Protein AF-0000000081128745 (afdb_homodimer)

Nearest PDB structures (foldseek):
  7wbb-assembly1_C  TM=7.421E-01  e=2.540E-08  Saccharomyces cerevisiae
  5e7p-assembly1_A  TM=6.533E-01  e=3.268E-09  Mycolicibacterium smegmatis MC2 155
  8xks-assembly1_F  TM=6.589E-01  e=1.405E-08  Chlamydomonas reinhardtii
  7z34-assembly1_m  TM=6.225E-01  e=3.746E-09  Saccharomyces cerevisiae S288C
  8xqx-assembly1_C  TM=5.985E-01  e=6.774E-09  Chlamydomonas reinhardtii

Foldseek 3Di:
DDDDDDDCCPPCPDDCPPPPPPPPPPPPPVPPVPPPPLPPPPVPPPPPVLPQDDLVNLVVLLVLLVVVLLCQLVQLVQQADVVLLAGAQHPPPPDAHDLLLRLLLLVLDVLVPCVRNVLAADLPLADPPPPPDDDDDDDPVCSDHHSYPNVSLLSSLLHPDDLPPLQSLLSNLLSSLSSCLVCSAQAPPHDPSSLASLLSSLVSLLVQFFDLPDPVPTQFALQSLLSSLSNLLSQLVLADPPPVPDDDDPPPDPDPPQALHDGSSGGPSSHDPPSVVSSLVSLLSLLNNLVVQLVVLLVCVVVSNPVPHFLVSNLSSLSSNQSSLVSCAPVQACDPDPPPGRPDSRHRHHDDPVSSLSSVVVNLVQADQQLFHDQGDARGDDPPPVDCSPSHGDARLLSLLSVLVRDALVSCSSVVVSVVSNSVNQVVFWDKDFDFPDQDPVVRRGDGDINIFGDGPVVDDDDDDHHTSSRRSSNSSSSSSVSVSSLVVLQVVLCVVQVWFALPQAADCVLVVLDFKDWQFDPPDPPIDIPNRVCCVADQVQLPDPDPHRPPRHFQEEEEEAAPQLCPVSNLVNSLNNRSAIEGEDEPCQQQVVHDVCSLVSLVVSLVSVLSHARYEYEYEANLQQFFAPPPPPDDPVSVVSNVSNLVSLQVSRVSSRHHYYYYDHDPPRGHPVCLDPPSGSWYTYRAAGDLVSLLVLLCVLQVVAPDDVVLSVQLSVQSSVLCVVCVVPQVVRAHPVLSNVLSNLSNVCVSVVHRDDSVNSVVSSVVSSVVGPCDDPNVVVRNVCSNVIDD/DDDDDDDDDDPPDDPDPDDPPPPPPPPPPPPPVPPPPLPPPPVPPPPPVLPQDDLVNLVVLLVLLVVVLLCQLVQLVQQQDVVLLAGAQHPPPPDAHDLLLRLLLLVLDVLVPCVRNVLAADLPLADPPPPPDDDDDDDPPPPHHHSYPNVSLQSSLLHPDDLPPLQSLLSNLLSSLSSCLVCSAQAPPHDPSSLASLLSSLVSLLVQFFDLPAPVPTQFALQSLLSSLSNLLSQLVLADPPPVPDDDDPPPDPDPPQALHDGSSGGPSSHDPPSVVSSLVSLLSLLNRLVVQLVVLLVCVVVVNPVPHFLVSNLSSLSSNQSSLVSQAPVQACDPDPPPGRPDSSHRHHDDPVSSLSSVVVNLVQADQQLFHDQGDFRGDPPPDPPPPPSHGDARLLSLLSVLVRDALVSCSSVVVSVVSNSNNQVVFWDKDFDFPDQDPVVRRGDHDINIFGDGPVPPPDDDPHHTSSRRSSNSSSSSSVSVSSLVVLQVVLCVVQVWFALPLAADQVLVVLDFKDWQFDPPDPPIDIPNRVCCVADQVQLPDPDPHRPPRHFQEEEEEAAPQLCPVSNLVNSLNNNSFMEGEDEPCQQQVVHDVCSLVSLVVSLVSVLSHARYEYEYEANLQQFFAPPPPPDDPVSVVSNVSNLVSLQVSRVSSRHHYYYYDHCPPRGHPVCLDPPSGSWYTYRAAGDLVSLLVLLCVLQVVAPDDVVLVVQLSVQSSVLCVVCVVPQPVRAHPVLSNVLSNLSNVCVSVVHRDDSVNSVVSSVVSSVVGPCDDPNVVVRNVCSNVIDD

Structure (mmCIF, N/CA/C/O backbone):
data_AF-0000000081128745-model_v1
#
loop_
_entity.id
_entity.type
_entity.pdbx_description
1 polymer 'AAA ATPase'
#
loop_
_atom_site.group_PDB
_atom_site.id
_atom_site.type_symbol
_atom_site.label_atom_id
_atom_site.label_alt_id
_atom_site.label_comp_id
_atom_site.label_asym_id
_atom_site.label_entity_id
_atom_site.label_seq_id
_atom_site.pdbx_PDB_ins_code
_atom_site.Cartn_x
_atom_site.Cartn_y
_atom_site.Cartn_z
_atom_site.occupancy
_atom_site.B_iso_or_equiv
_atom_site.auth_seq_id
_atom_site.auth_comp_id
_atom_site.auth_asym_id
_atom_site.auth_atom_id
_atom_site.pdbx_PDB_model_num
ATOM 1 N N . MET A 1 1 ? -105.562 -8.672 17.219 1 15.96 1 MET A N 1
ATOM 2 C CA . MET A 1 1 ? -106.188 -8.805 15.914 1 15.96 1 MET A CA 1
ATOM 3 C C . MET A 1 1 ? -105.5 -9.883 15.078 1 15.96 1 MET A C 1
ATOM 5 O O . MET A 1 1 ? -104.375 -10.242 15.328 1 15.96 1 MET A O 1
ATOM 9 N N . MET A 1 2 ? -105.812 -10.078 13.742 1 17.06 2 MET A N 1
ATOM 10 C CA . MET A 1 2 ? -106.312 -11.141 12.852 1 17.06 2 MET A CA 1
ATOM 11 C C . MET A 1 2 ? -105.125 -11.898 12.242 1 17.06 2 MET A C 1
ATOM 13 O O . MET A 1 2 ? -105.062 -13.125 12.352 1 17.06 2 MET A O 1
ATOM 17 N N . LEU A 1 3 ? -104.812 -11.586 10.992 1 16.3 3 LEU A N 1
ATOM 18 C CA . LEU A 1 3 ? -105 -12.367 9.773 1 16.3 3 LEU A CA 1
ATOM 19 C C . LEU A 1 3 ? -103.688 -13.156 9.461 1 16.3 3 LEU A C 1
ATOM 21 O O . LEU A 1 3 ? -102.625 -12.836 9.984 1 16.3 3 LEU A O 1
ATOM 25 N N . HIS A 1 4 ? -103.188 -13.305 8.172 1 16.73 4 HIS A N 1
ATOM 26 C CA . HIS A 1 4 ? -103.312 -14.422 7.242 1 16.73 4 HIS A CA 1
ATOM 27 C C . HIS A 1 4 ? -101.938 -15.109 7.031 1 16.73 4 HIS A C 1
ATOM 29 O O . HIS A 1 4 ? -101.875 -16.328 7.18 1 16.73 4 HIS A O 1
ATOM 35 N N . HIS A 1 5 ? -101.125 -14.555 6.008 1 18.38 5 HIS A N 1
ATOM 36 C CA . HIS A 1 5 ? -100.812 -15.164 4.723 1 18.38 5 HIS A CA 1
ATOM 37 C C . HIS A 1 5 ? -99.5 -15.969 4.812 1 18.38 5 HIS A C 1
ATOM 39 O O . HIS A 1 5 ? -98.562 -15.609 5.566 1 18.38 5 HIS A O 1
ATOM 45 N N . LEU A 1 6 ? -99.188 -17.062 4.086 1 18.55 6 LEU A N 1
ATOM 46 C CA . LEU A 1 6 ? -98.75 -18.453 4.23 1 18.55 6 LEU A CA 1
ATOM 47 C C . LEU A 1 6 ? -97.25 -18.578 3.984 1 18.55 6 LEU A C 1
ATOM 49 O O . LEU A 1 6 ? -96.562 -19.188 4.789 1 18.55 6 LEU A O 1
ATOM 53 N N . PRO A 1 7 ? -96.625 -18.203 2.721 1 19.12 7 PRO A N 1
ATOM 54 C CA . PRO A 1 7 ? -96.062 -19.266 1.858 1 19.12 7 PRO A CA 1
ATOM 55 C C . PRO A 1 7 ? -94.562 -19.484 2.037 1 19.12 7 PRO A C 1
ATOM 57 O O . PRO A 1 7 ? -93.812 -18.516 2.191 1 19.12 7 PRO A O 1
ATOM 60 N N . LEU A 1 8 ? -93.75 -20.672 2.479 1 18.34 8 LEU A N 1
ATOM 61 C CA . LEU A 1 8 ? -92.562 -21.109 3.205 1 18.34 8 LEU A CA 1
ATOM 62 C C . LEU A 1 8 ? -91.375 -21.25 2.266 1 18.34 8 LEU A C 1
ATOM 64 O O . LEU A 1 8 ? -90.25 -21.609 2.697 1 18.34 8 LEU A O 1
ATOM 68 N N . THR A 1 9 ? -91.438 -20.891 0.908 1 19.16 9 THR A N 1
ATOM 69 C CA . THR A 1 9 ? -90.812 -21.719 -0.101 1 19.16 9 THR A CA 1
ATOM 70 C C . THR A 1 9 ? -89.312 -21.578 -0.03 1 19.16 9 THR A C 1
ATOM 72 O O . THR A 1 9 ? -88.75 -20.484 -0.209 1 19.16 9 THR A O 1
ATOM 75 N N . LEU A 1 10 ? -88.312 -22.438 0.676 1 18.38 10 LEU A N 1
ATOM 76 C CA . LEU A 1 10 ? -87 -22.375 1.365 1 18.38 10 LEU A CA 1
ATOM 77 C C . LEU A 1 10 ? -85.812 -22.453 0.372 1 18.38 10 LEU A C 1
ATOM 79 O O . LEU A 1 10 ? -85.062 -23.375 0.418 1 18.38 10 LEU A O 1
ATOM 83 N N . LEU A 1 11 ? -86.062 -22.031 -0.942 1 18.12 11 LEU A N 1
ATOM 84 C CA . LEU A 1 11 ? -85.375 -22.656 -2.07 1 18.12 11 LEU A CA 1
ATOM 85 C C . LEU A 1 11 ? -83.875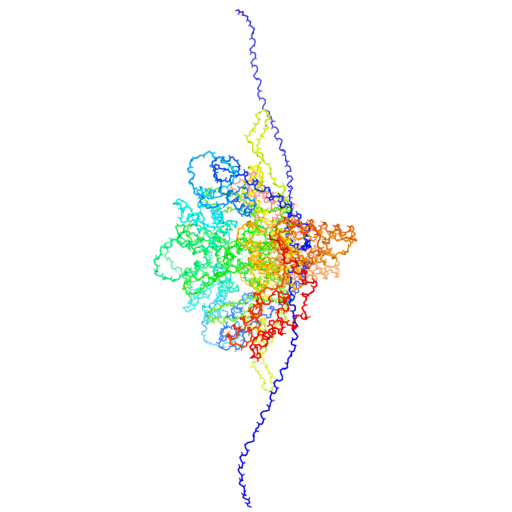 -22.422 -1.988 1 18.12 11 LEU A C 1
ATOM 87 O O . LEU A 1 11 ? -83.438 -21.281 -1.846 1 18.12 11 LEU A O 1
ATOM 91 N N . LEU A 1 12 ? -82.875 -23.484 -1.766 1 18.42 12 LEU A N 1
ATOM 92 C CA . LEU A 1 12 ? -81.562 -23.797 -1.173 1 18.42 12 LEU A CA 1
ATOM 93 C C . LEU A 1 12 ? -80.438 -23.406 -2.104 1 18.42 12 LEU A C 1
ATOM 95 O O . LEU A 1 12 ? -80.188 -24.094 -3.082 1 18.42 12 LEU A O 1
ATOM 99 N N . SER A 1 13 ? -80.5 -22.312 -2.945 1 16.88 13 SER A N 1
ATOM 100 C CA . SER A 1 13 ? -79.812 -22.141 -4.23 1 16.88 13 SER A CA 1
ATOM 101 C C . SER A 1 13 ? -78.312 -22.016 -4.055 1 16.88 13 SER A C 1
ATOM 103 O O . SER A 1 13 ? -77.812 -21.094 -3.398 1 16.88 13 SER A O 1
ATOM 105 N N . ALA A 1 14 ? -77.438 -23.078 -4.07 1 18.58 14 ALA A N 1
ATOM 106 C CA . ALA A 1 14 ? -76.125 -23.469 -3.594 1 18.58 14 ALA A CA 1
ATOM 107 C C . ALA A 1 14 ? -75.062 -22.625 -4.25 1 18.58 14 ALA A C 1
ATOM 109 O O . ALA A 1 14 ? -75.25 -22.094 -5.336 1 18.58 14 ALA A O 1
ATOM 110 N N . ALA A 1 15 ? -73.75 -22.391 -3.527 1 18.48 15 ALA A N 1
ATOM 111 C CA . ALA A 1 15 ? -72.688 -21.406 -3.203 1 18.48 15 ALA A CA 1
ATOM 112 C C . ALA A 1 15 ? -71.625 -21.391 -4.266 1 18.48 15 ALA A C 1
ATOM 114 O O . ALA A 1 15 ? -70.938 -22.406 -4.5 1 18.48 15 ALA A O 1
ATOM 115 N N . ALA A 1 16 ? -71.812 -20.734 -5.426 1 18.06 16 ALA A N 1
ATOM 116 C CA . ALA A 1 16 ? -71.188 -20.781 -6.758 1 18.06 16 ALA A CA 1
ATOM 117 C C . ALA A 1 16 ? -69.688 -20.516 -6.691 1 18.06 16 ALA A C 1
ATOM 119 O O . ALA A 1 16 ? -69.25 -19.5 -6.168 1 18.06 16 ALA A O 1
ATOM 120 N N . LEU A 1 17 ? -68.812 -21.562 -6.547 1 18.92 17 LEU A N 1
ATOM 121 C CA . LEU A 1 17 ? -67.438 -21.844 -6.215 1 18.92 17 LEU A CA 1
ATOM 122 C C . LEU A 1 17 ? -66.5 -21.203 -7.223 1 18.92 17 LEU A C 1
ATOM 124 O O . LEU A 1 17 ? -66.438 -21.578 -8.391 1 18.92 17 LEU A O 1
ATOM 128 N N . PRO A 1 18 ? -66.438 -19.828 -7.309 1 18.03 18 PRO A N 1
ATOM 129 C CA . PRO A 1 18 ? -65.938 -19.141 -8.508 1 18.03 18 PRO A CA 1
ATOM 130 C C . PRO A 1 18 ? -64.5 -19.484 -8.859 1 18.03 18 PRO A C 1
ATOM 132 O O . PRO A 1 18 ? -63.719 -19.828 -7.973 1 18.03 18 PRO A O 1
ATOM 135 N N . SER A 1 19 ? -64.25 -20.172 -10 1 18.64 19 SER A N 1
ATOM 136 C CA . SER A 1 19 ? -63.25 -20.859 -10.742 1 18.64 19 SER A CA 1
ATOM 137 C C . SER A 1 19 ? -62.062 -19.953 -11.023 1 18.64 19 SER A C 1
ATOM 139 O O . SER A 1 19 ? -62.125 -19.078 -11.898 1 18.64 19 SER A O 1
ATOM 141 N N . SER A 1 20 ? -61.438 -19.312 -9.961 1 17.62 20 SER A N 1
ATOM 142 C CA . SER A 1 20 ? -60.594 -18.125 -9.891 1 17.62 20 SER A CA 1
ATOM 143 C C . SER A 1 20 ? -59.312 -18.312 -10.719 1 17.62 20 SER A C 1
ATOM 145 O O . SER A 1 20 ? -58.531 -19.203 -10.445 1 17.62 20 SER A O 1
ATOM 147 N N . SER A 1 21 ? -59.375 -18.062 -12.031 1 18.28 21 SER A N 1
ATOM 148 C CA . SER A 1 21 ? -58.594 -18.234 -13.25 1 18.28 21 SER A CA 1
ATOM 149 C C . SER A 1 21 ? -57.219 -17.562 -13.102 1 18.28 21 SER A C 1
ATOM 151 O O . SER A 1 21 ? -57.125 -16.344 -13.078 1 18.28 21 SER A O 1
ATOM 153 N N . ALA A 1 22 ? -56.344 -18.078 -12.242 1 18.36 22 ALA A N 1
ATOM 154 C CA . ALA A 1 22 ? -55.094 -17.562 -11.633 1 18.36 22 ALA A CA 1
ATOM 155 C C . ALA A 1 22 ? -54.062 -17.25 -12.703 1 18.36 22 ALA A C 1
ATOM 157 O O . ALA A 1 22 ? -53.531 -18.141 -13.359 1 18.36 22 ALA A O 1
ATOM 158 N N . PHE A 1 23 ? -54.375 -16.203 -13.508 1 18.19 23 PHE A N 1
ATOM 159 C CA . PHE A 1 23 ? -53.625 -15.766 -14.695 1 18.19 23 PHE A CA 1
ATOM 160 C C . PHE A 1 23 ? -52.156 -15.594 -14.391 1 18.19 23 PHE A C 1
ATOM 162 O O . PHE A 1 23 ? -51.781 -14.875 -13.461 1 18.19 23 PHE A O 1
ATOM 169 N N . LEU A 1 24 ? -51.375 -16.656 -14.578 1 18.62 24 LEU A N 1
ATOM 170 C CA . LEU A 1 24 ? -49.969 -16.953 -14.352 1 18.62 24 LEU A CA 1
ATOM 171 C C . LEU A 1 24 ? -49.062 -15.922 -15.016 1 18.62 24 LEU A C 1
ATOM 173 O O . LEU A 1 24 ? -48.906 -15.938 -16.234 1 18.62 24 LEU A O 1
ATOM 177 N N . ALA A 1 25 ? -49.406 -14.641 -14.875 1 17.55 25 ALA A N 1
ATOM 178 C CA . ALA A 1 25 ? -48.781 -13.586 -15.68 1 17.55 25 ALA A CA 1
ATOM 179 C C . ALA A 1 25 ? -47.25 -13.656 -15.594 1 17.55 25 ALA A C 1
ATOM 181 O O . ALA A 1 25 ? -46.688 -13.672 -14.5 1 17.55 25 ALA A O 1
ATOM 182 N N . SER A 1 26 ? -46.625 -14.297 -16.547 1 19.09 26 SER A N 1
ATOM 183 C CA . SER A 1 26 ? -45.25 -14.641 -16.891 1 19.09 26 SER A CA 1
ATOM 184 C C . SER A 1 26 ? -44.344 -13.406 -16.891 1 19.09 26 SER A C 1
ATOM 186 O O . SER A 1 26 ? -44.406 -12.594 -17.812 1 19.09 26 SER A O 1
ATOM 188 N N . SER A 1 27 ? -44.438 -12.57 -15.891 1 18.08 27 SER A N 1
ATOM 189 C CA . SER A 1 27 ? -43.812 -11.258 -15.953 1 18.08 27 SER A CA 1
ATOM 190 C C . SER A 1 27 ? -42.312 -11.391 -16.281 1 18.08 27 SER A C 1
ATOM 192 O O . SER A 1 27 ? -41.594 -12.141 -15.617 1 18.08 27 SER A O 1
ATOM 194 N N . SER A 1 28 ? -42 -11.273 -17.578 1 19.77 28 SER A N 1
ATOM 195 C CA . SER A 1 28 ? -40.719 -11.297 -18.25 1 19.77 28 SER A CA 1
ATOM 196 C C . SER A 1 28 ? -39.719 -10.328 -17.609 1 19.77 28 SER A C 1
ATOM 198 O O . SER A 1 28 ? -39.938 -9.117 -17.656 1 19.77 28 SER A O 1
ATOM 200 N N . ILE A 1 29 ? -39.438 -10.586 -16.406 1 19.66 29 ILE A N 1
ATOM 201 C CA . ILE A 1 29 ? -38.562 -9.711 -15.609 1 19.66 29 ILE A CA 1
ATOM 202 C C . ILE A 1 29 ? -37.281 -9.43 -16.375 1 19.66 29 ILE A C 1
ATOM 204 O O . ILE A 1 29 ? -36.5 -10.344 -16.641 1 19.66 29 ILE A O 1
ATOM 208 N N . SER A 1 30 ? -37.469 -8.594 -17.359 1 19.05 30 SER A N 1
ATOM 209 C CA . SER A 1 30 ? -36.312 -8.133 -18.156 1 19.05 30 SER A CA 1
ATOM 210 C C . SER A 1 30 ? -35.156 -7.691 -17.266 1 19.05 30 SER A C 1
ATOM 212 O O . SER A 1 30 ? -35.344 -6.82 -16.406 1 19.05 30 SER A O 1
ATOM 214 N N . ARG A 1 31 ? -34.438 -8.68 -16.766 1 20.55 31 ARG A N 1
ATOM 215 C CA . ARG A 1 31 ? -33.219 -8.562 -15.977 1 20.55 31 ARG A CA 1
ATOM 216 C C . ARG A 1 31 ? -32.281 -7.504 -16.562 1 20.55 31 ARG A C 1
ATOM 218 O O . ARG A 1 31 ? -31.688 -7.711 -17.609 1 20.55 31 ARG A O 1
ATOM 225 N N . ALA A 1 32 ? -32.844 -6.281 -16.578 1 20.05 32 ALA A N 1
ATOM 226 C CA . ALA A 1 32 ? -31.938 -5.242 -17.047 1 20.05 32 ALA A CA 1
ATOM 227 C C . ALA A 1 32 ? -30.578 -5.367 -16.375 1 20.05 32 ALA A C 1
ATOM 229 O O . ALA A 1 32 ? -30.453 -5.254 -15.156 1 20.05 32 ALA A O 1
ATOM 230 N N . ALA A 1 33 ? -29.797 -6.359 -16.844 1 23.66 33 ALA A N 1
ATOM 231 C CA . ALA A 1 33 ? -28.391 -6.578 -16.5 1 23.66 33 ALA A CA 1
ATOM 232 C C . ALA A 1 33 ? -27.641 -5.254 -16.422 1 23.66 33 ALA A C 1
ATOM 234 O O . ALA A 1 33 ? -27.469 -4.566 -17.422 1 23.66 33 ALA A O 1
ATOM 235 N N . THR A 1 34 ? -28.062 -4.488 -15.43 1 21.88 34 THR A N 1
ATOM 236 C CA . THR A 1 34 ? -27.312 -3.25 -15.266 1 21.88 34 THR A CA 1
ATOM 237 C C . THR A 1 34 ? -25.812 -3.516 -15.344 1 21.88 34 THR A C 1
ATOM 239 O O . THR A 1 34 ? -25.297 -4.352 -14.609 1 21.88 34 THR A O 1
ATOM 242 N N . SER A 1 35 ? -25.297 -3.504 -16.5 1 20.58 35 SER A N 1
ATOM 243 C CA . SER A 1 35 ? -23.875 -3.523 -16.797 1 20.58 35 SER A CA 1
ATOM 244 C C . SER A 1 35 ? -23.094 -2.648 -15.82 1 20.58 35 SER A C 1
ATOM 246 O O . SER A 1 35 ? -23.312 -1.438 -15.742 1 20.58 35 SER A O 1
ATOM 248 N N . LYS A 1 36 ? -23.016 -3.221 -14.641 1 25.64 36 LYS A N 1
ATOM 249 C CA . LYS A 1 36 ? -22.078 -2.529 -13.758 1 25.64 36 LYS A CA 1
ATOM 250 C C . LYS A 1 36 ? -20.797 -2.18 -14.492 1 25.64 36 LYS A C 1
ATOM 252 O O . LYS A 1 36 ? -20.109 -3.066 -15.008 1 25.64 36 LYS A O 1
ATOM 257 N N . SER A 1 37 ? -20.797 -0.97 -15.094 1 23.5 37 SER A N 1
ATOM 258 C CA . SER A 1 37 ? -19.594 -0.384 -15.656 1 23.5 37 SER A CA 1
ATOM 259 C C . SER A 1 37 ? -18.375 -0.689 -14.789 1 23.5 37 SER A C 1
ATOM 261 O O . SER A 1 37 ? -18.391 -0.464 -13.578 1 23.5 37 SER A O 1
ATOM 263 N N . THR A 1 38 ? -17.906 -1.775 -14.93 1 25.14 38 THR A N 1
ATOM 264 C CA . THR A 1 38 ? -16.594 -2.055 -14.359 1 25.14 38 THR A CA 1
ATOM 265 C C . THR A 1 38 ? -15.695 -0.826 -14.445 1 25.14 38 THR A C 1
ATOM 267 O O . THR A 1 38 ? -15.297 -0.421 -15.547 1 25.14 38 THR A O 1
ATOM 270 N N . LYS A 1 39 ? -16.016 0.057 -13.5 1 28.7 39 LYS A N 1
ATOM 271 C CA . LYS A 1 39 ? -15.094 1.191 -13.43 1 28.7 39 LYS A CA 1
ATOM 272 C C . LYS A 1 39 ? -13.641 0.731 -13.523 1 28.7 39 LYS A C 1
ATOM 274 O O . LYS A 1 39 ? -13.141 0.052 -12.625 1 28.7 39 LYS A O 1
ATOM 279 N N . SER A 1 40 ? -13.227 0.335 -14.641 1 26.52 40 SER A N 1
ATOM 280 C CA . SER A 1 40 ? -11.789 0.213 -14.883 1 26.52 40 SER A CA 1
ATOM 281 C C . SER A 1 40 ? -11.023 1.385 -14.281 1 26.52 40 SER A C 1
ATOM 283 O O . SER A 1 40 ? -11.32 2.545 -14.578 1 26.52 40 SER A O 1
ATOM 285 N N . TYR A 1 41 ? -10.773 1.256 -13.117 1 25.88 41 TYR A N 1
ATOM 286 C CA . TYR A 1 41 ? -9.938 2.287 -12.523 1 25.88 41 TYR A CA 1
ATOM 287 C C . TYR A 1 41 ? -8.727 2.58 -13.398 1 25.88 41 TYR A C 1
ATOM 289 O O . TYR A 1 41 ? -7.715 1.877 -13.328 1 25.88 41 TYR A O 1
ATOM 297 N N . ALA A 1 42 ? -8.984 2.689 -14.695 1 28.06 42 ALA A N 1
ATOM 298 C CA . ALA A 1 42 ? -7.906 3.367 -15.414 1 28.06 42 ALA A CA 1
ATOM 299 C C . ALA A 1 42 ? -7.48 4.641 -14.688 1 28.06 42 ALA A C 1
ATOM 301 O O . ALA A 1 42 ? -8.305 5.52 -14.438 1 28.06 42 ALA A O 1
ATOM 302 N N . ILE A 1 43 ? -6.543 4.516 -13.906 1 28.16 43 ILE A N 1
ATOM 303 C CA . ILE A 1 43 ? -5.953 5.738 -13.367 1 28.16 43 ILE A CA 1
ATOM 304 C C . ILE A 1 43 ? -5.77 6.758 -14.492 1 28.16 43 ILE A C 1
ATOM 306 O O . ILE A 1 43 ? -4.898 6.594 -15.352 1 28.16 43 ILE A O 1
ATOM 310 N N . THR A 1 44 ? -6.75 7.059 -15.18 1 27.44 44 THR A N 1
ATOM 311 C CA . THR A 1 44 ? -6.652 8.273 -15.984 1 27.44 44 THR A CA 1
ATOM 312 C C . THR A 1 44 ? -5.961 9.383 -15.211 1 27.44 44 THR A C 1
ATOM 314 O O . THR A 1 44 ? -6.473 9.844 -14.188 1 27.44 44 THR A O 1
ATOM 317 N N . THR A 1 45 ? -4.699 9.25 -15.172 1 29.91 45 THR A N 1
ATOM 318 C CA . THR A 1 45 ? -4.047 10.516 -14.836 1 29.91 45 THR A CA 1
ATOM 319 C C . THR A 1 45 ? -4.582 11.648 -15.711 1 29.91 45 THR A C 1
ATOM 321 O O . THR A 1 45 ? -4.148 11.812 -16.859 1 29.91 45 THR A O 1
ATOM 324 N N . GLN A 1 46 ? -5.766 11.734 -16.031 1 28.44 46 GLN A N 1
ATOM 325 C CA . GLN A 1 46 ? -6.137 13.07 -16.5 1 28.44 46 GLN A CA 1
ATOM 326 C C . GLN A 1 46 ? -5.395 14.148 -15.719 1 28.44 46 GLN A C 1
ATOM 328 O O . GLN A 1 46 ? -5.527 14.242 -14.492 1 28.44 46 GLN A O 1
ATOM 333 N N . GLN A 1 47 ? -4.172 14.375 -16.094 1 31.39 47 GLN A N 1
ATOM 334 C CA . GLN A 1 47 ? -3.717 15.727 -15.773 1 31.39 47 GLN A CA 1
ATOM 335 C C . GLN A 1 47 ? -4.863 16.734 -15.867 1 31.39 47 GLN A C 1
ATOM 337 O O . GLN A 1 47 ? -5.219 17.172 -16.953 1 31.39 47 GLN A O 1
ATOM 342 N N . ASN A 1 48 ? -5.945 16.406 -15.398 1 33.78 48 ASN A N 1
ATOM 343 C CA . ASN A 1 48 ? -6.836 17.562 -15.273 1 33.78 48 ASN A CA 1
ATOM 344 C C . ASN A 1 48 ? -6.059 18.844 -14.977 1 33.78 48 ASN A C 1
ATOM 346 O O . ASN A 1 48 ? -5.277 18.891 -14.023 1 33.78 48 ASN A O 1
ATOM 350 N N . GLN A 1 49 ? -5.621 19.453 -15.945 1 35.69 49 GLN A N 1
ATOM 351 C CA . GLN A 1 49 ? -5.285 20.859 -15.781 1 35.69 49 GLN A CA 1
ATOM 352 C C . GLN A 1 49 ? -6.012 21.469 -14.586 1 35.69 49 GLN A C 1
ATOM 354 O O . GLN A 1 49 ? -7.215 21.734 -14.656 1 35.69 49 GLN A O 1
ATOM 359 N N . GLN A 1 50 ? -5.844 20.906 -13.469 1 42.66 50 GLN A N 1
ATOM 360 C CA . GLN A 1 50 ? -6.371 21.516 -12.258 1 42.66 50 GLN A CA 1
ATOM 361 C C . GLN A 1 50 ? -6.469 23.031 -12.391 1 42.66 50 GLN A C 1
ATOM 363 O O . GLN A 1 50 ? -5.445 23.719 -12.492 1 42.66 50 GLN A O 1
ATOM 368 N N . GLN A 1 51 ? -7.324 23.375 -13.086 1 48.53 51 GLN A N 1
ATOM 369 C CA . GLN A 1 51 ? -7.633 24.812 -13.094 1 48.53 51 GLN A CA 1
ATOM 370 C C . GLN A 1 51 ? -7.531 25.406 -11.695 1 48.53 51 GLN A C 1
ATOM 372 O O . GLN A 1 51 ? -8.211 24.953 -10.773 1 48.53 51 GLN A O 1
ATOM 377 N N . SER A 1 52 ? -6.422 25.875 -11.328 1 63.75 52 SER A N 1
ATOM 378 C CA . SER A 1 52 ? -6.164 26.609 -10.086 1 63.75 52 SER A CA 1
ATOM 379 C C . SER A 1 52 ? -7.297 27.578 -9.773 1 63.75 52 SER A C 1
ATOM 381 O O . SER A 1 52 ? -7.73 28.328 -10.641 1 63.75 52 SER A O 1
ATOM 383 N N . ILE A 1 53 ? -8.133 27.219 -8.758 1 73.06 53 ILE A N 1
ATOM 384 C CA . ILE A 1 53 ? -9.188 28.109 -8.281 1 73.06 53 ILE A CA 1
ATOM 385 C C . ILE A 1 53 ? -8.617 29.516 -8.062 1 73.06 53 ILE A C 1
ATOM 387 O O . ILE A 1 53 ? -7.551 29.672 -7.461 1 73.06 53 ILE A O 1
ATOM 391 N N . THR A 1 54 ? -9.281 30.344 -8.734 1 83.06 54 THR A N 1
ATOM 392 C CA . THR A 1 54 ? -8.891 31.75 -8.703 1 83.06 54 THR A CA 1
ATOM 393 C C . THR A 1 54 ? -9.258 32.375 -7.359 1 83.06 54 THR A C 1
ATOM 395 O O . THR A 1 54 ? -9.969 31.766 -6.555 1 83.06 54 THR A O 1
ATOM 398 N N . PHE A 1 55 ? -8.75 33.5 -7.098 1 88 55 PHE A N 1
ATOM 399 C CA . PHE A 1 55 ? -9.047 34.281 -5.895 1 88 55 PHE A CA 1
ATOM 400 C C . PHE A 1 55 ? -10.547 34.5 -5.77 1 88 55 PHE A C 1
ATOM 402 O O . PHE A 1 55 ? -11.117 34.344 -4.688 1 88 55 PHE A O 1
ATOM 409 N N . ASP A 1 56 ? -11.195 34.781 -6.836 1 88.19 56 ASP A N 1
ATOM 410 C CA . ASP A 1 56 ? -12.617 35.094 -6.816 1 88.19 56 ASP A CA 1
ATOM 411 C C . ASP A 1 56 ? -13.453 33.844 -6.488 1 88.19 56 ASP A C 1
ATOM 413 O O . ASP A 1 56 ? -14.469 33.938 -5.797 1 88.19 56 ASP A O 1
ATOM 417 N N . GLU A 1 57 ? -13.031 32.812 -7 1 91.19 57 GLU A N 1
ATOM 418 C CA . GLU A 1 57 ? -13.734 31.578 -6.699 1 91.19 57 GLU A CA 1
ATOM 419 C C . GLU A 1 57 ? -13.594 31.219 -5.223 1 91.19 57 GLU A C 1
ATOM 421 O O . GLU A 1 57 ? -14.562 30.781 -4.59 1 91.19 57 GLU A O 1
ATOM 426 N N . MET A 1 58 ? -12.477 31.406 -4.719 1 94 58 MET A N 1
ATOM 427 C CA . MET A 1 58 ? -12.25 31.125 -3.303 1 94 58 MET A CA 1
ATOM 428 C C . MET A 1 58 ? -13.047 32.094 -2.426 1 94 58 MET A C 1
ATOM 430 O O . MET A 1 58 ? -13.562 31.688 -1.378 1 94 58 MET A O 1
ATOM 434 N N . LYS A 1 59 ? -13.117 33.281 -2.865 1 92.69 59 LYS A N 1
ATOM 435 C CA . LYS A 1 59 ? -13.906 34.25 -2.129 1 92.69 59 LYS A CA 1
ATOM 436 C C . LYS A 1 59 ? -15.391 33.875 -2.141 1 92.69 59 LYS A C 1
ATOM 438 O O . LYS A 1 59 ? -16.094 34.125 -1.156 1 92.69 59 LYS A O 1
ATOM 443 N N . SER A 1 60 ? -15.766 33.344 -3.279 1 94.25 60 SER A N 1
ATOM 444 C CA . SER A 1 60 ? -17.141 32.875 -3.359 1 94.25 60 SER A CA 1
ATOM 445 C C . SER A 1 60 ? -17.406 31.75 -2.375 1 94.25 60 SER A C 1
ATOM 447 O O . SER A 1 60 ? -18.438 31.734 -1.697 1 94.25 60 SER A O 1
ATOM 449 N N . ILE A 1 61 ? -16.5 30.844 -2.305 1 96.31 61 ILE A N 1
ATOM 450 C CA . ILE A 1 61 ? -16.594 29.734 -1.363 1 96.31 61 ILE A CA 1
ATOM 451 C C . ILE A 1 61 ? -16.625 30.281 0.066 1 96.31 61 ILE A C 1
ATOM 453 O O . ILE A 1 61 ? -17.438 29.859 0.884 1 96.31 61 ILE A O 1
ATOM 457 N N . GLU A 1 62 ? -15.742 31.188 0.357 1 95.38 62 GLU A N 1
ATOM 458 C CA . GLU A 1 62 ? -15.672 31.781 1.689 1 95.38 62 GLU A CA 1
ATOM 459 C C . GLU A 1 62 ? -17 32.438 2.074 1 95.38 62 GLU A C 1
ATOM 461 O O . GLU A 1 62 ? -17.484 32.25 3.191 1 95.38 62 GLU A O 1
ATOM 466 N N . SER A 1 63 ? -17.578 33.188 1.14 1 95 63 SER A N 1
ATOM 467 C CA . SER A 1 63 ? -18.828 33.875 1.398 1 95 63 SER A CA 1
ATOM 468 C C . SER A 1 63 ? -19.953 32.875 1.711 1 95 63 SER A C 1
ATOM 470 O O . SER A 1 63 ? -20.75 33.094 2.615 1 95 63 SER A O 1
ATOM 472 N N . ARG A 1 64 ? -20 31.844 0.963 1 96.62 64 ARG A N 1
ATOM 473 C CA . ARG A 1 64 ? -21 30.812 1.196 1 96.62 64 ARG A CA 1
ATOM 474 C C . ARG A 1 64 ? -20.797 30.156 2.561 1 96.62 64 ARG A C 1
ATOM 476 O O . ARG A 1 64 ? -21.781 29.891 3.273 1 96.62 64 ARG A O 1
ATOM 483 N N . LEU A 1 65 ? -19.594 29.922 2.912 1 97.12 65 LEU A N 1
ATOM 484 C CA . LEU A 1 65 ? -19.281 29.312 4.203 1 97.12 65 LEU A CA 1
ATOM 485 C C . LEU A 1 65 ? -19.641 30.266 5.348 1 97.12 65 LEU A C 1
ATOM 487 O O . LEU A 1 65 ? -20.172 29.828 6.371 1 97.12 65 LEU A O 1
ATOM 491 N N . ILE A 1 66 ? -19.359 31.562 5.195 1 94.25 66 ILE A N 1
ATOM 492 C CA . ILE A 1 66 ? -19.672 32.562 6.211 1 94.25 66 ILE A CA 1
ATOM 493 C C . ILE A 1 66 ? -21.172 32.625 6.434 1 94.25 66 ILE A C 1
ATOM 495 O O . ILE A 1 66 ? -21.641 32.719 7.574 1 94.25 66 ILE A O 1
ATOM 499 N N . THR A 1 67 ? -21.922 32.469 5.375 1 94.75 67 THR A N 1
ATOM 500 C CA . THR A 1 67 ? -23.375 32.5 5.461 1 94.75 67 THR A CA 1
ATOM 501 C C . THR A 1 67 ? -23.891 31.328 6.277 1 94.75 67 THR A C 1
ATOM 503 O O . THR A 1 67 ? -24.766 31.484 7.129 1 94.75 67 THR A O 1
ATOM 506 N N . LEU A 1 68 ? -23.359 30.203 6.035 1 95.19 68 LEU A N 1
ATOM 507 C CA . LEU A 1 68 ? -23.781 29.016 6.77 1 95.19 68 LEU A CA 1
ATOM 508 C C . LEU A 1 68 ? -23.312 29.078 8.219 1 95.19 68 LEU A C 1
ATOM 510 O O . LEU A 1 68 ? -24.047 28.672 9.125 1 95.19 68 LEU A O 1
ATOM 514 N N . GLU A 1 69 ? -22.141 29.547 8.469 1 94.31 69 GLU A N 1
ATOM 515 C CA . GLU A 1 69 ? -21.578 29.656 9.82 1 94.31 69 GLU A CA 1
ATOM 516 C C . GLU A 1 69 ? -22.391 30.594 10.688 1 94.31 69 GLU A C 1
ATOM 518 O O . GLU A 1 69 ? -22.578 30.344 11.883 1 94.31 69 GLU A O 1
ATOM 523 N N . LYS A 1 70 ? -22.875 31.656 10.148 1 91.19 70 LYS A N 1
ATOM 524 C CA . LYS A 1 70 ? -23.641 32.656 10.883 1 91.19 70 LYS A CA 1
ATOM 525 C C . LYS A 1 70 ? -24.922 32.062 11.453 1 91.19 70 LYS A C 1
ATOM 527 O O . LYS A 1 70 ? -25.406 32.469 12.5 1 91.19 70 LYS A O 1
ATOM 532 N N . GLN A 1 71 ? -25.406 31.062 10.852 1 91.62 71 GLN A N 1
ATOM 533 C CA . GLN A 1 71 ? -26.656 30.438 11.281 1 91.62 71 GLN A CA 1
ATOM 534 C C . GLN A 1 71 ? -26.391 29.312 12.273 1 91.62 71 GLN A C 1
ATOM 536 O O . GLN A 1 71 ? -27.328 28.812 12.906 1 91.62 71 GLN A O 1
ATOM 541 N N . SER A 1 72 ? -25.172 28.953 12.406 1 91.38 72 SER A N 1
ATOM 542 C CA . SER A 1 72 ? -24.797 27.719 13.102 1 91.38 72 SER A CA 1
ATOM 543 C C . SER A 1 72 ? -25.188 27.781 14.57 1 91.38 72 SER A C 1
ATOM 545 O O . SER A 1 72 ? -25.672 26.797 15.133 1 91.38 72 SER A O 1
ATOM 547 N N . PRO A 1 73 ? -24.969 28.938 15.289 1 89.69 73 PRO A N 1
ATOM 548 C CA . PRO A 1 73 ? -25.344 28.969 16.703 1 89.69 73 PRO A CA 1
ATOM 549 C C . PRO A 1 73 ? -26.844 28.75 16.922 1 89.69 73 PRO A C 1
ATOM 551 O O . PRO A 1 73 ? -27.234 28.016 17.828 1 89.69 73 PRO A O 1
ATOM 554 N N . GLU A 1 74 ? -27.625 29.312 16.078 1 88.56 74 GLU A N 1
ATOM 555 C CA . GLU A 1 74 ? -29.078 29.141 16.188 1 88.56 74 GLU A CA 1
ATOM 556 C C . GLU A 1 74 ? -29.484 27.703 15.852 1 88.56 74 GLU A C 1
ATOM 558 O O . GLU A 1 74 ? -30.359 27.141 16.516 1 88.56 74 GLU A O 1
ATOM 563 N N . ILE A 1 75 ? -28.875 27.203 14.883 1 92.19 75 ILE A N 1
ATOM 564 C CA . ILE A 1 75 ? -29.203 25.844 14.453 1 92.19 75 ILE A CA 1
ATOM 565 C C . ILE A 1 75 ? -28.859 24.859 15.555 1 92.19 75 ILE A C 1
ATOM 567 O O . ILE A 1 75 ? -29.672 23.984 15.898 1 92.19 75 ILE A O 1
ATOM 571 N N . LEU A 1 76 ? -27.703 24.953 16.109 1 91.69 76 LEU A N 1
ATOM 572 C CA . LEU A 1 76 ? -27.234 24 17.109 1 91.69 76 LEU A CA 1
ATOM 573 C C . LEU A 1 76 ? -28.016 24.156 18.406 1 91.69 76 LEU A C 1
ATOM 575 O O . LEU A 1 76 ? -28.344 23.156 19.062 1 91.69 76 LEU A O 1
ATOM 579 N N . SER A 1 77 ? -28.344 25.359 18.812 1 88.81 77 SER A N 1
ATOM 580 C CA . SER A 1 77 ? -29.031 25.625 20.078 1 88.81 77 SER A CA 1
ATOM 581 C C . SER A 1 77 ? -30.453 25.047 20.062 1 88.81 77 SER A C 1
ATOM 583 O O . SER A 1 77 ? -31.016 24.766 21.125 1 88.81 77 SER A O 1
ATOM 585 N N . ALA A 1 78 ? -30.953 24.844 18.875 1 88.31 78 ALA A N 1
ATOM 586 C CA . ALA A 1 78 ? -32.312 24.312 18.766 1 88.31 78 ALA A CA 1
ATOM 587 C C . ALA A 1 78 ? -32.375 22.875 19.266 1 88.31 78 ALA A C 1
ATOM 589 O O . ALA A 1 78 ? -33.438 22.375 19.609 1 88.31 78 ALA A O 1
ATOM 590 N N . PHE A 1 79 ? -31.281 22.219 19.328 1 90.88 79 PHE A N 1
ATOM 591 C CA . PHE A 1 79 ? -31.234 20.828 19.75 1 90.88 79 PHE A CA 1
ATOM 592 C C . PHE A 1 79 ? -30.984 20.734 21.25 1 90.88 79 PHE A C 1
ATOM 594 O O . PHE A 1 79 ? -31.016 19.641 21.812 1 90.88 79 PHE A O 1
ATOM 601 N N . TYR A 1 80 ? -30.672 21.812 21.922 1 90.56 80 TYR A N 1
ATOM 602 C CA . TYR A 1 80 ? -30.344 21.797 23.344 1 90.56 80 TYR A CA 1
ATOM 603 C C . TYR A 1 80 ? -31.594 21.703 24.203 1 90.56 80 TYR A C 1
ATOM 605 O O . TYR A 1 80 ? -32.562 22.422 23.953 1 90.56 80 TYR A O 1
ATOM 613 N N . GLU A 1 81 ? -31.578 20.812 25.109 1 88.31 81 GLU A N 1
ATOM 614 C CA . GLU A 1 81 ? -32.656 20.641 26.078 1 88.31 81 GLU A CA 1
ATOM 615 C C . GLU A 1 81 ? -32.188 21.016 27.484 1 88.31 81 GLU A C 1
ATOM 617 O O . GLU A 1 81 ? -31.5 20.234 28.141 1 88.31 81 GLU A O 1
ATOM 622 N N . PRO A 1 82 ? -32.688 22 28.016 1 84.88 82 PRO A N 1
ATOM 623 C CA . PRO A 1 82 ? -32.219 22.484 29.312 1 84.88 82 PRO A CA 1
ATOM 624 C C . PRO A 1 82 ? -32.5 21.516 30.453 1 84.88 82 PRO A C 1
ATOM 626 O O . PRO A 1 82 ? -31.688 21.391 31.375 1 84.88 82 PRO A O 1
ATOM 629 N N . HIS A 1 83 ? -33.656 20.844 30.406 1 84.62 83 HIS A N 1
ATOM 630 C CA . HIS A 1 83 ? -34 19.953 31.5 1 84.62 83 HIS A CA 1
ATOM 631 C C . HIS A 1 83 ? -33.062 18.766 31.562 1 84.62 83 HIS A C 1
ATOM 633 O O . HIS A 1 83 ? -32.875 18.172 32.625 1 84.62 83 HIS A O 1
ATOM 639 N N . LEU A 1 84 ? -32.5 18.453 30.484 1 87.94 84 LEU A N 1
ATOM 640 C CA . LEU A 1 84 ? -31.562 17.344 30.422 1 87.94 84 LEU A CA 1
ATOM 641 C C . LEU A 1 84 ? -30.125 17.859 30.453 1 87.94 84 LEU A C 1
ATOM 643 O O . LEU A 1 84 ? -29.188 17.062 30.594 1 87.94 84 LEU A O 1
ATOM 647 N N . LYS A 1 85 ? -29.922 19.141 30.375 1 88.31 85 LYS A N 1
ATOM 648 C CA . LYS A 1 85 ? -28.594 19.75 30.266 1 88.31 85 LYS A CA 1
ATOM 649 C C . LYS A 1 85 ? -27.766 19.062 29.203 1 88.31 85 LYS A C 1
ATOM 651 O O . LYS A 1 85 ? -26.609 18.672 29.453 1 88.31 85 LYS A O 1
ATOM 656 N N . SER A 1 86 ? -28.406 18.766 28.156 1 91.38 86 SER A N 1
ATOM 657 C CA . SER A 1 86 ? -27.75 18.031 27.078 1 91.38 86 SER A CA 1
ATOM 658 C C . SER A 1 86 ? -28.406 18.312 25.734 1 91.38 86 SER A C 1
ATOM 660 O O . SER A 1 86 ? -29.469 18.969 25.672 1 91.38 86 SER A O 1
ATOM 662 N N . PHE A 1 87 ? -27.734 17.969 24.688 1 92.25 87 PHE A N 1
ATOM 663 C CA . PHE A 1 87 ? -28.281 18.016 23.344 1 92.25 87 PHE A CA 1
ATOM 664 C C . PHE A 1 87 ? -28.953 16.688 22.984 1 92.25 87 PHE A C 1
ATOM 666 O O . PHE A 1 87 ? -28.328 15.625 23.094 1 92.25 87 PHE A O 1
ATOM 673 N N . SER A 1 88 ? -30.188 16.734 22.625 1 88.94 88 SER A N 1
ATOM 674 C CA . SER A 1 88 ? -30.922 15.531 22.234 1 88.94 88 SER A CA 1
ATOM 675 C C . SER A 1 88 ? -30.797 15.289 20.734 1 88.94 88 SER A C 1
ATOM 677 O O . SER A 1 88 ? -30.547 16.219 19.953 1 88.94 88 SER A O 1
ATOM 679 N N . VAL A 1 89 ? -30.953 14.008 20.344 1 87.44 89 VAL A N 1
ATOM 680 C CA . VAL A 1 89 ? -30.906 13.688 18.922 1 87.44 89 VAL A CA 1
ATOM 681 C C . VAL A 1 89 ? -31.984 14.477 18.172 1 87.44 89 VAL A C 1
ATOM 683 O O . VAL A 1 89 ? -31.703 15.062 17.125 1 87.44 89 VAL A O 1
ATOM 686 N N . ARG A 1 90 ? -33.094 14.438 18.75 1 84.5 90 ARG A N 1
ATOM 687 C CA . ARG A 1 90 ? -34.219 15.258 18.344 1 84.5 90 ARG A CA 1
ATOM 688 C C . ARG A 1 90 ? -34.875 15.945 19.531 1 84.5 90 ARG A C 1
ATOM 690 O O . ARG A 1 90 ? -35 15.352 20.609 1 84.5 90 ARG A O 1
ATOM 697 N N . PRO A 1 91 ? -35.188 17.188 19.234 1 82.31 91 PRO A N 1
ATOM 698 C CA . PRO A 1 91 ? -35.781 17.875 20.375 1 82.31 91 PRO A CA 1
ATOM 699 C C . PRO A 1 91 ? -37.062 17.219 20.844 1 82.31 91 PRO A C 1
ATOM 701 O O . PRO A 1 91 ? -37.812 16.656 20.031 1 82.31 91 PRO A O 1
ATOM 704 N N . GLY A 1 92 ? -37.375 17.281 22.047 1 72.56 92 GLY A N 1
ATOM 705 C CA . GLY A 1 92 ? -38.562 16.75 22.641 1 72.56 92 GLY A CA 1
ATOM 706 C C . GLY A 1 92 ? -38.344 15.398 23.297 1 72.56 92 GLY A C 1
ATOM 707 O O . GLY A 1 92 ? -39.312 14.719 23.672 1 72.56 92 GLY A O 1
ATOM 708 N N . SER A 1 93 ? -37.031 14.938 23.203 1 63.88 93 SER A N 1
ATOM 709 C CA . SER A 1 93 ? -36.75 13.68 23.891 1 63.88 93 SER A CA 1
ATOM 710 C C . SER A 1 93 ? -36.875 13.836 25.406 1 63.88 93 SER A C 1
ATOM 712 O O . SER A 1 93 ? -36.406 14.82 25.969 1 63.88 93 SER A O 1
ATOM 714 N N . THR A 1 94 ? -37.844 13.344 26.141 1 60.69 94 THR A N 1
ATOM 715 C CA . THR A 1 94 ? -38.125 13.578 27.562 1 60.69 94 THR A CA 1
ATOM 716 C C . THR A 1 94 ? -37.219 12.758 28.453 1 60.69 94 THR A C 1
ATOM 718 O O . THR A 1 94 ? -37.031 13.078 29.625 1 60.69 94 THR A O 1
ATOM 721 N N . SER A 1 95 ? -36.594 11.719 28.062 1 64.88 95 SER A N 1
ATOM 722 C CA . SER A 1 95 ? -36.156 10.914 29.203 1 64.88 95 SER A CA 1
ATOM 723 C C . SER A 1 95 ? -34.625 10.688 29.172 1 64.88 95 SER A C 1
ATOM 725 O O . SER A 1 95 ? -34 10.594 30.219 1 64.88 95 SER A O 1
ATOM 727 N N . SER A 1 96 ? -33.906 10.68 27.953 1 80.25 96 SER A N 1
ATOM 728 C CA . SER A 1 96 ? -32.562 10.188 28.078 1 80.25 96 SER A CA 1
ATOM 729 C C . SER A 1 96 ? -31.562 11.125 27.422 1 80.25 96 SER A C 1
ATOM 731 O O . SER A 1 96 ? -31.875 11.758 26.406 1 80.25 96 SER A O 1
ATOM 733 N N . LEU A 1 97 ? -30.484 11.43 28.203 1 87.25 97 LEU A N 1
ATOM 734 C CA . LEU A 1 97 ? -29.344 12.219 27.719 1 87.25 97 LEU A CA 1
ATOM 735 C C . LEU A 1 97 ? -28.594 11.469 26.641 1 87.25 97 LEU A C 1
ATOM 737 O O . LEU A 1 97 ? -28.281 10.281 26.781 1 87.25 97 LEU A O 1
ATOM 741 N N . SER A 1 98 ? -28.484 12.125 25.531 1 89.38 98 SER A N 1
ATOM 742 C CA . SER A 1 98 ? -27.688 11.539 24.453 1 89.38 98 SER A CA 1
ATOM 743 C C . SER A 1 98 ? -26.234 11.953 24.562 1 89.38 98 SER A C 1
ATOM 745 O O . SER A 1 98 ? -25.875 13.094 24.266 1 89.38 98 SER A O 1
ATOM 747 N N . VAL A 1 99 ? -25.344 11.062 24.875 1 91.44 99 VAL A N 1
ATOM 748 C CA . VAL A 1 99 ? -23.922 11.344 25.062 1 91.44 99 VAL A CA 1
ATOM 749 C C . VAL A 1 99 ? -23.281 11.711 23.734 1 91.44 99 VAL A C 1
ATOM 751 O O . VAL A 1 99 ? -22.531 12.688 23.641 1 91.44 99 VAL A O 1
ATOM 754 N N . THR A 1 100 ? -23.609 11.008 22.641 1 90.69 100 THR A N 1
ATOM 755 C CA . THR A 1 100 ? -23 11.188 21.328 1 90.69 100 THR A CA 1
ATOM 756 C C . THR A 1 100 ? -23.328 12.562 20.766 1 90.69 100 THR A C 1
ATOM 758 O O . THR A 1 100 ? -22.438 13.312 20.359 1 90.69 100 THR A O 1
ATOM 761 N N . SER A 1 101 ? -24.609 12.922 20.797 1 92.75 101 SER A N 1
ATOM 762 C CA . SER A 1 101 ? -25.031 14.211 20.266 1 92.75 101 SER A CA 1
ATOM 763 C C . SER A 1 101 ? -24.453 15.367 21.062 1 92.75 101 SER A C 1
ATOM 765 O O . SER A 1 101 ? -24.078 16.391 20.5 1 92.75 101 SER A O 1
ATOM 767 N N . THR A 1 102 ? -24.391 15.195 22.328 1 94.62 102 THR A N 1
ATOM 768 C CA . THR A 1 102 ? -23.875 16.25 23.188 1 94.62 102 THR A CA 1
ATOM 769 C C . THR A 1 102 ? -22.375 16.438 22.953 1 94.62 102 THR A C 1
ATOM 771 O O . THR A 1 102 ? -21.906 17.578 22.875 1 94.62 102 THR A O 1
ATOM 774 N N . CYS A 1 103 ? -21.641 15.367 22.844 1 95.12 103 CYS A N 1
ATOM 775 C CA . CYS A 1 103 ? -20.203 15.469 22.609 1 95.12 103 CYS A CA 1
ATOM 776 C C . CYS A 1 103 ? -19.906 16.156 21.281 1 95.12 103 CYS A C 1
ATOM 778 O O . CYS A 1 103 ? -19.062 17.062 21.219 1 95.12 103 CYS A O 1
ATOM 780 N N . PHE A 1 104 ? -20.578 15.781 20.234 1 95.31 104 PHE A N 1
ATOM 781 C CA . PHE A 1 104 ? -20.344 16.391 18.922 1 95.31 104 PHE A CA 1
ATOM 782 C C . PHE A 1 104 ? -20.734 17.859 18.938 1 95.31 104 PHE A C 1
ATOM 784 O O . PHE A 1 104 ? -20.062 18.703 18.328 1 95.31 104 PHE A O 1
ATOM 791 N N . ALA A 1 105 ? -21.812 18.172 19.625 1 94.62 105 ALA A N 1
ATOM 792 C CA . ALA A 1 105 ? -22.234 19.562 19.75 1 94.62 105 ALA A CA 1
ATOM 793 C C . ALA A 1 105 ? -21.188 20.391 20.484 1 94.62 105 ALA A C 1
ATOM 795 O O . ALA A 1 105 ? -20.844 21.5 20.078 1 94.62 105 ALA A O 1
ATOM 796 N N . LEU A 1 106 ? -20.719 19.812 21.547 1 93.81 106 LEU A N 1
ATOM 797 C CA . LEU A 1 106 ? -19.703 20.5 22.328 1 93.81 106 LEU A CA 1
ATOM 798 C C . LEU A 1 106 ? -18.422 20.703 21.516 1 93.81 106 LEU A C 1
ATOM 800 O O . LEU A 1 106 ? -17.766 21.75 21.625 1 93.81 106 LEU A O 1
ATOM 804 N N . GLN A 1 107 ? -18.047 19.734 20.75 1 94.06 107 GLN A N 1
ATOM 805 C CA . GLN A 1 107 ? -16.875 19.859 19.891 1 94.06 107 GLN A CA 1
ATOM 806 C C . GLN A 1 107 ? -17.062 20.969 18.844 1 94.06 107 GLN A C 1
ATOM 808 O O . GLN A 1 107 ? -16.125 21.688 18.516 1 94.06 107 GLN A O 1
ATOM 813 N N . SER A 1 108 ? -18.25 21.031 18.328 1 94.12 108 SER A N 1
ATOM 814 C CA . SER A 1 108 ? -18.562 22.094 17.375 1 94.12 108 SER A CA 1
ATOM 815 C C . SER A 1 108 ? -18.438 23.469 18.031 1 94.12 108 SER A C 1
ATOM 817 O O . SER A 1 108 ? -17.891 24.391 17.438 1 94.12 108 SER A O 1
ATOM 819 N N . ILE A 1 109 ? -18.938 23.562 19.219 1 91.38 109 ILE A N 1
ATOM 820 C CA . ILE A 1 109 ? -18.875 24.812 19.953 1 91.38 109 ILE A CA 1
ATOM 821 C C . ILE A 1 109 ? -17.422 25.188 20.25 1 91.38 109 ILE A C 1
ATOM 823 O O . ILE A 1 109 ? -17.031 26.344 20.125 1 91.38 109 ILE A O 1
ATOM 827 N N . ALA A 1 110 ? -16.688 24.172 20.594 1 89.06 110 ALA A N 1
ATOM 828 C CA . ALA A 1 110 ? -15.266 24.406 20.875 1 89.06 110 ALA A CA 1
ATOM 829 C C . ALA A 1 110 ? -14.531 24.891 19.625 1 89.06 110 ALA A C 1
ATOM 831 O O . ALA A 1 110 ? -13.602 25.688 19.719 1 89.06 110 ALA A O 1
ATOM 832 N N . THR A 1 111 ? -14.875 24.406 18.484 1 90.19 111 THR A N 1
ATOM 833 C CA . THR A 1 111 ? -14.242 24.781 17.234 1 90.19 111 THR A CA 1
ATOM 834 C C . THR A 1 111 ? -14.531 26.25 16.891 1 90.19 111 THR A C 1
ATOM 836 O O . THR A 1 111 ? -13.656 26.953 16.391 1 90.19 111 THR A O 1
ATOM 839 N N . GLY A 1 112 ? -15.703 26.672 17.125 1 84.62 112 GLY A N 1
ATOM 840 C CA . GLY A 1 112 ? -16.078 28.047 16.828 1 84.62 112 GLY A CA 1
ATOM 841 C C . GLY A 1 112 ? -15.555 29.031 17.859 1 84.62 112 GLY A C 1
ATOM 842 O O . GLY A 1 112 ? -15.32 30.203 17.531 1 84.62 112 GLY A O 1
ATOM 843 N N . GLY A 1 113 ? -15.398 28.609 19.047 1 73.5 113 GLY A N 1
ATOM 844 C CA . GLY A 1 113 ? -14.867 29.453 20.109 1 73.5 113 GLY A CA 1
ATOM 845 C C . GLY A 1 113 ? -15.859 30.484 20.594 1 73.5 113 GLY A C 1
ATOM 846 O O . GLY A 1 113 ? -17.062 30.375 20.359 1 73.5 113 GLY A O 1
ATOM 847 N N . GLY A 1 114 ? -15.344 31.406 21.391 1 63.06 114 GLY A N 1
ATOM 848 C CA . GLY A 1 114 ? -16.125 32.469 22.031 1 63.06 114 GLY A CA 1
ATOM 849 C C . GLY A 1 114 ? -16.656 33.5 21.062 1 63.06 114 GLY A C 1
ATOM 850 O O . GLY A 1 114 ? -17.719 34.062 21.297 1 63.06 114 GLY A O 1
ATOM 851 N N . ASP A 1 115 ? -16.062 33.562 19.953 1 62.09 115 ASP A N 1
ATOM 852 C CA . ASP A 1 115 ? -16.469 34.594 19.016 1 62.09 115 ASP A CA 1
ATOM 853 C C . ASP A 1 115 ? -17.797 34.25 18.344 1 62.09 115 ASP A C 1
ATOM 855 O O . ASP A 1 115 ? -18.625 35.156 18.125 1 62.09 115 ASP A O 1
ATOM 859 N N . LYS A 1 116 ? -18.031 32.938 18.219 1 71.94 116 LYS A N 1
ATOM 860 C CA . LYS A 1 116 ? -19.203 32.594 17.438 1 71.94 116 LYS A CA 1
ATOM 861 C C . LYS A 1 116 ? -20.391 32.219 18.359 1 71.94 116 LYS A C 1
ATOM 863 O O . LYS A 1 116 ? -21.531 32.562 18.047 1 71.94 116 LYS A O 1
ATOM 868 N N . PHE A 1 117 ? -20.047 31.656 19.453 1 74.06 117 PHE A N 1
ATOM 869 C CA . PHE A 1 117 ? -21.109 31.109 20.281 1 74.06 117 PHE A CA 1
ATOM 870 C C . PHE A 1 117 ? -21.25 31.891 21.578 1 74.06 117 PHE A C 1
ATOM 872 O O . PHE A 1 117 ? -21.984 31.484 22.484 1 74.06 117 PHE A O 1
ATOM 879 N N . ASP A 1 118 ? -20.641 33 21.719 1 72.12 118 ASP A N 1
ATOM 880 C CA . ASP A 1 118 ? -20.594 33.781 22.953 1 72.12 118 ASP A CA 1
ATOM 881 C C . ASP A 1 118 ? -22 34.188 23.391 1 72.12 118 ASP A C 1
ATOM 883 O O . ASP A 1 118 ? -22.281 34.281 24.594 1 72.12 118 ASP A O 1
ATOM 887 N N . ASP A 1 119 ? -22.781 34.406 22.406 1 70.81 119 ASP A N 1
ATOM 888 C CA . ASP A 1 119 ? -24.141 34.844 22.734 1 70.81 119 ASP A CA 1
ATOM 889 C C . ASP A 1 119 ? -24.984 33.688 23.25 1 70.81 119 ASP A C 1
ATOM 891 O O . ASP A 1 119 ? -26.031 33.906 23.859 1 70.81 119 ASP A O 1
ATOM 895 N N . PHE A 1 120 ? -24.406 32.5 23.016 1 76.38 120 PHE A N 1
ATOM 896 C CA . PHE A 1 120 ? -25.234 31.344 23.312 1 76.38 120 PHE A CA 1
ATOM 897 C C . PHE A 1 120 ? -24.625 30.5 24.422 1 76.38 120 PHE A C 1
ATOM 899 O O . PHE A 1 120 ? -25.344 29.797 25.141 1 76.38 120 PHE A O 1
ATOM 906 N N . VAL A 1 121 ? -23.391 30.562 24.516 1 77.75 121 VAL A N 1
ATOM 907 C CA . VAL A 1 121 ? -22.719 29.656 25.438 1 77.75 121 VAL A CA 1
ATOM 908 C C . VAL A 1 121 ? -21.938 30.469 26.484 1 77.75 121 VAL A C 1
ATOM 910 O O . VAL A 1 121 ? -21.312 31.469 26.141 1 77.75 121 VAL A O 1
ATOM 913 N N . ASP A 1 122 ? -22.141 30.094 27.672 1 71.94 122 ASP A N 1
ATOM 914 C CA . ASP A 1 122 ? -21.281 30.609 28.75 1 71.94 122 ASP A CA 1
ATOM 915 C C . ASP A 1 122 ? -20.016 29.766 28.891 1 71.94 122 ASP A C 1
ATOM 917 O O . ASP A 1 122 ? -20.047 28.656 29.422 1 71.94 122 ASP A O 1
ATOM 921 N N . PHE A 1 123 ? -18.938 30.312 28.453 1 63.91 123 PHE A N 1
ATOM 922 C CA . PHE A 1 123 ? -17.672 29.578 28.438 1 63.91 123 PHE A CA 1
ATOM 923 C C . PHE A 1 123 ? -16.953 29.719 29.766 1 63.91 123 PHE A C 1
ATOM 925 O O . PHE A 1 123 ? -15.891 29.109 29.969 1 63.91 123 PHE A O 1
ATOM 932 N N . ASN A 1 124 ? -17.438 30.516 30.766 1 58.84 124 ASN A N 1
ATOM 933 C CA . ASN A 1 124 ? -16.797 30.672 32.062 1 58.84 124 ASN A CA 1
ATOM 934 C C . ASN A 1 124 ? -16.859 29.406 32.875 1 58.84 124 ASN A C 1
ATOM 936 O O . ASN A 1 124 ? -17.938 29.031 33.375 1 58.84 124 ASN A O 1
ATOM 940 N N . MET A 1 125 ? -15.828 28.609 32.938 1 63.75 125 MET A N 1
ATOM 941 C CA . MET A 1 125 ? -15.773 27.312 33.594 1 63.75 125 MET A CA 1
ATOM 942 C C . MET A 1 125 ? -15.492 27.484 35.094 1 63.75 125 MET A C 1
ATOM 944 O O . MET A 1 125 ? -15.492 26.516 35.844 1 63.75 125 MET A O 1
ATOM 948 N N . LYS A 1 126 ? -15.016 28.812 35.75 1 55.81 126 LYS A N 1
ATOM 949 C CA . LYS A 1 126 ? -14.727 29.031 37.156 1 55.81 126 LYS A CA 1
ATOM 950 C C . LYS A 1 126 ? -16 29.109 38 1 55.81 126 LYS A C 1
ATOM 952 O O . LYS A 1 126 ? -17.062 29.516 37.469 1 55.81 126 LYS A O 1
ATOM 957 N N . LYS A 1 127 ? -15.961 28.453 39.281 1 53 127 LYS A N 1
ATOM 958 C CA . LYS A 1 127 ? -17.031 28.344 40.281 1 53 127 LYS A CA 1
ATOM 959 C C . LYS A 1 127 ? -17.719 29.688 40.5 1 53 127 LYS A C 1
ATOM 961 O O . LYS A 1 127 ? -17.094 30.672 40.875 1 53 127 LYS A O 1
ATOM 966 N N . SER A 1 128 ? -18.625 30.234 39.781 1 40.53 128 SER A N 1
ATOM 967 C CA . SER A 1 128 ? -19.344 31.281 40.5 1 40.53 128 SER A CA 1
ATOM 968 C C . SER A 1 128 ? -19.766 30.797 41.875 1 40.53 128 SER A C 1
ATOM 970 O O . SER A 1 128 ? -20.094 29.625 42.062 1 40.53 128 SER A O 1
ATOM 972 N N . ALA A 1 129 ? -19.328 31.469 43.062 1 33.19 129 ALA A N 1
ATOM 973 C CA . ALA A 1 129 ? -19.875 31.328 44.375 1 33.19 129 ALA A CA 1
ATOM 974 C C . ALA A 1 129 ? -21.406 31.234 44.344 1 33.19 129 ALA A C 1
ATOM 976 O O . ALA A 1 129 ? -22.062 32.094 43.781 1 33.19 129 ALA A O 1
ATOM 977 N N . GLU A 1 130 ? -21.953 30.219 44.438 1 35.5 130 GLU A N 1
ATOM 978 C CA . GLU A 1 130 ? -23.375 30 44.688 1 35.5 130 GLU A CA 1
ATOM 979 C C . GLU A 1 130 ? -23.875 30.875 45.844 1 35.5 130 GLU A C 1
ATOM 981 O O . GLU A 1 130 ? -24.906 30.594 46.469 1 35.5 130 GLU A O 1
ATOM 986 N N . ASN A 1 131 ? -23.141 31.938 46.5 1 31.42 131 ASN A N 1
ATOM 987 C CA . ASN A 1 131 ? -23.844 32.594 47.594 1 31.42 131 ASN A CA 1
ATOM 988 C C . ASN A 1 131 ? -25.094 33.312 47.094 1 31.42 131 ASN A C 1
ATOM 990 O O . ASN A 1 131 ? -25.078 34.531 46.844 1 31.42 131 ASN A O 1
ATOM 994 N N . SER A 1 132 ? -25.797 33.094 46.125 1 30.77 132 SER A N 1
ATOM 995 C CA . SER A 1 132 ? -27.078 33.781 46.031 1 30.77 132 SER A CA 1
ATOM 996 C C . SER A 1 132 ? -27.938 33.531 47.281 1 30.77 132 SER A C 1
ATOM 998 O O . SER A 1 132 ? -28.469 32.438 47.469 1 30.77 132 SER A O 1
ATOM 1000 N N . SER A 1 133 ? -27.531 34.094 48.594 1 28.08 133 SER A N 1
ATOM 1001 C CA . SER A 1 133 ? -28.656 34.469 49.438 1 28.08 133 SER A CA 1
ATOM 1002 C C . SER A 1 133 ? -29.719 35.25 48.656 1 28.08 133 SER A C 1
ATOM 1004 O O . SER A 1 133 ? -29.391 35.906 47.688 1 28.08 133 SER A O 1
ATOM 1006 N N . ASP A 1 134 ? -31.094 35.125 49.031 1 27.86 134 ASP A N 1
ATOM 1007 C CA . ASP A 1 134 ? -32.438 35.594 48.719 1 27.86 134 ASP A CA 1
ATOM 1008 C C . ASP A 1 134 ? -32.531 37.125 48.875 1 27.86 134 ASP A C 1
ATOM 1010 O O . ASP A 1 134 ? -33.656 37.656 48.969 1 27.86 134 ASP A O 1
ATOM 1014 N N . SER A 1 135 ? -31.703 37.938 49.5 1 26.41 135 SER A N 1
ATOM 1015 C CA . SER A 1 135 ? -32.406 39.188 49.844 1 26.41 135 SER A CA 1
ATOM 1016 C C . SER A 1 135 ? -33 39.812 48.594 1 26.41 135 SER A C 1
ATOM 1018 O O . SER A 1 135 ? -33.312 39.125 47.625 1 26.41 135 SER A O 1
ATOM 1020 N N . SER A 1 136 ? -32.938 41.344 48.562 1 26.66 136 SER A N 1
ATOM 1021 C CA . SER A 1 136 ? -33.844 42.406 48.094 1 26.66 136 SER A CA 1
ATOM 1022 C C . SER A 1 136 ? -34 42.344 46.594 1 26.66 136 SER A C 1
ATOM 1024 O O . SER A 1 136 ? -33.25 41.688 45.906 1 26.66 136 SER A O 1
ATOM 1026 N N . GLY A 1 137 ? -34.938 43.438 45.969 1 27.91 137 GLY A N 1
ATOM 1027 C CA . GLY A 1 137 ? -35.812 43.844 44.875 1 27.91 137 GLY A CA 1
ATOM 1028 C C . GLY A 1 137 ? -35.062 44 43.562 1 27.91 137 GLY A C 1
ATOM 1029 O O . GLY A 1 137 ? -35.656 44.438 42.562 1 27.91 137 GLY A O 1
ATOM 1030 N N . ALA A 1 138 ? -33.906 44.656 43.656 1 29.11 138 ALA A N 1
ATOM 1031 C CA . ALA A 1 138 ? -33.625 45.312 42.375 1 29.11 138 ALA A CA 1
ATOM 1032 C C . ALA A 1 138 ? -33.656 44.312 41.219 1 29.11 138 ALA A C 1
ATOM 1034 O O . ALA A 1 138 ? -33.438 43.125 41.406 1 29.11 138 ALA A O 1
ATOM 1035 N N . SER A 1 139 ? -34.125 44.906 40.031 1 29.16 139 SER A N 1
ATOM 1036 C CA . SER A 1 139 ? -34.5 44.344 38.719 1 29.16 139 SER A CA 1
ATOM 1037 C C . SER A 1 139 ? -33.406 43.406 38.188 1 29.16 139 SER A C 1
ATOM 1039 O O . SER A 1 139 ? -32.25 43.812 38.062 1 29.16 139 SER A O 1
ATOM 1041 N N . THR A 1 140 ? -33.312 42.219 38.75 1 30.92 140 THR A N 1
ATOM 1042 C CA . THR A 1 140 ? -32.594 41.094 38.188 1 30.92 140 THR A CA 1
ATOM 1043 C C . THR A 1 140 ? -32.688 41.094 36.656 1 30.92 140 THR A C 1
ATOM 1045 O O . THR A 1 140 ? -33.688 40.688 36.094 1 30.92 140 THR A O 1
ATOM 1048 N N . THR A 1 141 ? -32.375 42.312 36.062 1 30.84 141 THR A N 1
ATOM 1049 C CA . THR A 1 141 ? -32.344 42.125 34.625 1 30.84 141 THR A CA 1
ATOM 1050 C C . THR A 1 141 ? -31.781 40.719 34.281 1 30.84 141 THR A C 1
ATOM 1052 O O . THR A 1 141 ? -30.672 40.375 34.656 1 30.84 141 THR A O 1
ATOM 1055 N N . THR A 1 142 ? -32.656 39.688 34.312 1 32.34 142 THR A N 1
ATOM 1056 C CA . THR A 1 142 ? -32.594 38.375 33.688 1 32.34 142 THR A CA 1
ATOM 1057 C C . THR A 1 142 ? -31.656 38.375 32.469 1 32.34 142 THR A C 1
ATOM 1059 O O . THR A 1 142 ? -32.062 38.781 31.391 1 32.34 142 THR A O 1
ATOM 1062 N N . THR A 1 143 ? -30.688 39.094 32.438 1 36 143 THR A N 1
ATOM 1063 C CA . THR A 1 143 ? -29.734 38.844 31.375 1 36 143 THR A CA 1
ATOM 1064 C C . THR A 1 143 ? -29.797 37.406 30.922 1 36 143 THR A C 1
ATOM 1066 O O . THR A 1 143 ? -29.641 36.469 31.719 1 36 143 THR A O 1
ATOM 1069 N N . ASN A 1 144 ? -30.453 36.969 29.844 1 40.5 144 ASN A N 1
ATOM 1070 C CA . ASN A 1 144 ? -30.875 35.906 28.953 1 40.5 144 ASN A CA 1
ATOM 1071 C C . ASN A 1 144 ? -29.875 34.75 28.984 1 40.5 144 ASN A C 1
ATOM 1073 O O . ASN A 1 144 ? -28.734 34.906 29.438 1 40.5 144 ASN A O 1
ATOM 1077 N N . LYS A 1 145 ? -30.234 33.344 28.141 1 51.12 145 LYS A N 1
ATOM 1078 C CA . LYS A 1 145 ? -30.172 31.891 28.016 1 51.12 145 LYS A CA 1
ATOM 1079 C C . LYS A 1 145 ? -28.781 31.438 27.594 1 51.12 145 LYS A C 1
ATOM 1081 O O . LYS A 1 145 ? -28.516 31.266 26.406 1 51.12 145 LYS A O 1
ATOM 1086 N N . LEU A 1 146 ? -27.75 31.672 28.125 1 62.16 146 LEU A N 1
ATOM 1087 C CA . LEU A 1 146 ? -26.422 31.141 27.875 1 62.16 146 LEU A CA 1
ATOM 1088 C C . LEU A 1 146 ? -26.359 29.656 28.25 1 62.16 146 LEU A C 1
ATOM 1090 O O . LEU A 1 146 ? -26.969 29.234 29.234 1 62.16 146 LEU A O 1
ATOM 1094 N N . LEU A 1 147 ? -26.094 28.672 27.234 1 80.31 147 LEU A N 1
ATOM 1095 C CA . LEU A 1 147 ? -25.766 27.266 27.453 1 80.31 147 LEU A CA 1
ATOM 1096 C C . LEU A 1 147 ? -24.625 27.125 28.453 1 80.31 147 LEU A C 1
ATOM 1098 O O . LEU A 1 147 ? -23.516 27.578 28.203 1 80.31 147 LEU A O 1
ATOM 1102 N N . PRO A 1 148 ? -24.906 26.641 29.734 1 84.69 148 PRO A N 1
ATOM 1103 C CA . PRO A 1 148 ? -23.844 26.469 30.719 1 84.69 148 PRO A CA 1
ATOM 1104 C C . PRO A 1 148 ? -22.906 25.312 30.359 1 84.69 148 PRO A C 1
ATOM 1106 O O . PRO A 1 148 ? -23.234 24.141 30.609 1 84.69 148 PRO A O 1
ATOM 1109 N N . LEU A 1 149 ? -21.812 25.625 29.891 1 87.56 149 LEU A N 1
ATOM 1110 C CA . LEU A 1 149 ? -20.875 24.609 29.422 1 87.56 149 LEU A CA 1
ATOM 1111 C C . LEU A 1 149 ? -20.422 23.719 30.562 1 87.56 149 LEU A C 1
ATOM 1113 O O . LEU A 1 149 ? -20.344 22.5 30.422 1 87.56 149 LEU A O 1
ATOM 1117 N N . ARG A 1 150 ? -20.125 24.281 31.734 1 87.69 150 ARG A N 1
ATOM 1118 C CA . ARG A 1 150 ? -19.672 23.547 32.906 1 87.69 150 ARG A CA 1
ATOM 1119 C C . ARG A 1 150 ? -20.719 22.516 33.344 1 87.69 150 ARG A C 1
ATOM 1121 O O . ARG A 1 150 ? -20.391 21.359 33.594 1 87.69 150 ARG A O 1
ATOM 1128 N N . GLY A 1 151 ? -21.938 22.969 33.406 1 88.12 151 GLY A N 1
ATOM 1129 C CA . GLY A 1 151 ? -23.016 22.078 33.781 1 88.12 151 GLY A CA 1
ATOM 1130 C C . GLY A 1 151 ? -23.234 20.938 32.812 1 88.12 151 GLY A C 1
ATOM 1131 O O . GLY A 1 151 ? -23.531 19.812 33.188 1 88.12 151 GLY A O 1
ATOM 1132 N N . ILE A 1 152 ? -23.094 21.234 31.594 1 92 152 ILE A N 1
ATOM 1133 C CA . ILE A 1 152 ? -23.297 20.234 30.547 1 92 152 ILE A CA 1
ATOM 1134 C C . ILE A 1 152 ? -22.203 19.172 30.625 1 92 152 ILE A C 1
ATOM 1136 O O . ILE A 1 152 ? -22.484 17.984 30.547 1 92 152 ILE A O 1
ATOM 1140 N N . LEU A 1 153 ? -20.953 19.578 30.797 1 92.44 153 LEU A N 1
ATOM 1141 C CA . LEU A 1 153 ? -19.828 18.641 30.859 1 92.44 153 LEU A CA 1
ATOM 1142 C C . LEU A 1 153 ? -19.969 17.703 32.062 1 92.44 153 LEU A C 1
ATOM 1144 O O . LEU A 1 153 ? -19.719 16.5 31.953 1 92.44 153 LEU A O 1
ATOM 1148 N N . LYS A 1 154 ? -20.391 18.219 33.156 1 90.81 154 LYS A N 1
ATOM 1149 C CA . LYS A 1 154 ? -20.594 17.391 34.344 1 90.81 154 LYS A CA 1
ATOM 1150 C C . LYS A 1 154 ? -21.75 16.406 34.125 1 90.81 154 LYS A C 1
ATOM 1152 O O . LYS A 1 154 ? -21.672 15.25 34.562 1 90.81 154 LYS A O 1
ATOM 1157 N N . ALA A 1 155 ? -22.766 16.906 33.438 1 91.5 155 ALA A N 1
ATOM 1158 C CA . ALA A 1 155 ? -23.922 16.062 33.188 1 91.5 155 ALA A CA 1
ATOM 1159 C C . ALA A 1 155 ? -23.562 14.891 32.281 1 91.5 155 ALA A C 1
ATOM 1161 O O . ALA A 1 155 ? -24.016 13.766 32.5 1 91.5 155 ALA A O 1
ATOM 1162 N N . VAL A 1 156 ? -22.781 15.172 31.297 1 93.44 156 VAL A N 1
ATOM 1163 C CA . VAL A 1 156 ? -22.422 14.133 30.328 1 93.44 156 VAL A CA 1
ATOM 1164 C C . VAL A 1 156 ? -21.516 13.102 31 1 93.44 156 VAL A C 1
ATOM 1166 O O . VAL A 1 156 ? -21.625 11.906 30.734 1 93.44 156 VAL A O 1
ATOM 1169 N N . LEU A 1 157 ? -20.609 13.508 31.859 1 92.75 157 LEU A N 1
ATOM 1170 C CA . LEU A 1 157 ? -19.719 12.609 32.594 1 92.75 157 LEU A CA 1
ATOM 1171 C C . LEU A 1 157 ? -20.5 11.703 33.531 1 92.75 157 LEU A C 1
ATOM 1173 O O . LEU A 1 157 ? -20.125 10.555 33.75 1 92.75 157 LEU A O 1
ATOM 1177 N N . ARG A 1 158 ? -21.609 12.234 34.031 1 90.94 158 ARG A N 1
ATOM 1178 C CA . ARG A 1 158 ? -22.422 11.492 35 1 90.94 158 ARG A CA 1
ATOM 1179 C C . ARG A 1 158 ? -23.469 10.648 34.281 1 90.94 158 ARG A C 1
ATOM 1181 O O . ARG A 1 158 ? -24.156 9.844 34.906 1 90.94 158 ARG A O 1
ATOM 1188 N N . ALA A 1 159 ? -23.578 10.789 33.031 1 90.25 159 ALA A N 1
ATOM 1189 C CA . ALA A 1 159 ? -24.594 10.078 32.25 1 90.25 159 ALA A CA 1
ATOM 1190 C C . ALA A 1 159 ? -24.344 8.57 32.281 1 90.25 159 ALA A C 1
ATOM 1192 O O . ALA A 1 159 ? -23.312 8.117 32.781 1 90.25 159 ALA A O 1
ATOM 1193 N N . ASN A 1 160 ? -25.297 7.816 31.688 1 85.56 160 ASN A N 1
ATOM 1194 C CA . ASN A 1 160 ? -25.234 6.359 31.75 1 85.56 160 ASN A CA 1
ATOM 1195 C C . ASN A 1 160 ? -24.547 5.773 30.531 1 85.56 160 ASN A C 1
ATOM 1197 O O . ASN A 1 160 ? -25.125 4.977 29.797 1 85.56 160 ASN A O 1
ATOM 1201 N N . TRP A 1 161 ? -23.281 6.176 30.359 1 85.94 161 TRP A N 1
ATOM 1202 C CA . TRP A 1 161 ? -22.5 5.535 29.312 1 85.94 161 TRP A CA 1
ATOM 1203 C C . TRP A 1 161 ? -21.859 4.246 29.828 1 85.94 161 TRP A C 1
ATOM 1205 O O . TRP A 1 161 ? -21.609 4.105 31.031 1 85.94 161 TRP A O 1
ATOM 1215 N N . ARG A 1 162 ? -21.609 3.264 28.953 1 84.62 162 ARG A N 1
ATOM 1216 C CA . ARG A 1 162 ? -21.047 1.957 29.297 1 84.62 162 ARG A CA 1
ATOM 1217 C C . ARG A 1 162 ? -19.578 1.879 28.953 1 84.62 162 ARG A C 1
ATOM 1219 O O . ARG A 1 162 ? -19.156 2.379 27.906 1 84.62 162 ARG A O 1
ATOM 1226 N N . ASP A 1 163 ? -18.844 1.206 29.719 1 82.25 163 ASP A N 1
ATOM 1227 C CA . ASP A 1 163 ? -17.406 1.066 29.5 1 82.25 163 ASP A CA 1
ATOM 1228 C C . ASP A 1 163 ? -17.109 0.21 28.281 1 82.25 163 ASP A C 1
ATOM 1230 O O . ASP A 1 163 ? -16.016 0.282 27.719 1 82.25 163 ASP A O 1
ATOM 1234 N N . GLU A 1 164 ? -18.078 -0.465 27.844 1 79.38 164 GLU A N 1
ATOM 1235 C CA . GLU A 1 164 ? -17.875 -1.362 26.703 1 79.38 164 GLU A CA 1
ATOM 1236 C C . GLU A 1 164 ? -18.188 -0.66 25.391 1 79.38 164 GLU A C 1
ATOM 1238 O O . GLU A 1 164 ? -17.859 -1.181 24.312 1 79.38 164 GLU A O 1
ATOM 1243 N N . ASP A 1 165 ? -18.781 0.499 25.5 1 82 165 ASP A N 1
ATOM 1244 C CA . ASP A 1 165 ? -19.078 1.245 24.281 1 82 165 ASP A CA 1
ATOM 1245 C C . ASP A 1 165 ? -17.828 1.955 23.75 1 82 165 ASP A C 1
ATOM 1247 O O . ASP A 1 165 ? -17.531 3.078 24.172 1 82 165 ASP A O 1
ATOM 1251 N N . MET A 1 166 ? -17.219 1.396 22.766 1 83 166 MET A N 1
ATOM 1252 C CA . MET A 1 166 ? -15.93 1.893 22.297 1 83 166 MET A CA 1
ATOM 1253 C C . MET A 1 166 ? -16.109 3.1 21.375 1 83 166 MET A C 1
ATOM 1255 O O . MET A 1 166 ? -15.133 3.717 20.953 1 83 166 MET A O 1
ATOM 1259 N N . PHE A 1 167 ? -17.328 3.434 21.141 1 86.31 167 PHE A N 1
ATOM 1260 C CA . PHE A 1 167 ? -17.594 4.652 20.391 1 86.31 167 PHE A CA 1
ATOM 1261 C C . PHE A 1 167 ? -17.75 5.844 21.328 1 86.31 167 PHE A C 1
ATOM 1263 O O . PHE A 1 167 ? -17.047 6.852 21.172 1 86.31 167 PHE A O 1
ATOM 1270 N N . GLN A 1 168 ? -18.5 5.73 22.344 1 89.25 168 GLN A N 1
ATOM 1271 C CA . GLN A 1 168 ? -18.828 6.836 23.234 1 89.25 168 GLN A CA 1
ATOM 1272 C C . GLN A 1 168 ? -17.672 7.109 24.203 1 89.25 168 GLN A C 1
ATOM 1274 O O . GLN A 1 168 ? -17.391 8.266 24.516 1 89.25 168 GLN A O 1
ATOM 1279 N N . VAL A 1 169 ? -17 6.07 24.578 1 90.69 169 VAL A N 1
ATOM 1280 C CA . VAL A 1 169 ? -15.992 6.199 25.625 1 90.69 169 VAL A CA 1
ATOM 1281 C C . VAL A 1 169 ? -14.859 7.102 25.141 1 90.69 169 VAL A C 1
ATOM 1283 O O . VAL A 1 169 ? -14.57 8.133 25.75 1 90.69 169 VAL A O 1
ATOM 1286 N N . PRO A 1 170 ? -14.242 6.766 24.047 1 92.44 170 PRO A N 1
ATOM 1287 C CA . PRO A 1 170 ? -13.164 7.645 23.609 1 92.44 170 PRO A CA 1
ATOM 1288 C C . PRO A 1 170 ? -13.664 9.023 23.172 1 92.44 170 PRO A C 1
ATOM 1290 O O . PRO A 1 170 ? -12.961 10.023 23.344 1 92.44 170 PRO A O 1
ATOM 1293 N N . LEU A 1 171 ? -14.82 9.102 22.594 1 93.31 171 LEU A N 1
ATOM 1294 C CA . LEU A 1 171 ? -15.406 10.375 22.188 1 93.31 171 LEU A CA 1
ATOM 1295 C C . LEU A 1 171 ? -15.602 11.297 23.375 1 93.31 171 LEU A C 1
ATOM 1297 O O . LEU A 1 171 ? -15.266 12.477 23.312 1 93.31 171 LEU A O 1
ATOM 1301 N N . LEU A 1 172 ? -16.125 10.719 24.438 1 95.19 172 LEU A N 1
ATOM 1302 C CA . LEU A 1 172 ? -16.391 11.477 25.656 1 95.19 172 LEU A CA 1
ATOM 1303 C C . LEU A 1 172 ? -15.078 11.945 26.297 1 95.19 172 LEU A C 1
ATOM 1305 O O . LEU A 1 172 ? -14.961 13.102 26.688 1 95.19 172 LEU A O 1
ATOM 1309 N N . LEU A 1 173 ? -14.156 11.094 26.375 1 94.12 173 LEU A N 1
ATOM 1310 C CA . LEU A 1 173 ? -12.883 11.438 27 1 94.12 173 LEU A CA 1
ATOM 1311 C C . LEU A 1 173 ? -12.188 12.555 26.234 1 94.12 173 LEU A C 1
ATOM 1313 O O . LEU A 1 173 ? -11.711 13.523 26.844 1 94.12 173 LEU A O 1
ATOM 1317 N N . SER A 1 174 ? -12.078 12.469 24.953 1 94.25 174 SER A N 1
ATOM 1318 C CA . SER A 1 174 ? -11.43 13.492 24.141 1 94.25 174 SER A CA 1
ATOM 1319 C C . SER A 1 174 ? -12.148 14.828 24.266 1 94.25 174 SER A C 1
ATOM 1321 O O . SER A 1 174 ? -11.508 15.883 24.328 1 94.25 174 SER A O 1
ATOM 1323 N N . THR A 1 175 ? -13.453 14.781 24.266 1 95.06 175 THR A N 1
ATOM 1324 C CA . THR A 1 175 ? -14.25 16 24.344 1 95.06 175 THR A CA 1
ATOM 1325 C C . THR A 1 175 ? -14.016 16.719 25.672 1 95.06 175 THR A C 1
ATOM 1327 O O . THR A 1 175 ? -13.773 17.938 25.688 1 95.06 175 THR A O 1
ATOM 1330 N N . VAL A 1 176 ? -14.023 15.984 26.734 1 93.62 176 VAL A N 1
ATOM 1331 C CA . VAL A 1 176 ? -13.883 16.594 28.047 1 93.62 176 VAL A CA 1
ATOM 1332 C C . VAL A 1 176 ? -12.469 17.141 28.219 1 93.62 176 VAL A C 1
ATOM 1334 O O . VAL A 1 176 ? -12.281 18.234 28.75 1 93.62 176 VAL A O 1
ATOM 1337 N N . LEU A 1 177 ? -11.5 16.422 27.719 1 91.81 177 LEU A N 1
ATOM 1338 C CA . LEU A 1 177 ? -10.117 16.859 27.844 1 91.81 177 LEU A CA 1
ATOM 1339 C C . LEU A 1 177 ? -9.867 18.125 27.031 1 91.81 177 LEU A C 1
ATOM 1341 O O . LEU A 1 177 ? -9.133 19.016 27.469 1 91.81 177 LEU A O 1
ATOM 1345 N N . LYS A 1 178 ? -10.492 18.266 25.922 1 88.75 178 LYS A N 1
ATOM 1346 C CA . LYS A 1 178 ? -10.281 19.406 25.047 1 88.75 178 LYS A CA 1
ATOM 1347 C C . LYS A 1 178 ? -11 20.641 25.578 1 88.75 178 LYS A C 1
ATOM 1349 O O . LYS A 1 178 ? -10.484 21.75 25.469 1 88.75 178 LYS A O 1
ATOM 1354 N N . LEU A 1 179 ? -12.133 20.438 26.094 1 89.75 179 LEU A N 1
ATOM 1355 C CA . LEU A 1 179 ? -12.938 21.562 26.531 1 89.75 179 LEU A CA 1
ATOM 1356 C C . LEU A 1 179 ? -12.508 22.031 27.922 1 89.75 179 LEU A C 1
ATOM 1358 O O . LEU A 1 179 ? -12.562 23.219 28.219 1 89.75 179 LEU A O 1
ATOM 1362 N N . ASP A 1 180 ? -12.086 21.078 28.781 1 88.81 180 ASP A N 1
ATOM 1363 C CA . ASP A 1 180 ? -11.586 21.438 30.094 1 88.81 180 ASP A CA 1
ATOM 1364 C C . ASP A 1 180 ? -10.07 21.594 30.094 1 88.81 180 ASP A C 1
ATOM 1366 O O . ASP A 1 180 ? -9.367 20.953 30.875 1 88.81 180 ASP A O 1
ATOM 1370 N N . SER A 1 181 ? -9.633 22.5 29.312 1 82 181 SER A N 1
ATOM 1371 C CA . SER A 1 181 ? -8.195 22.672 29.125 1 82 181 SER A CA 1
ATOM 1372 C C . SER A 1 181 ? -7.539 23.219 30.391 1 82 181 SER A C 1
ATOM 1374 O O . SER A 1 181 ? -6.383 22.906 30.672 1 82 181 SER A O 1
ATOM 1376 N N . ASP A 1 182 ? -8.266 23.984 31.141 1 79.31 182 ASP A N 1
ATOM 1377 C CA . ASP A 1 182 ? -7.723 24.578 32.344 1 79.31 182 ASP A CA 1
ATOM 1378 C C . ASP A 1 182 ? -7.961 23.688 33.562 1 79.31 182 ASP A C 1
ATOM 1380 O O . ASP A 1 182 ? -7.531 24.016 34.688 1 79.31 182 ASP A O 1
ATOM 1384 N N . ARG A 1 183 ? -8.609 22.578 33.375 1 87.06 183 ARG A N 1
ATOM 1385 C CA . ARG A 1 183 ? -8.883 21.594 34.406 1 87.06 183 ARG A CA 1
ATOM 1386 C C . ARG A 1 183 ? -9.68 22.219 35.531 1 87.06 183 ARG A C 1
ATOM 1388 O O . ARG A 1 183 ? -9.328 22.047 36.719 1 87.06 183 ARG A O 1
ATOM 1395 N N . SER A 1 184 ? -10.648 22.891 35.094 1 86.5 184 SER A N 1
ATOM 1396 C CA . SER A 1 184 ? -11.547 23.516 36.094 1 86.5 184 SER A CA 1
ATOM 1397 C C . SER A 1 184 ? -12.539 22.484 36.625 1 86.5 184 SER A C 1
ATOM 1399 O O . SER A 1 184 ? -13.039 22.656 37.75 1 86.5 184 SER A O 1
ATOM 1401 N N . ILE A 1 185 ? -12.75 21.516 35.875 1 88.31 185 ILE A N 1
ATOM 1402 C CA . ILE A 1 185 ? -13.68 20.469 36.281 1 88.31 185 ILE A CA 1
ATOM 1403 C C . ILE A 1 185 ? -12.898 19.234 36.75 1 88.31 185 ILE A C 1
ATOM 1405 O O . ILE A 1 185 ? -13.102 18.75 37.844 1 88.31 185 ILE A O 1
ATOM 1409 N N . LEU A 1 186 ? -11.984 18.875 35.875 1 89.81 186 LEU A N 1
ATOM 1410 C CA . LEU A 1 186 ? -11.195 17.688 36.188 1 89.81 186 LEU A CA 1
ATOM 1411 C C . LEU A 1 186 ? -10.031 18.016 37.094 1 89.81 186 LEU A C 1
ATOM 1413 O O . LEU A 1 186 ? -8.867 17.938 36.688 1 89.81 186 LEU A O 1
ATOM 1417 N N . ASN A 1 187 ? -10.352 18.266 38.25 1 87.69 187 ASN A N 1
ATOM 1418 C CA . ASN A 1 187 ? -9.328 18.609 39.219 1 87.69 187 ASN A CA 1
ATOM 1419 C C . ASN A 1 187 ? -9.555 17.875 40.531 1 87.69 187 ASN A C 1
ATOM 1421 O O . ASN A 1 187 ? -10.344 16.938 40.594 1 87.69 187 ASN A O 1
ATOM 1425 N N . SER A 1 188 ? -8.773 18.172 41.531 1 82.62 188 SER A N 1
ATOM 1426 C CA . SER A 1 188 ? -8.758 17.453 42.812 1 82.62 188 SER A CA 1
ATOM 1427 C C . SER A 1 188 ? -10.039 17.688 43.594 1 82.62 188 SER A C 1
ATOM 1429 O O . SER A 1 188 ? -10.359 16.938 44.5 1 82.62 188 SER A O 1
ATOM 1431 N N . SER A 1 189 ? -10.789 18.656 43.156 1 81.94 189 SER A N 1
ATOM 1432 C CA . SER A 1 189 ? -12.008 19 43.906 1 81.94 189 SER A CA 1
ATOM 1433 C C . SER A 1 189 ? -13.203 18.188 43.375 1 81.94 189 SER A C 1
ATOM 1435 O O . SER A 1 189 ? -14.328 18.406 43.844 1 81.94 189 SER A O 1
ATOM 1437 N N . MET A 1 190 ? -12.984 17.312 42.531 1 87.94 190 MET A N 1
ATOM 1438 C CA . MET A 1 190 ? -14.047 16.484 42 1 87.94 190 MET A CA 1
ATOM 1439 C C . MET A 1 190 ? -14.672 15.625 43.094 1 87.94 190 MET A C 1
ATOM 1441 O O . MET A 1 190 ? -13.977 15.133 43.969 1 87.94 190 MET A O 1
ATOM 1445 N N . ASP A 1 191 ? -15.977 15.469 43.062 1 87.38 191 ASP A N 1
ATOM 1446 C CA . ASP A 1 191 ? -16.641 14.555 44 1 87.38 191 ASP A CA 1
ATOM 1447 C C . ASP A 1 191 ? -16.25 13.109 43.688 1 87.38 191 ASP A C 1
ATOM 1449 O O . ASP A 1 191 ? -15.664 12.812 42.656 1 87.38 191 ASP A O 1
ATOM 1453 N N . GLU A 1 192 ? -16.578 12.266 44.594 1 89.81 192 GLU A N 1
ATOM 1454 C CA . GLU A 1 192 ? -16.172 10.867 44.531 1 89.81 192 GLU A CA 1
ATOM 1455 C C . GLU A 1 192 ? -16.797 10.172 43.312 1 89.81 192 GLU A C 1
ATOM 1457 O O . GLU A 1 192 ? -16.156 9.344 42.656 1 89.81 192 GLU A O 1
ATOM 1462 N N . GLU A 1 193 ? -17.969 10.539 43.062 1 90.69 193 GLU A N 1
ATOM 1463 C CA . GLU A 1 193 ? -18.656 9.906 41.938 1 90.69 193 GLU A CA 1
ATOM 1464 C C . GLU A 1 193 ? -18.016 10.297 40.625 1 90.69 193 GLU A C 1
ATOM 1466 O O . GLU A 1 193 ? -17.766 9.438 39.75 1 90.69 193 GLU A O 1
ATOM 1471 N N . LEU A 1 194 ? -17.812 11.547 40.469 1 91.19 194 LEU A N 1
ATOM 1472 C CA . LEU A 1 194 ? -17.203 12.047 39.25 1 91.19 194 LEU A CA 1
ATOM 1473 C C . LEU A 1 194 ? -15.789 11.492 39.062 1 91.19 194 LEU A C 1
ATOM 1475 O O . LEU A 1 194 ? -15.391 11.148 37.938 1 91.19 194 LEU A O 1
ATOM 1479 N N . SER A 1 195 ? -15.062 11.398 40.125 1 91.25 195 SER A N 1
ATOM 1480 C CA . SER A 1 195 ? -13.711 10.852 40.062 1 91.25 195 SER A CA 1
ATOM 1481 C C . SER A 1 195 ? -13.719 9.398 39.625 1 91.25 195 SER A C 1
ATOM 1483 O O . SER A 1 195 ? -12.859 8.977 38.844 1 91.25 195 SER A O 1
ATOM 1485 N N . HIS A 1 196 ? -14.656 8.742 40.125 1 91.94 196 HIS A N 1
ATOM 1486 C CA . HIS A 1 196 ? -14.758 7.332 39.75 1 91.94 196 HIS A CA 1
ATOM 1487 C C . HIS A 1 196 ? -15.133 7.176 38.281 1 91.94 196 HIS A C 1
ATOM 1489 O O . HIS A 1 196 ? -14.617 6.285 37.594 1 91.94 196 HIS A O 1
ATOM 1495 N N . ARG A 1 197 ? -15.977 7.988 37.812 1 92.19 197 ARG A N 1
ATOM 1496 C CA . ARG A 1 197 ? -16.422 7.914 36.438 1 92.19 197 ARG A CA 1
ATOM 1497 C C . ARG A 1 197 ? -15.273 8.258 35.469 1 92.19 197 ARG A C 1
ATOM 1499 O O . ARG A 1 197 ? -15.133 7.629 34.438 1 92.19 197 ARG A O 1
ATOM 1506 N N . VAL A 1 198 ? -14.539 9.211 35.812 1 93.12 198 VAL A N 1
ATOM 1507 C CA . VAL A 1 198 ? -13.406 9.609 34.969 1 93.12 198 VAL A CA 1
ATOM 1508 C C . VAL A 1 198 ? -12.359 8.492 34.969 1 93.12 198 VAL A C 1
ATOM 1510 O O . VAL A 1 198 ? -11.781 8.188 33.906 1 93.12 198 VAL A O 1
ATOM 1513 N N . LYS A 1 199 ? -12.148 7.902 36.062 1 92.69 199 LYS A N 1
ATOM 1514 C CA . LYS A 1 199 ? -11.219 6.781 36.156 1 92.69 199 LYS A CA 1
ATOM 1515 C C . LYS A 1 199 ? -11.68 5.621 35.281 1 92.69 199 LYS A C 1
ATOM 1517 O O . LYS A 1 199 ? -10.867 4.988 34.594 1 92.69 199 LYS A O 1
ATOM 1522 N N . GLN A 1 200 ? -12.891 5.387 35.312 1 91.88 200 GLN A N 1
ATOM 1523 C CA . GLN A 1 200 ? -13.461 4.332 34.5 1 91.88 200 GLN A CA 1
ATOM 1524 C C . GLN A 1 200 ? -13.297 4.645 33 1 91.88 200 GLN A C 1
ATOM 1526 O O . GLN A 1 200 ? -13.047 3.746 32.188 1 91.88 200 GLN A O 1
ATOM 1531 N N . LEU A 1 201 ? -13.492 5.852 32.688 1 92.69 201 LEU A N 1
ATOM 1532 C CA . LEU A 1 201 ? -13.359 6.297 31.312 1 92.69 201 LEU A CA 1
ATOM 1533 C C . LEU A 1 201 ? -11.938 6.07 30.812 1 92.69 201 LEU A C 1
ATOM 1535 O O . LEU A 1 201 ? -11.742 5.555 29.703 1 92.69 201 LEU A O 1
ATOM 1539 N N . ILE A 1 202 ? -10.977 6.395 31.594 1 93.62 202 ILE A N 1
ATOM 1540 C CA . ILE A 1 202 ? -9.57 6.262 31.219 1 93.62 202 ILE A CA 1
ATOM 1541 C C . ILE A 1 202 ? -9.188 4.785 31.156 1 93.62 202 ILE A C 1
ATOM 1543 O O . ILE A 1 202 ? -8.516 4.344 30.219 1 93.62 202 ILE A O 1
ATOM 1547 N N . ASP A 1 203 ? -9.641 4.059 32.062 1 92.25 203 ASP A N 1
ATOM 1548 C CA . ASP A 1 203 ? -9.352 2.629 32.125 1 92.25 203 ASP A CA 1
ATOM 1549 C C . ASP A 1 203 ? -9.938 1.913 30.906 1 92.25 203 ASP A C 1
ATOM 1551 O O . ASP A 1 203 ? -9.273 1.065 30.297 1 92.25 203 ASP A O 1
ATOM 1555 N N . ALA A 1 204 ? -11.148 2.215 30.625 1 89.56 204 ALA A N 1
ATOM 1556 C CA . ALA A 1 204 ? -11.797 1.612 29.469 1 89.56 204 ALA A CA 1
ATOM 1557 C C . ALA A 1 204 ? -11.055 1.959 28.188 1 89.56 204 ALA A C 1
ATOM 1559 O O . ALA A 1 204 ? -10.938 1.124 27.281 1 89.56 204 ALA A O 1
ATOM 1560 N N . THR A 1 205 ? -10.586 3.168 28.031 1 91.44 205 THR A N 1
ATOM 1561 C CA . THR A 1 205 ? -9.844 3.611 26.859 1 91.44 205 THR A CA 1
ATOM 1562 C C . THR A 1 205 ? -8.516 2.861 26.734 1 91.44 205 THR A C 1
ATOM 1564 O O . THR A 1 205 ? -8.141 2.42 25.641 1 91.44 205 THR A O 1
ATOM 1567 N N . LEU A 1 206 ? -7.859 2.623 27.812 1 88.94 206 LEU A N 1
ATOM 1568 C CA . LEU A 1 206 ? -6.562 1.956 27.812 1 88.94 206 LEU A CA 1
ATOM 1569 C C . LEU A 1 206 ? -6.715 0.467 27.531 1 88.94 206 LEU A C 1
ATOM 1571 O O . LEU A 1 206 ? -5.844 -0.143 26.906 1 88.94 206 LEU A O 1
ATOM 1575 N N . ASN A 1 207 ? -7.762 -0.067 27.891 1 84.94 207 ASN A N 1
ATOM 1576 C CA . ASN A 1 207 ? -8 -1.49 27.672 1 84.94 207 ASN A CA 1
ATOM 1577 C C . ASN A 1 207 ? -8.398 -1.779 26.234 1 84.94 207 ASN A C 1
ATOM 1579 O O . ASN A 1 207 ? -8.375 -2.932 25.797 1 84.94 207 ASN A O 1
ATOM 1583 N N . SER A 1 208 ? -8.688 -0.798 25.484 1 82.19 208 SER A N 1
ATOM 1584 C CA . SER A 1 208 ? -9.094 -0.974 24.094 1 82.19 208 SER A CA 1
ATOM 1585 C C . SER A 1 208 ? -7.926 -0.752 23.141 1 82.19 208 SER A C 1
ATOM 1587 O O . SER A 1 208 ? -8.125 -0.46 21.969 1 82.19 208 SER A O 1
ATOM 1589 N N . ARG A 1 209 ? -6.727 -0.97 23.578 1 81.38 209 ARG A N 1
ATOM 1590 C CA . ARG A 1 209 ? -5.543 -0.776 22.75 1 81.38 209 ARG A CA 1
ATOM 1591 C C . ARG A 1 209 ? -5.527 -1.756 21.578 1 81.38 209 ARG A C 1
ATOM 1593 O O . ARG A 1 209 ? -5.918 -2.916 21.734 1 81.38 209 ARG A O 1
ATOM 1600 N N . PRO A 1 210 ? -5.109 -1.253 20.422 1 80 210 PRO A N 1
ATOM 1601 C CA . PRO A 1 210 ? -5.074 -2.129 19.25 1 80 210 PRO A CA 1
ATOM 1602 C C . PRO A 1 210 ? -4.047 -3.252 19.375 1 80 210 PRO A C 1
ATOM 1604 O O . PRO A 1 210 ? -3.07 -3.117 20.125 1 80 210 PRO A O 1
ATOM 1607 N N . LYS A 1 211 ? -4.336 -4.359 18.688 1 71.5 211 LYS A N 1
ATOM 1608 C CA . LYS A 1 211 ? -3.416 -5.492 18.625 1 71.5 211 LYS A CA 1
ATOM 1609 C C . LYS A 1 211 ? -2.553 -5.441 17.375 1 71.5 211 LYS A C 1
ATOM 1611 O O . LYS A 1 211 ? -2.979 -4.914 16.344 1 71.5 211 LYS A O 1
ATOM 1616 N N . ARG A 1 212 ? -1.32 -5.91 17.469 1 63 212 ARG A N 1
ATOM 1617 C CA . ARG A 1 212 ? -0.391 -5.871 16.344 1 63 212 ARG A CA 1
ATOM 1618 C C . ARG A 1 212 ? -0.798 -6.859 15.266 1 63 212 ARG A C 1
ATOM 1620 O O . ARG A 1 212 ? -0.367 -6.742 14.117 1 63 212 ARG A O 1
ATOM 1627 N N . ARG A 1 213 ? -1.615 -7.793 15.562 1 56.75 213 ARG A N 1
ATOM 1628 C CA . ARG A 1 213 ? -1.985 -8.805 14.578 1 56.75 213 ARG A CA 1
ATOM 1629 C C . ARG A 1 213 ? -2.701 -8.172 13.383 1 56.75 213 ARG A C 1
ATOM 1631 O O . ARG A 1 213 ? -3.125 -7.016 13.453 1 56.75 213 ARG A O 1
ATOM 1638 N N . ASN A 1 214 ? -2.711 -8.875 12.203 1 53.56 214 ASN A N 1
ATOM 1639 C CA . ASN A 1 214 ? -3.275 -8.391 10.945 1 53.56 214 ASN A CA 1
ATOM 1640 C C . ASN A 1 214 ? -4.633 -7.727 11.164 1 53.56 214 ASN A C 1
ATOM 1642 O O . ASN A 1 214 ? -5.324 -8.016 12.141 1 53.56 214 ASN A O 1
ATOM 1646 N N . GLY A 1 215 ? -4.828 -6.48 10.484 1 48.59 215 GLY A N 1
ATOM 1647 C CA . GLY A 1 215 ? -5.945 -5.555 10.391 1 48.59 215 GLY A CA 1
ATOM 1648 C C . GLY A 1 215 ? -7.297 -6.23 10.539 1 48.59 215 GLY A C 1
ATOM 1649 O O . GLY A 1 215 ? -8.203 -5.688 11.172 1 48.59 215 GLY A O 1
ATOM 1650 N N . ILE A 1 216 ? -7.387 -7.445 10.008 1 49.09 216 ILE A N 1
ATOM 1651 C CA . ILE A 1 216 ? -8.734 -7.988 9.922 1 49.09 216 ILE A CA 1
ATOM 1652 C C . ILE A 1 216 ? -9.211 -8.43 11.305 1 49.09 216 ILE A C 1
ATOM 1654 O O . ILE A 1 216 ? -10.406 -8.406 11.594 1 49.09 216 ILE A O 1
ATOM 1658 N N . THR A 1 217 ? -8.148 -8.516 12.07 1 54.75 217 THR A N 1
ATOM 1659 C CA . THR A 1 217 ? -8.57 -9.062 13.359 1 54.75 217 THR A CA 1
ATOM 1660 C C . THR A 1 217 ? -8.727 -7.945 14.391 1 54.75 217 THR A C 1
ATOM 1662 O O . THR A 1 217 ? -8.859 -8.211 15.586 1 54.75 217 THR A O 1
ATOM 1665 N N . GLN A 1 218 ? -8.711 -6.738 13.805 1 61.88 218 GLN A N 1
ATOM 1666 C CA . GLN A 1 218 ? -8.898 -5.648 14.758 1 61.88 218 GLN A CA 1
ATOM 1667 C C . GLN A 1 218 ? -10.328 -5.641 15.305 1 61.88 218 GLN A C 1
ATOM 1669 O O . GLN A 1 218 ? -11.289 -5.766 14.547 1 61.88 218 GLN A O 1
ATOM 1674 N N . PRO A 1 219 ? -10.406 -5.641 16.5 1 64.31 219 PRO A N 1
ATOM 1675 C CA . PRO A 1 219 ? -11.742 -5.664 17.109 1 64.31 219 PRO A CA 1
ATOM 1676 C C . PRO A 1 219 ? -12.539 -4.398 16.812 1 64.31 219 PRO A C 1
ATOM 1678 O O . PRO A 1 219 ? -13.766 -4.391 16.969 1 64.31 219 PRO A O 1
ATOM 1681 N N . VAL A 1 220 ? -11.812 -3.342 16.438 1 76.56 220 VAL A N 1
ATOM 1682 C CA . VAL A 1 220 ? -12.523 -2.078 16.266 1 76.56 220 VAL A CA 1
ATOM 1683 C C . VAL A 1 220 ? -12.328 -1.56 14.852 1 76.56 220 VAL A C 1
ATOM 1685 O O . VAL A 1 220 ? -11.352 -1.914 14.18 1 76.56 220 VAL A O 1
ATOM 1688 N N . SER A 1 221 ? -13.32 -0.768 14.375 1 84.25 221 SER A N 1
ATOM 1689 C CA . SER A 1 221 ? -13.203 -0.139 13.062 1 84.25 221 SER A CA 1
ATOM 1690 C C . SER A 1 221 ? -12.117 0.931 13.055 1 84.25 221 SER A C 1
ATOM 1692 O O . SER A 1 221 ? -11.656 1.357 14.109 1 84.25 221 SER A O 1
ATOM 1694 N N . ASP A 1 222 ? -11.695 1.407 11.898 1 89.31 222 ASP A N 1
ATOM 1695 C CA . ASP A 1 222 ? -10.664 2.43 11.797 1 89.31 222 ASP A CA 1
ATOM 1696 C C . ASP A 1 222 ? -11.156 3.768 12.336 1 89.31 222 ASP A C 1
ATOM 1698 O O . ASP A 1 222 ? -10.367 4.566 12.852 1 89.31 222 ASP A O 1
ATOM 1702 N N . TYR A 1 223 ? -12.5 4.023 12.258 1 92.19 223 TYR A N 1
ATOM 1703 C CA . TYR A 1 223 ? -13.078 5.227 12.844 1 92.19 223 TYR A CA 1
ATOM 1704 C C . TYR A 1 223 ? -12.906 5.234 14.359 1 92.19 223 TYR A C 1
ATOM 1706 O O . TYR A 1 223 ? -12.492 6.242 14.938 1 92.19 223 TYR A O 1
ATOM 1714 N N . ILE A 1 224 ? -13.211 4.074 14.945 1 90.19 224 ILE A N 1
ATOM 1715 C CA . ILE A 1 224 ? -13.086 3.955 16.391 1 90.19 224 ILE A CA 1
ATOM 1716 C C . ILE A 1 224 ? -11.609 4.012 16.781 1 90.19 224 ILE A C 1
ATOM 1718 O O . ILE A 1 224 ? -11.266 4.574 17.828 1 90.19 224 ILE A O 1
ATOM 1722 N N . LEU A 1 225 ? -10.797 3.434 15.969 1 91.12 225 LEU A N 1
ATOM 1723 C CA . LEU A 1 225 ? -9.367 3.516 16.234 1 91.12 225 LEU A CA 1
ATOM 1724 C C . LEU A 1 225 ? -8.898 4.969 16.25 1 91.12 225 LEU A C 1
ATOM 1726 O O . LEU A 1 225 ? -8.047 5.34 17.062 1 91.12 225 LEU A O 1
ATOM 1730 N N . TYR A 1 226 ? -9.391 5.75 15.352 1 95.62 226 TYR A N 1
ATOM 1731 C CA . TYR A 1 226 ? -9.031 7.164 15.344 1 95.62 226 TYR A CA 1
ATOM 1732 C C . TYR A 1 226 ? -9.508 7.848 16.625 1 95.62 226 TYR A C 1
ATOM 1734 O O . TYR A 1 226 ? -8.766 8.633 17.219 1 95.62 226 TYR A O 1
ATOM 1742 N N . LEU A 1 227 ? -10.727 7.566 16.984 1 94 227 LEU A N 1
ATOM 1743 C CA . LEU A 1 227 ? -11.25 8.18 18.203 1 94 227 LEU A CA 1
ATOM 1744 C C . LEU A 1 227 ? -10.406 7.797 19.406 1 94 227 LEU A C 1
ATOM 1746 O O . LEU A 1 227 ? -10.141 8.633 20.281 1 94 227 LEU A O 1
ATOM 1750 N N . LEU A 1 228 ? -10.062 6.562 19.438 1 93 228 LEU A N 1
ATOM 1751 C CA . LEU A 1 228 ? -9.188 6.09 20.5 1 93 228 LEU A CA 1
ATOM 1752 C C . LEU A 1 228 ? -7.855 6.828 20.469 1 93 228 LEU A C 1
ATOM 1754 O O . LEU A 1 228 ? -7.363 7.266 21.516 1 93 228 LEU A O 1
ATOM 1758 N N . THR A 1 229 ? -7.297 6.941 19.312 1 96.12 229 THR A N 1
ATOM 1759 C CA . THR A 1 229 ? -6.02 7.621 19.156 1 96.12 229 THR A CA 1
ATOM 1760 C C . THR A 1 229 ? -6.117 9.078 19.594 1 96.12 229 THR A C 1
ATOM 1762 O O . THR A 1 229 ? -5.219 9.586 20.266 1 96.12 229 THR A O 1
ATOM 1765 N N . ASP A 1 230 ? -7.184 9.711 19.188 1 96.44 230 ASP A N 1
ATOM 1766 C CA . ASP A 1 230 ? -7.379 11.117 19.531 1 96.44 230 ASP A CA 1
ATOM 1767 C C . ASP A 1 230 ? -7.461 11.305 21.047 1 96.44 230 ASP A C 1
ATOM 1769 O O . ASP A 1 230 ? -6.93 12.273 21.578 1 96.44 230 ASP A O 1
ATOM 1773 N N . SER A 1 231 ? -8.148 10.406 21.719 1 95.56 231 SER A N 1
ATOM 1774 C CA . SER A 1 231 ? -8.273 10.477 23.172 1 95.56 231 SER A CA 1
ATOM 1775 C C . SER A 1 231 ? -6.922 10.266 23.859 1 95.56 231 SER A C 1
ATOM 1777 O O . SER A 1 231 ? -6.566 10.992 24.781 1 95.56 231 SER A O 1
ATOM 1779 N N . LEU A 1 232 ? -6.211 9.305 23.406 1 94.44 232 LEU A N 1
ATOM 1780 C CA . LEU A 1 232 ? -4.898 9.023 23.984 1 94.44 232 LEU A CA 1
ATOM 1781 C C . LEU A 1 232 ? -3.93 10.172 23.719 1 94.44 232 LEU A C 1
ATOM 1783 O O . LEU A 1 232 ? -3.154 10.547 24.594 1 94.44 232 LEU A O 1
ATOM 1787 N N . ALA A 1 233 ? -3.973 10.664 22.531 1 94.25 233 ALA A N 1
ATOM 1788 C CA . ALA A 1 233 ? -3.115 11.797 22.172 1 94.25 233 ALA A CA 1
ATOM 1789 C C . ALA A 1 233 ? -3.424 13.016 23.031 1 94.25 233 ALA A C 1
ATOM 1791 O O . ALA A 1 233 ? -2.512 13.719 23.469 1 94.25 233 ALA A O 1
ATOM 1792 N N . SER A 1 234 ? -4.723 13.266 23.25 1 93.25 234 SER A N 1
ATOM 1793 C CA . SER A 1 234 ? -5.137 14.391 24.078 1 93.25 234 SER A CA 1
ATOM 1794 C C . SER A 1 234 ? -4.605 14.25 25.5 1 93.25 234 SER A C 1
ATOM 1796 O O . SER A 1 234 ? -4.234 15.242 26.125 1 93.25 234 SER A O 1
ATOM 1798 N N . LEU A 1 235 ? -4.566 13.039 25.969 1 91.38 235 LEU A N 1
ATOM 1799 C CA . LEU A 1 235 ? -4.016 12.781 27.297 1 91.38 235 LEU A CA 1
ATOM 1800 C C . LEU A 1 235 ? -2.537 13.156 27.359 1 91.38 235 LEU A C 1
ATOM 1802 O O . LEU A 1 235 ? -2.096 13.82 28.297 1 91.38 235 LEU A O 1
ATOM 1806 N N . VAL A 1 236 ? -1.824 12.82 26.359 1 88.19 236 VAL A N 1
ATOM 1807 C CA . VAL A 1 236 ? -0.382 13.031 26.328 1 88.19 236 VAL A CA 1
ATOM 1808 C C . VAL A 1 236 ? -0.087 14.523 26.141 1 88.19 236 VAL A C 1
ATOM 1810 O O . VAL A 1 236 ? 0.804 15.07 26.781 1 88.19 236 VAL A O 1
ATOM 1813 N N . GLU A 1 237 ? -0.843 15.211 25.328 1 86 237 GLU A N 1
ATOM 1814 C CA . GLU A 1 237 ? -0.618 16.625 25.031 1 86 237 GLU A CA 1
ATOM 1815 C C . GLU A 1 237 ? -0.941 17.5 26.219 1 86 237 GLU A C 1
ATOM 1817 O O . GLU A 1 237 ? -0.36 18.578 26.391 1 86 237 GLU A O 1
ATOM 1822 N N . SER A 1 238 ? -1.859 17.031 27 1 85.38 238 SER A N 1
ATOM 1823 C CA . SER A 1 238 ? -2.248 17.797 28.188 1 85.38 238 SER A CA 1
ATOM 1824 C C . SER A 1 238 ? -1.3 17.531 29.344 1 85.38 238 SER A C 1
ATOM 1826 O O . SER A 1 238 ? -1.446 18.125 30.422 1 85.38 238 SER A O 1
ATOM 1828 N N . THR A 1 239 ? -0.359 16.641 29.078 1 82.25 239 THR A N 1
ATOM 1829 C CA . THR A 1 239 ? 0.602 16.328 30.125 1 82.25 239 THR A CA 1
ATOM 1830 C C . THR A 1 239 ? 1.735 17.344 30.156 1 82.25 239 THR A C 1
ATOM 1832 O O . THR A 1 239 ? 2.34 17.641 29.109 1 82.25 239 THR A O 1
ATOM 1835 N N . PRO A 1 240 ? 1.953 17.969 31.281 1 72.56 240 PRO A N 1
ATOM 1836 C CA . PRO A 1 240 ? 3.043 18.953 31.375 1 72.56 240 PRO A CA 1
ATOM 1837 C C . PRO A 1 240 ? 4.414 18.328 31.094 1 72.56 240 PRO A C 1
ATOM 1839 O O . PRO A 1 240 ? 4.629 17.156 31.375 1 72.56 240 PRO A O 1
ATOM 1842 N N . PRO A 1 241 ? 5.379 19.016 30.359 1 61.91 241 PRO A N 1
ATOM 1843 C CA . PRO A 1 241 ? 6.68 18.5 29.922 1 61.91 241 PRO A CA 1
ATOM 1844 C C . PRO A 1 241 ? 7.512 17.938 31.078 1 61.91 241 PRO A C 1
ATOM 1846 O O . PRO A 1 241 ? 8.352 17.062 30.859 1 61.91 241 PRO A O 1
ATOM 1849 N N . ARG A 1 242 ? 7.645 18.266 32.344 1 52.59 242 ARG A N 1
ATOM 1850 C CA . ARG A 1 242 ? 8.547 17.797 33.406 1 52.59 242 ARG A CA 1
ATOM 1851 C C . ARG A 1 242 ? 8.445 16.297 33.594 1 52.59 242 ARG A C 1
ATOM 1853 O O . ARG A 1 242 ? 9.43 15.633 33.906 1 52.59 242 ARG A O 1
ATOM 1860 N N . MET A 1 243 ? 7.363 15.664 33.562 1 46.78 243 MET A N 1
ATOM 1861 C CA . MET A 1 243 ? 7.148 14.281 33.969 1 46.78 243 MET A CA 1
ATOM 1862 C C . MET A 1 243 ? 7.609 13.312 32.875 1 46.78 243 MET A C 1
ATOM 1864 O O . MET A 1 243 ? 7.797 12.125 33.125 1 46.78 243 MET A O 1
ATOM 1868 N N . MET A 1 244 ? 7.586 13.773 31.688 1 45.88 244 MET A N 1
ATOM 1869 C CA . MET A 1 244 ? 7.93 12.695 30.766 1 45.88 244 MET A CA 1
ATOM 1870 C C . MET A 1 244 ? 9.367 12.227 31 1 45.88 244 MET A C 1
ATOM 1872 O O . MET A 1 244 ? 9.766 11.172 30.5 1 45.88 244 MET A O 1
ATOM 1876 N N . ASP A 1 245 ? 10.312 13.109 31.609 1 37.34 245 ASP A N 1
ATOM 1877 C CA . ASP A 1 245 ? 11.703 12.758 31.859 1 37.34 245 ASP A CA 1
ATOM 1878 C C . ASP A 1 245 ? 11.844 11.992 33.156 1 37.34 245 ASP A C 1
ATOM 1880 O O . ASP A 1 245 ? 12.953 11.641 33.594 1 37.34 245 ASP A O 1
ATOM 1884 N N . SER A 1 246 ? 10.953 12.133 34.125 1 35.72 246 SER A N 1
ATOM 1885 C CA . SER A 1 246 ? 11.297 11.703 35.469 1 35.72 246 SER A CA 1
ATOM 1886 C C . SER A 1 246 ? 11.352 10.188 35.594 1 35.72 246 SER A C 1
ATOM 1888 O O . SER A 1 246 ? 10.32 9.523 35.719 1 35.72 246 SER A O 1
ATOM 1890 N N . GLY A 1 247 ? 12.219 9.438 34.906 1 31.61 247 GLY A N 1
ATOM 1891 C CA . GLY A 1 247 ? 12.516 8.172 35.562 1 31.61 247 GLY A CA 1
ATOM 1892 C C . GLY A 1 247 ? 12.867 8.328 37.031 1 31.61 247 GLY A C 1
ATOM 1893 O O . GLY A 1 247 ? 12.07 7.965 37.906 1 31.61 247 GLY A O 1
ATOM 1894 N N . ASN A 1 248 ? 14.242 8.062 37.469 1 30.78 248 ASN A N 1
ATOM 1895 C CA . ASN A 1 248 ? 14.789 7.516 38.719 1 30.78 248 ASN A CA 1
ATOM 1896 C C . ASN A 1 248 ? 14.781 8.547 39.844 1 30.78 248 ASN A C 1
ATOM 1898 O O . ASN A 1 248 ? 15.305 8.297 40.938 1 30.78 248 ASN A O 1
ATOM 1902 N N . ASN A 1 249 ? 15.078 9.883 39.719 1 28.98 249 ASN A N 1
ATOM 1903 C CA . ASN A 1 249 ? 15.727 10.367 40.938 1 28.98 249 ASN A CA 1
ATOM 1904 C C . ASN A 1 249 ? 14.734 10.531 42.062 1 28.98 249 ASN A C 1
ATOM 1906 O O . ASN A 1 249 ? 13.773 11.297 41.969 1 28.98 249 ASN A O 1
ATOM 1910 N N . LYS A 1 250 ? 14.672 9.398 43 1 31.41 250 LYS A N 1
ATOM 1911 C CA . LYS A 1 250 ? 14.141 9.297 44.344 1 31.41 250 LYS A CA 1
ATOM 1912 C C . LYS A 1 250 ? 14.617 10.469 45.188 1 31.41 250 LYS A C 1
ATOM 1914 O O . LYS A 1 250 ? 15.492 10.312 46.062 1 31.41 250 LYS A O 1
ATOM 1919 N N . SER A 1 251 ? 14.883 11.656 44.812 1 27.75 251 SER A N 1
ATOM 1920 C CA . SER A 1 251 ? 15.125 12.375 46.062 1 27.75 251 SER A CA 1
ATOM 1921 C C . SER A 1 251 ? 13.906 12.32 46.969 1 27.75 251 SER A C 1
ATOM 1923 O O . SER A 1 251 ? 12.773 12.25 46.5 1 27.75 251 SER A O 1
ATOM 1925 N N . ASP A 1 252 ? 14.008 11.977 48.469 1 28.19 252 ASP A N 1
ATOM 1926 C CA . ASP A 1 252 ? 13.344 11.781 49.75 1 28.19 252 ASP A CA 1
ATOM 1927 C C . ASP A 1 252 ? 12.297 12.875 50 1 28.19 252 ASP A C 1
ATOM 1929 O O . ASP A 1 252 ? 11.602 12.852 51 1 28.19 252 ASP A O 1
ATOM 1933 N N . GLU A 1 253 ? 12.547 14.203 49.688 1 29.14 253 GLU A N 1
ATOM 1934 C CA . GLU A 1 253 ? 11.797 15.133 50.5 1 29.14 253 GLU A CA 1
ATOM 1935 C C . GLU A 1 253 ? 10.297 15 50.281 1 29.14 253 GLU A C 1
ATOM 1937 O O . GLU A 1 253 ? 9.852 14.867 49.125 1 29.14 253 GLU A O 1
ATOM 1942 N N . GLU A 1 254 ? 9.359 14.664 51.344 1 30.14 254 GLU A N 1
ATOM 1943 C CA . GLU A 1 254 ? 7.992 14.484 51.844 1 30.14 254 GLU A CA 1
ATOM 1944 C C . GLU A 1 254 ? 7.066 15.57 51.312 1 30.14 254 GLU A C 1
ATOM 1946 O O . GLU A 1 254 ? 5.883 15.609 51.625 1 30.14 254 GLU A O 1
ATOM 1951 N N . GLU A 1 255 ? 7.52 16.828 51.031 1 29.77 255 GLU A N 1
ATOM 1952 C CA . GLU A 1 255 ? 6.449 17.828 51.125 1 29.77 255 GLU A CA 1
ATOM 1953 C C . GLU A 1 255 ? 5.273 17.438 50.219 1 29.77 255 GLU A C 1
ATOM 1955 O O . GLU A 1 255 ? 5.461 16.844 49.156 1 29.77 255 GLU A O 1
ATOM 1960 N N . GLU A 1 256 ? 3.953 17.484 50.781 1 31.84 256 GLU A N 1
ATOM 1961 C CA . GLU A 1 256 ? 2.52 17.312 50.562 1 31.84 256 GLU A CA 1
ATOM 1962 C C . GLU A 1 256 ? 2.088 17.938 49.219 1 31.84 256 GLU A C 1
ATOM 1964 O O . GLU A 1 256 ? 0.892 18.078 48.969 1 31.84 256 GLU A O 1
ATOM 1969 N N . HIS A 1 257 ? 2.834 18.859 48.594 1 32.75 257 HIS A N 1
ATOM 1970 C CA . HIS A 1 257 ? 2.104 19.625 47.594 1 32.75 257 HIS A CA 1
ATOM 1971 C C . HIS A 1 257 ? 1.328 18.703 46.656 1 32.75 257 HIS A C 1
ATOM 1973 O O . HIS A 1 257 ? 1.852 17.672 46.219 1 32.75 257 HIS A O 1
ATOM 1979 N N . ASP A 1 258 ? -0.065 18.531 46.719 1 36.41 258 ASP A N 1
ATOM 1980 C CA . ASP A 1 258 ? -1.248 18.125 45.969 1 36.41 258 ASP A CA 1
ATOM 1981 C C . ASP A 1 258 ? -1.017 18.234 44.469 1 36.41 258 ASP A C 1
ATOM 1983 O O . ASP A 1 258 ? -1.967 18.391 43.719 1 36.41 258 ASP A O 1
ATOM 1987 N N . GLU A 1 259 ? 0.072 18.531 43.875 1 38.34 259 GLU A N 1
ATOM 1988 C CA . GLU A 1 259 ? 0.477 18.953 42.531 1 38.34 259 GLU A CA 1
ATOM 1989 C C . GLU A 1 259 ? -0.07 18 41.469 1 38.34 259 GLU A C 1
ATOM 1991 O O . GLU A 1 259 ? -0.124 16.797 41.688 1 38.34 259 GLU A O 1
ATOM 1996 N N . LEU A 1 260 ? -1.031 18.453 40.406 1 47.22 260 LEU A N 1
ATOM 1997 C CA . LEU A 1 260 ? -1.577 18.172 39.062 1 47.22 260 LEU A CA 1
ATOM 1998 C C . LEU A 1 260 ? -0.618 17.297 38.281 1 47.22 260 LEU A C 1
ATOM 2000 O O . LEU A 1 260 ? -0.734 17.203 37.031 1 47.22 260 LEU A O 1
ATOM 2004 N N . GLN A 1 261 ? 0.431 16.578 38.625 1 54.94 261 GLN A N 1
ATOM 2005 C CA . GLN A 1 261 ? 1.659 16.219 37.938 1 54.94 261 GLN A CA 1
ATOM 2006 C C . GLN A 1 261 ? 1.457 14.977 37.062 1 54.94 261 GLN A C 1
ATOM 2008 O O . GLN A 1 261 ? 2.424 14.391 36.562 1 54.94 261 GLN A O 1
ATOM 2013 N N . GLY A 1 262 ? 0.116 14.414 36.938 1 68.62 262 GLY A N 1
ATOM 2014 C CA . GLY A 1 262 ? 0.225 13.148 36.219 1 68.62 262 GLY A CA 1
ATOM 2015 C C . GLY A 1 262 ? -0.173 13.234 34.75 1 68.62 262 GLY A C 1
ATOM 2016 O O . GLY A 1 262 ? -0.113 14.312 34.156 1 68.62 262 GLY A O 1
ATOM 2017 N N . LEU A 1 263 ? -0.506 12.141 34.125 1 83.75 263 LEU A N 1
ATOM 2018 C CA . LEU A 1 263 ? -0.975 11.977 32.75 1 83.75 263 LEU A CA 1
ATOM 2019 C C . LEU A 1 263 ? -2.209 12.828 32.5 1 83.75 263 LEU A C 1
ATOM 2021 O O . LEU A 1 263 ? -3.16 12.812 33.281 1 83.75 263 LEU A O 1
ATOM 2025 N N . GLY A 1 264 ? -2.164 13.805 31.516 1 86.31 264 GLY A N 1
ATOM 2026 C CA . GLY A 1 264 ? -3.297 14.641 31.156 1 86.31 264 GLY A CA 1
ATOM 2027 C C . GLY A 1 264 ? -3.486 15.828 32.094 1 86.31 264 GLY A C 1
ATOM 2028 O O . GLY A 1 264 ? -4.488 16.531 32 1 86.31 264 GLY A O 1
ATOM 2029 N N . ASN A 1 265 ? -2.582 16.031 32.969 1 87.5 265 ASN A N 1
ATOM 2030 C CA . ASN A 1 265 ? -2.73 17.047 34 1 87.5 265 ASN A CA 1
ATOM 2031 C C . ASN A 1 265 ? -3.908 16.734 34.938 1 87.5 265 ASN A C 1
ATOM 2033 O O . ASN A 1 265 ? -4.684 17.625 35.281 1 87.5 265 ASN A O 1
ATOM 2037 N N . LEU A 1 266 ? -4.074 15.422 35.125 1 90.06 266 LEU A N 1
ATOM 2038 C CA . LEU A 1 266 ? -5.184 14.938 35.938 1 90.06 266 LEU A CA 1
ATOM 2039 C C . LEU A 1 266 ? -4.699 14.516 37.312 1 90.06 266 LEU A C 1
ATOM 2041 O O . LEU A 1 266 ? -3.531 14.156 37.469 1 90.06 266 LEU A O 1
ATOM 2045 N N . PRO A 1 267 ? -5.57 14.594 38.25 1 88.56 267 PRO A N 1
ATOM 2046 C CA . PRO A 1 267 ? -5.188 14.125 39.594 1 88.56 267 PRO A CA 1
ATOM 2047 C C . PRO A 1 267 ? -4.922 12.617 39.656 1 88.56 267 PRO A C 1
ATOM 2049 O O . PRO A 1 267 ? -5.488 11.867 38.844 1 88.56 267 PRO A O 1
ATOM 2052 N N . ALA A 1 268 ? -4.113 12.18 40.531 1 84.06 268 ALA A N 1
ATOM 2053 C CA . ALA A 1 268 ? -3.697 10.781 40.656 1 84.06 268 ALA A CA 1
ATOM 2054 C C . ALA A 1 268 ? -4.887 9.883 41 1 84.06 268 ALA A C 1
ATOM 2056 O O . ALA A 1 268 ? -4.887 8.695 40.688 1 84.06 268 ALA A O 1
ATOM 2057 N N . SER A 1 269 ? -5.855 10.422 41.625 1 85.12 269 SER A N 1
ATOM 2058 C CA . SER A 1 269 ? -7.004 9.648 42.062 1 85.12 269 SER A CA 1
ATOM 2059 C C . SER A 1 269 ? -7.809 9.109 40.875 1 85.12 269 SER A C 1
ATOM 2061 O O . SER A 1 269 ? -8.523 8.117 41 1 85.12 269 SER A O 1
ATOM 2063 N N . VAL A 1 270 ? -7.648 9.758 39.719 1 90.38 270 VAL A N 1
ATOM 2064 C CA . VAL A 1 270 ? -8.477 9.359 38.594 1 90.38 270 VAL A CA 1
ATOM 2065 C C . VAL A 1 270 ? -7.641 8.531 37.594 1 90.38 270 VAL A C 1
ATOM 2067 O O . VAL A 1 270 ? -8.156 8.047 36.594 1 90.38 270 VAL A O 1
ATOM 2070 N N . LEU A 1 271 ? -6.426 8.312 37.906 1 90.19 271 LEU A N 1
ATOM 2071 C CA . LEU A 1 271 ? -5.559 7.59 36.969 1 90.19 271 LEU A CA 1
ATOM 2072 C C . LEU A 1 271 ? -5.352 6.148 37.438 1 90.19 271 LEU A C 1
ATOM 2074 O O . LEU A 1 271 ? -5.008 5.906 38.594 1 90.19 271 LEU A O 1
ATOM 2078 N N . PRO A 1 272 ? -5.664 5.223 36.531 1 89.31 272 PRO A N 1
ATOM 2079 C CA . PRO A 1 272 ? -5.34 3.832 36.844 1 89.31 272 PRO A CA 1
ATOM 2080 C C . PRO A 1 272 ? -3.842 3.598 37.031 1 89.31 272 PRO A C 1
ATOM 2082 O O . PRO A 1 272 ? -3.031 4.406 36.562 1 89.31 272 PRO A O 1
ATOM 2085 N N . GLU A 1 273 ? -3.48 2.418 37.594 1 85.12 273 GLU A N 1
ATOM 2086 C CA . GLU A 1 273 ? -2.074 2.074 37.781 1 85.12 273 GLU A CA 1
ATOM 2087 C C . GLU A 1 273 ? -1.37 1.849 36.469 1 85.12 273 GLU A C 1
ATOM 2089 O O . GLU A 1 273 ? -1.875 1.124 35.594 1 85.12 273 GLU A O 1
ATOM 2094 N N . GLY A 1 274 ? -0.251 2.512 36.281 1 82.94 274 GLY A N 1
ATOM 2095 C CA . GLY A 1 274 ? 0.55 2.346 35.062 1 82.94 274 GLY A CA 1
ATOM 2096 C C . GLY A 1 274 ? -0.054 3.018 33.844 1 82.94 274 GLY A C 1
ATOM 2097 O O . GLY A 1 274 ? 0.227 2.627 32.719 1 82.94 274 GLY A O 1
ATOM 2098 N N . ALA A 1 275 ? -0.882 3.979 34.062 1 87.19 275 ALA A N 1
ATOM 2099 C CA . ALA A 1 275 ? -1.639 4.609 33 1 87.19 275 ALA A CA 1
ATOM 2100 C C . ALA A 1 275 ? -0.708 5.297 32 1 87.19 275 ALA A C 1
ATOM 2102 O O . ALA A 1 275 ? -0.94 5.254 30.797 1 87.19 275 ALA A O 1
ATOM 2103 N N . ALA A 1 276 ? 0.328 5.922 32.469 1 83.38 276 ALA A N 1
ATOM 2104 C CA . ALA A 1 276 ? 1.232 6.66 31.578 1 83.38 276 ALA A CA 1
ATOM 2105 C C . ALA A 1 276 ? 1.938 5.719 30.609 1 83.38 276 ALA A C 1
ATOM 2107 O O . ALA A 1 276 ? 1.95 5.957 29.391 1 83.38 276 ALA A O 1
ATOM 2108 N N . SER A 1 277 ? 2.494 4.598 31.141 1 81.06 277 SER A N 1
ATOM 2109 C CA . SER A 1 277 ? 3.188 3.627 30.297 1 81.06 277 SER A CA 1
ATOM 2110 C C . SER A 1 277 ? 2.225 2.945 29.328 1 81.06 277 SER A C 1
ATOM 2112 O O . SER A 1 277 ? 2.568 2.701 28.172 1 81.06 277 SER A O 1
ATOM 2114 N N . SER A 1 278 ? 1.102 2.688 29.812 1 86.38 278 SER A N 1
ATOM 2115 C CA . SER A 1 278 ? 0.098 2.035 28.984 1 86.38 278 SER A CA 1
ATOM 2116 C C . SER A 1 278 ? -0.359 2.949 27.844 1 86.38 278 SER A C 1
ATOM 2118 O O . SER A 1 278 ? -0.672 2.48 26.75 1 86.38 278 SER A O 1
ATOM 2120 N N . THR A 1 279 ? -0.445 4.223 28.141 1 89 279 THR A N 1
ATOM 2121 C CA . THR A 1 279 ? -0.871 5.184 27.125 1 89 279 THR A CA 1
ATOM 2122 C C . THR A 1 279 ? 0.16 5.285 26.016 1 89 279 THR A C 1
ATOM 2124 O O . THR A 1 279 ? -0.196 5.293 24.828 1 89 279 THR A O 1
ATOM 2127 N N . LEU A 1 280 ? 1.383 5.305 26.406 1 83.44 280 LEU A N 1
ATOM 2128 C CA . LEU A 1 280 ? 2.438 5.398 25.406 1 83.44 280 LEU A CA 1
ATOM 2129 C C . LEU A 1 280 ? 2.498 4.133 24.547 1 83.44 280 LEU A C 1
ATOM 2131 O O . LEU A 1 280 ? 2.701 4.207 23.344 1 83.44 280 LEU A O 1
ATOM 2135 N N . LEU A 1 281 ? 2.334 3.045 25.172 1 83.62 281 LEU A N 1
ATOM 2136 C CA . LEU A 1 281 ? 2.299 1.781 24.438 1 83.62 281 LEU A CA 1
ATOM 2137 C C . LEU A 1 281 ? 1.118 1.743 23.484 1 83.62 281 LEU A C 1
ATOM 2139 O O . LEU A 1 281 ? 1.253 1.281 22.344 1 83.62 281 LEU A O 1
ATOM 2143 N N . ALA A 1 282 ? 0.021 2.154 23.969 1 87.56 282 ALA A N 1
ATOM 2144 C CA . ALA A 1 282 ? -1.179 2.17 23.125 1 87.56 282 ALA A CA 1
ATOM 2145 C C . ALA A 1 282 ? -0.995 3.076 21.922 1 87.56 282 ALA A C 1
ATOM 2147 O O . ALA A 1 282 ? -1.388 2.723 20.797 1 87.56 282 ALA A O 1
ATOM 2148 N N . LEU A 1 283 ? -0.389 4.215 22.109 1 89.81 283 LEU A N 1
ATOM 2149 C CA . LEU A 1 283 ? -0.187 5.156 21.016 1 89.81 283 LEU A CA 1
ATOM 2150 C C . LEU A 1 283 ? 0.796 4.598 20 1 89.81 283 LEU A C 1
ATOM 2152 O O . LEU A 1 283 ? 0.627 4.797 18.797 1 89.81 283 LEU A O 1
ATOM 2156 N N . THR A 1 284 ? 1.794 3.914 20.484 1 84.69 284 THR A N 1
ATOM 2157 C CA . THR A 1 284 ? 2.746 3.287 19.578 1 84.69 284 THR A CA 1
ATOM 2158 C C . THR A 1 284 ? 2.051 2.254 18.688 1 84.69 284 THR A C 1
ATOM 2160 O O . THR A 1 284 ? 2.316 2.178 17.484 1 84.69 284 THR A O 1
ATOM 2163 N N . ARG A 1 285 ? 1.205 1.518 19.266 1 85.06 285 ARG A N 1
ATOM 2164 C CA . ARG A 1 285 ? 0.457 0.516 18.516 1 85.06 285 ARG A CA 1
ATOM 2165 C C . ARG A 1 285 ? -0.497 1.175 17.516 1 85.06 285 ARG A C 1
ATOM 2167 O O . ARG A 1 285 ? -0.738 0.643 16.438 1 85.06 285 ARG A O 1
ATOM 2174 N N . CYS A 1 286 ? -1.034 2.295 17.969 1 90.94 286 CYS A N 1
ATOM 2175 C CA . CYS A 1 286 ? -1.915 3.02 17.047 1 90.94 286 CYS A CA 1
ATOM 2176 C C . CYS A 1 286 ? -1.159 3.473 15.812 1 90.94 286 CYS A C 1
ATOM 2178 O O . CYS A 1 286 ? -1.693 3.424 14.703 1 90.94 286 CYS A O 1
ATOM 2180 N N . VAL A 1 287 ? 0.102 3.926 15.992 1 90.12 287 VAL A N 1
ATOM 2181 C CA . VAL A 1 287 ? 0.909 4.355 14.852 1 90.12 287 VAL A CA 1
ATOM 2182 C C . VAL A 1 287 ? 1.162 3.176 13.922 1 90.12 287 VAL A C 1
ATOM 2184 O O . VAL A 1 287 ? 0.95 3.275 12.711 1 90.12 287 VAL A O 1
ATOM 2187 N N . GLU A 1 288 ? 1.488 2.035 14.484 1 86.06 288 GLU A N 1
ATOM 2188 C CA . GLU A 1 288 ? 1.854 0.86 13.703 1 86.06 288 GLU A CA 1
ATOM 2189 C C . GLU A 1 288 ? 0.656 0.32 12.922 1 86.06 288 GLU A C 1
ATOM 2191 O O . GLU A 1 288 ? 0.757 0.049 11.727 1 86.06 288 GLU A O 1
ATOM 2196 N N . VAL A 1 289 ? -0.433 0.178 13.617 1 88 289 VAL A N 1
ATOM 2197 C CA . VAL A 1 289 ? -1.622 -0.423 13.023 1 88 289 VAL A CA 1
ATOM 2198 C C . VAL A 1 289 ? -2.191 0.505 11.953 1 88 289 VAL A C 1
ATOM 2200 O O . VAL A 1 289 ? -2.574 0.054 10.867 1 88 289 VAL A O 1
ATOM 2203 N N . SER A 1 290 ? -2.232 1.769 12.258 1 92.94 290 SER A N 1
ATOM 2204 C CA . SER A 1 290 ? -2.787 2.719 11.297 1 92.94 290 SER A CA 1
ATOM 2205 C C . SER A 1 290 ? -1.869 2.887 10.086 1 92.94 290 SER A C 1
ATOM 2207 O O . SER A 1 290 ? -2.34 3.021 8.961 1 92.94 290 SER A O 1
ATOM 2209 N N . TYR A 1 291 ? -0.547 2.908 10.32 1 92.38 291 TYR A N 1
ATOM 2210 C CA . TYR A 1 291 ? 0.427 3.012 9.242 1 92.38 291 TYR A CA 1
ATOM 2211 C C . TYR A 1 291 ? 0.291 1.845 8.273 1 92.38 291 TYR A C 1
ATOM 2213 O O . TYR A 1 291 ? 0.268 2.041 7.055 1 92.38 291 TYR A O 1
ATOM 2221 N N . ASN A 1 292 ? 0.18 0.671 8.789 1 90.38 292 ASN A N 1
ATOM 2222 C CA . ASN A 1 292 ? 0.047 -0.523 7.957 1 90.38 292 ASN A CA 1
ATOM 2223 C C . ASN A 1 292 ? -1.269 -0.525 7.184 1 90.38 292 ASN A C 1
ATOM 2225 O O . ASN A 1 292 ? -1.299 -0.88 6.004 1 90.38 292 ASN A O 1
ATOM 2229 N N . GLU A 1 293 ? -2.342 -0.183 7.883 1 91.62 293 GLU A N 1
ATOM 2230 C CA . GLU A 1 293 ? -3.633 -0.147 7.203 1 91.62 293 GLU A CA 1
ATOM 2231 C C . GLU A 1 293 ? -3.648 0.913 6.105 1 91.62 293 GLU A C 1
ATOM 2233 O O . GLU A 1 293 ? -4.23 0.703 5.039 1 91.62 293 GLU A O 1
ATOM 2238 N N . LEU A 1 294 ? -3.039 2.07 6.43 1 95.38 294 LEU A N 1
ATOM 2239 C CA . LEU A 1 294 ? -2.938 3.123 5.426 1 95.38 294 LEU A CA 1
ATOM 2240 C C . LEU A 1 294 ? -2.238 2.613 4.172 1 95.38 294 LEU A C 1
ATOM 2242 O O . LEU A 1 294 ? -2.727 2.814 3.057 1 95.38 294 LEU A O 1
ATOM 2246 N N . CYS A 1 295 ? -1.162 1.947 4.34 1 95.25 295 CYS A N 1
ATOM 2247 C CA . CYS A 1 295 ? -0.401 1.414 3.217 1 95.25 295 CYS A CA 1
ATOM 2248 C C . CYS A 1 295 ? -1.186 0.327 2.492 1 95.25 295 CYS A C 1
ATOM 2250 O O . CYS A 1 295 ? -1.146 0.241 1.265 1 95.25 295 CYS A O 1
ATOM 2252 N N . ARG A 1 296 ? -1.894 -0.532 3.227 1 94.25 296 ARG A N 1
ATOM 2253 C CA . ARG A 1 296 ? -2.707 -1.577 2.613 1 94.25 296 ARG A CA 1
ATOM 2254 C C . ARG A 1 296 ? -3.77 -0.978 1.696 1 94.25 296 ARG A C 1
ATOM 2256 O O . ARG A 1 296 ? -3.945 -1.431 0.563 1 94.25 296 ARG A O 1
ATOM 2263 N N . GLN A 1 297 ? -4.453 0.018 2.227 1 95.38 297 GLN A N 1
ATOM 2264 C CA . GLN A 1 297 ? -5.52 0.628 1.439 1 95.38 297 GLN A CA 1
ATOM 2265 C C . GLN A 1 297 ? -4.969 1.285 0.178 1 95.38 297 GLN A C 1
ATOM 2267 O O . GLN A 1 297 ? -5.574 1.199 -0.891 1 95.38 297 GLN A O 1
ATOM 2272 N N . LEU A 1 298 ? -3.842 1.97 0.314 1 96.56 298 LEU A N 1
ATOM 2273 C CA . LEU A 1 298 ? -3.225 2.574 -0.862 1 96.56 298 LEU A CA 1
ATOM 2274 C C . LEU A 1 298 ? -2.795 1.505 -1.861 1 96.56 298 LEU A C 1
ATOM 2276 O O . LEU A 1 298 ? -2.914 1.697 -3.072 1 96.56 298 LEU A O 1
ATOM 2280 N N . ALA A 1 299 ? -2.307 0.408 -1.328 1 95.81 299 ALA A N 1
ATOM 2281 C CA . ALA A 1 299 ? -1.897 -0.698 -2.189 1 95.81 299 ALA A CA 1
ATOM 2282 C C . ALA A 1 299 ? -3.096 -1.299 -2.918 1 95.81 299 ALA A C 1
ATOM 2284 O O . ALA A 1 299 ? -3.025 -1.581 -4.117 1 95.81 299 ALA A O 1
ATOM 2285 N N . PHE A 1 300 ? -4.223 -1.535 -2.225 1 95.75 300 PHE A N 1
ATOM 2286 C CA . PHE A 1 300 ? -5.43 -2.074 -2.84 1 95.75 300 PHE A CA 1
ATOM 2287 C C . PHE A 1 300 ? -5.91 -1.171 -3.969 1 95.75 300 PHE A C 1
ATOM 2289 O O . PHE A 1 300 ? -6.285 -1.651 -5.039 1 95.75 300 PHE A O 1
ATOM 2296 N N . ARG A 1 301 ? -5.891 0.1 -3.592 1 94.94 301 ARG A N 1
ATOM 2297 C CA . ARG A 1 301 ? -6.352 1.049 -4.598 1 94.94 301 ARG A CA 1
ATOM 2298 C C . ARG A 1 301 ? -5.461 1.014 -5.836 1 94.94 301 ARG A C 1
ATOM 2300 O O . ARG A 1 301 ? -5.957 0.984 -6.965 1 94.94 301 ARG A O 1
ATOM 2307 N N . SER A 1 302 ? -4.145 0.991 -5.645 1 92.56 302 SER A N 1
ATOM 2308 C CA . SER A 1 302 ? -3.203 0.977 -6.758 1 92.56 302 SER A CA 1
ATOM 2309 C C . SER A 1 302 ? -3.301 -0.324 -7.547 1 92.56 302 SER A C 1
ATOM 2311 O O . SER A 1 302 ? -3.018 -0.351 -8.75 1 92.56 302 SER A O 1
ATOM 2313 N N . ALA A 1 303 ? -3.709 -1.38 -6.844 1 93.25 303 ALA A N 1
ATOM 2314 C CA . ALA A 1 303 ? -3.818 -2.689 -7.48 1 93.25 303 ALA A CA 1
ATOM 2315 C C . ALA A 1 303 ? -5.172 -2.855 -8.164 1 93.25 303 ALA A C 1
ATOM 2317 O O . ALA A 1 303 ? -5.418 -3.863 -8.828 1 93.25 303 ALA A O 1
ATOM 2318 N N . GLY A 1 304 ? -6.078 -1.922 -8.031 1 90.81 304 GLY A N 1
ATOM 2319 C CA . GLY A 1 304 ? -7.41 -2.012 -8.609 1 90.81 304 GLY A CA 1
ATOM 2320 C C . GLY A 1 304 ? -8.305 -3.006 -7.895 1 90.81 304 GLY A C 1
ATOM 2321 O O . GLY A 1 304 ? -9.203 -3.596 -8.5 1 90.81 304 GLY A O 1
ATOM 2322 N N . ASP A 1 305 ? -7.949 -3.27 -6.656 1 92.38 305 ASP A N 1
ATOM 2323 C CA . ASP A 1 305 ? -8.758 -4.18 -5.852 1 92.38 305 ASP A CA 1
ATOM 2324 C C . ASP A 1 305 ? -9.875 -3.426 -5.129 1 92.38 305 ASP A C 1
ATOM 2326 O O . ASP A 1 305 ? -9.742 -3.096 -3.947 1 92.38 305 ASP A O 1
ATOM 2330 N N . SER A 1 306 ? -10.977 -3.27 -5.672 1 89.06 306 SER A N 1
ATOM 2331 C CA . SER A 1 306 ? -12.086 -2.49 -5.129 1 89.06 306 SER A CA 1
ATOM 2332 C C . SER A 1 306 ? -12.812 -3.252 -4.023 1 89.06 306 SER A C 1
ATOM 2334 O O . SER A 1 306 ? -13.547 -2.658 -3.232 1 89.06 306 SER A O 1
ATOM 2336 N N . SER A 1 307 ? -12.617 -4.539 -4.043 1 88.5 307 SER A N 1
ATOM 2337 C CA . SER A 1 307 ? -13.289 -5.336 -3.023 1 88.5 307 SER A CA 1
ATOM 2338 C C . SER A 1 307 ? -12.656 -5.129 -1.65 1 88.5 307 SER A C 1
ATOM 2340 O O . SER A 1 307 ? -13.352 -5.129 -0.634 1 88.5 307 SER A O 1
ATOM 2342 N N . SER A 1 308 ? -11.352 -4.914 -1.697 1 89.62 308 SER A N 1
ATOM 2343 C CA . SER A 1 308 ? -10.641 -4.762 -0.433 1 89.62 308 SER A CA 1
ATOM 2344 C C . SER A 1 308 ? -10.43 -3.289 -0.091 1 89.62 308 SER A C 1
ATOM 2346 O O . SER A 1 308 ? -10.172 -2.947 1.063 1 89.62 308 SER A O 1
ATOM 2348 N N . PHE A 1 309 ? -10.562 -2.414 -1.053 1 94.5 309 PHE A N 1
ATOM 2349 C CA . PHE A 1 309 ? -10.367 -0.987 -0.829 1 94.5 309 PHE A CA 1
ATOM 2350 C C . PHE A 1 309 ? -11.609 -0.363 -0.198 1 94.5 309 PHE A C 1
ATOM 2352 O O . PHE A 1 309 ? -12.734 -0.658 -0.604 1 94.5 309 PHE A O 1
ATOM 2359 N N . ASP A 1 310 ? -11.375 0.381 0.851 1 93.5 310 ASP A N 1
ATOM 2360 C CA . ASP A 1 310 ? -12.406 1.127 1.561 1 93.5 310 ASP A CA 1
ATOM 2361 C C . ASP A 1 310 ? -11.953 2.559 1.843 1 93.5 310 ASP A C 1
ATOM 2363 O O . ASP A 1 310 ? -10.992 2.777 2.584 1 93.5 310 ASP A O 1
ATOM 2367 N N . VAL A 1 311 ? -12.727 3.564 1.24 1 95.19 311 VAL A N 1
ATOM 2368 C CA . VAL A 1 311 ? -12.305 4.961 1.285 1 95.19 311 VAL A CA 1
ATOM 2369 C C . VAL A 1 311 ? -12.344 5.465 2.725 1 95.19 311 VAL A C 1
ATOM 2371 O O . VAL A 1 311 ? -11.516 6.285 3.125 1 95.19 311 VAL A O 1
ATOM 2374 N N . ILE A 1 312 ? -13.258 4.969 3.557 1 93.69 312 ILE A N 1
ATOM 2375 C CA . ILE A 1 312 ? -13.383 5.395 4.945 1 93.69 312 ILE A CA 1
ATOM 2376 C C . ILE A 1 312 ? -12.234 4.805 5.77 1 93.69 312 ILE A C 1
ATOM 2378 O O . ILE A 1 312 ? -11.68 5.477 6.641 1 93.69 312 ILE A O 1
ATOM 2382 N N . ARG A 1 313 ? -11.836 3.592 5.426 1 93.75 313 ARG A N 1
ATOM 2383 C CA . ARG A 1 313 ? -10.68 3.002 6.086 1 93.75 313 ARG A CA 1
ATOM 2384 C C . ARG A 1 313 ? -9.406 3.779 5.758 1 93.75 313 ARG A C 1
ATOM 2386 O O . ARG A 1 313 ? -8.555 3.984 6.625 1 93.75 313 ARG A O 1
ATOM 2393 N N . LEU A 1 314 ? -9.328 4.188 4.508 1 96.81 314 LEU A N 1
ATOM 2394 C CA . LEU A 1 314 ? -8.18 4.984 4.086 1 96.81 314 LEU A CA 1
ATOM 2395 C C . LEU A 1 314 ? -8.102 6.289 4.875 1 96.81 314 LEU A C 1
ATOM 2397 O O . LEU A 1 314 ? -7.047 6.633 5.41 1 96.81 314 LEU A O 1
ATOM 2401 N N . ALA A 1 315 ? -9.188 6.988 4.977 1 97.62 315 ALA A N 1
ATOM 2402 C CA . ALA A 1 315 ? -9.211 8.305 5.613 1 97.62 315 ALA A CA 1
ATOM 2403 C C . ALA A 1 315 ? -8.875 8.195 7.098 1 97.62 315 ALA A C 1
ATOM 2405 O O . ALA A 1 315 ? -8.062 8.961 7.609 1 97.62 315 ALA A O 1
ATOM 2406 N N . TYR A 1 316 ? -9.477 7.27 7.754 1 96.69 316 TYR A N 1
ATOM 2407 C CA . TYR A 1 316 ? -9.328 7.238 9.203 1 96.69 316 TYR A CA 1
ATOM 2408 C C . TYR A 1 316 ? -8.031 6.543 9.602 1 96.69 316 TYR A C 1
ATOM 2410 O O . TYR A 1 316 ? -7.508 6.773 10.695 1 96.69 316 TYR A O 1
ATOM 2418 N N . SER A 1 317 ? -7.488 5.645 8.742 1 96 317 SER A N 1
ATOM 2419 C CA . SER A 1 317 ? -6.129 5.188 8.992 1 96 317 SER A CA 1
ATOM 2420 C C . SER A 1 317 ? -5.125 6.324 8.844 1 96 317 SER A C 1
ATOM 2422 O O . SER A 1 317 ? -4.168 6.426 9.609 1 96 317 SER A O 1
ATOM 2424 N N . LEU A 1 318 ? -5.34 7.156 7.844 1 97.88 318 LEU A N 1
ATOM 2425 C CA . LEU A 1 318 ? -4.508 8.336 7.664 1 97.88 318 LEU A CA 1
ATOM 2426 C C . LEU A 1 318 ? -4.578 9.25 8.883 1 97.88 318 LEU A C 1
ATOM 2428 O O . LEU A 1 318 ? -3.547 9.672 9.406 1 97.88 318 LEU A O 1
ATOM 2432 N N . LEU A 1 319 ? -5.816 9.484 9.328 1 98.12 319 LEU A N 1
ATOM 2433 C CA . LEU A 1 319 ? -6.031 10.398 10.445 1 98.12 319 LEU A CA 1
ATOM 2434 C C . LEU A 1 319 ? -5.414 9.844 11.727 1 98.12 319 LEU A C 1
ATOM 2436 O O . LEU A 1 319 ? -4.762 10.578 12.469 1 98.12 319 LEU A O 1
ATOM 2440 N N . ALA A 1 320 ? -5.637 8.562 11.977 1 96.88 320 ALA A N 1
ATOM 2441 C CA . ALA A 1 320 ? -5.047 7.945 13.156 1 96.88 320 ALA A CA 1
ATOM 2442 C C . ALA A 1 320 ? -3.523 7.977 13.094 1 96.88 320 ALA A C 1
ATOM 2444 O O . ALA A 1 320 ? -2.857 8.227 14.102 1 96.88 320 ALA A O 1
ATOM 2445 N N . TYR A 1 321 ? -2.975 7.734 11.906 1 96.06 321 TYR A N 1
ATOM 2446 C CA . TYR A 1 321 ? -1.529 7.742 11.703 1 96.06 321 TYR A CA 1
ATOM 2447 C C . TYR A 1 321 ? -0.948 9.125 11.992 1 96.06 321 TYR A C 1
ATOM 2449 O O . TYR A 1 321 ? 0.026 9.242 12.742 1 96.06 321 TYR A O 1
ATOM 2457 N N . ILE A 1 322 ? -1.553 10.172 11.461 1 96.81 322 ILE A N 1
ATOM 2458 C CA . ILE A 1 322 ? -1.072 11.539 11.641 1 96.81 322 ILE A CA 1
ATOM 2459 C C . ILE A 1 322 ? -1.204 11.945 13.109 1 96.81 322 ILE A C 1
ATOM 2461 O O . ILE A 1 322 ? -0.257 12.461 13.703 1 96.81 322 ILE A O 1
ATOM 2465 N N . ARG A 1 323 ? -2.383 11.672 13.695 1 96.5 323 ARG A N 1
ATOM 2466 C CA . ARG A 1 323 ? -2.672 12.094 15.07 1 96.5 323 ARG A CA 1
ATOM 2467 C C . ARG A 1 323 ? -1.729 11.414 16.062 1 96.5 323 ARG A C 1
ATOM 2469 O O . ARG A 1 323 ? -1.175 12.078 16.938 1 96.5 323 ARG A O 1
ATOM 2476 N N . ALA A 1 324 ? -1.549 10.133 15.875 1 93.94 324 ALA A N 1
ATOM 2477 C CA . ALA A 1 324 ? -0.688 9.367 16.781 1 93.94 324 ALA A CA 1
ATOM 2478 C C . ALA A 1 324 ? 0.775 9.766 16.609 1 93.94 324 ALA A C 1
ATOM 2480 O O . ALA A 1 324 ? 1.496 9.945 17.594 1 93.94 324 ALA A O 1
ATOM 2481 N N . SER A 1 325 ? 1.256 9.906 15.375 1 92.06 325 SER A N 1
ATOM 2482 C CA . SER A 1 325 ? 2.645 10.25 15.094 1 92.06 325 SER A CA 1
ATOM 2483 C C . SER A 1 325 ? 2.986 11.641 15.625 1 92.06 325 SER A C 1
ATOM 2485 O O . SER A 1 325 ? 4.055 11.844 16.219 1 92.06 325 SER A O 1
ATOM 2487 N N . ASN A 1 326 ? 2.098 12.594 15.445 1 91.12 326 ASN A N 1
ATOM 2488 C CA . ASN A 1 326 ? 2.332 13.953 15.938 1 91.12 326 ASN A CA 1
ATOM 2489 C C . ASN A 1 326 ? 2.404 13.992 17.453 1 91.12 326 ASN A C 1
ATOM 2491 O O . ASN A 1 326 ? 3.199 14.742 18.031 1 91.12 326 ASN A O 1
ATOM 2495 N N . ALA A 1 327 ? 1.513 13.188 18.094 1 88.94 327 ALA A N 1
ATOM 2496 C CA . ALA A 1 327 ? 1.495 13.156 19.547 1 88.94 327 ALA A CA 1
ATOM 2497 C C . ALA A 1 327 ? 2.783 12.555 20.109 1 88.94 327 ALA A C 1
ATOM 2499 O O . ALA A 1 327 ? 3.23 12.914 21.188 1 88.94 327 ALA A O 1
ATOM 2500 N N . MET A 1 328 ? 3.383 11.672 19.25 1 83.94 328 MET A N 1
ATOM 2501 C CA . MET A 1 328 ? 4.559 10.953 19.734 1 83.94 328 MET A CA 1
ATOM 2502 C C . MET A 1 328 ? 5.84 11.594 19.203 1 83.94 328 MET A C 1
ATOM 2504 O O . MET A 1 328 ? 6.941 11.195 19.594 1 83.94 328 MET A O 1
ATOM 2508 N N . ALA A 1 329 ? 5.672 12.5 18.219 1 76.62 329 ALA A N 1
ATOM 2509 C CA . ALA A 1 329 ? 6.84 13.117 17.609 1 76.62 329 ALA A CA 1
ATOM 2510 C C . ALA A 1 329 ? 7.746 13.758 18.656 1 76.62 329 ALA A C 1
ATOM 2512 O O . ALA A 1 329 ? 7.27 14.453 19.547 1 76.62 329 ALA A O 1
ATOM 2513 N N . GLY A 1 330 ? 9.062 13.523 18.547 1 60.06 330 GLY A N 1
ATOM 2514 C CA . GLY A 1 330 ? 10.047 14.094 19.453 1 60.06 330 GLY A CA 1
ATOM 2515 C C . GLY A 1 330 ? 10.367 13.195 20.625 1 60.06 330 GLY A C 1
ATOM 2516 O O . GLY A 1 330 ? 11.273 13.484 21.406 1 60.06 330 GLY A O 1
ATOM 2517 N N . THR A 1 331 ? 9.477 12.297 20.812 1 54.44 331 THR A N 1
ATOM 2518 C CA . THR A 1 331 ? 9.727 11.43 21.953 1 54.44 331 THR A CA 1
ATOM 2519 C C . THR A 1 331 ? 10.875 10.461 21.672 1 54.44 331 THR A C 1
ATOM 2521 O O . THR A 1 331 ? 10.961 9.914 20.578 1 54.44 331 THR A O 1
ATOM 2524 N N . ALA A 1 332 ? 12.234 10.773 21.969 1 48.66 332 ALA A N 1
ATOM 2525 C CA . ALA A 1 332 ? 13.516 10.086 21.797 1 48.66 332 ALA A CA 1
ATOM 2526 C C . ALA A 1 332 ? 13.344 8.57 21.906 1 48.66 332 ALA A C 1
ATOM 2528 O O . ALA A 1 332 ? 14.305 7.852 22.172 1 48.66 332 ALA A O 1
ATOM 2529 N N . GLY A 1 333 ? 12.5 7.965 21.406 1 53.12 333 GLY A N 1
ATOM 2530 C CA . GLY A 1 333 ? 12.469 6.512 21.484 1 53.12 333 GLY A CA 1
ATOM 2531 C C . GLY A 1 333 ? 12.344 5.996 22.906 1 53.12 333 GLY A C 1
ATOM 2532 O O . GLY A 1 333 ? 12.727 6.684 23.859 1 53.12 333 GLY A O 1
ATOM 2533 N N . ARG A 1 334 ? 11.414 5.254 23.422 1 44.56 334 ARG A N 1
ATOM 2534 C CA . ARG A 1 334 ? 11.188 4.918 24.812 1 44.56 334 ARG A CA 1
ATOM 2535 C C . ARG A 1 334 ? 12.094 3.777 25.266 1 44.56 334 ARG A C 1
ATOM 2537 O O . ARG A 1 334 ? 12.312 2.82 24.516 1 44.56 334 ARG A O 1
ATOM 2544 N N . GLU A 1 335 ? 12.93 4.039 26.297 1 44.41 335 GLU A N 1
ATOM 2545 C CA . GLU A 1 335 ? 13.773 3.059 26.969 1 44.41 335 GLU A CA 1
ATOM 2546 C C . GLU A 1 335 ? 12.93 1.994 27.672 1 44.41 335 GLU A C 1
ATOM 2548 O O . GLU A 1 335 ? 12.125 2.309 28.547 1 44.41 335 GLU A O 1
ATOM 2553 N N . VAL A 1 336 ? 12.633 0.825 27.109 1 39.44 336 VAL A N 1
ATOM 2554 C CA . VAL A 1 336 ? 11.875 -0.25 27.734 1 39.44 336 VAL A CA 1
ATOM 2555 C C . VAL A 1 336 ? 12.562 -0.667 29.031 1 39.44 336 VAL A C 1
ATOM 2557 O O . VAL A 1 336 ? 11.891 -0.969 30.031 1 39.44 336 VAL A O 1
ATOM 2560 N N . THR A 1 337 ? 13.867 -0.901 28.875 1 36.72 337 THR A N 1
ATOM 2561 C CA . THR A 1 337 ? 14.641 -1.172 30.078 1 36.72 337 THR A CA 1
ATOM 2562 C C . THR A 1 337 ? 15.523 0.021 30.438 1 36.72 337 THR A C 1
ATOM 2564 O O . THR A 1 337 ? 16.219 0.562 29.578 1 36.72 337 THR A O 1
ATOM 2567 N N . ARG A 1 338 ? 15.414 0.458 31.719 1 38.28 338 ARG A N 1
ATOM 2568 C CA . ARG A 1 338 ? 16.156 1.584 32.281 1 38.28 338 ARG A CA 1
ATOM 2569 C C . ARG A 1 338 ? 17.656 1.424 32.031 1 38.28 338 ARG A C 1
ATOM 2571 O O . ARG A 1 338 ? 18.234 0.406 32.406 1 38.28 338 ARG A O 1
ATOM 2578 N N . GLY A 1 339 ? 18.359 2.35 31.391 1 41.59 339 GLY A N 1
ATOM 2579 C CA . GLY A 1 339 ? 19.797 2.352 31.141 1 41.59 339 GLY A CA 1
ATOM 2580 C C . GLY A 1 339 ? 20.156 1.892 29.734 1 41.59 339 GLY A C 1
ATOM 2581 O O . GLY A 1 339 ? 21.312 1.986 29.328 1 41.59 339 GLY A O 1
ATOM 2582 N N . GLU A 1 340 ? 19.156 1.195 29.188 1 47.31 340 GLU A N 1
ATOM 2583 C CA . GLU A 1 340 ? 19.562 0.583 27.938 1 47.31 340 GLU A CA 1
ATOM 2584 C C . GLU A 1 340 ? 19.234 1.494 26.75 1 47.31 340 GLU A C 1
ATOM 2586 O O . GLU A 1 340 ? 19.484 1.135 25.594 1 47.31 340 GLU A O 1
ATOM 2591 N N . GLY A 1 341 ? 18.906 2.734 26.875 1 47.03 341 GLY A N 1
ATOM 2592 C CA . GLY A 1 341 ? 18.594 3.688 25.812 1 47.03 341 GLY A CA 1
ATOM 2593 C C . GLY A 1 341 ? 17.266 3.416 25.141 1 47.03 341 GLY A C 1
ATOM 2594 O O . GLY A 1 341 ? 16.547 2.498 25.516 1 47.03 341 GLY A O 1
ATOM 2595 N N . PRO A 1 342 ? 16.797 4.285 24.484 1 50 342 PRO A N 1
ATOM 2596 C CA . PRO A 1 342 ? 15.516 4.121 23.797 1 50 342 PRO A CA 1
ATOM 2597 C C . PRO A 1 342 ? 15.406 2.803 23.047 1 50 342 PRO A C 1
ATOM 2599 O O . PRO A 1 342 ? 16.375 2.383 22.391 1 50 342 PRO A O 1
ATOM 2602 N N . ALA A 1 343 ? 14.578 1.891 23.641 1 45.19 343 ALA A N 1
ATOM 2603 C CA . ALA A 1 343 ? 14.406 0.622 22.938 1 45.19 343 ALA A CA 1
ATOM 2604 C C . ALA A 1 343 ? 14.266 0.841 21.422 1 45.19 343 ALA A C 1
ATOM 2606 O O . ALA A 1 343 ? 13.68 1.834 20.984 1 45.19 343 ALA A O 1
ATOM 2607 N N . ALA A 1 344 ? 14.906 0.118 20.719 1 43.53 344 ALA A N 1
ATOM 2608 C CA . ALA A 1 344 ? 14.977 0.131 19.266 1 43.53 344 ALA A CA 1
ATOM 2609 C C . ALA A 1 344 ? 13.578 0.059 18.641 1 43.53 344 ALA A C 1
ATOM 2611 O O . ALA A 1 344 ? 12.75 -0.743 19.078 1 43.53 344 ALA A O 1
ATOM 2612 N N . GLY A 1 345 ? 12.969 1.028 17.828 1 47.03 345 GLY A N 1
ATOM 2613 C CA . GLY A 1 345 ? 11.688 1.045 17.141 1 47.03 345 GLY A CA 1
ATOM 2614 C C . GLY A 1 345 ? 10.688 2.006 17.75 1 47.03 345 GLY A C 1
ATOM 2615 O O . GLY A 1 345 ? 9.547 2.105 17.297 1 47.03 345 GLY A O 1
ATOM 2616 N N . THR A 1 346 ? 11.062 2.559 18.969 1 54.03 346 THR A N 1
ATOM 2617 C CA . THR A 1 346 ? 10.117 3.406 19.688 1 54.03 346 THR A CA 1
ATOM 2618 C C . THR A 1 346 ? 10.242 4.859 19.25 1 54.03 346 THR A C 1
ATOM 2620 O O . THR A 1 346 ? 9.477 5.719 19.688 1 54.03 346 THR A O 1
ATOM 2623 N N . ALA A 1 347 ? 11.133 5.102 18.5 1 61.97 347 ALA A N 1
ATOM 2624 C CA . ALA A 1 347 ? 11.203 6.465 17.984 1 61.97 347 ALA A CA 1
ATOM 2625 C C . ALA A 1 347 ? 10.289 6.648 16.781 1 61.97 347 ALA A C 1
ATOM 2627 O O . ALA A 1 347 ? 10.461 5.988 15.75 1 61.97 347 ALA A O 1
ATOM 2628 N N . VAL A 1 348 ? 9.078 7.262 17.109 1 73.25 348 VAL A N 1
ATOM 2629 C CA . VAL A 1 348 ? 8.125 7.508 16.031 1 73.25 348 VAL A CA 1
ATOM 2630 C C . VAL A 1 348 ? 8.461 8.828 15.344 1 73.25 348 VAL A C 1
ATOM 2632 O O . VAL A 1 348 ? 8.625 9.859 16 1 73.25 348 VAL A O 1
ATOM 2635 N N . GLY A 1 349 ? 8.82 8.711 14.117 1 75.88 349 GLY A N 1
ATOM 2636 C CA . GLY A 1 349 ? 9.117 9.898 13.328 1 75.88 349 GLY A CA 1
ATOM 2637 C C . GLY A 1 349 ? 7.867 10.641 12.883 1 75.88 349 GLY A C 1
ATOM 2638 O O . GLY A 1 349 ? 6.75 10.242 13.219 1 75.88 349 GLY A O 1
ATOM 2639 N N . THR A 1 350 ? 8.047 11.766 12.289 1 86.56 350 THR A N 1
ATOM 2640 C CA . THR A 1 350 ? 6.953 12.539 11.703 1 86.56 350 THR A CA 1
ATOM 2641 C C . THR A 1 350 ? 6.309 11.781 10.555 1 86.56 350 THR A C 1
ATOM 2643 O O . THR A 1 350 ? 6.938 10.914 9.938 1 86.56 350 THR A O 1
ATOM 2646 N N . PRO A 1 351 ? 5.051 12.023 10.43 1 91.69 351 PRO A N 1
ATOM 2647 C CA . PRO A 1 351 ? 4.363 11.32 9.344 1 91.69 351 PRO A CA 1
ATOM 2648 C C . PRO A 1 351 ? 5.027 11.531 7.988 1 91.69 351 PRO A C 1
ATOM 2650 O O . PRO A 1 351 ? 5.582 12.594 7.73 1 91.69 351 PRO A O 1
ATOM 2653 N N . ASN A 1 352 ? 5.066 10.5 7.133 1 92.31 352 ASN A N 1
ATOM 2654 C CA . ASN A 1 352 ? 5.582 10.578 5.77 1 92.31 352 ASN A CA 1
ATOM 2655 C C . ASN A 1 352 ? 4.73 11.492 4.898 1 92.31 352 ASN A C 1
ATOM 2657 O O . ASN A 1 352 ? 3.596 11.156 4.559 1 92.31 352 ASN A O 1
ATOM 2661 N N . LYS A 1 353 ? 5.266 12.602 4.547 1 93.38 353 LYS A N 1
ATOM 2662 C CA . LYS A 1 353 ? 4.516 13.641 3.846 1 93.38 353 LYS A CA 1
ATOM 2663 C C . LYS A 1 353 ? 4.012 13.141 2.494 1 93.38 353 LYS A C 1
ATOM 2665 O O . LYS A 1 353 ? 2.914 13.5 2.066 1 93.38 353 LYS A O 1
ATOM 2670 N N . ARG A 1 354 ? 4.75 12.352 1.825 1 94.19 354 ARG A N 1
ATOM 2671 C CA . ARG A 1 354 ? 4.355 11.859 0.509 1 94.19 354 ARG A CA 1
ATOM 2672 C C . ARG A 1 354 ? 3.188 10.883 0.618 1 94.19 354 ARG A C 1
ATOM 2674 O O . ARG A 1 354 ? 2.273 10.906 -0.209 1 94.19 354 ARG A O 1
ATOM 2681 N N . LEU A 1 355 ? 3.279 10.039 1.621 1 95.19 355 LEU A N 1
ATOM 2682 C CA . LEU A 1 355 ? 2.176 9.117 1.853 1 95.19 355 LEU A CA 1
ATOM 2683 C C . LEU A 1 355 ? 0.898 9.875 2.205 1 95.19 355 LEU A C 1
ATOM 2685 O O . LEU A 1 355 ? -0.19 9.508 1.754 1 95.19 355 LEU A O 1
ATOM 2689 N N . VAL A 1 356 ? 1.066 10.875 3.031 1 96.75 356 VAL A N 1
ATOM 2690 C CA . VAL A 1 356 ? -0.074 11.68 3.455 1 96.75 356 VAL A CA 1
ATOM 2691 C C . VAL A 1 356 ? -0.718 12.344 2.238 1 96.75 356 VAL A C 1
ATOM 2693 O O . VAL A 1 356 ? -1.938 12.281 2.064 1 96.75 356 VAL A O 1
ATOM 2696 N N . LYS A 1 357 ? 0.088 12.898 1.441 1 96.12 357 LYS A N 1
ATOM 2697 C CA . LYS A 1 357 ? -0.421 13.555 0.243 1 96.12 357 LYS A CA 1
ATOM 2698 C C . LYS A 1 357 ? -1.104 12.555 -0.687 1 96.12 357 LYS A C 1
ATOM 2700 O O . LYS A 1 357 ? -2.166 12.844 -1.243 1 96.12 357 LYS A O 1
ATOM 2705 N N . ALA A 1 358 ? -0.485 11.398 -0.847 1 96.69 358 ALA A N 1
ATOM 2706 C CA . ALA A 1 358 ? -1.06 10.375 -1.71 1 96.69 358 ALA A CA 1
ATOM 2707 C C . ALA A 1 358 ? -2.418 9.914 -1.188 1 96.69 358 ALA A C 1
ATOM 2709 O O . ALA A 1 358 ? -3.346 9.688 -1.969 1 96.69 358 ALA A O 1
ATOM 2710 N N . ALA A 1 359 ? -2.508 9.734 0.1 1 97.75 359 ALA A N 1
ATOM 2711 C CA . ALA A 1 359 ? -3.758 9.297 0.713 1 97.75 359 ALA A CA 1
ATOM 2712 C C . ALA A 1 359 ? -4.852 10.352 0.552 1 97.75 359 ALA A C 1
ATOM 2714 O O . ALA A 1 359 ? -6 10.016 0.26 1 97.75 359 ALA A O 1
ATOM 2715 N N . LEU A 1 360 ? -4.477 11.625 0.764 1 97.75 360 LEU A N 1
ATOM 2716 C CA . LEU A 1 360 ? -5.434 12.711 0.602 1 97.75 360 LEU A CA 1
ATOM 2717 C C . LEU A 1 360 ? -5.93 12.789 -0.839 1 97.75 360 LEU A C 1
ATOM 2719 O O . LEU A 1 360 ? -7.129 12.953 -1.081 1 97.75 360 LEU A O 1
ATOM 2723 N N . ASN A 1 361 ? -5 12.664 -1.774 1 97.25 361 ASN A N 1
ATOM 2724 C CA . ASN A 1 361 ? -5.367 12.648 -3.188 1 97.25 361 ASN A CA 1
ATOM 2725 C C . ASN A 1 361 ? -6.316 11.492 -3.508 1 97.25 361 ASN A C 1
ATOM 2727 O O . ASN A 1 361 ? -7.293 11.672 -4.238 1 97.25 361 ASN A O 1
ATOM 2731 N N . ALA A 1 362 ? -5.969 10.352 -2.908 1 97.06 362 ALA A N 1
ATOM 2732 C CA . ALA A 1 362 ? -6.812 9.18 -3.139 1 97.06 362 ALA A CA 1
ATOM 2733 C C . ALA A 1 362 ? -8.211 9.391 -2.574 1 97.06 362 ALA A C 1
ATOM 2735 O O . ALA A 1 362 ? -9.203 9.008 -3.199 1 97.06 362 ALA A O 1
ATOM 2736 N N . PHE A 1 363 ? -8.367 9.984 -1.449 1 97.75 363 PHE A N 1
ATOM 2737 C CA . PHE A 1 363 ? -9.656 10.211 -0.799 1 97.75 363 PHE A CA 1
ATOM 2738 C C . PHE A 1 363 ? -10.547 11.094 -1.664 1 97.75 363 PHE A C 1
ATOM 2740 O O . PHE A 1 363 ? -11.711 10.758 -1.903 1 97.75 363 PHE A O 1
ATOM 2747 N N . PHE A 1 364 ? -10 12.188 -2.133 1 97.5 364 PHE A N 1
ATOM 2748 C CA . PHE A 1 364 ? -10.812 13.117 -2.902 1 97.5 364 PHE A CA 1
ATOM 2749 C C . PHE A 1 364 ? -11.062 12.586 -4.309 1 97.5 364 PHE A C 1
ATOM 2751 O O . PHE A 1 364 ? -12.055 12.945 -4.945 1 97.5 364 PHE A O 1
ATOM 2758 N N . ALA A 1 365 ? -10.172 11.727 -4.797 1 95.88 365 ALA A N 1
ATOM 2759 C CA . ALA A 1 365 ? -10.391 11.109 -6.098 1 95.88 365 ALA A CA 1
ATOM 2760 C C . ALA A 1 365 ? -11.586 10.156 -6.059 1 95.88 365 ALA A C 1
ATOM 2762 O O . ALA A 1 365 ? -12.211 9.891 -7.086 1 95.88 365 ALA A O 1
ATOM 2763 N N . GLU A 1 366 ? -11.906 9.664 -4.832 1 95.88 366 GLU A N 1
ATOM 2764 C CA . GLU A 1 366 ? -13 8.703 -4.676 1 95.88 366 GLU A CA 1
ATOM 2765 C C . GLU A 1 366 ? -14.32 9.414 -4.395 1 95.88 366 GLU A C 1
ATOM 2767 O O . GLU A 1 366 ? -15.336 8.758 -4.141 1 95.88 366 GLU A O 1
ATOM 2772 N N . GLN A 1 367 ? -14.375 10.773 -4.395 1 95.88 367 GLN A N 1
ATOM 2773 C CA . GLN A 1 367 ? -15.594 11.531 -4.137 1 95.88 367 GLN A CA 1
ATOM 2774 C C . GLN A 1 367 ? -16.609 11.352 -5.273 1 95.88 367 GLN A C 1
ATOM 2776 O O . GLN A 1 367 ? -16.234 11.383 -6.445 1 95.88 367 GLN A O 1
ATOM 2781 N N . ASN A 1 368 ? -17.828 11.117 -4.898 1 94.44 368 ASN A N 1
ATOM 2782 C CA . ASN A 1 368 ? -18.906 11.023 -5.883 1 94.44 368 ASN A CA 1
ATOM 2783 C C . ASN A 1 368 ? -19.203 12.383 -6.512 1 94.44 368 ASN A C 1
ATOM 2785 O O . ASN A 1 368 ? -18.828 13.422 -5.965 1 94.44 368 ASN A O 1
ATOM 2789 N N . GLU A 1 369 ? -19.875 12.398 -7.562 1 92.75 369 GLU A N 1
ATOM 2790 C CA . GLU A 1 369 ? -20.203 13.617 -8.289 1 92.75 369 GLU A CA 1
ATOM 2791 C C . GLU A 1 369 ? -21.109 14.523 -7.461 1 92.75 369 GLU A C 1
ATOM 2793 O O . GLU A 1 369 ? -21.047 15.75 -7.582 1 92.75 369 GLU A O 1
ATOM 2798 N N . ASP A 1 370 ? -21.812 13.992 -6.586 1 92.31 370 ASP A N 1
ATOM 2799 C CA . ASP A 1 370 ? -22.734 14.789 -5.777 1 92.31 370 ASP A CA 1
ATOM 2800 C C . ASP A 1 370 ? -22.031 15.383 -4.562 1 92.31 370 ASP A C 1
ATOM 2802 O O . ASP A 1 370 ? -22.641 16.125 -3.783 1 92.31 370 ASP A O 1
ATOM 2806 N N . GLY A 1 371 ? -20.766 15.047 -4.352 1 93.31 371 GLY A N 1
ATOM 2807 C CA . GLY A 1 371 ? -20 15.617 -3.256 1 93.31 371 GLY A CA 1
ATOM 2808 C C . GLY A 1 371 ? -19.906 14.703 -2.055 1 93.31 371 GLY A C 1
ATOM 2809 O O . GLY A 1 371 ? -19.188 15 -1.096 1 93.31 371 GLY A O 1
ATOM 2810 N N . SER A 1 372 ? -20.578 13.57 -2.092 1 92.38 372 SER A N 1
ATOM 2811 C CA . SER A 1 372 ? -20.562 12.609 -0.995 1 92.38 372 SER A CA 1
ATOM 2812 C C . SER A 1 372 ? -19.516 11.523 -1.233 1 92.38 372 SER A C 1
ATOM 2814 O O . SER A 1 372 ? -18.766 11.586 -2.201 1 92.38 372 SER A O 1
ATOM 2816 N N . TRP A 1 373 ? -19.297 10.656 -0.333 1 93.12 373 TRP A N 1
ATOM 2817 C CA . TRP A 1 373 ? -18.438 9.484 -0.452 1 93.12 373 TRP A CA 1
ATOM 2818 C C . TRP A 1 373 ? -19.234 8.203 -0.195 1 93.12 373 TRP A C 1
ATOM 2820 O O . TRP A 1 373 ? -20.312 8.25 0.396 1 93.12 373 TRP A O 1
ATOM 2830 N N . ASP A 1 374 ? -18.672 7.062 -0.598 1 88.5 374 ASP A N 1
ATOM 2831 C CA . ASP A 1 374 ? -19.281 5.77 -0.28 1 88.5 374 ASP A CA 1
ATOM 2832 C C . ASP A 1 374 ? -19.266 5.512 1.226 1 88.5 374 ASP A C 1
ATOM 2834 O O . ASP A 1 374 ? -18.391 6.02 1.939 1 88.5 374 ASP A O 1
ATOM 2838 N N . LYS A 1 375 ? -20.25 4.809 1.753 1 83.62 375 LYS A N 1
ATOM 2839 C CA . LYS A 1 375 ? -20.453 4.613 3.186 1 83.62 375 LYS A CA 1
ATOM 2840 C C . LYS A 1 375 ? -19.219 3.973 3.83 1 83.62 375 LYS A C 1
ATOM 2842 O O . LYS A 1 375 ? -18.891 4.266 4.98 1 83.62 375 LYS A O 1
ATOM 2847 N N . GLY A 1 376 ? -18.547 3.062 3.035 1 83.94 376 GLY A N 1
ATOM 2848 C CA . GLY A 1 376 ? -17.328 2.439 3.537 1 83.94 376 GLY A CA 1
ATOM 2849 C C . GLY A 1 376 ? -17.578 1.507 4.707 1 83.94 376 GLY A C 1
ATOM 2850 O O . GLY A 1 376 ? -18.641 0.909 4.812 1 83.94 376 GLY A O 1
ATOM 2851 N N . GLN A 1 377 ? -16.594 1.386 5.621 1 81.5 377 GLN A N 1
ATOM 2852 C CA . GLN A 1 377 ? -16.609 0.491 6.773 1 81.5 377 GLN A CA 1
ATOM 2853 C C . GLN A 1 377 ? -17.609 0.968 7.824 1 81.5 377 GLN A C 1
ATOM 2855 O O . GLN A 1 377 ? -17.625 2.145 8.188 1 81.5 377 GLN A O 1
ATOM 2860 N N . PRO A 1 378 ? -18.422 0.058 8.312 1 80.56 378 PRO A N 1
ATOM 2861 C CA . PRO A 1 378 ? -19.281 0.438 9.43 1 80.56 378 PRO A CA 1
ATOM 2862 C C . PRO A 1 378 ? -18.5 0.767 10.695 1 80.56 378 PRO A C 1
ATOM 2864 O O . PRO A 1 378 ? -17.359 0.31 10.859 1 80.56 378 PRO A O 1
ATOM 2867 N N . ILE A 1 379 ? -19.031 1.552 11.516 1 80.12 379 ILE A N 1
ATOM 2868 C CA . ILE A 1 379 ? -18.391 1.978 12.758 1 80.12 379 ILE A CA 1
ATOM 2869 C C . ILE A 1 379 ? -18.156 0.768 13.656 1 80.12 379 ILE A C 1
ATOM 2871 O O . ILE A 1 379 ? -17.062 0.583 14.188 1 80.12 379 ILE A O 1
ATOM 2875 N N . PHE A 1 380 ? -19.109 -0.21 13.898 1 68.75 380 PHE A N 1
ATOM 2876 C CA . PHE A 1 380 ? -18.953 -1.374 14.766 1 68.75 380 PHE A CA 1
ATOM 2877 C C . PHE A 1 380 ? -18.781 -2.643 13.938 1 68.75 380 PHE A C 1
ATOM 2879 O O . PHE A 1 380 ? -19.516 -2.887 12.992 1 68.75 380 PHE A O 1
ATOM 2886 N N . VAL A 1 381 ? -17.438 -3.432 13.906 1 56.5 381 VAL A N 1
ATOM 2887 C CA . VAL A 1 381 ? -17.25 -4.672 13.164 1 56.5 381 VAL A CA 1
ATOM 2888 C C . VAL A 1 381 ? -17.859 -5.84 13.93 1 56.5 381 VAL A C 1
ATOM 2890 O O . VAL A 1 381 ? -18.516 -6.699 13.352 1 56.5 381 VAL A O 1
ATOM 2893 N N . SER A 1 382 ? -17.031 -6.734 15.062 1 48.19 382 SER A N 1
ATOM 2894 C CA . SER A 1 382 ? -17.516 -7.938 15.727 1 48.19 382 SER A CA 1
ATOM 2895 C C . SER A 1 382 ? -18.406 -7.59 16.906 1 48.19 382 SER A C 1
ATOM 2897 O O . SER A 1 382 ? -18 -6.855 17.812 1 48.19 382 SER A O 1
ATOM 2899 N N . PHE A 1 383 ? -19.562 -7.402 16.828 1 43.16 383 PHE A N 1
ATOM 2900 C CA . PHE A 1 383 ? -20.328 -7.402 18.078 1 43.16 383 PHE A CA 1
ATOM 2901 C C . PHE A 1 383 ? -20.109 -8.703 18.844 1 43.16 383 PHE A C 1
ATOM 2903 O O . PHE A 1 383 ? -20.266 -9.789 18.297 1 43.16 383 PHE A O 1
ATOM 2910 N N . ARG A 1 384 ? -19.328 -9.031 19.734 1 39.19 384 ARG A N 1
ATOM 2911 C CA . ARG A 1 384 ? -19.547 -10.297 20.438 1 39.19 384 ARG A CA 1
ATOM 2912 C C . ARG A 1 384 ? -21 -10.75 20.297 1 39.19 384 ARG A C 1
ATOM 2914 O O . ARG A 1 384 ? -21.266 -11.859 19.828 1 39.19 384 ARG A O 1
ATOM 2921 N N . ARG A 1 385 ? -21.797 -10.797 21.812 1 37.25 385 ARG A N 1
ATOM 2922 C CA . ARG A 1 385 ? -23.188 -11.141 22.109 1 37.25 385 ARG A CA 1
ATOM 2923 C C . ARG A 1 385 ? -24.141 -10.438 21.156 1 37.25 385 ARG A C 1
ATOM 2925 O O . ARG A 1 385 ? -23.719 -9.547 20.391 1 37.25 385 ARG A O 1
ATOM 2932 N N . LYS A 1 386 ? -25.656 -10.523 21.609 1 34.78 386 LYS A N 1
ATOM 2933 C CA . LYS A 1 386 ? -26.812 -9.906 20.984 1 34.78 386 LYS A CA 1
ATOM 2934 C C . LYS A 1 386 ? -26.531 -8.461 20.609 1 34.78 386 LYS A C 1
ATOM 2936 O O . LYS A 1 386 ? -27.453 -7.68 20.344 1 34.78 386 LYS A O 1
ATOM 2941 N N . ARG A 1 387 ? -25.406 -8.016 20.875 1 35.38 387 ARG A N 1
ATOM 2942 C CA . ARG A 1 387 ? -25.25 -6.57 20.953 1 35.38 387 ARG A CA 1
ATOM 2943 C C . ARG A 1 387 ? -25.594 -5.918 19.609 1 35.38 387 ARG A C 1
ATOM 2945 O O . ARG A 1 387 ? -25.266 -6.461 18.547 1 35.38 387 ARG A O 1
ATOM 2952 N N . ASP A 1 388 ? -26.5 -5.098 19.594 1 35.16 388 ASP A N 1
ATOM 2953 C CA . ASP A 1 388 ? -27.172 -4.227 18.625 1 35.16 388 ASP A CA 1
ATOM 2954 C C . ASP A 1 388 ? -26.156 -3.389 17.844 1 35.16 388 ASP A C 1
ATOM 2956 O O . ASP A 1 388 ? -25.484 -2.539 18.422 1 35.16 388 ASP A O 1
ATOM 2960 N N . VAL A 1 389 ? -25.156 -3.918 17.234 1 41 389 VAL A N 1
ATOM 2961 C CA . VAL A 1 389 ? -24.203 -3.236 16.359 1 41 389 VAL A CA 1
ATOM 2962 C C . VAL A 1 389 ? -24.938 -2.297 15.414 1 41 389 VAL A C 1
ATOM 2964 O O . VAL A 1 389 ? -25.719 -2.746 14.57 1 41 389 VAL A O 1
ATOM 2967 N N . GLY A 1 390 ? -25.375 -1.241 15.719 1 42.19 390 GLY A N 1
ATOM 2968 C CA . GLY A 1 390 ? -26 -0.371 14.734 1 42.19 390 GLY A CA 1
ATOM 2969 C C . GLY A 1 390 ? -25.125 -0.108 13.531 1 42.19 390 GLY A C 1
ATOM 2970 O O . GLY A 1 390 ? -23.906 -0.302 13.586 1 42.19 390 GLY A O 1
ATOM 2971 N N . ASN A 1 391 ? -25.375 -0.627 12.312 1 53.66 391 ASN A N 1
ATOM 2972 C CA . ASN A 1 391 ? -25.016 -0.37 10.922 1 53.66 391 ASN A CA 1
ATOM 2973 C C . ASN A 1 391 ? -24.766 1.116 10.672 1 53.66 391 ASN A C 1
ATOM 2975 O O . ASN A 1 391 ? -25.125 1.638 9.617 1 53.66 391 ASN A O 1
ATOM 2979 N N . ALA A 1 392 ? -24.188 1.707 11.711 1 68.5 392 ALA A N 1
ATOM 2980 C CA . ALA A 1 392 ? -23.984 3.139 11.516 1 68.5 392 ALA A CA 1
ATOM 2981 C C . ALA A 1 392 ? -22.719 3.402 10.703 1 68.5 392 ALA A C 1
ATOM 2983 O O . ALA A 1 392 ? -21.734 2.66 10.812 1 68.5 392 ALA A O 1
ATOM 2984 N N . PHE A 1 393 ? -22.812 4.227 9.781 1 78.94 393 PHE A N 1
ATOM 2985 C CA . PHE A 1 393 ? -21.719 4.625 8.906 1 78.94 393 PHE A CA 1
ATOM 2986 C C . PHE A 1 393 ? -21.234 6.035 9.234 1 78.94 393 PHE A C 1
ATOM 2988 O O . PHE A 1 393 ? -21.953 6.797 9.891 1 78.94 393 PHE A O 1
ATOM 2995 N N . VAL A 1 394 ? -20.078 6.238 8.844 1 81.06 394 VAL A N 1
ATOM 2996 C CA . VAL A 1 394 ? -19.469 7.531 9.141 1 81.06 394 VAL A CA 1
ATOM 2997 C C . VAL A 1 394 ? -20 8.586 8.172 1 81.06 394 VAL A C 1
ATOM 2999 O O . VAL A 1 394 ? -20.141 8.328 6.973 1 81.06 394 VAL A O 1
ATOM 3002 N N . PHE A 1 395 ? -20.312 9.695 8.773 1 87.62 395 PHE A N 1
ATOM 3003 C CA . PHE A 1 395 ? -20.781 10.836 7.992 1 87.62 395 PHE A CA 1
ATOM 3004 C C . PHE A 1 395 ? -19.625 11.492 7.238 1 87.62 395 PHE A C 1
ATOM 3006 O O . PHE A 1 395 ? -18.625 11.852 7.84 1 87.62 395 PHE A O 1
ATOM 3013 N N . GLY A 1 396 ? -19.75 11.625 5.855 1 91.19 396 GLY A N 1
ATOM 3014 C CA . GLY A 1 396 ? -18.703 12.164 5 1 91.19 396 GLY A CA 1
ATOM 3015 C C . GLY A 1 396 ? -18.234 13.539 5.426 1 91.19 396 GLY A C 1
ATOM 3016 O O . GLY A 1 396 ? -17.047 13.836 5.359 1 91.19 396 GLY A O 1
ATOM 3017 N N . ALA A 1 397 ? -19.141 14.375 5.902 1 94.62 397 ALA A N 1
ATOM 3018 C CA . ALA A 1 397 ? -18.797 15.719 6.355 1 94.62 397 ALA A CA 1
ATOM 3019 C C . ALA A 1 397 ? -17.906 15.672 7.586 1 94.62 397 ALA A C 1
ATOM 3021 O O . ALA A 1 397 ? -17.031 16.531 7.766 1 94.62 397 ALA A O 1
ATOM 3022 N N . ASP A 1 398 ? -18.109 14.68 8.375 1 95.06 398 ASP A N 1
ATOM 3023 C CA . ASP A 1 398 ? -17.266 14.492 9.547 1 95.06 398 ASP A CA 1
ATOM 3024 C C . ASP A 1 398 ? -15.828 14.156 9.148 1 95.06 398 ASP A C 1
ATOM 3026 O O . ASP A 1 398 ? -14.875 14.695 9.711 1 95.06 398 ASP A O 1
ATOM 3030 N N . THR A 1 399 ? -15.75 13.266 8.164 1 96.44 399 THR A N 1
ATOM 3031 C CA . THR A 1 399 ? -14.43 12.844 7.695 1 96.44 399 THR A CA 1
ATOM 3032 C C . THR A 1 399 ? -13.633 14.031 7.168 1 96.44 399 THR A C 1
ATOM 3034 O O . THR A 1 399 ? -12.484 14.234 7.551 1 96.44 399 THR A O 1
ATOM 3037 N N . VAL A 1 400 ? -14.281 14.82 6.344 1 98.06 400 VAL A N 1
ATOM 3038 C CA . VAL A 1 400 ? -13.602 15.977 5.766 1 98.06 400 VAL A CA 1
ATOM 3039 C C . VAL A 1 400 ? -13.281 16.984 6.859 1 98.06 400 VAL A C 1
ATOM 3041 O O . VAL A 1 400 ? -12.203 17.594 6.863 1 98.06 400 VAL A O 1
ATOM 3044 N N . GLY A 1 401 ? -14.234 17.188 7.801 1 97.88 401 GLY A N 1
ATOM 3045 C CA . GLY A 1 401 ? -13.992 18.109 8.906 1 97.88 401 GLY A CA 1
ATOM 3046 C C . GLY A 1 401 ? -12.742 17.766 9.695 1 97.88 401 GLY A C 1
ATOM 3047 O O . GLY A 1 401 ? -11.969 18.656 10.055 1 97.88 401 GLY A O 1
ATOM 3048 N N . ILE A 1 402 ? -12.547 16.516 9.961 1 97.62 402 ILE A N 1
ATOM 3049 C CA . ILE A 1 402 ? -11.391 16.078 10.734 1 97.62 402 ILE A CA 1
ATOM 3050 C C . ILE A 1 402 ? -10.125 16.219 9.891 1 97.62 402 ILE A C 1
ATOM 3052 O O . ILE A 1 402 ? -9.07 16.609 10.406 1 97.62 402 ILE A O 1
ATOM 3056 N N . LEU A 1 403 ? -10.188 15.891 8.578 1 98.06 403 LEU A N 1
ATOM 3057 C CA . LEU A 1 403 ? -9.039 16.031 7.684 1 98.06 403 LEU A CA 1
ATOM 3058 C C . LEU A 1 403 ? -8.57 17.484 7.625 1 98.06 403 LEU A C 1
ATOM 3060 O O . LEU A 1 403 ? -7.363 17.75 7.656 1 98.06 403 LEU A O 1
ATOM 3064 N N . LEU A 1 404 ? -9.523 18.391 7.594 1 98.12 404 LEU A N 1
ATOM 3065 C CA . LEU A 1 404 ? -9.219 19.812 7.48 1 98.12 404 LEU A CA 1
ATOM 3066 C C . LEU A 1 404 ? -8.5 20.312 8.727 1 98.12 404 LEU A C 1
ATOM 3068 O O . LEU A 1 404 ? -7.695 21.25 8.656 1 98.12 404 LEU A O 1
ATOM 3072 N N . ASP A 1 405 ? -8.742 19.719 9.805 1 96.44 405 ASP A N 1
ATOM 3073 C CA . ASP A 1 405 ? -8.102 20.109 11.055 1 96.44 405 ASP A CA 1
ATOM 3074 C C . ASP A 1 405 ? -6.727 19.453 11.188 1 96.44 405 ASP A C 1
ATOM 3076 O O . ASP A 1 405 ? -5.82 20.031 11.797 1 96.44 405 ASP A O 1
ATOM 3080 N N . ALA A 1 406 ? -6.59 18.297 10.648 1 96.25 406 ALA A N 1
ATOM 3081 C CA . ALA A 1 406 ? -5.402 17.469 10.859 1 96.25 406 ALA A CA 1
ATOM 3082 C C . ALA A 1 406 ? -4.266 17.906 9.938 1 96.25 406 ALA A C 1
ATOM 3084 O O . ALA A 1 406 ? -3.09 17.719 10.258 1 96.25 406 ALA A O 1
ATOM 3085 N N . LEU A 1 407 ? -4.582 18.484 8.789 1 96.5 407 LEU A N 1
ATOM 3086 C CA . LEU A 1 407 ? -3.568 18.75 7.773 1 96.5 407 LEU A CA 1
ATOM 3087 C C . LEU A 1 407 ? -3.441 20.25 7.512 1 96.5 407 LEU A C 1
ATOM 3089 O O . LEU A 1 407 ? -4.387 21 7.75 1 96.5 407 LEU A O 1
ATOM 3093 N N . PRO A 1 408 ? -2.324 20.641 7.051 1 94.38 408 PRO A N 1
ATOM 3094 C CA . PRO A 1 408 ? -2.154 22.047 6.703 1 94.38 408 PRO A CA 1
ATOM 3095 C C . PRO A 1 408 ? -3.033 22.484 5.527 1 94.38 408 PRO A C 1
ATOM 3097 O O . PRO A 1 408 ? -3.344 21.656 4.656 1 94.38 408 PRO A O 1
ATOM 3100 N N . ALA A 1 409 ? -3.377 23.688 5.5 1 95.38 409 ALA A N 1
ATOM 3101 C CA . ALA A 1 409 ? -4.289 24.234 4.504 1 95.38 409 ALA A CA 1
ATOM 3102 C C . ALA A 1 409 ? -3.74 24.031 3.092 1 95.38 409 ALA A C 1
ATOM 3104 O O . ALA A 1 409 ? -4.496 23.766 2.156 1 95.38 409 ALA A O 1
ATOM 3105 N N . GLU A 1 410 ? -2.477 24.141 2.955 1 93.44 410 GLU A N 1
ATOM 3106 C CA . GLU A 1 410 ? -1.846 24.062 1.641 1 93.44 410 GLU A CA 1
ATOM 3107 C C . GLU A 1 410 ? -2.08 22.719 0.981 1 93.44 410 GLU A C 1
ATOM 3109 O O . GLU A 1 410 ? -2.125 22.609 -0.247 1 93.44 410 GLU A O 1
ATOM 3114 N N . ASP A 1 411 ? -2.258 21.719 1.768 1 95.56 411 ASP A N 1
ATOM 3115 C CA . ASP A 1 411 ? -2.457 20.375 1.24 1 95.56 411 ASP A CA 1
ATOM 3116 C C . ASP A 1 411 ? -3.807 20.25 0.537 1 95.56 411 ASP A C 1
ATOM 3118 O O . ASP A 1 411 ? -4.02 19.328 -0.257 1 95.56 411 ASP A O 1
ATOM 3122 N N . PHE A 1 412 ? -4.723 21.172 0.792 1 96.75 412 PHE A N 1
ATOM 3123 C CA . PHE A 1 412 ? -6.07 21.078 0.247 1 96.75 412 PHE A CA 1
ATOM 3124 C C . PHE A 1 412 ? -6.211 21.922 -1.013 1 96.75 412 PHE A C 1
ATOM 3126 O O . PHE A 1 412 ? -7.262 21.906 -1.656 1 96.75 412 PHE A O 1
ATOM 3133 N N . ARG A 1 413 ? -5.18 22.641 -1.374 1 93.81 413 ARG A N 1
ATOM 3134 C CA . ARG A 1 413 ? -5.219 23.516 -2.545 1 93.81 413 ARG A CA 1
ATOM 3135 C C . ARG A 1 413 ? -5.652 22.734 -3.787 1 93.81 413 ARG A C 1
ATOM 3137 O O . ARG A 1 413 ? -6.523 23.188 -4.531 1 93.81 413 ARG A O 1
ATOM 3144 N N . PRO A 1 414 ? -5.109 21.5 -4.027 1 94.25 414 PRO A N 1
ATOM 3145 C CA . PRO A 1 414 ? -5.527 20.766 -5.223 1 94.25 414 PRO A CA 1
ATOM 3146 C C . PRO A 1 414 ? -6.945 20.219 -5.109 1 94.25 414 PRO A C 1
ATOM 3148 O O . PRO A 1 414 ? -7.504 19.734 -6.094 1 94.25 414 PRO A O 1
ATOM 3151 N N . HIS A 1 415 ? -7.512 20.344 -3.928 1 96.38 415 HIS A N 1
ATOM 3152 C CA . HIS A 1 415 ? -8.781 19.672 -3.705 1 96.38 415 HIS A CA 1
ATOM 3153 C C . HIS A 1 415 ? -9.898 20.672 -3.434 1 96.38 415 HIS A C 1
ATOM 3155 O O . HIS A 1 415 ? -10.922 20.312 -2.842 1 96.38 415 HIS A O 1
ATOM 3161 N N . LEU A 1 416 ? -9.727 21.906 -3.799 1 95.88 416 LEU A N 1
ATOM 3162 C CA . LEU A 1 416 ? -10.719 22.953 -3.564 1 95.88 416 LEU A CA 1
ATOM 3163 C C . LEU A 1 416 ? -12.016 22.641 -4.312 1 95.88 416 LEU A C 1
ATOM 3165 O O . LEU A 1 416 ? -13.102 22.969 -3.838 1 95.88 416 LEU A O 1
ATOM 3169 N N . ASP A 1 417 ? -11.852 22.016 -5.469 1 94.94 417 ASP A N 1
ATOM 3170 C CA . ASP A 1 417 ? -13.047 21.625 -6.211 1 94.94 417 ASP A CA 1
ATOM 3171 C C . ASP A 1 417 ? -13.867 20.594 -5.43 1 94.94 417 ASP A C 1
ATOM 3173 O O . ASP A 1 417 ? -15.094 20.641 -5.441 1 94.94 417 ASP A O 1
ATOM 3177 N N . GLY A 1 418 ? -13.148 19.656 -4.863 1 96.31 418 GLY A N 1
ATOM 3178 C CA . GLY A 1 418 ? -13.836 18.672 -4.039 1 96.31 418 GLY A CA 1
ATOM 3179 C C . GLY A 1 418 ? -14.508 19.281 -2.824 1 96.31 418 GLY A C 1
ATOM 3180 O O . GLY A 1 418 ? -15.617 18.875 -2.455 1 96.31 418 GLY A O 1
ATOM 3181 N N . LEU A 1 419 ? -13.867 20.219 -2.207 1 97.31 419 LEU A N 1
ATOM 3182 C CA . LEU A 1 419 ? -14.453 20.922 -1.064 1 97.31 419 LEU A CA 1
ATOM 3183 C C . LEU A 1 419 ? -15.695 21.703 -1.479 1 97.31 419 LEU A C 1
ATOM 3185 O O . LEU A 1 419 ? -16.688 21.734 -0.748 1 97.31 419 LEU A O 1
ATOM 3189 N N . GLU A 1 420 ? -15.617 22.297 -2.625 1 96.56 420 GLU A N 1
ATOM 3190 C CA . GLU A 1 420 ? -16.766 23.047 -3.123 1 96.56 420 GLU A CA 1
ATOM 3191 C C . GLU A 1 420 ? -17.953 22.125 -3.387 1 96.56 420 GLU A C 1
ATOM 3193 O O . GLU A 1 420 ? -19.109 22.484 -3.117 1 96.56 420 GLU A O 1
ATOM 3198 N N . ARG A 1 421 ? -17.672 20.969 -3.938 1 96.56 421 ARG A N 1
ATOM 3199 C CA . ARG A 1 421 ? -18.734 20.016 -4.176 1 96.56 421 ARG A CA 1
ATOM 3200 C C . ARG A 1 421 ? -19.406 19.594 -2.867 1 96.56 421 ARG A C 1
ATOM 3202 O O . ARG A 1 421 ? -20.641 19.453 -2.809 1 96.56 421 ARG A O 1
ATOM 3209 N N . LEU A 1 422 ? -18.609 19.375 -1.884 1 97.19 422 LEU A N 1
ATOM 3210 C CA . LEU A 1 422 ? -19.188 19.031 -0.585 1 97.19 422 LEU A CA 1
ATOM 3211 C C . LEU A 1 422 ? -20 20.188 -0.027 1 97.19 422 LEU A C 1
ATOM 3213 O O . LEU A 1 422 ? -21.062 19.969 0.575 1 97.19 422 LEU A O 1
ATOM 3217 N N . LEU A 1 423 ? -19.469 21.422 -0.146 1 97.62 423 LEU A N 1
ATOM 3218 C CA . LEU A 1 423 ? -20.203 22.609 0.292 1 97.62 423 LEU A CA 1
ATOM 3219 C C . LEU A 1 423 ? -21.562 22.688 -0.396 1 97.62 423 LEU A C 1
ATOM 3221 O O . LEU A 1 423 ? -22.578 22.953 0.252 1 97.62 423 LEU A O 1
ATOM 3225 N N . SER A 1 424 ? -21.531 22.438 -1.686 1 96.88 424 SER A N 1
ATOM 3226 C CA . SER A 1 424 ? -22.797 22.422 -2.424 1 96.88 424 SER A CA 1
ATOM 3227 C C . SER A 1 424 ? -23.734 21.344 -1.892 1 96.88 424 SER A C 1
ATOM 3229 O O . SER A 1 424 ? -24.953 21.562 -1.807 1 96.88 424 SER A O 1
ATOM 3231 N N . TRP A 1 425 ? -23.203 20.25 -1.621 1 95.94 425 TRP A N 1
ATOM 3232 C CA . TRP A 1 425 ? -24.016 19.188 -1.033 1 95.94 425 TRP A CA 1
ATOM 3233 C C . TRP A 1 425 ? -24.641 19.625 0.281 1 95.94 425 TRP A C 1
ATOM 3235 O O . TRP A 1 425 ? -25.812 19.375 0.534 1 95.94 425 TRP A O 1
ATOM 3245 N N . MET A 1 426 ? -23.891 20.25 1.185 1 95.81 426 MET A N 1
ATOM 3246 C CA . MET A 1 426 ? -24.375 20.703 2.482 1 95.81 426 MET A CA 1
ATOM 3247 C C . MET A 1 426 ? -25.484 21.75 2.316 1 95.81 426 MET A C 1
ATOM 3249 O O . MET A 1 426 ? -26.453 21.75 3.076 1 95.81 426 MET A O 1
ATOM 3253 N N . GLU A 1 427 ? -25.312 22.562 1.32 1 95.88 427 GLU A N 1
ATOM 3254 C CA . GLU A 1 427 ? -26.328 23.594 1.051 1 95.88 427 GLU A CA 1
ATOM 3255 C C . GLU A 1 427 ? -27.609 22.953 0.537 1 95.88 427 GLU A C 1
ATOM 3257 O O . GLU A 1 427 ? -28.703 23.359 0.932 1 95.88 427 GLU A O 1
ATOM 3262 N N . GLN A 1 428 ? -27.453 21.953 -0.238 1 93.75 428 GLN A N 1
ATOM 3263 C CA . GLN A 1 428 ? -28.609 21.344 -0.876 1 93.75 428 GLN A CA 1
ATOM 3264 C C . GLN A 1 428 ? -29.344 20.406 0.09 1 93.75 428 GLN A C 1
ATOM 3266 O O . GLN A 1 428 ? -30.547 20.172 -0.056 1 93.75 428 GLN A O 1
ATOM 3271 N N . HIS A 1 429 ? -28.656 19.953 1.105 1 92.12 429 HIS A N 1
ATOM 3272 C CA . HIS A 1 429 ? -29.25 18.938 1.957 1 92.12 429 HIS A CA 1
ATOM 3273 C C . HIS A 1 429 ? -29.594 19.484 3.336 1 92.12 429 HIS A C 1
ATOM 3275 O O . HIS A 1 429 ? -29.797 18.719 4.285 1 92.12 429 HIS A O 1
ATOM 3281 N N . LYS A 1 430 ? -29.5 20.75 3.467 1 92.81 430 LYS A N 1
ATOM 3282 C CA . LYS A 1 430 ? -30.016 21.359 4.688 1 92.81 430 LYS A CA 1
ATOM 3283 C C . LYS A 1 430 ? -31.531 21.203 4.789 1 92.81 430 LYS A C 1
ATOM 3285 O O . LYS A 1 430 ? -32.25 21.625 3.896 1 92.81 430 LYS A O 1
ATOM 3290 N N . GLU A 1 431 ? -31.953 20.547 5.832 1 90.12 431 GLU A N 1
ATOM 3291 C CA . GLU A 1 431 ? -33.375 20.25 5.992 1 90.12 431 GLU A CA 1
ATOM 3292 C C . GLU A 1 431 ? -34 21.156 7.035 1 90.12 431 GLU A C 1
ATOM 3294 O O . GLU A 1 431 ? -33.344 21.625 7.957 1 90.12 431 GLU A O 1
ATOM 3299 N N . VAL A 1 432 ? -35.25 21.375 6.805 1 88 432 VAL A N 1
ATOM 3300 C CA . VAL A 1 432 ? -36.062 22.141 7.754 1 88 432 VAL A CA 1
ATOM 3301 C C . VAL A 1 432 ? -37.312 21.328 8.141 1 88 432 VAL A C 1
ATOM 3303 O O . VAL A 1 432 ? -38.031 20.844 7.273 1 88 432 VAL A O 1
ATOM 3306 N N . GLU A 1 433 ? -37.344 21.062 9.414 1 83.56 433 GLU A N 1
ATOM 3307 C CA . GLU A 1 433 ? -38.5 20.344 9.953 1 83.56 433 GLU A CA 1
ATOM 3308 C C . GLU A 1 433 ? -39.219 21.172 11.016 1 83.56 433 GLU A C 1
ATOM 3310 O O . GLU A 1 433 ? -38.562 21.828 11.828 1 83.56 433 GLU A O 1
ATOM 3315 N N . ILE A 1 434 ? -40.469 21.172 10.922 1 78.06 434 ILE A N 1
ATOM 3316 C CA . ILE A 1 434 ? -41.25 21.891 11.922 1 78.06 434 ILE A CA 1
ATOM 3317 C C . ILE A 1 434 ? -41.688 20.953 13.031 1 78.06 434 ILE A C 1
ATOM 3319 O O . ILE A 1 434 ? -42.344 19.938 12.781 1 78.06 434 ILE A O 1
ATOM 3323 N N . ILE A 1 435 ? -41.094 21.109 14.203 1 73.38 435 ILE A N 1
ATOM 3324 C CA . ILE A 1 435 ? -41.531 20.344 15.367 1 73.38 435 ILE A CA 1
ATOM 3325 C C . ILE A 1 435 ? -42.75 21.016 15.992 1 73.38 435 ILE A C 1
ATOM 3327 O O . ILE A 1 435 ? -42.656 22.109 16.547 1 73.38 435 ILE A O 1
ATOM 3331 N N . PRO A 1 436 ? -43.875 20.422 15.812 1 66 436 PRO A N 1
ATOM 3332 C CA . PRO A 1 436 ? -45.125 21.078 16.219 1 66 436 PRO A CA 1
ATOM 3333 C C . PRO A 1 436 ? -45.25 21.281 17.719 1 66 436 PRO A C 1
ATOM 3335 O O . PRO A 1 436 ? -44.938 20.359 18.5 1 66 436 PRO A O 1
ATOM 3338 N N . ASP A 1 437 ? -45.281 22.484 18.281 1 62.5 437 ASP A N 1
ATOM 3339 C CA . ASP A 1 437 ? -45.625 22.812 19.672 1 62.5 437 ASP A CA 1
ATOM 3340 C C . ASP A 1 437 ? -47.125 22.734 19.891 1 62.5 437 ASP A C 1
ATOM 3342 O O . ASP A 1 437 ? -47.594 22.359 20.984 1 62.5 437 ASP A O 1
ATOM 3346 N N . TYR A 1 438 ? -47.906 23.266 18.938 1 63.16 438 TYR A N 1
ATOM 3347 C CA . TYR A 1 438 ? -49.344 23.297 18.984 1 63.16 438 TYR A CA 1
ATOM 3348 C C . TYR A 1 438 ? -49.938 23.031 17.609 1 63.16 438 TYR A C 1
ATOM 3350 O O . TYR A 1 438 ? -49.406 23.469 16.594 1 63.16 438 TYR A O 1
ATOM 3358 N N . CYS A 1 439 ? -50.625 21.953 17.469 1 63.91 439 CYS A N 1
ATOM 3359 C CA . CYS A 1 439 ? -51.344 21.719 16.234 1 63.91 439 CYS A CA 1
ATOM 3360 C C . CYS A 1 439 ? -52.812 22.172 16.375 1 63.91 439 CYS A C 1
ATOM 3362 O O . CYS A 1 439 ? -53.5 21.734 17.297 1 63.91 439 CYS A O 1
ATOM 3364 N N . ASP A 1 440 ? -53.156 23.188 15.602 1 66 440 ASP A N 1
ATOM 3365 C CA . ASP A 1 440 ? -54.562 23.625 15.594 1 66 440 ASP A CA 1
ATOM 3366 C C . ASP A 1 440 ? -55.5 22.469 15.258 1 66 440 ASP A C 1
ATOM 3368 O O . ASP A 1 440 ? -55.375 21.859 14.195 1 66 440 ASP A O 1
ATOM 3372 N N . PRO A 1 441 ? -56.156 22.016 16.25 1 68.25 441 PRO A N 1
ATOM 3373 C CA . PRO A 1 441 ? -57.062 20.875 16 1 68.25 441 PRO A CA 1
ATOM 3374 C C . PRO A 1 441 ? -58.031 21.125 14.867 1 68.25 441 PRO A C 1
ATOM 3376 O O . PRO A 1 441 ? -58.594 20.172 14.297 1 68.25 441 PRO A O 1
ATOM 3379 N N . ILE A 1 442 ? -58.344 22.312 14.617 1 71.88 442 ILE A N 1
ATOM 3380 C CA . ILE A 1 442 ? -59.344 22.625 13.602 1 71.88 442 ILE A CA 1
ATOM 3381 C C . ILE A 1 442 ? -58.688 22.625 12.219 1 71.88 442 ILE A C 1
ATOM 3383 O O . ILE A 1 442 ? -59.188 21.969 11.297 1 71.88 442 ILE A O 1
ATOM 3387 N N . THR A 1 443 ? -57.625 23.25 12.086 1 66.88 443 THR A N 1
ATOM 3388 C CA . THR A 1 443 ? -57.031 23.422 10.766 1 66.88 443 THR A CA 1
ATOM 3389 C C . THR A 1 443 ? -56 22.359 10.492 1 66.88 443 THR A C 1
ATOM 3391 O O . THR A 1 443 ? -55.625 22.094 9.336 1 66.88 443 THR A O 1
ATOM 3394 N N . GLY A 1 444 ? -55.594 21.672 11.461 1 62.31 444 GLY A N 1
ATOM 3395 C CA . GLY A 1 444 ? -54.531 20.672 11.352 1 62.31 444 GLY A CA 1
ATOM 3396 C C . GLY A 1 444 ? -53.156 21.266 11.211 1 62.31 444 GLY A C 1
ATOM 3397 O O . GLY A 1 444 ? -52.156 20.531 11.062 1 62.31 444 GLY A O 1
ATOM 3398 N N . GLN A 1 445 ? -53.219 22.547 11.117 1 60.75 445 GLN A N 1
ATOM 3399 C CA . GLN A 1 445 ? -51.938 23.219 10.914 1 60.75 445 GLN A CA 1
ATOM 3400 C C . GLN A 1 445 ? -51.125 23.219 12.195 1 60.75 445 GLN A C 1
ATOM 3402 O O . GLN A 1 445 ? -51.625 23.578 13.258 1 60.75 445 GLN A O 1
ATOM 3407 N N . CYS A 1 446 ? -49.906 22.594 12.188 1 62.09 446 CYS A N 1
ATOM 3408 C CA . CYS A 1 446 ? -49.031 22.531 13.352 1 62.09 446 CYS A CA 1
ATOM 3409 C C . CYS A 1 446 ? -48.062 23.719 13.352 1 62.09 446 CYS A C 1
ATOM 3411 O O . CYS A 1 446 ? -47.531 24.094 12.312 1 62.09 446 CYS A O 1
ATOM 3413 N N . TYR A 1 447 ? -48.281 24.5 14.422 1 66.31 447 TYR A N 1
ATOM 3414 C CA . TYR A 1 447 ? -47.344 25.625 14.633 1 66.31 447 TYR A CA 1
ATOM 3415 C C . TYR A 1 447 ? -46.25 25.25 15.625 1 66.31 447 TYR A C 1
ATOM 3417 O O . TYR A 1 447 ? -46.5 24.5 16.578 1 66.31 447 TYR A O 1
ATOM 3425 N N . GLY A 1 448 ? -44.969 25.297 15.125 1 68.25 448 GLY A N 1
ATOM 3426 C CA . GLY A 1 448 ? -43.875 25 16.031 1 68.25 448 GLY A CA 1
ATOM 3427 C C . GLY A 1 448 ? -42.562 25.625 15.602 1 68.25 448 GLY A C 1
ATOM 3428 O O . GLY A 1 448 ? -42.531 26.484 14.711 1 68.25 448 GLY A O 1
ATOM 3429 N N . LYS A 1 449 ? -41.594 25.422 16.375 1 73.12 449 LYS A N 1
ATOM 3430 C CA . LYS A 1 449 ? -40.281 25.953 16.094 1 73.12 449 LYS A CA 1
ATOM 3431 C C . LYS A 1 449 ? -39.562 25.141 15.023 1 73.12 449 LYS A C 1
ATOM 3433 O O . LYS A 1 449 ? -39.594 23.906 15.047 1 73.12 449 LYS A O 1
ATOM 3438 N N . PRO A 1 450 ? -39.156 25.906 13.992 1 82.38 450 PRO A N 1
ATOM 3439 C CA . PRO A 1 450 ? -38.438 25.203 12.93 1 82.38 450 PRO A CA 1
ATOM 3440 C C . PRO A 1 450 ? -37.125 24.625 13.406 1 82.38 450 PRO A C 1
ATOM 3442 O O . PRO A 1 450 ? -36.375 25.281 14.141 1 82.38 450 PRO A O 1
ATOM 3445 N N . LEU A 1 451 ? -36.969 23.375 13.164 1 87.75 451 LEU A N 1
ATOM 3446 C CA . LEU A 1 451 ? -35.688 22.688 13.406 1 87.75 451 LEU A CA 1
ATOM 3447 C C . LEU A 1 451 ? -34.906 22.531 12.102 1 87.75 451 LEU A C 1
ATOM 3449 O O . LEU A 1 451 ? -35.406 21.938 11.148 1 87.75 451 LEU A O 1
ATOM 3453 N N . GLN A 1 452 ? -33.812 23.234 12.086 1 91.94 452 GLN A N 1
ATOM 3454 C CA . GLN A 1 452 ? -32.969 23.172 10.898 1 91.94 452 GLN A CA 1
ATOM 3455 C C . GLN A 1 452 ? -31.703 22.375 11.18 1 91.94 452 GLN A C 1
ATOM 3457 O O . GLN A 1 452 ? -31.203 22.375 12.305 1 91.94 452 GLN A O 1
ATOM 3462 N N . GLY A 1 453 ? -31.219 21.688 10.211 1 93.94 453 GLY A N 1
ATOM 3463 C CA . GLY A 1 453 ? -29.984 20.938 10.336 1 93.94 453 GLY A CA 1
ATOM 3464 C C . GLY A 1 453 ? -29.781 19.922 9.242 1 93.94 453 GLY A C 1
ATOM 3465 O O . GLY A 1 453 ? -30.266 20.094 8.117 1 93.94 453 GLY A O 1
ATOM 3466 N N . TRP A 1 454 ? -28.953 19 9.414 1 92.5 454 TRP A N 1
ATOM 3467 C CA . TRP A 1 454 ? -28.609 17.984 8.43 1 92.5 454 TRP A CA 1
ATOM 3468 C C . TRP A 1 454 ? -28.828 16.594 8.984 1 92.5 454 TRP A C 1
ATOM 3470 O O . TRP A 1 454 ? -28.797 16.391 10.203 1 92.5 454 TRP A O 1
ATOM 3480 N N . ASN A 1 455 ? -29.094 15.703 8.109 1 88 455 ASN A N 1
ATOM 3481 C CA . ASN A 1 455 ? -29.141 14.273 8.391 1 88 455 ASN A CA 1
ATOM 3482 C C . ASN A 1 455 ? -28.078 13.516 7.605 1 88 455 ASN A C 1
ATOM 3484 O O . ASN A 1 455 ? -27.641 13.961 6.539 1 88 455 ASN A O 1
ATOM 3488 N N . SER A 1 456 ? -27.578 12.406 8.18 1 82.81 456 SER A N 1
ATOM 3489 C CA . SER A 1 456 ? -26.594 11.586 7.473 1 82.81 456 SER A CA 1
ATOM 3490 C C . SER A 1 456 ? -27.266 10.773 6.367 1 82.81 456 SER A C 1
ATOM 3492 O O . SER A 1 456 ? -28.344 10.219 6.559 1 82.81 456 SER A O 1
ATOM 3494 N N . PRO A 1 457 ? -26.656 10.75 5.188 1 76.75 457 PRO A N 1
ATOM 3495 C CA . PRO A 1 457 ? -27.266 10.07 4.047 1 76.75 457 PRO A CA 1
ATOM 3496 C C . PRO A 1 457 ? -27.5 8.578 4.305 1 76.75 457 PRO A C 1
ATOM 3498 O O . PRO A 1 457 ? -28.359 7.965 3.666 1 76.75 457 PRO A O 1
ATOM 3501 N N . HIS A 1 458 ? -26.703 8.016 5.082 1 70.31 458 HIS A N 1
ATOM 3502 C CA . HIS A 1 458 ? -26.875 6.582 5.289 1 70.31 458 HIS A CA 1
ATOM 3503 C C . HIS A 1 458 ? -28.078 6.289 6.164 1 70.31 458 HIS A C 1
ATOM 3505 O O . HIS A 1 458 ? -28.516 5.141 6.27 1 70.31 458 HIS A O 1
ATOM 3511 N N . MET A 1 459 ? -28.609 7.367 6.695 1 62.91 459 MET A N 1
ATOM 3512 C CA . MET A 1 459 ? -29.797 7.195 7.531 1 62.91 459 MET A CA 1
ATOM 3513 C C . MET A 1 459 ? -31.062 7.207 6.684 1 62.91 459 MET A C 1
ATOM 3515 O O . MET A 1 459 ? -32.188 7.223 7.219 1 62.91 459 MET A O 1
ATOM 3519 N N . THR A 1 460 ? -31.094 7.02 5.336 1 53.59 460 THR A N 1
ATOM 3520 C CA . THR A 1 460 ? -32.25 7.234 4.465 1 53.59 460 THR A CA 1
ATOM 3521 C C . THR A 1 460 ? -33.5 6.66 5.09 1 53.59 460 THR A C 1
ATOM 3523 O O . THR A 1 460 ? -34.531 7.359 5.219 1 53.59 460 THR A O 1
ATOM 3526 N N . SER A 1 461 ? -33.969 5.301 4.426 1 47.34 461 SER A N 1
ATOM 3527 C CA . SER A 1 461 ? -35.344 4.961 4.07 1 47.34 461 SER A CA 1
ATOM 3528 C C . SER A 1 461 ? -36.219 4.855 5.312 1 47.34 461 SER A C 1
ATOM 3530 O O . SER A 1 461 ? -37.438 5.078 5.238 1 47.34 461 SER A O 1
ATOM 3532 N N . THR A 1 462 ? -35.875 3.969 6.113 1 44.19 462 THR A N 1
ATOM 3533 C CA . THR A 1 462 ? -36.938 3.479 6.996 1 44.19 462 THR A CA 1
ATOM 3534 C C . THR A 1 462 ? -37.219 4.477 8.117 1 44.19 462 THR A C 1
ATOM 3536 O O . THR A 1 462 ? -38.219 4.379 8.812 1 44.19 462 THR A O 1
ATOM 3539 N N . GLN A 1 463 ? -36.156 4.906 8.805 1 47.06 463 GLN A N 1
ATOM 3540 C CA . GLN A 1 463 ? -36.438 5.547 10.086 1 47.06 463 GLN A CA 1
ATOM 3541 C C . GLN A 1 463 ? -36.75 7.027 9.891 1 47.06 463 GLN A C 1
ATOM 3543 O O . GLN A 1 463 ? -36.812 7.516 8.766 1 47.06 463 GLN A O 1
ATOM 3548 N N . SER A 1 464 ? -36.312 7.977 11.062 1 52.09 464 SER A N 1
ATOM 3549 C CA . SER A 1 464 ? -36.719 9.344 11.375 1 52.09 464 SER A CA 1
ATOM 3550 C C . SER A 1 464 ? -36.156 10.336 10.359 1 52.09 464 SER A C 1
ATOM 3552 O O . SER A 1 464 ? -34.969 10.422 10.164 1 52.09 464 SER A O 1
ATOM 3554 N N . SER A 1 465 ? -36.938 10.742 9.43 1 64.5 465 SER A N 1
ATOM 3555 C CA . SER A 1 465 ? -36.875 11.797 8.414 1 64.5 465 SER A CA 1
ATOM 3556 C C . SER A 1 465 ? -36.719 13.172 9.047 1 64.5 465 SER A C 1
ATOM 3558 O O . SER A 1 465 ? -37.406 13.5 10.016 1 64.5 465 SER A O 1
ATOM 3560 N N . GLY A 1 466 ? -35.438 13.781 9.297 1 79.38 466 GLY A N 1
ATOM 3561 C CA . GLY A 1 466 ? -35.156 15.141 9.719 1 79.38 466 GLY A CA 1
ATOM 3562 C C . GLY A 1 466 ? -33.75 15.328 10.219 1 79.38 466 GLY A C 1
ATOM 3563 O O . GLY A 1 466 ? -32.969 14.367 10.281 1 79.38 466 GLY A O 1
ATOM 3564 N N . PRO A 1 467 ? -33.531 16.578 10.562 1 89.75 467 PRO A N 1
ATOM 3565 C CA . PRO A 1 467 ? -32.188 16.844 11.055 1 89.75 467 PRO A CA 1
ATOM 3566 C C . PRO A 1 467 ? -31.906 16.219 12.422 1 89.75 467 PRO A C 1
ATOM 3568 O O . PRO A 1 467 ? -32.812 16.109 13.25 1 89.75 467 PRO A O 1
ATOM 3571 N N . ALA A 1 468 ? -30.75 15.711 12.617 1 89.69 468 ALA A N 1
ATOM 3572 C CA . ALA A 1 468 ? -30.297 15.164 13.898 1 89.69 468 ALA A CA 1
ATOM 3573 C C . ALA A 1 468 ? -29.172 16 14.492 1 89.69 468 ALA A C 1
ATOM 3575 O O . ALA A 1 468 ? -28.359 16.578 13.758 1 89.69 468 ALA A O 1
ATOM 3576 N N . ALA A 1 469 ? -29.031 16.016 15.797 1 91.88 469 ALA A N 1
ATOM 3577 C CA . ALA A 1 469 ? -28.078 16.875 16.484 1 91.88 469 ALA A CA 1
ATOM 3578 C C . ALA A 1 469 ? -26.641 16.484 16.125 1 91.88 469 ALA A C 1
ATOM 3580 O O . ALA A 1 469 ? -25.797 17.359 15.867 1 91.88 469 ALA A O 1
ATOM 3581 N N . TRP A 1 470 ? -26.312 15.195 16.141 1 92.19 470 TRP A N 1
ATOM 3582 C CA . TRP A 1 470 ? -24.938 14.766 15.93 1 92.19 470 TRP A CA 1
ATOM 3583 C C . TRP A 1 470 ? -24.484 15.086 14.508 1 92.19 470 TRP A C 1
ATOM 3585 O O . TRP A 1 470 ? -23.391 15.602 14.312 1 92.19 470 TRP A O 1
ATOM 3595 N N . SER A 1 471 ? -25.328 14.75 13.438 1 92.88 471 SER A N 1
ATOM 3596 C CA . SER A 1 471 ? -24.953 15.023 12.062 1 92.88 471 SER A CA 1
ATOM 3597 C C . SER A 1 471 ? -24.891 16.531 11.789 1 92.88 471 SER A C 1
ATOM 3599 O O . SER A 1 471 ? -24.031 16.984 11.031 1 92.88 471 SER A O 1
ATOM 3601 N N . THR A 1 472 ? -25.797 17.25 12.461 1 95.19 472 THR A N 1
ATOM 3602 C CA . THR A 1 472 ? -25.797 18.703 12.32 1 95.19 472 THR A CA 1
ATOM 3603 C C . THR A 1 472 ? -24.547 19.312 12.938 1 95.19 472 THR A C 1
ATOM 3605 O O . THR A 1 472 ? -23.906 20.188 12.336 1 95.19 472 THR A O 1
ATOM 3608 N N . ALA A 1 473 ? -24.203 18.859 14.109 1 95.81 473 ALA A N 1
ATOM 3609 C CA . ALA A 1 473 ? -23 19.344 14.773 1 95.81 473 ALA A CA 1
ATOM 3610 C C . ALA A 1 473 ? -21.766 19.047 13.945 1 95.81 473 ALA A C 1
ATOM 3612 O O . ALA A 1 473 ? -20.875 19.891 13.789 1 95.81 473 ALA A O 1
ATOM 3613 N N . GLN A 1 474 ? -21.672 17.875 13.414 1 95.94 474 GLN A N 1
ATOM 3614 C CA . GLN A 1 474 ? -20.531 17.469 12.594 1 95.94 474 GLN A CA 1
ATOM 3615 C C . GLN A 1 474 ? -20.438 18.328 11.328 1 95.94 474 GLN A C 1
ATOM 3617 O O . GLN A 1 474 ? -19.344 18.688 10.898 1 95.94 474 GLN A O 1
ATOM 3622 N N . THR A 1 475 ? -21.547 18.594 10.719 1 96.94 475 THR A N 1
ATOM 3623 C CA . THR A 1 475 ? -21.578 19.422 9.516 1 96.94 475 THR A CA 1
ATOM 3624 C C . THR A 1 475 ? -21.125 20.844 9.836 1 96.94 475 THR A C 1
ATOM 3626 O O . THR A 1 475 ? -20.328 21.422 9.094 1 96.94 475 THR A O 1
ATOM 3629 N N . ILE A 1 476 ? -21.625 21.359 10.93 1 96.62 476 ILE A N 1
ATOM 3630 C CA . ILE A 1 476 ? -21.25 22.719 11.344 1 96.62 476 ILE A CA 1
ATOM 3631 C C . ILE A 1 476 ? -19.75 22.781 11.594 1 96.62 476 ILE A C 1
ATOM 3633 O O . ILE A 1 476 ? -19.094 23.734 11.195 1 96.62 476 ILE A O 1
ATOM 3637 N N . THR A 1 477 ? -19.25 21.781 12.273 1 96.75 477 THR A N 1
ATOM 3638 C CA . THR A 1 477 ? -17.812 21.703 12.516 1 96.75 477 THR A CA 1
ATOM 3639 C C . THR A 1 477 ? -17.031 21.703 11.203 1 96.75 477 THR A C 1
ATOM 3641 O O . THR A 1 477 ? -16.016 22.391 11.07 1 96.75 477 THR A O 1
ATOM 3644 N N . CYS A 1 478 ? -17.484 20.969 10.25 1 97.62 478 CYS A N 1
ATOM 3645 C CA . CYS A 1 478 ? -16.844 20.906 8.93 1 97.62 478 CYS A CA 1
ATOM 3646 C C . CYS A 1 478 ? -16.875 22.281 8.258 1 97.62 478 CYS A C 1
ATOM 3648 O O . CYS A 1 478 ? -15.875 22.703 7.676 1 97.62 478 CYS A O 1
ATOM 3650 N N . ILE A 1 479 ? -18 22.938 8.367 1 97.5 479 ILE A N 1
ATOM 3651 C CA . ILE A 1 479 ? -18.156 24.266 7.762 1 97.5 479 ILE A CA 1
ATOM 3652 C C . ILE A 1 479 ? -17.156 25.234 8.367 1 97.5 479 ILE A C 1
ATOM 3654 O O . ILE A 1 479 ? -16.469 25.953 7.637 1 97.5 479 ILE A O 1
ATOM 3658 N N . MET A 1 480 ? -17.062 25.25 9.633 1 96.69 480 MET A N 1
ATOM 3659 C CA . MET A 1 480 ? -16.156 26.188 10.312 1 96.69 480 MET A CA 1
ATOM 3660 C C . MET A 1 480 ? -14.703 25.875 9.953 1 96.69 480 MET A C 1
ATOM 3662 O O . MET A 1 480 ? -13.922 26.797 9.688 1 96.69 480 MET A O 1
ATOM 3666 N N . ARG A 1 481 ? -14.352 24.656 9.93 1 97.38 481 ARG A N 1
ATOM 3667 C CA . ARG A 1 481 ? -12.984 24.266 9.617 1 97.38 481 ARG A CA 1
ATOM 3668 C C . ARG A 1 481 ? -12.664 24.531 8.148 1 97.38 481 ARG A C 1
ATOM 3670 O O . ARG A 1 481 ? -11.547 24.922 7.809 1 97.38 481 ARG A O 1
ATOM 3677 N N . MET A 1 482 ? -13.617 24.25 7.262 1 97.81 482 MET A N 1
ATOM 3678 C CA . MET A 1 482 ? -13.438 24.547 5.844 1 97.81 482 MET A CA 1
ATOM 3679 C C . MET A 1 482 ? -13.211 26.031 5.617 1 97.81 482 MET A C 1
ATOM 3681 O O . MET A 1 482 ? -12.344 26.422 4.832 1 97.81 482 MET A O 1
ATOM 3685 N N . LYS A 1 483 ? -14 26.828 6.32 1 96.38 483 LYS A N 1
ATOM 3686 C CA . LYS A 1 483 ? -13.844 28.266 6.227 1 96.38 483 LYS A CA 1
ATOM 3687 C C . LYS A 1 483 ? -12.438 28.703 6.648 1 96.38 483 LYS A C 1
ATOM 3689 O O . LYS A 1 483 ? -11.789 29.484 5.957 1 96.38 483 LYS A O 1
ATOM 3694 N N . LYS A 1 484 ? -12 28.172 7.75 1 94.81 484 LYS A N 1
ATOM 3695 C CA . LYS A 1 484 ? -10.664 28.5 8.242 1 94.81 484 LYS A CA 1
ATOM 3696 C C . LYS A 1 484 ? -9.594 28.156 7.207 1 94.81 484 LYS A C 1
ATOM 3698 O O . LYS A 1 484 ? -8.656 28.922 6.996 1 94.81 484 LYS A O 1
ATOM 3703 N N . VAL A 1 485 ? -9.711 27.047 6.594 1 96.44 485 VAL A N 1
ATOM 3704 C CA . VAL A 1 485 ? -8.742 26.578 5.613 1 96.44 485 VAL A CA 1
ATOM 3705 C C . VAL A 1 485 ? -8.766 27.484 4.387 1 96.44 485 VAL A C 1
ATOM 3707 O O . VAL A 1 485 ? -7.719 27.891 3.887 1 96.44 485 VAL A O 1
ATOM 3710 N N . VAL A 1 486 ? -9.938 27.797 3.902 1 96.44 486 VAL A N 1
ATOM 3711 C CA . VAL A 1 486 ? -10.07 28.656 2.734 1 96.44 486 VAL A CA 1
ATOM 3712 C C . VAL A 1 486 ? -9.508 30.031 3.047 1 96.44 486 VAL A C 1
ATOM 3714 O O . VAL A 1 486 ? -8.789 30.625 2.229 1 96.44 486 VAL A O 1
ATOM 3717 N N . GLN A 1 487 ? -9.797 30.516 4.23 1 94.56 487 GLN A N 1
ATOM 3718 C CA . GLN A 1 487 ? -9.273 31.812 4.641 1 94.56 487 GLN A CA 1
ATOM 3719 C C . GLN A 1 487 ? -7.754 31.781 4.723 1 94.56 487 GLN A C 1
ATOM 3721 O O . GLN A 1 487 ? -7.09 32.75 4.336 1 94.56 487 GLN A O 1
ATOM 3726 N N . ARG A 1 488 ? -7.262 30.766 5.215 1 94.31 488 ARG A N 1
ATOM 3727 C CA . ARG A 1 488 ? -5.809 30.641 5.289 1 94.31 488 ARG A CA 1
ATOM 3728 C C . ARG A 1 488 ? -5.191 30.625 3.898 1 94.31 488 ARG A C 1
ATOM 3730 O O . ARG A 1 488 ? -4.133 31.219 3.672 1 94.31 488 ARG A O 1
ATOM 3737 N N . LEU A 1 489 ? -5.789 29.938 3.02 1 94.69 489 LEU A N 1
ATOM 3738 C CA . LEU A 1 489 ? -5.285 29.875 1.651 1 94.69 489 LEU A CA 1
ATOM 3739 C C . LEU A 1 489 ? -5.34 31.25 0.994 1 94.69 489 LEU A C 1
ATOM 3741 O O . LEU A 1 489 ? -4.414 31.641 0.28 1 94.69 489 LEU A O 1
ATOM 3745 N N . LEU A 1 490 ? -6.449 31.938 1.215 1 94.56 490 LEU A N 1
ATOM 3746 C CA . LEU A 1 490 ? -6.566 33.281 0.708 1 94.56 490 LEU A CA 1
ATOM 3747 C C . LEU A 1 490 ? -5.469 34.188 1.277 1 94.56 490 LEU A C 1
ATOM 3749 O O . LEU A 1 490 ? -4.852 34.969 0.546 1 94.56 490 LEU A O 1
ATOM 3753 N N . HIS A 1 491 ? -5.25 34.062 2.547 1 93.75 491 HIS A N 1
ATOM 3754 C CA . HIS A 1 491 ? -4.191 34.812 3.207 1 93.75 491 HIS A CA 1
ATOM 3755 C C . HIS A 1 491 ? -2.838 34.531 2.557 1 93.75 491 HIS A C 1
ATOM 3757 O O . HIS A 1 491 ? -2.094 35.469 2.25 1 93.75 491 HIS A O 1
ATOM 3763 N N . ILE A 1 492 ? -2.537 33.344 2.334 1 92.88 492 ILE A N 1
ATOM 3764 C CA . ILE A 1 492 ? -1.254 32.938 1.77 1 92.88 492 ILE A CA 1
ATOM 3765 C C . ILE A 1 492 ? -1.117 33.5 0.352 1 92.88 492 ILE A C 1
ATOM 3767 O O . ILE A 1 492 ? -0.063 34.031 -0.021 1 92.88 492 ILE A O 1
ATOM 3771 N N . ASP A 1 493 ? -2.145 33.406 -0.4 1 93.06 493 ASP A N 1
ATOM 3772 C CA . ASP A 1 493 ? -2.119 33.875 -1.78 1 93.06 493 ASP A CA 1
ATOM 3773 C C . ASP A 1 493 ? -1.885 35.406 -1.836 1 93.06 493 ASP A C 1
ATOM 3775 O O . ASP A 1 493 ? -1.105 35.875 -2.66 1 93.06 493 ASP A O 1
ATOM 3779 N N . VAL A 1 494 ? -2.58 36.062 -0.991 1 92.81 494 VAL A N 1
ATOM 3780 C CA . VAL A 1 494 ? -2.469 37.531 -0.977 1 92.81 494 VAL A CA 1
ATOM 3781 C C . VAL A 1 494 ? -1.077 37.938 -0.499 1 92.81 494 VAL A C 1
ATOM 3783 O O . VAL A 1 494 ? -0.47 38.844 -1.049 1 92.81 494 VAL A O 1
ATOM 3786 N N . LEU A 1 495 ? -0.63 37.281 0.51 1 93.06 495 LEU A N 1
ATOM 3787 C CA . LEU A 1 495 ? 0.714 37.562 1.004 1 93.06 495 LEU A CA 1
ATOM 3788 C C . LEU A 1 495 ? 1.751 37.344 -0.095 1 93.06 495 LEU A C 1
ATOM 3790 O O . LEU A 1 495 ? 2.67 38.156 -0.25 1 93.06 495 LEU A O 1
ATOM 3794 N N . GLU A 1 496 ? 1.587 36.344 -0.826 1 91.44 496 GLU A N 1
ATOM 3795 C CA . GLU A 1 496 ? 2.518 36.062 -1.912 1 91.44 496 GLU A CA 1
ATOM 3796 C C . GLU A 1 496 ? 2.371 37.062 -3.049 1 91.44 496 GLU A C 1
ATOM 3798 O O . GLU A 1 496 ? 3.365 37.5 -3.643 1 91.44 496 GLU A O 1
ATOM 3803 N N . GLU A 1 497 ? 1.149 37.406 -3.393 1 89.94 497 GLU A N 1
ATOM 3804 C CA . GLU A 1 497 ? 0.879 38.344 -4.477 1 89.94 497 GLU A CA 1
ATOM 3805 C C . GLU A 1 497 ? 1.55 39.688 -4.215 1 89.94 497 GLU A C 1
ATOM 3807 O O . GLU A 1 497 ? 2.072 40.312 -5.141 1 89.94 497 GLU A O 1
ATOM 3812 N N . PHE A 1 498 ? 1.557 40.125 -2.957 1 91.62 498 PHE A N 1
ATOM 3813 C CA . PHE A 1 498 ? 2.102 41.438 -2.623 1 91.62 498 PHE A CA 1
ATOM 3814 C C . PHE A 1 498 ? 3.496 41.281 -2.023 1 91.62 498 PHE A C 1
ATOM 3816 O O . PHE A 1 498 ? 3.973 42.219 -1.344 1 91.62 498 PHE A O 1
ATOM 3823 N N . ARG A 1 499 ? 4.125 40.125 -2.139 1 89.88 499 ARG A N 1
ATOM 3824 C CA . ARG A 1 499 ? 5.492 39.844 -1.705 1 89.88 499 ARG A CA 1
ATOM 3825 C C . ARG A 1 499 ? 5.664 40.125 -0.218 1 89.88 499 ARG A C 1
ATOM 3827 O O . ARG A 1 499 ? 6.609 40.812 0.18 1 89.88 499 ARG A O 1
ATOM 3834 N N . GLY A 1 500 ? 4.68 39.75 0.486 1 92.25 500 GLY A N 1
ATOM 3835 C CA . GLY A 1 500 ? 4.754 39.906 1.932 1 92.25 500 GLY A CA 1
ATOM 3836 C C . GLY A 1 500 ? 5.66 38.875 2.584 1 92.25 500 GLY A C 1
ATOM 3837 O O . GLY A 1 500 ? 6.129 37.938 1.928 1 92.25 500 GLY A O 1
ATOM 3838 N N . THR A 1 501 ? 5.965 39.094 3.836 1 91.81 501 THR A N 1
ATOM 3839 C CA . THR A 1 501 ? 6.801 38.188 4.617 1 91.81 501 THR A CA 1
ATOM 3840 C C . THR A 1 501 ? 5.965 37.438 5.648 1 91.81 501 THR A C 1
ATOM 3842 O O . THR A 1 501 ? 5.125 38.062 6.328 1 91.81 501 THR A O 1
ATOM 3845 N N . SER A 1 502 ? 6.199 36.188 5.625 1 92.19 502 SER A N 1
ATOM 3846 C CA . SER A 1 502 ? 5.48 35.375 6.59 1 92.19 502 SER A CA 1
ATOM 3847 C C . SER A 1 502 ? 6.332 35.094 7.824 1 92.19 502 SER A C 1
ATOM 3849 O O . SER A 1 502 ? 7.484 34.656 7.707 1 92.19 502 SER A O 1
ATOM 3851 N N . ASN A 1 503 ? 5.789 35.344 9 1 88.75 503 ASN A N 1
ATOM 3852 C CA . ASN A 1 503 ? 6.469 35 10.25 1 88.75 503 ASN A CA 1
ATOM 3853 C C . ASN A 1 503 ? 5.941 33.719 10.859 1 88.75 503 ASN A C 1
ATOM 3855 O O . ASN A 1 503 ? 6.484 33.219 11.852 1 88.75 503 ASN A O 1
ATOM 3859 N N . ASN A 1 504 ? 4.977 33.156 10.336 1 81.25 504 ASN A N 1
ATOM 3860 C CA . ASN A 1 504 ? 4.406 31.859 10.719 1 81.25 504 ASN A CA 1
ATOM 3861 C C . ASN A 1 504 ? 4.125 31.797 12.219 1 81.25 504 ASN A C 1
ATOM 3863 O O . ASN A 1 504 ? 4.375 30.766 12.852 1 81.25 504 ASN A O 1
ATOM 3867 N N . GLY A 1 505 ? 3.816 32.875 12.734 1 82 505 GLY A N 1
ATOM 3868 C CA . GLY A 1 505 ? 3.479 32.906 14.148 1 82 505 GLY A CA 1
ATOM 3869 C C . GLY A 1 505 ? 4.695 32.875 15.055 1 82 505 GLY A C 1
ATOM 3870 O O . GLY A 1 505 ? 4.566 32.875 16.281 1 82 505 GLY A O 1
ATOM 3871 N N . ILE A 1 506 ? 5.844 32.938 14.523 1 84.25 506 ILE A N 1
ATOM 3872 C CA . ILE A 1 506 ? 7.074 32.906 15.312 1 84.25 506 ILE A CA 1
ATOM 3873 C C . ILE A 1 506 ? 7.434 34.312 15.766 1 84.25 506 ILE A C 1
ATOM 3875 O O . ILE A 1 506 ? 7.625 35.219 14.938 1 84.25 506 ILE A O 1
ATOM 3879 N N . ILE A 1 507 ? 7.512 34.438 17.016 1 87.06 507 ILE A N 1
ATOM 3880 C CA . ILE A 1 507 ? 7.852 35.719 17.594 1 87.06 507 ILE A CA 1
ATOM 3881 C C . ILE A 1 507 ? 9.367 35.906 17.594 1 87.06 507 ILE A C 1
ATOM 3883 O O . ILE A 1 507 ? 10.102 35.062 18.094 1 87.06 507 ILE A O 1
ATOM 3887 N N . LYS A 1 508 ? 9.797 36.906 16.938 1 87.19 508 LYS A N 1
ATOM 3888 C CA . LYS A 1 508 ? 11.203 37.312 16.906 1 87.19 508 LYS A CA 1
ATOM 3889 C C . LYS A 1 508 ? 11.406 38.625 17.672 1 87.19 508 LYS A C 1
ATOM 3891 O O . LYS A 1 508 ? 10.883 39.688 17.281 1 87.19 508 LYS A O 1
ATOM 3896 N N . LEU A 1 509 ? 12.188 38.562 18.688 1 87.88 509 LEU A N 1
ATOM 3897 C CA . LEU A 1 509 ? 12.336 39.719 19.562 1 87.88 509 LEU A CA 1
ATOM 3898 C C . LEU A 1 509 ? 13.539 40.562 19.141 1 87.88 509 LEU A C 1
ATOM 3900 O O . LEU A 1 509 ? 13.633 41.719 19.516 1 87.88 509 LEU A O 1
ATOM 3904 N N . GLN A 1 510 ? 14.32 40.062 18.344 1 85.19 510 GLN A N 1
ATOM 3905 C CA . GLN A 1 510 ? 15.594 40.719 18.047 1 85.19 510 GLN A CA 1
ATOM 3906 C C . GLN A 1 510 ? 15.383 42.094 17.406 1 85.19 510 GLN A C 1
ATOM 3908 O O . GLN A 1 510 ? 15.969 43.094 17.828 1 85.19 510 GLN A O 1
ATOM 3913 N N . SER A 1 511 ? 14.617 42.156 16.391 1 87.62 511 SER A N 1
ATOM 3914 C CA . SER A 1 511 ? 14.398 43.406 15.672 1 87.62 511 SER A CA 1
ATOM 3915 C C . SER A 1 511 ? 13.703 44.438 16.547 1 87.62 511 SER A C 1
ATOM 3917 O O . SER A 1 511 ? 14 45.656 16.469 1 87.62 511 SER A O 1
ATOM 3919 N N . TRP A 1 512 ? 12.805 43.969 17.344 1 88.5 512 TRP A N 1
ATOM 3920 C CA . TRP A 1 512 ? 12.07 44.844 18.234 1 88.5 512 TRP A CA 1
ATOM 3921 C C . TRP A 1 512 ? 12.977 45.406 19.312 1 88.5 512 TRP A C 1
ATOM 3923 O O . TRP A 1 512 ? 12.914 46.594 19.625 1 88.5 512 TRP A O 1
ATOM 3933 N N . GLU A 1 513 ? 13.812 44.531 19.797 1 85 513 GLU A N 1
ATOM 3934 C CA . GLU A 1 513 ? 14.734 44.969 20.844 1 85 513 GLU A CA 1
ATOM 3935 C C . GLU A 1 513 ? 15.781 45.938 20.297 1 85 513 GLU A C 1
ATOM 3937 O O . GLU A 1 513 ? 16.188 46.875 21 1 85 513 GLU A O 1
ATOM 3942 N N . ARG A 1 514 ? 16.125 45.812 19.094 1 82.38 514 ARG A N 1
ATOM 3943 C CA . ARG A 1 514 ? 17.156 46.656 18.469 1 82.38 514 ARG A CA 1
ATOM 3944 C C . ARG A 1 514 ? 16.562 47.969 18.016 1 82.38 514 ARG A C 1
ATOM 3946 O O . ARG A 1 514 ? 17.312 48.938 17.766 1 82.38 514 ARG A O 1
ATOM 3953 N N . LEU A 1 515 ? 15.312 48.031 17.906 1 86.75 515 LEU A N 1
ATOM 3954 C CA . LEU A 1 515 ? 14.656 49.25 17.438 1 86.75 515 LEU A CA 1
ATOM 3955 C C . LEU A 1 515 ? 14.852 50.406 18.438 1 86.75 515 LEU A C 1
ATOM 3957 O O . LEU A 1 515 ? 14.578 50.25 19.625 1 86.75 515 LEU A O 1
ATOM 3961 N N . LEU A 1 516 ? 15.367 51.531 17.906 1 83.19 516 LEU A N 1
ATOM 3962 C CA . LEU A 1 516 ? 15.57 52.719 18.734 1 83.19 516 LEU A CA 1
ATOM 3963 C C . LEU A 1 516 ? 14.25 53.438 19 1 83.19 516 LEU A C 1
ATOM 3965 O O . LEU A 1 516 ? 13.422 53.562 18.109 1 83.19 516 LEU A O 1
ATOM 3969 N N . ASP A 1 517 ? 14 53.844 20.172 1 87.69 517 ASP A N 1
ATOM 3970 C CA . ASP A 1 517 ? 12.734 54.438 20.594 1 87.69 517 ASP A CA 1
ATOM 3971 C C . ASP A 1 517 ? 12.734 55.938 20.391 1 87.69 517 ASP A C 1
ATOM 3973 O O . ASP A 1 517 ? 13.797 56.562 20.203 1 87.69 517 ASP A O 1
ATOM 3977 N N . THR A 1 518 ? 11.555 56.531 20.25 1 87.62 518 THR A N 1
ATOM 3978 C CA . THR A 1 518 ? 11.352 57.969 20.109 1 87.62 518 THR A CA 1
ATOM 3979 C C . THR A 1 518 ? 10.289 58.469 21.078 1 87.62 518 THR A C 1
ATOM 3981 O O . THR A 1 518 ? 9.445 57.688 21.547 1 87.62 518 THR A O 1
ATOM 3984 N N . ASP A 1 519 ? 10.469 59.656 21.484 1 85.5 519 ASP A N 1
ATOM 3985 C CA . ASP A 1 519 ? 9.492 60.25 22.375 1 85.5 519 ASP A CA 1
ATOM 3986 C C . ASP A 1 519 ? 8.273 60.781 21.609 1 85.5 519 ASP A C 1
ATOM 3988 O O . ASP A 1 519 ? 8.406 61.25 20.469 1 85.5 519 ASP A O 1
ATOM 3992 N N . LEU A 1 520 ? 7.164 60.531 22.281 1 85.44 520 LEU A N 1
ATOM 3993 C CA . LEU A 1 520 ? 5.938 61.062 21.719 1 85.44 520 LEU A CA 1
ATOM 3994 C C . LEU A 1 520 ? 5.594 62.438 22.344 1 85.44 520 LEU A C 1
ATOM 3996 O O . LEU A 1 520 ? 5.129 62.469 23.484 1 85.44 520 LEU A O 1
ATOM 4000 N N . GLY A 1 521 ? 5.938 63.5 21.656 1 76.81 521 GLY A N 1
ATOM 4001 C CA . GLY A 1 521 ? 5.695 64.812 22.172 1 76.81 521 GLY A CA 1
ATOM 4002 C C . GLY A 1 521 ? 6.934 65.5 22.766 1 76.81 521 GLY A C 1
ATOM 4003 O O . GLY A 1 521 ? 8.055 65.188 22.328 1 76.81 521 GLY A O 1
ATOM 4004 N N . ASP A 1 522 ? 6.664 66.375 23.719 1 73.62 522 ASP A N 1
ATOM 4005 C CA . ASP A 1 522 ? 7.746 67.125 24.359 1 73.62 522 ASP A CA 1
ATOM 4006 C C . ASP A 1 522 ? 8.406 66.312 25.469 1 73.62 522 ASP A 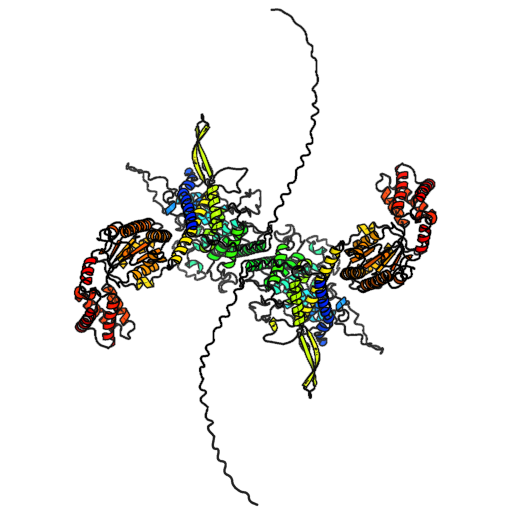C 1
ATOM 4008 O O . ASP A 1 522 ? 7.754 65.938 26.438 1 73.62 522 ASP A O 1
ATOM 4012 N N . PRO A 1 523 ? 9.672 65.938 25.234 1 76.25 523 PRO A N 1
ATOM 4013 C CA . PRO A 1 523 ? 10.375 65.125 26.219 1 76.25 523 PRO A CA 1
ATOM 4014 C C . PRO A 1 523 ? 10.422 65.75 27.609 1 76.25 523 PRO A C 1
ATOM 4016 O O . PRO A 1 523 ? 10.617 65 28.594 1 76.25 523 PRO A O 1
ATOM 4019 N N . GLN A 1 524 ? 10.305 67.062 27.656 1 68.25 524 GLN A N 1
ATOM 4020 C CA . GLN A 1 524 ? 10.43 67.75 28.938 1 68.25 524 GLN A CA 1
ATOM 4021 C C . GLN A 1 524 ? 9.117 67.688 29.719 1 68.25 524 GLN A C 1
ATOM 4023 O O . GLN A 1 524 ? 9.086 68 30.906 1 68.25 524 GLN A O 1
ATOM 4028 N N . SER A 1 525 ? 8.141 67.375 29 1 70.62 525 SER A N 1
ATOM 4029 C CA . SER A 1 525 ? 6.844 67.312 29.672 1 70.62 525 SER A CA 1
ATOM 4030 C C . SER A 1 525 ? 6.738 66.062 30.594 1 70.62 525 SER A C 1
ATOM 4032 O O . SER A 1 525 ? 7.316 65.062 30.312 1 70.62 525 SER A O 1
ATOM 4034 N N . GLU A 1 526 ? 6.219 66.375 31.812 1 66.94 526 GLU A N 1
ATOM 4035 C CA . GLU A 1 526 ? 5.98 65.312 32.781 1 66.94 526 GLU A CA 1
ATOM 4036 C C . GLU A 1 526 ? 5.082 64.188 32.188 1 66.94 526 GLU A C 1
ATOM 4038 O O . GLU A 1 526 ? 4.051 64.5 31.594 1 66.94 526 GLU A O 1
ATOM 4043 N N . GLY A 1 527 ? 5.605 62.969 32.094 1 70.56 527 GLY A N 1
ATOM 4044 C CA . GLY A 1 527 ? 4.812 61.844 31.656 1 70.56 527 GLY A CA 1
ATOM 4045 C C . GLY A 1 527 ? 4.938 61.531 30.172 1 70.56 527 GLY A C 1
ATOM 4046 O O . GLY A 1 527 ? 4.027 60.969 29.562 1 70.56 527 GLY A O 1
ATOM 4047 N N . CYS A 1 528 ? 5.926 62.031 29.531 1 78.38 528 CYS A N 1
ATOM 4048 C CA . CYS A 1 528 ? 6.129 61.812 28.094 1 78.38 528 CYS A CA 1
ATOM 4049 C C . CYS A 1 528 ? 6.219 60.344 27.781 1 78.38 528 CYS A C 1
ATOM 4051 O O . CYS A 1 528 ? 7.031 59.625 28.359 1 78.38 528 CYS A O 1
ATOM 4053 N N . ARG A 1 529 ? 5.262 59.906 26.906 1 85.62 529 ARG A N 1
ATOM 4054 C CA . ARG A 1 529 ? 5.242 58.5 26.484 1 85.62 529 ARG A CA 1
ATOM 4055 C C . ARG A 1 529 ? 6.141 58.281 25.266 1 85.62 529 ARG A C 1
ATOM 4057 O O . ARG A 1 529 ? 6.438 59.219 24.531 1 85.62 529 ARG A O 1
ATOM 4064 N N . THR A 1 530 ? 6.699 57.094 25.234 1 90.5 530 THR A N 1
ATOM 4065 C CA . THR A 1 530 ? 7.512 56.75 24.078 1 90.5 530 THR A CA 1
ATOM 4066 C C . THR A 1 530 ? 6.688 55.969 23.047 1 90.5 530 THR A C 1
ATOM 4068 O O . THR A 1 530 ? 5.598 55.5 23.359 1 90.5 530 THR A O 1
ATOM 4071 N N . LEU A 1 531 ? 7.133 56 21.844 1 91.69 531 LEU A N 1
ATOM 4072 C CA . LEU A 1 531 ? 6.449 55.281 20.781 1 91.69 531 LEU A CA 1
ATOM 4073 C C . LEU A 1 531 ? 6.324 53.781 21.109 1 91.69 531 LEU A C 1
ATOM 4075 O O . LEU A 1 531 ? 5.254 53.188 20.938 1 91.69 531 LEU A O 1
ATOM 4079 N N . LYS A 1 532 ? 7.324 53.094 21.547 1 90.69 532 LYS A N 1
ATOM 4080 C CA . LYS A 1 532 ? 7.316 51.688 21.891 1 90.69 532 LYS A CA 1
ATOM 4081 C C . LYS A 1 532 ? 6.316 51.375 23 1 90.69 532 LYS A C 1
ATOM 4083 O O . LYS A 1 532 ? 5.652 50.344 22.984 1 90.69 532 LYS A O 1
ATOM 4088 N N . ASP A 1 533 ? 6.301 52.281 23.984 1 90.12 533 ASP A N 1
ATOM 4089 C CA . ASP A 1 533 ? 5.348 52.094 25.078 1 90.12 533 ASP A CA 1
ATOM 4090 C C . ASP A 1 533 ? 3.914 52.094 24.562 1 90.12 533 ASP A C 1
ATOM 4092 O O . ASP A 1 533 ? 3.111 51.25 24.969 1 90.12 533 ASP A O 1
ATOM 4096 N N . VAL A 1 534 ? 3.684 52.969 23.703 1 90.06 534 VAL A N 1
ATOM 4097 C CA . VAL A 1 534 ? 2.328 53.094 23.172 1 90.06 534 VAL A CA 1
ATOM 4098 C C . VAL A 1 534 ? 2.002 51.875 22.312 1 90.06 534 VAL A C 1
ATOM 4100 O O . VAL A 1 534 ? 0.907 51.312 22.406 1 90.06 534 VAL A O 1
ATOM 4103 N N . LEU A 1 535 ? 2.898 51.5 21.469 1 92.62 535 LEU A N 1
ATOM 4104 C CA . LEU A 1 535 ? 2.678 50.344 20.625 1 92.62 535 LEU A CA 1
ATOM 4105 C C . LEU A 1 535 ? 2.518 49.062 21.453 1 92.62 535 LEU A C 1
ATOM 4107 O O . LEU A 1 535 ? 1.728 48.188 21.109 1 92.62 535 LEU A O 1
ATOM 4111 N N . ASN A 1 536 ? 3.244 48.906 22.5 1 90.38 536 ASN A N 1
ATOM 4112 C CA . ASN A 1 536 ? 3.127 47.781 23.406 1 90.38 536 ASN A CA 1
ATOM 4113 C C . ASN A 1 536 ? 1.754 47.719 24.062 1 90.38 536 ASN A C 1
ATOM 4115 O O . ASN A 1 536 ? 1.14 46.656 24.156 1 90.38 536 ASN A O 1
ATOM 4119 N N . GLU A 1 537 ? 1.359 48.844 24.484 1 87.56 537 GLU A N 1
ATOM 4120 C CA . GLU A 1 537 ? 0.106 48.906 25.219 1 87.56 537 GLU A CA 1
ATOM 4121 C C . GLU A 1 537 ? -1.096 48.719 24.297 1 87.56 537 GLU A C 1
ATOM 4123 O O . GLU A 1 537 ? -2.102 48.125 24.703 1 87.56 537 GLU A O 1
ATOM 4128 N N . ARG A 1 538 ? -0.997 49.25 23.109 1 90.5 538 ARG A N 1
ATOM 4129 C CA . ARG A 1 538 ? -2.189 49.375 22.281 1 90.5 538 ARG A CA 1
ATOM 4130 C C . ARG A 1 538 ? -2.211 48.281 21.203 1 90.5 538 ARG A C 1
ATOM 4132 O O . ARG A 1 538 ? -3.26 48 20.625 1 90.5 538 ARG A O 1
ATOM 4139 N N . MET A 1 539 ? -1.093 47.688 20.984 1 90.62 539 MET A N 1
ATOM 4140 C CA . MET A 1 539 ? -1.07 46.75 19.875 1 90.62 539 MET A CA 1
ATOM 4141 C C . MET A 1 539 ? -0.484 45.406 20.328 1 90.62 539 MET A C 1
ATOM 4143 O O . MET A 1 539 ? -1.065 44.344 20.078 1 90.62 539 MET A O 1
ATOM 4147 N N . ILE A 1 540 ? 0.589 45.312 21.031 1 89.44 540 ILE A N 1
ATOM 4148 C CA . ILE A 1 540 ? 1.26 44.062 21.375 1 89.44 540 ILE A CA 1
ATOM 4149 C C . ILE A 1 540 ? 0.501 43.375 22.5 1 89.44 540 ILE A C 1
ATOM 4151 O O . ILE A 1 540 ? 0.111 42.219 22.359 1 89.44 540 ILE A O 1
ATOM 4155 N N . GLN A 1 541 ? 0.23 44 23.594 1 84.69 541 GLN A N 1
ATOM 4156 C CA . GLN A 1 541 ? -0.368 43.375 24.781 1 84.69 541 GLN A CA 1
ATOM 4157 C C . GLN A 1 541 ? -1.793 42.906 24.5 1 84.69 541 GLN A C 1
ATOM 4159 O O . GLN A 1 541 ? -2.18 41.812 24.906 1 84.69 541 GLN A O 1
ATOM 4164 N N . PRO A 1 542 ? -2.502 43.781 23.859 1 82.31 542 PRO A N 1
ATOM 4165 C CA . PRO A 1 542 ? -3.881 43.344 23.609 1 82.31 542 PRO A CA 1
ATOM 4166 C C . PRO A 1 542 ? -3.957 42.062 22.781 1 82.31 542 PRO A C 1
ATOM 4168 O O . PRO A 1 542 ? -4.906 41.281 22.906 1 82.31 542 PRO A O 1
ATOM 4171 N N . PHE A 1 543 ? -3.016 41.812 21.953 1 79.62 543 PHE A N 1
ATOM 4172 C CA . PHE A 1 543 ? -3.104 40.688 21.031 1 79.62 543 PHE A CA 1
ATOM 4173 C C . PHE A 1 543 ? -2.258 39.5 21.547 1 79.62 543 PHE A C 1
ATOM 4175 O O . PHE A 1 543 ? -2.232 38.438 20.922 1 79.62 543 PHE A O 1
ATOM 4182 N N . SER A 1 544 ? -1.311 39.625 22.516 1 68.88 544 SER A N 1
ATOM 4183 C CA . SER A 1 544 ? -0.484 38.562 23.062 1 68.88 544 SER A CA 1
ATOM 4184 C C . SER A 1 544 ? -1.328 37.531 23.812 1 68.88 544 SER A C 1
ATOM 4186 O O . SER A 1 544 ? -1.011 36.344 23.812 1 68.88 544 SER A O 1
ATOM 4188 N N . LYS A 1 545 ? -2.096 38 24.75 1 55.09 545 LYS A N 1
ATOM 4189 C CA . LYS A 1 545 ? -2.781 37.094 25.641 1 55.09 545 LYS A CA 1
ATOM 4190 C C . LYS A 1 545 ? -3.781 36.219 24.891 1 55.09 545 LYS A C 1
ATOM 4192 O O . LYS A 1 545 ? -4.309 36.625 23.844 1 55.09 545 LYS A O 1
ATOM 4197 N N . THR A 1 546 ? -3.613 34.938 25.031 1 48.5 546 THR A N 1
ATOM 4198 C CA . THR A 1 546 ? -4.469 33.812 24.641 1 48.5 546 THR A CA 1
ATOM 4199 C C . THR A 1 546 ? -5.93 34.25 24.578 1 48.5 546 THR A C 1
ATOM 4201 O O . THR A 1 546 ? -6.816 33.406 24.344 1 48.5 546 THR A O 1
ATOM 4204 N N . SER A 1 547 ? -6.281 35.406 25.141 1 43.97 547 SER A N 1
ATOM 4205 C CA . SER A 1 547 ? -7.727 35.562 25.203 1 43.97 547 SER A CA 1
ATOM 4206 C C . SER A 1 547 ? -8.297 35.969 23.844 1 43.97 547 SER A C 1
ATOM 4208 O O . SER A 1 547 ? -7.602 36.531 23.016 1 43.97 547 SER A O 1
ATOM 4210 N N . THR A 1 548 ? -9.273 35.25 23.297 1 48.41 548 THR A N 1
ATOM 4211 C CA . THR A 1 548 ? -10.086 35.25 22.078 1 48.41 548 THR A CA 1
ATOM 4212 C C . THR A 1 548 ? -10.312 36.688 21.609 1 48.41 548 THR A C 1
ATOM 4214 O O . THR A 1 548 ? -10.422 36.938 20.406 1 48.41 548 THR A O 1
ATOM 4217 N N . LEU A 1 549 ? -10.742 37.562 22.547 1 49.09 549 LEU A N 1
ATOM 4218 C CA . LEU A 1 549 ? -11.133 38.906 22.109 1 49.09 549 LEU A CA 1
ATOM 4219 C C . LEU A 1 549 ? -10.141 39.938 22.609 1 49.09 549 LEU A C 1
ATOM 4221 O O . LEU A 1 549 ? -9.742 39.938 23.766 1 49.09 549 LEU A O 1
ATOM 4225 N N . PRO A 1 550 ? -9.469 40.719 21.656 1 53.97 550 PRO A N 1
ATOM 4226 C CA . PRO A 1 550 ? -8.594 41.781 22.109 1 53.97 550 PRO A CA 1
ATOM 4227 C C . PRO A 1 550 ? -9.203 42.625 23.234 1 53.97 550 PRO A C 1
ATOM 4229 O O . PRO A 1 550 ? -10.43 42.781 23.297 1 53.97 550 PRO A O 1
ATOM 4232 N N . THR A 1 551 ? -8.477 42.75 24.359 1 57.22 551 THR A N 1
ATOM 4233 C CA . THR A 1 551 ? -8.906 43.531 25.5 1 57.22 551 THR A CA 1
ATOM 4234 C C . THR A 1 551 ? -9.328 44.938 25.062 1 57.22 551 THR A C 1
ATOM 4236 O O . THR A 1 551 ? -8.961 45.375 23.969 1 57.22 551 THR A O 1
ATOM 4239 N N . PHE A 1 552 ? -10.164 45.594 25.781 1 63.44 552 PHE A N 1
ATOM 4240 C CA . PHE A 1 552 ? -10.617 46.969 25.625 1 63.44 552 PHE A CA 1
ATOM 4241 C C . PHE A 1 552 ? -9.438 47.906 25.359 1 63.44 552 PHE A C 1
ATOM 4243 O O . PHE A 1 552 ? -8.391 47.781 26.016 1 63.44 552 PHE A O 1
ATOM 4250 N N . GLY A 1 553 ? -9.414 48.562 24.062 1 73.62 553 GLY A N 1
ATOM 4251 C CA . GLY A 1 553 ? -8.453 49.594 23.75 1 73.62 553 GLY A CA 1
ATOM 4252 C C . GLY A 1 553 ? -7.473 49.219 22.656 1 73.62 553 GLY A C 1
ATOM 4253 O O . GLY A 1 553 ? -6.504 49.906 22.406 1 73.62 553 GLY A O 1
ATOM 4254 N N . ALA A 1 554 ? -7.719 48.094 22.016 1 85.5 554 ALA A N 1
ATOM 4255 C CA . ALA A 1 554 ? -6.812 47.656 20.953 1 85.5 554 ALA A CA 1
ATOM 4256 C C . ALA A 1 554 ? -6.914 48.594 19.734 1 85.5 554 ALA A C 1
ATOM 4258 O O . ALA A 1 554 ? -8.008 49.031 19.375 1 85.5 554 ALA A O 1
ATOM 4259 N N . ALA A 1 555 ? -5.758 48.938 19.203 1 89.44 555 ALA A N 1
ATOM 4260 C CA . ALA A 1 555 ? -5.715 49.75 18 1 89.44 555 ALA A CA 1
ATOM 4261 C C . ALA A 1 555 ? -5.449 48.906 16.766 1 89.44 555 ALA A C 1
ATOM 4263 O O . ALA A 1 555 ? -4.555 48.062 16.766 1 89.44 555 ALA A O 1
ATOM 4264 N N . TYR A 1 556 ? -6.328 49.094 15.766 1 90.62 556 TYR A N 1
ATOM 4265 C CA . TYR A 1 556 ? -6.172 48.344 14.516 1 90.62 556 TYR A CA 1
ATOM 4266 C C . TYR A 1 556 ? -5.625 49.25 13.414 1 90.62 556 TYR A C 1
ATOM 4268 O O . TYR A 1 556 ? -5.176 48.75 12.375 1 90.62 556 TYR A O 1
ATOM 4276 N N . SER A 1 557 ? -5.621 50.531 13.586 1 91.69 557 SER A N 1
ATOM 4277 C CA . SER A 1 557 ? -5.191 51.469 12.562 1 91.69 557 SER A CA 1
ATOM 4278 C C . SER A 1 557 ? -4.426 52.625 13.172 1 91.69 557 SER A C 1
ATOM 4280 O O . SER A 1 557 ? -4.816 53.156 14.211 1 91.69 557 SER A O 1
ATOM 4282 N N . SER A 1 558 ? -3.336 52.969 12.555 1 91.44 558 SER A N 1
ATOM 4283 C CA . SER A 1 558 ? -2.531 54.094 13.031 1 91.44 558 SER A CA 1
ATOM 4284 C C . SER A 1 558 ? -1.85 54.812 11.875 1 91.44 558 SER A C 1
ATOM 4286 O O . SER A 1 558 ? -1.517 54.188 10.859 1 91.44 558 SER A O 1
ATOM 4288 N N . ILE A 1 559 ? -1.694 56.125 12.039 1 89.69 559 ILE A N 1
ATOM 4289 C CA . ILE A 1 559 ? -0.91 56.906 11.109 1 89.69 559 ILE A CA 1
ATOM 4290 C C . ILE A 1 559 ? 0.444 57.25 11.734 1 89.69 559 ILE A C 1
ATOM 4292 O O . ILE A 1 559 ? 0.513 57.719 12.875 1 89.69 559 ILE A O 1
ATOM 4296 N N . LEU A 1 560 ? 1.48 56.906 11.031 1 91.19 560 LEU A N 1
ATOM 4297 C CA . LEU A 1 560 ? 2.826 57.312 11.414 1 91.19 560 LEU A CA 1
ATOM 4298 C C . LEU A 1 560 ? 3.285 58.5 10.57 1 91.19 560 LEU A C 1
ATOM 4300 O O . LEU A 1 560 ? 3.373 58.406 9.344 1 91.19 560 LEU A O 1
ATOM 4304 N N . PHE A 1 561 ? 3.49 59.562 11.25 1 87.94 561 PHE A N 1
ATOM 4305 C CA . PHE A 1 561 ? 3.949 60.719 10.508 1 87.94 561 PHE A CA 1
ATOM 4306 C C . PHE A 1 561 ? 5.18 61.344 11.172 1 87.94 561 PHE A C 1
ATOM 4308 O O . PHE A 1 561 ? 5.363 61.219 12.383 1 87.94 561 PHE A O 1
ATOM 4315 N N . GLY A 1 562 ? 6.012 61.969 10.359 1 83.12 562 GLY A N 1
ATOM 4316 C CA . GLY A 1 562 ? 7.266 62.531 10.812 1 83.12 562 GLY A CA 1
ATOM 4317 C C . GLY A 1 562 ? 8.242 62.781 9.68 1 83.12 562 GLY A C 1
ATOM 4318 O O . GLY A 1 562 ? 7.945 62.5 8.516 1 83.12 562 GLY A O 1
ATOM 4319 N N . PRO A 1 563 ? 9.336 63.281 10.055 1 80.31 563 PRO A N 1
ATOM 4320 C CA . PRO A 1 563 ? 10.328 63.594 9.031 1 80.31 563 PRO A CA 1
ATOM 4321 C C . PRO A 1 563 ? 10.906 62.344 8.359 1 80.31 563 PRO A C 1
ATOM 4323 O O . PRO A 1 563 ? 10.789 61.25 8.898 1 80.31 563 PRO A O 1
ATOM 4326 N N . PRO A 1 564 ? 11.383 62.531 7.137 1 76.75 564 PRO A N 1
ATOM 4327 C CA . PRO A 1 564 ? 11.992 61.375 6.465 1 76.75 564 PRO A CA 1
ATOM 4328 C C . PRO A 1 564 ? 13.195 60.812 7.215 1 76.75 564 PRO A C 1
ATOM 4330 O O . PRO A 1 564 ? 13.891 61.562 7.91 1 76.75 564 PRO A O 1
ATOM 4333 N N . GLY A 1 565 ? 13.422 59.594 7.141 1 74.81 565 GLY A N 1
ATOM 4334 C CA . GLY A 1 565 ? 14.602 58.969 7.719 1 74.81 565 GLY A CA 1
ATOM 4335 C C . GLY A 1 565 ? 14.406 58.562 9.172 1 74.81 565 GLY A C 1
ATOM 4336 O O . GLY A 1 565 ? 15.383 58.406 9.906 1 74.81 565 GLY A O 1
ATOM 4337 N N . THR A 1 566 ? 13.203 58.5 9.625 1 77 566 THR A N 1
ATOM 4338 C CA . THR A 1 566 ? 12.961 58.156 11.023 1 77 566 THR A CA 1
ATOM 4339 C C . THR A 1 566 ? 12.516 56.719 11.164 1 77 566 THR A C 1
ATOM 4341 O O . THR A 1 566 ? 11.906 56.344 12.172 1 77 566 THR A O 1
ATOM 4344 N N . ALA A 1 567 ? 12.703 55.875 10.141 1 81.44 567 ALA A N 1
ATOM 4345 C CA . ALA A 1 567 ? 12.562 54.438 10.156 1 81.44 567 ALA A CA 1
ATOM 4346 C C . ALA A 1 567 ? 11.102 54.031 10.352 1 81.44 567 ALA A C 1
ATOM 4348 O O . ALA A 1 567 ? 10.805 53.094 11.102 1 81.44 567 ALA A O 1
ATOM 4349 N N . LYS A 1 568 ? 10.164 54.719 9.852 1 88.06 568 LYS A N 1
ATOM 4350 C CA . LYS A 1 568 ? 8.742 54.406 9.984 1 88.06 568 LYS A CA 1
ATOM 4351 C C . LYS A 1 568 ? 8.438 53 9.469 1 88.06 568 LYS A C 1
ATOM 4353 O O . LYS A 1 568 ? 7.703 52.25 10.109 1 88.06 568 LYS A O 1
ATOM 4358 N N . SER A 1 569 ? 9.023 52.594 8.352 1 89.69 569 SER A N 1
ATOM 4359 C CA . SER A 1 569 ? 8.82 51.25 7.797 1 89.69 569 SER A CA 1
ATOM 4360 C C . SER A 1 569 ? 9.422 50.188 8.703 1 89.69 569 SER A C 1
ATOM 4362 O O . SER A 1 569 ? 8.82 49.125 8.898 1 89.69 569 SER A O 1
ATOM 4364 N N . THR A 1 570 ? 10.531 50.469 9.203 1 90.06 570 THR A N 1
ATOM 4365 C CA . THR A 1 570 ? 11.227 49.5 10.07 1 90.06 570 THR A CA 1
ATOM 4366 C C . THR A 1 570 ? 10.43 49.25 11.344 1 90.06 570 THR A C 1
ATOM 4368 O O . THR A 1 570 ? 10.422 48.156 11.875 1 90.06 570 THR A O 1
ATOM 4371 N N . ILE A 1 571 ? 9.867 50.281 11.82 1 92.81 571 ILE A N 1
ATOM 4372 C CA . ILE A 1 571 ? 9.055 50.188 13.023 1 92.81 571 ILE A CA 1
ATOM 4373 C C . ILE A 1 571 ? 7.918 49.188 12.789 1 92.81 571 ILE A C 1
ATOM 4375 O O . ILE A 1 571 ? 7.66 48.312 13.633 1 92.81 571 ILE A O 1
ATOM 4379 N N . CYS A 1 572 ? 7.289 49.25 11.688 1 94.12 572 CYS A N 1
ATOM 4380 C CA . CYS A 1 572 ? 6.168 48.375 11.375 1 94.12 572 CYS A CA 1
ATOM 4381 C C . CYS A 1 572 ? 6.637 46.938 11.172 1 94.12 572 CYS A C 1
ATOM 4383 O O . CYS A 1 572 ? 5.98 46 11.625 1 94.12 572 CYS A O 1
ATOM 4385 N N . GLU A 1 573 ? 7.676 46.812 10.508 1 93.25 573 GLU A N 1
ATOM 4386 C CA . GLU A 1 573 ? 8.234 45.469 10.305 1 93.25 573 GLU A CA 1
ATOM 4387 C C . GLU A 1 573 ? 8.641 44.844 11.633 1 93.25 573 GLU A C 1
ATOM 4389 O O . GLU A 1 573 ? 8.367 43.656 11.867 1 93.25 573 GLU A O 1
ATOM 4394 N N . ALA A 1 574 ? 9.305 45.562 12.484 1 93.56 574 ALA A N 1
ATOM 4395 C CA . ALA A 1 574 ? 9.711 45.094 13.797 1 93.56 574 ALA A CA 1
ATOM 4396 C C . ALA A 1 574 ? 8.5 44.719 14.641 1 93.56 574 ALA A C 1
ATOM 4398 O O . ALA A 1 574 ? 8.539 43.75 15.406 1 93.56 574 ALA A O 1
ATOM 4399 N N . LEU A 1 575 ? 7.52 45.469 14.516 1 93.69 575 LEU A N 1
ATOM 4400 C CA . LEU A 1 575 ? 6.285 45.188 15.242 1 93.69 575 LEU A CA 1
ATOM 4401 C C . LEU A 1 575 ? 5.691 43.875 14.789 1 93.69 575 LEU A C 1
ATOM 4403 O O . LEU A 1 575 ? 5.25 43.062 15.625 1 93.69 575 LEU A O 1
ATOM 4407 N N . SER A 1 576 ? 5.621 43.688 13.477 1 94.94 576 SER A N 1
ATOM 4408 C CA . SER A 1 576 ? 5.102 42.406 12.953 1 94.94 576 SER A CA 1
ATOM 4409 C C . SER A 1 576 ? 5.902 41.219 13.469 1 94.94 576 SER A C 1
ATOM 4411 O O . SER A 1 576 ? 5.332 40.188 13.82 1 94.94 576 SER A O 1
ATOM 4413 N N . GLU A 1 577 ? 7.148 41.312 13.57 1 93.19 577 GLU A N 1
ATOM 4414 C CA . GLU A 1 577 ? 8.016 40.25 14.062 1 93.19 577 GLU A CA 1
ATOM 4415 C C . GLU A 1 577 ? 7.793 40.031 15.555 1 93.19 577 GLU A C 1
ATOM 4417 O O . GLU A 1 577 ? 7.777 38.875 16 1 93.19 577 GLU A O 1
ATOM 4422 N N . ARG A 1 578 ? 7.66 41.094 16.25 1 92.44 578 ARG A N 1
ATOM 4423 C CA . ARG A 1 578 ? 7.41 41 17.672 1 92.44 578 ARG A CA 1
ATOM 4424 C C . ARG A 1 578 ? 6.078 40.312 17.953 1 92.44 578 ARG A C 1
ATOM 4426 O O . ARG A 1 578 ? 5.941 39.594 18.953 1 92.44 578 ARG A O 1
ATOM 4433 N N . MET A 1 579 ? 5.195 40.531 17.109 1 91.44 579 MET A N 1
ATOM 4434 C CA . MET A 1 579 ? 3.865 39.938 17.297 1 91.44 579 MET A CA 1
ATOM 4435 C C . MET A 1 579 ? 3.773 38.562 16.656 1 91.44 579 MET A C 1
ATOM 4437 O O . MET A 1 579 ? 2.838 37.812 16.938 1 91.44 579 MET A O 1
ATOM 4441 N N . GLY A 1 580 ? 4.715 38.25 15.852 1 91.31 580 GLY A N 1
ATOM 4442 C CA . GLY A 1 580 ? 4.664 37.031 15.094 1 91.31 580 GLY A CA 1
ATOM 4443 C C . GLY A 1 580 ? 3.656 37.062 13.961 1 91.31 580 GLY A C 1
ATOM 4444 O O . GLY A 1 580 ? 3.168 36 13.523 1 91.31 580 GLY A O 1
ATOM 4445 N N . TRP A 1 581 ? 3.146 38.25 13.609 1 93.94 581 TRP A N 1
ATOM 4446 C CA . TRP A 1 581 ? 2.193 38.438 12.516 1 93.94 581 TRP A CA 1
ATOM 4447 C C . TRP A 1 581 ? 2.914 38.625 11.188 1 93.94 581 TRP A C 1
ATOM 4449 O O . TRP A 1 581 ? 4.102 38.969 11.156 1 93.94 581 TRP A O 1
ATOM 4459 N N . ASP A 1 582 ? 2.246 38.344 10.102 1 95.38 582 ASP A N 1
ATOM 4460 C CA . ASP A 1 582 ? 2.828 38.531 8.781 1 95.38 582 ASP A CA 1
ATOM 4461 C C . ASP A 1 582 ? 2.895 40.031 8.438 1 95.38 582 ASP A C 1
ATOM 4463 O O . ASP A 1 582 ? 2.312 40.875 9.141 1 95.38 582 ASP A O 1
ATOM 4467 N N . PHE A 1 583 ? 3.801 40.312 7.434 1 95.5 583 PHE A N 1
ATOM 4468 C CA . PHE A 1 583 ? 4.047 41.719 7.109 1 95.5 583 PHE A CA 1
ATOM 4469 C C . PHE A 1 583 ? 3.939 41.969 5.605 1 95.5 583 PHE A C 1
ATOM 4471 O O . PHE A 1 583 ? 4.477 41.188 4.812 1 95.5 583 PHE A O 1
ATOM 4478 N N . VAL A 1 584 ? 3.115 43 5.266 1 95.06 584 VAL A N 1
ATOM 4479 C CA . VAL A 1 584 ? 2.992 43.375 3.863 1 95.06 584 VAL A CA 1
ATOM 4480 C C . VAL A 1 584 ? 3.096 44.906 3.734 1 95.06 584 VAL A C 1
ATOM 4482 O O . VAL A 1 584 ? 2.543 45.656 4.555 1 95.06 584 VAL A O 1
ATOM 4485 N N . THR A 1 585 ? 3.828 45.344 2.75 1 93.06 585 THR A N 1
ATOM 4486 C CA . THR A 1 585 ? 3.955 46.75 2.447 1 93.06 585 THR A CA 1
ATOM 4487 C C . THR A 1 585 ? 3.312 47.094 1.102 1 93.06 585 THR A C 1
ATOM 4489 O O . THR A 1 585 ? 3.59 46.406 0.099 1 93.06 585 THR A O 1
ATOM 4492 N N . ILE A 1 586 ? 2.395 48.031 1.158 1 90.25 586 ILE A N 1
ATOM 4493 C CA . ILE A 1 586 ? 1.722 48.469 -0.051 1 90.25 586 ILE A CA 1
ATOM 4494 C C . ILE A 1 586 ? 2.182 49.906 -0.391 1 90.25 586 ILE A C 1
ATOM 4496 O O . ILE A 1 586 ? 2.064 50.812 0.431 1 90.25 586 ILE A O 1
ATOM 4500 N N . ASP A 1 587 ? 2.697 50.062 -1.536 1 84.81 587 ASP A N 1
ATOM 4501 C CA . ASP A 1 587 ? 3.172 51.344 -1.973 1 84.81 587 ASP A CA 1
ATOM 4502 C C . ASP A 1 587 ? 2.32 51.906 -3.119 1 84.81 587 ASP A C 1
ATOM 4504 O O . ASP A 1 587 ? 1.369 51.25 -3.555 1 84.81 587 ASP A O 1
ATOM 4508 N N . THR A 1 588 ? 2.676 53.125 -3.555 1 75.31 588 THR A N 1
ATOM 4509 C CA . THR A 1 588 ? 1.943 53.812 -4.613 1 75.31 588 THR A CA 1
ATOM 4510 C C . THR A 1 588 ? 1.998 53 -5.914 1 75.31 588 THR A C 1
ATOM 4512 O O . THR A 1 588 ? 1.022 52.969 -6.668 1 75.31 588 THR A O 1
ATOM 4515 N N . ALA A 1 589 ? 3.064 52.406 -6.062 1 74.44 589 ALA A N 1
ATOM 4516 C CA . ALA A 1 589 ? 3.27 51.625 -7.289 1 74.44 589 ALA A CA 1
ATOM 4517 C C . ALA A 1 589 ? 2.242 50.5 -7.414 1 74.44 589 ALA A C 1
ATOM 4519 O O . ALA A 1 589 ? 1.818 50.188 -8.523 1 74.44 589 ALA A O 1
ATOM 4520 N N . THR A 1 590 ? 1.803 49.969 -6.324 1 80.88 590 THR A N 1
ATOM 4521 C CA . THR A 1 590 ? 0.841 48.875 -6.312 1 80.88 590 THR A CA 1
ATOM 4522 C C . THR A 1 590 ? -0.5 49.344 -6.887 1 80.88 590 THR A C 1
ATOM 4524 O O . THR A 1 590 ? -1.194 48.562 -7.543 1 80.88 590 THR A O 1
ATOM 4527 N N . PHE A 1 591 ? -0.787 50.562 -6.738 1 78.5 591 PHE A N 1
ATOM 4528 C CA . PHE A 1 591 ? -2.072 51.094 -7.184 1 78.5 591 PHE A CA 1
ATOM 4529 C C . PHE A 1 591 ? -2.002 51.531 -8.641 1 78.5 591 PHE A C 1
ATOM 4531 O O . PHE A 1 591 ? -3.033 51.688 -9.297 1 78.5 591 PHE A O 1
ATOM 4538 N N . LEU A 1 592 ? -0.771 51.719 -9.094 1 73.31 592 LEU A N 1
ATOM 4539 C CA . LEU A 1 592 ? -0.602 52.25 -10.438 1 73.31 592 LEU A CA 1
ATOM 4540 C C . LEU A 1 592 ? -0.21 51.125 -11.414 1 73.31 592 LEU A C 1
ATOM 4542 O O . LEU A 1 592 ? 0.093 51.406 -12.578 1 73.31 592 LEU A O 1
ATOM 4546 N N . GLU A 1 593 ? -0.214 50 -10.93 1 72.44 593 GLU A N 1
ATOM 4547 C CA . GLU A 1 593 ? 0.28 48.875 -11.727 1 72.44 593 GLU A CA 1
ATOM 4548 C C . GLU A 1 593 ? -0.469 48.75 -13.047 1 72.44 593 GLU A C 1
ATOM 4550 O O . GLU A 1 593 ? 0.117 48.406 -14.07 1 72.44 593 GLU A O 1
ATOM 4555 N N . ASP A 1 594 ? -1.776 49.031 -13.133 1 70.19 594 ASP A N 1
ATOM 4556 C CA . ASP A 1 594 ? -2.574 48.906 -14.344 1 70.19 594 ASP A CA 1
ATOM 4557 C C . ASP A 1 594 ? -2.678 50.219 -15.086 1 70.19 594 ASP A C 1
ATOM 4559 O O . ASP A 1 594 ? -3.492 50.375 -16 1 70.19 594 ASP A O 1
ATOM 4563 N N . GLY A 1 595 ? -1.955 51.156 -14.656 1 68.31 595 GLY A N 1
ATOM 4564 C CA . GLY A 1 595 ? -1.981 52.469 -15.32 1 68.31 595 GLY A CA 1
ATOM 4565 C C . GLY A 1 595 ? -2.859 53.469 -14.617 1 68.31 595 GLY A C 1
ATOM 4566 O O . GLY A 1 595 ? -3.498 53.156 -13.609 1 68.31 595 GLY A O 1
ATOM 4567 N N . LEU A 1 596 ? -2.891 54.656 -15.133 1 65.06 596 LEU A N 1
ATOM 4568 C CA . LEU A 1 596 ? -3.537 55.812 -14.492 1 65.06 596 LEU A CA 1
ATOM 4569 C C . LEU A 1 596 ? -5.039 55.812 -14.758 1 65.06 596 LEU A C 1
ATOM 4571 O O . LEU A 1 596 ? -5.805 56.438 -14.031 1 65.06 596 LEU A O 1
ATOM 4575 N N . THR A 1 597 ? -5.453 55.094 -15.727 1 63.59 597 THR A N 1
ATOM 4576 C CA . THR A 1 597 ? -6.852 55.156 -16.141 1 63.59 597 THR A CA 1
ATOM 4577 C C . THR A 1 597 ? -7.715 54.25 -15.258 1 63.59 597 THR A C 1
ATOM 4579 O O . THR A 1 597 ? -8.914 54.5 -15.109 1 63.59 597 THR A O 1
ATOM 4582 N N . CYS A 1 598 ? -7.125 53.312 -14.641 1 76.06 598 CYS A N 1
ATOM 4583 C CA . CYS A 1 598 ? -7.941 52.375 -13.914 1 76.06 598 CYS A CA 1
ATOM 4584 C C . CYS A 1 598 ? -7.555 52.312 -12.438 1 76.06 598 CYS A C 1
ATOM 4586 O O . CYS A 1 598 ? -7.539 51.25 -11.82 1 76.06 598 CYS A O 1
ATOM 4588 N N . VAL A 1 599 ? -7.336 53.438 -11.797 1 75.81 599 VAL A N 1
ATOM 4589 C CA . VAL A 1 599 ? -6.805 53.469 -10.438 1 75.81 599 VAL A CA 1
ATOM 4590 C C . VAL A 1 599 ? -7.898 53.094 -9.438 1 75.81 599 VAL A C 1
ATOM 4592 O O . VAL A 1 599 ? -7.645 52.406 -8.461 1 75.81 599 VAL A O 1
ATOM 4595 N N . ALA A 1 600 ? -9.102 53.531 -9.727 1 76.25 600 ALA A N 1
ATOM 4596 C CA . ALA A 1 600 ? -10.203 53.219 -8.82 1 76.25 600 ALA A CA 1
ATOM 4597 C C . ALA A 1 600 ? -10.445 51.719 -8.742 1 76.25 600 ALA A C 1
ATOM 4599 O O . ALA A 1 600 ? -10.656 51.156 -7.664 1 76.25 600 ALA A O 1
ATOM 4600 N N . SER A 1 601 ? -10.445 51.156 -9.945 1 80 601 SER A N 1
ATOM 4601 C CA . SER A 1 601 ? -10.633 49.719 -9.992 1 80 601 SER A CA 1
ATOM 4602 C C . SER A 1 601 ? -9.484 49 -9.297 1 80 601 SER A C 1
ATOM 4604 O O . SER A 1 601 ? -9.695 47.938 -8.664 1 80 601 SER A O 1
ATOM 4606 N N . ARG A 1 602 ? -8.336 49.469 -9.406 1 82.75 602 ARG A N 1
ATOM 4607 C CA . ARG A 1 602 ? -7.16 48.844 -8.789 1 82.75 602 ARG A CA 1
ATOM 4608 C C . ARG A 1 602 ? -7.199 49 -7.273 1 82.75 602 ARG A C 1
ATOM 4610 O O . ARG A 1 602 ? -6.746 48.094 -6.547 1 82.75 602 ARG A O 1
ATOM 4617 N N . ILE A 1 603 ? -7.703 50.125 -6.875 1 82.69 603 ILE A N 1
ATOM 4618 C CA . ILE A 1 603 ? -7.852 50.312 -5.438 1 82.69 603 ILE A CA 1
ATOM 4619 C C . ILE A 1 603 ? -8.805 49.281 -4.863 1 82.69 603 ILE A C 1
ATOM 4621 O O . ILE A 1 603 ? -8.5 48.656 -3.844 1 82.69 603 ILE A O 1
ATOM 4625 N N . LYS A 1 604 ? -9.844 49.094 -5.562 1 82.75 604 LYS A N 1
ATOM 4626 C CA . LYS A 1 604 ? -10.805 48.062 -5.121 1 82.75 604 LYS A CA 1
ATOM 4627 C C . LYS A 1 604 ? -10.18 46.688 -5.117 1 82.75 604 LYS A C 1
ATOM 4629 O O . LYS A 1 604 ? -10.414 45.906 -4.199 1 82.75 604 LYS A O 1
ATOM 4634 N N . TYR A 1 605 ? -9.445 46.469 -6.129 1 86.06 605 TYR A N 1
ATOM 4635 C CA . TYR A 1 605 ? -8.75 45.188 -6.27 1 86.06 605 TYR A CA 1
ATOM 4636 C C . TYR A 1 605 ? -7.801 44.938 -5.102 1 86.06 605 TYR A C 1
ATOM 4638 O O . TYR A 1 605 ? -7.828 43.875 -4.473 1 86.06 605 TYR A O 1
ATOM 4646 N N . VAL A 1 606 ? -7.027 45.875 -4.789 1 88 606 VAL A N 1
ATOM 4647 C CA . VAL A 1 606 ? -5.992 45.75 -3.77 1 88 606 VAL A CA 1
ATOM 4648 C C . VAL A 1 606 ? -6.641 45.625 -2.393 1 88 606 VAL A C 1
ATOM 4650 O O . VAL A 1 606 ? -6.281 44.719 -1.62 1 88 606 VAL A O 1
ATOM 4653 N N . PHE A 1 607 ? -7.613 46.406 -2.125 1 88.12 607 PHE A N 1
ATOM 4654 C CA . PHE A 1 607 ? -8.203 46.406 -0.791 1 88.12 607 PHE A CA 1
ATOM 4655 C C . PHE A 1 607 ? -9.031 45.125 -0.574 1 88.12 607 PHE A C 1
ATOM 4657 O O . PHE A 1 607 ? -9.117 44.625 0.546 1 88.12 607 PHE A O 1
ATOM 4664 N N . ALA A 1 608 ? -9.609 44.656 -1.644 1 86.75 608 ALA A N 1
ATOM 4665 C CA . ALA A 1 608 ? -10.32 43.375 -1.526 1 86.75 608 ALA A CA 1
ATOM 4666 C C . ALA A 1 608 ? -9.367 42.281 -1.104 1 86.75 608 ALA A C 1
ATOM 4668 O O . ALA A 1 608 ? -9.742 41.406 -0.314 1 86.75 608 ALA A O 1
ATOM 4669 N N . ARG A 1 609 ? -8.25 42.281 -1.605 1 91.06 609 ARG A N 1
ATOM 4670 C CA . ARG A 1 609 ? -7.223 41.312 -1.276 1 91.06 609 ARG A CA 1
ATOM 4671 C C . ARG A 1 609 ? -6.703 41.5 0.143 1 91.06 609 ARG A C 1
ATOM 4673 O O . ARG A 1 609 ? -6.566 40.562 0.902 1 91.06 609 ARG A O 1
ATOM 4680 N N . LEU A 1 610 ? -6.5 42.719 0.513 1 91.19 610 LEU A N 1
ATOM 4681 C CA . LEU A 1 610 ? -5.934 43 1.825 1 91.19 610 LEU A CA 1
ATOM 4682 C C . LEU A 1 610 ? -6.906 42.625 2.936 1 91.19 610 LEU A C 1
ATOM 4684 O O . LEU A 1 610 ? -6.488 42.25 4.035 1 91.19 610 LEU A O 1
ATOM 4688 N N . GLN A 1 611 ? -8.133 42.688 2.625 1 90.25 611 GLN A N 1
ATOM 4689 C CA . GLN A 1 611 ? -9.148 42.344 3.605 1 90.25 611 GLN A CA 1
ATOM 4690 C C . GLN A 1 611 ? -9.094 40.844 3.924 1 90.25 611 GLN A C 1
ATOM 4692 O O . GLN A 1 611 ? -9.625 40.406 4.945 1 90.25 611 GLN A O 1
ATOM 4697 N N . SER A 1 612 ? -8.477 40.094 3.096 1 92.06 612 SER A N 1
ATOM 4698 C CA . SER A 1 612 ? -8.391 38.656 3.295 1 92.06 612 SER A CA 1
ATOM 4699 C C . SER A 1 612 ? -7.199 38.281 4.18 1 92.06 612 SER A C 1
ATOM 4701 O O . SER A 1 612 ? -7.035 37.125 4.566 1 92.06 612 SER A O 1
ATOM 4703 N N . LEU A 1 613 ? -6.41 39.219 4.5 1 92.56 613 LEU A N 1
ATOM 4704 C CA . LEU A 1 613 ? -5.27 38.969 5.371 1 92.56 613 LEU A CA 1
ATOM 4705 C C . LEU A 1 613 ? -5.707 38.875 6.828 1 92.56 613 LEU A C 1
ATOM 4707 O O . LEU A 1 613 ? -6.637 39.562 7.246 1 92.56 613 LEU A O 1
ATOM 4711 N N . THR A 1 614 ? -5.168 38 7.496 1 90.38 614 THR A N 1
ATOM 4712 C CA . THR A 1 614 ? -5.387 37.844 8.93 1 90.38 614 THR A CA 1
ATOM 4713 C C . THR A 1 614 ? -4.062 37.812 9.68 1 90.38 614 THR A C 1
ATOM 4715 O O . THR A 1 614 ? -3.082 37.25 9.219 1 90.38 614 THR A O 1
ATOM 4718 N N . ASP A 1 615 ? -4.094 38.5 10.852 1 90.31 615 ASP A N 1
ATOM 4719 C CA . ASP A 1 615 ? -2.902 38.562 11.695 1 90.31 615 ASP A CA 1
ATOM 4720 C C . ASP A 1 615 ? -1.7 39.062 10.898 1 90.31 615 ASP A C 1
ATOM 4722 O O . ASP A 1 615 ? -0.652 38.406 10.875 1 90.31 615 ASP A O 1
ATOM 4726 N N . CYS A 1 616 ? -1.931 40.125 10.273 1 94.69 616 CYS A N 1
ATOM 4727 C CA . CYS A 1 616 ? -0.928 40.75 9.414 1 94.69 616 CYS A CA 1
ATOM 4728 C C . CYS A 1 616 ? -0.79 42.219 9.719 1 94.69 616 CYS A C 1
ATOM 4730 O O . CYS A 1 616 ? -1.765 42.875 10.102 1 94.69 616 CYS A O 1
ATOM 4732 N N . VAL A 1 617 ? 0.394 42.656 9.68 1 95.25 617 VAL A N 1
ATOM 4733 C CA . VAL A 1 617 ? 0.648 44.094 9.734 1 95.25 617 VAL A CA 1
ATOM 4734 C C . VAL A 1 617 ? 0.807 44.656 8.32 1 95.25 617 VAL A C 1
ATOM 4736 O O . VAL A 1 617 ? 1.712 44.25 7.586 1 95.25 617 VAL A O 1
ATOM 4739 N N . ILE A 1 618 ? -0.11 45.562 7.969 1 95 618 ILE A N 1
ATOM 4740 C CA . ILE A 1 618 ? -0.115 46.156 6.633 1 95 618 ILE A CA 1
ATOM 4741 C C . ILE A 1 618 ? 0.405 47.594 6.695 1 95 618 ILE A C 1
ATOM 4743 O O . ILE A 1 618 ? -0.122 48.406 7.441 1 95 618 ILE A O 1
ATOM 4747 N N . LEU A 1 619 ? 1.463 47.875 5.926 1 94.5 619 LEU A N 1
ATOM 4748 C CA . LEU A 1 619 ? 2.02 49.219 5.867 1 94.5 619 LEU A CA 1
ATOM 4749 C C . LEU A 1 619 ? 1.716 49.875 4.527 1 94.5 619 LEU A C 1
ATOM 4751 O O . LEU A 1 619 ? 2.107 49.375 3.477 1 94.5 619 LEU A O 1
ATOM 4755 N N . PHE A 1 620 ? 0.878 50.906 4.598 1 90.5 620 PHE A N 1
ATOM 4756 C CA . PHE A 1 620 ? 0.731 51.781 3.443 1 90.5 620 PHE A CA 1
ATOM 4757 C C . PHE A 1 620 ? 1.793 52.875 3.455 1 90.5 620 PHE A C 1
ATOM 4759 O O . PHE A 1 620 ? 1.729 53.812 4.266 1 90.5 620 PHE A O 1
ATOM 4766 N N . ASP A 1 621 ? 2.736 52.75 2.564 1 86.75 621 ASP A N 1
ATOM 4767 C CA . ASP A 1 621 ? 3.869 53.656 2.562 1 86.75 621 ASP A CA 1
ATOM 4768 C C . ASP A 1 621 ? 3.727 54.719 1.461 1 86.75 621 ASP A C 1
ATOM 4770 O O . ASP A 1 621 ? 3.645 54.375 0.28 1 86.75 621 ASP A O 1
ATOM 4774 N N . GLU A 1 622 ? 3.723 56.031 1.871 1 76.31 622 GLU A N 1
ATOM 4775 C CA . GLU A 1 622 ? 3.756 57.219 0.992 1 76.31 622 GLU A CA 1
ATOM 4776 C C . GLU A 1 622 ? 2.604 57.188 -0.008 1 76.31 622 GLU A C 1
ATOM 4778 O O . GLU A 1 622 ? 2.818 57.312 -1.214 1 76.31 622 GLU A O 1
ATOM 4783 N N . ILE A 1 623 ? 1.447 57 0.493 1 68.31 623 ILE A N 1
ATOM 4784 C CA . ILE A 1 623 ? 0.299 56.938 -0.404 1 68.31 623 ILE A CA 1
ATOM 4785 C C . ILE A 1 623 ? -0.448 58.281 -0.385 1 68.31 623 ILE A C 1
ATOM 4787 O O . ILE A 1 623 ? -1.659 58.312 -0.616 1 68.31 623 ILE A O 1
ATOM 4791 N N . GLU A 1 624 ? 0.281 59.344 -0.109 1 68.44 624 GLU A N 1
ATOM 4792 C CA . GLU A 1 624 ? -0.315 60.656 0.037 1 68.44 624 GLU A CA 1
ATOM 4793 C C . GLU A 1 624 ? -1.008 61.094 -1.25 1 68.44 624 GLU A C 1
ATOM 4795 O O . GLU A 1 624 ? -2.02 61.781 -1.207 1 68.44 624 GLU A O 1
ATOM 4800 N N . GLU A 1 625 ? -0.435 60.656 -2.26 1 66.81 625 GLU A N 1
ATOM 4801 C CA . GLU A 1 625 ? -0.973 61.062 -3.551 1 66.81 625 GLU A CA 1
ATOM 4802 C C . GLU A 1 625 ? -2.42 60.625 -3.721 1 66.81 625 GLU A C 1
ATOM 4804 O O . GLU A 1 625 ? -3.186 61.25 -4.465 1 66.81 625 GLU A O 1
ATOM 4809 N N . PHE A 1 626 ? -2.711 59.594 -3.004 1 68.19 626 PHE A N 1
ATOM 4810 C CA . PHE A 1 626 ? -4.059 59.062 -3.152 1 68.19 626 PHE A CA 1
ATOM 4811 C C . PHE A 1 626 ? -4.984 59.594 -2.076 1 68.19 626 PHE A C 1
ATOM 4813 O O . PHE A 1 626 ? -6.184 59.312 -2.072 1 68.19 626 PHE A O 1
ATOM 4820 N N . CYS A 1 627 ? -4.391 60.438 -1.17 1 64.38 627 CYS A N 1
ATOM 4821 C CA . CYS A 1 627 ? -5.16 60.969 -0.052 1 64.38 627 CYS A CA 1
ATOM 4822 C C . CYS A 1 627 ? -5.051 62.5 0.006 1 64.38 627 CYS A C 1
ATOM 4824 O O . CYS A 1 627 ? -5.094 63.094 1.088 1 64.38 627 CYS A O 1
ATOM 4826 N N . LEU A 1 628 ? -4.797 63.062 -1.119 1 61.94 628 LEU A N 1
ATOM 4827 C CA . LEU A 1 628 ? -4.57 64.5 -1.154 1 61.94 628 LEU A CA 1
ATOM 4828 C C . LEU A 1 628 ? -5.836 65.25 -0.769 1 61.94 628 LEU A C 1
ATOM 4830 O O . LEU A 1 628 ? -6.945 64.75 -0.931 1 61.94 628 LEU A O 1
ATOM 4834 N N . ASP A 1 629 ? -5.617 66.375 -0.119 1 58.84 629 ASP A N 1
ATOM 4835 C CA . ASP A 1 629 ? -6.688 67.25 0.328 1 58.84 629 ASP A CA 1
ATOM 4836 C C . ASP A 1 629 ? -7.598 67.625 -0.833 1 58.84 629 ASP A C 1
ATOM 4838 O O . ASP A 1 629 ? -7.137 68.188 -1.834 1 58.84 629 ASP A O 1
ATOM 4842 N N . ARG A 1 630 ? -8.93 67.25 -0.808 1 58.5 630 ARG A N 1
ATOM 4843 C CA . ARG A 1 630 ? -9.945 67.5 -1.832 1 58.5 630 ARG A CA 1
ATOM 4844 C C . ARG A 1 630 ? -10.109 69 -2.086 1 58.5 630 ARG A C 1
ATOM 4846 O O . ARG A 1 630 ? -10.641 69.375 -3.123 1 58.5 630 ARG A O 1
ATOM 4853 N N . GLU A 1 631 ? -9.68 69.688 -0.931 1 54.25 631 GLU A N 1
ATOM 4854 C CA . GLU A 1 631 ? -9.93 71.125 -1.058 1 54.25 631 GLU A CA 1
ATOM 4855 C C . GLU A 1 631 ? -8.781 71.875 -1.774 1 54.25 631 GLU A C 1
ATOM 4857 O O . GLU A 1 631 ? -8.836 73.062 -2.02 1 54.25 631 GLU A O 1
ATOM 4862 N N . SER A 1 632 ? -7.668 71.188 -2.018 1 53.78 632 SER A N 1
ATOM 4863 C CA . SER A 1 632 ? -6.578 71.875 -2.707 1 53.78 632 SER A CA 1
ATOM 4864 C C . SER A 1 632 ? -7.016 72.312 -4.082 1 53.78 632 SER A C 1
ATOM 4866 O O . SER A 1 632 ? -7.637 71.625 -4.844 1 53.78 632 SER A O 1
ATOM 4868 N N . PRO A 1 633 ? -6.926 73.562 -4.328 1 53.19 633 PRO A N 1
ATOM 4869 C CA . PRO A 1 633 ? -7.25 74.188 -5.625 1 53.19 633 PRO A CA 1
ATOM 4870 C C . PRO A 1 633 ? -6.48 73.562 -6.781 1 53.19 633 PRO A C 1
ATOM 4872 O O . PRO A 1 633 ? -5.293 73.25 -6.641 1 53.19 633 PRO A O 1
ATOM 4875 N N . GLY A 1 634 ? -7.172 72.75 -7.801 1 54.31 634 GLY A N 1
ATOM 4876 C CA . GLY A 1 634 ? -6.613 72.125 -9 1 54.31 634 GLY A CA 1
ATOM 4877 C C . GLY A 1 634 ? -6.797 70.625 -9.055 1 54.31 634 GLY A C 1
ATOM 4878 O O . GLY A 1 634 ? -6.445 70 -10.047 1 54.31 634 GLY A O 1
ATOM 4879 N N . LEU A 1 635 ? -6.965 70.188 -7.957 1 55.66 635 LEU A N 1
ATOM 4880 C CA . LEU A 1 635 ? -7.117 68.75 -8.039 1 55.66 635 LEU A CA 1
ATOM 4881 C C . LEU A 1 635 ? -8.43 68.375 -8.719 1 55.66 635 LEU A C 1
ATOM 4883 O O . LEU A 1 635 ? -9.492 68.875 -8.367 1 55.66 635 LEU A O 1
ATOM 4887 N N . GLY A 1 636 ? -8.336 67.812 -9.867 1 58.94 636 GLY A N 1
ATOM 4888 C CA . GLY A 1 636 ? -9.453 67.438 -10.695 1 58.94 636 GLY A CA 1
ATOM 4889 C C . GLY A 1 636 ? -10.391 66.438 -10 1 58.94 636 GLY A C 1
ATOM 4890 O O . GLY A 1 636 ? -10.086 65.938 -8.914 1 58.94 636 GLY A O 1
ATOM 4891 N N . MET A 1 637 ? -11.523 66.438 -10.461 1 57.78 637 MET A N 1
ATOM 4892 C CA . MET A 1 637 ? -12.602 65.562 -10.023 1 57.78 637 MET A CA 1
ATOM 4893 C C . MET A 1 637 ? -12.102 64.125 -9.844 1 57.78 637 MET A C 1
ATOM 4895 O O . MET A 1 637 ? -12.508 63.469 -8.906 1 57.78 637 MET A O 1
ATOM 4899 N N . GLU A 1 638 ? -11.156 63.812 -10.586 1 63.31 638 GLU A N 1
ATOM 4900 C CA . GLU A 1 638 ? -10.625 62.438 -10.562 1 63.31 638 GLU A CA 1
ATOM 4901 C C . GLU A 1 638 ? -9.859 62.156 -9.266 1 63.31 638 GLU A C 1
ATOM 4903 O O . GLU A 1 638 ? -10 61.094 -8.672 1 63.31 638 GLU A O 1
ATOM 4908 N N . SER A 1 639 ? -9.164 63.156 -8.836 1 64.5 639 SER A N 1
ATOM 4909 C CA . SER A 1 639 ? -8.367 63 -7.629 1 64.5 639 SER A CA 1
ATOM 4910 C C . SER A 1 639 ? -9.25 62.906 -6.391 1 64.5 639 SER A C 1
ATOM 4912 O O . SER A 1 639 ? -8.961 62.125 -5.477 1 64.5 639 SER A O 1
ATOM 4914 N N . ARG A 1 640 ? -10.289 63.594 -6.43 1 65.31 640 ARG A N 1
ATOM 4915 C CA . ARG A 1 640 ? -11.219 63.562 -5.305 1 65.31 640 ARG A CA 1
ATOM 4916 C C . ARG A 1 640 ? -11.906 62.188 -5.219 1 65.31 640 ARG A C 1
ATOM 4918 O O . ARG A 1 640 ? -12.117 61.656 -4.121 1 65.31 640 ARG A O 1
ATOM 4925 N N . MET A 1 641 ? -12.234 61.719 -6.391 1 66.12 641 MET A N 1
ATOM 4926 C CA . MET A 1 641 ? -12.875 60.406 -6.426 1 66.12 641 MET A CA 1
ATOM 4927 C C . MET A 1 641 ? -11.938 59.312 -5.91 1 66.12 641 MET A C 1
ATOM 4929 O O . MET A 1 641 ? -12.367 58.406 -5.219 1 66.12 641 MET A O 1
ATOM 4933 N N . LEU A 1 642 ? -10.703 59.5 -6.188 1 72.38 642 LEU A N 1
ATOM 4934 C CA . LEU A 1 642 ? -9.711 58.531 -5.738 1 72.38 642 LEU A CA 1
ATOM 4935 C C . LEU A 1 642 ? -9.539 58.594 -4.223 1 72.38 642 LEU A C 1
ATOM 4937 O O . LEU A 1 642 ? -9.445 57.531 -3.562 1 72.38 642 LEU A O 1
ATOM 4941 N N . THR A 1 643 ? -9.617 59.781 -3.73 1 73.19 643 THR A N 1
ATOM 4942 C CA . THR A 1 643 ? -9.469 59.969 -2.291 1 73.19 643 THR A CA 1
ATOM 4943 C C . THR A 1 643 ? -10.672 59.375 -1.548 1 73.19 643 THR A C 1
ATOM 4945 O O . THR A 1 643 ? -10.508 58.719 -0.528 1 73.19 643 THR A O 1
ATOM 4948 N N . THR A 1 644 ? -11.758 59.625 -2.117 1 73.19 644 THR A N 1
ATOM 4949 C CA . THR A 1 644 ? -12.969 59.094 -1.488 1 73.19 644 THR A CA 1
ATOM 4950 C C . THR A 1 644 ? -12.977 57.562 -1.513 1 73.19 644 THR A C 1
ATOM 4952 O O . THR A 1 644 ? -13.336 56.938 -0.524 1 73.19 644 THR A O 1
ATOM 4955 N N . SER A 1 645 ? -12.641 57.062 -2.635 1 75.88 645 SER A N 1
ATOM 4956 C CA . SER A 1 645 ? -12.578 55.594 -2.762 1 75.88 645 SER A CA 1
ATOM 4957 C C . SER A 1 645 ? -11.562 55 -1.788 1 75.88 645 SER A C 1
ATOM 4959 O O . SER A 1 645 ? -11.812 53.969 -1.193 1 75.88 645 SER A O 1
ATOM 4961 N N . SER A 1 646 ? -10.531 55.594 -1.622 1 77.75 646 SER A N 1
ATOM 4962 C CA . SER A 1 646 ? -9.484 55.125 -0.719 1 77.75 646 SER A CA 1
ATOM 4963 C C . SER A 1 646 ? -9.945 55.188 0.734 1 77.75 646 SER A C 1
ATOM 4965 O O . SER A 1 646 ? -9.688 54.281 1.507 1 77.75 646 SER A O 1
ATOM 4967 N N . LEU A 1 647 ? -10.594 56.219 1.029 1 77.19 647 LEU A N 1
ATOM 4968 C CA . LEU A 1 647 ? -11.062 56.406 2.4 1 77.19 647 LEU A CA 1
ATOM 4969 C C . LEU A 1 647 ? -12.078 55.344 2.768 1 77.19 647 LEU A C 1
ATOM 4971 O O . LEU A 1 647 ? -12.055 54.812 3.881 1 77.19 647 LEU A O 1
ATOM 4975 N N . THR A 1 648 ? -12.898 55.156 1.846 1 79.06 648 THR A N 1
ATOM 4976 C CA . THR A 1 648 ? -13.898 54.094 2.08 1 79.06 648 THR A CA 1
ATOM 4977 C C . THR A 1 648 ? -13.219 52.75 2.256 1 79.06 648 THR A C 1
ATOM 4979 O O . THR A 1 648 ? -13.602 51.969 3.135 1 79.06 648 THR A O 1
ATOM 4982 N N . ALA A 1 649 ? -12.328 52.438 1.445 1 82.5 649 ALA A N 1
ATOM 4983 C CA . ALA A 1 649 ? -11.617 51.156 1.488 1 82.5 649 ALA A CA 1
ATOM 4984 C C . ALA A 1 649 ? -10.852 51 2.799 1 82.5 649 ALA A C 1
ATOM 4986 O O . ALA A 1 649 ? -10.82 49.906 3.381 1 82.5 649 ALA A O 1
ATOM 4987 N N . ILE A 1 650 ? -10.312 52.031 3.268 1 82.5 650 ILE A N 1
ATOM 4988 C CA . ILE A 1 650 ? -9.555 52.031 4.516 1 82.5 650 ILE A CA 1
ATOM 4989 C C . ILE A 1 650 ? -10.5 51.781 5.691 1 82.5 650 ILE A C 1
ATOM 4991 O O . ILE A 1 650 ? -10.172 51.031 6.609 1 82.5 650 ILE A O 1
ATOM 4995 N N . ASN A 1 651 ? -11.594 52.406 5.617 1 82.75 651 ASN A N 1
ATOM 4996 C CA . ASN A 1 651 ? -12.586 52.219 6.668 1 82.75 651 ASN A CA 1
ATOM 4997 C C . ASN A 1 651 ? -13.055 50.75 6.711 1 82.75 651 ASN A C 1
ATOM 4999 O O . ASN A 1 651 ? -13.266 50.188 7.789 1 82.75 651 ASN A O 1
ATOM 5003 N N . ASP A 1 652 ? -13.266 50.281 5.578 1 84.19 652 ASP A N 1
ATOM 5004 C CA . ASP A 1 652 ? -13.68 48.906 5.504 1 84.19 652 ASP A CA 1
ATOM 5005 C C . ASP A 1 652 ? -12.609 47.969 6.078 1 84.19 652 ASP A C 1
ATOM 5007 O O . ASP A 1 652 ? -12.93 46.969 6.746 1 84.19 652 ASP A O 1
ATOM 5011 N N . LEU A 1 653 ? -11.398 48.188 5.828 1 85.94 653 LEU A N 1
ATOM 5012 C CA . LEU A 1 653 ? -10.281 47.406 6.363 1 85.94 653 LEU A CA 1
ATOM 5013 C C . LEU A 1 653 ? -10.25 47.5 7.883 1 85.94 653 LEU A C 1
ATOM 5015 O O . LEU A 1 653 ? -10 46.469 8.555 1 85.94 653 LEU A O 1
ATOM 5019 N N . ARG A 1 654 ? -10.531 48.625 8.367 1 84.69 654 ARG A N 1
ATOM 5020 C CA . ARG A 1 654 ? -10.555 48.812 9.812 1 84.69 654 ARG A CA 1
ATOM 5021 C C . ARG A 1 654 ? -11.695 48.031 10.453 1 84.69 654 ARG A C 1
ATOM 5023 O O . ARG A 1 654 ? -11.523 47.438 11.508 1 84.69 654 ARG A O 1
ATOM 5030 N N . ARG A 1 655 ? -12.766 48.094 9.852 1 81.62 655 ARG A N 1
ATOM 5031 C CA . ARG A 1 655 ? -13.953 47.438 10.383 1 81.62 655 ARG A CA 1
ATOM 5032 C C . ARG A 1 655 ? -13.766 45.906 10.422 1 81.62 655 ARG A C 1
ATOM 5034 O O . ARG A 1 655 ? -14.336 45.219 11.273 1 81.62 655 ARG A O 1
ATOM 5041 N N . ALA A 1 656 ? -13.031 45.438 9.539 1 82.88 656 ALA A N 1
ATOM 5042 C CA . ALA A 1 656 ? -12.805 44 9.469 1 82.88 656 ALA A CA 1
ATOM 5043 C C . ALA A 1 656 ? -12.078 43.5 10.711 1 82.88 656 ALA A C 1
ATOM 5045 O O . ALA A 1 656 ? -12.32 42.375 11.172 1 82.88 656 ALA A O 1
ATOM 5046 N N . LYS A 1 657 ? -11.172 44.25 11.375 1 81 657 LYS A N 1
ATOM 5047 C CA . LYS A 1 657 ? -10.43 43.969 12.609 1 81 657 LYS A CA 1
ATOM 5048 C C . LYS A 1 657 ? -9.695 42.625 12.523 1 81 657 LYS A C 1
ATOM 5050 O O . LYS A 1 657 ? -9.75 41.844 13.453 1 81 657 LYS A O 1
ATOM 5055 N N . LYS A 1 658 ? -9.18 42.344 11.359 1 86.25 658 LYS A N 1
ATOM 5056 C CA . LYS A 1 658 ? -8.438 41.094 11.164 1 86.25 658 LYS A CA 1
ATOM 5057 C C . LYS A 1 658 ? -6.93 41.344 11.188 1 86.25 658 LYS A C 1
ATOM 5059 O O . LYS A 1 658 ? -6.145 40.438 11.445 1 86.25 658 LYS A O 1
ATOM 5064 N N . SER A 1 659 ? -6.625 42.531 10.781 1 91.06 659 SER A N 1
ATOM 5065 C CA . SER A 1 659 ? -5.223 42.906 10.688 1 91.06 659 SER A CA 1
ATOM 5066 C C . SER A 1 659 ? -5.008 44.344 11.18 1 91.06 659 SER A C 1
ATOM 5068 O O . SER A 1 659 ? -5.969 45.094 11.359 1 91.06 659 SER A O 1
ATOM 5070 N N . ILE A 1 660 ? -3.779 44.594 11.445 1 92.62 660 ILE A N 1
ATOM 5071 C CA . ILE A 1 660 ? -3.375 45.938 11.812 1 92.62 660 ILE A CA 1
ATOM 5072 C C . ILE A 1 660 ? -2.762 46.625 10.602 1 92.62 660 ILE A C 1
ATOM 5074 O O . ILE A 1 660 ? -2.023 46.031 9.828 1 92.62 660 ILE A O 1
ATOM 5078 N N . PHE A 1 661 ? -3.213 47.906 10.406 1 93 661 PHE A N 1
ATOM 5079 C CA . PHE A 1 661 ? -2.562 48.562 9.289 1 93 661 PHE A CA 1
ATOM 5080 C C . PHE A 1 661 ? -2.076 49.969 9.703 1 93 661 PHE A C 1
ATOM 5082 O O . PHE A 1 661 ? -2.656 50.594 10.594 1 93 661 PHE A O 1
ATOM 5089 N N . PHE A 1 662 ? -0.958 50.375 9.062 1 93 662 PHE A N 1
ATOM 5090 C CA . PHE A 1 662 ? -0.306 51.688 9.273 1 93 662 PHE A CA 1
ATOM 5091 C C . PHE A 1 662 ? -0.272 52.5 7.984 1 93 662 PHE A C 1
ATOM 5093 O O . PHE A 1 662 ? -0.127 51.938 6.895 1 93 662 PHE A O 1
ATOM 5100 N N . LEU A 1 663 ? -0.549 53.719 8.133 1 89.62 663 LEU A N 1
ATOM 5101 C CA . LEU A 1 663 ? -0.27 54.688 7.07 1 89.62 663 LEU A CA 1
ATOM 5102 C C . LEU A 1 663 ? 0.929 55.531 7.426 1 89.62 663 LEU A C 1
ATOM 5104 O O . LEU A 1 663 ? 0.912 56.25 8.445 1 89.62 663 LEU A O 1
ATOM 5108 N N . ALA A 1 664 ? 1.991 55.406 6.668 1 89.44 664 ALA A N 1
ATOM 5109 C CA . ALA A 1 664 ? 3.189 56.219 6.914 1 89.44 664 ALA A CA 1
ATOM 5110 C C . ALA A 1 664 ? 3.275 57.375 5.945 1 89.44 664 ALA A C 1
ATOM 5112 O O . ALA A 1 664 ? 3.088 57.219 4.738 1 89.44 664 ALA A O 1
ATOM 5113 N N . THR A 1 665 ? 3.518 58.562 6.527 1 84.94 665 THR A N 1
ATOM 5114 C CA . THR A 1 665 ? 3.631 59.75 5.699 1 84.94 665 THR A CA 1
ATOM 5115 C C . THR A 1 665 ? 4.66 60.719 6.277 1 84.94 665 THR A C 1
ATOM 5117 O O . THR A 1 665 ? 4.906 60.719 7.484 1 84.94 665 THR A O 1
ATOM 5120 N N . ASN A 1 666 ? 5.293 61.531 5.375 1 79.44 666 ASN A N 1
ATOM 5121 C CA . ASN A 1 666 ? 6.219 62.594 5.809 1 79.44 666 ASN A CA 1
ATOM 5122 C C . ASN A 1 666 ? 5.512 63.938 5.969 1 79.44 666 ASN A C 1
ATOM 5124 O O . ASN A 1 666 ? 6.062 64.875 6.559 1 79.44 666 ASN A O 1
ATOM 5128 N N . ARG A 1 667 ? 4.312 63.969 5.469 1 73 667 ARG A N 1
ATOM 5129 C CA . ARG A 1 667 ? 3.574 65.25 5.48 1 73 667 ARG A CA 1
ATOM 5130 C C . ARG A 1 667 ? 2.145 65 5.965 1 73 667 ARG A C 1
ATOM 5132 O O . ARG A 1 667 ? 1.221 64.875 5.16 1 73 667 ARG A O 1
ATOM 5139 N N . LEU A 1 668 ? 2.006 65.125 7.254 1 70.31 668 LEU A N 1
ATOM 5140 C CA . LEU A 1 668 ? 0.667 64.938 7.781 1 70.31 668 LEU A CA 1
ATOM 5141 C C . LEU A 1 668 ? -0.322 65.938 7.258 1 70.31 668 LEU A C 1
ATOM 5143 O O . LEU A 1 668 ? -1.478 65.625 6.977 1 70.31 668 LEU A O 1
ATOM 5147 N N . ARG A 1 669 ? 0.216 67.125 7.059 1 66.56 669 ARG A N 1
ATOM 5148 C CA . ARG A 1 669 ? -0.654 68.25 6.688 1 66.56 669 ARG A CA 1
ATOM 5149 C C . ARG A 1 669 ? -1.113 68.125 5.238 1 66.56 669 ARG A C 1
ATOM 5151 O O . ARG A 1 669 ? -2.092 68.75 4.836 1 66.56 669 ARG A O 1
ATOM 5158 N N . ALA A 1 670 ? -0.425 67.312 4.52 1 66.38 670 ALA A N 1
ATOM 5159 C CA . ALA A 1 670 ? -0.803 67.125 3.123 1 66.38 670 ALA A CA 1
ATOM 5160 C C . ALA A 1 670 ? -2.051 66.25 3.004 1 66.38 670 ALA A C 1
ATOM 5162 O O . ALA A 1 670 ? -2.709 66.25 1.96 1 66.38 670 ALA A O 1
ATOM 5163 N N . PHE A 1 671 ? -2.338 65.688 4.059 1 67.06 671 PHE A N 1
ATOM 5164 C CA . PHE A 1 671 ? -3.479 64.75 4.012 1 67.06 671 PHE A CA 1
ATOM 5165 C C . PHE A 1 671 ? -4.789 65.562 4.152 1 67.06 671 PHE A C 1
ATOM 5167 O O . PHE A 1 671 ? -4.84 66.562 4.82 1 67.06 671 PHE A O 1
ATOM 5174 N N . ASP A 1 672 ? -5.652 65.062 3.451 1 62.62 672 ASP A N 1
ATOM 5175 C CA . ASP A 1 672 ? -7.008 65.625 3.594 1 62.62 672 ASP A CA 1
ATOM 5176 C C . ASP A 1 672 ? -7.445 65.625 5.059 1 62.62 672 ASP A C 1
ATOM 5178 O O . ASP A 1 672 ? -7.125 64.688 5.805 1 62.62 672 ASP A O 1
ATOM 5182 N N . ALA A 1 673 ? -8.062 66.625 5.367 1 63.22 673 ALA A N 1
ATOM 5183 C CA . ALA A 1 673 ? -8.578 66.812 6.723 1 63.22 673 ALA A CA 1
ATOM 5184 C C . ALA A 1 673 ? -9.461 65.625 7.129 1 63.22 673 ALA A C 1
ATOM 5186 O O . ALA A 1 673 ? -9.555 65.312 8.312 1 63.22 673 ALA A O 1
ATOM 5187 N N . ALA A 1 674 ? -9.992 65 6.094 1 63.72 674 ALA A N 1
ATOM 5188 C CA . ALA A 1 674 ? -10.906 63.906 6.371 1 63.72 674 ALA A CA 1
ATOM 5189 C C . ALA A 1 674 ? -10.148 62.688 6.879 1 63.72 674 ALA A C 1
ATOM 5191 O O . ALA A 1 674 ? -10.695 61.875 7.633 1 63.72 674 ALA A O 1
ATOM 5192 N N . ILE A 1 675 ? -8.93 62.531 6.535 1 64.81 675 ILE A N 1
ATOM 5193 C CA . ILE A 1 675 ? -8.117 61.406 6.945 1 64.81 675 ILE A CA 1
ATOM 5194 C C . ILE A 1 675 ? -7.621 61.594 8.375 1 64.81 675 ILE A C 1
ATOM 5196 O O . ILE A 1 675 ? -7.543 60.656 9.156 1 64.81 675 ILE A O 1
ATOM 5200 N N . ILE A 1 676 ? -7.465 62.844 8.633 1 68.69 676 ILE A N 1
ATOM 5201 C CA . ILE A 1 676 ? -6.848 63.188 9.914 1 68.69 676 ILE A CA 1
ATOM 5202 C C . ILE A 1 676 ? -7.926 63.375 10.977 1 68.69 676 ILE A C 1
ATOM 5204 O O . ILE A 1 676 ? -7.625 63.438 12.172 1 68.69 676 ILE A O 1
ATOM 5208 N N . ARG A 1 677 ? -9.156 63.344 10.469 1 69.06 677 ARG A N 1
ATOM 5209 C CA . ARG A 1 677 ? -10.234 63.531 11.43 1 69.06 677 ARG A CA 1
ATOM 5210 C C . ARG A 1 677 ? -10.219 62.438 12.508 1 69.06 677 ARG A C 1
ATOM 5212 O O . ARG A 1 677 ? -9.969 61.281 12.211 1 69.06 677 ARG A O 1
ATOM 5219 N N . PRO A 1 678 ? -10.445 62.938 13.711 1 67 678 PRO A N 1
ATOM 5220 C CA . PRO A 1 678 ? -10.484 61.969 14.812 1 67 678 PRO A CA 1
ATOM 5221 C C . PRO A 1 678 ? -11.547 60.906 14.609 1 67 678 PRO A C 1
ATOM 5223 O O . PRO A 1 678 ? -12.656 61.188 14.164 1 67 678 PRO A O 1
ATOM 5226 N N . GLY A 1 679 ? -11.164 59.656 14.727 1 71.5 679 GLY A N 1
ATOM 5227 C CA . GLY A 1 679 ? -12.109 58.562 14.648 1 71.5 679 GLY A CA 1
ATOM 5228 C C . GLY A 1 679 ? -11.914 57.688 13.422 1 71.5 679 GLY A C 1
ATOM 5229 O O . GLY A 1 679 ? -12.43 56.562 13.359 1 71.5 679 GLY A O 1
ATOM 5230 N N . ARG A 1 680 ? -11.266 58.25 12.469 1 75.94 680 ARG A N 1
ATOM 5231 C CA . ARG A 1 680 ? -11.031 57.438 11.281 1 75.94 680 ARG A CA 1
ATOM 5232 C C . ARG A 1 680 ? -9.891 56.469 11.5 1 75.94 680 ARG A C 1
ATOM 5234 O O . ARG A 1 680 ? -9.914 55.344 10.984 1 75.94 680 ARG A O 1
ATOM 5241 N N . PHE A 1 681 ? -8.898 56.906 12.219 1 87 681 PHE A N 1
ATOM 5242 C CA . PHE A 1 681 ? -7.805 56.031 12.656 1 87 681 PHE A CA 1
ATOM 5243 C C . PHE A 1 681 ? -7.797 55.906 14.18 1 87 681 PHE A C 1
ATOM 5245 O O . PHE A 1 681 ? -8.211 56.844 14.883 1 87 681 PHE A O 1
ATOM 5252 N N . ASP A 1 682 ? -7.355 54.844 14.641 1 88.5 682 ASP A N 1
ATOM 5253 C CA . ASP A 1 682 ? -7.316 54.656 16.078 1 88.5 682 ASP A CA 1
ATOM 5254 C C . ASP A 1 682 ? -6.242 55.531 16.734 1 88.5 682 ASP A C 1
ATOM 5256 O O . ASP A 1 682 ? -6.426 56.031 17.844 1 88.5 682 ASP A O 1
ATOM 5260 N N . MET A 1 683 ? -5.164 55.656 15.992 1 90.12 683 MET A N 1
ATOM 5261 C CA . MET A 1 683 ? -4.07 56.469 16.547 1 90.12 683 MET A CA 1
ATOM 5262 C C . MET A 1 683 ? -3.367 57.25 15.445 1 90.12 683 MET A C 1
ATOM 5264 O O . MET A 1 683 ? -3.408 56.875 14.273 1 90.12 683 MET A O 1
ATOM 5268 N N . GLN A 1 684 ? -2.865 58.375 15.852 1 89.56 684 GLN A N 1
ATOM 5269 C CA . GLN A 1 684 ? -1.927 59.156 15.078 1 89.56 684 GLN A CA 1
ATOM 5270 C C . GLN A 1 684 ? -0.643 59.406 15.867 1 89.56 684 GLN A C 1
ATOM 5272 O O . GLN A 1 684 ? -0.665 60.094 16.906 1 89.56 684 GLN A O 1
ATOM 5277 N N . LEU A 1 685 ? 0.422 58.906 15.32 1 90.31 685 LEU A N 1
ATOM 5278 C CA . LEU A 1 685 ? 1.653 58.906 16.094 1 90.31 685 LEU A CA 1
ATOM 5279 C C . LEU A 1 685 ? 2.758 59.656 15.359 1 90.31 685 LEU A C 1
ATOM 5281 O O . LEU A 1 685 ? 3.086 59.312 14.219 1 90.31 685 LEU A O 1
ATOM 5285 N N . PHE A 1 686 ? 3.324 60.625 16.078 1 89.5 686 PHE A N 1
ATOM 5286 C CA . PHE A 1 686 ? 4.488 61.312 15.555 1 89.5 686 PHE A CA 1
ATOM 5287 C C . PHE A 1 686 ? 5.762 60.531 15.805 1 89.5 686 PHE A C 1
ATOM 5289 O O . PHE A 1 686 ? 6.055 60.156 16.938 1 89.5 686 PHE A O 1
ATOM 5296 N N . VAL A 1 687 ? 6.422 60.219 14.688 1 89.62 687 VAL A N 1
ATOM 5297 C CA . VAL A 1 687 ? 7.699 59.531 14.805 1 89.62 687 VAL A CA 1
ATOM 5298 C C . VAL A 1 687 ? 8.852 60.5 14.617 1 89.62 687 VAL A C 1
ATOM 5300 O O . VAL A 1 687 ? 9.164 60.906 13.492 1 89.62 687 VAL A O 1
ATOM 5303 N N . GLY A 1 688 ? 9.422 60.812 15.68 1 86 688 GLY A N 1
ATOM 5304 C CA . GLY A 1 688 ? 10.547 61.719 15.656 1 86 688 GLY A CA 1
ATOM 5305 C C . GLY A 1 688 ? 11.891 61.031 15.664 1 86 688 GLY A C 1
ATOM 5306 O O . GLY A 1 688 ? 11.992 59.844 15.305 1 86 688 GLY A O 1
ATOM 5307 N N . THR A 1 689 ? 12.875 61.844 15.977 1 86.12 689 THR A N 1
ATOM 5308 C CA . THR A 1 689 ? 14.234 61.344 16.062 1 86.12 689 THR A CA 1
ATOM 5309 C C . THR A 1 689 ? 14.43 60.531 17.328 1 86.12 689 THR A C 1
ATOM 5311 O O . THR A 1 689 ? 13.648 60.656 18.281 1 86.12 689 THR A O 1
ATOM 5314 N N . PRO A 1 690 ? 15.383 59.688 17.328 1 88.38 690 PRO A N 1
ATOM 5315 C CA . PRO A 1 690 ? 15.625 58.875 18.531 1 88.38 690 PRO A CA 1
ATOM 5316 C C . PRO A 1 690 ? 15.75 59.719 19.781 1 88.38 690 PRO A C 1
ATOM 5318 O O . PRO A 1 690 ? 16.359 60.812 19.75 1 88.38 690 PRO A O 1
ATOM 5321 N N . ASN A 1 691 ? 15.25 59.188 20.844 1 88.88 691 ASN A N 1
ATOM 5322 C CA . ASN A 1 691 ? 15.297 59.938 22.094 1 88.88 691 ASN A CA 1
ATOM 5323 C C . ASN A 1 691 ? 16.656 59.812 22.766 1 88.88 691 ASN A C 1
ATOM 5325 O O . ASN A 1 691 ? 17.594 59.219 22.203 1 88.88 691 ASN A O 1
ATOM 5329 N N . LEU A 1 692 ? 16.734 60.469 23.906 1 87.56 692 LEU A N 1
ATOM 5330 C CA . LEU A 1 692 ? 18.016 60.562 24.594 1 87.56 692 LEU A CA 1
ATOM 5331 C C . LEU A 1 692 ? 18.562 59.188 24.922 1 87.56 692 LEU A C 1
ATOM 5333 O O . LEU A 1 692 ? 19.734 58.906 24.688 1 87.56 692 LEU A O 1
ATOM 5337 N N . GLU A 1 693 ? 17.719 58.375 25.469 1 87.75 693 GLU A N 1
ATOM 5338 C CA . GLU A 1 693 ? 18.156 57.031 25.844 1 87.75 693 GLU A CA 1
ATOM 5339 C C . GLU A 1 693 ? 18.625 56.25 24.609 1 87.75 693 GLU A C 1
ATOM 5341 O O . GLU A 1 693 ? 19.578 55.469 24.688 1 87.75 693 GLU A O 1
ATOM 5346 N N . ALA A 1 694 ? 17.953 56.406 23.578 1 89.44 694 ALA A N 1
ATOM 5347 C CA . ALA A 1 694 ? 18.312 55.75 22.328 1 89.44 694 ALA A CA 1
ATOM 5348 C C . ALA A 1 694 ? 19.688 56.188 21.844 1 89.44 694 ALA A C 1
ATOM 5350 O O . ALA A 1 694 ? 20.438 55.406 21.266 1 89.44 694 ALA A O 1
ATOM 5351 N N . ARG A 1 695 ? 20.047 57.375 22.062 1 89.38 695 ARG A N 1
ATOM 5352 C CA . ARG A 1 695 ? 21.344 57.906 21.672 1 89.38 695 ARG A CA 1
ATOM 5353 C C . ARG A 1 695 ? 22.453 57.281 22.5 1 89.38 695 ARG A C 1
ATOM 5355 O O . ARG A 1 695 ? 23.547 57 21.984 1 89.38 695 ARG A O 1
ATOM 5362 N N . VAL A 1 696 ? 22.109 57.156 23.656 1 89.38 696 VAL A N 1
ATOM 5363 C CA . VAL A 1 696 ? 23.078 56.5 24.547 1 89.38 696 VAL A CA 1
ATOM 5364 C C . VAL A 1 696 ? 23.344 55.062 24.078 1 89.38 696 VAL A C 1
ATOM 5366 O O . VAL A 1 696 ? 24.484 54.594 24.109 1 89.38 696 VAL A O 1
ATOM 5369 N N . ILE A 1 697 ? 22.297 54.469 23.703 1 88.75 697 ILE A N 1
ATOM 5370 C CA . ILE A 1 697 ? 22.406 53.125 23.203 1 88.75 697 ILE A CA 1
ATOM 5371 C C . ILE A 1 697 ? 23.281 53.094 21.938 1 88.75 697 ILE A C 1
ATOM 5373 O O . ILE A 1 697 ? 24.094 52.188 21.75 1 88.75 697 ILE A O 1
ATOM 5377 N N . GLN A 1 698 ? 23.109 54.031 21.109 1 87.44 698 GLN A N 1
ATOM 5378 C CA . GLN A 1 698 ? 23.922 54.125 19.891 1 87.44 698 GLN A CA 1
ATOM 5379 C C . GLN A 1 698 ? 25.406 54.281 20.25 1 87.44 698 GLN A C 1
ATOM 5381 O O . GLN A 1 698 ? 26.266 53.656 19.594 1 87.44 698 GLN A O 1
ATOM 5386 N N . LEU A 1 699 ? 25.625 55.062 21.219 1 90.94 699 LEU A N 1
ATOM 5387 C CA . LEU A 1 699 ? 27 55.25 21.656 1 90.94 699 LEU A CA 1
ATOM 5388 C C . LEU A 1 699 ? 27.594 53.969 22.219 1 90.94 699 LEU A C 1
ATOM 5390 O O . LEU A 1 699 ? 28.734 53.594 21.906 1 90.94 699 LEU A O 1
ATOM 5394 N N . ARG A 1 700 ? 26.797 53.375 22.984 1 90.06 700 ARG A N 1
ATOM 5395 C CA . ARG A 1 700 ? 27.234 52.094 23.562 1 90.06 700 ARG A CA 1
ATOM 5396 C C . ARG A 1 700 ? 27.609 51.094 22.469 1 90.06 700 ARG A C 1
ATOM 5398 O O . ARG A 1 700 ? 28.578 50.375 22.609 1 90.06 700 ARG A O 1
ATOM 5405 N N . GLY A 1 701 ? 26.891 51.062 21.5 1 87.56 701 GLY A N 1
ATOM 5406 C CA . GLY A 1 701 ? 27.156 50.188 20.359 1 87.56 701 GLY A CA 1
ATOM 5407 C C . GLY A 1 701 ? 28.484 50.469 19.688 1 87.56 701 GLY A C 1
ATOM 5408 O O . GLY A 1 701 ? 29.156 49.562 19.203 1 87.56 701 GLY A O 1
ATOM 5409 N N . GLN A 1 702 ? 28.797 51.75 19.672 1 87.25 702 GLN A N 1
ATOM 5410 C CA . GLN A 1 702 ? 30.047 52.188 19.047 1 87.25 702 GLN A CA 1
ATOM 5411 C C . GLN A 1 702 ? 31.234 51.906 19.953 1 87.25 702 GLN A C 1
ATOM 5413 O O . GLN A 1 702 ? 32.344 51.688 19.469 1 87.25 702 GLN A O 1
ATOM 5418 N N . LEU A 1 703 ? 31.047 51.844 21.203 1 90.75 703 LEU A N 1
ATOM 5419 C CA . LEU A 1 703 ? 32.125 51.656 22.172 1 90.75 703 LEU A CA 1
ATOM 5420 C C . LEU A 1 703 ? 32.438 50.156 22.375 1 90.75 703 LEU A C 1
ATOM 5422 O O . LEU A 1 703 ? 33.531 49.812 22.781 1 90.75 703 LEU A O 1
ATOM 5426 N N . ALA A 1 704 ? 31.453 49.406 22.109 1 87.94 704 ALA A N 1
ATOM 5427 C CA . ALA A 1 704 ? 31.5 47.969 22.453 1 87.94 704 ALA A CA 1
ATOM 5428 C C . ALA A 1 704 ? 32.688 47.281 21.766 1 87.94 704 ALA A C 1
ATOM 5430 O O . ALA A 1 704 ? 33.438 46.531 22.406 1 87.94 704 ALA A O 1
ATOM 5431 N N . PRO A 1 705 ? 32.875 47.594 20.516 1 86.25 705 PRO A N 1
ATOM 5432 C CA . PRO A 1 705 ? 33.938 46.875 19.828 1 86.25 705 PRO A CA 1
ATOM 5433 C C . PRO A 1 705 ? 35.312 47.406 20.203 1 86.25 705 PRO A C 1
ATOM 5435 O O . PRO A 1 705 ? 36.344 46.781 19.906 1 86.25 705 PRO A O 1
ATOM 5438 N N . LEU A 1 706 ? 35.438 48.5 20.875 1 86.5 706 LEU A N 1
ATOM 5439 C CA . LEU A 1 706 ? 36.688 49.156 21.172 1 86.5 706 LEU A CA 1
ATOM 5440 C C . LEU A 1 706 ? 37.375 48.531 22.391 1 86.5 706 LEU A C 1
ATOM 5442 O O . LEU A 1 706 ? 36.688 48.156 23.344 1 86.5 706 LEU A O 1
ATOM 5446 N N . PRO A 1 707 ? 38.625 48.219 22.266 1 87.12 707 PRO A N 1
ATOM 5447 C CA . PRO A 1 707 ? 39.344 47.625 23.391 1 87.12 707 PRO A CA 1
ATOM 5448 C C . PRO A 1 707 ? 39.594 48.625 24.531 1 87.12 707 PRO A C 1
ATOM 5450 O O . PRO A 1 707 ? 40.719 49.062 24.734 1 87.12 707 PRO A O 1
ATOM 5453 N N . LEU A 1 708 ? 38.625 49.094 25.188 1 87.5 708 LEU A N 1
ATOM 5454 C CA . LEU A 1 708 ? 38.688 50.031 26.281 1 87.5 708 LEU A CA 1
ATOM 5455 C C . LEU A 1 708 ? 38.219 49.406 27.594 1 87.5 708 LEU A C 1
ATOM 5457 O O . LEU A 1 708 ? 37.469 48.438 27.578 1 87.5 708 LEU A O 1
ATOM 5461 N N . LYS A 1 709 ? 38.875 49.844 28.656 1 86.06 709 LYS A N 1
ATOM 5462 C CA . LYS A 1 709 ? 38.406 49.406 29.984 1 86.06 709 LYS A CA 1
ATOM 5463 C C . LYS A 1 709 ? 36.938 49.812 30.219 1 86.06 709 LYS A C 1
ATOM 5465 O O . LYS A 1 709 ? 36.531 50.875 29.75 1 86.06 709 LYS A O 1
ATOM 5470 N N . GLN A 1 710 ? 36.125 49.125 30.922 1 89.06 710 GLN A N 1
ATOM 5471 C CA . GLN A 1 710 ? 34.719 49.375 31.203 1 89.06 710 GLN A CA 1
ATOM 5472 C C . GLN A 1 710 ? 34.531 50.688 31.922 1 89.06 710 GLN A C 1
ATOM 5474 O O . GLN A 1 710 ? 33.562 51.406 31.688 1 89.06 710 GLN A O 1
ATOM 5479 N N . SER A 1 711 ? 35.531 50.969 32.625 1 89.5 711 SER A N 1
ATOM 5480 C CA . SER A 1 711 ? 35.469 52.219 33.375 1 89.5 711 SER A CA 1
ATOM 5481 C C . SER A 1 711 ? 35.469 53.438 32.438 1 89.5 711 SER A C 1
ATOM 5483 O O . SER A 1 711 ? 34.75 54.406 32.656 1 89.5 711 SER A O 1
ATOM 5485 N N . VAL A 1 712 ? 36.25 53.312 31.453 1 89.38 712 VAL A N 1
ATOM 5486 C CA . VAL A 1 712 ? 36.375 54.406 30.484 1 89.38 712 VAL A CA 1
ATOM 5487 C C . VAL A 1 712 ? 35.062 54.5 29.688 1 89.38 712 VAL A C 1
ATOM 5489 O O . VAL A 1 712 ? 34.594 55.594 29.391 1 89.38 712 VAL A O 1
ATOM 5492 N N . LYS A 1 713 ? 34.5 53.344 29.406 1 91.5 713 LYS A N 1
ATOM 5493 C CA . LYS A 1 713 ? 33.25 53.344 28.641 1 91.5 713 LYS A CA 1
ATOM 5494 C C . LYS A 1 713 ? 32.125 53.969 29.453 1 91.5 713 LYS A C 1
ATOM 5496 O O . LYS A 1 713 ? 31.328 54.75 28.922 1 91.5 713 LYS A O 1
ATOM 5501 N N . ASP A 1 714 ? 32.125 53.688 30.719 1 91.88 714 ASP A N 1
ATOM 5502 C CA . ASP A 1 714 ? 31.094 54.219 31.578 1 91.88 714 ASP A CA 1
ATOM 5503 C C . ASP A 1 714 ? 31.219 55.719 31.75 1 91.88 714 ASP A C 1
ATOM 5505 O O . ASP A 1 714 ? 30.219 56.438 31.75 1 91.88 714 ASP A O 1
ATOM 5509 N N . GLU A 1 715 ? 32.438 56.062 31.922 1 90.25 715 GLU A N 1
ATOM 5510 C CA . GLU A 1 715 ? 32.688 57.5 32.062 1 90.25 715 GLU A CA 1
ATOM 5511 C C . GLU A 1 715 ? 32.312 58.25 30.797 1 90.25 715 GLU A C 1
ATOM 5513 O O . GLU A 1 715 ? 31.812 59.375 30.859 1 90.25 715 GLU A O 1
ATOM 5518 N N . THR A 1 716 ? 32.656 57.656 29.75 1 91.31 716 THR A N 1
ATOM 5519 C CA . THR A 1 716 ? 32.312 58.25 28.453 1 91.31 716 THR A CA 1
ATOM 5520 C C . THR A 1 716 ? 30.812 58.375 28.281 1 91.31 716 THR A C 1
ATOM 5522 O O . THR A 1 716 ? 30.312 59.406 27.812 1 91.31 716 THR A O 1
ATOM 5525 N N . GLU A 1 717 ? 30.094 57.344 28.625 1 92.56 717 GLU A N 1
ATOM 5526 C CA . GLU A 1 717 ? 28.641 57.344 28.531 1 92.56 717 GLU A CA 1
ATOM 5527 C C . GLU A 1 717 ? 28.031 58.406 29.438 1 92.56 717 GLU A C 1
ATOM 5529 O O . GLU A 1 717 ? 27.062 59.094 29.047 1 92.56 717 GLU A O 1
ATOM 5534 N N . GLU A 1 718 ? 28.594 58.5 30.547 1 91.56 718 GLU A N 1
ATOM 5535 C CA . GLU A 1 718 ? 28.109 59.5 31.5 1 91.56 718 GLU A CA 1
ATOM 5536 C C . GLU A 1 718 ? 28.344 60.906 30.984 1 91.56 718 GLU A C 1
ATOM 5538 O O . GLU A 1 718 ? 27.453 61.75 31.094 1 91.56 718 GLU A O 1
ATOM 5543 N N . ALA A 1 719 ? 29.531 61.125 30.469 1 90.56 719 ALA A N 1
ATOM 5544 C CA . ALA A 1 719 ? 29.844 62.438 29.922 1 90.56 719 ALA A CA 1
ATOM 5545 C C . ALA A 1 719 ? 28.938 62.781 28.734 1 90.56 719 ALA A C 1
ATOM 5547 O O . ALA A 1 719 ? 28.484 63.906 28.594 1 90.56 719 ALA A O 1
ATOM 5548 N N . PHE A 1 720 ? 28.766 61.781 28 1 92 720 PHE A N 1
ATOM 5549 C CA . PHE A 1 720 ? 27.906 61.906 26.844 1 92 720 PHE A CA 1
ATOM 5550 C C . PHE A 1 720 ? 26.469 62.25 27.266 1 92 720 PHE A C 1
ATOM 5552 O O . PHE A 1 720 ? 25.859 63.156 26.734 1 92 720 PHE A O 1
ATOM 5559 N N . ARG A 1 721 ? 25.891 61.562 28.188 1 90.75 721 ARG A N 1
ATOM 5560 C CA . ARG A 1 721 ? 24.531 61.75 28.703 1 90.75 721 ARG A CA 1
ATOM 5561 C C . ARG A 1 721 ? 24.375 63.125 29.312 1 90.75 721 ARG A C 1
ATOM 5563 O O . ARG A 1 721 ? 23.359 63.812 29.078 1 90.75 721 ARG A O 1
ATOM 5570 N N . GLU A 1 722 ? 25.344 63.438 30.062 1 89.88 722 GLU A N 1
ATOM 5571 C CA . GLU A 1 722 ? 25.297 64.75 30.719 1 89.88 722 GLU A CA 1
ATOM 5572 C C . GLU A 1 722 ? 25.281 65.875 29.703 1 89.88 722 GLU A C 1
ATOM 5574 O O . GLU A 1 722 ? 24.531 66.812 29.859 1 89.88 722 GLU A O 1
ATOM 5579 N N . TYR A 1 723 ? 26.094 65.688 28.781 1 90.56 723 TYR A N 1
ATOM 5580 C CA . TYR A 1 723 ? 26.156 66.75 27.75 1 90.56 723 TYR A CA 1
ATOM 5581 C C . TYR A 1 723 ? 24.844 66.812 26.984 1 90.56 723 TYR A C 1
ATOM 5583 O O . TYR A 1 723 ? 24.297 67.875 26.781 1 90.56 723 TYR A O 1
ATOM 5591 N N . LEU A 1 724 ? 24.375 65.688 26.562 1 89.75 724 LEU A N 1
ATOM 5592 C CA . LEU A 1 724 ? 23.141 65.625 25.781 1 89.75 724 LEU A CA 1
ATOM 5593 C C . LEU A 1 724 ? 21.984 66.25 26.578 1 89.75 724 LEU A C 1
ATOM 5595 O O . LEU A 1 724 ? 21.156 66.938 26.016 1 89.75 724 LEU A O 1
ATOM 5599 N N . THR A 1 725 ? 21.891 65.875 27.828 1 87.75 725 THR A N 1
ATOM 5600 C CA . THR A 1 725 ? 20.828 66.438 28.672 1 87.75 725 THR A CA 1
ATOM 5601 C C . THR A 1 725 ? 20.875 67.938 28.734 1 87.75 725 THR A C 1
ATOM 5603 O O . THR A 1 725 ? 19.844 68.625 28.766 1 87.75 725 THR A O 1
ATOM 5606 N N . SER A 1 726 ? 22.078 68.438 28.734 1 87.06 726 SER A N 1
ATOM 5607 C CA . SER A 1 726 ? 22.266 69.875 28.859 1 87.06 726 SER A CA 1
ATOM 5608 C C . SER A 1 726 ? 21.906 70.625 27.578 1 87.06 726 SER A C 1
ATOM 5610 O O . SER A 1 726 ? 21.422 71.75 27.609 1 87.06 726 SER A O 1
ATOM 5612 N N . VAL A 1 727 ? 22.062 70 26.469 1 86.12 727 VAL A N 1
ATOM 5613 C CA . VAL A 1 727 ? 21.891 70.688 25.203 1 86.12 727 VAL A CA 1
ATOM 5614 C C . VAL A 1 727 ? 20.75 70.062 24.406 1 86.12 727 VAL A C 1
ATOM 5616 O O . VAL A 1 727 ? 20.609 70.312 23.203 1 86.12 727 VAL A O 1
ATOM 5619 N N . TRP A 1 728 ? 19.969 69.312 24.891 1 85.38 728 TRP A N 1
ATOM 5620 C CA . TRP A 1 728 ? 19.016 68.438 24.172 1 85.38 728 TRP A CA 1
ATOM 5621 C C . TRP A 1 728 ? 18.094 69.312 23.312 1 85.38 728 TRP A C 1
ATOM 5623 O O . TRP A 1 728 ? 17.953 69.062 22.109 1 85.38 728 TRP A O 1
ATOM 5633 N N . SER A 1 729 ? 17.484 70.312 23.812 1 78.56 729 SER A N 1
ATOM 5634 C CA . SER A 1 729 ? 16.453 71.125 23.141 1 78.56 729 SER A CA 1
ATOM 5635 C C . SER A 1 729 ? 17.047 72 22.062 1 78.56 729 SER A C 1
ATOM 5637 O O . SER A 1 729 ? 16.312 72.562 21.234 1 78.56 729 SER A O 1
ATOM 5639 N N . GLU A 1 730 ? 18.328 72.125 22.109 1 79.5 730 GLU A N 1
ATOM 5640 C CA . GLU A 1 730 ? 18.938 73.062 21.172 1 79.5 730 GLU A CA 1
ATOM 5641 C C . GLU A 1 730 ? 19.125 72.438 19.797 1 79.5 730 GLU A C 1
ATOM 5643 O O . GLU A 1 730 ? 18.5 72.875 18.828 1 79.5 730 GLU A O 1
ATOM 5648 N N . ASP A 1 731 ? 19.984 71.5 19.656 1 78.06 731 ASP A N 1
ATOM 5649 C CA . ASP A 1 731 ? 20.266 71 18.312 1 78.06 731 ASP A CA 1
ATOM 5650 C C . ASP A 1 731 ? 20.312 69.438 18.312 1 78.06 731 ASP A C 1
ATOM 5652 O O . ASP A 1 731 ? 19.891 68.812 17.359 1 78.06 731 ASP A O 1
ATOM 5656 N N . VAL A 1 732 ? 20.609 68.812 19.312 1 82.56 732 VAL A N 1
ATOM 5657 C CA . VAL A 1 732 ? 20.922 67.438 19.297 1 82.56 732 VAL A CA 1
ATOM 5658 C C . VAL A 1 732 ? 19.625 66.625 19.172 1 82.56 732 VAL A C 1
ATOM 5660 O O . VAL A 1 732 ? 19.625 65.5 18.578 1 82.56 732 VAL A O 1
ATOM 5663 N N . MET A 1 733 ? 18.562 67.188 19.672 1 84 733 MET A N 1
ATOM 5664 C CA . MET A 1 733 ? 17.281 66.438 19.625 1 84 733 MET A CA 1
ATOM 5665 C C . MET A 1 733 ? 16.828 66.25 18.188 1 84 733 MET A C 1
ATOM 5667 O O . MET A 1 733 ? 16.047 65.375 17.891 1 84 733 MET A O 1
ATOM 5671 N N . PHE A 1 734 ? 17.391 66.938 17.281 1 84 734 PHE A N 1
ATOM 5672 C CA . PHE A 1 734 ? 16.891 66.938 15.906 1 84 734 PHE A CA 1
ATOM 5673 C C . PHE A 1 734 ? 17.781 66.125 15.008 1 84 734 PHE A C 1
ATOM 5675 O O . PHE A 1 734 ? 17.562 66.062 13.797 1 84 734 PHE A O 1
ATOM 5682 N N . PHE A 1 735 ? 18.75 65.375 15.562 1 82.44 735 PHE A N 1
ATOM 5683 C CA . PHE A 1 735 ? 19.562 64.438 14.773 1 82.44 735 PHE A CA 1
ATOM 5684 C C . PHE A 1 735 ? 18.75 63.219 14.367 1 82.44 735 PHE A C 1
ATOM 5686 O O . PHE A 1 735 ? 18.172 62.562 15.227 1 82.44 735 PHE A O 1
ATOM 5693 N N . ASN A 1 736 ? 18.719 63 13.055 1 79.88 736 ASN A N 1
ATOM 5694 C CA . ASN A 1 736 ? 18.062 61.781 12.617 1 79.88 736 ASN A CA 1
ATOM 5695 C C . ASN A 1 736 ? 18.891 60.562 12.945 1 79.88 736 ASN A C 1
ATOM 5697 O O . ASN A 1 736 ? 19.906 60.656 13.641 1 79.88 736 ASN A O 1
ATOM 5701 N N . TYR A 1 737 ? 18.438 59.375 12.547 1 81.31 737 TYR A N 1
ATOM 5702 C CA . TYR A 1 737 ? 19.078 58.094 12.922 1 81.31 737 TYR A CA 1
ATOM 5703 C C . TYR A 1 737 ? 20.531 58.062 12.469 1 81.31 737 TYR A C 1
ATOM 5705 O O . TYR A 1 737 ? 21.422 57.781 13.258 1 81.31 737 TYR A O 1
ATOM 5713 N N . LEU A 1 738 ? 20.734 58.375 11.25 1 80.12 738 LEU A N 1
ATOM 5714 C CA . LEU A 1 738 ? 22.078 58.312 10.688 1 80.12 738 LEU A CA 1
ATOM 5715 C C . LEU A 1 738 ? 22.984 59.344 11.328 1 80.12 738 LEU A C 1
ATOM 5717 O O . LEU A 1 738 ? 24.156 59.062 11.625 1 80.12 738 LEU A O 1
ATOM 5721 N N . GLU A 1 739 ? 22.5 60.5 11.562 1 83.06 739 GLU A N 1
ATOM 5722 C CA . GLU A 1 739 ? 23.25 61.594 12.172 1 83.06 739 GLU A CA 1
ATOM 5723 C C . GLU A 1 739 ? 23.609 61.25 13.617 1 83.06 739 GLU A C 1
ATOM 5725 O O . GLU A 1 739 ? 24.688 61.594 14.094 1 83.06 739 GLU A O 1
ATOM 5730 N N . GLY A 1 740 ? 22.719 60.594 14.227 1 82.81 740 GLY A N 1
ATOM 5731 C CA . GLY A 1 740 ? 23 60.156 15.578 1 82.81 740 GLY A CA 1
ATOM 5732 C C . GLY A 1 740 ? 24.125 59.125 15.664 1 82.81 740 GLY A C 1
ATOM 5733 O O . GLY A 1 740 ? 24.984 59.219 16.547 1 82.81 740 GLY A O 1
ATOM 5734 N N . ILE A 1 741 ? 24.109 58.281 14.695 1 85.38 741 ILE A N 1
ATOM 5735 C CA . ILE A 1 741 ? 25.156 57.281 14.648 1 85.38 741 ILE A CA 1
ATOM 5736 C C . ILE A 1 741 ? 26.5 57.938 14.352 1 85.38 741 ILE A C 1
ATOM 5738 O O . ILE A 1 741 ? 27.531 57.562 14.93 1 85.38 741 ILE A O 1
ATOM 5742 N N . GLN A 1 742 ? 26.453 58.844 13.5 1 85.5 742 GLN A N 1
ATOM 5743 C CA . GLN A 1 742 ? 27.672 59.562 13.156 1 85.5 742 GLN A CA 1
ATOM 5744 C C . GLN A 1 742 ? 28.219 60.344 14.359 1 85.5 742 GLN A C 1
ATOM 5746 O O . GLN A 1 742 ? 29.422 60.375 14.586 1 85.5 742 GLN A O 1
ATOM 5751 N N . PHE A 1 743 ? 27.328 60.938 15.016 1 87.94 743 PHE A N 1
ATOM 5752 C CA . PHE A 1 743 ? 27.703 61.656 16.234 1 87.94 743 PHE A CA 1
ATOM 5753 C C . PHE A 1 743 ? 28.328 60.688 17.25 1 87.94 743 PHE A C 1
ATOM 5755 O O . PHE A 1 743 ? 29.391 60.969 17.781 1 87.94 743 PHE A O 1
ATOM 5762 N N . ALA A 1 744 ? 27.672 59.625 17.453 1 89 744 ALA A N 1
ATOM 5763 C CA . ALA A 1 744 ? 28.172 58.625 18.391 1 89 744 ALA A CA 1
ATOM 5764 C C . ALA A 1 744 ? 29.516 58.062 17.953 1 89 744 ALA A C 1
ATOM 5766 O O . ALA A 1 744 ? 30.406 57.844 18.781 1 89 744 ALA A O 1
ATOM 5767 N N . SER A 1 745 ? 29.641 57.906 16.734 1 90.69 745 SER A N 1
ATOM 5768 C CA . SER A 1 745 ? 30.891 57.406 16.188 1 90.69 745 SER A CA 1
ATOM 5769 C C . SER A 1 745 ? 32.031 58.406 16.375 1 90.69 745 SER A C 1
ATOM 5771 O O . SER A 1 745 ? 33.156 58 16.688 1 90.69 745 SER A O 1
ATOM 5773 N N . ALA A 1 746 ? 31.734 59.594 16.141 1 89.62 746 ALA A N 1
ATOM 5774 C CA . ALA A 1 746 ? 32.719 60.625 16.328 1 89.62 746 ALA A CA 1
ATOM 5775 C C . ALA A 1 746 ? 33.188 60.719 17.781 1 89.62 746 ALA A C 1
ATOM 5777 O O . ALA A 1 746 ? 34.375 60.906 18.047 1 89.62 746 ALA A O 1
ATOM 5778 N N . CYS A 1 747 ? 32.312 60.562 18.625 1 90.62 747 CYS A N 1
ATOM 5779 C CA . CYS A 1 747 ? 32.625 60.594 20.047 1 90.62 747 CYS A CA 1
ATOM 5780 C C . CYS A 1 747 ? 33.469 59.375 20.406 1 90.62 747 CYS A C 1
ATOM 5782 O O . CYS A 1 747 ? 34.469 59.5 21.156 1 90.62 747 CYS A O 1
ATOM 5784 N N . ALA A 1 748 ? 33.094 58.281 19.891 1 90.62 748 ALA A N 1
ATOM 5785 C CA . ALA A 1 748 ? 33.844 57.062 20.156 1 90.62 748 ALA A CA 1
ATOM 5786 C C . ALA A 1 748 ? 35.25 57.125 19.625 1 90.62 748 ALA A C 1
ATOM 5788 O O . ALA A 1 748 ? 36.188 56.594 20.219 1 90.62 748 ALA A O 1
ATOM 5789 N N . ARG A 1 749 ? 35.344 57.781 18.547 1 89.12 749 ARG A N 1
ATOM 5790 C CA . ARG A 1 749 ? 36.688 57.938 17.938 1 89.12 749 ARG A CA 1
ATOM 5791 C C . ARG A 1 749 ? 37.594 58.781 18.844 1 89.12 749 ARG A C 1
ATOM 5793 O O . ARG A 1 749 ? 38.781 58.5 18.938 1 89.12 749 ARG A O 1
ATOM 5800 N N . VAL A 1 750 ? 37.125 59.719 19.406 1 89.94 750 VAL A N 1
ATOM 5801 C CA . VAL A 1 750 ? 37.875 60.562 20.312 1 89.94 750 VAL A CA 1
ATOM 5802 C C . VAL A 1 750 ? 38.406 59.75 21.484 1 89.94 750 VAL A C 1
ATOM 5804 O O . VAL A 1 750 ? 39.562 59.844 21.859 1 89.94 750 VAL A O 1
ATOM 5807 N N . VAL A 1 751 ? 37.625 58.875 21.938 1 89.5 751 VAL A N 1
ATOM 5808 C CA . VAL A 1 751 ? 37.969 58.062 23.078 1 89.5 751 VAL A CA 1
ATOM 5809 C C . VAL A 1 751 ? 38.938 56.969 22.641 1 89.5 751 VAL A C 1
ATOM 5811 O O . VAL A 1 751 ? 39.844 56.562 23.375 1 89.5 751 VAL A O 1
ATOM 5814 N N . ALA A 1 752 ? 38.688 56.5 21.516 1 88.62 752 ALA A N 1
ATOM 5815 C CA . ALA A 1 752 ? 39.562 55.469 20.953 1 88.62 752 ALA A CA 1
ATOM 5816 C C . ALA A 1 752 ? 41 55.969 20.797 1 88.62 752 ALA A C 1
ATOM 5818 O O . ALA A 1 752 ? 41.938 55.219 20.906 1 88.62 752 ALA A O 1
ATOM 5819 N N . ASN A 1 753 ? 41.094 57.219 20.5 1 87.06 753 ASN A N 1
ATOM 5820 C CA . ASN A 1 753 ? 42.406 57.844 20.312 1 87.06 753 ASN A CA 1
ATOM 5821 C C . ASN A 1 753 ? 43.031 58.188 21.656 1 87.06 753 ASN A C 1
ATOM 5823 O O . ASN A 1 753 ? 44.125 58.812 21.688 1 87.06 753 ASN A O 1
ATOM 5827 N N . GLY A 1 754 ? 42.438 57.844 22.75 1 81.88 754 GLY A N 1
ATOM 5828 C CA . GLY A 1 754 ? 43 58 24.078 1 81.88 754 GLY A CA 1
ATOM 5829 C C . GLY A 1 754 ? 42.625 59.312 24.75 1 81.88 754 GLY A C 1
ATOM 5830 O O . GLY A 1 754 ? 43.188 59.656 25.797 1 81.88 754 GLY A O 1
ATOM 5831 N N . GLU A 1 755 ? 41.781 60.031 24.109 1 84.12 755 GLU A N 1
ATOM 5832 C CA . GLU A 1 755 ? 41.344 61.312 24.672 1 84.12 755 GLU A CA 1
ATOM 5833 C C . GLU A 1 755 ? 40.062 61.156 25.469 1 84.12 755 GLU A C 1
ATOM 5835 O O . GLU A 1 755 ? 39.312 60.188 25.281 1 84.12 755 GLU A O 1
ATOM 5840 N N . THR A 1 756 ? 39.906 61.938 26.469 1 85.56 756 THR A N 1
ATOM 5841 C CA . THR A 1 756 ? 38.688 61.938 27.25 1 85.56 756 THR A CA 1
ATOM 5842 C C . THR A 1 756 ? 37.625 62.844 26.609 1 85.56 756 THR A C 1
ATOM 5844 O O . THR A 1 756 ? 37.969 63.906 26.062 1 85.56 756 THR A O 1
ATOM 5847 N N . LEU A 1 757 ? 36.469 62.406 26.594 1 85.88 757 LEU A N 1
ATOM 5848 C CA . LEU A 1 757 ? 35.375 63.188 26.031 1 85.88 757 LEU A CA 1
ATOM 5849 C C . LEU A 1 757 ? 35.031 64.375 26.938 1 85.88 757 LEU A C 1
ATOM 5851 O O . LEU A 1 757 ? 34.438 64.188 28 1 85.88 757 LEU A O 1
ATOM 5855 N N . THR A 1 758 ? 35.469 65.562 26.562 1 86.19 758 THR A N 1
ATOM 5856 C CA . THR A 1 758 ? 35.188 66.75 27.344 1 86.19 758 THR A CA 1
ATOM 5857 C C . THR A 1 758 ? 34 67.5 26.734 1 86.19 758 THR A C 1
ATOM 5859 O O . THR A 1 758 ? 33.625 67.25 25.594 1 86.19 758 THR A O 1
ATOM 5862 N N . THR A 1 759 ? 33.438 68.375 27.484 1 87.25 759 THR A N 1
ATOM 5863 C CA . THR A 1 759 ? 32.312 69.188 27.016 1 87.25 759 THR A CA 1
ATOM 5864 C C . THR A 1 759 ? 32.719 70 25.797 1 87.25 759 THR A C 1
ATOM 5866 O O . THR A 1 759 ? 31.922 70.125 24.859 1 87.25 759 THR A O 1
ATOM 5869 N N . GLU A 1 760 ? 33.969 70.438 25.891 1 86 760 GLU A N 1
ATOM 5870 C CA . GLU A 1 760 ? 34.469 71.25 24.766 1 86 760 GLU A CA 1
ATOM 5871 C C . GLU A 1 760 ? 34.594 70.375 23.516 1 86 760 GLU A C 1
ATOM 5873 O O . GLU A 1 760 ? 34.281 70.812 22.406 1 86 760 GLU A O 1
ATOM 5878 N N . GLY A 1 761 ? 35.062 69.188 23.719 1 85.62 761 GLY A N 1
ATOM 5879 C CA . GLY A 1 761 ? 35.188 68.25 22.609 1 85.62 761 GLY A CA 1
ATOM 5880 C C . GLY A 1 761 ? 33.844 67.875 22.016 1 85.62 761 GLY A C 1
ATOM 5881 O O . GLY A 1 761 ? 33.688 67.812 20.781 1 85.62 761 GLY A O 1
ATOM 5882 N N . LEU A 1 762 ? 32.906 67.688 22.859 1 89.81 762 LEU A N 1
ATOM 5883 C CA . LEU A 1 762 ? 31.578 67.312 22.422 1 89.81 762 LEU A CA 1
ATOM 5884 C C . LEU A 1 762 ? 30.922 68.5 21.672 1 89.81 762 LEU A C 1
ATOM 5886 O O . LEU A 1 762 ? 30.234 68.25 20.672 1 89.81 762 LEU A O 1
ATOM 5890 N N . GLU A 1 763 ? 31.125 69.625 22.156 1 87.62 763 GLU A N 1
ATOM 5891 C CA . GLU A 1 763 ? 30.578 70.812 21.5 1 87.62 763 GLU A CA 1
ATOM 5892 C C . GLU A 1 763 ? 31.141 71 20.094 1 87.62 763 GLU A C 1
ATOM 5894 O O . GLU A 1 763 ? 30.422 71.375 19.172 1 87.62 763 GLU A O 1
ATOM 5899 N N . ASN A 1 764 ? 32.406 70.688 19.969 1 86.94 764 ASN A N 1
ATOM 5900 C CA . ASN A 1 764 ? 33.031 70.812 18.656 1 86.94 764 ASN A CA 1
ATOM 5901 C C . ASN A 1 764 ? 32.469 69.75 17.688 1 86.94 764 ASN A C 1
ATOM 5903 O O . ASN A 1 764 ? 32.281 70.062 16.5 1 86.94 764 ASN A O 1
ATOM 5907 N N . ILE A 1 765 ? 32.188 68.688 18.219 1 87.81 765 ILE A N 1
ATOM 5908 C CA . ILE A 1 765 ? 31.656 67.625 17.391 1 87.81 765 ILE A CA 1
ATOM 5909 C C . ILE A 1 765 ? 30.234 67.938 16.953 1 87.81 765 ILE A C 1
ATOM 5911 O O . ILE A 1 765 ? 29.859 67.75 15.797 1 87.81 765 ILE A O 1
ATOM 5915 N N . VAL A 1 766 ? 29.391 68.438 17.844 1 88.5 766 VAL A N 1
ATOM 5916 C CA . VAL A 1 766 ? 28.016 68.812 17.562 1 88.5 766 VAL A CA 1
ATOM 5917 C C . VAL A 1 766 ? 28 69.938 16.547 1 88.5 766 VAL A C 1
ATOM 5919 O O . VAL A 1 766 ? 27.156 69.938 15.633 1 88.5 766 VAL A O 1
ATOM 5922 N N . LYS A 1 767 ? 28.906 70.875 16.672 1 85.25 767 LYS A N 1
ATOM 5923 C CA . LYS A 1 767 ? 28.984 72 15.742 1 85.25 767 LYS A CA 1
ATOM 5924 C C . LYS A 1 767 ? 29.312 71.562 14.328 1 85.25 767 LYS A C 1
ATOM 5926 O O . LYS A 1 767 ? 28.766 72.062 13.352 1 85.25 767 LYS A O 1
ATOM 5931 N N . ALA A 1 768 ? 30.141 70.562 14.305 1 82.69 768 ALA A N 1
ATOM 5932 C CA . ALA A 1 768 ? 30.5 70 13 1 82.69 768 ALA A CA 1
ATOM 5933 C C . ALA A 1 768 ? 29.312 69.25 12.391 1 82.69 768 ALA A C 1
ATOM 5935 O O . ALA A 1 768 ? 29.109 69.312 11.172 1 82.69 768 ALA A O 1
ATOM 5936 N N . GLN A 1 769 ? 28.594 68.625 13.188 1 81.75 769 GLN A N 1
ATOM 5937 C CA . GLN A 1 769 ? 27.484 67.812 12.711 1 81.75 769 GLN A CA 1
ATOM 5938 C C . GLN A 1 769 ? 26.266 68.688 12.359 1 81.75 769 GLN A C 1
ATOM 5940 O O . GLN A 1 769 ? 25.484 68.312 11.492 1 81.75 769 GLN A O 1
ATOM 5945 N N . LYS A 1 770 ? 26.031 69.75 13 1 79.69 770 LYS A N 1
ATOM 5946 C CA . LYS A 1 770 ? 24.906 70.625 12.805 1 79.69 770 LYS A CA 1
ATOM 5947 C C . LYS A 1 770 ? 24.875 71.188 11.367 1 79.69 770 LYS A C 1
ATOM 5949 O O . LYS A 1 770 ? 23.797 71.438 10.828 1 79.69 770 LYS A O 1
ATOM 5954 N N . VAL A 1 771 ? 26 71.25 10.773 1 76.38 771 VAL A N 1
ATOM 5955 C CA . VAL A 1 771 ? 26.109 71.812 9.43 1 76.38 771 VAL A CA 1
ATOM 5956 C C . VAL A 1 771 ? 25.453 70.875 8.422 1 76.38 771 VAL A C 1
ATOM 5958 O O . VAL A 1 771 ? 24.922 71.312 7.398 1 76.38 771 VAL A O 1
ATOM 5961 N N . VAL A 1 772 ? 25.375 69.688 8.734 1 75.56 772 VAL A N 1
ATOM 5962 C CA . VAL A 1 772 ? 24.922 68.688 7.746 1 75.56 772 VAL A CA 1
ATOM 5963 C C . VAL A 1 772 ? 23.594 68.125 8.18 1 75.56 772 VAL A C 1
ATOM 5965 O O . VAL A 1 772 ? 23.125 67.125 7.594 1 75.56 772 VAL A O 1
ATOM 5968 N N . MET A 1 773 ? 23 68.688 9.141 1 78.5 773 MET A N 1
ATOM 5969 C CA . MET A 1 773 ? 21.781 68.062 9.688 1 78.5 773 MET A CA 1
ATOM 5970 C C . MET A 1 773 ? 20.594 68.25 8.742 1 78.5 773 MET A C 1
ATOM 5972 O O . MET A 1 773 ? 20.516 69.312 8.062 1 78.5 773 MET A O 1
ATOM 5976 N N . THR A 1 774 ? 19.719 67.25 8.711 1 76.44 774 THR A N 1
ATOM 5977 C CA . THR A 1 774 ? 18.562 67.25 7.809 1 76.44 774 THR A CA 1
ATOM 5978 C C . THR A 1 774 ? 17.406 68.062 8.406 1 76.44 774 THR A C 1
ATOM 5980 O O . THR A 1 774 ? 16.703 68.812 7.699 1 76.44 774 THR A O 1
ATOM 5983 N N . VAL A 1 775 ? 17.219 68 9.727 1 78.31 775 VAL A N 1
ATOM 5984 C CA . VAL A 1 775 ? 16.109 68.688 10.383 1 78.31 775 VAL A CA 1
ATOM 5985 C C . VAL A 1 775 ? 16.531 70.062 10.781 1 78.31 775 VAL A C 1
ATOM 5987 O O . VAL A 1 775 ? 16.875 70.312 11.93 1 78.31 775 VAL A O 1
ATOM 5990 N N . ARG A 1 776 ? 16.516 70.938 9.812 1 75.94 776 ARG A N 1
ATOM 5991 C CA . ARG A 1 776 ? 16.891 72.375 10.047 1 75.94 776 ARG A CA 1
ATOM 5992 C C . ARG A 1 776 ? 15.914 73.312 9.367 1 75.94 776 ARG A C 1
ATOM 5994 O O . ARG A 1 776 ? 15.117 72.875 8.531 1 75.94 776 ARG A O 1
ATOM 6001 N N . GLY A 1 777 ? 15.945 74.438 9.797 1 75.81 777 GLY A N 1
ATOM 6002 C CA . GLY A 1 777 ? 15.125 75.5 9.172 1 75.81 777 GLY A CA 1
ATOM 6003 C C . GLY A 1 777 ? 13.641 75.188 9.273 1 75.81 777 GLY A C 1
ATOM 6004 O O . GLY A 1 777 ? 13.117 74.938 10.359 1 75.81 777 GLY A O 1
ATOM 6005 N N . GLN A 1 778 ? 13.086 75.125 8.109 1 75.69 778 GLN A N 1
ATOM 6006 C CA . GLN A 1 778 ? 11.641 74.938 8.031 1 75.69 778 GLN A CA 1
ATOM 6007 C C . GLN A 1 778 ? 11.25 73.562 8.523 1 75.69 778 GLN A C 1
ATOM 6009 O O . GLN A 1 778 ? 10.195 73.375 9.133 1 75.69 778 GLN A O 1
ATOM 6014 N N . VAL A 1 779 ? 12.078 72.688 8.328 1 76.62 779 VAL A N 1
ATOM 6015 C CA . VAL A 1 779 ? 11.805 71.312 8.734 1 76.62 779 VAL A CA 1
ATOM 6016 C C . VAL A 1 779 ? 11.805 71.188 10.258 1 76.62 779 VAL A C 1
ATOM 6018 O O . VAL A 1 779 ? 11.008 70.5 10.836 1 76.62 779 VAL A O 1
ATOM 6021 N N . ARG A 1 780 ? 12.664 71.938 10.852 1 79.5 780 ARG A N 1
ATOM 6022 C CA . ARG A 1 780 ? 12.719 72 12.305 1 79.5 780 ARG A CA 1
ATOM 6023 C C . ARG A 1 780 ? 11.445 72.562 12.891 1 79.5 780 ARG A C 1
ATOM 6025 O O . ARG A 1 780 ? 10.914 72.062 13.883 1 79.5 780 ARG A O 1
ATOM 6032 N N . ASP A 1 781 ? 11.062 73.625 12.25 1 78.19 781 ASP A N 1
ATOM 6033 C CA . ASP A 1 781 ? 9.828 74.25 12.703 1 78.19 781 ASP A CA 1
ATOM 6034 C C . ASP A 1 781 ? 8.641 73.312 12.578 1 78.19 781 ASP A C 1
ATOM 6036 O O . ASP A 1 781 ? 7.781 73.25 13.461 1 78.19 781 ASP A O 1
ATOM 6040 N N . GLU A 1 782 ? 8.695 72.688 11.516 1 77.31 782 GLU A N 1
ATOM 6041 C CA . GLU A 1 782 ? 7.633 71.688 11.297 1 77.31 782 GLU A CA 1
ATOM 6042 C C . GLU A 1 782 ? 7.715 70.562 12.305 1 77.31 782 GLU A C 1
ATOM 6044 O O . GLU A 1 782 ? 6.688 70.062 12.75 1 77.31 782 GLU A O 1
ATOM 6049 N N . TYR A 1 783 ? 8.883 70.188 12.555 1 80.44 783 TYR A N 1
ATOM 6050 C CA . TYR A 1 783 ? 9.109 69.125 13.539 1 80.44 783 TYR A CA 1
ATOM 6051 C C . TYR A 1 783 ? 8.531 69.5 14.898 1 80.44 783 TYR A C 1
ATOM 6053 O O . TYR A 1 783 ? 7.781 68.75 15.508 1 80.44 783 TYR A O 1
ATOM 6061 N N . VAL A 1 784 ? 8.828 70.625 15.297 1 79 784 VAL A N 1
ATOM 6062 C CA . VAL A 1 784 ? 8.414 71.125 16.609 1 79 784 VAL A CA 1
ATOM 6063 C C . VAL A 1 784 ? 6.895 71.25 16.656 1 79 784 VAL A C 1
ATOM 6065 O O . VAL A 1 784 ? 6.258 70.938 17.656 1 79 784 VAL A O 1
ATOM 6068 N N . SER A 1 785 ? 6.406 71.688 15.57 1 78.06 785 SER A N 1
ATOM 6069 C CA . SER A 1 785 ? 4.961 71.875 15.516 1 78.06 785 SER A CA 1
ATOM 6070 C C . SER A 1 785 ? 4.227 70.562 15.508 1 78.06 785 SER A C 1
ATOM 6072 O O . SER A 1 785 ? 3.096 70.438 15.984 1 78.06 785 SER A O 1
ATOM 6074 N N . SER A 1 786 ? 4.855 69.625 14.977 1 80.69 786 SER A N 1
ATOM 6075 C CA . SER A 1 786 ? 4.227 68.312 14.797 1 80.69 786 SER A CA 1
ATOM 6076 C C . SER A 1 786 ? 4.363 67.438 16.047 1 80.69 786 SER A C 1
ATOM 6078 O O . SER A 1 786 ? 3.631 66.438 16.219 1 80.69 786 SER A O 1
ATOM 6080 N N . MET A 1 787 ? 5.27 67.75 16.906 1 77.81 787 MET A N 1
ATOM 6081 C CA . MET A 1 787 ? 5.586 66.938 18.078 1 77.81 787 MET A CA 1
ATOM 6082 C C . MET A 1 787 ? 4.363 66.75 18.984 1 77.81 787 MET A C 1
ATOM 6084 O O . MET A 1 787 ? 4.184 65.75 19.609 1 77.81 787 MET A O 1
ATOM 6088 N N . ASN A 1 788 ? 3.502 67.688 18.953 1 77.5 788 ASN A N 1
ATOM 6089 C CA . ASN A 1 788 ? 2.365 67.688 19.859 1 77.5 788 ASN A CA 1
ATOM 6090 C C . ASN A 1 788 ? 1.092 67.188 19.156 1 77.5 788 ASN A C 1
ATOM 6092 O O . ASN A 1 788 ? 0.004 67.25 19.734 1 77.5 788 ASN A O 1
ATOM 6096 N N . LEU A 1 789 ? 1.212 66.688 18.047 1 78.81 789 LEU A N 1
ATOM 6097 C CA . LEU A 1 789 ? 0.027 66.312 17.266 1 78.81 789 LEU A CA 1
ATOM 6098 C C . LEU A 1 789 ? -0.305 64.875 17.438 1 78.81 789 LEU A C 1
ATOM 6100 O O . LEU A 1 789 ? -1.288 64.375 16.859 1 78.81 789 LEU A O 1
ATOM 6104 N N . SER A 1 790 ? 0.439 64.125 18.219 1 83.38 790 SER A N 1
ATOM 6105 C CA . SER A 1 790 ? 0.148 62.75 18.422 1 83.38 790 SER A CA 1
ATOM 6106 C C . SER A 1 790 ? -1.173 62.531 19.156 1 83.38 790 SER A C 1
ATOM 6108 O O . SER A 1 790 ? -1.489 63.281 20.078 1 83.38 790 SER A O 1
ATOM 6110 N N . ARG A 1 791 ? -1.964 61.656 18.688 1 80.56 791 ARG A N 1
ATOM 6111 C CA . ARG A 1 791 ? -3.238 61.281 19.297 1 80.56 791 ARG A CA 1
ATOM 6112 C C . ARG A 1 791 ? -3.291 59.781 19.609 1 80.56 791 ARG A C 1
ATOM 6114 O O . ARG A 1 791 ? -3.094 58.969 18.734 1 80.56 791 ARG A O 1
ATOM 6121 N N . LEU A 1 792 ? -3.584 59.531 20.922 1 80.75 792 LEU A N 1
ATOM 6122 C CA . LEU A 1 792 ? -3.553 58.156 21.375 1 80.75 792 LEU A CA 1
ATOM 6123 C C . LEU A 1 792 ? -4.965 57.594 21.562 1 80.75 792 LEU A C 1
ATOM 6125 O O . LEU A 1 792 ? -5.82 58.25 22.156 1 80.75 792 LEU A O 1
ATOM 6129 N N . MET B 1 1 ? 108.375 -1.837 -10.969 1 16.39 1 MET B N 1
ATOM 6130 C CA . MET B 1 1 ? 108 -2.41 -9.688 1 16.39 1 MET B CA 1
ATOM 6131 C C . MET B 1 1 ? 106.938 -1.538 -9 1 16.39 1 MET B C 1
ATOM 6133 O O . MET B 1 1 ? 106.562 -1.816 -7.871 1 16.39 1 MET B O 1
ATOM 6137 N N . MET B 1 2 ? 106.375 -0.517 -9.531 1 16.27 2 MET B N 1
ATOM 6138 C CA . MET B 1 2 ? 106.25 0.818 -8.961 1 16.27 2 MET B CA 1
ATOM 6139 C C . MET B 1 2 ? 104.938 0.936 -8.18 1 16.27 2 MET B C 1
ATOM 6141 O O . MET B 1 2 ? 103.875 0.67 -8.711 1 16.27 2 MET B O 1
ATOM 6145 N N . LEU B 1 3 ? 104.688 1.024 -6.77 1 18.09 3 LEU B N 1
ATOM 6146 C CA . LEU B 1 3 ? 104 0.658 -5.531 1 18.09 3 LEU B CA 1
ATOM 6147 C C . LEU B 1 3 ? 102.938 1.685 -5.172 1 18.09 3 LEU B C 1
ATOM 6149 O O . LEU B 1 3 ? 102.125 1.436 -4.305 1 18.09 3 LEU B O 1
ATOM 6153 N N . HIS B 1 4 ? 102.812 2.922 -5.746 1 16.05 4 HIS B N 1
ATOM 6154 C CA . HIS B 1 4 ? 102.75 4.035 -4.805 1 16.05 4 HIS B CA 1
ATOM 6155 C C . HIS B 1 4 ? 101.438 4.152 -4.148 1 16.05 4 HIS B C 1
ATOM 6157 O O . HIS B 1 4 ? 100.438 3.498 -4.57 1 16.05 4 HIS B O 1
ATOM 6163 N N . HIS B 1 5 ? 100.75 5.395 -4.062 1 17.95 5 HIS B N 1
ATOM 6164 C CA . HIS B 1 5 ? 100.438 6.453 -3.115 1 17.95 5 HIS B CA 1
ATOM 6165 C C . HIS B 1 5 ? 98.938 6.453 -2.762 1 17.95 5 HIS B C 1
ATOM 6167 O O . HIS B 1 5 ? 98.125 6.027 -3.568 1 17.95 5 HIS B O 1
ATOM 6173 N N . LEU B 1 6 ? 98.375 6.879 -1.491 1 18.09 6 LEU B N 1
ATOM 6174 C CA . LEU B 1 6 ? 97.625 6.594 -0.308 1 18.09 6 LEU B CA 1
ATOM 6175 C C . LEU B 1 6 ? 96.25 7.25 -0.413 1 18.09 6 LEU B C 1
ATOM 6177 O O . LEU B 1 6 ? 95.188 6.629 -0.093 1 18.09 6 LEU B O 1
ATOM 6181 N N . PRO B 1 7 ? 95.938 8.562 -0.85 1 17.89 7 PRO B N 1
ATOM 6182 C CA . PRO B 1 7 ? 95.312 9.484 0.116 1 17.89 7 PRO B CA 1
ATOM 6183 C C . PRO B 1 7 ? 93.812 9.453 0.092 1 17.89 7 PRO B C 1
ATOM 6185 O O . PRO B 1 7 ? 93.188 9.234 -0.964 1 17.89 7 PRO B O 1
ATOM 6188 N N . LEU B 1 8 ? 92.812 9.25 1.275 1 17.61 8 LEU B N 1
ATOM 6189 C CA . LEU B 1 8 ? 91.625 8.672 1.821 1 17.61 8 LEU B CA 1
ATOM 6190 C C . LEU B 1 8 ? 90.438 9.672 1.744 1 17.61 8 LEU B C 1
ATOM 6192 O O . LEU B 1 8 ? 89.312 9.336 2.07 1 17.61 8 LEU B O 1
ATOM 6196 N N . THR B 1 9 ? 90.5 10.953 1.221 1 17.47 9 THR B N 1
ATOM 6197 C CA . THR B 1 9 ? 89.875 12.086 1.825 1 17.47 9 THR B CA 1
ATOM 6198 C C . THR B 1 9 ? 88.375 12.039 1.534 1 17.47 9 THR B C 1
ATOM 6200 O O . THR B 1 9 ? 87.938 11.766 0.404 1 17.47 9 THR B O 1
ATOM 6203 N N . LEU B 1 10 ? 87.25 12.148 2.572 1 17.67 10 LEU B N 1
ATOM 6204 C CA . LEU B 1 10 ? 85.938 11.766 3.096 1 17.67 10 LEU B CA 1
ATOM 6205 C C . LEU B 1 10 ? 84.812 12.688 2.568 1 17.67 10 LEU B C 1
ATOM 6207 O O . LEU B 1 10 ? 83.688 12.531 2.904 1 17.67 10 LEU B O 1
ATOM 6211 N N . LEU B 1 11 ? 84.938 13.555 1.537 1 16.83 11 LEU B N 1
ATOM 6212 C CA . LEU B 1 11 ? 84.312 14.875 1.545 1 16.83 11 LEU B CA 1
ATOM 6213 C C . LEU B 1 11 ? 82.812 14.773 1.273 1 16.83 11 LEU B C 1
ATOM 6215 O O . LEU B 1 11 ? 82.438 14.25 0.24 1 16.83 11 LEU B O 1
ATOM 6219 N N . LEU B 1 12 ? 81.75 14.844 2.299 1 18.53 12 LEU B N 1
ATOM 6220 C CA . LEU B 1 12 ? 80.375 14.367 2.562 1 18.53 12 LEU B CA 1
ATOM 6221 C C . LEU B 1 12 ? 79.375 15.211 1.817 1 18.53 12 LEU B C 1
ATOM 6223 O O . LEU B 1 12 ? 79.25 16.422 2.047 1 18.53 12 LEU B O 1
ATOM 6227 N N . SER B 1 13 ? 79 15.133 0.454 1 16.61 13 SER B N 1
ATOM 6228 C CA . SER B 1 13 ? 78.438 16.047 -0.521 1 16.61 13 SER B CA 1
ATOM 6229 C C . SER B 1 13 ? 76.938 16.219 -0.282 1 16.61 13 SER B C 1
ATOM 6231 O O . SER B 1 13 ? 76.188 15.227 -0.213 1 16.61 13 SER B O 1
ATOM 6233 N N . ALA B 1 14 ? 76.375 17.438 0.243 1 18.41 14 ALA B N 1
ATOM 6234 C CA . ALA B 1 14 ? 75.25 18.109 0.956 1 18.41 14 ALA B CA 1
ATOM 6235 C C . ALA B 1 14 ? 74.062 18.266 0.066 1 18.41 14 ALA B C 1
ATOM 6237 O O . ALA B 1 14 ? 74.062 19.062 -0.876 1 18.41 14 ALA B O 1
ATOM 6238 N N . ALA B 1 15 ? 73.25 17.203 -0.407 1 17.73 15 ALA B N 1
ATOM 6239 C CA . ALA B 1 15 ? 72.375 17.062 -1.533 1 17.73 15 ALA B CA 1
ATOM 6240 C C . ALA B 1 15 ? 71.062 17.875 -1.309 1 17.73 15 ALA B C 1
ATOM 6242 O O . ALA B 1 15 ? 70.375 17.688 -0.307 1 17.73 15 ALA B O 1
ATOM 6243 N N . ALA B 1 16 ? 71 19.125 -1.864 1 18.11 16 ALA B N 1
ATOM 6244 C CA . ALA B 1 16 ? 70.25 20.359 -1.743 1 18.11 16 ALA B CA 1
ATOM 6245 C C . ALA B 1 16 ? 68.812 20.109 -2.076 1 18.11 16 ALA B C 1
ATOM 6247 O O . ALA B 1 16 ? 68.438 19.562 -3.135 1 18.11 16 ALA B O 1
ATOM 6248 N N . LEU B 1 17 ? 67.812 20.031 -1.019 1 18.22 17 LEU B N 1
ATOM 6249 C CA . LEU B 1 17 ? 66.438 19.594 -0.737 1 18.22 17 LEU B CA 1
ATOM 6250 C C . LEU B 1 17 ? 65.438 20.438 -1.488 1 18.22 17 LEU B C 1
ATOM 6252 O O . LEU B 1 17 ? 65.375 21.641 -1.269 1 18.22 17 LEU B O 1
ATOM 6256 N N . PRO B 1 18 ? 65.312 20.25 -2.818 1 18.06 18 PRO B N 1
ATOM 6257 C CA . PRO B 1 18 ? 64.688 21.234 -3.688 1 18.06 18 PRO B CA 1
ATOM 6258 C C . PRO B 1 18 ? 63.219 21.531 -3.258 1 18.06 18 PRO B C 1
ATOM 6260 O O . PRO B 1 18 ? 62.594 20.719 -2.588 1 18.06 18 PRO B O 1
ATOM 6263 N N . SER B 1 19 ? 62.938 22.844 -3.141 1 18.16 19 SER B N 1
ATOM 6264 C CA . SER B 1 19 ? 61.938 23.766 -2.598 1 18.16 19 SER B CA 1
ATOM 6265 C C . SER B 1 19 ? 60.594 23.578 -3.264 1 18.16 19 SER B C 1
ATOM 6267 O O . SER B 1 19 ? 60.438 23.797 -4.465 1 18.16 19 SER B O 1
ATOM 6269 N N . SER B 1 20 ? 59.781 22.5 -2.871 1 17.19 20 SER B N 1
ATOM 6270 C CA . SER B 1 20 ? 58.625 21.797 -3.404 1 17.19 20 SER B CA 1
ATOM 6271 C C . SER B 1 20 ? 57.406 22.719 -3.5 1 17.19 20 SER B C 1
ATOM 6273 O O . SER B 1 20 ? 56.781 23.016 -2.49 1 17.19 20 SER B O 1
ATOM 6275 N N . SER B 1 21 ? 57.562 23.875 -4.152 1 17.7 21 SER B N 1
ATOM 6276 C CA . SER B 1 21 ? 56.625 24.984 -4.16 1 17.7 21 SER B CA 1
ATOM 6277 C C . SER B 1 21 ? 55.25 24.547 -4.609 1 17.7 21 SER B C 1
ATOM 6279 O O . SER B 1 21 ? 55.062 24 -5.707 1 17.7 21 SER B O 1
ATOM 6281 N N . ALA B 1 22 ? 54.375 24.203 -3.641 1 18.08 22 ALA B N 1
ATOM 6282 C CA . ALA B 1 22 ? 53.062 23.562 -3.5 1 18.08 22 ALA B CA 1
ATOM 6283 C C . ALA B 1 22 ? 51.969 24.344 -4.211 1 18.08 22 ALA B C 1
ATOM 6285 O O . ALA B 1 22 ? 51.562 25.422 -3.744 1 18.08 22 ALA B O 1
ATOM 6286 N N . PHE B 1 23 ? 52.188 24.516 -5.531 1 17.5 23 PHE B N 1
ATOM 6287 C CA . PHE B 1 23 ? 51.344 25.344 -6.379 1 17.5 23 PHE B CA 1
ATOM 6288 C C . PHE B 1 23 ? 49.875 24.969 -6.215 1 17.5 23 PHE B C 1
ATOM 6290 O O . PHE B 1 23 ? 49.5 23.797 -6.363 1 17.5 23 PHE B O 1
ATOM 6297 N N . LEU B 1 24 ? 49.188 25.656 -5.289 1 18.52 24 LEU B N 1
ATOM 6298 C CA . LEU B 1 24 ? 47.812 25.594 -4.773 1 18.52 24 LEU B CA 1
ATOM 6299 C C . LEU B 1 24 ? 46.812 25.672 -5.91 1 18.52 24 LEU B C 1
ATOM 6301 O O . LEU B 1 24 ? 46.594 26.734 -6.473 1 18.52 24 LEU B O 1
ATOM 6305 N N . ALA B 1 25 ? 47.094 25 -6.988 1 17.22 25 ALA B N 1
ATOM 6306 C CA . ALA B 1 25 ? 46.312 25.25 -8.195 1 17.22 25 ALA B CA 1
ATOM 6307 C C . ALA B 1 25 ? 44.812 25.109 -7.922 1 17.22 25 ALA B C 1
ATOM 6309 O O . ALA B 1 25 ? 44.375 24.094 -7.379 1 17.22 25 ALA B O 1
ATOM 6310 N N . SER B 1 26 ? 44.125 26.188 -7.688 1 18.69 26 SER B N 1
ATOM 6311 C CA . SER B 1 26 ? 42.75 26.547 -7.367 1 18.69 26 SER B CA 1
ATOM 6312 C C . SER B 1 26 ? 41.781 25.938 -8.375 1 18.69 26 SER B C 1
ATOM 6314 O O . SER B 1 26 ? 40.625 26.406 -8.5 1 18.69 26 SER B O 1
ATOM 6316 N N . SER B 1 27 ? 42 24.75 -8.828 1 17.61 27 SER B N 1
ATOM 6317 C CA . SER B 1 27 ? 41.219 24.297 -9.984 1 17.61 27 SER B CA 1
ATOM 6318 C C . SER B 1 27 ? 39.719 24.438 -9.719 1 17.61 27 SER B C 1
ATOM 6320 O O . SER B 1 27 ? 39.25 24.094 -8.633 1 17.61 27 SER B O 1
ATOM 6322 N N . SER B 1 28 ? 39.094 25.406 -10.375 1 19.31 28 SER B N 1
ATOM 6323 C CA . SER B 1 28 ? 37.719 25.875 -10.477 1 19.31 28 SER B CA 1
ATOM 6324 C C . SER B 1 28 ? 36.781 24.734 -10.797 1 19.31 28 SER B C 1
ATOM 6326 O O . SER B 1 28 ? 36.844 24.141 -11.883 1 19.31 28 SER B O 1
ATOM 6328 N N . ILE B 1 29 ? 36.625 23.859 -9.93 1 18.72 29 ILE B N 1
ATOM 6329 C CA . ILE B 1 29 ? 35.844 22.641 -10.094 1 18.72 29 ILE B CA 1
ATOM 6330 C C . ILE B 1 29 ? 34.406 23 -10.492 1 18.72 29 ILE B C 1
ATOM 6332 O O . ILE B 1 29 ? 33.719 23.688 -9.742 1 18.7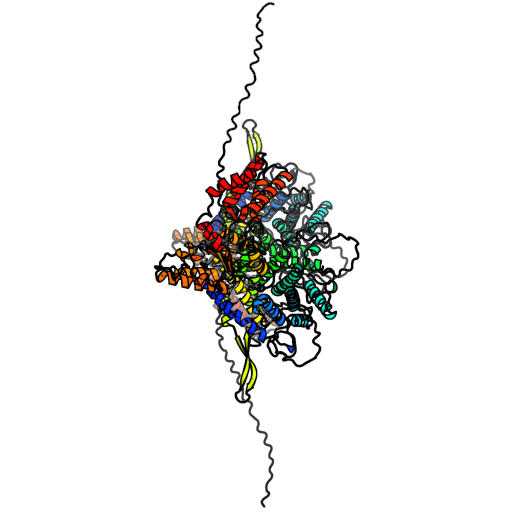2 29 ILE B O 1
ATOM 6336 N N . SER B 1 30 ? 34.281 23.281 -11.773 1 19.05 30 SER B N 1
ATOM 6337 C CA . SER B 1 30 ? 33 23.562 -12.375 1 19.05 30 SER B CA 1
ATOM 6338 C C . SER B 1 30 ? 31.953 22.531 -11.961 1 19.05 30 SER B C 1
ATOM 6340 O O . SER B 1 30 ? 32.156 21.328 -12.148 1 19.05 30 SER B O 1
ATOM 6342 N N . ARG B 1 31 ? 31.266 22.75 -10.867 1 20.88 31 ARG B N 1
ATOM 6343 C CA . ARG B 1 31 ? 30.172 22.047 -10.219 1 20.88 31 ARG B CA 1
ATOM 6344 C C . ARG B 1 31 ? 29.094 21.656 -11.227 1 20.88 31 ARG B C 1
ATOM 6346 O O . ARG B 1 31 ? 28.297 22.5 -11.648 1 20.88 31 ARG B O 1
ATOM 6353 N N . ALA B 1 32 ? 29.484 20.969 -12.273 1 19.38 32 ALA B N 1
ATOM 6354 C CA . ALA B 1 32 ? 28.391 20.594 -13.172 1 19.38 32 ALA B CA 1
ATOM 6355 C C . ALA B 1 32 ? 27.266 19.891 -12.414 1 19.38 32 ALA B C 1
ATOM 6357 O O . ALA B 1 32 ? 27.484 18.828 -11.836 1 19.38 32 ALA B O 1
ATOM 6358 N N . ALA B 1 33 ? 26.469 20.688 -11.742 1 21.94 33 ALA B N 1
ATOM 6359 C CA . ALA B 1 33 ? 25.25 20.297 -11.047 1 21.94 33 ALA B CA 1
ATOM 6360 C C . ALA B 1 33 ? 24.438 19.312 -11.883 1 21.94 33 ALA B C 1
ATOM 6362 O O . ALA B 1 33 ? 23.953 19.656 -12.969 1 21.94 33 ALA B O 1
ATOM 6363 N N . THR B 1 34 ? 24.953 18.125 -12.008 1 20.91 34 THR B N 1
ATOM 6364 C CA . THR B 1 34 ? 24.156 17.125 -12.703 1 20.91 34 THR B CA 1
ATOM 6365 C C . THR B 1 34 ? 22.703 17.125 -12.195 1 20.91 34 THR B C 1
ATOM 6367 O O . THR B 1 34 ? 22.469 17 -10.992 1 20.91 34 THR B O 1
ATOM 6370 N N . SER B 1 35 ? 21.906 17.953 -12.766 1 20.77 35 SER B N 1
ATOM 6371 C CA . SER B 1 35 ? 20.453 17.984 -12.602 1 20.77 35 SER B CA 1
ATOM 6372 C C . SER B 1 35 ? 19.859 16.578 -12.578 1 20.77 35 SER B C 1
ATOM 6374 O O . SER B 1 35 ? 20 15.828 -13.539 1 20.77 35 SER B O 1
ATOM 6376 N N . LYS B 1 36 ? 20.094 16 -11.445 1 25.31 36 LYS B N 1
ATOM 6377 C CA . LYS B 1 36 ? 19.359 14.75 -11.289 1 25.31 36 LYS B CA 1
ATOM 6378 C C . LYS B 1 36 ? 17.906 14.922 -11.727 1 25.31 36 LYS B C 1
ATOM 6380 O O . LYS B 1 36 ? 17.188 15.797 -11.219 1 25.31 36 LYS B O 1
ATOM 6385 N N . SER B 1 37 ? 17.672 14.633 -12.992 1 23.33 37 SER B N 1
ATOM 6386 C CA . SER B 1 37 ? 16.328 14.531 -13.547 1 23.33 37 SER B CA 1
ATOM 6387 C C . SER B 1 37 ? 15.367 13.883 -12.547 1 23.33 37 SER B C 1
ATOM 6389 O O . SER B 1 37 ? 15.648 12.812 -12.016 1 23.33 37 SER B O 1
ATOM 6391 N N . THR B 1 38 ? 14.93 14.602 -11.68 1 25.09 38 THR B N 1
ATOM 6392 C CA . THR B 1 38 ? 13.797 14.164 -10.875 1 25.09 38 THR B CA 1
ATOM 6393 C C . THR B 1 38 ? 12.82 13.352 -11.711 1 25.09 38 THR B C 1
ATOM 6395 O O . THR B 1 38 ? 12.164 13.883 -12.617 1 25.09 38 THR B O 1
ATOM 6398 N N . LYS B 1 39 ? 13.258 12.094 -11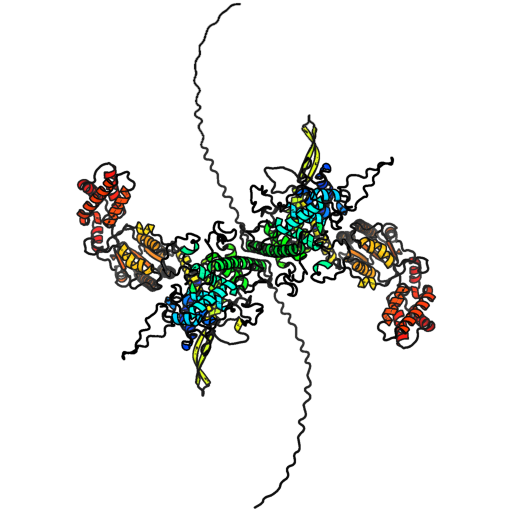.875 1 28.58 39 LYS B N 1
ATOM 6399 C CA . LYS B 1 39 ? 12.281 11.219 -12.523 1 28.58 39 LYS B CA 1
ATOM 6400 C C . LYS B 1 39 ? 10.891 11.406 -11.938 1 28.58 39 LYS B C 1
ATOM 6402 O O . LYS B 1 39 ? 10.664 11.141 -10.75 1 28.58 39 LYS B O 1
ATOM 6407 N N . SER B 1 40 ? 10.266 12.445 -12.227 1 26.39 40 SER B N 1
ATOM 6408 C CA . SER B 1 40 ? 8.828 12.547 -11.984 1 26.39 40 SER B CA 1
ATOM 6409 C C . SER B 1 40 ? 8.117 11.242 -12.352 1 26.39 40 SER B C 1
ATOM 6411 O O . SER B 1 40 ? 8.234 10.766 -13.484 1 26.39 40 SER B O 1
ATOM 6413 N N . TYR B 1 41 ? 8.133 10.414 -11.484 1 25.78 41 TYR B N 1
ATOM 6414 C CA . TYR B 1 41 ? 7.34 9.211 -11.727 1 25.78 41 TYR B CA 1
ATOM 6415 C C . TYR B 1 41 ? 5.949 9.57 -12.227 1 25.78 41 TYR B C 1
ATOM 6417 O O . TYR B 1 41 ? 5.051 9.867 -11.438 1 25.78 41 TYR B O 1
ATOM 6425 N N . ALA B 1 42 ? 5.918 10.492 -13.172 1 27.55 42 ALA B N 1
ATOM 6426 C CA . ALA B 1 42 ? 4.652 10.5 -13.898 1 27.55 42 ALA B CA 1
ATOM 6427 C C . ALA B 1 42 ? 4.254 9.086 -14.312 1 27.55 42 ALA B C 1
ATOM 6429 O O . ALA B 1 42 ? 5.012 8.398 -15 1 27.55 42 ALA B O 1
ATOM 6430 N N . ILE B 1 43 ? 3.527 8.492 -13.523 1 27.88 43 ILE B N 1
ATOM 6431 C CA . ILE B 1 43 ? 2.936 7.238 -13.984 1 27.88 43 ILE B CA 1
ATOM 6432 C C . ILE B 1 43 ? 2.393 7.418 -15.398 1 27.88 43 ILE B C 1
ATOM 6434 O O . ILE B 1 43 ? 1.389 8.102 -15.609 1 27.88 43 ILE B O 1
ATOM 6438 N N . THR B 1 44 ? 3.156 7.844 -16.281 1 27.17 44 THR B N 1
ATOM 6439 C CA . THR B 1 44 ? 2.752 7.676 -17.672 1 27.17 44 THR B CA 1
ATOM 6440 C C . THR B 1 44 ? 2.113 6.305 -17.891 1 27.17 44 THR B C 1
ATOM 6442 O O . THR B 1 44 ? 2.766 5.273 -17.719 1 27.17 44 THR B O 1
ATOM 6445 N N . THR B 1 45 ? 0.903 6.242 -17.484 1 29.62 45 THR B N 1
ATOM 6446 C CA . THR B 1 45 ? 0.193 5.121 -18.094 1 29.62 45 THR B CA 1
ATOM 6447 C C . THR B 1 45 ? 0.396 5.105 -19.609 1 29.62 45 THR B C 1
ATOM 6449 O O . THR B 1 45 ? -0.276 5.84 -20.328 1 29.62 45 THR B O 1
ATOM 6452 N N . GLN B 1 46 ? 1.463 5.402 -20.141 1 27.94 46 GLN B N 1
ATOM 6453 C CA . GLN B 1 46 ? 1.569 4.926 -21.516 1 27.94 46 GLN B CA 1
ATOM 6454 C C . GLN B 1 46 ? 0.899 3.566 -21.672 1 27.94 46 GLN B C 1
ATOM 6456 O O . GLN B 1 46 ? 1.293 2.594 -21.031 1 27.94 46 GLN B O 1
ATOM 6461 N N . GLN B 1 47 ? -0.401 3.574 -21.781 1 31.02 47 GLN B N 1
ATOM 6462 C CA . GLN B 1 47 ? -0.926 2.418 -22.5 1 31.02 47 GLN B CA 1
ATOM 6463 C C . GLN B 1 47 ? 0.056 1.942 -23.562 1 31.02 47 GLN B C 1
ATOM 6465 O O . GLN B 1 47 ? 0.114 2.508 -24.672 1 31.02 47 GLN B O 1
ATOM 6470 N N . ASN B 1 48 ? 1.244 1.888 -23.281 1 33.56 48 ASN B N 1
ATOM 6471 C CA . ASN B 1 48 ? 2.012 1.146 -24.266 1 33.56 48 ASN B CA 1
ATOM 6472 C C . ASN B 1 48 ? 1.187 0.021 -24.891 1 33.56 48 ASN B C 1
ATOM 6474 O O . ASN B 1 48 ? 0.619 -0.805 -24.172 1 33.56 48 ASN B O 1
ATOM 6478 N N . GLN B 1 49 ? 0.495 0.322 -25.859 1 35.53 49 GLN B N 1
ATOM 6479 C CA . GLN B 1 49 ? 0.056 -0.736 -26.766 1 35.53 49 GLN B CA 1
ATOM 6480 C C . GLN B 1 49 ? 0.952 -1.966 -26.641 1 35.53 49 GLN B C 1
ATOM 6482 O O . GLN B 1 49 ? 2.08 -1.967 -27.141 1 35.53 49 GLN B O 1
ATOM 6487 N N . GLN B 1 50 ? 1.082 -2.475 -25.484 1 42.47 50 GLN B N 1
ATOM 6488 C CA . GLN B 1 50 ? 1.792 -3.738 -25.328 1 42.47 50 GLN B CA 1
ATOM 6489 C C . GLN B 1 50 ? 1.688 -4.594 -26.594 1 42.47 50 GLN B C 1
ATOM 6491 O O . GLN B 1 50 ? 0.601 -5.051 -26.938 1 42.47 50 GLN B O 1
ATOM 6496 N N . GLN B 1 51 ? 2.32 -4.199 -27.484 1 48.38 51 GLN B N 1
ATOM 6497 C CA . GLN B 1 51 ? 2.463 -5.07 -28.641 1 48.38 51 GLN B CA 1
ATOM 6498 C C . GLN B 1 51 ? 2.625 -6.527 -28.219 1 48.38 51 GLN B C 1
ATOM 6500 O O . GLN B 1 51 ? 3.553 -6.863 -27.469 1 48.38 51 GLN B O 1
ATOM 6505 N N . SER B 1 52 ? 1.584 -7.238 -28.078 1 63.44 52 SER B N 1
ATOM 6506 C CA . SER B 1 52 ? 1.541 -8.672 -27.828 1 63.44 52 SER B CA 1
ATOM 6507 C C . SER B 1 52 ? 2.6 -9.414 -28.625 1 63.44 52 SER B C 1
ATOM 6509 O O . SER B 1 52 ? 2.736 -9.195 -29.828 1 63.44 52 SER B O 1
ATOM 6511 N N . ILE B 1 53 ? 3.682 -9.859 -27.938 1 72.94 53 ILE B N 1
ATOM 6512 C CA . ILE B 1 53 ? 4.715 -10.688 -28.562 1 72.94 53 ILE B CA 1
ATOM 6513 C C . ILE B 1 53 ? 4.062 -11.805 -29.359 1 72.94 53 ILE B C 1
ATOM 6515 O O . ILE B 1 53 ? 3.143 -12.477 -28.875 1 72.94 53 ILE B O 1
ATOM 6519 N N . THR B 1 54 ? 4.469 -11.75 -30.562 1 82.88 54 THR B N 1
ATOM 6520 C CA . THR B 1 54 ? 3.945 -12.719 -31.516 1 82.88 54 THR B CA 1
ATOM 6521 C C . THR B 1 54 ? 4.531 -14.102 -31.25 1 82.88 54 THR B C 1
ATOM 6523 O O . THR B 1 54 ? 5.461 -14.25 -30.469 1 82.88 54 THR B O 1
ATOM 6526 N N . PHE B 1 55 ? 3.973 -15.078 -31.844 1 87.94 55 PHE B N 1
ATOM 6527 C CA . PHE B 1 55 ? 4.445 -16.453 -31.766 1 87.94 55 PHE B CA 1
ATOM 6528 C C . PHE B 1 55 ? 5.902 -16.547 -32.219 1 87.94 55 PHE B C 1
ATOM 6530 O O . PHE B 1 55 ? 6.715 -17.203 -31.547 1 87.94 55 PHE B O 1
ATOM 6537 N N . ASP B 1 56 ? 6.266 -15.844 -33.188 1 88.19 56 ASP B N 1
ATOM 6538 C CA . ASP B 1 56 ? 7.617 -15.906 -33.75 1 88.19 56 ASP B CA 1
ATOM 6539 C C . ASP B 1 56 ? 8.625 -15.281 -32.781 1 88.19 56 ASP B C 1
ATOM 6541 O O . ASP B 1 56 ? 9.758 -15.766 -32.688 1 88.19 56 ASP B O 1
ATOM 6545 N N . GLU B 1 57 ? 8.219 -14.266 -32.219 1 91.12 57 GLU B N 1
ATOM 6546 C CA . GLU B 1 57 ? 9.102 -13.633 -31.234 1 91.12 57 GLU B CA 1
ATOM 6547 C C . GLU B 1 57 ? 9.336 -14.531 -30.031 1 91.12 57 GLU B C 1
ATOM 6549 O O . GLU B 1 57 ? 10.461 -14.648 -29.547 1 91.12 57 GLU B O 1
ATOM 6554 N N . MET B 1 58 ? 8.336 -15.156 -29.625 1 93.94 58 MET B N 1
ATOM 6555 C CA . MET B 1 58 ? 8.469 -16.078 -28.5 1 93.94 58 MET B CA 1
ATOM 6556 C C . MET B 1 58 ? 9.328 -17.281 -28.875 1 93.94 58 MET B C 1
ATOM 6558 O O . MET B 1 58 ? 10.109 -17.781 -28.047 1 93.94 58 MET B O 1
ATOM 6562 N N . LYS B 1 59 ? 9.18 -17.688 -30.062 1 92.62 59 LYS B N 1
ATOM 6563 C CA . LYS B 1 59 ? 10 -18.797 -30.547 1 92.62 59 LYS B CA 1
ATOM 6564 C C . LYS B 1 59 ? 11.477 -18.391 -30.609 1 92.62 59 LYS B C 1
ATOM 6566 O O . LYS B 1 59 ? 12.359 -19.219 -30.328 1 92.62 59 LYS B O 1
ATOM 6571 N N . SER B 1 60 ? 11.633 -17.156 -30.984 1 94.25 60 SER B N 1
ATOM 6572 C CA . SER B 1 60 ? 13.008 -16.656 -30.984 1 94.25 60 SER B CA 1
ATOM 6573 C C . SER B 1 60 ? 13.594 -16.656 -29.578 1 94.25 60 SER B C 1
ATOM 6575 O O . SER B 1 60 ? 14.75 -17.047 -29.375 1 94.25 60 SER B O 1
ATOM 6577 N N . ILE B 1 61 ? 12.844 -16.219 -28.656 1 96.31 61 ILE B N 1
ATOM 6578 C CA . ILE B 1 61 ? 13.266 -16.219 -27.25 1 96.31 61 ILE B CA 1
ATOM 6579 C C . ILE B 1 61 ? 13.555 -17.641 -26.797 1 96.31 61 ILE B C 1
ATOM 6581 O O . ILE B 1 61 ? 14.578 -17.906 -26.172 1 96.31 61 ILE B O 1
ATOM 6585 N N . GLU B 1 62 ? 12.664 -18.547 -27.125 1 95.38 62 GLU B N 1
ATOM 6586 C CA . GLU B 1 62 ? 12.836 -19.953 -26.75 1 95.38 62 GLU B CA 1
ATOM 6587 C C . GLU B 1 62 ? 14.133 -20.516 -27.312 1 95.38 62 GLU B C 1
ATOM 6589 O O . GLU B 1 62 ? 14.875 -21.203 -26.594 1 95.38 62 GLU B O 1
ATOM 6594 N N . SER B 1 63 ? 14.406 -20.219 -28.562 1 95 63 SER B N 1
ATOM 6595 C CA . SER B 1 63 ? 15.609 -20.734 -29.203 1 95 63 SER B CA 1
ATOM 6596 C C . SER B 1 63 ? 16.875 -20.219 -28.516 1 95 63 SER B C 1
ATOM 6598 O O . SER B 1 63 ? 17.828 -20.969 -28.328 1 95 63 SER B O 1
ATOM 6600 N N . ARG B 1 64 ? 16.859 -18.969 -28.203 1 96.62 64 ARG B N 1
ATOM 6601 C CA . ARG B 1 64 ? 18 -18.375 -27.5 1 96.62 64 ARG B CA 1
ATOM 6602 C C . ARG B 1 64 ? 18.172 -19.016 -26.125 1 96.62 64 ARG B C 1
ATOM 6604 O O . ARG B 1 64 ? 19.312 -19.281 -25.703 1 96.62 64 ARG B O 1
ATOM 6611 N N . LEU B 1 65 ? 17.109 -19.266 -25.469 1 97.19 65 LEU B N 1
ATOM 6612 C CA . LEU B 1 65 ? 17.156 -19.891 -24.156 1 97.19 65 LEU B CA 1
ATOM 6613 C C . LEU B 1 65 ? 17.656 -21.328 -24.266 1 97.19 65 LEU B C 1
ATOM 6615 O O . LEU B 1 65 ? 18.453 -21.781 -23.422 1 97.19 65 LEU B O 1
ATOM 6619 N N . ILE B 1 66 ? 17.219 -22.078 -25.266 1 94.31 66 ILE B N 1
ATOM 6620 C CA . ILE B 1 66 ? 17.641 -23.453 -25.469 1 94.31 66 ILE B CA 1
ATOM 6621 C C . ILE B 1 66 ? 19.141 -23.5 -25.719 1 94.31 66 ILE B C 1
ATOM 6623 O O . ILE B 1 66 ? 19.844 -24.375 -25.203 1 94.31 66 ILE B O 1
ATOM 6627 N N . THR B 1 67 ? 19.641 -22.531 -26.438 1 94.81 67 THR B N 1
ATOM 6628 C CA . THR B 1 67 ? 21.062 -22.453 -26.734 1 94.81 67 THR B CA 1
ATOM 6629 C C . THR B 1 67 ? 21.875 -22.266 -25.453 1 94.81 67 THR B C 1
ATOM 6631 O O . THR B 1 67 ? 22.891 -22.938 -25.25 1 94.81 67 THR B O 1
ATOM 6634 N N . LEU B 1 68 ? 21.438 -21.422 -24.625 1 95.25 68 LEU B N 1
ATOM 6635 C CA . LEU B 1 68 ? 22.125 -21.172 -23.359 1 95.25 68 LEU B CA 1
ATOM 6636 C C . LEU B 1 68 ? 22 -22.375 -22.422 1 95.25 68 LEU B C 1
ATOM 6638 O O . LEU B 1 68 ? 22.953 -22.719 -21.734 1 95.25 68 LEU B O 1
ATOM 6642 N N . GLU B 1 69 ? 20.844 -22.984 -22.375 1 94.31 69 GLU B N 1
ATOM 6643 C CA . GLU B 1 69 ? 20.594 -24.125 -21.5 1 94.31 69 GLU B CA 1
ATOM 6644 C C . GLU B 1 69 ? 21.484 -25.312 -21.875 1 94.31 69 GLU B C 1
ATOM 6646 O O . GLU B 1 69 ? 21.969 -26.031 -21 1 94.31 69 GLU B O 1
ATOM 6651 N N . LYS B 1 70 ? 21.719 -25.531 -23.125 1 91.19 70 LYS B N 1
ATOM 6652 C CA . LYS B 1 70 ? 22.531 -26.641 -23.609 1 91.19 70 LYS B CA 1
ATOM 6653 C C . LYS B 1 70 ? 23.969 -26.562 -23.094 1 91.19 70 LYS B C 1
ATOM 6655 O O . LYS B 1 70 ? 24.625 -27.578 -22.891 1 91.19 70 LYS B O 1
ATOM 6660 N N . GLN B 1 71 ? 24.391 -25.422 -22.812 1 91.62 71 GLN B N 1
ATOM 6661 C CA . GLN B 1 71 ? 25.766 -25.203 -22.344 1 91.62 71 GLN B CA 1
ATOM 6662 C C . GLN B 1 71 ? 25.859 -25.266 -20.828 1 91.62 71 GLN B C 1
ATOM 6664 O O . GLN B 1 71 ? 26.953 -25.312 -20.266 1 91.62 71 GLN B O 1
ATOM 6669 N N . SER B 1 72 ? 24.734 -25.266 -20.203 1 91.38 72 SER B N 1
ATOM 6670 C CA . SER B 1 72 ? 24.656 -25.047 -18.766 1 91.38 72 SER B CA 1
ATOM 6671 C C . SER B 1 72 ? 25.359 -26.172 -18 1 91.38 72 SER B C 1
ATOM 6673 O O . SER B 1 72 ? 26.062 -25.922 -17.016 1 91.38 72 SER B O 1
ATOM 6675 N N . PRO B 1 73 ? 25.203 -27.469 -18.391 1 89.75 73 PRO B N 1
ATOM 6676 C CA . PRO B 1 73 ? 25.875 -28.531 -17.641 1 89.75 73 PRO B CA 1
ATOM 6677 C C . PRO B 1 73 ? 27.406 -28.391 -17.672 1 89.75 73 PRO B C 1
ATOM 6679 O O . PRO B 1 73 ? 28.062 -28.578 -16.656 1 89.75 73 PRO B O 1
ATOM 6682 N N . GLU B 1 74 ? 27.906 -28.031 -18.781 1 88.62 74 GLU B N 1
ATOM 6683 C CA . GLU B 1 74 ? 29.344 -27.844 -18.922 1 88.62 74 GLU B CA 1
ATOM 6684 C C . GLU B 1 74 ? 29.828 -26.641 -18.125 1 88.62 74 GLU B C 1
ATOM 6686 O O . GLU B 1 74 ? 30.875 -26.688 -17.484 1 88.62 74 GLU B O 1
ATOM 6691 N N . ILE B 1 75 ? 29.078 -25.641 -18.203 1 92.31 75 ILE B N 1
ATOM 6692 C CA . ILE B 1 75 ? 29.438 -24.406 -17.5 1 92.31 75 ILE B CA 1
ATOM 6693 C C . ILE B 1 75 ? 29.453 -24.641 -16 1 92.31 75 ILE B C 1
ATOM 6695 O O . ILE B 1 75 ? 30.391 -24.266 -15.312 1 92.31 75 ILE B O 1
ATOM 6699 N N . LEU B 1 76 ? 28.438 -25.25 -15.492 1 91.75 76 LEU B N 1
ATOM 6700 C CA . LEU B 1 76 ? 28.312 -25.469 -14.055 1 91.75 76 LEU B CA 1
ATOM 6701 C C . LEU B 1 76 ? 29.344 -26.469 -13.555 1 91.75 76 LEU B C 1
ATOM 6703 O O . LEU B 1 76 ? 29.906 -26.297 -12.469 1 91.75 76 LEU B O 1
ATOM 6707 N N . SER B 1 77 ? 29.625 -27.5 -14.297 1 88.88 77 SER B N 1
ATOM 6708 C CA . SER B 1 77 ? 30.562 -28.562 -13.883 1 88.88 77 SER B CA 1
ATOM 6709 C C . SER B 1 77 ? 31.984 -28.016 -13.766 1 88.88 77 SER B C 1
ATOM 6711 O O . SER B 1 77 ? 32.812 -28.578 -13.039 1 88.88 77 SER B O 1
ATOM 6713 N N . ALA B 1 78 ? 32.219 -26.953 -14.453 1 88.44 78 ALA B N 1
ATOM 6714 C CA . ALA B 1 78 ? 33.562 -26.375 -14.414 1 88.44 78 ALA B CA 1
ATOM 6715 C C . ALA B 1 78 ? 33.875 -25.812 -13.031 1 88.44 78 ALA B C 1
ATOM 6717 O O . ALA B 1 78 ? 35.062 -25.641 -12.68 1 88.44 78 ALA B O 1
ATOM 6718 N N . PHE B 1 79 ? 32.906 -25.578 -12.25 1 91.06 79 PHE B N 1
ATOM 6719 C CA . PHE B 1 79 ? 33.125 -25.016 -10.922 1 91.06 79 PHE B CA 1
ATOM 6720 C C . PHE B 1 79 ? 33.219 -26.109 -9.875 1 91.06 79 PHE B C 1
ATOM 6722 O O . PHE B 1 79 ? 33.5 -25.844 -8.703 1 91.06 79 PHE B O 1
ATOM 6729 N N . TYR B 1 80 ? 32.938 -27.359 -10.219 1 90.62 80 TYR B N 1
ATOM 6730 C CA . TYR B 1 80 ? 32.938 -28.469 -9.273 1 90.62 80 TYR B CA 1
ATOM 6731 C C . TYR B 1 80 ? 34.375 -28.922 -8.961 1 90.62 80 TYR B C 1
ATOM 6733 O O . TYR B 1 80 ? 35.188 -29.094 -9.875 1 90.62 80 TYR B O 1
ATOM 6741 N N . GLU B 1 81 ? 34.656 -29.031 -7.727 1 88.5 81 GLU B N 1
ATOM 6742 C CA . GLU B 1 81 ? 35.938 -29.547 -7.25 1 88.5 81 GLU B CA 1
ATOM 6743 C C . GLU B 1 81 ? 35.75 -30.906 -6.574 1 88.5 81 GLU B C 1
ATOM 6745 O O . GLU B 1 81 ? 35.312 -30.984 -5.434 1 88.5 81 GLU B O 1
ATOM 6750 N N . PRO B 1 82 ? 36.25 -31.891 -7.113 1 85.12 82 PRO B N 1
ATOM 6751 C CA . PRO B 1 82 ? 36.031 -33.25 -6.598 1 85.12 82 PRO B CA 1
ATOM 6752 C C . PRO B 1 82 ? 36.656 -33.469 -5.23 1 85.12 82 PRO B C 1
ATOM 6754 O O . PRO B 1 82 ? 36.094 -34.188 -4.391 1 85.12 82 PRO B O 1
ATOM 6757 N N . HIS B 1 83 ? 37.844 -32.875 -5.004 1 84.94 83 HIS B N 1
ATOM 6758 C CA . HIS B 1 83 ? 38.531 -33.125 -3.736 1 84.94 83 HIS B CA 1
ATOM 6759 C C . HIS B 1 83 ? 37.75 -32.5 -2.574 1 84.94 83 HIS B C 1
ATOM 6761 O O . HIS B 1 83 ? 37.875 -32.938 -1.436 1 84.94 83 HIS B O 1
ATOM 6767 N N . LEU B 1 84 ? 37 -31.531 -2.881 1 88.06 84 LEU B N 1
ATOM 6768 C CA . LEU B 1 84 ? 36.188 -30.875 -1.861 1 88.06 84 LEU B CA 1
ATOM 6769 C C . LEU B 1 84 ? 34.75 -31.375 -1.902 1 88.06 84 LEU B C 1
ATOM 6771 O O . LEU B 1 84 ? 33.969 -31.062 -1.016 1 88.06 84 LEU B O 1
ATOM 6775 N N . LYS B 1 85 ? 34.406 -32.156 -2.891 1 88.38 85 LYS B N 1
ATOM 6776 C CA . LYS B 1 85 ? 33.031 -32.594 -3.125 1 88.38 85 LYS B CA 1
ATOM 6777 C C . LYS B 1 85 ? 32.062 -31.422 -3.057 1 88.38 85 LYS B C 1
ATOM 6779 O O . LYS B 1 85 ? 31.047 -31.5 -2.361 1 88.38 85 LYS B O 1
ATOM 6784 N N . SER B 1 86 ? 32.5 -30.375 -3.602 1 91.5 86 SER B N 1
ATOM 6785 C CA . SER B 1 86 ? 31.688 -29.156 -3.553 1 91.5 86 SER B CA 1
ATOM 6786 C C . SER B 1 86 ? 32 -28.25 -4.738 1 91.5 86 SER B C 1
ATOM 6788 O O . SER B 1 86 ? 32.938 -28.5 -5.496 1 91.5 86 SER B O 1
ATOM 6790 N N . PHE B 1 87 ? 31.141 -27.297 -4.949 1 92.38 87 PHE B N 1
ATOM 6791 C CA . PHE B 1 87 ? 31.375 -26.25 -5.926 1 92.38 87 PHE B CA 1
ATOM 6792 C C . PHE B 1 87 ? 32.062 -25.062 -5.281 1 92.38 87 PHE B C 1
ATOM 6794 O O . PHE B 1 87 ? 31.609 -24.531 -4.27 1 92.38 87 PHE B O 1
ATOM 6801 N N . SER B 1 88 ? 33.188 -24.688 -5.824 1 89.06 88 SER B N 1
ATOM 6802 C CA . SER B 1 88 ? 33.938 -23.531 -5.316 1 89.06 88 SER B CA 1
ATOM 6803 C C . SER B 1 88 ? 33.5 -22.25 -6.016 1 89.06 88 SER B C 1
ATOM 6805 O O . SER B 1 88 ? 32.969 -22.281 -7.133 1 89.06 88 SER B O 1
ATOM 6807 N N . VAL B 1 89 ? 33.688 -21.125 -5.316 1 87.69 89 VAL B N 1
ATOM 6808 C CA . VAL B 1 89 ? 33.375 -19.828 -5.922 1 87.69 89 VAL B CA 1
ATOM 6809 C C . VAL B 1 89 ? 34.156 -19.656 -7.219 1 87.69 89 VAL B C 1
ATOM 6811 O O . VAL B 1 89 ? 33.594 -19.266 -8.242 1 87.69 89 VAL B O 1
ATOM 6814 N N . ARG B 1 90 ? 35.344 -19.938 -7.094 1 84.62 90 ARG B N 1
ATOM 6815 C CA . ARG B 1 90 ? 36.281 -20.031 -8.227 1 84.62 90 ARG B CA 1
ATOM 6816 C C . ARG B 1 90 ? 37.094 -21.312 -8.164 1 84.62 90 ARG B C 1
ATOM 6818 O O . ARG B 1 90 ? 37.5 -21.734 -7.082 1 84.62 90 ARG B O 1
ATOM 6825 N N . PRO B 1 91 ? 37.188 -21.859 -9.359 1 82.31 91 PRO B N 1
ATOM 6826 C CA . PRO B 1 91 ? 37.969 -23.109 -9.328 1 82.31 91 PRO B CA 1
ATOM 6827 C C . PRO B 1 91 ? 39.406 -22.906 -8.82 1 82.31 91 PRO B C 1
ATOM 6829 O O . PRO B 1 91 ? 40 -21.844 -9.047 1 82.31 91 PRO B O 1
ATOM 6832 N N . GLY B 1 92 ? 39.938 -23.844 -8.227 1 72.81 92 GLY B N 1
ATOM 6833 C CA . GLY B 1 92 ? 41.312 -23.828 -7.723 1 72.81 92 GLY B CA 1
ATOM 6834 C C . GLY B 1 92 ? 41.406 -23.5 -6.246 1 72.81 92 GLY B C 1
ATOM 6835 O O . GLY B 1 92 ? 42.469 -23.234 -5.727 1 72.81 92 GLY B O 1
ATOM 6836 N N . SER B 1 93 ? 40.125 -23.266 -5.672 1 63.88 93 SER B N 1
ATOM 6837 C CA . SER B 1 93 ? 40.156 -23.016 -4.234 1 63.88 93 SER B CA 1
ATOM 6838 C C . SER B 1 93 ? 40.562 -24.266 -3.459 1 63.88 93 SER B C 1
ATOM 6840 O O . SER B 1 93 ? 40.125 -25.359 -3.758 1 63.88 93 SER B O 1
ATOM 6842 N N . THR B 1 94 ? 41.75 -24.422 -2.869 1 61.22 94 THR B N 1
ATOM 6843 C CA . THR B 1 94 ? 42.312 -25.625 -2.252 1 61.22 94 THR B CA 1
ATOM 6844 C C . THR B 1 94 ? 41.719 -25.844 -0.869 1 61.22 94 THR B C 1
ATOM 6846 O O . THR B 1 94 ? 41.75 -26.969 -0.346 1 61.22 94 THR B O 1
ATOM 6849 N N . SER B 1 95 ? 41.125 -24.938 -0.197 1 64.94 95 SER B N 1
ATOM 6850 C CA . SER B 1 95 ? 41.062 -25.312 1.213 1 64.94 95 SER B CA 1
ATOM 6851 C C . SER B 1 95 ? 39.594 -25.359 1.702 1 64.94 95 SER B C 1
ATOM 6853 O O . SER B 1 95 ? 39.25 -26.203 2.531 1 64.94 95 SER B O 1
ATOM 6855 N N . SER B 1 96 ? 38.625 -24.453 1.229 1 80.25 96 SER B N 1
ATOM 6856 C CA . SER B 1 96 ? 37.406 -24.453 2.002 1 80.25 96 SER B CA 1
ATOM 6857 C C . SER B 1 96 ? 36.188 -24.625 1.102 1 80.25 96 SER B C 1
ATOM 6859 O O . SER B 1 96 ? 36.188 -24.203 -0.053 1 80.25 96 SER B O 1
ATOM 6861 N N . LEU B 1 97 ? 35.281 -25.547 1.558 1 87.44 97 LEU B N 1
ATOM 6862 C CA . LEU B 1 97 ? 34 -25.797 0.917 1 87.44 97 LEU B CA 1
ATOM 6863 C C . LEU B 1 97 ? 33.094 -24.562 0.992 1 87.44 97 LEU B C 1
ATOM 6865 O O . LEU B 1 97 ? 32.969 -23.969 2.057 1 87.44 97 LEU B O 1
ATOM 6869 N N . SER B 1 98 ? 32.688 -24.141 -0.156 1 89.31 98 SER B N 1
ATOM 6870 C CA . SER B 1 98 ? 31.734 -23.031 -0.191 1 89.31 98 SER B CA 1
ATOM 6871 C C . SER B 1 98 ? 30.297 -23.531 -0.108 1 89.31 98 SER B C 1
ATOM 6873 O O . SER B 1 98 ? 29.766 -24.062 -1.081 1 89.31 98 SER B O 1
ATOM 6875 N N . VAL B 1 99 ? 29.594 -23.297 0.955 1 91.88 99 VAL B N 1
ATOM 6876 C CA . VAL B 1 99 ? 28.234 -23.766 1.181 1 91.88 99 VAL B CA 1
ATOM 6877 C C . VAL B 1 99 ? 27.281 -23.047 0.229 1 91.88 99 VAL B C 1
ATOM 6879 O O . VAL B 1 99 ? 26.438 -23.688 -0.399 1 91.88 99 VAL B O 1
ATOM 6882 N N . THR B 1 100 ? 27.422 -21.734 0.029 1 91.06 100 THR B N 1
ATOM 6883 C CA . THR B 1 100 ? 26.516 -20.922 -0.769 1 91.06 100 THR B CA 1
ATOM 6884 C C . THR B 1 100 ? 26.578 -21.328 -2.238 1 91.06 100 THR B C 1
ATOM 6886 O O . THR B 1 100 ? 25.547 -21.594 -2.85 1 91.06 100 THR B O 1
ATOM 6889 N N . SER B 1 101 ? 27.781 -21.438 -2.775 1 92.88 101 SER B N 1
ATOM 6890 C CA . SER B 1 101 ? 27.938 -21.797 -4.18 1 92.88 101 SER B CA 1
ATOM 6891 C C . SER B 1 101 ? 27.438 -23.219 -4.441 1 92.88 101 SER B C 1
ATOM 6893 O O . SER B 1 101 ? 26.828 -23.484 -5.477 1 92.88 101 SER B O 1
ATOM 6895 N N . THR B 1 102 ? 27.688 -24.078 -3.535 1 94.81 102 THR B N 1
ATOM 6896 C CA . THR B 1 102 ? 27.25 -25.469 -3.697 1 94.81 102 THR B CA 1
ATOM 6897 C C . THR B 1 102 ? 25.734 -25.578 -3.648 1 94.81 102 THR B C 1
ATOM 6899 O O . THR B 1 102 ? 25.125 -26.281 -4.453 1 94.81 102 THR B O 1
ATOM 6902 N N . CYS B 1 103 ? 25.109 -24.875 -2.736 1 95.5 103 CYS B N 1
ATOM 6903 C CA . CYS B 1 103 ? 23.656 -24.922 -2.625 1 95.5 103 CYS B CA 1
ATOM 6904 C C . CYS B 1 103 ? 23 -24.375 -3.889 1 95.5 103 CYS B C 1
ATOM 6906 O O . CYS B 1 103 ? 22.078 -25 -4.426 1 95.5 103 CYS B O 1
ATOM 6908 N N . PHE B 1 104 ? 23.453 -23.266 -4.398 1 95.62 104 PHE B N 1
ATOM 6909 C CA . PHE B 1 104 ? 22.859 -22.688 -5.602 1 95.62 104 PHE B CA 1
ATOM 6910 C C . PHE B 1 104 ? 23.094 -23.594 -6.801 1 95.62 104 PHE B C 1
ATOM 6912 O O . PHE B 1 104 ? 22.203 -23.734 -7.652 1 95.62 104 PHE B O 1
ATOM 6919 N N . ALA B 1 105 ? 24.266 -24.203 -6.863 1 94.81 105 ALA B N 1
ATOM 6920 C CA . ALA B 1 105 ? 24.547 -25.141 -7.945 1 94.81 105 ALA B CA 1
ATOM 6921 C C . ALA B 1 105 ? 23.609 -26.344 -7.879 1 94.81 105 ALA B C 1
ATOM 6923 O O . ALA B 1 105 ? 23.062 -26.766 -8.898 1 94.81 105 ALA B O 1
ATOM 6924 N N . LEU B 1 106 ? 23.438 -26.828 -6.691 1 94 106 LEU B N 1
ATOM 6925 C CA . LEU B 1 106 ? 22.562 -27.969 -6.512 1 94 106 LEU B CA 1
ATOM 6926 C C . LEU B 1 106 ? 21.125 -27.609 -6.879 1 94 106 LEU B C 1
ATOM 6928 O O . LEU B 1 106 ? 20.406 -28.438 -7.453 1 94 106 LEU B O 1
ATOM 6932 N N . GLN B 1 107 ? 20.688 -26.453 -6.52 1 94.12 107 GLN B N 1
ATOM 6933 C CA . GLN B 1 107 ? 19.344 -26.016 -6.875 1 94.12 107 GLN B CA 1
ATOM 6934 C C . GLN B 1 107 ? 19.188 -25.906 -8.391 1 94.12 107 GLN B C 1
ATOM 6936 O O . GLN B 1 107 ? 18.125 -26.203 -8.93 1 94.12 107 GLN B O 1
ATOM 6941 N N . SER B 1 108 ? 20.219 -25.422 -9.023 1 94.19 108 SER B N 1
ATOM 6942 C CA . SER B 1 108 ? 20.188 -25.359 -10.477 1 94.19 108 SER B CA 1
ATOM 6943 C C . SER B 1 108 ? 20.062 -26.734 -11.102 1 94.19 108 SER B C 1
ATOM 6945 O O . SER B 1 108 ? 19.297 -26.938 -12.039 1 94.19 108 SER B O 1
ATOM 6947 N N . ILE B 1 109 ? 20.797 -27.656 -10.562 1 91.44 109 ILE B N 1
ATOM 6948 C CA . ILE B 1 109 ? 20.781 -29.031 -11.047 1 91.44 109 ILE B CA 1
ATOM 6949 C C . ILE B 1 109 ? 19.406 -29.641 -10.82 1 91.44 109 ILE B C 1
ATOM 6951 O O . ILE B 1 109 ? 18.859 -30.328 -11.695 1 91.44 109 ILE B O 1
ATOM 6955 N N . ALA B 1 110 ? 18.859 -29.328 -9.688 1 89.25 110 ALA B N 1
ATOM 6956 C CA . ALA B 1 110 ? 17.531 -29.844 -9.375 1 89.25 110 ALA B CA 1
ATOM 6957 C C . ALA B 1 110 ? 16.484 -29.281 -10.328 1 89.25 110 ALA B C 1
ATOM 6959 O O . ALA B 1 110 ? 15.516 -29.969 -10.68 1 89.25 110 ALA B O 1
ATOM 6960 N N . THR B 1 111 ? 16.625 -28.078 -10.734 1 90.19 111 THR B N 1
ATOM 6961 C CA . THR B 1 111 ? 15.68 -27.422 -11.641 1 90.19 111 THR B CA 1
ATOM 6962 C C . THR B 1 111 ? 15.727 -28.078 -13.023 1 90.19 111 THR B C 1
ATOM 6964 O O . THR B 1 111 ? 14.688 -28.266 -13.664 1 90.19 111 THR B O 1
ATOM 6967 N N . GLY B 1 112 ? 16.875 -28.406 -13.477 1 84.62 112 GLY B N 1
ATOM 6968 C CA . GLY B 1 112 ? 17.016 -29.031 -14.789 1 84.62 112 GLY B CA 1
ATOM 6969 C C . GLY B 1 112 ? 16.641 -30.484 -14.797 1 84.62 112 GLY B C 1
ATOM 6970 O O . GLY B 1 112 ? 16.219 -31.016 -15.82 1 84.62 112 GLY B O 1
ATOM 6971 N N . GLY B 1 113 ? 16.797 -31.141 -13.695 1 73.5 113 GLY B N 1
ATOM 6972 C CA . GLY B 1 113 ? 16.422 -32.531 -13.57 1 73.5 113 GLY B CA 1
ATOM 6973 C C . GLY B 1 113 ? 17.375 -33.469 -14.297 1 73.5 113 GLY B C 1
ATOM 6974 O O . GLY B 1 113 ? 18.5 -33.094 -14.625 1 73.5 113 GLY B O 1
ATOM 6975 N N . GLY B 1 114 ? 16.953 -34.719 -14.406 1 63.09 114 GLY B N 1
ATOM 6976 C CA . GLY B 1 114 ? 17.734 -35.812 -14.992 1 63.09 114 GLY B CA 1
ATOM 6977 C C . GLY B 1 114 ? 17.922 -35.656 -16.5 1 63.09 114 GLY B C 1
ATOM 6978 O O . GLY B 1 114 ? 18.938 -36.094 -17.047 1 63.09 114 GLY B O 1
ATOM 6979 N N . ASP B 1 115 ? 17.094 -34.906 -17.094 1 62.19 115 ASP B N 1
ATOM 6980 C CA . ASP B 1 115 ? 17.156 -34.812 -18.547 1 62.19 115 ASP B CA 1
ATOM 6981 C C . ASP B 1 115 ? 18.344 -33.969 -18.984 1 62.19 115 ASP B C 1
ATOM 6983 O O . ASP B 1 115 ? 19 -34.281 -19.984 1 62.19 115 ASP B O 1
ATOM 6987 N N . LYS B 1 116 ? 18.672 -33 -18.109 1 72 116 LYS B N 1
ATOM 6988 C CA . LYS B 1 116 ? 19.688 -32.062 -18.578 1 72 116 LYS B CA 1
ATOM 6989 C C . LYS B 1 116 ? 21.062 -32.406 -18.031 1 72 116 LYS B C 1
ATOM 6991 O O . LYS B 1 116 ? 22.062 -32.25 -18.719 1 72 116 LYS B O 1
ATOM 6996 N N . PHE B 1 117 ? 21.031 -32.875 -16.844 1 73.88 117 PHE B N 1
ATOM 6997 C CA . PHE B 1 117 ? 22.312 -33.062 -16.172 1 73.88 117 PHE B CA 1
ATOM 6998 C C . PHE B 1 117 ? 22.656 -34.531 -16.016 1 73.88 117 PHE B C 1
ATOM 7000 O O . PHE B 1 117 ? 23.594 -34.906 -15.305 1 73.88 117 PHE B O 1
ATOM 7007 N N . ASP B 1 118 ? 21.969 -35.406 -16.641 1 72.56 118 ASP B N 1
ATOM 7008 C CA . ASP B 1 118 ? 22.125 -36.875 -16.469 1 72.56 118 ASP B CA 1
ATOM 7009 C C . ASP B 1 118 ? 23.531 -37.312 -16.828 1 72.56 118 ASP B C 1
ATOM 7011 O O . ASP B 1 118 ? 24.062 -38.25 -16.234 1 72.56 118 ASP B O 1
ATOM 7015 N N . ASP B 1 119 ? 24.047 -36.625 -17.781 1 71.69 119 ASP B N 1
ATOM 7016 C CA . ASP B 1 119 ? 25.375 -37 -18.203 1 71.69 119 ASP B CA 1
ATOM 7017 C C . ASP B 1 119 ? 26.438 -36.562 -17.203 1 71.69 119 ASP B C 1
ATOM 7019 O O . ASP B 1 119 ? 27.562 -37.062 -17.203 1 71.69 119 ASP B O 1
ATOM 7023 N N . PHE B 1 120 ? 25.953 -35.688 -16.297 1 77.12 120 PHE B N 1
ATOM 7024 C CA . PHE B 1 120 ? 26.953 -35.062 -15.422 1 77.12 120 PHE B CA 1
ATOM 7025 C C . PHE B 1 120 ? 26.703 -35.469 -13.969 1 77.12 120 PHE B C 1
ATOM 7027 O O . PHE B 1 120 ? 27.625 -35.469 -13.156 1 77.12 120 PHE B O 1
ATOM 7034 N N . VAL B 1 121 ? 25.5 -35.688 -13.688 1 78.56 121 VAL B N 1
ATOM 7035 C CA . VAL B 1 121 ? 25.172 -35.906 -12.281 1 78.56 121 VAL B CA 1
ATOM 7036 C C . VAL B 1 121 ? 24.562 -37.281 -12.086 1 78.56 121 VAL B C 1
ATOM 7038 O O . VAL B 1 121 ? 23.766 -37.75 -12.914 1 78.56 121 VAL B O 1
ATOM 7041 N N . ASP B 1 122 ? 25.062 -37.938 -11.125 1 72.5 122 ASP B N 1
ATOM 7042 C CA . ASP B 1 122 ? 24.438 -39.156 -10.664 1 72.5 122 ASP B CA 1
ATOM 7043 C C . ASP B 1 122 ? 23.328 -38.875 -9.656 1 72.5 122 ASP B C 1
ATOM 7045 O O . ASP B 1 122 ? 23.594 -38.562 -8.492 1 72.5 122 ASP B O 1
ATOM 7049 N N . PHE B 1 123 ? 22.125 -39 -10.109 1 64.06 123 PHE B N 1
ATOM 7050 C CA . PHE B 1 123 ? 20.969 -38.656 -9.281 1 64.06 123 PHE B CA 1
ATOM 7051 C C . PHE B 1 123 ? 20.547 -39.844 -8.414 1 64.06 123 PHE B C 1
ATOM 7053 O O . PHE B 1 123 ? 19.641 -39.719 -7.598 1 64.06 123 PHE B O 1
ATOM 7060 N N . ASN B 1 124 ? 21.172 -41.062 -8.516 1 58.78 124 ASN B N 1
ATOM 7061 C CA . ASN B 1 124 ? 20.812 -42.219 -7.703 1 58.78 124 ASN B CA 1
ATOM 7062 C C . ASN B 1 124 ? 21.219 -42.031 -6.242 1 58.78 124 ASN B C 1
ATOM 7064 O O . ASN B 1 124 ? 22.406 -42.062 -5.906 1 58.78 124 ASN B O 1
ATOM 7068 N N . MET B 1 125 ? 20.312 -41.656 -5.383 1 63.5 125 MET B N 1
ATOM 7069 C CA . MET B 1 125 ? 20.562 -41.344 -3.979 1 63.5 125 MET B CA 1
ATOM 7070 C C . MET B 1 125 ? 20.594 -42.625 -3.135 1 63.5 125 MET B C 1
ATOM 7072 O O . MET B 1 125 ? 20.859 -42.562 -1.935 1 63.5 125 MET B O 1
ATOM 7076 N N . LYS B 1 126 ? 20.156 -44 -3.643 1 55.25 126 LYS B N 1
ATOM 7077 C CA . LYS B 1 126 ? 20.172 -45.25 -2.887 1 55.25 126 LYS B CA 1
ATOM 7078 C C . LYS B 1 126 ? 21.594 -45.781 -2.732 1 55.25 126 LYS B C 1
ATOM 7080 O O . LYS B 1 126 ? 22.453 -45.531 -3.58 1 55.25 126 LYS B O 1
ATOM 7085 N N . LYS B 1 127 ? 21.922 -46.406 -1.443 1 52.53 127 LYS B N 1
ATOM 7086 C CA . LYS B 1 127 ? 23.188 -46.969 -0.986 1 52.53 127 LYS B CA 1
ATOM 7087 C C . LYS B 1 127 ? 23.781 -47.875 -2.043 1 52.53 127 LYS B C 1
ATOM 7089 O O . LYS B 1 127 ? 23.172 -48.875 -2.428 1 52.53 127 LYS B O 1
ATOM 7094 N N . SER B 1 128 ? 24.391 -47.594 -3.111 1 40.72 128 SER B N 1
ATOM 7095 C CA . SER B 1 128 ? 25.172 -48.719 -3.617 1 40.72 128 SER B CA 1
ATOM 7096 C C . SER B 1 128 ? 26.031 -49.344 -2.516 1 40.72 128 SER B C 1
ATOM 7098 O O . SER B 1 128 ? 26.516 -48.625 -1.631 1 40.72 128 SER B O 1
ATOM 7100 N N . ALA B 1 129 ? 25.891 -50.719 -2.152 1 33.78 129 ALA B N 1
ATOM 7101 C CA . ALA B 1 129 ? 26.812 -51.531 -1.347 1 33.78 129 ALA B CA 1
ATOM 7102 C C . ALA B 1 129 ? 28.266 -51.219 -1.688 1 33.78 129 ALA B C 1
ATOM 7104 O O . ALA B 1 129 ? 28.656 -51.312 -2.852 1 33.78 129 ALA B O 1
ATOM 7105 N N . GLU B 1 130 ? 28.906 -50.5 -1.038 1 35.62 130 GLU B N 1
ATOM 7106 C CA . GLU B 1 130 ? 30.359 -50.375 -1.051 1 35.62 130 GLU B CA 1
ATOM 7107 C C . GLU B 1 130 ? 31.047 -51.719 -1.084 1 35.62 130 GLU B C 1
ATOM 7109 O O . GLU B 1 130 ? 32.219 -51.844 -0.727 1 35.62 130 GLU B O 1
ATOM 7114 N N . ASN B 1 131 ? 30.406 -53 -1.303 1 31.27 131 ASN B N 1
ATOM 7115 C CA . ASN B 1 131 ? 31.328 -54.125 -1.26 1 31.27 131 ASN B CA 1
ATOM 7116 C C . ASN B 1 131 ? 32.344 -54.062 -2.389 1 31.27 131 ASN B C 1
ATOM 7118 O O . ASN B 1 131 ? 32.188 -54.719 -3.422 1 31.27 131 ASN B O 1
ATOM 7122 N N . SER B 1 132 ? 32.75 -53.094 -3.049 1 30.34 132 SER B N 1
ATOM 7123 C CA . SER B 1 132 ? 33.906 -53.312 -3.932 1 30.34 132 SER B CA 1
ATOM 7124 C C . SER B 1 132 ? 35.094 -53.875 -3.16 1 30.34 132 SER B C 1
ATOM 7126 O O . SER B 1 132 ? 35.719 -53.156 -2.385 1 30.34 132 SER B O 1
ATOM 7128 N N . SER B 1 133 ? 35.062 -55.219 -2.646 1 28.16 133 SER B N 1
ATOM 7129 C CA . SER B 1 133 ? 36.375 -55.875 -2.586 1 28.16 133 SER B CA 1
ATOM 7130 C C . SER B 1 133 ? 37.156 -55.656 -3.873 1 28.16 133 SER B C 1
ATOM 7132 O O . SER B 1 133 ? 36.562 -55.438 -4.941 1 28.16 133 SER B O 1
ATOM 7134 N N . ASP B 1 134 ? 38.562 -55.625 -3.83 1 27.69 134 ASP B N 1
ATOM 7135 C CA . ASP B 1 134 ? 39.781 -55.5 -4.629 1 27.69 134 ASP B CA 1
ATOM 7136 C C . ASP B 1 134 ? 39.844 -56.594 -5.688 1 27.69 134 ASP B C 1
ATOM 7138 O O . ASP B 1 134 ? 40.906 -56.844 -6.25 1 27.69 134 ASP B O 1
ATOM 7142 N N . SER B 1 135 ? 39.125 -57.719 -5.797 1 26.44 135 SER B N 1
ATOM 7143 C CA . SER B 1 135 ? 39.844 -58.656 -6.637 1 26.44 135 SER B CA 1
ATOM 7144 C C . SER B 1 135 ? 40.188 -58.031 -7.988 1 26.44 135 SER B C 1
ATOM 7146 O O . SER B 1 135 ? 41.344 -57.719 -8.25 1 26.44 135 SER B O 1
ATOM 7148 N N . SER B 1 136 ? 40.156 -59 -9.141 1 26.67 136 SER B N 1
ATOM 7149 C CA . SER B 1 136 ? 40.906 -59.156 -10.383 1 26.67 136 SER B CA 1
ATOM 7150 C C . SER B 1 136 ? 40.719 -57.938 -11.289 1 26.67 136 SER B C 1
ATOM 7152 O O . SER B 1 136 ? 39.844 -57.125 -11.078 1 26.67 136 SER B O 1
ATOM 7154 N N . GLY B 1 137 ? 41.469 -57.969 -12.609 1 27.88 137 GLY B N 1
ATOM 7155 C CA . GLY B 1 137 ? 42.062 -57.281 -13.742 1 27.88 137 GLY B CA 1
ATOM 7156 C C . GLY B 1 137 ? 41.062 -56.5 -14.57 1 27.88 137 GLY B C 1
ATOM 7157 O O . GLY B 1 137 ? 41.375 -55.969 -15.633 1 27.88 137 GLY B O 1
ATOM 7158 N N . ALA B 1 138 ? 39.906 -57.156 -14.797 1 28.84 138 ALA B N 1
ATOM 7159 C CA . ALA B 1 138 ? 39.344 -56.688 -16.062 1 28.84 138 ALA B CA 1
ATOM 7160 C C . ALA B 1 138 ? 39.188 -55.188 -16.062 1 28.84 138 ALA B C 1
ATOM 7162 O O . ALA B 1 138 ? 39.125 -54.531 -15 1 28.84 138 ALA B O 1
ATOM 7163 N N . SER B 1 139 ? 39.344 -54.625 -17.375 1 29.31 139 SER B N 1
ATOM 7164 C CA . SER B 1 139 ? 39.438 -53.25 -17.875 1 29.31 139 SER B CA 1
ATOM 7165 C C . SER B 1 139 ? 38.375 -52.375 -17.25 1 29.31 139 SER B C 1
ATOM 7167 O O . SER B 1 139 ? 37.156 -52.688 -17.328 1 29.31 139 SER B O 1
ATOM 7169 N N . THR B 1 140 ? 38.594 -51.875 -16.062 1 30.97 140 THR B N 1
ATOM 7170 C CA . THR B 1 140 ? 37.906 -50.75 -15.43 1 30.97 140 THR B CA 1
ATOM 7171 C C . THR B 1 140 ? 37.531 -49.688 -16.469 1 30.97 140 THR B C 1
ATOM 7173 O O . THR B 1 140 ? 38.344 -48.875 -16.875 1 30.97 140 THR B O 1
ATOM 7176 N N . THR B 1 141 ? 37 -50.188 -17.641 1 31.06 141 THR B N 1
ATOM 7177 C CA . THR B 1 141 ? 36.531 -49.062 -18.453 1 31.06 141 THR B CA 1
ATOM 7178 C C . THR B 1 141 ? 36 -47.938 -17.562 1 31.06 141 THR B C 1
ATOM 7180 O O . THR B 1 141 ? 35.125 -48.156 -16.719 1 31.06 141 THR B O 1
ATOM 7183 N N . THR B 1 142 ? 36.906 -47.031 -17.125 1 32.75 142 THR B N 1
ATOM 7184 C CA . THR B 1 142 ? 36.75 -45.656 -16.609 1 32.75 142 THR B CA 1
ATOM 7185 C C . THR B 1 142 ? 35.438 -45.062 -17.078 1 32.75 142 THR B C 1
ATOM 7187 O O . THR B 1 142 ? 35.375 -44.5 -18.188 1 32.75 142 THR B O 1
ATOM 7190 N N . THR B 1 143 ? 34.438 -45.719 -17.281 1 36.03 143 THR B N 1
ATOM 7191 C CA . THR B 1 143 ? 33.156 -45.031 -17.484 1 36.03 143 THR B CA 1
ATOM 7192 C C . THR B 1 143 ? 33.156 -43.688 -16.781 1 36.03 143 THR B C 1
ATOM 7194 O O . THR B 1 143 ? 33.656 -43.531 -15.664 1 36.03 143 THR B O 1
ATOM 7197 N N . ASN B 1 144 ? 32.906 -42.469 -17.484 1 41.88 144 ASN B N 1
ATOM 7198 C CA . ASN B 1 144 ? 32.75 -41.031 -17.469 1 41.88 144 ASN B CA 1
ATOM 7199 C C . ASN B 1 144 ? 32.094 -40.531 -16.172 1 41.88 144 ASN B C 1
ATOM 7201 O O . ASN B 1 144 ? 31.266 -41.25 -15.602 1 41.88 144 ASN B O 1
ATOM 7205 N N . LYS B 1 145 ? 32.656 -39.375 -15.383 1 52.75 145 LYS B N 1
ATOM 7206 C CA . LYS B 1 145 ? 32.688 -38.594 -14.148 1 52.75 145 LYS B CA 1
ATOM 7207 C C . LYS B 1 145 ? 31.312 -38.031 -13.789 1 52.75 145 LYS B C 1
ATOM 7209 O O . LYS B 1 145 ? 30.922 -36.969 -14.266 1 52.75 145 LYS B O 1
ATOM 7214 N N . LEU B 1 146 ? 30.359 -38.719 -13.406 1 64.19 146 LEU B N 1
ATOM 7215 C CA . LEU B 1 146 ? 29.078 -38.344 -12.82 1 64.19 146 LEU B CA 1
ATOM 7216 C C . LEU B 1 146 ? 29.266 -37.688 -11.453 1 64.19 146 LEU B C 1
ATOM 7218 O O . LEU B 1 146 ? 30.141 -38.094 -10.688 1 64.19 146 LEU B O 1
ATOM 7222 N N . LEU B 1 147 ? 28.891 -36.312 -11.242 1 81.12 147 LEU B N 1
ATOM 7223 C CA . LEU B 1 147 ? 28.812 -35.625 -9.961 1 81.12 147 LEU B CA 1
ATOM 7224 C C . LEU B 1 147 ? 27.969 -36.406 -8.969 1 81.12 147 LEU B C 1
ATOM 7226 O O . LEU B 1 147 ? 26.766 -36.656 -9.211 1 81.12 147 LEU B O 1
ATOM 7230 N N . PRO B 1 148 ? 28.594 -37 -7.891 1 84.94 148 PRO B N 1
ATOM 7231 C CA . PRO B 1 148 ? 27.797 -37.75 -6.906 1 84.94 148 PRO B CA 1
ATOM 7232 C C . PRO B 1 148 ? 26.938 -36.844 -6.027 1 84.94 148 PRO B C 1
ATOM 7234 O O . PRO B 1 148 ? 27.438 -36.25 -5.066 1 84.94 148 PRO B O 1
ATOM 7237 N N . LEU B 1 149 ? 25.766 -36.812 -6.305 1 87.75 149 LEU B N 1
ATOM 7238 C CA . LEU B 1 149 ? 24.859 -35.906 -5.609 1 87.75 149 LEU B CA 1
ATOM 7239 C C . LEU B 1 149 ? 24.766 -36.25 -4.125 1 87.75 149 LEU B C 1
ATOM 7241 O O . LEU B 1 149 ? 24.781 -35.344 -3.271 1 87.75 149 LEU B O 1
ATOM 7245 N N . ARG B 1 150 ? 24.688 -37.5 -3.771 1 87.81 150 ARG B N 1
ATOM 7246 C CA . ARG B 1 150 ? 24.594 -37.969 -2.389 1 87.81 150 ARG B CA 1
ATOM 7247 C C . ARG B 1 150 ? 25.812 -37.531 -1.58 1 87.81 150 ARG B C 1
ATOM 7249 O O . ARG B 1 150 ? 25.672 -37.031 -0.463 1 87.81 150 ARG B O 1
ATOM 7256 N N . GLY B 1 151 ? 26.953 -37.719 -2.166 1 88.31 151 GLY B N 1
ATOM 7257 C CA . GLY B 1 151 ? 28.188 -37.344 -1.496 1 88.31 151 GLY B CA 1
ATOM 7258 C C . GLY B 1 151 ? 28.297 -35.844 -1.28 1 88.31 151 GLY B C 1
ATOM 7259 O O . GLY B 1 151 ? 28.781 -35.406 -0.24 1 88.31 151 GLY B O 1
ATOM 7260 N N . ILE B 1 152 ? 27.844 -35.125 -2.213 1 92.25 152 ILE B N 1
ATOM 7261 C CA . ILE B 1 152 ? 27.922 -33.688 -2.129 1 92.25 152 ILE B CA 1
ATOM 7262 C C . ILE B 1 152 ? 26.984 -33.188 -1.022 1 92.25 152 ILE B C 1
ATOM 7264 O O . ILE B 1 152 ? 27.375 -32.312 -0.223 1 92.25 152 ILE B O 1
ATOM 7268 N N . LEU B 1 153 ? 25.766 -33.688 -0.946 1 92.5 153 LEU B N 1
ATOM 7269 C CA . LEU B 1 153 ? 24.797 -33.281 0.057 1 92.5 153 LEU B CA 1
ATOM 7270 C C . LEU B 1 153 ? 25.312 -33.562 1.464 1 92.5 153 LEU B C 1
ATOM 7272 O O . LEU B 1 153 ? 25.172 -32.75 2.365 1 92.5 153 LEU B O 1
ATOM 7276 N N . LYS B 1 154 ? 25.906 -34.688 1.652 1 91 154 LYS B N 1
ATOM 7277 C CA . LYS B 1 154 ? 26.453 -35.031 2.955 1 91 154 LYS B CA 1
ATOM 7278 C C . LYS B 1 154 ? 27.625 -34.125 3.314 1 91 154 LYS B C 1
ATOM 7280 O O . LYS B 1 154 ? 27.781 -33.719 4.469 1 91 154 LYS B O 1
ATOM 7285 N N . ALA B 1 155 ? 28.422 -33.812 2.291 1 91.69 155 ALA B N 1
ATOM 7286 C CA . ALA B 1 155 ? 29.578 -32.969 2.514 1 91.69 155 ALA B CA 1
ATOM 7287 C C . ALA B 1 155 ? 29.141 -31.562 2.93 1 91.69 155 ALA B C 1
ATOM 7289 O O . ALA B 1 155 ? 29.75 -30.953 3.812 1 91.69 155 ALA B O 1
ATOM 7290 N N . VAL B 1 156 ? 28.141 -31.078 2.291 1 93.5 156 VAL B N 1
ATOM 7291 C CA . VAL B 1 156 ? 27.688 -29.719 2.578 1 93.5 156 VAL B CA 1
ATOM 7292 C C . VAL B 1 156 ? 27.062 -29.672 3.975 1 93.5 156 VAL B C 1
ATOM 7294 O O . VAL B 1 156 ? 27.234 -28.688 4.699 1 93.5 156 VAL B O 1
ATOM 7297 N N . LEU B 1 157 ? 26.344 -30.672 4.391 1 92.94 157 LEU B N 1
ATOM 7298 C CA . LEU B 1 157 ? 25.734 -30.734 5.715 1 92.94 157 LEU B CA 1
ATOM 7299 C C . LEU B 1 157 ? 26.797 -30.797 6.801 1 92.94 157 LEU B C 1
ATOM 7301 O O . LEU B 1 157 ? 26.609 -30.281 7.898 1 92.94 157 LEU B O 1
ATOM 7305 N N . ARG B 1 158 ? 27.922 -31.391 6.461 1 91.12 158 ARG B N 1
ATOM 7306 C CA . ARG B 1 158 ? 29 -31.562 7.43 1 91.12 158 ARG B CA 1
ATOM 7307 C C . ARG B 1 158 ? 29.953 -30.375 7.398 1 91.12 158 ARG B C 1
ATOM 7309 O O . ARG B 1 158 ? 30.859 -30.281 8.227 1 91.12 158 ARG B O 1
ATOM 7316 N N . ALA B 1 159 ? 29.75 -29.516 6.492 1 90.44 159 ALA B N 1
ATOM 7317 C CA . ALA B 1 159 ? 30.656 -28.375 6.34 1 90.44 159 ALA B CA 1
ATOM 7318 C C . ALA B 1 159 ? 30.594 -27.469 7.562 1 90.44 159 ALA B C 1
ATOM 7320 O O . ALA B 1 159 ? 29.75 -27.641 8.438 1 90.44 159 ALA B O 1
ATOM 7321 N N . ASN B 1 160 ? 31.453 -26.438 7.555 1 85.75 160 ASN B N 1
ATOM 7322 C CA . ASN B 1 160 ? 31.562 -25.562 8.719 1 85.75 160 ASN B CA 1
ATOM 7323 C C . ASN B 1 160 ? 30.688 -24.328 8.578 1 85.75 160 ASN B C 1
ATOM 7325 O O . ASN B 1 160 ? 31.188 -23.188 8.602 1 85.75 160 ASN B O 1
ATOM 7329 N N . TRP B 1 161 ? 29.391 -24.578 8.461 1 86.19 161 TRP B N 1
ATOM 7330 C CA . TRP B 1 161 ? 28.453 -23.453 8.5 1 86.19 161 TRP B CA 1
ATOM 7331 C C . TRP B 1 161 ? 28.094 -23.094 9.938 1 86.19 161 TRP B C 1
ATOM 7333 O O . TRP B 1 161 ? 28.172 -23.938 10.828 1 86.19 161 TRP B O 1
ATOM 7343 N N . ARG B 1 162 ? 27.75 -21.828 10.219 1 83.94 162 ARG B N 1
ATOM 7344 C CA . ARG B 1 162 ? 27.438 -21.312 11.547 1 83.94 162 ARG B CA 1
ATOM 7345 C C . ARG B 1 162 ? 25.938 -21.141 11.719 1 83.94 162 ARG B C 1
ATOM 7347 O O . ARG B 1 162 ? 25.234 -20.703 10.797 1 83.94 162 ARG B O 1
ATOM 7354 N N . ASP B 1 163 ? 25.469 -21.359 12.852 1 82.25 163 ASP B N 1
ATOM 7355 C CA . ASP B 1 163 ? 24.047 -21.25 13.156 1 82.25 163 ASP B CA 1
ATOM 7356 C C . ASP B 1 163 ? 23.578 -19.797 13.125 1 82.25 163 ASP B C 1
ATOM 7358 O O . ASP B 1 163 ? 22.375 -19.531 12.969 1 82.25 163 ASP B O 1
ATOM 7362 N N . GLU B 1 164 ? 24.484 -18.938 13.156 1 79.31 164 GLU B N 1
ATOM 7363 C CA . GLU B 1 164 ? 24.141 -17.516 13.188 1 79.31 164 GLU B CA 1
ATOM 7364 C C . GLU B 1 164 ? 24.062 -16.938 11.781 1 79.31 164 GLU B C 1
ATOM 7366 O O . GLU B 1 164 ? 23.578 -15.812 11.602 1 79.31 164 GLU B O 1
ATOM 7371 N N . ASP B 1 165 ? 24.531 -17.703 10.836 1 82.06 165 ASP B N 1
ATOM 7372 C CA . ASP B 1 165 ? 24.469 -17.219 9.461 1 82.06 165 ASP B CA 1
ATOM 7373 C C . ASP B 1 165 ? 23.062 -17.406 8.883 1 82.06 165 ASP B C 1
ATOM 7375 O O . ASP B 1 165 ? 22.734 -18.453 8.352 1 82.06 165 ASP B O 1
ATOM 7379 N N . MET B 1 166 ? 22.312 -16.344 8.828 1 83.31 166 MET B N 1
ATOM 7380 C CA . MET B 1 166 ? 20.906 -16.422 8.461 1 83.31 166 MET B CA 1
ATOM 7381 C C . MET B 1 166 ? 20.734 -16.484 6.945 1 83.31 166 MET B C 1
ATOM 7383 O O . MET B 1 166 ? 19.625 -16.641 6.441 1 83.31 166 MET B O 1
ATOM 7387 N N . PHE B 1 167 ? 21.828 -16.406 6.273 1 86.44 167 PHE B N 1
ATOM 7388 C CA . PHE B 1 167 ? 21.781 -16.578 4.828 1 86.44 167 PHE B CA 1
ATOM 7389 C C . PHE B 1 167 ? 22.016 -18.047 4.461 1 86.44 167 PHE B C 1
ATOM 7391 O O . PHE B 1 167 ? 21.188 -18.656 3.77 1 86.44 167 PHE B O 1
ATOM 7398 N N . GLN B 1 168 ? 22.984 -18.656 4.988 1 89.56 168 GLN B N 1
ATOM 7399 C CA . GLN B 1 168 ? 23.375 -20.016 4.629 1 89.56 168 GLN B CA 1
ATOM 7400 C C . GLN B 1 168 ? 22.453 -21.047 5.266 1 89.56 168 GLN B C 1
ATOM 7402 O O . GLN B 1 168 ? 22.125 -22.062 4.648 1 89.56 168 GLN B O 1
ATOM 7407 N N . VAL B 1 169 ? 22.016 -20.734 6.445 1 91.25 169 VAL B N 1
ATOM 7408 C CA . VAL B 1 169 ? 21.25 -21.719 7.211 1 91.25 169 VAL B CA 1
ATOM 7409 C C . VAL B 1 169 ? 19.938 -22.047 6.48 1 91.25 169 VAL B C 1
ATOM 7411 O O . VAL B 1 169 ? 19.688 -23.203 6.133 1 91.25 169 VAL B O 1
ATOM 7414 N N . PRO B 1 170 ? 19.156 -21.062 6.219 1 92.94 170 PRO B N 1
ATOM 7415 C CA . PRO B 1 170 ? 17.906 -21.391 5.52 1 92.94 170 PRO B CA 1
ATOM 7416 C C . PRO B 1 170 ? 18.156 -21.891 4.094 1 92.94 170 PRO B C 1
ATOM 7418 O O . PRO B 1 170 ? 17.406 -22.75 3.602 1 92.94 170 PRO B O 1
ATOM 7421 N N . LEU B 1 171 ? 19.125 -21.391 3.42 1 93.88 171 LEU B N 1
ATOM 7422 C CA . LEU B 1 171 ? 19.469 -21.828 2.068 1 93.88 171 LEU B CA 1
ATOM 7423 C C . LEU B 1 171 ? 19.828 -23.312 2.051 1 93.88 171 LEU B C 1
ATOM 7425 O O . LEU B 1 171 ? 19.344 -24.047 1.191 1 93.88 171 LEU B O 1
ATOM 7429 N N . LEU B 1 172 ? 20.625 -23.688 3.021 1 95.44 172 LEU B N 1
ATOM 7430 C CA . LEU B 1 172 ? 21.078 -25.062 3.127 1 95.44 172 LEU B CA 1
ATOM 7431 C C . LEU B 1 172 ? 19.906 -26 3.449 1 95.44 172 LEU B C 1
ATOM 7433 O O . LEU B 1 172 ? 19.75 -27.047 2.83 1 95.44 172 LEU B O 1
ATOM 7437 N N . LEU B 1 173 ? 19.109 -25.609 4.355 1 94.25 173 LEU B N 1
ATOM 7438 C CA . LEU B 1 173 ? 17.984 -26.438 4.758 1 94.25 173 LEU B CA 1
ATOM 7439 C C . LEU B 1 173 ? 17.016 -26.641 3.594 1 94.25 173 LEU B C 1
ATOM 7441 O O . LEU B 1 173 ? 16.578 -27.766 3.332 1 94.25 173 LEU B O 1
ATOM 7445 N N . SER B 1 174 ? 16.641 -25.625 2.91 1 94.25 174 SER B N 1
ATOM 7446 C CA . SER B 1 174 ? 15.719 -25.734 1.785 1 94.25 174 SER B CA 1
ATOM 7447 C C . SER B 1 174 ? 16.297 -26.594 0.672 1 94.25 174 SER B C 1
ATOM 7449 O O . SER B 1 174 ? 15.578 -27.391 0.061 1 94.25 174 SER B O 1
ATOM 7451 N N . THR B 1 175 ? 17.562 -26.438 0.422 1 95.12 175 THR B N 1
ATOM 7452 C CA . THR B 1 175 ? 18.219 -27.188 -0.642 1 95.12 175 THR B CA 1
ATOM 7453 C C . THR B 1 175 ? 18.203 -28.688 -0.334 1 95.12 175 THR B C 1
ATOM 7455 O O . THR B 1 175 ? 17.844 -29.5 -1.188 1 95.12 175 THR B O 1
ATOM 7458 N N . VAL B 1 176 ? 18.531 -29.016 0.868 1 93.62 176 VAL B N 1
ATOM 7459 C CA . VAL B 1 176 ? 18.625 -30.422 1.243 1 93.62 176 VAL B CA 1
ATOM 7460 C C . VAL B 1 176 ? 17.234 -31.047 1.245 1 93.62 176 VAL B C 1
ATOM 7462 O O . VAL B 1 176 ? 17.062 -32.188 0.778 1 93.62 176 VAL B O 1
ATOM 7465 N N . LEU B 1 177 ? 16.266 -30.328 1.708 1 91.88 177 LEU B N 1
ATOM 7466 C CA . LEU B 1 177 ? 14.906 -30.844 1.766 1 91.88 177 LEU B CA 1
ATOM 7467 C C . LEU B 1 177 ? 14.352 -31.062 0.363 1 91.88 177 LEU B C 1
ATOM 7469 O O . LEU B 1 177 ? 13.633 -32.031 0.123 1 91.88 177 LEU B O 1
ATOM 7473 N N . LYS B 1 178 ? 14.695 -30.234 -0.552 1 88.94 178 LYS B N 1
ATOM 7474 C CA . LYS B 1 178 ? 14.172 -30.328 -1.913 1 88.94 178 LYS B CA 1
ATOM 7475 C C . LYS B 1 178 ? 14.852 -31.453 -2.693 1 88.94 178 LYS B C 1
ATOM 7477 O O . LYS B 1 178 ? 14.211 -32.156 -3.48 1 88.94 178 LYS B O 1
ATOM 7482 N N . LEU B 1 179 ? 16.094 -31.578 -2.473 1 89.94 179 LEU B N 1
ATOM 7483 C CA . LEU B 1 179 ? 16.844 -32.562 -3.248 1 89.94 179 LEU B CA 1
ATOM 7484 C C . LEU B 1 179 ? 16.688 -33.938 -2.664 1 89.94 179 LEU B C 1
ATOM 7486 O O . LEU B 1 179 ? 16.672 -34.938 -3.402 1 89.94 179 LEU B O 1
ATOM 7490 N N . ASP B 1 180 ? 16.578 -34.031 -1.324 1 88.94 180 ASP B N 1
ATOM 7491 C CA . ASP B 1 180 ? 16.344 -35.344 -0.68 1 88.94 180 ASP B CA 1
ATOM 7492 C C . ASP B 1 180 ? 14.859 -35.594 -0.457 1 88.94 180 ASP B C 1
ATOM 7494 O O . ASP B 1 180 ? 14.43 -35.844 0.667 1 88.94 180 ASP B O 1
ATOM 7498 N N . SER B 1 181 ? 14.164 -35.625 -1.524 1 82.25 181 SER B N 1
ATOM 7499 C CA . SER B 1 181 ? 12.719 -35.75 -1.442 1 82.25 181 SER B CA 1
ATOM 7500 C C . SER B 1 181 ? 12.305 -37.125 -0.943 1 82.25 181 SER B C 1
ATOM 7502 O O . SER B 1 181 ? 11.281 -37.281 -0.274 1 82.25 181 SER B O 1
ATOM 7504 N N . ASP B 1 182 ? 13.102 -38.094 -1.222 1 79.38 182 ASP B N 1
ATOM 7505 C CA . ASP B 1 182 ? 12.773 -39.469 -0.823 1 79.38 182 ASP B CA 1
ATOM 7506 C C . ASP B 1 182 ? 13.375 -39.812 0.542 1 79.38 182 ASP B C 1
ATOM 7508 O O . ASP B 1 182 ? 13.18 -40.906 1.062 1 79.38 182 ASP B O 1
ATOM 7512 N N . ARG B 1 183 ? 14.07 -38.875 1.117 1 87.19 183 ARG B N 1
ATOM 7513 C CA . ARG B 1 183 ? 14.68 -39 2.436 1 87.19 183 ARG B CA 1
ATOM 7514 C C . ARG B 1 183 ? 15.641 -40.188 2.473 1 87.19 183 ARG B C 1
ATOM 7516 O O . ARG B 1 183 ? 15.578 -41 3.387 1 87.19 183 ARG B O 1
ATOM 7523 N N . SER B 1 184 ? 16.406 -40.188 1.47 1 86.56 184 SER B N 1
ATOM 7524 C CA . SER B 1 184 ? 17.422 -41.219 1.389 1 86.56 184 SER B CA 1
ATOM 7525 C C . SER B 1 184 ? 18.625 -40.875 2.277 1 86.56 184 SER B C 1
ATOM 7527 O O . SER B 1 184 ? 19.344 -41.781 2.717 1 86.56 184 SER B O 1
ATOM 7529 N N . ILE B 1 185 ? 18.766 -39.656 2.502 1 88.38 185 ILE B N 1
ATOM 7530 C CA . ILE B 1 185 ? 19.875 -39.188 3.344 1 88.38 185 ILE B CA 1
ATOM 7531 C C . ILE B 1 185 ? 19.344 -38.844 4.734 1 88.38 185 ILE B C 1
ATOM 7533 O O . ILE B 1 185 ? 19.844 -39.375 5.738 1 88.38 185 ILE B O 1
ATOM 7537 N N . LEU B 1 186 ? 18.312 -38.031 4.695 1 89.94 186 LEU B N 1
ATOM 7538 C CA . LEU B 1 186 ? 17.734 -37.594 5.961 1 89.94 186 LEU B CA 1
ATOM 7539 C C . LEU B 1 186 ? 16.781 -38.625 6.531 1 89.94 186 LEU B C 1
ATOM 7541 O O . LEU B 1 186 ? 15.57 -38.375 6.594 1 89.94 186 LEU B O 1
ATOM 7545 N N . ASN B 1 187 ? 17.328 -39.625 6.957 1 87.88 187 ASN B N 1
ATOM 7546 C CA . ASN B 1 187 ? 16.516 -40.688 7.52 1 87.88 187 ASN B CA 1
ATOM 7547 C C . ASN B 1 187 ? 17.109 -41.188 8.836 1 87.88 187 ASN B C 1
ATOM 7549 O O . ASN B 1 187 ? 17.984 -40.562 9.414 1 87.88 187 ASN B O 1
ATOM 7553 N N . SER B 1 188 ? 16.531 -42.25 9.375 1 82.81 188 SER B N 1
ATOM 7554 C CA . SER B 1 188 ? 16.891 -42.75 10.703 1 82.81 188 SER B CA 1
ATOM 7555 C C . SER B 1 188 ? 18.281 -43.375 10.719 1 82.81 188 SER B C 1
ATOM 7557 O O . SER B 1 188 ? 18.875 -43.531 11.781 1 82.81 188 SER B O 1
ATOM 7559 N N . SER B 1 189 ? 18.812 -43.562 9.555 1 82 189 SER B N 1
ATOM 7560 C CA . SER B 1 189 ? 20.125 -44.219 9.469 1 82 189 SER B CA 1
ATOM 7561 C C . SER B 1 189 ? 21.25 -43.188 9.5 1 82 189 SER B C 1
ATOM 7563 O O . SER B 1 189 ? 22.422 -43.531 9.359 1 82 189 SER B O 1
ATOM 7565 N N . MET B 1 190 ? 20.938 -42 9.703 1 88.12 190 MET B N 1
ATOM 7566 C CA . MET B 1 190 ? 21.938 -40.969 9.766 1 88.12 190 MET B CA 1
ATOM 7567 C C . MET B 1 190 ? 22.875 -41.188 10.945 1 88.12 190 MET B C 1
ATOM 7569 O O . MET B 1 190 ? 22.453 -41.625 12.016 1 88.12 190 MET B O 1
ATOM 7573 N N . ASP B 1 191 ? 24.156 -40.938 10.75 1 87.56 191 ASP B N 1
ATOM 7574 C CA . ASP B 1 191 ? 25.109 -40.969 11.867 1 87.56 191 ASP B CA 1
ATOM 7575 C C . ASP B 1 191 ? 24.828 -39.875 12.875 1 87.56 191 ASP B C 1
ATOM 7577 O O . ASP B 1 191 ? 24.062 -38.938 12.602 1 87.56 191 ASP B O 1
ATOM 7581 N N . GLU B 1 192 ? 25.422 -39.969 13.992 1 89.94 192 GLU B N 1
ATOM 7582 C CA . GLU B 1 192 ? 25.172 -39.062 15.102 1 89.94 192 GLU B CA 1
ATOM 7583 C C . GLU B 1 192 ? 25.578 -37.656 14.758 1 89.94 192 GLU B C 1
ATOM 7585 O O . GLU B 1 192 ? 24.906 -36.688 15.125 1 89.94 192 GLU B O 1
ATOM 7590 N N . GLU B 1 193 ? 26.625 -37.562 14.062 1 90.81 193 GLU B N 1
ATOM 7591 C CA . GLU B 1 193 ? 27.109 -36.219 13.703 1 90.81 193 GLU B CA 1
ATOM 7592 C C . GLU B 1 193 ? 26.141 -35.531 12.742 1 90.81 193 GLU B C 1
ATOM 7594 O O . GLU B 1 193 ? 25.812 -34.375 12.938 1 90.81 193 GLU B O 1
ATOM 7599 N N . LEU B 1 194 ? 25.781 -36.25 11.758 1 91.38 194 LEU B N 1
ATOM 7600 C CA . LEU B 1 194 ? 24.859 -35.719 10.766 1 91.38 194 LEU B CA 1
ATOM 7601 C C . LEU B 1 194 ? 23.516 -35.375 11.398 1 91.38 194 LEU B C 1
ATOM 7603 O O . LEU B 1 194 ? 22.922 -34.344 11.07 1 91.38 194 LEU B O 1
ATOM 7607 N N . SER B 1 195 ? 23.047 -36.156 12.273 1 91.31 195 SER B N 1
ATOM 7608 C CA . SER B 1 195 ? 21.797 -35.938 12.969 1 91.31 195 SER B CA 1
ATOM 7609 C C . SER B 1 195 ? 21.859 -34.656 13.797 1 91.31 195 SER B C 1
ATOM 7611 O O . SER B 1 195 ? 20.891 -33.875 13.836 1 91.31 195 SER B O 1
ATOM 7613 N N . HIS B 1 196 ? 22.938 -34.5 14.383 1 92.06 196 HIS B N 1
ATOM 7614 C CA . HIS B 1 196 ? 23.109 -33.312 15.211 1 92.06 196 HIS B CA 1
ATOM 7615 C C . HIS B 1 196 ? 23.156 -32.062 14.352 1 92.06 196 HIS B C 1
ATOM 7617 O O . HIS B 1 196 ? 22.594 -31.031 14.727 1 92.06 196 HIS B O 1
ATOM 7623 N N . ARG B 1 197 ? 23.797 -32.156 13.266 1 92.38 197 ARG B N 1
ATOM 7624 C CA . ARG B 1 197 ? 23.922 -31 12.375 1 92.38 197 ARG B CA 1
ATOM 7625 C C . ARG B 1 197 ? 22.562 -30.609 11.789 1 92.38 197 ARG B C 1
ATOM 7627 O O . ARG B 1 197 ? 22.25 -29.422 11.664 1 92.38 197 ARG B O 1
ATOM 7634 N N . VAL B 1 198 ? 21.828 -31.562 11.438 1 93.25 198 VAL B N 1
ATOM 7635 C CA . VAL B 1 198 ? 20.5 -31.297 10.883 1 93.25 198 VAL B CA 1
ATOM 7636 C C . VAL B 1 198 ? 19.609 -30.688 11.953 1 93.25 198 VAL B C 1
ATOM 7638 O O . VAL B 1 198 ? 18.844 -29.75 11.68 1 93.25 198 VAL B O 1
ATOM 7641 N N . LYS B 1 199 ? 19.703 -31.156 13.133 1 92.75 199 LYS B N 1
ATOM 7642 C CA . LYS B 1 199 ? 18.938 -30.594 14.234 1 92.75 199 LYS B CA 1
ATOM 7643 C C . LYS B 1 199 ? 19.312 -29.141 14.484 1 92.75 199 LYS B C 1
ATOM 7645 O O . LYS B 1 199 ? 18.438 -28.312 14.727 1 92.75 199 LYS B O 1
ATOM 7650 N N . GLN B 1 200 ? 20.531 -28.906 14.422 1 92.12 200 GLN B N 1
ATOM 7651 C CA . GLN B 1 200 ? 21.016 -27.531 14.594 1 92.12 200 GLN B CA 1
ATOM 7652 C C . GLN B 1 200 ? 20.484 -26.625 13.484 1 92.12 200 GLN B C 1
ATOM 7654 O O . GLN B 1 200 ? 20.156 -25.469 13.734 1 92.12 200 GLN B O 1
ATOM 7659 N N . LEU B 1 201 ? 20.484 -27.141 12.336 1 92.81 201 LEU B N 1
ATOM 7660 C CA . LEU B 1 201 ? 19.984 -26.391 11.188 1 92.81 201 LEU B CA 1
ATOM 7661 C C . LEU B 1 201 ? 18.531 -26.016 11.367 1 92.81 201 LEU B C 1
ATOM 7663 O O . LEU B 1 201 ? 18.141 -24.859 11.125 1 92.81 201 LEU B O 1
ATOM 7667 N N . ILE B 1 202 ? 17.734 -26.906 11.812 1 93.69 202 ILE B N 1
ATOM 7668 C CA . ILE B 1 202 ? 16.297 -26.688 12 1 93.69 202 ILE B CA 1
ATOM 7669 C C . ILE B 1 202 ? 16.078 -25.734 13.18 1 93.69 202 ILE B C 1
ATOM 7671 O O . ILE B 1 202 ? 15.258 -24.812 13.094 1 93.69 202 ILE B O 1
ATOM 7675 N N . ASP B 1 203 ? 16.797 -25.922 14.18 1 92.56 203 ASP B N 1
ATOM 7676 C CA . ASP B 1 203 ? 16.672 -25.062 15.359 1 92.56 203 ASP B CA 1
ATOM 7677 C C . ASP B 1 203 ? 17.047 -23.609 15.031 1 92.56 203 ASP B C 1
ATOM 7679 O O . ASP B 1 203 ? 16.359 -22.688 15.453 1 92.56 203 ASP B O 1
ATOM 7683 N N . ALA B 1 204 ? 18.125 -23.469 14.359 1 90.06 204 ALA B N 1
ATOM 7684 C CA . ALA B 1 204 ? 18.547 -22.141 13.961 1 90.06 204 ALA B CA 1
ATOM 7685 C C . ALA B 1 204 ? 17.5 -21.453 13.078 1 90.06 204 ALA B C 1
ATOM 7687 O O . ALA B 1 204 ? 17.266 -20.25 13.195 1 90.06 204 ALA B O 1
ATOM 7688 N N . THR B 1 205 ? 16.891 -22.172 12.172 1 91.62 205 THR B N 1
ATOM 7689 C CA . THR B 1 205 ? 15.867 -21.656 11.289 1 91.62 205 THR B CA 1
ATOM 7690 C C . THR B 1 205 ? 14.633 -21.219 12.086 1 91.62 205 THR B C 1
ATOM 7692 O O . THR B 1 205 ? 14.078 -20.141 11.844 1 91.62 205 THR B O 1
ATOM 7695 N N . LEU B 1 206 ? 14.266 -21.953 13.086 1 89.19 206 LEU B N 1
ATOM 7696 C CA . LEU B 1 206 ? 13.078 -21.656 13.883 1 89.19 206 LEU B CA 1
ATOM 7697 C C . LEU B 1 206 ? 13.32 -20.469 14.805 1 89.19 206 LEU B C 1
ATOM 7699 O O . LEU B 1 206 ? 12.398 -19.703 15.086 1 89.19 206 LEU B O 1
ATOM 7703 N N . ASN B 1 207 ? 14.469 -20.297 15.188 1 85.31 207 ASN B N 1
ATOM 7704 C CA . ASN B 1 207 ? 14.805 -19.188 16.078 1 85.31 207 ASN B CA 1
ATOM 7705 C C . ASN B 1 207 ? 14.898 -17.875 15.336 1 85.31 207 ASN B C 1
ATOM 7707 O O . ASN B 1 207 ? 14.891 -16.797 15.945 1 85.31 207 ASN B O 1
ATOM 7711 N N . SER B 1 208 ? 14.922 -17.906 14.062 1 82.44 208 SER B N 1
ATOM 7712 C CA . SER B 1 208 ? 15.023 -16.688 13.258 1 82.44 208 SER B CA 1
ATOM 7713 C C . SER B 1 208 ? 13.648 -16.219 12.773 1 82.44 208 SER B C 1
ATOM 7715 O O . SER B 1 208 ? 13.547 -15.492 11.789 1 82.44 208 SER B O 1
ATOM 7717 N N . ARG B 1 209 ? 12.625 -16.531 13.492 1 81.75 209 ARG B N 1
ATOM 7718 C CA . ARG B 1 209 ? 11.266 -16.156 13.117 1 81.75 209 ARG B CA 1
ATOM 7719 C C . ARG B 1 209 ? 11.086 -14.641 13.141 1 81.75 209 ARG B C 1
ATOM 7721 O O . ARG B 1 209 ? 11.625 -13.961 14.023 1 81.75 209 ARG B O 1
ATOM 7728 N N . PRO B 1 210 ? 10.359 -14.141 12.141 1 80.25 210 PRO B N 1
ATOM 7729 C CA . PRO B 1 210 ? 10.148 -12.688 12.094 1 80.25 210 PRO B CA 1
ATOM 7730 C C . PRO B 1 210 ? 9.305 -12.18 13.266 1 80.25 210 PRO B C 1
ATOM 7732 O O . PRO B 1 210 ? 8.523 -12.938 13.844 1 80.25 210 PRO B O 1
ATOM 7735 N N . LYS B 1 211 ? 9.531 -10.906 13.609 1 71.81 211 LYS B N 1
ATOM 7736 C CA . LYS B 1 211 ? 8.75 -10.242 14.648 1 71.81 211 LYS B CA 1
ATOM 7737 C C . LYS B 1 211 ? 7.613 -9.43 14.039 1 71.81 211 LYS B C 1
ATOM 7739 O O . LYS B 1 211 ? 7.711 -8.961 12.906 1 71.81 211 LYS B O 1
ATOM 7744 N N . ARG B 1 212 ? 6.504 -9.344 14.742 1 62.81 212 ARG B N 1
ATOM 7745 C CA . ARG B 1 212 ? 5.332 -8.625 14.242 1 62.81 212 ARG B CA 1
ATOM 7746 C C . ARG B 1 212 ? 5.574 -7.121 14.227 1 62.81 212 ARG B C 1
ATOM 7748 O O . ARG B 1 212 ? 4.824 -6.375 13.594 1 62.81 212 ARG B O 1
ATOM 7755 N N . ARG B 1 213 ? 6.609 -6.695 14.828 1 56.41 213 ARG B N 1
ATOM 7756 C CA . ARG B 1 213 ? 6.852 -5.258 14.898 1 56.41 213 ARG B CA 1
ATOM 7757 C C . ARG B 1 213 ? 7.172 -4.688 13.523 1 56.41 213 ARG B C 1
ATOM 7759 O O . ARG B 1 213 ? 7.445 -5.438 12.578 1 56.41 213 ARG B O 1
ATOM 7766 N N . ASN B 1 214 ? 6.895 -3.357 13.289 1 53.03 214 ASN B N 1
ATOM 7767 C CA . ASN B 1 214 ? 7.094 -2.662 12.023 1 53.03 214 ASN B CA 1
ATOM 7768 C C . ASN B 1 214 ? 8.414 -3.061 11.367 1 53.03 214 ASN B C 1
ATOM 7770 O O . ASN B 1 214 ? 9.328 -3.533 12.039 1 53.03 214 ASN B O 1
ATOM 7774 N N . GLY B 1 215 ? 8.391 -3.289 9.969 1 49.25 215 GLY B N 1
ATOM 7775 C CA . GLY B 1 215 ? 9.375 -3.66 8.961 1 49.25 215 GLY B CA 1
ATOM 7776 C C . GLY B 1 215 ? 10.773 -3.184 9.297 1 49.25 215 GLY B C 1
ATOM 7777 O O . GLY B 1 215 ? 11.75 -3.91 9.094 1 49.25 215 GLY B O 1
ATOM 7778 N N . ILE B 1 216 ? 10.859 -1.995 9.875 1 49.5 216 ILE B N 1
ATOM 7779 C CA . ILE B 1 216 ? 12.195 -1.426 9.953 1 49.5 216 ILE B CA 1
ATOM 7780 C C . ILE B 1 216 ? 12.992 -2.137 11.047 1 49.5 216 ILE B C 1
ATOM 7782 O O . ILE B 1 216 ? 14.219 -2.242 10.961 1 49.5 216 ILE B O 1
ATOM 7786 N N . THR B 1 217 ? 12.125 -2.775 11.812 1 55.16 217 THR B N 1
ATOM 7787 C CA . THR B 1 217 ? 12.859 -3.354 12.938 1 55.16 217 THR B CA 1
ATOM 7788 C C . THR B 1 217 ? 13.102 -4.844 12.711 1 55.16 217 THR B C 1
ATOM 7790 O O . THR B 1 217 ? 13.477 -5.562 13.641 1 55.16 217 THR B O 1
ATOM 7793 N N . GLN B 1 218 ? 12.867 -5.18 11.438 1 62 218 GLN B N 1
ATOM 7794 C CA . GLN B 1 218 ? 13.117 -6.594 11.172 1 62 218 GLN B CA 1
ATOM 7795 C C . GLN B 1 218 ? 14.617 -6.902 11.234 1 62 218 GLN B C 1
ATOM 7797 O O . GLN B 1 218 ? 15.43 -6.145 10.703 1 62 218 GLN B O 1
ATOM 7802 N N . PRO B 1 219 ? 14.898 -7.84 11.93 1 64.5 219 PRO B N 1
ATOM 7803 C CA . PRO B 1 219 ? 16.312 -8.188 12.047 1 64.5 219 PRO B CA 1
ATOM 7804 C C . PRO B 1 219 ? 16.922 -8.68 10.734 1 64.5 219 PRO B C 1
ATOM 7806 O O . PRO B 1 219 ? 18.141 -8.688 10.578 1 64.5 219 PRO B O 1
ATOM 7809 N N . VAL B 1 220 ? 16.031 -9.125 9.859 1 76.38 220 VAL B N 1
ATOM 7810 C CA . VAL B 1 220 ? 16.578 -9.719 8.633 1 76.38 220 VAL B CA 1
ATOM 7811 C C . VAL B 1 220 ? 16.031 -8.977 7.418 1 76.38 220 VAL B C 1
ATOM 7813 O O . VAL B 1 220 ? 14.969 -8.352 7.492 1 76.38 220 VAL B O 1
ATOM 7816 N N . SER B 1 221 ? 16.812 -9.008 6.309 1 83.94 221 SER B N 1
ATOM 7817 C CA . SER B 1 221 ? 16.359 -8.414 5.059 1 83.94 221 SER B CA 1
ATOM 7818 C C . SER B 1 221 ? 15.195 -9.203 4.457 1 83.94 221 SER B C 1
ATOM 7820 O O . SER B 1 221 ? 14.93 -10.336 4.871 1 83.94 221 SER B O 1
ATOM 7822 N N . ASP B 1 222 ? 14.5 -8.664 3.506 1 89.44 222 ASP B N 1
ATOM 7823 C CA . ASP B 1 222 ? 13.375 -9.344 2.881 1 89.44 222 ASP B CA 1
ATOM 7824 C C . ASP B 1 222 ? 13.836 -10.555 2.078 1 89.44 222 ASP B C 1
ATOM 7826 O O . ASP B 1 222 ? 13.109 -11.539 1.952 1 89.44 222 ASP B O 1
ATOM 7830 N N . TYR B 1 223 ? 15.086 -10.508 1.537 1 92.31 223 TYR B N 1
ATOM 7831 C CA . TYR B 1 223 ? 15.656 -11.656 0.846 1 92.31 223 TYR B CA 1
ATOM 7832 C C . TYR B 1 223 ? 15.828 -12.836 1.796 1 92.31 223 TYR B C 1
ATOM 7834 O O . TYR B 1 223 ? 15.461 -13.961 1.466 1 92.31 223 TYR B O 1
ATOM 7842 N N . ILE B 1 224 ? 16.375 -12.516 2.967 1 90.06 224 ILE B N 1
ATOM 7843 C CA . ILE B 1 224 ? 16.594 -13.555 3.967 1 90.06 224 ILE B CA 1
ATOM 7844 C C . ILE B 1 224 ? 15.242 -14.055 4.484 1 90.06 224 ILE B C 1
ATOM 7846 O O . ILE B 1 224 ? 15.086 -15.25 4.766 1 90.06 224 ILE B O 1
ATOM 7850 N N . LEU B 1 225 ? 14.336 -13.148 4.613 1 91.56 225 LEU B N 1
ATOM 7851 C CA . LEU B 1 225 ? 13 -13.562 5.027 1 91.56 225 LEU B CA 1
ATOM 7852 C C . LEU B 1 225 ? 12.406 -14.555 4.035 1 91.56 225 LEU B C 1
ATOM 7854 O O . LEU B 1 225 ? 11.719 -15.5 4.43 1 91.56 225 LEU B O 1
ATOM 7858 N N . TYR B 1 226 ? 12.594 -14.312 2.791 1 95.81 226 TYR B N 1
ATOM 7859 C CA . TYR B 1 226 ? 12.102 -15.258 1.791 1 95.81 226 TYR B CA 1
ATOM 7860 C C . TYR B 1 226 ? 12.773 -16.609 1.942 1 95.81 226 TYR B C 1
ATOM 7862 O O . TYR B 1 226 ? 12.117 -17.656 1.879 1 95.81 226 TYR B O 1
ATOM 7870 N N . LEU B 1 227 ? 14.07 -16.578 2.102 1 94.5 227 LEU B N 1
ATOM 7871 C CA . LEU B 1 227 ? 14.789 -17.844 2.26 1 94.5 227 LEU B CA 1
ATOM 7872 C C . LEU B 1 227 ? 14.281 -18.609 3.477 1 94.5 227 LEU B C 1
ATOM 7874 O O . LEU B 1 227 ? 14.125 -19.828 3.426 1 94.5 227 LEU B O 1
ATOM 7878 N N . LEU B 1 228 ? 14.078 -17.875 4.508 1 93.38 228 LEU B N 1
ATOM 7879 C CA . LEU B 1 228 ? 13.516 -18.469 5.711 1 93.38 228 LEU B CA 1
ATOM 7880 C C . LEU B 1 228 ? 12.141 -19.062 5.43 1 93.38 228 LEU B C 1
ATOM 7882 O O . LEU B 1 228 ? 11.859 -20.203 5.832 1 93.38 228 LEU B O 1
ATOM 7886 N N . THR B 1 229 ? 11.344 -18.328 4.766 1 96.12 229 THR B N 1
ATOM 7887 C CA . THR B 1 229 ? 9.992 -18.766 4.43 1 96.12 229 THR B CA 1
ATOM 7888 C C . THR B 1 229 ? 10.031 -20.031 3.57 1 96.12 229 THR B C 1
ATOM 7890 O O . THR B 1 229 ? 9.266 -20.969 3.797 1 96.12 229 THR B O 1
ATOM 7893 N N . ASP B 1 230 ? 10.898 -20 2.594 1 96.5 230 ASP B N 1
ATOM 7894 C CA . ASP B 1 230 ? 11.016 -21.141 1.691 1 96.5 230 ASP B CA 1
ATOM 7895 C C . ASP B 1 230 ? 11.422 -22.406 2.451 1 96.5 230 ASP B C 1
ATOM 7897 O O . ASP B 1 230 ? 10.922 -23.5 2.164 1 96.5 230 ASP B O 1
ATOM 7901 N N . SER B 1 231 ? 12.344 -22.281 3.393 1 95.81 231 SER B N 1
ATOM 7902 C CA . SER B 1 231 ? 12.773 -23.422 4.199 1 95.81 231 SER B CA 1
ATOM 7903 C C . SER B 1 231 ? 11.641 -23.938 5.074 1 95.81 231 SER B C 1
ATOM 7905 O O . SER B 1 231 ? 11.43 -25.156 5.16 1 95.81 231 SER B O 1
ATOM 7907 N N . LEU B 1 232 ? 10.953 -23.062 5.691 1 94.5 232 LEU B N 1
ATOM 7908 C CA . LEU B 1 232 ? 9.844 -23.453 6.551 1 94.5 232 LEU B CA 1
ATOM 7909 C C . LEU B 1 232 ? 8.727 -24.094 5.734 1 94.5 232 LEU B C 1
ATOM 7911 O O . LEU B 1 232 ? 8.133 -25.094 6.156 1 94.5 232 LEU B O 1
ATOM 7915 N N . ALA B 1 233 ? 8.445 -23.5 4.617 1 94.31 233 ALA B N 1
ATOM 7916 C CA . ALA B 1 233 ? 7.414 -24.031 3.736 1 94.31 233 ALA B CA 1
ATOM 7917 C C . ALA B 1 233 ? 7.777 -25.438 3.262 1 94.31 233 ALA B C 1
ATOM 7919 O O . ALA B 1 233 ? 6.914 -26.312 3.191 1 94.31 233 ALA B O 1
ATOM 7920 N N . SER B 1 234 ? 9.062 -25.625 2.912 1 93.31 234 SER B N 1
ATOM 7921 C CA . SER B 1 234 ? 9.523 -26.938 2.465 1 93.31 234 SER B CA 1
ATOM 7922 C C . SER B 1 234 ? 9.344 -27.984 3.557 1 93.31 234 SER B C 1
ATOM 7924 O O . SER B 1 234 ? 9.016 -29.141 3.268 1 93.31 234 SER B O 1
ATOM 7926 N N . LEU B 1 235 ? 9.531 -27.578 4.781 1 91.38 235 LEU B N 1
ATOM 7927 C CA . LEU B 1 235 ? 9.32 -28.484 5.906 1 91.38 235 LEU B CA 1
ATOM 7928 C C . LEU B 1 235 ? 7.863 -28.922 5.988 1 91.38 235 LEU B C 1
ATOM 7930 O O . LEU B 1 235 ? 7.578 -30.109 6.148 1 91.38 235 LEU B O 1
ATOM 7934 N N . VAL B 1 236 ? 6.988 -28.016 5.801 1 88.12 236 VAL B N 1
ATOM 7935 C CA . VAL B 1 236 ? 5.559 -28.281 5.941 1 88.12 236 VAL B CA 1
ATOM 7936 C C . VAL B 1 236 ? 5.07 -29.109 4.758 1 88.12 236 VAL B C 1
ATOM 7938 O O . VAL B 1 236 ? 4.301 -30.062 4.934 1 88.12 236 VAL B O 1
ATOM 7941 N N . GLU B 1 237 ? 5.547 -28.859 3.58 1 86 237 GLU B N 1
ATOM 7942 C CA . GLU B 1 237 ? 5.105 -29.547 2.371 1 86 237 GLU B CA 1
ATOM 7943 C C . GLU B 1 237 ? 5.594 -31 2.355 1 86 237 GLU B C 1
ATOM 7945 O O . GLU B 1 237 ? 4.949 -31.875 1.763 1 86 237 GLU B O 1
ATOM 7950 N N . SER B 1 238 ? 6.715 -31.188 2.982 1 85.44 238 SER B N 1
ATOM 7951 C CA . SER B 1 238 ? 7.273 -32.531 3.029 1 85.44 238 SER B CA 1
ATOM 7952 C C . SER B 1 238 ? 6.645 -33.344 4.152 1 85.44 238 SER B C 1
ATOM 7954 O O . SER B 1 238 ? 6.965 -34.531 4.32 1 85.44 238 SER B O 1
ATOM 7956 N N . THR B 1 239 ? 5.77 -32.688 4.879 1 82.25 239 THR B N 1
ATOM 7957 C CA . THR B 1 239 ? 5.109 -33.375 5.977 1 82.25 239 THR B CA 1
ATOM 7958 C C . THR B 1 239 ? 3.908 -34.188 5.473 1 82.25 239 THR B C 1
ATOM 7960 O O . THR B 1 239 ? 3.057 -33.625 4.766 1 82.25 239 THR B O 1
ATOM 7963 N N . PRO B 1 240 ? 3.875 -35.469 5.715 1 72.19 240 PRO B N 1
ATOM 7964 C CA . PRO B 1 240 ? 2.738 -36.281 5.281 1 72.19 240 PRO B CA 1
ATOM 7965 C C . PRO B 1 240 ? 1.416 -35.812 5.891 1 72.19 240 PRO B C 1
ATOM 7967 O O . PRO B 1 240 ? 1.397 -35.281 7.012 1 72.19 240 PRO B O 1
ATOM 7970 N N . PRO B 1 241 ? 0.251 -35.812 5.148 1 61.75 241 PRO B N 1
ATOM 7971 C CA . PRO B 1 241 ? -1.056 -35.312 5.562 1 61.75 241 PRO B CA 1
ATOM 7972 C C . PRO B 1 241 ? -1.538 -35.906 6.879 1 61.75 241 PRO B C 1
ATOM 7974 O O . PRO B 1 241 ? -2.309 -35.281 7.609 1 61.75 241 PRO B O 1
ATOM 7977 N N . ARG B 1 242 ? -1.428 -37.125 7.406 1 52.5 242 ARG B N 1
ATOM 7978 C CA . ARG B 1 242 ? -2.012 -37.75 8.594 1 52.5 242 ARG B CA 1
ATOM 7979 C C . ARG B 1 242 ? -1.714 -36.906 9.836 1 52.5 242 ARG B C 1
ATOM 7981 O O . ARG B 1 242 ? -2.525 -36.875 10.766 1 52.5 242 ARG B O 1
ATOM 7988 N N . MET B 1 243 ? -0.598 -36.375 10.047 1 46.81 243 MET B N 1
ATOM 7989 C CA . MET B 1 243 ? -0.161 -35.781 11.305 1 46.81 243 MET B CA 1
ATOM 7990 C C . MET B 1 243 ? -0.766 -34.406 11.484 1 46.81 243 MET B C 1
ATOM 7992 O O . MET B 1 243 ? -0.786 -33.875 12.594 1 46.81 243 MET B O 1
ATOM 7996 N N . MET B 1 244 ? -1.058 -33.812 10.398 1 45.38 244 MET B N 1
ATOM 7997 C CA . MET B 1 244 ? -1.528 -32.469 10.742 1 45.38 244 MET B CA 1
ATOM 7998 C C . MET B 1 244 ? -2.83 -32.531 11.539 1 45.38 244 MET B C 1
ATOM 8000 O O . MET B 1 244 ? -3.244 -31.547 12.148 1 45.38 244 MET B O 1
ATOM 8004 N N . ASP B 1 245 ? -3.684 -33.688 11.422 1 36.97 245 ASP B N 1
ATOM 8005 C CA . ASP B 1 245 ? -4.938 -33.844 12.148 1 36.97 245 ASP B CA 1
ATOM 8006 C C . ASP B 1 245 ? -4.691 -34.438 13.539 1 36.97 245 ASP B C 1
ATOM 8008 O O . ASP B 1 245 ? -5.637 -34.688 14.289 1 36.97 245 ASP B O 1
ATOM 8012 N N . SER B 1 246 ? -3.619 -35.156 13.797 1 35.09 246 SER B N 1
ATOM 8013 C CA . SER B 1 246 ? -3.58 -36 14.992 1 35.09 246 SER B CA 1
ATOM 8014 C C . SER B 1 246 ? -3.494 -35.156 16.25 1 35.09 246 SER B C 1
ATOM 8016 O O . SER B 1 246 ? -2.412 -34.688 16.625 1 35.09 246 SER B O 1
ATOM 8018 N N . GLY B 1 247 ? -4.473 -34.312 16.641 1 31.08 247 GLY B N 1
ATOM 8019 C CA . GLY B 1 247 ? -4.512 -34.094 18.078 1 31.08 247 GLY B CA 1
ATOM 8020 C C . GLY B 1 247 ? -4.473 -35.406 18.859 1 31.08 247 GLY B C 1
ATOM 8021 O O . GLY B 1 247 ? -3.395 -35.875 19.219 1 31.08 247 GLY B O 1
ATOM 8022 N N . ASN B 1 248 ? -5.578 -35.719 19.781 1 30.78 248 ASN B N 1
ATOM 8023 C CA . ASN B 1 248 ? -5.699 -36.406 21.062 1 30.78 248 ASN B CA 1
ATOM 8024 C C . ASN B 1 248 ? -5.668 -37.938 20.875 1 30.78 248 ASN B C 1
ATOM 8026 O O . ASN B 1 248 ? -5.953 -38.688 21.797 1 30.78 248 ASN B O 1
ATOM 8030 N N . ASN B 1 249 ? -6.129 -38.625 19.797 1 29.02 249 ASN B N 1
ATOM 8031 C CA . ASN B 1 249 ? -6.539 -39.938 20.281 1 29.02 249 ASN B CA 1
ATOM 8032 C C . ASN B 1 249 ? -5.332 -40.812 20.609 1 29.02 249 ASN B C 1
ATOM 8034 O O . ASN B 1 249 ? -4.52 -4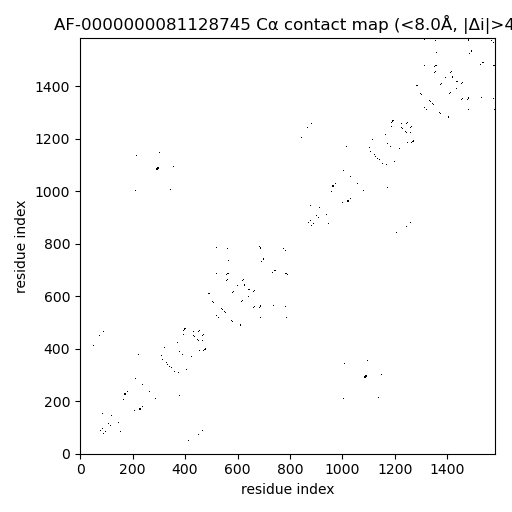1.125 19.734 1 29.02 249 ASN B O 1
ATOM 8038 N N . LYS B 1 250 ? -4.918 -40.75 22.016 1 31.45 250 LYS B N 1
ATOM 8039 C CA . LYS B 1 250 ? -4.094 -41.688 22.766 1 31.45 250 LYS B CA 1
ATOM 8040 C C . LYS B 1 250 ? -4.523 -43.125 22.516 1 31.45 250 LYS B C 1
ATOM 8042 O O . LYS B 1 250 ? -5.312 -43.688 23.266 1 31.45 250 LYS B O 1
ATOM 8047 N N . SER B 1 251 ? -5 -43.594 21.438 1 28.08 251 SER B N 1
ATOM 8048 C CA . SER B 1 251 ? -5.055 -45.031 21.688 1 28.08 251 SER B CA 1
ATOM 8049 C C . SER B 1 251 ? -3.674 -45.562 22.031 1 28.08 251 SER B C 1
ATOM 8051 O O . SER B 1 251 ? -2.658 -45.062 21.578 1 28.08 251 SER B O 1
ATOM 8053 N N . ASP B 1 252 ? -3.424 -46.5 23.203 1 28.22 252 ASP B N 1
ATOM 8054 C CA . ASP B 1 252 ? -2.475 -47.312 23.984 1 28.22 252 ASP B CA 1
ATOM 8055 C C . ASP B 1 252 ? -1.494 -48.031 23.062 1 28.22 252 ASP B C 1
ATOM 8057 O O . ASP B 1 252 ? -0.597 -48.75 23.547 1 28.22 252 ASP B O 1
ATOM 8061 N N . GLU B 1 253 ? -1.898 -48.625 21.891 1 29.19 253 GLU B N 1
ATOM 8062 C CA . GLU B 1 253 ? -1.05 -49.75 21.516 1 29.19 253 GLU B CA 1
ATOM 8063 C C . GLU B 1 253 ? 0.368 -49.281 21.203 1 29.19 253 GLU B C 1
ATOM 8065 O O . GLU B 1 253 ? 0.559 -48.281 20.531 1 29.19 253 GLU B O 1
ATOM 8070 N N . GLU B 1 254 ? 1.548 -49.75 21.922 1 30.38 254 GLU B N 1
ATOM 8071 C CA . GLU B 1 254 ? 2.996 -49.844 22.078 1 30.38 254 GLU B CA 1
ATOM 8072 C C . GLU B 1 254 ? 3.699 -49.969 20.734 1 30.38 254 GLU B C 1
ATOM 8074 O O . GLU B 1 254 ? 4.926 -50.094 20.688 1 30.38 254 GLU B O 1
ATOM 8079 N N . GLU B 1 255 ? 3.113 -50.656 19.703 1 30.09 255 GLU B N 1
ATOM 8080 C CA . GLU B 1 255 ? 4.105 -51.219 18.781 1 30.09 255 GLU B CA 1
ATOM 8081 C C . GLU B 1 255 ? 5.059 -50.125 18.281 1 30.09 255 GLU B C 1
ATOM 8083 O O . GLU B 1 255 ? 4.668 -48.969 18.141 1 30.09 255 GLU B O 1
ATOM 8088 N N . GLU B 1 256 ? 6.465 -50.438 18.234 1 31.61 256 GLU B N 1
ATOM 8089 C CA . GLU B 1 256 ? 7.824 -50 17.922 1 31.61 256 GLU B CA 1
ATOM 8090 C C . GLU B 1 256 ? 7.875 -49.281 16.578 1 31.61 256 GLU B C 1
ATOM 8092 O O . GLU B 1 256 ? 8.953 -48.969 16.078 1 31.61 256 GLU B O 1
ATOM 8097 N N . HIS B 1 257 ? 6.941 -49.469 15.625 1 32.66 257 HIS B N 1
ATOM 8098 C CA . HIS B 1 257 ? 7.352 -49.062 14.289 1 32.66 257 HIS B CA 1
ATOM 8099 C C . HIS B 1 257 ? 7.898 -47.656 14.281 1 32.66 257 HIS B C 1
ATOM 8101 O O . HIS B 1 257 ? 7.316 -46.75 14.898 1 32.66 257 HIS B O 1
ATOM 8107 N N . ASP B 1 258 ? 9.289 -47.375 14.172 1 36.66 258 ASP B N 1
ATOM 8108 C CA . ASP B 1 258 ? 10.266 -46.344 13.789 1 36.66 258 ASP B CA 1
ATOM 8109 C C . ASP B 1 258 ? 9.672 -45.344 12.805 1 36.66 258 ASP B C 1
ATOM 8111 O O . ASP B 1 258 ? 10.164 -45.219 11.68 1 36.66 258 ASP B O 1
ATOM 8115 N N . GLU B 1 259 ? 8.461 -45.188 12.461 1 38.72 259 GLU B N 1
ATOM 8116 C CA . GLU B 1 259 ? 7.715 -44.5 11.422 1 38.72 259 GLU B CA 1
ATOM 8117 C C . GLU B 1 259 ? 8.094 -43.031 11.359 1 38.72 259 GLU B C 1
ATOM 8119 O O . GLU B 1 259 ? 8.32 -42.375 12.398 1 38.72 259 GLU B O 1
ATOM 8124 N N . LEU B 1 260 ? 8.766 -42.406 10.164 1 47.94 260 LEU B N 1
ATOM 8125 C CA . LEU B 1 260 ? 9.039 -41.125 9.469 1 47.94 260 LEU B CA 1
ATOM 8126 C C . LEU B 1 260 ? 8.023 -40.062 9.859 1 47.94 260 LEU B C 1
ATOM 8128 O O . LEU B 1 260 ? 7.828 -39.094 9.133 1 47.94 260 LEU B O 1
ATOM 8132 N N . GLN B 1 261 ? 7.188 -40 10.875 1 55.38 261 GLN B N 1
ATOM 8133 C CA . GLN B 1 261 ? 5.879 -39.375 11.023 1 55.38 261 GLN B CA 1
ATOM 8134 C C . GLN B 1 261 ? 6.02 -37.875 11.398 1 55.38 261 GLN B C 1
ATOM 8136 O O . GLN B 1 261 ? 5.039 -37.25 11.773 1 55.38 261 GLN B O 1
ATOM 8141 N N . GLY B 1 262 ? 7.336 -37.281 11.445 1 68.88 262 GLY B N 1
ATOM 8142 C CA . GLY B 1 262 ? 7.211 -35.938 12.008 1 68.88 262 GLY B CA 1
ATOM 8143 C C . GLY B 1 262 ? 7.258 -34.844 10.969 1 68.88 262 GLY B C 1
ATOM 8144 O O . GLY B 1 262 ? 6.938 -35.094 9.797 1 68.88 262 GLY B O 1
ATOM 8145 N N . LEU B 1 263 ? 7.555 -33.656 11.344 1 83.88 263 LEU B N 1
ATOM 8146 C CA . LEU B 1 263 ? 7.715 -32.438 10.523 1 83.88 263 LEU B CA 1
ATOM 8147 C C . LEU B 1 263 ? 8.758 -32.656 9.438 1 83.88 263 LEU B C 1
ATOM 8149 O O . LEU B 1 263 ? 9.859 -33.156 9.711 1 83.88 263 LEU B O 1
ATOM 8153 N N . GLY B 1 264 ? 8.375 -32.531 8.109 1 86.25 264 GLY B N 1
ATOM 8154 C CA . GLY B 1 264 ? 9.305 -32.656 6.996 1 86.25 264 GLY B CA 1
ATOM 8155 C C . GLY B 1 264 ? 9.57 -34.125 6.625 1 86.25 264 GLY B C 1
ATOM 8156 O O . GLY B 1 264 ? 10.453 -34.406 5.805 1 86.25 264 GLY B O 1
ATOM 8157 N N . ASN B 1 265 ? 8.875 -35 7.199 1 87.62 265 ASN B N 1
ATOM 8158 C CA . ASN B 1 265 ? 9.148 -36.438 7.031 1 87.62 265 ASN B CA 1
ATOM 8159 C C . ASN B 1 265 ? 10.523 -36.812 7.562 1 87.62 265 ASN B C 1
ATOM 8161 O O . ASN B 1 265 ? 11.258 -37.562 6.922 1 87.62 265 ASN B O 1
ATOM 8165 N N . LEU B 1 266 ? 10.867 -36.094 8.641 1 89.94 266 LEU B N 1
ATOM 8166 C CA . LEU B 1 266 ? 12.172 -36.281 9.258 1 89.94 266 LEU B CA 1
ATOM 8167 C C . LEU B 1 266 ? 12.055 -37.125 10.531 1 89.94 266 LEU B C 1
ATOM 8169 O O . LEU B 1 266 ? 11 -37.156 11.172 1 89.94 266 LEU B O 1
ATOM 8173 N N . PRO B 1 267 ? 13.117 -37.812 10.852 1 88.62 267 PRO B N 1
ATOM 8174 C CA . PRO B 1 267 ? 13.094 -38.562 12.109 1 88.62 267 PRO B CA 1
ATOM 8175 C C . PRO B 1 267 ? 13.008 -37.656 13.336 1 88.62 267 PRO B C 1
ATOM 8177 O O . PRO B 1 267 ? 13.453 -36.5 13.305 1 88.62 267 PRO B O 1
ATOM 8180 N N . ALA B 1 268 ? 12.461 -38.125 14.391 1 84.06 268 ALA B N 1
ATOM 8181 C CA . ALA B 1 268 ? 12.242 -37.375 15.625 1 84.06 268 ALA B CA 1
ATOM 8182 C C . ALA B 1 268 ? 13.562 -36.938 16.25 1 84.06 268 ALA B C 1
ATOM 8184 O O . ALA B 1 268 ? 13.617 -35.938 16.953 1 84.06 268 ALA B O 1
ATOM 8185 N N . SER B 1 269 ? 14.586 -37.656 15.992 1 85.06 269 SER B N 1
ATOM 8186 C CA . SER B 1 269 ? 15.883 -37.375 16.594 1 85.06 269 SER B CA 1
ATOM 8187 C C . SER B 1 269 ? 16.453 -36.031 16.094 1 85.06 269 SER B C 1
ATOM 8189 O O . SER B 1 269 ? 17.281 -35.438 16.781 1 85.06 269 SER B O 1
ATOM 8191 N N . VAL B 1 270 ? 15.969 -35.594 14.945 1 90.38 270 VAL B N 1
ATOM 8192 C CA . VAL B 1 270 ? 16.562 -34.375 14.375 1 90.38 270 VAL B CA 1
ATOM 8193 C C . VAL B 1 270 ? 15.617 -33.219 14.594 1 90.38 270 VAL B C 1
ATOM 8195 O O . VAL B 1 270 ? 15.945 -32.062 14.227 1 90.38 270 VAL B O 1
ATOM 8198 N N . LEU B 1 271 ? 14.539 -33.438 15.211 1 90.31 271 LEU B N 1
ATOM 8199 C CA . LEU B 1 271 ? 13.562 -32.344 15.398 1 90.31 271 LEU B CA 1
ATOM 8200 C C . LEU B 1 271 ? 13.625 -31.797 16.812 1 90.31 271 LEU B C 1
ATOM 8202 O O . LEU B 1 271 ? 13.578 -32.562 17.781 1 90.31 271 LEU B O 1
ATOM 8206 N N . PRO B 1 272 ? 13.828 -30.484 16.906 1 89.38 272 PRO B N 1
ATOM 8207 C CA . PRO B 1 272 ? 13.742 -29.875 18.234 1 89.38 272 PRO B CA 1
ATOM 8208 C C . PRO B 1 272 ? 12.359 -30 18.859 1 89.38 272 PRO B C 1
ATOM 8210 O O . PRO B 1 272 ? 11.383 -30.25 18.141 1 89.38 272 PRO B O 1
ATOM 8213 N N . GLU B 1 273 ? 12.266 -29.719 20.172 1 85.19 273 GLU B N 1
ATOM 8214 C CA . GLU B 1 273 ? 10.984 -29.797 20.875 1 85.19 273 GLU B CA 1
ATOM 8215 C C . GLU B 1 273 ? 10.023 -28.703 20.391 1 85.19 273 GLU B C 1
ATOM 8217 O O . GLU B 1 273 ? 10.398 -27.531 20.312 1 85.19 273 GLU B O 1
ATOM 8222 N N . GLY B 1 274 ? 8.82 -29.109 20.031 1 82.94 274 GLY B N 1
ATOM 8223 C CA . GLY B 1 274 ? 7.797 -28.172 19.609 1 82.94 274 GLY B CA 1
ATOM 8224 C C . GLY B 1 274 ? 8.031 -27.625 18.219 1 82.94 274 GLY B C 1
ATOM 8225 O O . GLY B 1 274 ? 7.543 -26.547 17.891 1 82.94 274 GLY B O 1
ATOM 8226 N N . ALA B 1 275 ? 8.781 -28.312 17.438 1 87.19 275 ALA B N 1
ATOM 8227 C CA . ALA B 1 275 ? 9.203 -27.812 16.125 1 87.19 275 ALA B CA 1
ATOM 8228 C C . ALA B 1 275 ? 8 -27.594 15.211 1 87.19 275 ALA B C 1
ATOM 8230 O O . ALA B 1 275 ? 7.953 -26.625 14.453 1 87.19 275 ALA B O 1
ATOM 8231 N N . ALA B 1 276 ? 7.035 -28.453 15.25 1 83.38 276 ALA B N 1
ATOM 8232 C CA . ALA B 1 276 ? 5.883 -28.359 14.367 1 83.38 276 ALA B CA 1
ATOM 8233 C C . ALA B 1 276 ? 5.082 -27.094 14.648 1 83.38 276 ALA B C 1
ATOM 8235 O O . ALA B 1 276 ? 4.773 -26.328 13.734 1 83.38 276 ALA B O 1
ATOM 8236 N N . SER B 1 277 ? 4.789 -26.828 15.953 1 81.06 277 SER B N 1
ATOM 8237 C CA . SER B 1 277 ? 4.035 -25.641 16.344 1 81.06 277 SER B CA 1
ATOM 8238 C C . SER B 1 277 ? 4.824 -24.375 16.047 1 81.06 277 SER B C 1
ATOM 8240 O O . SER B 1 277 ? 4.258 -23.375 15.602 1 81.06 277 SER B O 1
ATOM 8242 N N . SER B 1 278 ? 6.043 -24.469 16.281 1 86.62 278 SER B N 1
ATOM 8243 C CA . SER B 1 278 ? 6.895 -23.297 16.047 1 86.62 278 SER B CA 1
ATOM 8244 C C . SER B 1 278 ? 6.984 -22.984 14.555 1 86.62 278 SER B C 1
ATOM 8246 O O . SER B 1 278 ? 7.09 -21.812 14.172 1 86.62 278 SER B O 1
ATOM 8248 N N . THR B 1 279 ? 6.996 -24 13.742 1 89.12 279 THR B N 1
ATOM 8249 C CA . THR B 1 279 ? 7.074 -23.812 12.305 1 89.12 279 THR B CA 1
ATOM 8250 C C . THR B 1 279 ? 5.812 -23.141 11.773 1 89.12 279 THR B C 1
ATOM 8252 O O . THR B 1 279 ? 5.891 -22.203 10.969 1 89.12 279 THR B O 1
ATOM 8255 N N . LEU B 1 280 ? 4.723 -23.578 12.281 1 83.38 280 LEU B N 1
ATOM 8256 C CA . LEU B 1 280 ? 3.461 -22.984 11.836 1 83.38 280 LEU B CA 1
ATOM 8257 C C . LEU B 1 280 ? 3.348 -21.531 12.289 1 83.38 280 LEU B C 1
ATOM 8259 O O . LEU B 1 280 ? 2.867 -20.688 11.547 1 83.38 280 LEU B O 1
ATOM 8263 N N . LEU B 1 281 ? 3.764 -21.297 13.461 1 83.5 281 LEU B N 1
ATOM 8264 C CA . LEU B 1 281 ? 3.768 -19.922 13.969 1 83.5 281 LEU B CA 1
ATOM 8265 C C . LEU B 1 281 ? 4.695 -19.047 13.141 1 83.5 281 LEU B C 1
ATOM 8267 O O . LEU B 1 281 ? 4.355 -17.906 12.836 1 83.5 281 LEU B O 1
ATOM 8271 N N . ALA B 1 282 ? 5.82 -19.562 12.867 1 87.62 282 ALA B N 1
ATOM 8272 C CA . ALA B 1 282 ? 6.789 -18.797 12.078 1 87.62 282 ALA B CA 1
ATOM 8273 C C . ALA B 1 282 ? 6.242 -18.484 10.688 1 87.62 282 ALA B C 1
ATOM 8275 O O . ALA B 1 282 ? 6.406 -17.375 10.195 1 87.62 282 ALA B O 1
ATOM 8276 N N . LEU B 1 283 ? 5.574 -19.438 10.086 1 89.88 283 LEU B N 1
ATOM 8277 C CA . LEU B 1 283 ? 5.031 -19.219 8.75 1 89.88 283 LEU B CA 1
ATOM 8278 C C . LEU B 1 283 ? 3.906 -18.188 8.773 1 89.88 283 LEU B C 1
ATOM 8280 O O . LEU B 1 283 ? 3.777 -17.391 7.852 1 89.88 283 LEU B O 1
ATOM 8284 N N . THR B 1 284 ? 3.123 -18.234 9.82 1 84.69 284 THR B N 1
ATOM 8285 C CA . THR B 1 284 ? 2.062 -17.234 9.953 1 84.69 284 THR B CA 1
ATOM 8286 C C . THR B 1 284 ? 2.645 -15.828 10.047 1 84.69 284 THR B C 1
ATOM 8288 O O . THR B 1 284 ? 2.123 -14.898 9.43 1 84.69 284 THR B O 1
ATOM 8291 N N . ARG B 1 285 ? 3.672 -15.711 10.766 1 85.12 285 ARG B N 1
ATOM 8292 C CA . ARG B 1 285 ? 4.332 -14.414 10.898 1 85.12 285 ARG B CA 1
ATOM 8293 C C . ARG B 1 285 ? 4.961 -13.984 9.578 1 85.12 285 ARG B C 1
ATOM 8295 O O . ARG B 1 285 ? 5.004 -12.797 9.266 1 85.12 285 ARG B O 1
ATOM 8302 N N . CYS B 1 286 ? 5.453 -14.984 8.867 1 91 286 CYS B N 1
ATOM 8303 C CA . CYS B 1 286 ? 6.023 -14.664 7.562 1 91 286 CYS B CA 1
ATOM 8304 C C . CYS B 1 286 ? 4.961 -14.086 6.629 1 91 286 CYS B C 1
ATOM 8306 O O . CYS B 1 286 ? 5.234 -13.156 5.871 1 91 286 CYS B O 1
ATOM 8308 N N . VAL B 1 287 ? 3.742 -14.648 6.684 1 90.12 287 VAL B N 1
ATOM 8309 C CA . VAL B 1 287 ? 2.658 -14.148 5.848 1 90.12 287 VAL B CA 1
ATOM 8310 C C . VAL B 1 287 ? 2.328 -12.711 6.234 1 90.12 287 VAL B C 1
ATOM 8312 O O . VAL B 1 287 ? 2.25 -11.836 5.371 1 90.12 287 VAL B O 1
ATOM 8315 N N . GLU B 1 288 ? 2.254 -12.453 7.52 1 86.19 288 GLU B N 1
ATOM 8316 C CA . GLU B 1 288 ? 1.845 -11.141 8.016 1 86.19 288 GLU B CA 1
ATOM 8317 C C . GLU B 1 288 ? 2.889 -10.078 7.688 1 86.19 288 GLU B C 1
ATOM 8319 O O . GLU B 1 288 ? 2.551 -9 7.184 1 86.19 288 GLU B O 1
ATOM 8324 N N . VAL B 1 289 ? 4.117 -10.391 7.977 1 87.94 289 VAL B N 1
ATOM 8325 C CA . VAL B 1 289 ? 5.199 -9.422 7.809 1 87.94 289 VAL B CA 1
ATOM 8326 C C . VAL B 1 289 ? 5.41 -9.141 6.32 1 87.94 289 VAL B C 1
ATOM 8328 O O . VAL B 1 289 ? 5.582 -7.988 5.922 1 87.94 289 VAL B O 1
ATOM 8331 N N . SER B 1 290 ? 5.387 -10.172 5.535 1 92.88 290 SER B N 1
ATOM 8332 C CA . SER B 1 290 ? 5.613 -9.992 4.105 1 92.88 290 SER B CA 1
ATOM 8333 C C . SER B 1 290 ? 4.438 -9.281 3.445 1 92.88 290 SER B C 1
ATOM 8335 O O . SER B 1 290 ? 4.625 -8.453 2.547 1 92.88 290 SER B O 1
ATOM 8337 N N . TYR B 1 291 ? 3.205 -9.625 3.869 1 92.44 291 TYR B N 1
ATOM 8338 C CA . TYR B 1 291 ? 2.008 -8.969 3.348 1 92.44 291 TYR B CA 1
ATOM 8339 C C . TYR B 1 291 ? 2.043 -7.473 3.615 1 92.44 291 TYR B C 1
ATOM 8341 O O . TYR B 1 291 ? 1.774 -6.668 2.719 1 92.44 291 TYR B O 1
ATOM 8349 N N . ASN B 1 292 ? 2.381 -7.09 4.801 1 90.44 292 ASN B N 1
ATOM 8350 C CA . ASN B 1 292 ? 2.449 -5.68 5.176 1 90.44 292 ASN B CA 1
ATOM 8351 C C . ASN B 1 292 ? 3.553 -4.953 4.414 1 90.44 292 ASN B C 1
ATOM 8353 O O . ASN B 1 292 ? 3.357 -3.822 3.959 1 90.44 292 ASN B O 1
ATOM 8357 N N . GLU B 1 293 ? 4.715 -5.586 4.34 1 91.69 293 GLU B N 1
ATOM 8358 C CA . GLU B 1 293 ? 5.812 -4.953 3.611 1 91.69 293 GLU B CA 1
ATOM 8359 C C . GLU B 1 293 ? 5.473 -4.797 2.131 1 91.69 293 GLU B C 1
ATOM 8361 O O . GLU B 1 293 ? 5.82 -3.789 1.513 1 91.69 293 GLU B O 1
ATOM 8366 N N . LEU B 1 294 ? 4.84 -5.855 1.588 1 95.44 294 LEU B N 1
ATOM 8367 C CA . LEU B 1 294 ? 4.406 -5.777 0.197 1 95.44 294 LEU B CA 1
ATOM 8368 C C . LEU B 1 294 ? 3.504 -4.57 -0.026 1 95.44 294 LEU B C 1
ATOM 8370 O O . LEU B 1 294 ? 3.711 -3.799 -0.967 1 95.44 294 LEU B O 1
ATOM 8374 N N . CYS B 1 295 ? 2.562 -4.383 0.823 1 95.31 295 CYS B N 1
ATOM 8375 C CA . CYS B 1 295 ? 1.632 -3.266 0.714 1 95.31 295 CYS B CA 1
ATOM 8376 C C . CYS B 1 295 ? 2.348 -1.938 0.928 1 95.31 295 CYS B C 1
ATOM 8378 O O . CYS B 1 295 ? 2.045 -0.95 0.256 1 95.31 295 CYS B O 1
ATOM 8380 N N . ARG B 1 296 ? 3.287 -1.87 1.861 1 94.25 296 ARG B N 1
ATOM 8381 C CA . ARG B 1 296 ? 4.051 -0.651 2.107 1 94.25 296 ARG B CA 1
ATOM 8382 C C . ARG B 1 296 ? 4.816 -0.222 0.86 1 94.25 296 ARG B C 1
ATOM 8384 O O . ARG B 1 296 ? 4.781 0.949 0.478 1 94.25 296 ARG B O 1
ATOM 8391 N N . GLN B 1 297 ? 5.496 -1.184 0.272 1 95.25 297 GLN B N 1
ATOM 8392 C CA . GLN B 1 297 ? 6.289 -0.862 -0.909 1 95.25 297 GLN B CA 1
ATOM 8393 C C . GLN B 1 297 ? 5.406 -0.38 -2.055 1 95.25 297 GLN B C 1
ATOM 8395 O O . GLN B 1 297 ? 5.766 0.556 -2.771 1 95.25 297 GLN B O 1
ATOM 8400 N N . LEU B 1 298 ? 4.27 -1.045 -2.24 1 96.56 298 LEU B N 1
ATOM 8401 C CA . LEU B 1 298 ? 3.348 -0.601 -3.279 1 96.56 298 LEU B CA 1
ATOM 8402 C C . LEU B 1 298 ? 2.822 0.798 -2.977 1 96.56 298 LEU B C 1
ATOM 8404 O O . LEU B 1 298 ? 2.645 1.61 -3.887 1 96.56 298 LEU B O 1
ATOM 8408 N N . ALA B 1 299 ? 2.588 1.043 -1.706 1 95.81 299 ALA B N 1
ATOM 8409 C CA . ALA B 1 299 ? 2.117 2.363 -1.296 1 95.81 299 ALA B CA 1
ATOM 8410 C C . ALA B 1 299 ? 3.18 3.428 -1.549 1 95.81 299 ALA B C 1
ATOM 8412 O O . ALA B 1 299 ? 2.875 4.516 -2.045 1 95.81 299 ALA B O 1
ATOM 8413 N N . PHE B 1 300 ? 4.449 3.166 -1.192 1 95.75 300 PHE B N 1
ATOM 8414 C CA . PHE B 1 300 ? 5.535 4.105 -1.428 1 95.75 300 PHE B CA 1
ATOM 8415 C C . PHE B 1 300 ? 5.656 4.438 -2.912 1 95.75 300 PHE B C 1
ATOM 8417 O O . PHE B 1 300 ? 5.828 5.598 -3.283 1 95.75 300 PHE B O 1
ATOM 8424 N N . ARG B 1 301 ? 5.586 3.338 -3.646 1 95 301 ARG B N 1
ATOM 8425 C CA . ARG B 1 301 ? 5.711 3.545 -5.086 1 95 301 ARG B CA 1
ATOM 8426 C C . ARG B 1 301 ? 4.574 4.414 -5.613 1 95 301 ARG B C 1
ATOM 8428 O O . ARG B 1 301 ? 4.805 5.34 -6.395 1 95 301 ARG B O 1
ATOM 8435 N N . SER B 1 302 ? 3.348 4.141 -5.184 1 92.62 302 SER B N 1
ATOM 8436 C CA . SER B 1 302 ? 2.188 4.898 -5.645 1 92.62 302 SER B CA 1
ATOM 8437 C C . SER B 1 302 ? 2.244 6.344 -5.156 1 92.62 302 SER B C 1
ATOM 8439 O O . SER B 1 302 ? 1.704 7.242 -5.805 1 92.62 302 SER B O 1
ATOM 8441 N N . ALA B 1 303 ? 2.898 6.531 -4.008 1 93.25 303 ALA B N 1
ATOM 8442 C CA . ALA B 1 303 ? 3 7.867 -3.428 1 93.25 303 ALA B CA 1
ATOM 8443 C C . ALA B 1 303 ? 4.18 8.633 -4.02 1 93.25 303 ALA B C 1
ATOM 8445 O O . ALA B 1 303 ? 4.379 9.812 -3.711 1 93.25 303 ALA B O 1
ATOM 8446 N N . GLY B 1 304 ? 4.984 8.031 -4.855 1 90.81 304 GLY B N 1
ATOM 8447 C CA . GLY B 1 304 ? 6.156 8.664 -5.438 1 90.81 304 GLY B CA 1
ATOM 8448 C C . GLY B 1 304 ? 7.289 8.844 -4.445 1 90.81 304 GLY B C 1
ATOM 8449 O O . GLY B 1 304 ? 8.086 9.781 -4.574 1 90.81 304 GLY B O 1
ATOM 8450 N N . ASP B 1 305 ? 7.25 8.039 -3.408 1 92.31 305 ASP B N 1
ATOM 8451 C CA . ASP B 1 305 ? 8.312 8.094 -2.408 1 92.31 305 ASP B CA 1
ATOM 8452 C C . ASP B 1 305 ? 9.469 7.176 -2.791 1 92.31 305 ASP B C 1
ATOM 8454 O O . ASP B 1 305 ? 9.57 6.051 -2.297 1 92.31 305 ASP B O 1
ATOM 8458 N N . SER B 1 306 ? 10.406 7.602 -3.482 1 89 306 SER B N 1
ATOM 8459 C CA . SER B 1 306 ? 11.523 6.809 -3.994 1 89 306 SER B CA 1
ATOM 8460 C C . SER B 1 306 ? 12.547 6.527 -2.902 1 89 306 SER B C 1
ATOM 8462 O O . SER B 1 306 ? 13.367 5.617 -3.035 1 89 306 SER B O 1
ATOM 8464 N N . SER B 1 307 ? 12.492 7.348 -1.891 1 88.12 307 SER B N 1
ATOM 8465 C CA . SER B 1 307 ? 13.461 7.152 -0.812 1 88.12 307 SER B CA 1
ATOM 8466 C C . SER B 1 307 ? 13.125 5.906 0.004 1 88.12 307 SER B C 1
ATOM 8468 O O . SER B 1 307 ? 14.031 5.203 0.466 1 88.12 307 SER B O 1
ATOM 8470 N N . SER B 1 308 ? 11.828 5.664 0.098 1 89.5 308 SER B N 1
ATOM 8471 C CA . SER B 1 308 ? 11.406 4.527 0.91 1 89.5 308 SER B CA 1
ATOM 8472 C C . SER B 1 308 ? 11.117 3.305 0.043 1 89.5 308 SER B C 1
ATOM 8474 O O . SER B 1 308 ? 11.086 2.178 0.542 1 89.5 308 SER B O 1
ATOM 8476 N N . PHE B 1 309 ? 10.945 3.484 -1.239 1 94.5 309 PHE B N 1
ATOM 8477 C CA . PHE B 1 309 ? 10.648 2.381 -2.146 1 94.5 309 PHE B CA 1
ATOM 8478 C C . PHE B 1 309 ? 11.922 1.633 -2.521 1 94.5 309 PHE B C 1
ATOM 8480 O O . PHE B 1 309 ? 12.953 2.25 -2.799 1 94.5 309 PHE B O 1
ATOM 8487 N N . ASP B 1 310 ? 11.852 0.349 -2.395 1 93.5 310 ASP B N 1
ATOM 8488 C CA . ASP B 1 310 ? 12.93 -0.56 -2.764 1 93.5 310 ASP B CA 1
ATOM 8489 C C . ASP B 1 310 ? 12.406 -1.736 -3.582 1 93.5 310 ASP B C 1
ATOM 8491 O O . ASP B 1 310 ? 11.617 -2.541 -3.084 1 93.5 310 ASP B O 1
ATOM 8495 N N . VAL B 1 311 ? 12.922 -1.84 -4.887 1 95.31 311 VAL B N 1
ATOM 8496 C CA . VAL B 1 311 ? 12.367 -2.809 -5.828 1 95.31 311 VAL B CA 1
ATOM 8497 C C . VAL B 1 311 ? 12.68 -4.227 -5.352 1 95.31 311 VAL B C 1
ATOM 8499 O O . VAL B 1 311 ? 11.875 -5.141 -5.547 1 95.31 311 VAL B O 1
ATOM 8502 N N . ILE B 1 312 ? 13.797 -4.449 -4.68 1 93.75 312 ILE B N 1
ATOM 8503 C CA . ILE B 1 312 ? 14.18 -5.766 -4.191 1 93.75 312 ILE B CA 1
ATOM 8504 C C . ILE B 1 312 ? 13.32 -6.137 -2.982 1 93.75 312 ILE B C 1
ATOM 8506 O O . ILE B 1 312 ? 12.906 -7.289 -2.838 1 93.75 312 ILE B O 1
ATOM 8510 N N . ARG B 1 313 ? 13 -5.141 -2.176 1 93.81 313 ARG B N 1
ATOM 8511 C CA . ARG B 1 313 ? 12.086 -5.391 -1.062 1 93.81 313 ARG B CA 1
ATOM 8512 C C . ARG B 1 313 ? 10.695 -5.766 -1.564 1 93.81 313 ARG B C 1
ATOM 8514 O O . ARG B 1 313 ? 10.047 -6.648 -0.998 1 93.81 313 ARG B O 1
ATOM 8521 N N . LEU B 1 314 ? 10.297 -5.082 -2.609 1 96.75 314 LEU B N 1
ATOM 8522 C CA . LEU B 1 314 ? 9 -5.391 -3.207 1 96.75 314 LEU B CA 1
ATOM 8523 C C . LEU B 1 314 ? 8.961 -6.836 -3.701 1 96.75 314 LEU B C 1
ATOM 8525 O O . LEU B 1 314 ? 8.023 -7.574 -3.393 1 96.75 314 LEU B O 1
ATOM 8529 N N . ALA B 1 315 ? 9.953 -7.25 -4.422 1 97.69 315 ALA B N 1
ATOM 8530 C CA . ALA B 1 315 ? 9.977 -8.57 -5.039 1 97.69 315 ALA B CA 1
ATOM 8531 C C . ALA B 1 315 ? 10 -9.672 -3.979 1 97.69 315 ALA B C 1
ATOM 8533 O O . ALA B 1 315 ? 9.234 -10.633 -4.062 1 97.69 315 ALA B O 1
ATOM 8534 N N . TYR B 1 316 ? 10.828 -9.508 -3.012 1 96.88 316 TYR B N 1
ATOM 8535 C CA . TYR B 1 316 ? 11.008 -10.602 -2.066 1 96.88 316 TYR B CA 1
ATOM 8536 C C . TYR B 1 316 ? 9.914 -10.602 -1.007 1 96.88 316 TYR B C 1
ATOM 8538 O O . TYR B 1 316 ? 9.633 -11.633 -0.396 1 96.88 316 TYR B O 1
ATOM 8546 N N . SER B 1 317 ? 9.297 -9.422 -0.725 1 96 317 SER B N 1
ATOM 8547 C CA . SER B 1 317 ? 8.078 -9.461 0.081 1 96 317 SER B CA 1
ATOM 8548 C C . SER B 1 317 ? 6.953 -10.188 -0.654 1 96 317 SER B C 1
ATOM 8550 O O . SER B 1 317 ? 6.191 -10.938 -0.046 1 96 317 SER B O 1
ATOM 8552 N N . LEU B 1 318 ? 6.855 -9.938 -1.937 1 97.94 318 LEU B N 1
ATOM 8553 C CA . LEU B 1 318 ? 5.879 -10.641 -2.762 1 97.94 318 LEU B CA 1
ATOM 8554 C C . LEU B 1 318 ? 6.129 -12.148 -2.723 1 97.94 318 LEU B C 1
ATOM 8556 O O . LEU B 1 318 ? 5.199 -12.93 -2.496 1 97.94 318 LEU B O 1
ATOM 8560 N N . LEU B 1 319 ? 7.395 -12.508 -2.912 1 98.12 319 LEU B N 1
ATOM 8561 C CA . LEU B 1 319 ? 7.758 -13.922 -2.975 1 98.12 319 LEU B CA 1
ATOM 8562 C C . LEU B 1 319 ? 7.504 -14.609 -1.636 1 98.12 319 LEU B C 1
ATOM 8564 O O . LEU B 1 319 ? 6.961 -15.711 -1.594 1 98.12 319 LEU B O 1
ATOM 8568 N N . ALA B 1 320 ? 7.918 -13.945 -0.562 1 96.88 320 ALA B N 1
ATOM 8569 C CA . ALA B 1 320 ? 7.676 -14.516 0.761 1 96.88 320 ALA B CA 1
ATOM 8570 C C . ALA B 1 320 ? 6.18 -14.648 1.036 1 96.88 320 ALA B C 1
ATOM 8572 O O . ALA B 1 320 ? 5.734 -15.648 1.605 1 96.88 320 ALA B O 1
ATOM 8573 N N . TYR B 1 321 ? 5.414 -13.648 0.618 1 96.12 321 TYR B N 1
ATOM 8574 C CA . TYR B 1 321 ? 3.967 -13.656 0.812 1 96.12 321 TYR B CA 1
ATOM 8575 C C . TYR B 1 321 ? 3.324 -14.82 0.069 1 96.12 321 TYR B C 1
ATOM 8577 O O . TYR B 1 321 ? 2.537 -15.578 0.647 1 96.12 321 TYR B O 1
ATOM 8585 N N . ILE B 1 322 ? 3.676 -15.023 -1.188 1 96.88 322 ILE B N 1
ATOM 8586 C CA . ILE B 1 322 ? 3.105 -16.078 -2.01 1 96.88 322 ILE B CA 1
ATOM 8587 C C . ILE B 1 322 ? 3.52 -17.438 -1.455 1 96.88 322 ILE B C 1
ATOM 8589 O O . ILE B 1 322 ? 2.682 -18.328 -1.279 1 96.88 322 ILE B O 1
ATOM 8593 N N . ARG B 1 323 ? 4.824 -17.594 -1.157 1 96.5 323 ARG B N 1
ATOM 8594 C CA . ARG B 1 323 ? 5.367 -18.875 -0.707 1 96.5 323 ARG B CA 1
ATOM 8595 C C . ARG B 1 323 ? 4.742 -19.297 0.621 1 96.5 323 ARG B C 1
ATOM 8597 O O . ARG B 1 323 ? 4.332 -20.438 0.783 1 96.5 323 ARG B O 1
ATOM 8604 N N . ALA B 1 324 ? 4.656 -18.359 1.533 1 93.94 324 ALA B N 1
ATOM 8605 C CA . ALA B 1 324 ? 4.105 -18.641 2.854 1 93.94 324 ALA B CA 1
ATOM 8606 C C . ALA B 1 324 ? 2.605 -18.922 2.773 1 93.94 324 ALA B C 1
ATOM 8608 O O . ALA B 1 324 ? 2.109 -19.859 3.393 1 93.94 324 ALA B O 1
ATOM 8609 N N . SER B 1 325 ? 1.854 -18.125 2.023 1 92.06 325 SER B N 1
ATOM 8610 C CA . SER B 1 325 ? 0.409 -18.281 1.902 1 92.06 325 SER B CA 1
ATOM 8611 C C . SER B 1 325 ? 0.052 -19.609 1.246 1 92.06 325 SER B C 1
ATOM 8613 O O . SER B 1 325 ? -0.872 -20.297 1.686 1 92.06 325 SER B O 1
ATOM 8615 N N . ASN B 1 326 ? 0.774 -19.984 0.207 1 91.19 326 ASN B N 1
ATOM 8616 C CA . ASN B 1 326 ? 0.512 -21.25 -0.477 1 91.19 326 ASN B CA 1
ATOM 8617 C C . ASN B 1 326 ? 0.779 -22.453 0.433 1 91.19 326 ASN B C 1
ATOM 8619 O O . ASN B 1 326 ? 0.055 -23.438 0.385 1 91.19 326 ASN B O 1
ATOM 8623 N N . ALA B 1 327 ? 1.873 -22.312 1.238 1 88.94 327 ALA B N 1
ATOM 8624 C CA . ALA B 1 327 ? 2.219 -23.406 2.146 1 88.94 327 ALA B CA 1
ATOM 8625 C C . ALA B 1 327 ? 1.157 -23.578 3.229 1 88.94 327 ALA B C 1
ATOM 8627 O O . ALA B 1 327 ? 0.927 -24.688 3.713 1 88.94 327 ALA B O 1
ATOM 8628 N N . MET B 1 328 ? 0.479 -22.438 3.508 1 84 328 MET B N 1
ATOM 8629 C CA . MET B 1 328 ? -0.48 -22.453 4.609 1 84 328 MET B CA 1
ATOM 8630 C C . MET B 1 328 ? -1.906 -22.594 4.086 1 84 328 MET B C 1
ATOM 8632 O O . MET B 1 328 ? -2.846 -22.766 4.863 1 84 328 MET B O 1
ATOM 8636 N N . ALA B 1 329 ? -2.057 -22.406 2.744 1 76.5 329 ALA B N 1
ATOM 8637 C CA . ALA B 1 329 ? -3.395 -22.453 2.156 1 76.5 329 ALA B CA 1
ATOM 8638 C C . ALA B 1 329 ? -4.109 -23.75 2.5 1 76.5 329 ALA B C 1
ATOM 8640 O O . ALA B 1 329 ? -3.521 -24.828 2.408 1 76.5 329 ALA B O 1
ATOM 8641 N N . GLY B 1 330 ? -5.395 -23.656 2.893 1 59.91 330 GLY B N 1
ATOM 8642 C CA . GLY B 1 330 ? -6.207 -24.828 3.211 1 59.91 330 GLY B CA 1
ATOM 8643 C C . GLY B 1 330 ? -6.172 -25.188 4.684 1 59.91 330 GLY B C 1
ATOM 8644 O O . GLY B 1 330 ? -6.91 -26.078 5.125 1 59.91 330 GLY B O 1
ATOM 8645 N N . THR B 1 331 ? -5.168 -24.656 5.281 1 53.97 331 THR B N 1
ATOM 8646 C CA . THR B 1 331 ? -5.09 -25.016 6.691 1 53.97 331 THR B CA 1
ATOM 8647 C C . THR B 1 331 ? -6.168 -24.297 7.496 1 53.97 331 THR B C 1
ATOM 8649 O O . THR B 1 331 ? -6.418 -23.109 7.285 1 53.97 331 THR B O 1
ATOM 8652 N N . ALA B 1 332 ? -7.48 -24.844 7.684 1 48.47 332 ALA B N 1
ATOM 8653 C CA . ALA B 1 332 ? -8.68 -24.375 8.383 1 48.47 332 ALA B CA 1
ATOM 8654 C C . ALA B 1 332 ? -8.32 -23.516 9.586 1 48.47 332 ALA B C 1
ATOM 8656 O O . ALA B 1 332 ? -9.086 -23.438 10.555 1 48.47 332 ALA B O 1
ATOM 8657 N N . GLY B 1 333 ? -7.516 -22.688 9.586 1 53.53 333 GLY B N 1
ATOM 8658 C CA . GLY B 1 333 ? -7.258 -21.906 10.789 1 53.53 333 GLY B CA 1
ATOM 8659 C C . GLY B 1 333 ? -6.676 -22.734 11.922 1 53.53 333 GLY B C 1
ATOM 8660 O O . GLY B 1 333 ? -6.879 -23.953 11.977 1 53.53 333 GLY B O 1
ATOM 8661 N N . ARG B 1 334 ? -5.52 -22.609 12.477 1 45.16 334 ARG B N 1
ATOM 8662 C CA . ARG B 1 334 ? -4.883 -23.547 13.398 1 45.16 334 ARG B CA 1
ATOM 8663 C C . ARG B 1 334 ? -5.391 -23.328 14.82 1 45.16 334 ARG B C 1
ATOM 8665 O O . ARG B 1 334 ? -5.57 -22.188 15.258 1 45.16 334 ARG B O 1
ATOM 8672 N N . GLU B 1 335 ? -5.996 -24.375 15.406 1 44.91 335 GLU B N 1
ATOM 8673 C CA . GLU B 1 335 ? -6.426 -24.438 16.797 1 44.91 335 GLU B CA 1
ATOM 8674 C C . GLU B 1 335 ? -5.234 -24.312 17.75 1 44.91 335 GLU B C 1
ATOM 8676 O O . GLU B 1 335 ? -4.312 -25.141 17.703 1 44.91 335 GLU B O 1
ATOM 8681 N N . VAL B 1 336 ? -4.879 -23.141 18.281 1 40.25 336 VAL B N 1
ATOM 8682 C CA . VAL B 1 336 ? -3.789 -22.938 19.234 1 40.25 336 VAL B CA 1
ATOM 8683 C C . VAL B 1 336 ? -4.016 -23.812 20.469 1 40.25 336 VAL B C 1
ATOM 8685 O O . VAL B 1 336 ? -3.068 -24.359 21.031 1 40.25 336 VAL B O 1
ATOM 8688 N N . THR B 1 337 ? -5.254 -23.672 20.953 1 37.56 337 THR B N 1
ATOM 8689 C CA . THR B 1 337 ? -5.625 -24.562 22.047 1 37.56 337 THR B CA 1
ATOM 8690 C C . THR B 1 337 ? -6.605 -25.625 21.562 1 37.56 337 THR B C 1
ATOM 8692 O O . THR B 1 337 ? -7.594 -25.312 20.906 1 37.56 337 THR B O 1
ATOM 8695 N N . ARG B 1 338 ? -6.258 -26.875 21.891 1 38.59 338 ARG B N 1
ATOM 8696 C CA . ARG B 1 338 ? -7.039 -28.047 21.516 1 38.59 338 ARG B CA 1
ATOM 8697 C C . ARG B 1 338 ? -8.492 -27.906 21.969 1 38.59 338 ARG B C 1
ATOM 8699 O O . ARG B 1 338 ? -8.758 -27.656 23.156 1 38.59 338 ARG B O 1
ATOM 8706 N N . GLY B 1 339 ? -9.484 -27.984 21.094 1 41.5 339 GLY B N 1
ATOM 8707 C CA . GLY B 1 339 ? -10.906 -27.922 21.391 1 41.5 339 GLY B CA 1
ATOM 8708 C C . GLY B 1 339 ? -11.516 -26.562 21.109 1 41.5 339 GLY B C 1
ATOM 8709 O O . GLY B 1 339 ? -12.734 -26.406 21.156 1 41.5 339 GLY B O 1
ATOM 8710 N N . GLU B 1 340 ? -10.586 -25.641 21.078 1 48.09 340 GLU B N 1
ATOM 8711 C CA . GLU B 1 340 ? -11.18 -24.312 21 1 48.09 340 GLU B CA 1
ATOM 8712 C C . GLU B 1 340 ? -11.344 -23.859 19.547 1 48.09 340 GLU B C 1
ATOM 8714 O O . GLU B 1 340 ? -11.812 -22.75 19.281 1 48.09 340 GLU B O 1
ATOM 8719 N N . GLY B 1 341 ? -11.234 -24.672 18.531 1 47.38 341 GLY B N 1
ATOM 8720 C CA . GLY B 1 341 ? -11.406 -24.344 17.125 1 47.38 341 GLY B CA 1
ATOM 8721 C C . GLY B 1 341 ? -10.273 -23.5 16.562 1 47.38 341 GLY B C 1
ATOM 8722 O O . GLY B 1 341 ? -9.305 -23.203 17.281 1 47.38 341 GLY B O 1
ATOM 8723 N N . PRO B 1 342 ? -10.18 -23.438 15.391 1 50.44 342 PRO B N 1
ATOM 8724 C CA . PRO B 1 342 ? -9.102 -22.656 14.766 1 50.44 342 PRO B CA 1
ATOM 8725 C C . PRO B 1 342 ? -8.969 -21.266 15.359 1 50.44 342 PRO B C 1
ATOM 8727 O O . PRO B 1 342 ? -9.969 -20.594 15.617 1 50.44 342 PRO B O 1
ATOM 8730 N N . ALA B 1 343 ? -7.867 -21.125 16.156 1 45.22 343 ALA B N 1
ATOM 8731 C CA . ALA B 1 343 ? -7.668 -19.781 16.719 1 45.22 343 ALA B CA 1
ATOM 8732 C C . ALA B 1 343 ? -7.961 -18.703 15.672 1 45.22 343 ALA B C 1
ATOM 8734 O O . ALA B 1 343 ? -7.68 -18.891 14.492 1 45.22 343 ALA B O 1
ATOM 8735 N N . ALA B 1 344 ? -8.656 -17.797 16.016 1 43.66 344 ALA B N 1
ATOM 8736 C CA . ALA B 1 344 ? -9.117 -16.672 15.219 1 43.66 344 ALA B CA 1
ATOM 8737 C C . ALA B 1 344 ? -7.953 -15.961 14.531 1 43.66 344 ALA B C 1
ATOM 8739 O O . ALA B 1 344 ? -6.926 -15.695 15.156 1 43.66 344 ALA B O 1
ATOM 8740 N N . GLY B 1 345 ? -7.758 -15.82 13.164 1 47.09 345 GLY B N 1
ATOM 8741 C CA . GLY B 1 345 ? -6.73 -15.125 12.406 1 47.09 345 GLY B CA 1
ATOM 8742 C C . GLY B 1 345 ? -5.754 -16.062 11.727 1 47.09 345 GLY B C 1
ATOM 8743 O O . GLY B 1 345 ? -4.781 -15.625 11.109 1 47.09 345 GLY B O 1
ATOM 8744 N N . THR B 1 346 ? -5.875 -17.422 12.062 1 54.16 346 THR B N 1
ATOM 8745 C CA . THR B 1 346 ? -4.898 -18.375 11.555 1 54.16 346 THR B CA 1
ATOM 8746 C C . THR B 1 346 ? -5.336 -18.922 10.195 1 54.16 346 THR B C 1
ATOM 8748 O O . THR B 1 346 ? -4.617 -19.719 9.586 1 54.16 346 THR B O 1
ATOM 8751 N N . ALA B 1 347 ? -6.398 -18.562 9.805 1 62 347 ALA B N 1
ATOM 8752 C CA . ALA B 1 347 ? -6.785 -19 8.469 1 62 347 ALA B CA 1
ATOM 8753 C C . ALA B 1 347 ? -6.203 -18.094 7.398 1 62 347 ALA B C 1
ATOM 8755 O O . ALA B 1 347 ? -6.543 -16.906 7.332 1 62 347 ALA B O 1
ATOM 8756 N N . VAL B 1 348 ? -5.039 -18.594 6.836 1 73.38 348 VAL B N 1
ATOM 8757 C CA . VAL B 1 348 ? -4.402 -17.812 5.777 1 73.38 348 VAL B CA 1
ATOM 8758 C C . VAL B 1 348 ? -5.012 -18.188 4.426 1 73.38 348 VAL B C 1
ATOM 8760 O O . VAL B 1 348 ? -5.117 -19.359 4.082 1 73.38 348 VAL B O 1
ATOM 8763 N N . GLY B 1 349 ? -5.645 -17.219 3.852 1 75.81 349 GLY B N 1
ATOM 8764 C CA . GLY B 1 349 ? -6.223 -17.422 2.533 1 75.81 349 GLY B CA 1
ATOM 8765 C C . GLY B 1 349 ? -5.191 -17.422 1.42 1 75.81 349 GLY B C 1
ATOM 8766 O O . GLY B 1 349 ? -3.992 -17.297 1.679 1 75.81 349 GLY B O 1
ATOM 8767 N N . THR B 1 350 ? -5.609 -17.703 0.237 1 86.75 350 THR B N 1
ATOM 8768 C CA . THR B 1 350 ? -4.766 -17.625 -0.949 1 86.75 350 THR B CA 1
ATOM 8769 C C . THR B 1 350 ? -4.316 -16.188 -1.214 1 86.75 350 THR B C 1
ATOM 8771 O O . THR B 1 350 ? -4.977 -15.242 -0.788 1 86.75 350 THR B O 1
ATOM 8774 N N . PRO B 1 351 ? -3.164 -16.125 -1.747 1 91.75 351 PRO B N 1
ATOM 8775 C CA . PRO B 1 351 ? -2.664 -14.773 -2.018 1 91.75 351 PRO B CA 1
ATOM 8776 C C . PRO B 1 351 ? -3.635 -13.945 -2.857 1 91.75 351 PRO B C 1
ATOM 8778 O O . PRO B 1 351 ? -4.344 -14.484 -3.707 1 91.75 351 PRO B O 1
ATOM 8781 N N . ASN B 1 352 ? -3.746 -12.641 -2.58 1 92.5 352 ASN B N 1
ATOM 8782 C CA . ASN B 1 352 ? -4.555 -11.703 -3.35 1 92.5 352 ASN B CA 1
ATOM 8783 C C . ASN B 1 352 ? -4.023 -11.539 -4.77 1 92.5 352 ASN B C 1
ATOM 8785 O O . ASN B 1 352 ? -2.959 -10.945 -4.977 1 92.5 352 ASN B O 1
ATOM 8789 N N . LYS B 1 353 ? -4.73 -12.031 -5.711 1 93.5 353 LYS B N 1
ATOM 8790 C CA . LYS B 1 353 ? -4.273 -12.086 -7.098 1 93.5 353 LYS B CA 1
ATOM 8791 C C . LYS B 1 353 ? -4.031 -10.688 -7.652 1 93.5 353 LYS B C 1
ATOM 8793 O O . LYS B 1 353 ? -3.098 -10.477 -8.43 1 93.5 353 LYS B O 1
ATOM 8798 N N . ARG B 1 354 ? -4.812 -9.75 -7.301 1 94.31 354 ARG B N 1
ATOM 8799 C CA . ARG B 1 354 ? -4.668 -8.391 -7.816 1 94.31 354 ARG B CA 1
ATOM 8800 C C . ARG B 1 354 ? -3.412 -7.73 -7.266 1 94.31 354 ARG B C 1
ATOM 8802 O O . ARG B 1 354 ? -2.711 -7.02 -7.992 1 94.31 354 ARG B O 1
ATOM 8809 N N . LEU B 1 355 ? -3.188 -7.961 -5.996 1 95.31 355 LEU B N 1
ATOM 8810 C CA . LEU B 1 355 ? -1.968 -7.426 -5.398 1 95.31 355 LEU B CA 1
ATOM 8811 C C . LEU B 1 355 ? -0.731 -8.047 -6.043 1 95.31 355 LEU B C 1
ATOM 8813 O O . LEU B 1 355 ? 0.26 -7.352 -6.285 1 95.31 355 LEU B O 1
ATOM 8817 N N . VAL B 1 356 ? -0.815 -9.328 -6.262 1 96.81 356 VAL B N 1
ATOM 8818 C CA . VAL B 1 356 ? 0.297 -10.047 -6.875 1 96.81 356 VAL B CA 1
ATOM 8819 C C . VAL B 1 356 ? 0.58 -9.484 -8.266 1 96.81 356 VAL B C 1
ATOM 8821 O O . VAL B 1 356 ? 1.729 -9.18 -8.594 1 96.81 356 VAL B O 1
ATOM 8824 N N . LYS B 1 357 ? -0.435 -9.32 -8.992 1 96.19 357 LYS B N 1
ATOM 8825 C CA . LYS B 1 357 ? -0.279 -8.773 -10.336 1 96.19 357 LYS B CA 1
ATOM 8826 C C . LYS B 1 357 ? 0.281 -7.355 -10.297 1 96.19 357 LYS B C 1
ATOM 8828 O O . LYS B 1 357 ? 1.156 -7.004 -11.086 1 96.19 357 LYS B O 1
ATOM 8833 N N . ALA B 1 358 ? -0.232 -6.555 -9.367 1 96.69 358 ALA B N 1
ATOM 8834 C CA . ALA B 1 358 ? 0.241 -5.18 -9.234 1 96.69 358 ALA B CA 1
ATOM 8835 C C . ALA B 1 358 ? 1.724 -5.141 -8.875 1 96.69 358 ALA B C 1
ATOM 8837 O O . ALA B 1 358 ? 2.473 -4.305 -9.391 1 96.69 358 ALA B O 1
ATOM 8838 N N . ALA B 1 359 ? 2.113 -6 -7.984 1 97.75 359 ALA B N 1
ATOM 8839 C CA . ALA B 1 359 ? 3.508 -6.055 -7.555 1 97.75 359 ALA B CA 1
ATOM 8840 C C . ALA B 1 359 ? 4.418 -6.488 -8.695 1 97.75 359 ALA B C 1
ATOM 8842 O O . ALA B 1 359 ? 5.504 -5.934 -8.883 1 97.75 359 ALA B O 1
ATOM 8843 N N . LEU B 1 360 ? 3.965 -7.504 -9.453 1 97.81 360 LEU B N 1
ATOM 8844 C CA . LEU B 1 360 ? 4.746 -7.973 -10.594 1 97.81 360 LEU B CA 1
ATOM 8845 C C . LEU B 1 360 ? 4.895 -6.875 -11.641 1 97.81 360 LEU B C 1
ATOM 8847 O O . LEU B 1 360 ? 5.984 -6.668 -12.18 1 97.81 360 LEU B O 1
ATOM 8851 N N . ASN B 1 361 ? 3.795 -6.184 -11.914 1 97.25 361 ASN B N 1
ATOM 8852 C CA . ASN B 1 361 ? 3.838 -5.059 -12.844 1 97.25 361 ASN B CA 1
ATOM 8853 C C . ASN B 1 361 ? 4.805 -3.977 -12.375 1 97.25 361 ASN B C 1
ATOM 8855 O O . ASN B 1 361 ? 5.57 -3.434 -13.172 1 97.25 361 ASN B O 1
ATOM 8859 N N . ALA B 1 362 ? 4.727 -3.732 -11.055 1 97.12 362 ALA B N 1
ATOM 8860 C CA . ALA B 1 362 ? 5.617 -2.719 -10.492 1 97.12 362 ALA B CA 1
ATOM 8861 C C . ALA B 1 362 ? 7.078 -3.141 -10.625 1 97.12 362 ALA B C 1
ATOM 8863 O O . ALA B 1 362 ? 7.941 -2.316 -10.938 1 97.12 362 ALA B O 1
ATOM 8864 N N . PHE B 1 363 ? 7.418 -4.363 -10.422 1 97.81 363 PHE B N 1
ATOM 8865 C CA . PHE B 1 363 ? 8.781 -4.871 -10.492 1 97.81 363 PHE B CA 1
ATOM 8866 C C . PHE B 1 363 ? 9.367 -4.68 -11.883 1 97.81 363 PHE B C 1
ATOM 8868 O O . PHE B 1 363 ? 10.477 -4.164 -12.031 1 97.81 363 PHE B O 1
ATOM 8875 N N . PHE B 1 364 ? 8.609 -5.09 -12.875 1 97.62 364 PHE B N 1
ATOM 8876 C CA . PHE B 1 364 ? 9.125 -5.02 -14.234 1 97.62 364 PHE B CA 1
ATOM 8877 C C . PHE B 1 364 ? 9.117 -3.58 -14.742 1 97.62 364 PHE B C 1
ATOM 8879 O O . PHE B 1 364 ? 9.898 -3.221 -15.625 1 97.62 364 PHE B O 1
ATOM 8886 N N . ALA B 1 365 ? 8.234 -2.752 -14.188 1 96 365 ALA B N 1
ATOM 8887 C CA . ALA B 1 365 ? 8.219 -1.34 -14.555 1 96 365 ALA B CA 1
ATOM 8888 C C . ALA B 1 365 ? 9.492 -0.639 -14.078 1 96 365 ALA B C 1
ATOM 8890 O O . ALA B 1 365 ? 9.891 0.381 -14.641 1 96 365 ALA B O 1
ATOM 8891 N N . GLU B 1 366 ? 10.125 -1.223 -13.031 1 96 366 GLU B N 1
ATOM 8892 C CA . GLU B 1 366 ? 11.32 -0.615 -12.453 1 96 366 GLU B CA 1
ATOM 8893 C C . GLU B 1 366 ? 12.586 -1.144 -13.117 1 96 366 GLU B C 1
ATOM 8895 O O . GLU B 1 366 ? 13.695 -0.813 -12.695 1 96 366 GLU B O 1
ATOM 8900 N N . GLN B 1 367 ? 12.492 -2.021 -14.156 1 96.12 367 GLN B N 1
ATOM 8901 C CA . GLN B 1 367 ? 13.648 -2.576 -14.852 1 96.12 367 GLN B CA 1
ATOM 8902 C C . GLN B 1 367 ? 14.391 -1.496 -15.633 1 96.12 367 GLN B C 1
ATOM 8904 O O . GLN B 1 367 ? 13.766 -0.66 -16.281 1 96.12 367 GLN B O 1
ATOM 8909 N N . ASN B 1 368 ? 15.688 -1.498 -15.492 1 94.75 368 ASN B N 1
ATOM 8910 C CA . ASN B 1 368 ? 16.516 -0.574 -16.266 1 94.75 368 ASN B CA 1
ATOM 8911 C C . ASN B 1 368 ? 16.516 -0.925 -17.75 1 94.75 368 ASN B C 1
ATOM 8913 O O . ASN B 1 368 ? 16.172 -2.045 -18.125 1 94.75 368 ASN B O 1
ATOM 8917 N N . GLU B 1 369 ? 16.953 -0.06 -18.547 1 92.81 369 GLU B N 1
ATOM 8918 C CA . GLU B 1 369 ? 16.984 -0.246 -19.984 1 92.81 369 GLU B CA 1
ATOM 8919 C C . GLU B 1 369 ? 17.938 -1.36 -20.375 1 92.81 369 GLU B C 1
ATOM 8921 O O . GLU B 1 369 ? 17.734 -2.053 -21.375 1 92.81 369 GLU B O 1
ATOM 8926 N N . ASP B 1 370 ? 18.891 -1.613 -19.594 1 92.69 370 ASP B N 1
ATOM 8927 C CA . ASP B 1 370 ? 19.875 -2.639 -19.938 1 92.69 370 ASP B CA 1
ATOM 8928 C C . ASP B 1 370 ? 19.391 -4.02 -19.484 1 92.69 370 ASP B C 1
ATOM 8930 O O . ASP B 1 370 ? 20.078 -5.023 -19.719 1 92.69 370 ASP B O 1
ATOM 8934 N N . GLY B 1 371 ? 18.266 -4.113 -18.828 1 93.69 371 GLY B N 1
ATOM 8935 C CA . GLY B 1 371 ? 17.703 -5.395 -18.422 1 93.69 371 GLY B CA 1
ATOM 8936 C C . GLY B 1 371 ? 17.969 -5.734 -16.969 1 93.69 371 GLY B C 1
ATOM 8937 O O . GLY B 1 371 ? 17.453 -6.727 -16.453 1 93.69 371 GLY B O 1
ATOM 8938 N N . SER B 1 372 ? 18.719 -4.914 -16.281 1 92.88 372 SER B N 1
ATOM 8939 C CA . SER B 1 372 ? 19.047 -5.137 -14.883 1 92.88 372 SER B CA 1
ATOM 8940 C C . SER B 1 372 ? 18.109 -4.363 -13.961 1 92.88 372 SER B C 1
ATOM 8942 O O . SER B 1 372 ? 17.156 -3.742 -14.43 1 92.88 372 SER B O 1
ATOM 8944 N N . TRP B 1 373 ? 18.203 -4.523 -12.703 1 93.62 373 TRP B N 1
ATOM 8945 C CA . TRP B 1 373 ? 17.469 -3.768 -11.688 1 93.62 373 TRP B CA 1
ATOM 8946 C C . TRP B 1 373 ? 18.438 -3.07 -10.734 1 93.62 373 TRP B C 1
ATOM 8948 O O . TRP B 1 373 ? 19.609 -3.453 -10.641 1 93.62 373 TRP B O 1
ATOM 8958 N N . ASP B 1 374 ? 17.953 -2.084 -10 1 88.81 374 ASP B N 1
ATOM 8959 C CA . ASP B 1 374 ? 18.734 -1.435 -8.961 1 88.81 374 ASP B CA 1
ATOM 8960 C C . ASP B 1 374 ? 19.062 -2.408 -7.828 1 88.81 374 ASP B C 1
ATOM 8962 O O . ASP B 1 374 ? 18.312 -3.355 -7.582 1 88.81 374 ASP B O 1
ATOM 8966 N N . LYS B 1 375 ? 20.203 -2.281 -7.176 1 84.19 375 LYS B N 1
ATOM 8967 C CA . LYS B 1 375 ? 20.719 -3.223 -6.188 1 84.19 375 LYS B CA 1
ATOM 8968 C C . LYS B 1 375 ? 19.734 -3.404 -5.039 1 84.19 375 LYS B C 1
ATOM 8970 O O . LYS B 1 375 ? 19.641 -4.488 -4.457 1 84.19 375 LYS B O 1
ATOM 8975 N N . GLY B 1 376 ? 18.953 -2.336 -4.727 1 83.69 376 GLY B N 1
ATOM 8976 C CA . GLY B 1 376 ? 17.953 -2.422 -3.68 1 83.69 376 GLY B CA 1
ATOM 8977 C C . GLY B 1 376 ? 18.547 -2.654 -2.303 1 83.69 376 GLY B C 1
ATOM 8978 O O . GLY B 1 376 ? 19.672 -2.227 -2.023 1 83.69 376 GLY B O 1
ATOM 8979 N N . GLN B 1 377 ? 17.812 -3.381 -1.417 1 81.38 377 GLN B N 1
ATOM 8980 C CA . GLN B 1 377 ? 18.188 -3.66 -0.031 1 81.38 377 GLN B CA 1
ATOM 8981 C C . GLN B 1 377 ? 19.344 -4.645 0.045 1 81.38 377 GLN B C 1
ATOM 8983 O O . GLN B 1 377 ? 19.328 -5.691 -0.605 1 81.38 377 GLN B O 1
ATOM 8988 N N . PRO B 1 378 ? 20.344 -4.281 0.843 1 80.81 378 PRO B N 1
ATOM 8989 C CA . PRO B 1 378 ? 21.406 -5.266 1.056 1 80.81 378 PRO B CA 1
ATOM 8990 C C . PRO B 1 378 ? 20.906 -6.52 1.774 1 80.81 378 PRO B C 1
ATOM 8992 O O . PRO B 1 378 ? 19.938 -6.465 2.52 1 80.81 378 PRO B O 1
ATOM 8995 N N . ILE B 1 379 ? 21.547 -7.582 1.506 1 80 379 ILE B N 1
ATOM 8996 C CA . ILE B 1 379 ? 21.172 -8.859 2.111 1 80 379 ILE B CA 1
ATOM 8997 C C . ILE B 1 379 ? 21.328 -8.773 3.629 1 80 379 ILE B C 1
ATOM 8999 O O . ILE B 1 379 ? 20.453 -9.219 4.371 1 80 379 ILE B O 1
ATOM 9003 N N . PHE B 1 380 ? 22.406 -8.094 4.16 1 68.94 380 PHE B N 1
ATOM 9004 C CA . PHE B 1 380 ? 22.625 -7.953 5.594 1 68.94 380 PHE B CA 1
ATOM 9005 C C . PHE B 1 380 ? 22.562 -6.488 6.012 1 68.94 380 PHE B C 1
ATOM 9007 O O . PHE B 1 380 ? 23.078 -5.613 5.309 1 68.94 380 PHE B O 1
ATOM 9014 N N . VAL B 1 381 ? 21.531 -5.957 6.918 1 55.25 381 VAL B N 1
ATOM 9015 C CA . VAL B 1 381 ? 21.547 -4.594 7.434 1 55.25 381 VAL B CA 1
ATOM 9016 C C . VAL B 1 381 ? 22.609 -4.461 8.523 1 55.25 381 VAL B C 1
ATOM 9018 O O . VAL B 1 381 ? 23.203 -5.457 8.938 1 55.25 381 VAL B O 1
ATOM 9021 N N . SER B 1 382 ? 22.297 -3.627 9.945 1 47.28 382 SER B N 1
ATOM 9022 C CA . SER B 1 382 ? 23.266 -3.484 11.016 1 47.28 382 SER B CA 1
ATOM 9023 C C . SER B 1 382 ? 23.547 -4.82 11.695 1 47.28 382 SER B C 1
ATOM 9025 O O . SER B 1 382 ? 22.609 -5.496 12.148 1 47.28 382 SER B O 1
ATOM 9027 N N . PHE B 1 383 ? 24.438 -5.719 11.25 1 37.72 383 PHE B N 1
ATOM 9028 C CA . PHE B 1 383 ? 24.859 -6.797 12.141 1 37.72 383 PHE B CA 1
ATOM 9029 C C . PHE B 1 383 ? 25.141 -6.266 13.539 1 37.72 383 PHE B C 1
ATOM 9031 O O . PHE B 1 383 ? 25.969 -5.371 13.719 1 37.72 383 PHE B O 1
ATOM 9038 N N . ARG B 1 384 ? 24.375 -5.898 14.469 1 37.69 384 ARG B N 1
ATOM 9039 C CA . ARG B 1 384 ? 25.078 -5.777 15.734 1 37.69 384 ARG B CA 1
ATOM 9040 C C . ARG B 1 384 ? 26.422 -6.492 15.688 1 37.69 384 ARG B C 1
ATOM 9042 O O . ARG B 1 384 ? 27.422 -5.977 16.188 1 37.69 384 ARG B O 1
ATOM 9049 N N . ARG B 1 385 ? 26.375 -7.977 15.984 1 36.41 385 ARG B N 1
ATOM 9050 C CA . ARG B 1 385 ? 27.656 -8.68 15.969 1 36.41 385 ARG B CA 1
ATOM 9051 C C . ARG B 1 385 ? 28.297 -8.641 14.578 1 36.41 385 ARG B C 1
ATOM 9053 O O . ARG B 1 385 ? 27.594 -8.422 13.586 1 36.41 385 ARG B O 1
ATOM 9060 N N . LYS B 1 386 ? 29.609 -8.789 14.438 1 35.5 386 LYS B N 1
ATOM 9061 C CA . LYS B 1 386 ? 30.672 -8.93 13.453 1 35.5 386 LYS B CA 1
ATOM 9062 C C . LYS B 1 386 ? 30.188 -9.656 12.203 1 35.5 386 LYS B C 1
ATOM 9064 O O . LYS B 1 386 ? 30.984 -10.164 11.414 1 35.5 386 LYS B O 1
ATOM 9069 N N . ARG B 1 387 ? 28.984 -10.211 12.359 1 35.81 387 ARG B N 1
ATOM 9070 C CA . ARG B 1 387 ? 28.906 -11.188 11.273 1 35.81 387 ARG B CA 1
ATOM 9071 C C . ARG B 1 387 ? 28.938 -10.5 9.914 1 35.81 387 ARG B C 1
ATOM 9073 O O . ARG B 1 387 ? 28.281 -9.477 9.711 1 35.81 387 ARG B O 1
ATOM 9080 N N . ASP B 1 388 ? 29.953 -10.789 9.188 1 37.59 388 ASP B N 1
ATOM 9081 C CA . ASP B 1 388 ? 30.688 -10.523 7.953 1 37.59 388 ASP B CA 1
ATOM 9082 C C . ASP B 1 388 ? 29.75 -10.523 6.742 1 37.59 388 ASP B C 1
ATOM 9084 O O . ASP B 1 388 ? 30.203 -10.695 5.609 1 37.59 388 ASP B O 1
ATOM 9088 N N . VAL B 1 389 ? 28.391 -10.891 6.891 1 43.56 389 VAL B N 1
ATOM 9089 C CA . VAL B 1 389 ? 28.094 -10.969 5.465 1 43.56 389 VAL B CA 1
ATOM 9090 C C . VAL B 1 389 ? 28.125 -9.57 4.852 1 43.56 389 VAL B C 1
ATOM 9092 O O . VAL B 1 389 ? 27.484 -8.648 5.359 1 43.56 389 VAL B O 1
ATOM 9095 N N . GLY B 1 390 ? 29.031 -9.094 4.199 1 45.31 390 GLY B N 1
ATOM 9096 C CA . GLY B 1 390 ? 29.297 -7.91 3.402 1 45.31 390 GLY B CA 1
ATOM 9097 C C . GLY B 1 390 ? 28.047 -7.293 2.801 1 45.31 390 GLY B C 1
ATOM 9098 O O . GLY B 1 390 ? 26.953 -7.789 3.01 1 45.31 390 GLY B O 1
ATOM 9099 N N . ASN B 1 391 ? 28.109 -6.008 2.465 1 56.09 391 ASN B N 1
ATOM 9100 C CA . ASN B 1 391 ? 27.219 -5.164 1.659 1 56.09 391 ASN B CA 1
ATOM 9101 C C . ASN B 1 391 ? 26.844 -5.852 0.352 1 56.09 391 ASN B C 1
ATOM 9103 O O . ASN B 1 391 ? 26.953 -5.262 -0.723 1 56.09 391 ASN B O 1
ATOM 9107 N N . ALA B 1 392 ? 26.469 -7.113 0.501 1 71.69 392 ALA B N 1
ATOM 9108 C CA . ALA B 1 392 ? 26.094 -7.852 -0.704 1 71.69 392 ALA B CA 1
ATOM 9109 C C . ALA B 1 392 ? 24.656 -7.559 -1.105 1 71.69 392 ALA B C 1
ATOM 9111 O O . ALA B 1 392 ? 23.828 -7.238 -0.257 1 71.69 392 ALA B O 1
ATOM 9112 N N . PHE B 1 393 ? 24.438 -7.547 -2.346 1 80.81 393 PHE B N 1
ATOM 9113 C CA . PHE B 1 393 ? 23.141 -7.262 -2.945 1 80.81 393 PHE B CA 1
ATOM 9114 C C . PHE B 1 393 ? 22.625 -8.469 -3.721 1 80.81 393 PHE B C 1
ATOM 9116 O O . PHE B 1 393 ? 23.391 -9.367 -4.059 1 80.81 393 PHE B O 1
ATOM 9123 N N . VAL B 1 394 ? 21.406 -8.469 -3.871 1 83.12 394 VAL B N 1
ATOM 9124 C CA . VAL B 1 394 ? 20.75 -9.578 -4.547 1 83.12 394 VAL B CA 1
ATOM 9125 C C . VAL B 1 394 ? 20.969 -9.477 -6.055 1 83.12 394 VAL B C 1
ATOM 9127 O O . VAL B 1 394 ? 20.922 -8.383 -6.621 1 83.12 394 VAL B O 1
ATOM 9130 N N . PHE B 1 395 ? 21.266 -10.641 -6.625 1 88.81 395 PHE B N 1
ATOM 9131 C CA . PHE B 1 395 ? 21.422 -10.727 -8.07 1 88.81 395 PHE B CA 1
ATOM 9132 C C . PHE B 1 395 ? 20.062 -10.695 -8.766 1 88.81 395 PHE B C 1
ATOM 9134 O O . PHE B 1 395 ? 19.188 -11.508 -8.469 1 88.81 395 PHE B O 1
ATOM 9141 N N . GLY B 1 396 ? 19.875 -9.727 -9.742 1 91.62 396 GLY B N 1
ATOM 9142 C CA . GLY B 1 396 ? 18.594 -9.539 -10.422 1 91.62 396 GLY B CA 1
ATOM 9143 C C . GLY B 1 396 ? 18.094 -10.789 -11.109 1 91.62 396 GLY B C 1
ATOM 9144 O O . GLY B 1 396 ? 16.891 -11.062 -11.117 1 91.62 396 GLY B O 1
ATOM 9145 N N . ALA B 1 397 ? 19 -11.578 -11.688 1 94.94 397 ALA B N 1
ATOM 9146 C CA . ALA B 1 397 ? 18.625 -12.82 -12.375 1 94.94 397 ALA B CA 1
ATOM 9147 C C . ALA B 1 397 ? 18.047 -13.836 -11.391 1 94.94 397 ALA B C 1
ATOM 9149 O O . ALA B 1 397 ? 17.172 -14.617 -11.75 1 94.94 397 ALA B O 1
ATOM 9150 N N . ASP B 1 398 ? 18.531 -13.797 -10.211 1 95.38 398 ASP B N 1
ATOM 9151 C CA . ASP B 1 398 ? 18 -14.672 -9.172 1 95.38 398 ASP B CA 1
ATOM 9152 C C . ASP B 1 398 ? 16.562 -14.312 -8.836 1 95.38 398 ASP B C 1
ATOM 9154 O O . ASP B 1 398 ? 15.711 -15.195 -8.695 1 95.38 398 ASP B O 1
ATOM 9158 N N . THR B 1 399 ? 16.344 -13.008 -8.719 1 96.69 399 THR B N 1
ATOM 9159 C CA . THR B 1 399 ? 15.008 -12.523 -8.383 1 96.69 399 THR B CA 1
ATOM 9160 C C . THR B 1 399 ? 13.992 -12.961 -9.438 1 96.69 399 THR B C 1
ATOM 9162 O O . THR B 1 399 ? 12.938 -13.508 -9.102 1 96.69 399 THR B O 1
ATOM 9165 N N . VAL B 1 400 ? 14.367 -12.758 -10.68 1 98.12 400 VAL B N 1
ATOM 9166 C CA . VAL B 1 400 ? 13.453 -13.125 -11.758 1 98.12 400 VAL B CA 1
ATOM 9167 C C . VAL B 1 400 ? 13.281 -14.641 -11.797 1 98.12 400 VAL B C 1
ATOM 9169 O O . VAL B 1 400 ? 12.18 -15.141 -12.008 1 98.12 400 VAL B O 1
ATOM 9172 N N . GLY B 1 401 ? 14.391 -15.391 -11.602 1 97.94 401 GLY B N 1
ATOM 9173 C CA . GLY B 1 401 ? 14.305 -16.844 -11.578 1 97.94 401 GLY B CA 1
ATOM 9174 C C . GLY B 1 401 ? 13.305 -17.359 -10.555 1 97.94 401 GLY B C 1
ATOM 9175 O O . GLY B 1 401 ? 12.547 -18.281 -10.836 1 97.94 401 GLY B O 1
ATOM 9176 N N . ILE B 1 402 ? 13.32 -16.781 -9.398 1 97.75 402 ILE B N 1
ATOM 9177 C CA . ILE B 1 402 ? 12.414 -17.219 -8.344 1 97.75 402 ILE B CA 1
ATOM 9178 C C . ILE B 1 402 ? 10.984 -16.812 -8.672 1 97.75 402 ILE B C 1
ATOM 9180 O O . ILE B 1 402 ? 10.039 -17.562 -8.422 1 97.75 402 ILE B O 1
ATOM 9184 N N . LEU B 1 403 ? 10.781 -15.586 -9.234 1 98.06 403 LEU B N 1
ATOM 9185 C CA . LEU B 1 403 ? 9.453 -15.117 -9.625 1 98.06 403 LEU B CA 1
ATOM 9186 C C . LEU B 1 403 ? 8.828 -16.047 -10.656 1 98.06 403 LEU B C 1
ATOM 9188 O O . LEU B 1 403 ? 7.645 -16.375 -10.57 1 98.06 403 LEU B O 1
ATOM 9192 N N . LEU B 1 404 ? 9.648 -16.5 -11.578 1 98.19 404 LEU B N 1
ATOM 9193 C CA . LEU B 1 404 ? 9.172 -17.359 -12.664 1 98.19 404 LEU B CA 1
ATOM 9194 C C . LEU B 1 404 ? 8.703 -18.703 -12.125 1 98.19 404 LEU B C 1
ATOM 9196 O O . LEU B 1 404 ? 7.809 -19.328 -12.695 1 98.19 404 LEU B O 1
ATOM 9200 N N . ASP B 1 405 ? 9.234 -19.125 -11.078 1 96.5 405 ASP B N 1
ATOM 9201 C CA . ASP B 1 405 ? 8.852 -20.391 -10.469 1 96.5 405 ASP B CA 1
ATOM 9202 C C . ASP B 1 405 ? 7.621 -20.219 -9.586 1 96.5 405 ASP B C 1
ATOM 9204 O O . ASP B 1 405 ? 6.816 -21.141 -9.445 1 96.5 405 ASP B O 1
ATOM 9208 N N . ALA B 1 406 ? 7.5 -19.078 -9 1 96.31 406 ALA B N 1
ATOM 9209 C CA . ALA B 1 406 ? 6.484 -18.844 -7.977 1 96.31 406 ALA B CA 1
ATOM 9210 C C . ALA B 1 406 ? 5.133 -18.531 -8.609 1 96.31 406 ALA B C 1
ATOM 9212 O O . ALA B 1 406 ? 4.086 -18.797 -8.016 1 96.31 406 ALA B O 1
ATOM 9213 N N . LEU B 1 407 ? 5.121 -18 -9.82 1 96.56 407 LEU B N 1
ATOM 9214 C CA . LEU B 1 407 ? 3.887 -17.5 -10.406 1 96.56 407 LEU B CA 1
ATOM 9215 C C . LEU B 1 407 ? 3.543 -18.266 -11.68 1 96.56 407 LEU B C 1
ATOM 9217 O O . LEU B 1 407 ? 4.426 -18.844 -12.32 1 96.56 407 LEU B O 1
ATOM 9221 N N . PRO B 1 408 ? 2.316 -18.281 -12.016 1 94.38 408 PRO B N 1
ATOM 9222 C CA . PRO B 1 408 ? 1.924 -18.953 -13.266 1 94.38 408 PRO B CA 1
ATOM 9223 C C . PRO B 1 408 ? 2.465 -18.234 -14.5 1 94.38 408 PRO B C 1
ATOM 9225 O O . PRO B 1 408 ? 2.662 -17.016 -14.477 1 94.38 408 PRO B O 1
ATOM 9228 N N . ALA B 1 409 ? 2.65 -18.938 -15.5 1 95.38 409 ALA B N 1
ATOM 9229 C CA . ALA B 1 409 ? 3.252 -18.438 -16.734 1 95.38 409 ALA B CA 1
ATOM 9230 C C . ALA B 1 409 ? 2.428 -17.297 -17.328 1 95.38 409 ALA B C 1
ATOM 9232 O O . ALA B 1 409 ? 2.982 -16.328 -17.859 1 95.38 409 ALA B O 1
ATOM 9233 N N . GLU B 1 410 ? 1.167 -17.375 -17.188 1 93.5 410 GLU B N 1
ATOM 9234 C CA . GLU B 1 410 ? 0.271 -16.406 -17.797 1 93.5 410 GLU B CA 1
ATOM 9235 C C . GLU B 1 410 ? 0.5 -15.008 -17.219 1 93.5 410 GLU B C 1
ATOM 9237 O O . GLU B 1 410 ? 0.284 -14.008 -17.891 1 93.5 410 GLU B O 1
ATOM 9242 N N . ASP B 1 411 ? 0.953 -14.961 -16.016 1 95.56 411 ASP B N 1
ATOM 9243 C CA . ASP B 1 411 ? 1.176 -13.68 -15.359 1 95.56 411 ASP B CA 1
ATOM 9244 C C . ASP B 1 411 ? 2.34 -12.93 -16 1 95.56 411 ASP B C 1
ATOM 9246 O O . ASP B 1 411 ? 2.471 -11.711 -15.828 1 95.56 411 ASP B O 1
ATOM 9250 N N . PHE B 1 412 ? 3.18 -13.617 -16.75 1 96.75 412 PHE B N 1
ATOM 9251 C CA . PHE B 1 412 ? 4.375 -13 -17.312 1 96.75 412 PHE B CA 1
ATOM 9252 C C . PHE B 1 412 ? 4.141 -12.57 -18.75 1 96.75 412 PHE B C 1
ATOM 9254 O O . PHE B 1 412 ? 5.016 -11.961 -19.375 1 96.75 412 PHE B O 1
ATOM 9261 N N . ARG B 1 413 ? 2.979 -12.852 -19.297 1 93.81 413 ARG B N 1
ATOM 9262 C CA . ARG B 1 413 ? 2.662 -12.508 -20.672 1 93.81 413 ARG B CA 1
ATOM 9263 C C . ARG B 1 413 ? 2.885 -11.023 -20.938 1 93.81 413 ARG B C 1
ATOM 9265 O O . ARG B 1 413 ? 3.512 -10.656 -21.938 1 93.81 413 ARG B O 1
ATOM 9272 N N . PRO B 1 414 ? 2.439 -10.117 -20.016 1 94.19 414 PRO B N 1
ATOM 9273 C CA . PRO B 1 414 ? 2.654 -8.695 -20.281 1 94.19 414 PRO B CA 1
ATOM 9274 C C . PRO B 1 414 ? 4.113 -8.273 -20.109 1 94.19 414 PRO B C 1
ATOM 9276 O O . PRO B 1 414 ? 4.484 -7.156 -20.469 1 94.19 414 PRO B O 1
ATOM 9279 N N . HIS B 1 415 ? 4.918 -9.188 -19.609 1 96.38 415 HIS B N 1
ATOM 9280 C CA . HIS B 1 415 ? 6.273 -8.789 -19.25 1 96.38 415 HIS B CA 1
ATOM 9281 C C . HIS B 1 415 ? 7.309 -9.523 -20.109 1 96.38 415 HIS B C 1
ATOM 9283 O O . HIS B 1 415 ? 8.469 -9.633 -19.703 1 96.38 415 HIS B O 1
ATOM 9289 N N . LEU B 1 416 ? 6.922 -10.055 -21.234 1 95.88 416 LEU B N 1
ATOM 9290 C CA . LEU B 1 416 ? 7.82 -10.797 -22.109 1 95.88 416 LEU B CA 1
ATOM 9291 C C . LEU B 1 416 ? 8.938 -9.898 -22.625 1 95.88 416 LEU B C 1
ATOM 9293 O O . LEU B 1 416 ? 10.062 -10.359 -22.828 1 95.88 416 LEU B O 1
ATOM 9297 N N . ASP B 1 417 ? 8.594 -8.641 -22.797 1 94.88 417 ASP B N 1
ATOM 9298 C CA . ASP B 1 417 ? 9.625 -7.695 -23.219 1 94.88 417 ASP B CA 1
ATOM 9299 C C . ASP B 1 417 ? 10.703 -7.555 -22.141 1 94.88 417 ASP B C 1
ATOM 9301 O O . ASP B 1 417 ? 11.891 -7.441 -22.469 1 94.88 417 ASP B O 1
ATOM 9305 N N . GLY B 1 418 ? 10.234 -7.457 -20.938 1 96.44 418 GLY B N 1
ATOM 9306 C CA . GLY B 1 418 ? 11.188 -7.387 -19.828 1 96.44 418 GLY B CA 1
ATOM 9307 C C . GLY B 1 418 ? 12.047 -8.625 -19.719 1 96.44 418 GLY B C 1
ATOM 9308 O O . GLY B 1 418 ? 13.242 -8.531 -19.422 1 96.44 418 GLY B O 1
ATOM 9309 N N . LEU B 1 419 ? 11.469 -9.773 -19.906 1 97.38 419 LEU B N 1
ATOM 9310 C CA . LEU B 1 419 ? 12.211 -11.023 -19.875 1 97.38 419 LEU B CA 1
ATOM 9311 C C . LEU B 1 419 ? 13.234 -11.078 -21 1 97.38 419 LEU B C 1
ATOM 9313 O O . LEU B 1 419 ? 14.359 -11.555 -20.812 1 97.38 419 LEU B O 1
ATOM 9317 N N . GLU B 1 420 ? 12.844 -10.594 -22.141 1 96.62 420 GLU B N 1
ATOM 9318 C CA . GLU B 1 420 ? 13.766 -10.57 -23.266 1 96.62 420 GLU B CA 1
ATOM 9319 C C . GLU B 1 420 ? 14.953 -9.656 -23 1 96.62 420 GLU B C 1
ATOM 9321 O O . GLU B 1 420 ? 16.094 -9.969 -23.375 1 96.62 420 GLU B O 1
ATOM 9326 N N . ARG B 1 421 ? 14.68 -8.531 -22.391 1 96.69 421 ARG B N 1
ATOM 9327 C CA . ARG B 1 421 ? 15.766 -7.621 -22.047 1 96.69 421 ARG B CA 1
ATOM 9328 C C . ARG B 1 421 ? 16.75 -8.289 -21.094 1 96.69 421 ARG B C 1
ATOM 9330 O O . ARG B 1 421 ? 17.969 -8.109 -21.219 1 96.69 421 ARG B O 1
ATOM 9337 N N . LEU B 1 422 ? 16.219 -8.977 -20.141 1 97.44 422 LEU B N 1
ATOM 9338 C CA . LEU B 1 422 ? 17.094 -9.68 -19.219 1 97.44 422 LEU B CA 1
ATOM 9339 C C . LEU B 1 422 ? 17.906 -10.758 -19.938 1 97.44 422 LEU B C 1
ATOM 9341 O O . LEU B 1 422 ? 19.078 -10.969 -19.641 1 97.44 422 LEU B O 1
ATOM 9345 N N . LEU B 1 423 ? 17.219 -11.508 -20.844 1 97.75 423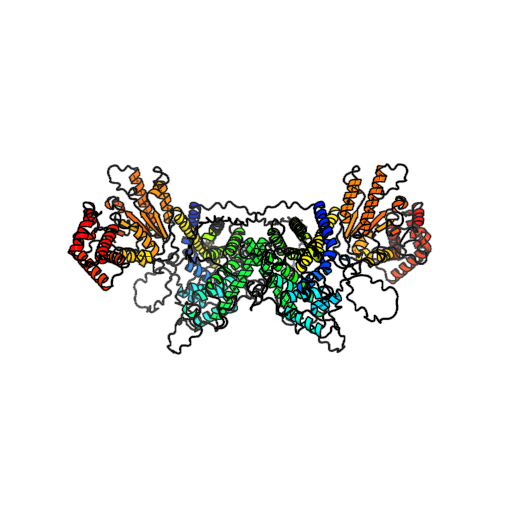 LEU B N 1
ATOM 9346 C CA . LEU B 1 423 ? 17.906 -12.516 -21.641 1 97.75 423 LEU B CA 1
ATOM 9347 C C . LEU B 1 423 ? 19.062 -11.898 -22.422 1 97.75 423 LEU B C 1
ATOM 9349 O O . LEU B 1 423 ? 20.156 -12.453 -22.453 1 97.75 423 LEU B O 1
ATOM 9353 N N . SER B 1 424 ? 18.766 -10.773 -23 1 97.06 424 SER B N 1
ATOM 9354 C CA . SER B 1 424 ? 19.812 -10.062 -23.719 1 97.06 424 SER B CA 1
ATOM 9355 C C . SER B 1 424 ? 20.969 -9.688 -22.797 1 97.06 424 SER B C 1
ATOM 9357 O O . SER B 1 424 ? 22.141 -9.758 -23.172 1 97.06 424 SER B O 1
ATOM 9359 N N . TRP B 1 425 ? 20.625 -9.25 -21.672 1 96.31 425 TRP B N 1
ATOM 9360 C CA . TRP B 1 425 ? 21.656 -8.93 -20.672 1 96.31 425 TRP B CA 1
ATOM 9361 C C . TRP B 1 425 ? 22.516 -10.156 -20.375 1 96.31 425 TRP B C 1
ATOM 9363 O O . TRP B 1 425 ? 23.734 -10.062 -20.297 1 96.31 425 TRP B O 1
ATOM 9373 N N . MET B 1 426 ? 21.922 -11.32 -20.125 1 96.19 426 MET B N 1
ATOM 9374 C CA . MET B 1 426 ? 22.625 -12.555 -19.797 1 96.19 426 MET B CA 1
ATOM 9375 C C . MET B 1 426 ? 23.547 -12.969 -20.938 1 96.19 426 MET B C 1
ATOM 9377 O O . MET B 1 426 ? 24.656 -13.445 -20.703 1 96.19 426 MET B O 1
ATOM 9381 N N . GLU B 1 427 ? 23.078 -12.75 -22.141 1 96.06 427 GLU B N 1
ATOM 9382 C CA . GLU B 1 427 ? 23.891 -13.086 -23.297 1 96.06 427 GLU B CA 1
ATOM 9383 C C . GLU B 1 427 ? 25.094 -12.156 -23.422 1 96.06 427 GLU B C 1
ATOM 9385 O O . GLU B 1 427 ? 26.203 -12.602 -23.75 1 96.06 427 GLU B O 1
ATOM 9390 N N . GLN B 1 428 ? 24.875 -10.945 -23.094 1 94.12 428 GLN B N 1
ATOM 9391 C CA . GLN B 1 428 ? 25.906 -9.938 -23.281 1 94.12 428 GLN B CA 1
ATOM 9392 C C . GLN B 1 428 ? 26.938 -10 -22.141 1 94.12 428 GLN B C 1
ATOM 9394 O O . GLN B 1 428 ? 28.094 -9.602 -22.328 1 94.12 428 GLN B O 1
ATOM 9399 N N . HIS B 1 429 ? 26.547 -10.562 -21.031 1 92.56 429 HIS B N 1
ATOM 9400 C CA . HIS B 1 429 ? 27.422 -10.484 -19.859 1 92.56 429 HIS B CA 1
ATOM 9401 C C . HIS B 1 429 ? 27.984 -11.852 -19.516 1 92.56 429 HIS B C 1
ATOM 9403 O O . HIS B 1 429 ? 28.484 -12.055 -18.406 1 92.56 429 HIS B O 1
ATOM 9409 N N . LYS B 1 430 ? 27.797 -12.781 -20.391 1 93.31 430 LYS B N 1
ATOM 9410 C CA . LYS B 1 430 ? 28.5 -14.047 -20.219 1 93.31 430 LYS B CA 1
ATOM 9411 C C . LYS B 1 430 ? 30.016 -13.852 -20.375 1 93.31 430 LYS B C 1
ATOM 9413 O O . LYS B 1 430 ? 30.484 -13.367 -21.406 1 93.31 430 LYS B O 1
ATOM 9418 N N . GLU B 1 431 ? 30.703 -14.18 -19.344 1 90.44 431 GLU B N 1
ATOM 9419 C CA . GLU B 1 431 ? 32.156 -13.953 -19.344 1 90.44 431 GLU B CA 1
ATOM 9420 C C . GLU B 1 431 ? 32.906 -15.266 -19.531 1 90.44 431 GLU B C 1
ATOM 9422 O O . GLU B 1 431 ? 32.406 -16.344 -19.172 1 90.44 431 GLU B O 1
ATOM 9427 N N . VAL B 1 432 ? 34.062 -15.102 -20.125 1 88.06 432 VAL B N 1
ATOM 9428 C CA . VAL B 1 432 ? 34.969 -16.234 -20.297 1 88.06 432 VAL B CA 1
ATOM 9429 C C . VAL B 1 432 ? 36.344 -15.875 -19.734 1 88.06 432 VAL B C 1
ATOM 9431 O O . VAL B 1 432 ? 36.906 -14.828 -20.062 1 88.06 432 VAL B O 1
ATOM 9434 N N . GLU B 1 433 ? 36.656 -16.656 -18.75 1 83.56 433 GLU B N 1
ATOM 9435 C CA . GLU B 1 433 ? 37.969 -16.484 -18.141 1 83.56 433 GLU B CA 1
ATOM 9436 C C . GLU B 1 433 ? 38.844 -17.734 -18.281 1 83.56 433 GLU B C 1
ATOM 9438 O O . GLU B 1 433 ? 38.312 -18.859 -18.141 1 83.56 433 GLU B O 1
ATOM 9443 N N . ILE B 1 434 ? 40.031 -17.547 -18.625 1 78 434 ILE B N 1
ATOM 9444 C CA . ILE B 1 434 ? 40.938 -18.688 -18.734 1 78 434 ILE B CA 1
ATOM 9445 C C . ILE B 1 434 ? 41.688 -18.891 -17.438 1 78 434 ILE B C 1
ATOM 9447 O O . ILE B 1 434 ? 42.406 -17.984 -16.984 1 78 434 ILE B O 1
ATOM 9451 N N . ILE B 1 435 ? 41.375 -19.938 -16.719 1 73.12 435 ILE B N 1
ATOM 9452 C CA . ILE B 1 435 ? 42.125 -20.281 -15.531 1 73.12 435 ILE B CA 1
ATOM 9453 C C . ILE B 1 435 ? 43.375 -21.062 -15.938 1 73.12 435 ILE B C 1
ATOM 9455 O O . ILE B 1 435 ? 43.281 -22.203 -16.391 1 73.12 435 ILE B O 1
ATOM 9459 N N . PRO B 1 436 ? 44.5 -20.438 -15.844 1 65.75 436 PRO B N 1
ATOM 9460 C CA . PRO B 1 436 ? 45.75 -21.047 -16.391 1 65.75 436 PRO B CA 1
ATOM 9461 C C . PRO B 1 436 ? 46.156 -22.312 -15.641 1 65.75 436 PRO B C 1
ATOM 9463 O O . PRO B 1 436 ? 46.125 -22.328 -14.406 1 65.75 436 PRO B O 1
ATOM 9466 N N . ASP B 1 437 ? 46.219 -23.516 -16.219 1 62.19 437 ASP B N 1
ATOM 9467 C CA . ASP B 1 437 ? 46.812 -24.75 -15.695 1 62.19 437 ASP B CA 1
ATOM 9468 C C . ASP B 1 437 ? 48.312 -24.719 -15.828 1 62.19 437 ASP B C 1
ATOM 9470 O O . ASP B 1 437 ? 49.031 -25.234 -14.969 1 62.19 437 ASP B O 1
ATOM 9474 N N . TYR B 1 438 ? 48.781 -24.25 -16.984 1 62.84 438 TYR B N 1
ATOM 9475 C CA . TYR B 1 438 ? 50.219 -24.172 -17.312 1 62.84 438 TYR B CA 1
ATOM 9476 C C . TYR B 1 438 ? 50.5 -22.891 -18.078 1 62.84 438 TYR B C 1
ATOM 9478 O O . TYR B 1 438 ? 49.719 -22.453 -18.906 1 62.84 438 TYR B O 1
ATOM 9486 N N . CYS B 1 439 ? 51.25 -22.031 -17.5 1 63.56 439 CYS B N 1
ATOM 9487 C CA . CYS B 1 439 ? 51.719 -20.875 -18.25 1 63.56 439 CYS B CA 1
ATOM 9488 C C . CYS B 1 439 ? 53.094 -21.125 -18.844 1 63.56 439 CYS B C 1
ATOM 9490 O O . CYS B 1 439 ? 54.031 -21.469 -18.109 1 63.56 439 CYS B O 1
ATOM 9492 N N . ASP B 1 440 ? 53.188 -21.172 -20.188 1 65.69 440 ASP B N 1
ATOM 9493 C CA . ASP B 1 440 ? 54.469 -21.297 -20.828 1 65.69 440 ASP B CA 1
ATOM 9494 C C . ASP B 1 440 ? 55.438 -20.203 -20.375 1 65.69 440 ASP B C 1
ATOM 9496 O O . ASP B 1 440 ? 55.156 -19.016 -20.531 1 65.69 440 ASP B O 1
ATOM 9500 N N . PRO B 1 441 ? 56.375 -20.625 -19.578 1 67.75 441 PRO B N 1
ATOM 9501 C CA . PRO B 1 441 ? 57.312 -19.625 -19.078 1 67.75 441 PRO B CA 1
ATOM 9502 C C . PRO B 1 441 ? 57.969 -18.812 -20.188 1 67.75 441 PRO B C 1
ATOM 9504 O O . PRO B 1 441 ? 58.5 -17.734 -19.938 1 67.75 441 PRO B O 1
ATOM 9507 N N . ILE B 1 442 ? 58.094 -19.359 -21.281 1 71.31 442 ILE B N 1
ATOM 9508 C CA . ILE B 1 442 ? 58.812 -18.703 -22.375 1 71.31 442 ILE B CA 1
ATOM 9509 C C . ILE B 1 442 ? 57.875 -17.703 -23.062 1 71.31 442 ILE B C 1
ATOM 9511 O O . ILE B 1 442 ? 58.25 -16.531 -23.234 1 71.31 442 ILE B O 1
ATOM 9515 N N . THR B 1 443 ? 56.75 -18.094 -23.344 1 66.56 443 THR B N 1
ATOM 9516 C CA . THR B 1 443 ? 55.875 -17.266 -24.156 1 66.56 443 THR B CA 1
ATOM 9517 C C . THR B 1 443 ? 54.906 -16.469 -23.266 1 66.56 443 THR B C 1
ATOM 9519 O O . THR B 1 443 ? 54.344 -15.453 -23.703 1 66.56 443 THR B O 1
ATOM 9522 N N . GLY B 1 444 ? 54.812 -16.797 -22.094 1 61.75 444 GLY B N 1
ATOM 9523 C CA . GLY B 1 444 ? 53.875 -16.172 -21.156 1 61.75 444 GLY B CA 1
ATOM 9524 C C . GLY B 1 444 ? 52.438 -16.578 -21.375 1 61.75 444 GLY B C 1
ATOM 9525 O O . GLY B 1 444 ? 51.531 -16.094 -20.688 1 61.75 444 GLY B O 1
ATOM 9526 N N . GLN B 1 445 ? 52.344 -17.328 -22.438 1 60.22 445 GLN B N 1
ATOM 9527 C CA . GLN B 1 445 ? 50.969 -17.719 -22.766 1 60.22 445 GLN B CA 1
ATOM 9528 C C . GLN B 1 445 ? 50.438 -18.781 -21.797 1 60.22 445 GLN B C 1
ATOM 9530 O O . GLN B 1 445 ? 51.125 -19.766 -21.547 1 60.22 445 GLN B O 1
ATOM 9535 N N . CYS B 1 446 ? 49.375 -18.469 -21.047 1 61.78 446 CYS B N 1
ATOM 9536 C CA . CYS B 1 446 ? 48.75 -19.406 -20.109 1 61.78 446 CYS B CA 1
ATOM 9537 C C . CYS B 1 446 ? 47.688 -20.266 -20.781 1 61.78 446 CYS B C 1
ATOM 9539 O O . CYS B 1 446 ? 46.906 -19.75 -21.562 1 61.78 446 CYS B O 1
ATOM 9541 N N . TYR B 1 447 ? 48.031 -21.547 -20.781 1 65.94 447 TYR B N 1
ATOM 9542 C CA . TYR B 1 447 ? 47.062 -22.516 -21.297 1 65.94 447 TYR B CA 1
ATOM 9543 C C . TYR B 1 447 ? 46.25 -23.141 -20.156 1 65.94 447 TYR B C 1
ATOM 9545 O O . TYR B 1 447 ? 46.781 -23.359 -19.062 1 65.94 447 TYR B O 1
ATOM 9553 N N . GLY B 1 448 ? 44.906 -22.938 -20.203 1 68.19 448 GLY B N 1
ATOM 9554 C CA . GLY B 1 448 ? 44.062 -23.547 -19.188 1 68.19 448 GLY B CA 1
ATOM 9555 C C . GLY B 1 448 ? 42.625 -23.766 -19.641 1 68.19 448 GLY B C 1
ATOM 9556 O O . GLY B 1 448 ? 42.312 -23.641 -20.828 1 68.19 448 GLY B O 1
ATOM 9557 N N . LYS B 1 449 ? 41.906 -24.312 -18.766 1 73.12 449 LYS B N 1
ATOM 9558 C CA . LYS B 1 449 ? 40.5 -24.578 -19.062 1 73.12 449 LYS B CA 1
ATOM 9559 C C . LYS B 1 449 ? 39.656 -23.312 -18.938 1 73.12 449 LYS B C 1
ATOM 9561 O O . LYS B 1 449 ? 39.812 -22.547 -17.984 1 73.12 449 LYS B O 1
ATOM 9566 N N . PRO B 1 450 ? 38.969 -23.047 -20.062 1 82.56 450 PRO B N 1
ATOM 9567 C CA . PRO B 1 450 ? 38.094 -21.875 -20.016 1 82.56 450 PRO B CA 1
ATOM 9568 C C . PRO B 1 450 ? 36.969 -22 -18.984 1 82.56 450 PRO B C 1
ATOM 9570 O O . PRO B 1 450 ? 36.344 -23.062 -18.875 1 82.56 450 PRO B O 1
ATOM 9573 N N . LEU B 1 451 ? 36.906 -21.031 -18.141 1 87.81 451 LEU B N 1
ATOM 9574 C CA . LEU B 1 451 ? 35.812 -20.906 -17.203 1 87.81 451 LEU B CA 1
ATOM 9575 C C . LEU B 1 451 ? 34.781 -19.906 -17.703 1 87.81 451 LEU B C 1
ATOM 9577 O O . LEU B 1 451 ? 35.094 -18.734 -17.922 1 87.81 451 LEU B O 1
ATOM 9581 N N . GLN B 1 452 ? 33.656 -20.438 -18 1 92 452 GLN B N 1
ATOM 9582 C CA . GLN B 1 452 ? 32.562 -19.578 -18.484 1 92 452 GLN B CA 1
ATOM 9583 C C . GLN B 1 452 ? 31.484 -19.422 -17.438 1 92 452 GLN B C 1
ATOM 9585 O O . GLN B 1 452 ? 31.25 -20.328 -16.625 1 92 452 GLN B O 1
ATOM 9590 N N . GLY B 1 453 ? 30.875 -18.297 -17.375 1 94.12 453 GLY B N 1
ATOM 9591 C CA . GLY B 1 453 ? 29.781 -18.047 -16.453 1 94.12 453 GLY B CA 1
ATOM 9592 C C . GLY B 1 453 ? 29.438 -16.578 -16.297 1 94.12 453 GLY B C 1
ATOM 9593 O O . GLY B 1 453 ? 29.641 -15.797 -17.234 1 94.12 453 GLY B O 1
ATOM 9594 N N . TRP B 1 454 ? 28.781 -16.203 -15.305 1 93.12 454 TRP B N 1
ATOM 9595 C CA . TRP B 1 454 ? 28.328 -14.836 -15.062 1 93.12 454 TRP B CA 1
ATOM 9596 C C . TRP B 1 454 ? 28.812 -14.336 -13.703 1 93.12 454 TRP B C 1
ATOM 9598 O O . TRP B 1 454 ? 29.094 -15.133 -12.805 1 93.12 454 TRP B O 1
ATOM 9608 N N . ASN B 1 455 ? 28.953 -13.078 -13.625 1 88.81 455 ASN B N 1
ATOM 9609 C CA . ASN B 1 455 ? 29.203 -12.375 -12.375 1 88.81 455 ASN B CA 1
ATOM 9610 C C . ASN B 1 455 ? 28.078 -11.398 -12.047 1 88.81 455 ASN B C 1
ATOM 9612 O O . ASN B 1 455 ? 27.391 -10.906 -12.945 1 88.81 455 ASN B O 1
ATOM 9616 N N . SER B 1 456 ? 27.875 -11.156 -10.727 1 83.62 456 SER B N 1
ATOM 9617 C CA . SER B 1 456 ? 26.859 -10.195 -10.312 1 83.62 456 SER B CA 1
ATOM 9618 C C . SER B 1 456 ? 27.328 -8.758 -10.523 1 83.62 456 SER B C 1
ATOM 9620 O O . SER B 1 456 ? 28.484 -8.43 -10.227 1 83.62 456 SER B O 1
ATOM 9622 N N . PRO B 1 457 ? 26.469 -7.938 -11.062 1 77.88 457 PRO B N 1
ATOM 9623 C CA . PRO B 1 457 ? 26.875 -6.566 -11.375 1 77.88 457 PRO B CA 1
ATOM 9624 C C . PRO B 1 457 ? 27.328 -5.785 -10.141 1 77.88 457 PRO B C 1
ATOM 9626 O O . PRO B 1 457 ? 28.094 -4.824 -10.258 1 77.88 457 PRO B O 1
ATOM 9629 N N . HIS B 1 458 ? 26.844 -6.121 -9.031 1 72.38 458 HIS B N 1
ATOM 9630 C CA . HIS B 1 458 ? 27.188 -5.34 -7.855 1 72.38 458 HIS B CA 1
ATOM 9631 C C . HIS B 1 458 ? 28.594 -5.684 -7.371 1 72.38 458 HIS B C 1
ATOM 9633 O O . HIS B 1 458 ? 29.172 -4.965 -6.547 1 72.38 458 HIS B O 1
ATOM 9639 N N . MET B 1 459 ? 29.141 -6.738 -7.898 1 64.88 459 MET B N 1
ATOM 9640 C CA . MET B 1 459 ? 30.5 -7.148 -7.508 1 64.88 459 MET B CA 1
ATOM 9641 C C . MET B 1 459 ? 31.547 -6.434 -8.359 1 64.88 459 MET B C 1
ATOM 9643 O O . MET B 1 459 ? 32.75 -6.512 -8.07 1 64.88 459 MET B O 1
ATOM 9647 N N . THR B 1 460 ? 31.297 -5.953 -9.516 1 56.81 460 THR B N 1
ATOM 9648 C CA . THR B 1 460 ? 32.281 -5.531 -10.523 1 56.81 460 THR B CA 1
ATOM 9649 C C . THR B 1 460 ? 33.219 -4.492 -9.945 1 56.81 460 THR B C 1
ATOM 9651 O O . THR B 1 460 ? 34.344 -4.34 -10.43 1 56.81 460 THR B O 1
ATOM 9654 N N . SER B 1 461 ? 32.781 -3.475 -9.047 1 49.28 461 SER B N 1
ATOM 9655 C CA . SER B 1 461 ? 33.75 -2.4 -8.859 1 49.28 461 SER B CA 1
ATOM 9656 C C . SER B 1 461 ? 35.031 -2.92 -8.203 1 49.28 461 SER B C 1
ATOM 9658 O O . SER B 1 461 ? 36.125 -2.387 -8.445 1 49.28 461 SER B O 1
ATOM 9660 N N . THR B 1 462 ? 34.969 -3.342 -7.004 1 45.78 462 THR B N 1
ATOM 9661 C CA . THR B 1 462 ? 36.156 -3.451 -6.191 1 45.78 462 THR B CA 1
ATOM 9662 C C . THR B 1 462 ? 36.938 -4.727 -6.523 1 45.78 462 THR B C 1
ATOM 9664 O O . THR B 1 462 ? 38.156 -4.809 -6.309 1 45.78 462 THR B O 1
ATOM 9667 N N . GLN B 1 463 ? 36.312 -5.996 -6.293 1 48.81 463 GLN B N 1
ATOM 9668 C CA . GLN B 1 463 ? 37.094 -7.23 -6.129 1 48.81 463 GLN B CA 1
ATOM 9669 C C . GLN B 1 463 ? 37.312 -7.922 -7.469 1 48.81 463 GLN B C 1
ATOM 9671 O O . GLN B 1 463 ? 37.031 -7.352 -8.523 1 48.81 463 GLN B O 1
ATOM 9676 N N . SER B 1 464 ? 37.094 -9.508 -7.434 1 52.81 464 SER B N 1
ATOM 9677 C CA . SER B 1 464 ? 37.5 -10.57 -8.352 1 52.81 464 SER B CA 1
ATOM 9678 C C . SER B 1 464 ? 36.688 -10.531 -9.633 1 52.81 464 SER B C 1
ATOM 9680 O O . SER B 1 464 ? 35.438 -10.578 -9.594 1 52.81 464 SER B O 1
ATOM 9682 N N . SER B 1 465 ? 37.25 -10.055 -10.695 1 65.81 465 SER B N 1
ATOM 9683 C CA . SER B 1 465 ? 36.875 -9.984 -12.109 1 65.81 465 SER B CA 1
ATOM 9684 C C . SER B 1 465 ? 36.719 -11.383 -12.703 1 65.81 465 SER B C 1
ATOM 9686 O O . SER B 1 465 ? 37.5 -12.289 -12.391 1 65.81 465 SER B O 1
ATOM 9688 N N . GLY B 1 466 ? 35.5 -12.008 -12.914 1 79.88 466 GLY B N 1
ATOM 9689 C CA . GLY B 1 466 ? 35.219 -13.25 -13.617 1 79.88 466 GLY B CA 1
ATOM 9690 C C . GLY B 1 466 ? 33.938 -13.906 -13.141 1 79.88 466 GLY B C 1
ATOM 9691 O O . GLY B 1 466 ? 33.281 -13.43 -12.203 1 79.88 466 GLY B O 1
ATOM 9692 N N . PRO B 1 467 ? 33.719 -15.016 -13.789 1 90.06 467 PRO B N 1
ATOM 9693 C CA . PRO B 1 467 ? 32.469 -15.711 -13.406 1 90.06 467 PRO B CA 1
ATOM 9694 C C . PRO B 1 467 ? 32.594 -16.375 -12.031 1 90.06 467 PRO B C 1
ATOM 9696 O O . PRO B 1 467 ? 33.656 -16.828 -11.648 1 90.06 467 PRO B O 1
ATOM 9699 N N . ALA B 1 468 ? 31.562 -16.328 -11.258 1 90.06 468 ALA B N 1
ATOM 9700 C CA . ALA B 1 468 ? 31.484 -16.984 -9.961 1 90.06 468 ALA B CA 1
ATOM 9701 C C . ALA B 1 468 ? 30.438 -18.094 -9.984 1 90.06 468 ALA B C 1
ATOM 9703 O O . ALA B 1 468 ? 29.422 -18 -10.68 1 90.06 468 ALA B O 1
ATOM 9704 N N . ALA B 1 469 ? 30.609 -19.125 -9.18 1 92.19 469 ALA B N 1
ATOM 9705 C CA . ALA B 1 469 ? 29.75 -20.297 -9.195 1 92.19 469 ALA B CA 1
ATOM 9706 C C . ALA B 1 469 ? 28.328 -19.938 -8.797 1 92.19 469 ALA B C 1
ATOM 9708 O O . ALA B 1 469 ? 27.359 -20.391 -9.43 1 92.19 469 ALA B O 1
ATOM 9709 N N . TRP B 1 470 ? 28.141 -19.141 -7.727 1 92.38 470 TRP B N 1
ATOM 9710 C CA . TRP B 1 470 ? 26.812 -18.859 -7.223 1 92.38 470 TRP B CA 1
ATOM 9711 C C . TRP B 1 470 ? 26 -18.047 -8.234 1 92.38 470 TRP B C 1
ATOM 9713 O O . TRP B 1 470 ? 24.844 -18.344 -8.508 1 92.38 470 TRP B O 1
ATOM 9723 N N . SER B 1 471 ? 26.625 -16.922 -8.805 1 93.25 471 SER B N 1
ATOM 9724 C CA . SER B 1 471 ? 25.906 -16.094 -9.773 1 93.25 471 SER B CA 1
ATOM 9725 C C . SER B 1 471 ? 25.641 -16.859 -11.062 1 93.25 471 SER B C 1
ATOM 9727 O O . SER B 1 471 ? 24.594 -16.688 -11.688 1 93.25 471 SER B O 1
ATOM 9729 N N . THR B 1 472 ? 26.578 -17.734 -11.414 1 95.56 472 THR B N 1
ATOM 9730 C CA . THR B 1 472 ? 26.406 -18.562 -12.609 1 95.56 472 THR B CA 1
ATOM 9731 C C . THR B 1 472 ? 25.266 -19.562 -12.406 1 95.56 472 THR B C 1
ATOM 9733 O O . THR B 1 472 ? 24.422 -19.734 -13.289 1 95.56 472 THR B O 1
ATOM 9736 N N . ALA B 1 473 ? 25.266 -20.203 -11.289 1 96.12 473 ALA B N 1
ATOM 9737 C CA . ALA B 1 473 ? 24.203 -21.141 -10.969 1 96.12 473 ALA B CA 1
ATOM 9738 C C . ALA B 1 473 ? 22.844 -20.453 -10.969 1 96.12 473 ALA B C 1
ATOM 9740 O O . ALA B 1 473 ? 21.875 -20.984 -11.516 1 96.12 473 ALA B O 1
ATOM 9741 N N . GLN B 1 474 ? 22.766 -19.312 -10.383 1 96.25 474 GLN B N 1
ATOM 9742 C CA . GLN B 1 474 ? 21.516 -18.562 -10.32 1 96.25 474 GLN B CA 1
ATOM 9743 C C . GLN B 1 474 ? 21.047 -18.156 -11.711 1 96.25 474 GLN B C 1
ATOM 9745 O O . GLN B 1 474 ? 19.844 -18.188 -12.008 1 96.25 474 GLN B O 1
ATOM 9750 N N . THR B 1 475 ? 21.953 -17.734 -12.531 1 97.19 475 THR B N 1
ATOM 9751 C CA . THR B 1 475 ? 21.625 -17.344 -13.898 1 97.19 475 THR B CA 1
ATOM 9752 C C . THR B 1 475 ? 21.109 -18.547 -14.688 1 97.19 475 THR B C 1
ATOM 9754 O O . THR B 1 475 ? 20.109 -18.438 -15.398 1 97.19 475 THR B O 1
ATOM 9757 N N . ILE B 1 476 ? 21.781 -19.656 -14.531 1 96.81 476 ILE B N 1
ATOM 9758 C CA . ILE B 1 476 ? 21.375 -20.875 -15.227 1 96.81 476 ILE B CA 1
ATOM 9759 C C . ILE B 1 476 ? 19.969 -21.281 -14.781 1 96.81 476 ILE B C 1
ATOM 9761 O O . ILE B 1 476 ? 19.125 -21.656 -15.602 1 96.81 476 ILE B O 1
ATOM 9765 N N . THR B 1 477 ? 19.734 -21.203 -13.492 1 96.94 477 THR B N 1
ATOM 9766 C CA . THR B 1 477 ? 18.406 -21.5 -12.969 1 96.94 477 THR B CA 1
ATOM 9767 C C . THR B 1 477 ? 17.375 -20.578 -13.602 1 96.94 477 THR B C 1
ATOM 9769 O O . THR B 1 477 ? 16.281 -21.031 -13.977 1 96.94 477 THR B O 1
ATOM 9772 N N . CYS B 1 478 ? 17.672 -19.344 -13.711 1 97.75 478 CYS B N 1
ATOM 9773 C CA . CYS B 1 478 ? 16.766 -18.375 -14.328 1 97.75 478 CYS B CA 1
ATOM 9774 C C . CYS B 1 478 ? 16.5 -18.734 -15.789 1 97.75 478 CYS B C 1
ATOM 9776 O O . CYS B 1 478 ? 15.352 -18.672 -16.234 1 97.75 478 CYS B O 1
ATOM 9778 N N . ILE B 1 479 ? 17.531 -19.109 -16.484 1 97.62 479 ILE B N 1
ATOM 9779 C CA . ILE B 1 479 ? 17.422 -19.469 -17.891 1 97.62 479 ILE B CA 1
ATOM 9780 C C . ILE B 1 479 ? 16.469 -20.672 -18.047 1 97.62 479 ILE B C 1
ATOM 9782 O O . ILE B 1 479 ? 15.562 -20.641 -18.875 1 97.62 479 ILE B O 1
ATOM 9786 N N . MET B 1 480 ? 16.672 -21.656 -17.266 1 96.75 480 MET B N 1
ATOM 9787 C CA . MET B 1 480 ? 15.844 -22.859 -17.344 1 96.75 480 MET B CA 1
ATOM 9788 C C . MET B 1 480 ? 14.391 -22.547 -17.016 1 96.75 480 MET B C 1
ATOM 9790 O O . MET B 1 480 ? 13.477 -23.016 -17.688 1 96.75 480 MET B O 1
ATOM 9794 N N . ARG B 1 481 ? 14.172 -21.781 -16.016 1 97.44 481 ARG B N 1
ATOM 9795 C CA . ARG B 1 481 ? 12.812 -21.453 -15.609 1 97.44 481 ARG B CA 1
ATOM 9796 C C . ARG B 1 481 ? 12.156 -20.531 -16.625 1 97.44 481 ARG B C 1
ATOM 9798 O O . ARG B 1 481 ? 10.953 -20.641 -16.891 1 97.44 481 ARG B O 1
ATOM 9805 N N . MET B 1 482 ? 12.914 -19.578 -17.156 1 97.88 482 MET B N 1
ATOM 9806 C CA . MET B 1 482 ? 12.391 -18.703 -18.203 1 97.88 482 MET B CA 1
ATOM 9807 C C . MET B 1 482 ? 11.953 -19.5 -19.422 1 97.88 482 MET B C 1
ATOM 9809 O O . MET B 1 482 ? 10.898 -19.25 -20 1 97.88 482 MET B O 1
ATOM 9813 N N . LYS B 1 483 ? 12.789 -20.469 -19.781 1 96.44 483 LYS B N 1
ATOM 9814 C CA . LYS B 1 483 ? 12.461 -21.344 -20.891 1 96.44 483 LYS B CA 1
ATOM 9815 C C . LYS B 1 483 ? 11.148 -22.078 -20.641 1 96.44 483 LYS B C 1
ATOM 9817 O O . LYS B 1 483 ? 10.273 -22.125 -21.516 1 96.44 483 LYS B O 1
ATOM 9822 N N . LYS B 1 484 ? 11.023 -22.641 -19.484 1 94.88 484 LYS B N 1
ATOM 9823 C CA . LYS B 1 484 ? 9.805 -23.359 -19.141 1 94.88 484 LYS B CA 1
ATOM 9824 C C . LYS B 1 484 ? 8.57 -22.469 -19.266 1 94.88 484 LYS B C 1
ATOM 9826 O O . LYS B 1 484 ? 7.535 -22.891 -19.766 1 94.88 484 LYS B O 1
ATOM 9831 N N . VAL B 1 485 ? 8.664 -21.281 -18.812 1 96.5 485 VAL B N 1
ATOM 9832 C CA . VAL B 1 485 ? 7.551 -20.328 -18.828 1 96.5 485 VAL B CA 1
ATOM 9833 C C . VAL B 1 485 ? 7.207 -19.984 -20.281 1 96.5 485 VAL B C 1
ATOM 9835 O O . VAL B 1 485 ? 6.031 -19.969 -20.656 1 96.5 485 VAL B O 1
ATOM 9838 N N . VAL B 1 486 ? 8.203 -19.672 -21.062 1 96.44 486 VAL B N 1
ATOM 9839 C CA . VAL B 1 486 ? 7.98 -19.328 -22.469 1 96.44 486 VAL B CA 1
ATOM 9840 C C . VAL B 1 486 ? 7.348 -20.5 -23.203 1 96.44 486 VAL B C 1
ATOM 9842 O O . VAL B 1 486 ? 6.406 -20.328 -23.984 1 96.44 486 VAL B O 1
ATOM 9845 N N . GLN B 1 487 ? 7.848 -21.672 -22.906 1 94.56 487 GLN B N 1
ATOM 9846 C CA . GLN B 1 487 ? 7.289 -22.875 -23.531 1 94.56 487 GLN B CA 1
ATOM 9847 C C . GLN B 1 487 ? 5.836 -23.078 -23.109 1 94.56 487 GLN B C 1
ATOM 9849 O O . GLN B 1 487 ? 5.004 -23.469 -23.938 1 94.56 487 GLN B O 1
ATOM 9854 N N . ARG B 1 488 ? 5.578 -22.859 -21.938 1 94.38 488 ARG B N 1
ATOM 9855 C CA . ARG B 1 488 ? 4.199 -22.984 -21.469 1 94.38 488 ARG B CA 1
ATOM 9856 C C . ARG B 1 488 ? 3.291 -21.969 -22.156 1 94.38 488 ARG B C 1
ATOM 9858 O O . ARG B 1 488 ? 2.152 -22.297 -22.5 1 94.38 488 ARG B O 1
ATOM 9865 N N . LEU B 1 489 ? 3.746 -20.812 -22.312 1 94.69 489 LEU B N 1
ATOM 9866 C CA . LEU B 1 489 ? 2.957 -19.781 -22.984 1 94.69 489 LEU B CA 1
ATOM 9867 C C . LEU B 1 489 ? 2.715 -20.156 -24.438 1 94.69 489 LEU B C 1
ATOM 9869 O O . LEU B 1 489 ? 1.615 -19.969 -24.969 1 94.69 489 LEU B O 1
ATOM 9873 N N . LEU B 1 490 ? 3.768 -20.641 -25.078 1 94.56 490 LEU B N 1
ATOM 9874 C CA . LEU B 1 490 ? 3.619 -21.109 -26.438 1 94.56 490 LEU B CA 1
ATOM 9875 C C . LEU B 1 490 ? 2.584 -22.234 -26.531 1 94.56 490 LEU B C 1
ATOM 9877 O O . LEU B 1 490 ? 1.736 -22.234 -27.422 1 94.56 490 LEU B O 1
ATOM 9881 N N . HIS B 1 491 ? 2.672 -23.141 -25.609 1 93.81 491 HIS B N 1
ATOM 9882 C CA . HIS B 1 491 ? 1.709 -24.234 -25.531 1 93.81 491 HIS B CA 1
ATOM 9883 C C . HIS B 1 491 ? 0.282 -23.703 -25.422 1 93.81 491 HIS B C 1
ATOM 9885 O O . HIS B 1 491 ? -0.607 -24.141 -26.156 1 93.81 491 HIS B O 1
ATOM 9891 N N . ILE B 1 492 ? 0.073 -22.812 -24.594 1 92.88 492 ILE B N 1
ATOM 9892 C CA . ILE B 1 492 ? -1.252 -22.25 -24.344 1 92.88 492 ILE B CA 1
ATOM 9893 C C . ILE B 1 492 ? -1.76 -21.547 -25.594 1 92.88 492 ILE B C 1
ATOM 9895 O O . ILE B 1 492 ? -2.92 -21.703 -25.984 1 92.88 492 ILE B O 1
ATOM 9899 N N . ASP B 1 493 ? -0.921 -20.797 -26.203 1 92.94 493 ASP B N 1
ATOM 9900 C CA . ASP B 1 493 ? -1.307 -20.047 -27.406 1 92.94 493 ASP B CA 1
ATOM 9901 C C . ASP B 1 493 ? -1.709 -21 -28.531 1 92.94 493 ASP B C 1
ATOM 9903 O O . ASP B 1 493 ? -2.699 -20.75 -29.219 1 92.94 493 ASP B O 1
ATOM 9907 N N . VAL B 1 494 ? -0.935 -22 -28.688 1 92.81 494 VAL B N 1
ATOM 9908 C CA . VAL B 1 494 ? -1.199 -22.953 -29.766 1 92.81 494 VAL B CA 1
ATOM 9909 C C . VAL B 1 494 ? -2.486 -23.719 -29.469 1 92.81 494 VAL B C 1
ATOM 9911 O O . VAL B 1 494 ? -3.303 -23.953 -30.375 1 92.81 494 VAL B O 1
ATOM 9914 N N . LEU B 1 495 ? -2.619 -24.125 -28.266 1 93.06 495 LEU B N 1
ATOM 9915 C CA . LEU B 1 495 ? -3.842 -24.812 -27.875 1 93.06 495 LEU B CA 1
ATOM 9916 C C . LEU B 1 495 ? -5.066 -23.953 -28.141 1 93.06 495 LEU B C 1
ATOM 9918 O O . LEU B 1 495 ? -6.082 -24.438 -28.641 1 93.06 495 LEU B O 1
ATOM 9922 N N . GLU B 1 496 ? -4.957 -22.734 -27.859 1 91.38 496 GLU B N 1
ATOM 9923 C CA . GLU B 1 496 ? -6.07 -21.828 -28.094 1 91.38 496 GLU B CA 1
ATOM 9924 C C . GLU B 1 496 ? -6.293 -21.578 -29.578 1 91.38 496 GLU B C 1
ATOM 9926 O O . GLU B 1 496 ? -7.438 -21.5 -30.031 1 91.38 496 GLU B O 1
ATOM 9931 N N . GLU B 1 497 ? -5.219 -21.406 -30.312 1 89.94 497 GLU B N 1
ATOM 9932 C CA . GLU B 1 497 ? -5.305 -21.156 -31.75 1 89.94 497 GLU B CA 1
ATOM 9933 C C . GLU B 1 497 ? -6.043 -22.281 -32.469 1 89.94 497 GLU B C 1
ATOM 9935 O O . GLU B 1 497 ? -6.824 -22.031 -33.375 1 89.94 497 GLU B O 1
ATOM 9940 N N . PHE B 1 498 ? -5.824 -23.516 -32.031 1 91.56 498 PHE B N 1
ATOM 9941 C CA . PHE B 1 498 ? -6.422 -24.656 -32.688 1 91.56 498 PHE B CA 1
ATOM 9942 C C . PHE B 1 498 ? -7.625 -25.172 -31.922 1 91.56 498 PHE B C 1
ATOM 9944 O O . PHE B 1 498 ? -8.039 -26.328 -32.094 1 91.56 498 PHE B O 1
ATOM 9951 N N . ARG B 1 499 ? -8.117 -24.406 -30.938 1 90 499 ARG B N 1
ATOM 9952 C CA . ARG B 1 499 ? -9.312 -24.703 -30.156 1 90 499 ARG B CA 1
ATOM 9953 C C . ARG B 1 499 ? -9.188 -26.031 -29.438 1 90 499 ARG B C 1
ATOM 9955 O O . ARG B 1 499 ? -10.094 -26.875 -29.5 1 90 499 ARG B O 1
ATOM 9962 N N . GLY B 1 500 ? -8.039 -26.234 -28.953 1 92.31 500 GLY B N 1
ATOM 9963 C CA . GLY B 1 500 ? -7.805 -27.422 -28.156 1 92.31 500 GLY B CA 1
ATOM 9964 C C . GLY B 1 500 ? -8.422 -27.359 -26.781 1 92.31 500 GLY B C 1
ATOM 9965 O O . GLY B 1 500 ? -8.914 -26.312 -26.359 1 92.31 500 GLY B O 1
ATOM 9966 N N . THR B 1 501 ? -8.453 -28.5 -26.125 1 91.81 501 THR B N 1
ATOM 9967 C CA . THR B 1 501 ? -8.984 -28.609 -24.766 1 91.81 501 THR B CA 1
ATOM 9968 C C . THR B 1 501 ? -7.863 -28.828 -23.766 1 91.81 501 THR B C 1
ATOM 9970 O O . THR B 1 501 ? -6.965 -29.641 -23.984 1 91.81 501 THR B O 1
ATOM 9973 N N . SER B 1 502 ? -7.969 -28.031 -22.766 1 92.25 502 SER B N 1
ATOM 9974 C CA . SER B 1 502 ? -6.969 -28.156 -21.719 1 92.25 502 SER B CA 1
ATOM 9975 C C . SER B 1 502 ? -7.484 -29.016 -20.562 1 92.25 502 SER B C 1
ATOM 9977 O O . SER B 1 502 ? -8.578 -28.781 -20.047 1 92.25 502 SER B O 1
ATOM 9979 N N . ASN B 1 503 ? -6.723 -30 -20.156 1 89 503 ASN B N 1
ATOM 9980 C CA . ASN B 1 503 ? -7.062 -30.812 -19 1 89 503 ASN B CA 1
ATOM 9981 C C . ASN B 1 503 ? -6.27 -30.406 -17.766 1 89 503 ASN B C 1
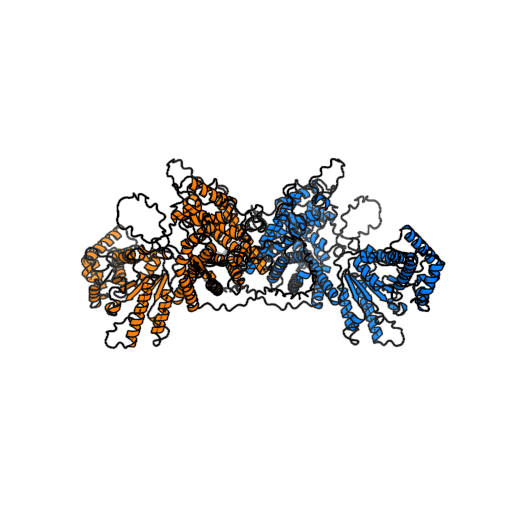ATOM 9983 O O . ASN B 1 503 ? -6.52 -30.906 -16.672 1 89 503 ASN B O 1
ATOM 9987 N N . ASN B 1 504 ? -5.395 -29.562 -17.859 1 81.31 504 ASN B N 1
ATOM 9988 C CA . ASN B 1 504 ? -4.617 -28.969 -16.781 1 81.31 504 ASN B CA 1
ATOM 9989 C C . ASN B 1 504 ? -3.998 -30.047 -15.891 1 81.31 504 ASN B C 1
ATOM 9991 O O . ASN B 1 504 ? -3.982 -29.906 -14.664 1 81.31 504 ASN B O 1
ATOM 9995 N N . GLY B 1 505 ? -3.707 -31.094 -16.469 1 82.06 505 GLY B N 1
ATOM 9996 C CA . GLY B 1 505 ? -3.064 -32.156 -15.703 1 82.06 505 GLY B CA 1
ATOM 9997 C C . GLY B 1 505 ? -4.039 -32.969 -14.867 1 82.06 505 GLY B C 1
ATOM 9998 O O . GLY B 1 505 ? -3.637 -33.875 -14.148 1 82.06 505 GLY B O 1
ATOM 9999 N N . ILE B 1 506 ? -5.27 -32.688 -14.961 1 84.38 506 ILE B N 1
ATOM 10000 C CA . ILE B 1 506 ? -6.277 -33.406 -14.18 1 84.38 506 ILE B CA 1
ATOM 10001 C C . ILE B 1 506 ? -6.688 -34.688 -14.898 1 84.38 506 ILE B C 1
ATOM 10003 O O . ILE B 1 506 ? -7.16 -34.656 -16.047 1 84.38 506 ILE B O 1
ATOM 10007 N N . ILE B 1 507 ? -6.504 -35.719 -14.219 1 87.06 507 ILE B N 1
ATOM 10008 C CA . ILE B 1 507 ? -6.848 -37.031 -14.773 1 87.06 507 ILE B CA 1
ATOM 10009 C C . ILE B 1 507 ? -8.336 -37.281 -14.578 1 87.06 507 ILE B C 1
ATOM 10011 O O . ILE B 1 507 ? -8.852 -37.219 -13.461 1 87.06 507 ILE B O 1
ATOM 10015 N N . LYS B 1 508 ? -8.992 -37.469 -15.641 1 87.69 508 LYS B N 1
ATOM 10016 C CA . LYS B 1 508 ? -10.398 -37.875 -15.648 1 87.69 508 LYS B CA 1
ATOM 10017 C C . LYS B 1 508 ? -10.578 -39.312 -16.125 1 87.69 508 LYS B C 1
ATOM 10019 O O . LYS B 1 508 ? -10.281 -39.625 -17.281 1 87.69 508 LYS B O 1
ATOM 10024 N N . LEU B 1 509 ? -11.109 -40.094 -15.273 1 87.94 509 LEU B N 1
ATOM 10025 C CA . LEU B 1 509 ? -11.188 -41.5 -15.586 1 87.94 509 LEU B CA 1
ATOM 10026 C C . LEU B 1 509 ? -12.531 -41.844 -16.219 1 87.94 509 LEU B C 1
ATOM 10028 O O . LEU B 1 509 ? -12.68 -42.906 -16.844 1 87.94 509 LEU B O 1
ATOM 10032 N N . GLN B 1 510 ? -13.422 -41 -16.156 1 85.31 510 GLN B N 1
ATOM 10033 C CA . GLN B 1 510 ? -14.789 -41.344 -16.531 1 85.31 510 GLN B CA 1
ATOM 10034 C C . GLN B 1 510 ? -14.875 -41.688 -18.016 1 85.31 510 GLN B C 1
ATOM 10036 O O . GLN B 1 510 ? -15.469 -42.719 -18.375 1 85.31 510 GLN B O 1
ATOM 10041 N N . SER B 1 511 ? -14.367 -40.875 -18.859 1 87.62 511 SER B N 1
ATOM 10042 C CA . SER B 1 511 ? -14.461 -41.125 -20.297 1 87.62 511 SER B CA 1
ATOM 10043 C C . SER B 1 511 ? -13.711 -42.375 -20.703 1 87.62 511 SER B C 1
ATOM 10045 O O . SER B 1 511 ? -14.148 -43.094 -21.594 1 87.62 511 SER B O 1
ATOM 10047 N N . TRP B 1 512 ? -12.617 -42.562 -20.062 1 88.56 512 TRP B N 1
ATOM 10048 C CA . TRP B 1 512 ? -11.805 -43.75 -20.375 1 88.56 512 TRP B CA 1
ATOM 10049 C C . TRP B 1 512 ? -12.516 -45.031 -19.938 1 88.56 512 TRP B C 1
ATOM 10051 O O . TRP B 1 512 ? -12.523 -46.031 -20.656 1 88.56 512 TRP B O 1
ATOM 10061 N N . GLU B 1 513 ? -13.109 -44.938 -18.781 1 85.06 513 GLU B N 1
ATOM 10062 C CA . GLU B 1 513 ? -13.82 -46.094 -18.266 1 85.06 513 GLU B CA 1
ATOM 10063 C C . GLU B 1 513 ? -15.062 -46.406 -19.094 1 85.06 513 GLU B C 1
ATOM 10065 O O . GLU B 1 513 ? -15.414 -47.562 -19.281 1 85.06 513 GLU B O 1
ATOM 10070 N N . ARG B 1 514 ? -15.656 -45.438 -19.656 1 82.44 514 ARG B N 1
ATOM 10071 C CA . ARG B 1 514 ? -16.875 -45.594 -20.438 1 82.44 514 ARG B CA 1
ATOM 10072 C C . ARG B 1 514 ? -16.562 -46.031 -21.859 1 82.44 514 ARG B C 1
ATOM 10074 O O . ARG B 1 514 ? -17.438 -46.531 -22.562 1 82.44 514 ARG B O 1
ATOM 10081 N N . LEU B 1 515 ? -15.375 -45.875 -22.25 1 86.94 515 LEU B N 1
ATOM 10082 C CA . LEU B 1 515 ? -14.984 -46.219 -23.609 1 86.94 515 LEU B CA 1
ATOM 10083 C C . LEU B 1 515 ? -15.086 -47.719 -23.828 1 86.94 515 LEU B C 1
ATOM 10085 O O . LEU B 1 515 ? -14.539 -48.5 -23.047 1 86.94 515 LEU B O 1
ATOM 10089 N N . LEU B 1 516 ? -15.828 -48.094 -24.906 1 83.44 516 LEU B N 1
ATOM 10090 C CA . LEU B 1 516 ? -15.977 -49.5 -25.25 1 83.44 516 LEU B CA 1
ATOM 10091 C C . LEU B 1 516 ? -14.711 -50.031 -25.922 1 83.44 516 LEU B C 1
ATOM 10093 O O . LEU B 1 516 ? -14.125 -49.344 -26.766 1 83.44 516 LEU B O 1
ATOM 10097 N N . ASP B 1 517 ? -14.273 -51.156 -25.594 1 87.75 517 ASP B N 1
ATOM 10098 C CA . ASP B 1 517 ? -13.016 -51.75 -26.078 1 87.75 517 ASP B CA 1
ATOM 10099 C C . ASP B 1 517 ? -13.234 -52.531 -27.359 1 87.75 517 ASP B C 1
ATOM 10101 O O . ASP B 1 517 ? -14.367 -52.906 -27.688 1 87.75 517 ASP B O 1
ATOM 10105 N N . THR B 1 518 ? -12.195 -52.688 -28.156 1 87.75 518 THR B N 1
ATOM 10106 C CA . THR B 1 518 ? -12.188 -53.469 -29.391 1 87.75 518 THR B CA 1
ATOM 10107 C C . THR B 1 518 ? -11 -54.406 -29.422 1 87.75 518 THR B C 1
ATOM 10109 O O . THR B 1 518 ? -10 -54.188 -28.734 1 87.75 518 THR B O 1
ATOM 10112 N N . ASP B 1 519 ? -11.211 -55.5 -30.047 1 85.56 519 ASP B N 1
ATOM 10113 C CA . ASP B 1 519 ? -10.125 -56.469 -30.188 1 85.56 519 ASP B CA 1
ATOM 10114 C C . ASP B 1 519 ? -9.188 -56.094 -31.328 1 85.56 519 ASP B C 1
ATOM 10116 O O . ASP B 1 519 ? -9.625 -55.531 -32.344 1 85.56 519 ASP B O 1
ATOM 10120 N N . LEU B 1 520 ? -7.938 -56.344 -30.984 1 85.31 520 LEU B N 1
ATOM 10121 C CA . LEU B 1 520 ? -6.941 -56.125 -32.031 1 85.31 520 LEU B CA 1
ATOM 10122 C C . LEU B 1 520 ? -6.621 -57.438 -32.75 1 85.31 520 LEU B C 1
ATOM 10124 O O . LEU B 1 520 ? -5.934 -58.312 -32.188 1 85.31 520 LEU B O 1
ATOM 10128 N N . GLY B 1 521 ? -7.227 -57.625 -33.906 1 76.81 521 GLY B N 1
ATOM 10129 C CA . GLY B 1 521 ? -7.023 -58.844 -34.656 1 76.81 521 GLY B CA 1
ATOM 10130 C C . GLY B 1 521 ? -8.172 -59.844 -34.5 1 76.81 521 GLY B C 1
ATOM 10131 O O . GLY B 1 521 ? -9.32 -59.438 -34.312 1 76.81 521 GLY B O 1
ATOM 10132 N N . ASP B 1 522 ? -7.797 -61.125 -34.656 1 73.44 522 ASP B N 1
ATOM 10133 C CA . ASP B 1 522 ? -8.789 -62.188 -34.594 1 73.44 522 ASP B CA 1
ATOM 10134 C C . ASP B 1 522 ? -9.086 -62.562 -33.156 1 73.44 522 ASP B C 1
ATOM 10136 O O . ASP B 1 522 ? -8.203 -63 -32.406 1 73.44 522 ASP B O 1
ATOM 10140 N N . PRO B 1 523 ? -10.336 -62.281 -32.719 1 76 523 PRO B N 1
ATOM 10141 C CA . PRO B 1 523 ? -10.703 -62.562 -31.344 1 76 523 PRO B CA 1
ATOM 10142 C C . PRO B 1 523 ? -10.523 -64.062 -30.969 1 76 523 PRO B C 1
ATOM 10144 O O . PRO B 1 523 ? -10.422 -64.375 -29.781 1 76 523 PRO B O 1
ATOM 10147 N N . GLN B 1 524 ? -10.539 -64.875 -31.953 1 68.31 524 GLN B N 1
ATOM 10148 C CA . GLN B 1 524 ? -10.461 -66.312 -31.688 1 68.31 524 GLN B CA 1
ATOM 10149 C C . GLN B 1 524 ? -9.016 -66.75 -31.484 1 68.31 524 GLN B C 1
ATOM 10151 O O . GLN B 1 524 ? -8.766 -67.875 -31.016 1 68.31 524 GLN B O 1
ATOM 10156 N N . SER B 1 525 ? -8.188 -65.938 -31.859 1 70.31 525 SER B N 1
ATOM 10157 C CA . SER B 1 525 ? -6.781 -66.25 -31.719 1 70.31 525 SER B CA 1
ATOM 10158 C C . SER B 1 525 ? -6.34 -66.188 -30.25 1 70.31 525 SER B C 1
ATOM 10160 O O . SER B 1 525 ? -6.844 -65.375 -29.5 1 70.31 525 SER B O 1
ATOM 10162 N N . GLU B 1 526 ? -5.586 -67.25 -29.812 1 66.88 526 GLU B N 1
ATOM 10163 C CA . GLU B 1 526 ? -5.016 -67.25 -28.469 1 66.88 526 GLU B CA 1
ATOM 10164 C C . GLU B 1 526 ? -4.145 -66.062 -28.219 1 66.88 526 GLU B C 1
ATOM 10166 O O . GLU B 1 526 ? -3.324 -65.688 -29.047 1 66.88 526 GLU B O 1
ATOM 10171 N N . GLY B 1 527 ? -4.527 -65.188 -27.234 1 70.5 527 GLY B N 1
ATOM 10172 C CA . GLY B 1 527 ? -3.717 -64.062 -26.812 1 70.5 527 GLY B CA 1
ATOM 10173 C C . GLY B 1 527 ? -4.141 -62.781 -27.469 1 70.5 527 GLY B C 1
ATOM 10174 O O . GLY B 1 527 ? -3.328 -61.844 -27.609 1 70.5 527 GLY B O 1
ATOM 10175 N N . CYS B 1 528 ? -5.301 -62.688 -28 1 78.25 528 CYS B N 1
ATOM 10176 C CA . CYS B 1 528 ? -5.793 -61.469 -28.656 1 78.25 528 CYS B CA 1
ATOM 10177 C C . CYS B 1 528 ? -5.781 -60.281 -27.703 1 78.25 528 CYS B C 1
ATOM 10179 O O . CYS B 1 528 ? -6.348 -60.375 -26.609 1 78.25 528 CYS B O 1
ATOM 10181 N N . ARG B 1 529 ? -5 -59.25 -28.109 1 85.38 529 ARG B N 1
ATOM 10182 C CA . ARG B 1 529 ? -4.918 -58.031 -27.312 1 85.38 529 ARG B CA 1
ATOM 10183 C C . ARG B 1 529 ? -6.027 -57.062 -27.672 1 85.38 529 ARG B C 1
ATOM 10185 O O . ARG B 1 529 ? -6.578 -57.125 -28.781 1 85.38 529 ARG B O 1
ATOM 10192 N N . THR B 1 530 ? -6.438 -56.344 -26.656 1 90.5 530 THR B N 1
ATOM 10193 C CA . THR B 1 530 ? -7.441 -55.312 -26.922 1 90.5 530 THR B CA 1
ATOM 10194 C C . THR B 1 530 ? -6.785 -53.969 -27.141 1 90.5 530 THR B C 1
ATOM 10196 O O . THR B 1 530 ? -5.602 -53.781 -26.844 1 90.5 530 THR B O 1
ATOM 10199 N N . LEU B 1 531 ? -7.484 -53.094 -27.781 1 91.69 531 LEU B N 1
ATOM 10200 C CA . LEU B 1 531 ? -6.98 -51.75 -28.031 1 91.69 531 LEU B CA 1
ATOM 10201 C C . LEU B 1 531 ? -6.617 -51.062 -26.734 1 91.69 531 LEU B C 1
ATOM 10203 O O . LEU B 1 531 ? -5.559 -50.438 -26.641 1 91.69 531 LEU B O 1
ATOM 10207 N N . LYS B 1 532 ? -7.402 -51.062 -25.703 1 90.75 532 LYS B N 1
ATOM 10208 C CA . LYS B 1 532 ? -7.156 -50.406 -24.422 1 90.75 532 LYS B CA 1
ATOM 10209 C C . LYS B 1 532 ? -5.91 -50.969 -23.75 1 90.75 532 LYS B C 1
ATOM 10211 O O . LYS B 1 532 ? -5.148 -50.25 -23.125 1 90.75 532 LYS B O 1
ATOM 10216 N N . ASP B 1 533 ? -5.766 -52.281 -23.844 1 90.12 533 ASP B N 1
ATOM 10217 C CA . ASP B 1 533 ? -4.582 -52.906 -23.281 1 90.12 533 ASP B CA 1
ATOM 10218 C C . ASP B 1 533 ? -3.305 -52.344 -23.906 1 90.12 533 ASP B C 1
ATOM 10220 O O . ASP B 1 533 ? -2.342 -52.031 -23.188 1 90.12 533 ASP B O 1
ATOM 10224 N N . VAL B 1 534 ? -3.377 -52.25 -25.172 1 90.06 534 VAL B N 1
ATOM 10225 C CA . VAL B 1 534 ? -2.197 -51.781 -25.891 1 90.06 534 VAL B CA 1
ATOM 10226 C C . VAL B 1 534 ? -1.938 -50.312 -25.562 1 90.06 534 VAL B C 1
ATOM 10228 O O . VAL B 1 534 ? -0.795 -49.906 -25.328 1 90.06 534 VAL B O 1
ATOM 10231 N N . LEU B 1 535 ? -2.953 -49.531 -25.562 1 92.69 535 LEU B N 1
ATOM 10232 C CA . LEU B 1 535 ? -2.799 -48.094 -25.25 1 92.69 535 LEU B CA 1
ATOM 10233 C C . LEU B 1 535 ? -2.312 -47.938 -23.812 1 92.69 535 LEU B C 1
ATOM 10235 O O . LEU B 1 535 ? -1.525 -47.031 -23.531 1 92.69 535 LEU B O 1
ATOM 10239 N N . ASN B 1 536 ? -2.754 -48.688 -22.875 1 90.44 536 ASN B N 1
ATOM 10240 C CA . ASN B 1 536 ? -2.311 -48.625 -21.484 1 90.44 536 ASN B CA 1
ATOM 10241 C C . ASN B 1 536 ? -0.827 -48.969 -21.359 1 90.44 536 ASN B C 1
ATOM 10243 O O . ASN B 1 536 ? -0.093 -48.312 -20.641 1 90.44 536 ASN B O 1
ATOM 10247 N N . GLU B 1 537 ? -0.48 -49.969 -22.047 1 87.56 537 GLU B N 1
ATOM 10248 C CA . GLU B 1 537 ? 0.89 -50.469 -21.953 1 87.56 537 GLU B CA 1
ATOM 10249 C C . GLU B 1 537 ? 1.869 -49.5 -22.641 1 87.56 537 GLU B C 1
ATOM 10251 O O . GLU B 1 537 ? 2.994 -49.312 -22.172 1 87.56 537 GLU B O 1
ATOM 10256 N N . ARG B 1 538 ? 1.44 -48.938 -23.734 1 90.5 538 ARG B N 1
ATOM 10257 C CA . ARG B 1 538 ? 2.396 -48.25 -24.594 1 90.5 538 ARG B CA 1
ATOM 10258 C C . ARG B 1 538 ? 2.301 -46.75 -24.422 1 90.5 538 ARG B C 1
ATOM 10260 O O . ARG B 1 538 ? 3.223 -46 -24.781 1 90.5 538 ARG B O 1
ATOM 10267 N N . MET B 1 539 ? 1.225 -46.312 -23.875 1 90.69 539 MET B N 1
ATOM 10268 C CA . MET B 1 539 ? 1.067 -44.875 -23.797 1 90.69 539 MET B CA 1
ATOM 10269 C C . MET B 1 539 ? 0.751 -44.406 -22.375 1 90.69 539 MET B C 1
ATOM 10271 O O . MET B 1 539 ? 1.372 -43.5 -21.859 1 90.69 539 MET B O 1
ATOM 10275 N N . ILE B 1 540 ? -0.112 -45.031 -21.641 1 89.56 540 ILE B N 1
ATOM 10276 C CA . ILE B 1 540 ? -0.545 -44.562 -20.312 1 89.56 540 ILE B CA 1
ATOM 10277 C C . ILE B 1 540 ? 0.519 -44.875 -19.281 1 89.56 540 ILE B C 1
ATOM 10279 O O . ILE B 1 540 ? 1.002 -44 -18.562 1 89.56 540 ILE B O 1
ATOM 10283 N N . GLN B 1 541 ? 0.955 -46.062 -19.141 1 84.81 541 GLN B N 1
ATOM 10284 C CA . GLN B 1 541 ? 1.865 -46.531 -18.109 1 84.81 541 GLN B CA 1
ATOM 10285 C C . GLN B 1 541 ? 3.236 -45.875 -18.234 1 84.81 541 GLN B C 1
ATOM 10287 O O . GLN B 1 541 ? 3.824 -45.438 -17.25 1 84.81 541 GLN B O 1
ATOM 10292 N N . PRO B 1 542 ? 3.684 -45.875 -19.453 1 82.38 542 PRO B N 1
ATOM 10293 C CA . PRO B 1 542 ? 5.012 -45.25 -19.594 1 82.38 542 PRO B CA 1
ATOM 10294 C C . PRO B 1 542 ? 5.047 -43.812 -19.141 1 82.38 542 PRO B C 1
ATOM 10296 O O . PRO B 1 542 ? 6.086 -43.312 -18.688 1 82.38 542 PRO B O 1
ATOM 10299 N N . PHE B 1 543 ? 3.975 -43.125 -19.234 1 80 543 PHE B N 1
ATOM 10300 C CA . PHE B 1 543 ? 3.984 -41.688 -18.938 1 80 543 PHE B CA 1
ATOM 10301 C C . PHE B 1 543 ? 3.412 -41.406 -17.562 1 80 543 PHE B C 1
ATOM 10303 O O . PHE B 1 543 ? 3.377 -40.25 -17.109 1 80 543 PHE B O 1
ATOM 10310 N N . SER B 1 544 ? 2.699 -42.312 -16.844 1 69 544 SER B N 1
ATOM 10311 C CA . SER B 1 544 ? 2.146 -42.125 -15.516 1 69 544 SER B CA 1
ATOM 10312 C C . SER B 1 544 ? 3.254 -41.969 -14.477 1 69 544 SER B C 1
ATOM 10314 O O . SER B 1 544 ? 3.09 -41.25 -13.484 1 69 544 SER B O 1
ATOM 10316 N N . LYS B 1 545 ? 4.16 -42.906 -14.445 1 55.22 545 LYS B N 1
ATOM 10317 C CA . LYS B 1 545 ? 5.133 -42.969 -13.359 1 55.22 545 LYS B CA 1
ATOM 10318 C C . LYS B 1 545 ? 6.031 -41.719 -13.383 1 55.22 545 LYS B C 1
ATOM 10320 O O . LYS B 1 545 ? 6.266 -41.125 -14.445 1 55.22 545 LYS B O 1
ATOM 10325 N N . THR B 1 546 ? 6.047 -41.031 -12.273 1 48.66 546 THR B N 1
ATOM 10326 C CA . THR B 1 546 ? 6.914 -39.938 -11.859 1 48.66 546 THR B CA 1
ATOM 10327 C C . THR B 1 546 ? 8.266 -40 -12.562 1 48.66 546 THR B C 1
ATOM 10329 O O . THR B 1 546 ? 9.164 -39.219 -12.289 1 48.66 546 THR B O 1
ATOM 10332 N N . SER B 1 547 ? 8.602 -41.125 -13.18 1 44.06 547 SER B N 1
ATOM 10333 C CA . SER B 1 547 ? 10 -41.156 -13.609 1 44.06 547 SER B CA 1
ATOM 10334 C C . SER B 1 547 ? 10.203 -40.312 -14.859 1 44.06 547 SER B C 1
ATOM 10336 O O . SER B 1 547 ? 9.273 -40.125 -15.648 1 44.06 547 SER B O 1
ATOM 10338 N N . THR B 1 548 ? 11.102 -39.312 -14.867 1 48.41 548 THR B N 1
ATOM 10339 C CA . THR B 1 548 ? 11.617 -38.312 -15.797 1 48.41 548 THR B CA 1
ATOM 10340 C C . THR B 1 548 ? 11.578 -38.844 -17.234 1 48.41 548 THR B C 1
ATOM 10342 O O . THR B 1 548 ? 11.383 -38.062 -18.172 1 48.41 548 THR B O 1
ATOM 10345 N N . LEU B 1 549 ? 12.094 -40.062 -17.438 1 49 549 LEU B N 1
ATOM 10346 C CA . LEU B 1 549 ? 12.227 -40.531 -18.812 1 49 549 LEU B CA 1
ATOM 10347 C C . LEU B 1 549 ? 11.258 -41.688 -19.078 1 49 549 LEU B C 1
ATOM 10349 O O . LEU B 1 549 ? 11.125 -42.625 -18.266 1 49 549 LEU B O 1
ATOM 10353 N N . PRO B 1 550 ? 10.312 -41.5 -20.062 1 53.91 550 PRO B N 1
ATOM 10354 C CA . PRO B 1 550 ? 9.438 -42.625 -20.438 1 53.91 550 PRO B CA 1
ATOM 10355 C C . PRO B 1 550 ? 10.188 -43.938 -20.516 1 53.91 550 PRO B C 1
ATOM 10357 O O . PRO B 1 550 ? 11.367 -43.969 -20.891 1 53.91 550 PRO B O 1
ATOM 10360 N N . THR B 1 551 ? 9.727 -44.969 -19.766 1 57.41 551 THR B N 1
ATOM 10361 C CA . THR B 1 551 ? 10.305 -46.312 -19.766 1 57.41 551 THR B CA 1
ATOM 10362 C C . THR B 1 551 ? 10.453 -46.812 -21.203 1 57.41 551 THR B C 1
ATOM 10364 O O . THR B 1 551 ? 9.805 -46.312 -22.125 1 57.41 551 THR B O 1
ATOM 10367 N N . PHE B 1 552 ? 11.344 -47.688 -21.438 1 63.16 552 PHE B N 1
ATOM 10368 C CA . PHE B 1 552 ? 11.586 -48.438 -22.688 1 63.16 552 PHE B CA 1
ATOM 10369 C C . PHE B 1 552 ? 10.281 -48.938 -23.266 1 63.16 552 PHE B C 1
ATOM 10371 O O . PHE B 1 552 ? 9.43 -49.469 -22.547 1 63.16 552 PHE B O 1
ATOM 10378 N N . GLY B 1 553 ? 9.891 -48.344 -24.562 1 73.81 553 GLY B N 1
ATOM 10379 C CA . GLY B 1 553 ? 8.773 -48.875 -25.312 1 73.81 553 GLY B CA 1
ATOM 10380 C C . GLY B 1 553 ? 7.621 -47.906 -25.453 1 73.81 553 GLY B C 1
ATOM 10381 O O . GLY B 1 553 ? 6.543 -48.25 -25.922 1 73.81 553 GLY B O 1
ATOM 10382 N N . ALA B 1 554 ? 7.848 -46.688 -25.047 1 85.56 554 ALA B N 1
ATOM 10383 C CA . ALA B 1 554 ? 6.777 -45.688 -25.156 1 85.56 554 ALA B CA 1
ATOM 10384 C C . ALA B 1 554 ? 6.5 -45.344 -26.609 1 85.56 554 ALA B C 1
ATOM 10386 O O . ALA B 1 554 ? 7.426 -45.25 -27.422 1 85.56 554 ALA B O 1
ATOM 10387 N N . ALA B 1 555 ? 5.23 -45.281 -26.953 1 89.56 555 ALA B N 1
ATOM 10388 C CA . ALA B 1 555 ? 4.824 -44.875 -28.297 1 89.56 555 ALA B CA 1
ATOM 10389 C C . ALA B 1 555 ? 4.387 -43.406 -28.328 1 89.56 555 ALA B C 1
ATOM 10391 O O . ALA B 1 555 ? 3.613 -42.969 -27.484 1 89.56 555 ALA B O 1
ATOM 10392 N N . TYR B 1 556 ? 4.988 -42.688 -29.281 1 90.69 556 TYR B N 1
ATOM 10393 C CA . TYR B 1 556 ? 4.645 -41.281 -29.438 1 90.69 556 TYR B CA 1
ATOM 10394 C C . TYR B 1 556 ? 3.766 -41.062 -30.656 1 90.69 556 TYR B C 1
ATOM 10396 O O . TYR B 1 556 ? 3.156 -40 -30.812 1 90.69 556 TYR B O 1
ATOM 10404 N N . SER B 1 557 ? 3.662 -42 -31.531 1 91.75 557 SER B N 1
ATOM 10405 C CA . SER B 1 557 ? 2.908 -41.875 -32.781 1 91.75 557 SER B CA 1
ATOM 10406 C C . SER B 1 557 ? 2.176 -43.156 -33.125 1 91.75 557 SER B C 1
ATOM 10408 O O . SER B 1 557 ? 2.727 -44.25 -32.969 1 91.75 557 SER B O 1
ATOM 10410 N N . SER B 1 558 ? 0.935 -43 -33.5 1 91.5 558 SER B N 1
ATOM 10411 C CA . SER B 1 558 ? 0.137 -44.188 -33.875 1 91.5 558 SER B CA 1
ATOM 10412 C C . SER B 1 558 ? -0.863 -43.812 -34.969 1 91.5 558 SER B C 1
ATOM 10414 O O . SER B 1 558 ? -1.349 -42.688 -35.062 1 91.5 558 SER B O 1
ATOM 10416 N N . ILE B 1 559 ? -1.122 -44.812 -35.844 1 89.69 559 ILE B N 1
ATOM 10417 C CA . ILE B 1 559 ? -2.18 -44.688 -36.844 1 89.69 559 ILE B CA 1
ATOM 10418 C C . ILE B 1 559 ? -3.389 -45.5 -36.406 1 89.69 559 ILE B C 1
ATOM 10420 O O . ILE B 1 559 ? -3.254 -46.688 -36.062 1 89.69 559 ILE B O 1
ATOM 10424 N N . LEU B 1 560 ? -4.527 -44.844 -36.344 1 91.25 560 LEU B N 1
ATOM 10425 C CA . LEU B 1 560 ? -5.793 -45.562 -36.125 1 91.25 560 LEU B CA 1
ATOM 10426 C C . LEU B 1 560 ? -6.555 -45.719 -37.438 1 91.25 560 LEU B C 1
ATOM 10428 O O . LEU B 1 560 ? -6.902 -44.719 -38.062 1 91.25 560 LEU B O 1
ATOM 10432 N N . PHE B 1 561 ? -6.727 -46.906 -37.781 1 87.81 561 PHE B N 1
ATOM 10433 C CA . PHE B 1 561 ? -7.465 -47.156 -39.031 1 87.81 561 PHE B CA 1
ATOM 10434 C C . PHE B 1 561 ? -8.578 -48.156 -38.812 1 87.81 561 PHE B C 1
ATOM 10436 O O . PHE B 1 561 ? -8.477 -49.031 -37.938 1 87.81 561 PHE B O 1
ATOM 10443 N N . GLY B 1 562 ? -9.633 -48.031 -39.562 1 83.12 562 GLY B N 1
ATOM 10444 C CA . GLY B 1 562 ? -10.812 -48.875 -39.438 1 83.12 562 GLY B CA 1
ATOM 10445 C C . GLY B 1 562 ? -12.047 -48.281 -40.094 1 83.12 562 GLY B C 1
ATOM 10446 O O . GLY B 1 562 ? -11.984 -47.156 -40.656 1 83.12 562 GLY B O 1
ATOM 10447 N N . PRO B 1 563 ? -13.078 -48.969 -40 1 80.25 563 PRO B N 1
ATOM 10448 C CA . PRO B 1 563 ? -14.305 -48.5 -40.625 1 80.25 563 PRO B CA 1
ATOM 10449 C C . PRO B 1 563 ? -14.867 -47.25 -39.969 1 80.25 563 PRO B C 1
ATOM 10451 O O . PRO B 1 563 ? -14.508 -46.938 -38.812 1 80.25 563 PRO B O 1
ATOM 10454 N N . PRO B 1 564 ? -15.633 -46.5 -40.719 1 76.69 564 PRO B N 1
ATOM 10455 C CA . PRO B 1 564 ? -16.234 -45.312 -40.094 1 76.69 564 PRO B CA 1
ATOM 10456 C C . PRO B 1 564 ? -17.172 -45.625 -38.938 1 76.69 564 PRO B C 1
ATOM 10458 O O . PRO B 1 564 ? -17.766 -46.719 -38.938 1 76.69 564 PRO B O 1
ATOM 10461 N N . GLY B 1 565 ? -17.266 -44.812 -38 1 75.12 565 GLY B N 1
ATOM 10462 C CA . GLY B 1 565 ? -18.203 -44.969 -36.906 1 75.12 565 GLY B CA 1
ATOM 10463 C C . GLY B 1 565 ? -17.656 -45.812 -35.781 1 75.12 565 GLY B C 1
ATOM 10464 O O . GLY B 1 565 ? -18.422 -46.406 -35 1 75.12 565 GLY B O 1
ATOM 10465 N N . THR B 1 566 ? -16.375 -46 -35.719 1 77.25 566 THR B N 1
ATOM 10466 C CA . THR B 1 566 ? -15.797 -46.844 -34.688 1 77.25 566 THR B CA 1
ATOM 10467 C C . THR B 1 566 ? -15.172 -45.969 -33.594 1 77.25 566 THR B C 1
ATOM 10469 O O . THR B 1 566 ? -14.32 -46.438 -32.812 1 77.25 566 THR B O 1
ATOM 10472 N N . ALA B 1 567 ? -15.477 -44.688 -33.531 1 81.69 567 ALA B N 1
ATOM 10473 C CA . ALA B 1 567 ? -15.164 -43.75 -32.438 1 81.69 567 ALA B CA 1
ATOM 10474 C C . ALA B 1 567 ? -13.664 -43.5 -32.344 1 81.69 567 ALA B C 1
ATOM 10476 O O . ALA B 1 567 ? -13.102 -43.469 -31.25 1 81.69 567 ALA B O 1
ATOM 10477 N N . LYS B 1 568 ? -12.945 -43.438 -33.406 1 88.12 568 LYS B N 1
ATOM 10478 C CA . LYS B 1 568 ? -11.5 -43.188 -33.406 1 88.12 568 LYS B CA 1
ATOM 10479 C C . LYS B 1 568 ? -11.164 -41.875 -32.719 1 88.12 568 LYS B C 1
ATOM 10481 O O . LYS B 1 568 ? -10.227 -41.812 -31.906 1 88.12 568 LYS B O 1
ATOM 10486 N N . SER B 1 569 ? -11.945 -40.844 -32.938 1 89.69 569 SER B N 1
ATOM 10487 C CA . SER B 1 569 ? -11.719 -39.531 -32.312 1 89.69 569 SER B CA 1
ATOM 10488 C C . SER B 1 569 ? -11.977 -39.625 -30.812 1 89.69 569 SER B C 1
ATOM 10490 O O . SER B 1 569 ? -11.227 -39.031 -30.031 1 89.69 569 SER B O 1
ATOM 10492 N N . THR B 1 570 ? -12.953 -40.281 -30.469 1 90.19 570 THR B N 1
ATOM 10493 C CA . THR B 1 570 ? -13.328 -40.406 -29.062 1 90.19 570 THR B CA 1
ATOM 10494 C C . THR B 1 570 ? -12.234 -41.156 -28.281 1 90.19 570 THR B C 1
ATOM 10496 O O . THR B 1 570 ? -11.992 -40.844 -27.109 1 90.19 570 THR B O 1
ATOM 10499 N N . ILE B 1 571 ? -11.703 -42.094 -28.906 1 92.88 571 ILE B N 1
ATOM 10500 C CA . ILE B 1 571 ? -10.633 -42.875 -28.266 1 92.88 571 ILE B CA 1
ATOM 10501 C C . ILE B 1 571 ? -9.477 -41.938 -27.922 1 92.88 571 ILE B C 1
ATOM 10503 O O . ILE B 1 571 ? -8.945 -42 -26.797 1 92.88 571 ILE B O 1
ATOM 10507 N N . CYS B 1 572 ? -9.133 -41.094 -28.797 1 94.12 572 CYS B N 1
ATOM 10508 C CA . CYS B 1 572 ? -8.023 -40.188 -28.578 1 94.12 572 CYS B CA 1
ATOM 10509 C C . CYS B 1 572 ? -8.359 -39.156 -27.5 1 94.12 572 CYS B C 1
ATOM 10511 O O . CYS B 1 572 ? -7.516 -38.844 -26.656 1 94.12 572 CYS B O 1
ATOM 10513 N N . GLU B 1 573 ? -9.5 -38.656 -27.547 1 93.25 573 GLU B N 1
ATOM 10514 C CA . GLU B 1 573 ? -9.938 -37.719 -26.516 1 93.25 573 GLU B CA 1
ATOM 10515 C C . GLU B 1 573 ? -9.953 -38.375 -25.141 1 93.25 573 GLU B C 1
ATOM 10517 O O . GLU B 1 573 ? -9.508 -37.781 -24.156 1 93.25 573 GLU B O 1
ATOM 10522 N N . ALA B 1 574 ? -10.484 -39.562 -25.047 1 93.69 574 ALA B N 1
ATOM 10523 C CA . ALA B 1 574 ? -10.531 -40.281 -23.781 1 93.69 574 ALA B CA 1
ATOM 10524 C C . ALA B 1 574 ? -9.125 -40.562 -23.266 1 93.69 574 ALA B C 1
ATOM 10526 O O . ALA B 1 574 ? -8.883 -40.531 -22.047 1 93.69 574 ALA B O 1
ATOM 10527 N N . LEU B 1 575 ? -8.289 -40.844 -24.141 1 93.75 575 LEU B N 1
ATOM 10528 C CA . LEU B 1 575 ? -6.902 -41.094 -23.766 1 93.75 575 LEU B CA 1
ATOM 10529 C C . LEU B 1 575 ? -6.281 -39.844 -23.156 1 93.75 575 LEU B C 1
ATOM 10531 O O . LEU B 1 575 ? -5.574 -39.906 -22.156 1 93.75 575 LEU B O 1
ATOM 10535 N N . SER B 1 576 ? -6.484 -38.719 -23.828 1 94.94 576 SER B N 1
ATOM 10536 C CA . SER B 1 576 ? -5.961 -37.469 -23.312 1 94.94 576 SER B CA 1
ATOM 10537 C C . SER B 1 576 ? -6.484 -37.188 -21.906 1 94.94 576 SER B C 1
ATOM 10539 O O . SER B 1 576 ? -5.742 -36.719 -21.047 1 94.94 576 SER B O 1
ATOM 10541 N N . GLU B 1 577 ? -7.68 -37.469 -21.641 1 93.25 577 GLU B N 1
ATOM 10542 C CA . GLU B 1 577 ? -8.289 -37.25 -20.328 1 93.25 577 GLU B CA 1
ATOM 10543 C C . GLU B 1 577 ? -7.711 -38.219 -19.281 1 93.25 577 GLU B C 1
ATOM 10545 O O . GLU B 1 577 ? -7.469 -37.812 -18.141 1 93.25 577 GLU B O 1
ATOM 10550 N N . ARG B 1 578 ? -7.551 -39.406 -19.734 1 92.44 578 ARG B N 1
ATOM 10551 C CA . ARG B 1 578 ? -6.977 -40.406 -18.844 1 92.44 578 ARG B CA 1
ATOM 10552 C C . ARG B 1 578 ? -5.551 -40.031 -18.453 1 92.44 578 ARG B C 1
ATOM 10554 O O . ARG B 1 578 ? -5.117 -40.312 -17.328 1 92.44 578 ARG B O 1
ATOM 10561 N N . MET B 1 579 ? -4.91 -39.438 -19.328 1 91.44 579 MET B N 1
ATOM 10562 C CA . MET B 1 579 ? -3.516 -39.094 -19.078 1 91.44 579 MET B CA 1
ATOM 10563 C C . MET B 1 579 ? -3.414 -37.719 -18.438 1 91.44 579 MET B C 1
ATOM 10565 O O . MET B 1 579 ? -2.361 -37.344 -17.906 1 91.44 579 MET B O 1
ATOM 10569 N N . GLY B 1 580 ? -4.477 -36.969 -18.469 1 91.25 580 GLY B N 1
ATOM 10570 C CA . GLY B 1 580 ? -4.457 -35.594 -18 1 91.25 580 GLY B CA 1
ATOM 10571 C C . GLY B 1 580 ? -3.74 -34.656 -18.938 1 91.25 580 GLY B C 1
ATOM 10572 O O . GLY B 1 580 ? -3.25 -33.625 -18.516 1 91.25 580 GLY B O 1
ATOM 10573 N N . TRP B 1 581 ? -3.457 -35.094 -20.172 1 93.94 581 TRP B N 1
ATOM 10574 C CA . TRP B 1 581 ? -2.799 -34.281 -21.188 1 93.94 581 TRP B CA 1
ATOM 10575 C C . TRP B 1 581 ? -3.816 -33.469 -21.984 1 93.94 581 TRP B C 1
ATOM 10577 O O . TRP B 1 581 ? -5.008 -33.781 -21.984 1 93.94 581 TRP B O 1
ATOM 10587 N N . ASP B 1 582 ? -3.373 -32.406 -22.578 1 95.44 582 ASP B N 1
ATOM 10588 C CA . ASP B 1 582 ? -4.258 -31.578 -23.406 1 95.44 582 ASP B CA 1
ATOM 10589 C C . ASP B 1 582 ? -4.562 -32.281 -24.734 1 95.44 582 ASP B C 1
ATOM 10591 O O . ASP B 1 582 ? -3.938 -33.281 -25.062 1 95.44 582 ASP B O 1
ATOM 10595 N N . PHE B 1 583 ? -5.688 -31.781 -25.359 1 95.62 583 PHE B N 1
ATOM 10596 C CA . PHE B 1 583 ? -6.156 -32.438 -26.562 1 95.62 583 PHE B CA 1
ATOM 10597 C C . PHE B 1 583 ? -6.414 -31.438 -27.688 1 95.62 583 PHE B C 1
ATOM 10599 O O . PHE B 1 583 ? -7.02 -30.391 -27.453 1 95.62 583 PHE B O 1
ATOM 10606 N N . VAL B 1 584 ? -5.82 -31.781 -28.875 1 95.06 584 VAL B N 1
ATOM 10607 C CA . VAL B 1 584 ? -6.055 -30.938 -30.047 1 95.06 584 VAL B CA 1
ATOM 10608 C C . VAL B 1 584 ? -6.352 -31.812 -31.266 1 95.06 584 VAL B C 1
ATOM 10610 O O . VAL B 1 584 ? -5.715 -32.844 -31.453 1 95.06 584 VAL B O 1
ATOM 10613 N N . THR B 1 585 ? -7.332 -31.406 -32.031 1 93.06 585 THR B N 1
ATOM 10614 C CA . THR B 1 585 ? -7.68 -32.094 -33.25 1 93.06 585 THR B CA 1
ATOM 10615 C C . THR B 1 585 ? -7.395 -31.219 -34.469 1 93.06 585 THR B C 1
ATOM 10617 O O . THR B 1 585 ? -7.82 -30.062 -34.5 1 93.06 585 THR B O 1
ATOM 10620 N N . ILE B 1 586 ? -6.602 -31.766 -35.344 1 90.31 586 ILE B N 1
ATOM 10621 C CA . ILE B 1 586 ? -6.27 -31.062 -36.594 1 90.31 586 ILE B CA 1
ATOM 10622 C C . ILE B 1 586 ? -6.945 -31.75 -37.781 1 90.31 586 ILE B C 1
ATOM 10624 O O . ILE B 1 586 ? -6.746 -32.938 -38 1 90.31 586 ILE B O 1
ATOM 10628 N N . ASP B 1 587 ? -7.723 -31.016 -38.469 1 84.75 587 ASP B N 1
ATOM 10629 C CA . ASP B 1 587 ? -8.422 -31.562 -39.625 1 84.75 587 ASP B CA 1
ATOM 10630 C C . ASP B 1 587 ? -7.91 -30.938 -40.938 1 84.75 587 ASP B C 1
ATOM 10632 O O . ASP B 1 587 ? -7.012 -30.094 -40.906 1 84.75 587 ASP B O 1
ATOM 10636 N N . THR B 1 588 ? -8.484 -31.406 -42.031 1 75.5 588 THR B N 1
ATOM 10637 C CA . THR B 1 588 ? -8.078 -30.969 -43.344 1 75.5 588 THR B CA 1
ATOM 10638 C C . THR B 1 588 ? -8.328 -29.469 -43.5 1 75.5 588 THR B C 1
ATOM 10640 O O . THR B 1 588 ? -7.551 -28.766 -44.156 1 75.5 588 THR B O 1
ATOM 10643 N N . ALA B 1 589 ? -9.328 -29.078 -42.906 1 74.44 589 ALA B N 1
ATOM 10644 C CA . ALA B 1 589 ? -9.719 -27.672 -43.031 1 74.44 589 ALA B CA 1
ATOM 10645 C C . ALA B 1 589 ? -8.625 -26.766 -42.469 1 74.44 589 ALA B C 1
ATOM 10647 O O . ALA B 1 589 ? -8.422 -25.656 -42.969 1 74.44 589 ALA B O 1
ATOM 10648 N N . THR B 1 590 ? -7.902 -27.234 -41.5 1 81.25 590 THR B N 1
ATOM 10649 C CA . THR B 1 590 ? -6.848 -26.438 -40.875 1 81.25 590 THR B CA 1
ATOM 10650 C C . THR B 1 590 ? -5.727 -26.156 -41.875 1 81.25 590 THR B C 1
ATOM 10652 O O . THR B 1 590 ? -5.109 -25.078 -41.844 1 81.25 590 THR B O 1
ATOM 10655 N N . PHE B 1 591 ? -5.555 -27.016 -42.812 1 78.56 591 PHE B N 1
ATOM 10656 C CA . PHE B 1 591 ? -4.469 -26.875 -43.781 1 78.56 591 PHE B CA 1
ATOM 10657 C C . PHE B 1 591 ? -4.906 -26.047 -44.969 1 78.56 591 PHE B C 1
ATOM 10659 O O . PHE B 1 591 ? -4.074 -25.562 -45.719 1 78.56 591 PHE B O 1
ATOM 10666 N N . LEU B 1 592 ? -6.215 -25.938 -45.094 1 73.12 592 LEU B N 1
ATOM 10667 C CA . LEU B 1 592 ? -6.738 -25.266 -46.281 1 73.12 592 LEU B CA 1
ATOM 10668 C C . LEU B 1 592 ? -7.211 -23.844 -45.938 1 73.12 592 LEU B C 1
ATOM 10670 O O . LEU B 1 592 ? -7.797 -23.172 -46.781 1 73.12 592 LEU B O 1
ATOM 10674 N N . GLU B 1 593 ? -6.973 -23.484 -44.75 1 72.31 593 GLU B N 1
ATOM 10675 C CA . GLU B 1 593 ? -7.504 -22.219 -44.281 1 72.31 593 GLU B CA 1
ATOM 10676 C C . GLU B 1 593 ? -7.055 -21.062 -45.188 1 72.31 593 GLU B C 1
ATOM 10678 O O . GLU B 1 593 ? -7.809 -20.109 -45.406 1 72.31 593 GLU B O 1
ATOM 10683 N N . ASP B 1 594 ? -5.828 -21.047 -45.719 1 69.94 594 ASP B N 1
ATOM 10684 C CA . ASP B 1 594 ? -5.309 -19.953 -46.531 1 69.94 594 ASP B CA 1
ATOM 10685 C C . ASP B 1 594 ? -5.516 -20.234 -48.031 1 69.94 594 ASP B C 1
ATOM 10687 O O . ASP B 1 594 ? -4.938 -19.547 -48.875 1 69.94 594 ASP B O 1
ATOM 10691 N N . GLY B 1 595 ? -6.227 -21.219 -48.312 1 68.31 595 GLY B N 1
ATOM 10692 C CA . GLY B 1 595 ? -6.492 -21.531 -49.719 1 68.31 595 GLY B CA 1
ATOM 10693 C C . GLY B 1 595 ? -5.605 -22.641 -50.25 1 68.31 595 GLY B C 1
ATOM 10694 O O . GLY B 1 595 ? -4.738 -23.156 -49.562 1 68.31 595 GLY B O 1
ATOM 10695 N N . LEU B 1 596 ? -5.812 -23.016 -51.5 1 65.06 596 LEU B N 1
ATOM 10696 C CA . LEU B 1 596 ? -5.176 -24.172 -52.125 1 65.06 596 LEU B CA 1
ATOM 10697 C C . LEU B 1 596 ? -3.781 -23.812 -52.625 1 65.06 596 LEU B C 1
ATOM 10699 O O . LEU B 1 596 ? -2.947 -24.688 -52.844 1 65.06 596 LEU B O 1
ATOM 10703 N N . THR B 1 597 ? -3.508 -22.562 -52.75 1 63.62 597 THR B N 1
ATOM 10704 C CA . THR B 1 597 ? -2.248 -22.156 -53.375 1 63.62 597 THR B CA 1
ATOM 10705 C C . THR B 1 597 ? -1.118 -22.172 -52.344 1 63.62 597 THR B C 1
ATOM 10707 O O . THR B 1 597 ? 0.052 -22.312 -52.719 1 63.62 597 THR B O 1
ATOM 10710 N N . CYS B 1 598 ? -1.448 -22.109 -51.125 1 75.94 598 CYS B N 1
ATOM 10711 C CA . CYS B 1 598 ? -0.391 -21.969 -50.125 1 75.94 598 CYS B CA 1
ATOM 10712 C C . CYS B 1 598 ? -0.437 -23.109 -49.125 1 75.94 598 CYS B C 1
ATOM 10714 O O . CYS B 1 598 ? -0.201 -22.906 -47.938 1 75.94 598 CYS B O 1
ATOM 10716 N N . VAL B 1 599 ? -0.625 -24.328 -49.531 1 75.81 599 VAL B N 1
ATOM 10717 C CA . VAL B 1 599 ? -0.846 -25.438 -48.625 1 75.81 599 VAL B CA 1
ATOM 10718 C C . VAL B 1 599 ? 0.478 -25.859 -47.969 1 75.81 599 VAL B C 1
ATOM 10720 O O . VAL B 1 599 ? 0.526 -26.188 -46.781 1 75.81 599 VAL B O 1
ATOM 10723 N N . ALA B 1 600 ? 1.535 -25.781 -48.75 1 76.38 600 ALA B N 1
ATOM 10724 C CA . ALA B 1 600 ? 2.836 -26.172 -48.188 1 76.38 600 ALA B CA 1
ATOM 10725 C C . ALA B 1 600 ? 3.252 -25.234 -47.062 1 76.38 600 ALA B C 1
ATOM 10727 O O . ALA B 1 600 ? 3.754 -25.688 -46.031 1 76.38 600 ALA B O 1
ATOM 10728 N N . SER B 1 601 ? 3.039 -23.969 -47.375 1 80.06 601 SER B N 1
ATOM 10729 C CA . SER B 1 601 ? 3.369 -23 -46.344 1 80.06 601 SER B CA 1
ATOM 10730 C C . SER B 1 601 ? 2.492 -23.188 -45.094 1 80.06 601 SER B C 1
ATOM 10732 O O . SER B 1 601 ? 2.947 -22.984 -43.969 1 80.06 601 SER B O 1
ATOM 10734 N N . ARG B 1 602 ? 1.305 -23.516 -45.281 1 82.81 602 ARG B N 1
ATOM 10735 C CA . ARG B 1 602 ? 0.368 -23.719 -44.188 1 82.81 602 ARG B CA 1
ATOM 10736 C C . ARG B 1 602 ? 0.725 -24.953 -43.375 1 82.81 602 ARG B C 1
ATOM 10738 O O . ARG B 1 602 ? 0.546 -25 -42.156 1 82.81 602 ARG B O 1
ATOM 10745 N N . ILE B 1 603 ? 1.183 -25.922 -44.094 1 82.69 603 ILE B N 1
ATOM 10746 C CA . ILE B 1 603 ? 1.62 -27.141 -43.438 1 82.69 603 ILE B CA 1
ATOM 10747 C C . ILE B 1 603 ? 2.785 -26.812 -42.5 1 82.69 603 ILE B C 1
ATOM 10749 O O . ILE B 1 603 ? 2.789 -27.219 -41.312 1 82.69 603 ILE B O 1
ATOM 10753 N N . LYS B 1 604 ? 3.662 -26.047 -43 1 82.81 604 LYS B N 1
ATOM 10754 C CA . LYS B 1 604 ? 4.801 -25.641 -42.188 1 82.81 604 LYS B CA 1
ATOM 10755 C C . LYS B 1 604 ? 4.348 -24.828 -40.969 1 82.81 604 LYS B C 1
ATOM 10757 O O . LYS B 1 604 ? 4.863 -25 -39.875 1 82.81 604 LYS B O 1
ATOM 10762 N N . TYR B 1 605 ? 3.436 -23.984 -41.25 1 86.06 605 TYR B N 1
ATOM 10763 C CA . TYR B 1 605 ? 2.869 -23.141 -40.219 1 86.06 605 TYR B CA 1
ATOM 10764 C C . TYR B 1 605 ? 2.234 -23.984 -39.125 1 86.06 605 TYR B C 1
ATOM 10766 O O . TYR B 1 605 ? 2.518 -23.781 -37.938 1 86.06 605 TYR B O 1
ATOM 10774 N N . VAL B 1 606 ? 1.462 -24.891 -39.469 1 88.06 606 VAL B N 1
ATOM 10775 C CA . VAL B 1 606 ? 0.7 -25.703 -38.531 1 88.06 606 VAL B CA 1
ATOM 10776 C C . VAL B 1 606 ? 1.647 -26.594 -37.719 1 88.06 606 VAL B C 1
ATOM 10778 O O . VAL B 1 606 ? 1.569 -26.641 -36.5 1 88.06 606 VAL B O 1
ATOM 10781 N N . PHE B 1 607 ? 2.557 -27.203 -38.375 1 88.19 607 PHE B N 1
ATOM 10782 C CA . PHE B 1 607 ? 3.426 -28.156 -37.688 1 88.19 607 PHE B CA 1
ATOM 10783 C C . PHE B 1 607 ? 4.414 -27.422 -36.781 1 88.19 607 PHE B C 1
ATOM 10785 O O . PHE B 1 607 ? 4.801 -27.953 -35.75 1 88.19 607 PHE B O 1
ATOM 10792 N N . ALA B 1 608 ? 4.793 -26.25 -37.219 1 86.88 608 ALA B N 1
ATOM 10793 C CA . ALA B 1 608 ? 5.645 -25.453 -36.312 1 86.88 608 ALA B CA 1
ATOM 10794 C C . ALA B 1 608 ? 4.941 -25.172 -35 1 86.88 608 ALA B C 1
ATOM 10796 O O . ALA B 1 608 ? 5.57 -25.172 -33.938 1 86.88 608 ALA B O 1
ATOM 10797 N N . ARG B 1 609 ? 3.736 -24.922 -35.062 1 91.12 609 ARG B N 1
ATOM 10798 C CA . ARG B 1 609 ? 2.922 -24.656 -33.906 1 91.12 609 ARG B CA 1
ATOM 10799 C C . ARG B 1 609 ? 2.715 -25.922 -33.062 1 91.12 609 ARG B C 1
ATOM 10801 O O . ARG B 1 609 ? 2.852 -25.891 -31.844 1 91.12 609 ARG B O 1
ATOM 10808 N N . LEU B 1 610 ? 2.475 -26.969 -33.719 1 91.38 610 LEU B N 1
ATOM 10809 C CA . LEU B 1 610 ? 2.189 -28.219 -33 1 91.38 610 LEU B CA 1
ATOM 10810 C C . LEU B 1 610 ? 3.424 -28.719 -32.25 1 91.38 610 LEU B C 1
ATOM 10812 O O . LEU B 1 610 ? 3.305 -29.375 -31.219 1 91.38 610 LEU B O 1
ATOM 10816 N N . GLN B 1 611 ? 4.527 -28.406 -32.781 1 90.44 611 GLN B N 1
ATOM 10817 C CA . GLN B 1 611 ? 5.773 -28.828 -32.156 1 90.44 611 GLN B CA 1
ATOM 10818 C C . GLN B 1 611 ? 5.957 -28.125 -30.812 1 90.44 611 GLN B C 1
ATOM 10820 O O . GLN B 1 611 ? 6.754 -28.562 -29.969 1 90.44 611 GLN B O 1
ATOM 10825 N N . SER B 1 612 ? 5.262 -27.062 -30.609 1 92.06 612 SER B N 1
ATOM 10826 C CA . SER B 1 612 ? 5.375 -26.312 -29.359 1 92.06 612 SER B CA 1
ATOM 10827 C C . SER B 1 612 ? 4.461 -26.875 -28.281 1 92.06 612 SER B C 1
ATOM 10829 O O . SER B 1 612 ? 4.516 -26.453 -27.125 1 92.06 612 SER B O 1
ATOM 10831 N N . LEU B 1 613 ? 3.662 -27.812 -28.625 1 92.62 613 LEU B N 1
ATOM 10832 C CA . LEU B 1 613 ? 2.779 -28.438 -27.641 1 92.62 613 LEU B CA 1
ATOM 10833 C C . LEU B 1 613 ? 3.537 -29.438 -26.781 1 92.62 613 LEU B C 1
ATOM 10835 O O . LEU B 1 613 ? 4.457 -30.109 -27.266 1 92.62 613 LEU B O 1
ATOM 10839 N N . THR B 1 614 ? 3.262 -29.422 -25.578 1 90.44 614 THR B N 1
ATOM 10840 C CA . THR B 1 614 ? 3.812 -30.391 -24.625 1 90.44 614 THR B CA 1
ATOM 10841 C C . THR B 1 614 ? 2.695 -31.094 -23.859 1 90.44 614 THR B C 1
ATOM 10843 O O . THR B 1 614 ? 1.706 -30.469 -23.484 1 90.44 614 THR B O 1
ATOM 10846 N N . ASP B 1 615 ? 2.91 -32.406 -23.672 1 90.31 615 ASP B N 1
ATOM 10847 C CA . ASP B 1 615 ? 1.934 -33.219 -22.953 1 90.31 615 ASP B CA 1
ATOM 10848 C C . ASP B 1 615 ? 0.535 -33.062 -23.547 1 90.31 615 ASP B C 1
ATOM 10850 O O . ASP B 1 615 ? -0.412 -32.719 -22.828 1 90.31 615 ASP B O 1
ATOM 10854 N N . CYS B 1 616 ? 0.505 -33.25 -24.781 1 94.69 616 CYS B N 1
ATOM 10855 C CA . CYS B 1 616 ? -0.728 -33.094 -25.547 1 94.69 616 CYS B CA 1
ATOM 10856 C C . CYS B 1 616 ? -0.957 -34.281 -26.453 1 94.69 616 CYS B C 1
ATOM 10858 O O . CYS B 1 616 ? -0.001 -34.906 -26.938 1 94.69 616 CYS B O 1
ATOM 10860 N N . VAL B 1 617 ? -2.158 -34.656 -26.562 1 95.31 617 VAL B N 1
ATOM 10861 C CA . VAL B 1 617 ? -2.553 -35.625 -27.562 1 95.31 617 VAL B CA 1
ATOM 10862 C C . VAL B 1 617 ? -3.086 -34.906 -28.797 1 95.31 617 VAL B C 1
ATOM 10864 O O . VAL B 1 617 ? -4.082 -34.188 -28.734 1 95.31 617 VAL B O 1
ATOM 10867 N N . ILE B 1 618 ? -2.385 -35.156 -29.922 1 95 618 ILE B N 1
ATOM 10868 C CA . ILE B 1 618 ? -2.746 -34.5 -31.172 1 95 618 ILE B CA 1
ATOM 10869 C C . ILE B 1 618 ? -3.396 -35.5 -32.125 1 95 618 ILE B C 1
ATOM 10871 O O . ILE B 1 618 ? -2.812 -36.562 -32.406 1 95 618 ILE B O 1
ATOM 10875 N N . LEU B 1 619 ? -4.621 -35.219 -32.562 1 94.62 619 LEU B N 1
ATOM 10876 C CA . LEU B 1 619 ? -5.324 -36.094 -33.5 1 94.62 619 LEU B CA 1
ATOM 10877 C C . LEU B 1 619 ? -5.402 -35.438 -34.906 1 94.62 619 LEU B C 1
ATOM 10879 O O . LEU B 1 619 ? -5.961 -34.375 -35.062 1 94.62 619 LEU B O 1
ATOM 10883 N N . PHE B 1 620 ? -4.695 -36.062 -35.812 1 90.44 620 PHE B N 1
ATOM 10884 C CA . PHE B 1 620 ? -4.902 -35.719 -37.219 1 90.44 620 PHE B CA 1
ATOM 10885 C C . PHE B 1 620 ? -6.051 -36.531 -37.781 1 90.44 620 PHE B C 1
ATOM 10887 O O . PHE B 1 620 ? -5.918 -37.75 -38.031 1 90.44 620 PHE B O 1
ATOM 10894 N N . ASP B 1 621 ? -7.148 -35.875 -38.031 1 86.81 621 ASP B N 1
ATOM 10895 C CA . ASP B 1 621 ? -8.352 -36.562 -38.469 1 86.81 621 ASP B CA 1
ATOM 10896 C C . ASP B 1 621 ? -8.57 -36.375 -39.969 1 86.81 621 ASP B C 1
ATOM 10898 O O . ASP B 1 621 ? -8.719 -35.25 -40.438 1 86.81 621 ASP B O 1
ATOM 10902 N N . GLU B 1 622 ? -8.625 -37.531 -40.719 1 76.31 622 GLU B N 1
ATOM 10903 C CA . GLU B 1 622 ? -8.984 -37.625 -42.125 1 76.31 622 GLU B CA 1
ATOM 10904 C C . GLU B 1 622 ? -8.086 -36.719 -43 1 76.31 622 GLU B C 1
ATOM 10906 O O . GLU B 1 622 ? -8.578 -35.906 -43.781 1 76.31 622 GLU B O 1
ATOM 10911 N N . ILE B 1 623 ? -6.844 -36.875 -42.812 1 68.31 623 ILE B N 1
ATOM 10912 C CA . ILE B 1 623 ? -5.922 -36.031 -43.562 1 68.31 623 ILE B CA 1
ATOM 10913 C C . ILE B 1 623 ? -5.348 -36.812 -44.75 1 68.31 623 ILE B C 1
ATOM 10915 O O . ILE B 1 623 ? -4.23 -36.562 -45.188 1 68.31 623 ILE B O 1
ATOM 10919 N N . GLU B 1 624 ? -6.105 -37.781 -45.219 1 68.38 624 GLU B N 1
ATOM 10920 C CA . GLU B 1 624 ? -5.648 -38.656 -46.25 1 68.38 624 GLU B CA 1
ATOM 10921 C C . GLU B 1 624 ? -5.312 -37.906 -47.531 1 68.38 624 GLU B C 1
ATOM 10923 O O . GLU B 1 624 ? -4.402 -38.281 -48.281 1 68.38 624 GLU B O 1
ATOM 10928 N N . GLU B 1 625 ? -6.043 -36.906 -47.688 1 66.69 625 GLU B N 1
ATOM 10929 C CA . GLU B 1 625 ? -5.855 -36.125 -48.906 1 66.69 625 GLU B CA 1
ATOM 10930 C C . GLU B 1 625 ? -4.441 -35.562 -49 1 66.69 625 GLU B C 1
ATOM 10932 O O . GLU B 1 625 ? -3.936 -35.312 -50.094 1 66.69 625 GLU B O 1
ATOM 10937 N N . PHE B 1 626 ? -3.883 -35.438 -47.844 1 68.12 626 PHE B N 1
ATOM 10938 C CA . PHE B 1 626 ? -2.551 -34.844 -47.812 1 68.12 626 PHE B CA 1
ATOM 10939 C C . PHE B 1 626 ? -1.476 -35.906 -47.812 1 68.12 626 PHE B C 1
ATOM 10941 O O . PHE B 1 626 ? -0.282 -35.594 -47.875 1 68.12 626 PHE B O 1
ATOM 10948 N N . CYS B 1 627 ? -1.951 -37.188 -47.75 1 64.06 627 CYS B N 1
ATOM 10949 C CA . CYS B 1 627 ? -1.018 -38.312 -47.656 1 64.06 627 CYS B CA 1
ATOM 10950 C C . CYS B 1 627 ? -1.286 -39.344 -48.75 1 64.06 627 CYS B C 1
ATOM 10952 O O . CYS B 1 627 ? -1.068 -40.531 -48.562 1 64.06 627 CYS B O 1
ATOM 10954 N N . LEU B 1 628 ? -1.846 -38.844 -49.812 1 61.84 628 LEU B N 1
ATOM 10955 C CA . LEU B 1 628 ? -2.238 -39.75 -50.906 1 61.84 628 LEU B CA 1
ATOM 10956 C C . LEU B 1 628 ? -1.017 -40.438 -51.531 1 61.84 628 LEU B C 1
ATOM 10958 O O . LEU B 1 628 ? 0.083 -39.875 -51.469 1 61.84 628 LEU B O 1
ATOM 10962 N N . ASP B 1 629 ? -1.203 -41.656 -51.906 1 58.72 629 ASP B N 1
ATOM 10963 C CA . ASP B 1 629 ? -0.167 -42.438 -52.562 1 58.72 629 ASP B CA 1
ATOM 10964 C C . ASP B 1 629 ? 0.422 -41.719 -53.781 1 58.72 629 ASP B C 1
ATOM 10966 O O . ASP B 1 629 ? -0.306 -41.344 -54.688 1 58.72 629 ASP B O 1
ATOM 10970 N N . ARG B 1 630 ? 1.756 -41.375 -53.75 1 58.19 630 ARG B N 1
ATOM 10971 C CA . ARG B 1 630 ? 2.49 -40.656 -54.781 1 58.19 630 ARG B CA 1
ATOM 10972 C C . ARG B 1 630 ? 2.43 -41.375 -56.125 1 58.19 630 ARG B C 1
ATOM 10974 O O . ARG B 1 630 ? 2.689 -40.812 -57.188 1 58.19 630 ARG B O 1
ATOM 10981 N N . GLU B 1 631 ? 2.164 -42.781 -55.875 1 54.06 631 GLU B N 1
ATOM 10982 C CA . GLU B 1 631 ? 2.213 -43.562 -57.094 1 54.06 631 GLU B CA 1
ATOM 10983 C C . GLU B 1 631 ? 0.859 -43.562 -57.781 1 54.06 631 GLU B C 1
ATOM 10985 O O . GLU B 1 631 ? 0.72 -44.156 -58.875 1 54.06 631 GLU B O 1
ATOM 10990 N N . SER B 1 632 ? -0.197 -43.062 -57.156 1 53.69 632 SER B N 1
ATOM 10991 C CA . SER B 1 632 ? -1.484 -43.062 -57.875 1 53.69 632 SER B CA 1
ATOM 10992 C C . SER B 1 632 ? -1.415 -42.281 -59.188 1 53.69 632 SER B C 1
ATOM 10994 O O . SER B 1 632 ? -0.904 -41.188 -59.219 1 53.69 632 SER B O 1
ATOM 10996 N N . PRO B 1 633 ? -1.691 -42.906 -60.25 1 53.12 633 PRO B N 1
ATOM 10997 C CA . PRO B 1 633 ? -1.728 -42.281 -61.562 1 53.12 633 PRO B CA 1
ATOM 10998 C C . PRO B 1 633 ? -2.652 -41.062 -61.594 1 53.12 633 PRO B C 1
ATOM 11000 O O . PRO B 1 633 ? -3.74 -41.094 -61.031 1 53.12 633 PRO B O 1
ATOM 11003 N N . GLY B 1 634 ? -2.102 -39.688 -61.781 1 54.34 634 GLY B N 1
ATOM 11004 C CA . GLY B 1 634 ? -2.834 -38.438 -61.938 1 54.34 634 GLY B CA 1
ATOM 11005 C C . GLY B 1 634 ? -2.5 -37.438 -60.844 1 54.34 634 GLY B C 1
ATOM 11006 O O . GLY B 1 634 ? -2.98 -36.281 -60.906 1 54.34 634 GLY B O 1
ATOM 11007 N N . LEU B 1 635 ? -2.043 -37.938 -59.875 1 55.62 635 LEU B N 1
ATOM 11008 C CA . LEU B 1 635 ? -1.749 -36.938 -58.844 1 55.62 635 LEU B CA 1
ATOM 11009 C C . LEU B 1 635 ? -0.586 -36.062 -59.281 1 55.62 635 LEU B C 1
ATOM 11011 O O . LEU B 1 635 ? 0.457 -36.562 -59.719 1 55.62 635 LEU B O 1
ATOM 11015 N N . GLY B 1 636 ? -0.872 -34.844 -59.562 1 58.75 636 GLY B N 1
ATOM 11016 C CA . GLY B 1 636 ? 0.081 -33.844 -60 1 58.75 636 GLY B CA 1
ATOM 11017 C C . GLY B 1 636 ? 1.249 -33.688 -59.031 1 58.75 636 GLY B C 1
ATOM 11018 O O . GLY B 1 636 ? 1.249 -34.219 -57.938 1 58.75 636 GLY B O 1
ATOM 11019 N N . MET B 1 637 ? 2.252 -33.25 -59.594 1 57.47 637 MET B N 1
ATOM 11020 C CA . MET B 1 637 ? 3.496 -32.906 -58.906 1 57.47 637 MET B CA 1
ATOM 11021 C C . MET B 1 637 ? 3.213 -32.156 -57.594 1 57.47 637 MET B C 1
ATOM 11023 O O . MET B 1 637 ? 3.889 -32.406 -56.594 1 57.47 637 MET B O 1
ATOM 11027 N N . GLU B 1 638 ? 2.162 -31.469 -57.562 1 62.97 638 GLU B N 1
ATOM 11028 C CA . GLU B 1 638 ? 1.812 -30.672 -56.406 1 62.97 638 GLU B CA 1
ATOM 11029 C C . GLU B 1 638 ? 1.381 -31.562 -55.219 1 62.97 638 GLU B C 1
ATOM 11031 O O . GLU B 1 638 ? 1.767 -31.312 -54.094 1 62.97 638 GLU B O 1
ATOM 11036 N N . SER B 1 639 ? 0.691 -32.594 -55.562 1 64.5 639 SER B N 1
ATOM 11037 C CA . SER B 1 639 ? 0.196 -33.5 -54.531 1 64.5 639 SER B CA 1
ATOM 11038 C C . SER B 1 639 ? 1.335 -34.281 -53.906 1 64.5 639 SER B C 1
ATOM 11040 O O . SER B 1 639 ? 1.349 -34.5 -52.688 1 64.5 639 SER B O 1
ATOM 11042 N N . ARG B 1 640 ? 2.266 -34.594 -54.688 1 65.19 640 ARG B N 1
ATOM 11043 C CA . ARG B 1 640 ? 3.418 -35.344 -54.188 1 65.19 640 ARG B CA 1
ATOM 11044 C C . ARG B 1 640 ? 4.254 -34.469 -53.25 1 65.19 640 ARG B C 1
ATOM 11046 O O . ARG B 1 640 ? 4.754 -34.938 -52.219 1 65.19 640 ARG B O 1
ATOM 11053 N N . MET B 1 641 ? 4.367 -33.25 -53.656 1 66 641 MET B N 1
ATOM 11054 C CA . MET B 1 641 ? 5.137 -32.312 -52.844 1 66 641 MET B CA 1
ATOM 11055 C C . MET B 1 641 ? 4.461 -32.094 -51.5 1 66 641 MET B C 1
ATOM 11057 O O . MET B 1 641 ? 5.133 -31.984 -50.469 1 66 641 MET B O 1
ATOM 11061 N N . LEU B 1 642 ? 3.182 -32.125 -51.5 1 72.38 642 LEU B N 1
ATOM 11062 C CA . LEU B 1 642 ? 2.426 -31.953 -50.281 1 72.38 642 LEU B CA 1
ATOM 11063 C C . LEU B 1 642 ? 2.59 -33.156 -49.375 1 72.38 642 LEU B C 1
ATOM 11065 O O . LEU B 1 642 ? 2.76 -33 -48.156 1 72.38 642 LEU B O 1
ATOM 11069 N N . THR B 1 643 ? 2.643 -34.281 -50 1 72.94 643 THR B N 1
ATOM 11070 C CA . THR B 1 643 ? 2.801 -35.531 -49.219 1 72.94 643 THR B CA 1
ATOM 11071 C C . THR B 1 643 ? 4.191 -35.594 -48.594 1 72.94 643 THR B C 1
ATOM 11073 O O . THR B 1 643 ? 4.336 -35.969 -47.438 1 72.94 643 THR B O 1
ATOM 11076 N N . THR B 1 644 ? 5.102 -35.188 -49.375 1 72.94 644 THR B N 1
ATOM 11077 C CA . THR B 1 644 ? 6.469 -35.219 -48.875 1 72.94 644 THR B CA 1
ATOM 11078 C C . THR B 1 644 ? 6.641 -34.219 -47.75 1 72.94 644 THR B C 1
ATOM 11080 O O . THR B 1 644 ? 7.277 -34.531 -46.719 1 72.94 644 THR B O 1
ATOM 11083 N N . SER B 1 645 ? 6.113 -33.094 -47.938 1 75.88 645 SER B N 1
ATOM 11084 C CA . SER B 1 645 ? 6.191 -32.062 -46.906 1 75.88 645 SER B CA 1
ATOM 11085 C C . SER B 1 645 ? 5.496 -32.531 -45.625 1 75.88 645 SER B C 1
ATOM 11087 O O . SER B 1 645 ? 5.992 -32.312 -44.531 1 75.88 645 SER B O 1
ATOM 11089 N N . SER B 1 646 ? 4.48 -33.156 -45.75 1 77.81 646 SER B N 1
ATOM 11090 C CA . SER B 1 646 ? 3.719 -33.625 -44.594 1 77.81 646 SER B CA 1
ATOM 11091 C C . SER B 1 646 ? 4.477 -34.75 -43.875 1 77.81 646 SER B C 1
ATOM 11093 O O . SER B 1 646 ? 4.5 -34.75 -42.625 1 77.81 646 SER B O 1
ATOM 11095 N N . LEU B 1 647 ? 5.051 -35.562 -44.625 1 77.19 647 LEU B N 1
ATOM 11096 C CA . LEU B 1 647 ? 5.785 -36.656 -44.031 1 77.19 647 LEU B CA 1
ATOM 11097 C C . LEU B 1 647 ? 6.977 -36.156 -43.219 1 77.19 647 LEU B C 1
ATOM 11099 O O . LEU B 1 647 ? 7.262 -36.688 -42.125 1 77.19 647 LEU B O 1
ATOM 11103 N N . THR B 1 648 ? 7.586 -35.25 -43.812 1 79.31 648 THR B N 1
ATOM 11104 C CA . THR B 1 648 ? 8.719 -34.688 -43.125 1 79.31 648 THR B CA 1
ATOM 11105 C C . THR B 1 648 ? 8.258 -34 -41.812 1 79.31 648 THR B C 1
ATOM 11107 O O . THR B 1 648 ? 8.906 -34.156 -40.781 1 79.31 648 THR B O 1
ATOM 11110 N N . ALA B 1 649 ? 7.238 -33.281 -41.875 1 82.62 649 ALA B N 1
ATOM 11111 C CA . ALA B 1 649 ? 6.707 -32.594 -40.719 1 82.62 649 ALA B CA 1
ATOM 11112 C C . ALA B 1 649 ? 6.273 -33.562 -39.625 1 82.62 649 ALA B C 1
ATOM 11114 O O . ALA B 1 649 ? 6.504 -33.312 -38.438 1 82.62 649 ALA B O 1
ATOM 11115 N N . ILE B 1 650 ? 5.746 -34.625 -40 1 82.62 650 ILE B N 1
ATOM 11116 C CA . ILE B 1 650 ? 5.289 -35.656 -39.062 1 82.62 650 ILE B CA 1
ATOM 11117 C C . ILE B 1 650 ? 6.488 -36.281 -38.375 1 82.62 650 ILE B C 1
ATOM 11119 O O . ILE B 1 650 ? 6.461 -36.531 -37.188 1 82.62 650 ILE B O 1
ATOM 11123 N N . ASN B 1 651 ? 7.465 -36.531 -39.156 1 82.94 651 ASN B N 1
ATOM 11124 C CA . ASN B 1 651 ? 8.68 -37.094 -38.594 1 82.94 651 ASN B CA 1
ATOM 11125 C C . ASN B 1 651 ? 9.305 -36.156 -37.562 1 82.94 651 ASN B C 1
ATOM 11127 O O . ASN B 1 651 ? 9.805 -36.594 -36.531 1 82.94 651 ASN B O 1
ATOM 11131 N N . ASP B 1 652 ? 9.305 -34.969 -37.938 1 84.38 652 ASP B N 1
ATOM 11132 C CA . ASP B 1 652 ? 9.852 -33.969 -37.031 1 84.38 652 ASP B CA 1
ATOM 11133 C C . ASP B 1 652 ? 9.047 -33.938 -35.719 1 84.38 652 ASP B C 1
ATOM 11135 O O . ASP B 1 652 ? 9.609 -33.781 -34.656 1 84.38 652 ASP B O 1
ATOM 11139 N N . LEU B 1 653 ? 7.797 -34 -35.781 1 86.06 653 LEU B N 1
ATOM 11140 C CA . LEU B 1 653 ? 6.922 -34.031 -34.594 1 86.06 653 LEU B CA 1
ATOM 11141 C C . LEU B 1 653 ? 7.219 -35.25 -33.719 1 86.06 653 LEU B C 1
ATOM 11143 O O . LEU B 1 653 ? 7.242 -35.125 -32.5 1 86.06 653 LEU B O 1
ATOM 11147 N N . ARG B 1 654 ? 7.469 -36.312 -34.344 1 84.81 654 ARG B N 1
ATOM 11148 C CA . ARG B 1 654 ? 7.793 -37.531 -33.656 1 84.81 654 ARG B CA 1
ATOM 11149 C C . ARG B 1 654 ? 9.133 -37.406 -32.906 1 84.81 654 ARG B C 1
ATOM 11151 O O . ARG B 1 654 ? 9.266 -37.844 -31.766 1 84.81 654 ARG B O 1
ATOM 11158 N N . ARG B 1 655 ? 10.016 -36.875 -33.562 1 81.94 655 ARG B N 1
ATOM 11159 C CA . ARG B 1 655 ? 11.359 -36.719 -33 1 81.94 655 ARG B CA 1
ATOM 11160 C C . ARG B 1 655 ? 11.352 -35.812 -31.797 1 81.94 655 ARG B C 1
ATOM 11162 O O . ARG B 1 655 ? 12.18 -35.969 -30.891 1 81.94 655 ARG B O 1
ATOM 11169 N N . ALA B 1 656 ? 10.492 -34.938 -31.797 1 83.12 656 ALA B N 1
ATOM 11170 C CA . ALA B 1 656 ? 10.422 -33.969 -30.703 1 83.12 656 ALA B CA 1
ATOM 11171 C C . ALA B 1 656 ? 10.055 -34.688 -29.391 1 83.12 656 ALA B C 1
ATOM 11173 O O . ALA B 1 656 ? 10.516 -34.281 -28.312 1 83.12 656 ALA B O 1
ATOM 11174 N N . LYS B 1 657 ? 9.25 -35.75 -29.359 1 81.25 657 LYS B N 1
ATOM 11175 C CA . LYS B 1 657 ? 8.844 -36.594 -28.234 1 81.25 657 LYS B CA 1
ATOM 11176 C C . LYS B 1 657 ? 8.258 -35.75 -27.094 1 81.25 657 LYS B C 1
ATOM 11178 O O . LYS B 1 657 ? 8.602 -35.938 -25.938 1 81.25 657 LYS B O 1
ATOM 11183 N N . LYS B 1 658 ? 7.523 -34.75 -27.469 1 86.38 658 LYS B N 1
ATOM 11184 C CA . LYS B 1 658 ? 6.891 -33.875 -26.469 1 86.38 658 LYS B CA 1
ATOM 11185 C C . LYS B 1 658 ? 5.414 -34.219 -26.312 1 86.38 658 LYS B C 1
ATOM 11187 O O . LYS B 1 658 ? 4.82 -33.938 -25.266 1 86.38 658 LYS B O 1
ATOM 11192 N N . SER B 1 659 ? 4.898 -34.656 -27.375 1 91.12 659 SER B N 1
ATOM 11193 C CA . SER B 1 659 ? 3.475 -35 -27.422 1 91.12 659 SER B CA 1
ATOM 11194 C C . SER B 1 659 ? 3.221 -36.312 -28.156 1 91.12 659 SER B C 1
ATOM 11196 O O . SER B 1 659 ? 4.109 -36.812 -28.828 1 91.12 659 SER B O 1
ATOM 11198 N N . ILE B 1 660 ? 2.064 -36.781 -27.906 1 92.69 660 ILE B N 1
ATOM 11199 C CA . ILE B 1 660 ? 1.601 -37.969 -28.625 1 92.69 660 ILE B CA 1
ATOM 11200 C C . ILE B 1 660 ? 0.658 -37.562 -29.75 1 92.69 660 ILE B C 1
ATOM 11202 O O . ILE B 1 660 ? -0.161 -36.656 -29.578 1 92.69 660 ILE B O 1
ATOM 11206 N N . PHE B 1 661 ? 0.91 -38.156 -30.922 1 93.12 661 PHE B N 1
ATOM 11207 C CA . PHE B 1 661 ? -0.043 -37.812 -31.969 1 93.12 661 PHE B CA 1
ATOM 11208 C C . PHE B 1 661 ? -0.575 -39.062 -32.656 1 93.12 661 PHE B C 1
ATOM 11210 O O . PHE B 1 661 ? 0.116 -40.062 -32.719 1 93.12 661 PHE B O 1
ATOM 11217 N N . PHE B 1 662 ? -1.851 -38.938 -33.125 1 93.06 662 PHE B N 1
ATOM 11218 C CA . PHE B 1 662 ? -2.578 -40 -33.812 1 93.06 662 PHE B CA 1
ATOM 11219 C C . PHE B 1 662 ? -2.992 -39.531 -35.219 1 93.06 662 PHE B C 1
ATOM 11221 O O . PHE B 1 662 ? -3.312 -38.375 -35.406 1 93.06 662 PHE B O 1
ATOM 11228 N N . LEU B 1 663 ? -2.842 -40.406 -36.125 1 89.56 663 LEU B N 1
ATOM 11229 C CA . LEU B 1 663 ? -3.455 -40.219 -37.438 1 89.56 663 LEU B CA 1
ATOM 11230 C C . LEU B 1 663 ? -4.633 -41.188 -37.625 1 89.56 663 LEU B C 1
ATOM 11232 O O . LEU B 1 663 ? -4.465 -42.406 -37.531 1 89.56 663 LEU B O 1
ATOM 11236 N N . ALA B 1 664 ? -5.824 -40.625 -37.75 1 89.38 664 ALA B N 1
ATOM 11237 C CA . ALA B 1 664 ? -7.016 -41.438 -37.906 1 89.38 664 ALA B CA 1
ATOM 11238 C C . ALA B 1 664 ? -7.453 -41.469 -39.375 1 89.38 664 ALA B C 1
ATOM 11240 O O . ALA B 1 664 ? -7.52 -40.406 -40.031 1 89.38 664 ALA B O 1
ATOM 11241 N N . THR B 1 665 ? -7.688 -42.688 -39.875 1 84.81 665 THR B N 1
ATOM 11242 C CA . THR B 1 665 ? -8.117 -42.812 -41.25 1 84.81 665 THR B CA 1
ATOM 11243 C C . THR B 1 665 ? -9.094 -43.969 -41.406 1 84.81 665 THR B C 1
ATOM 11245 O O . THR B 1 665 ? -9.07 -44.906 -40.625 1 84.81 665 THR B O 1
ATOM 11248 N N . ASN B 1 666 ? -10 -43.875 -42.438 1 79.25 666 ASN B N 1
ATOM 11249 C CA . ASN B 1 666 ? -10.922 -44.969 -42.75 1 79.25 666 ASN B CA 1
ATOM 11250 C C . ASN B 1 666 ? -10.352 -45.875 -43.844 1 79.25 666 ASN B C 1
ATOM 11252 O O . ASN B 1 666 ? -10.859 -46.969 -44.062 1 79.25 666 ASN B O 1
ATOM 11256 N N . ARG B 1 667 ? -9.32 -45.375 -44.438 1 72.94 667 ARG B N 1
ATOM 11257 C CA . ARG B 1 667 ? -8.742 -46.125 -45.562 1 72.94 667 ARG B CA 1
ATOM 11258 C C . ARG B 1 667 ? -7.223 -46.219 -45.438 1 72.94 667 ARG B C 1
ATOM 11260 O O . ARG B 1 667 ? -6.5 -45.406 -46 1 72.94 667 ARG B O 1
ATOM 11267 N N . LEU B 1 668 ? -6.812 -47.281 -44.781 1 70.25 668 LEU B N 1
ATOM 11268 C CA . LEU B 1 668 ? -5.371 -47.375 -44.594 1 70.25 668 LEU B CA 1
ATOM 11269 C C . LEU B 1 668 ? -4.648 -47.531 -45.938 1 70.25 668 LEU B C 1
ATOM 11271 O O . LEU B 1 668 ? -3.559 -47 -46.125 1 70.25 668 LEU B O 1
ATOM 11275 N N . ARG B 1 669 ? -5.34 -48.188 -46.812 1 66.19 669 ARG B N 1
ATOM 11276 C CA . ARG B 1 669 ? -4.707 -48.531 -48.094 1 66.19 669 ARG B CA 1
ATOM 11277 C C . ARG B 1 669 ? -4.57 -47.281 -48.969 1 66.19 669 ARG B C 1
ATOM 11279 O O . ARG B 1 669 ? -3.791 -47.281 -49.938 1 66.19 669 ARG B O 1
ATOM 11286 N N . ALA B 1 670 ? -5.312 -46.312 -48.625 1 66.31 670 ALA B N 1
ATOM 11287 C CA . ALA B 1 670 ? -5.238 -45.062 -49.406 1 66.31 670 ALA B CA 1
ATOM 11288 C C . ALA B 1 670 ? -3.955 -44.312 -49.094 1 66.31 670 ALA B C 1
ATOM 11290 O O . ALA B 1 670 ? -3.549 -43.438 -49.875 1 66.31 670 ALA B O 1
ATOM 11291 N N . PHE B 1 671 ? -3.369 -44.719 -48.094 1 67.12 671 PHE B N 1
ATOM 11292 C CA . PHE B 1 671 ? -2.172 -44 -47.688 1 67.12 671 PHE B CA 1
ATOM 11293 C C . PHE B 1 671 ? -0.96 -44.469 -48.5 1 67.12 671 PHE B C 1
ATOM 11295 O O . PHE B 1 671 ? -0.881 -45.625 -48.906 1 67.12 671 PHE B O 1
ATOM 11302 N N . ASP B 1 672 ? -0.227 -43.531 -48.75 1 62.59 672 ASP B N 1
ATOM 11303 C CA . ASP B 1 672 ? 1.059 -43.844 -49.375 1 62.59 672 ASP B CA 1
ATOM 11304 C C . ASP B 1 672 ? 1.807 -44.906 -48.594 1 62.59 672 ASP B C 1
ATOM 11306 O O . ASP B 1 672 ? 1.775 -44.938 -47.375 1 62.59 672 ASP B O 1
ATOM 11310 N N . ALA B 1 673 ? 2.363 -45.75 -49.344 1 63.06 673 ALA B N 1
ATOM 11311 C CA . ALA B 1 673 ? 3.145 -46.844 -48.781 1 63.06 673 ALA B CA 1
ATOM 11312 C C . ALA B 1 673 ? 4.227 -46.312 -47.844 1 63.06 673 ALA B C 1
ATOM 11314 O O . ALA B 1 673 ? 4.621 -47 -46.875 1 63.06 673 ALA B O 1
ATOM 11315 N N . ALA B 1 674 ? 4.578 -45.094 -48.125 1 63.41 674 ALA B N 1
ATOM 11316 C CA . ALA B 1 674 ? 5.648 -44.5 -47.344 1 63.41 674 ALA B CA 1
ATOM 11317 C C . ALA B 1 674 ? 5.168 -44.188 -45.906 1 63.41 674 ALA B C 1
ATOM 11319 O O . ALA B 1 674 ? 5.957 -44.219 -44.969 1 63.41 674 ALA B O 1
ATOM 11320 N N . ILE B 1 675 ? 3.922 -43.969 -45.719 1 64.62 675 ILE B N 1
ATOM 11321 C CA . ILE B 1 675 ? 3.361 -43.625 -44.438 1 64.62 675 ILE B CA 1
ATOM 11322 C C . ILE B 1 675 ? 3.174 -44.906 -43.594 1 64.62 675 ILE B C 1
ATOM 11324 O O . ILE B 1 675 ? 3.383 -44.906 -42.406 1 64.62 675 ILE B O 1
ATOM 11328 N N . ILE B 1 676 ? 2.941 -45.906 -44.344 1 68.69 676 ILE B N 1
ATOM 11329 C CA . ILE B 1 676 ? 2.588 -47.156 -43.688 1 68.69 676 ILE B CA 1
ATOM 11330 C C . ILE B 1 676 ? 3.848 -48 -43.438 1 68.69 676 ILE B C 1
ATOM 11332 O O . ILE B 1 676 ? 3.814 -48.969 -42.719 1 68.69 676 ILE B O 1
ATOM 11336 N N . ARG B 1 677 ? 4.93 -47.438 -44 1 69.12 677 ARG B N 1
ATOM 11337 C CA . ARG B 1 677 ? 6.164 -48.188 -43.812 1 69.12 677 ARG B CA 1
ATOM 11338 C C . ARG B 1 677 ? 6.512 -48.344 -42.344 1 69.12 677 ARG B C 1
ATOM 11340 O O . ARG B 1 677 ? 6.336 -47.375 -41.562 1 69.12 677 ARG B O 1
ATOM 11347 N N . PRO B 1 678 ? 6.953 -49.531 -42.031 1 66.69 678 PRO B N 1
ATOM 11348 C CA . PRO B 1 678 ? 7.348 -49.75 -40.656 1 66.69 678 PRO B CA 1
ATOM 11349 C C . PRO B 1 678 ? 8.453 -48.812 -40.188 1 66.69 678 PRO B C 1
ATOM 11351 O O . PRO B 1 678 ? 9.391 -48.531 -40.938 1 66.69 678 PRO B O 1
ATOM 11354 N N . GLY B 1 679 ? 8.242 -48.125 -39.062 1 71.5 679 GLY B N 1
ATOM 11355 C CA . GLY B 1 679 ? 9.266 -47.281 -38.5 1 71.5 679 GLY B CA 1
ATOM 11356 C C . GLY B 1 679 ? 8.898 -45.812 -38.531 1 71.5 679 GLY B C 1
ATOM 11357 O O . GLY B 1 679 ? 9.516 -45 -37.844 1 71.5 679 GLY B O 1
ATOM 11358 N N . ARG B 1 680 ? 7.992 -45.5 -39.406 1 76.12 680 ARG B N 1
ATOM 11359 C CA . ARG B 1 680 ? 7.594 -44.094 -39.438 1 76.12 680 ARG B CA 1
ATOM 11360 C C . ARG B 1 680 ? 6.648 -43.75 -38.312 1 76.12 680 ARG B C 1
ATOM 11362 O O . ARG B 1 680 ? 6.68 -42.656 -37.781 1 76.12 680 ARG B O 1
ATOM 11369 N N . PHE B 1 681 ? 5.805 -44.688 -37.969 1 87 681 PHE B N 1
ATOM 11370 C CA . PHE B 1 681 ? 4.941 -44.594 -36.781 1 87 681 PHE B CA 1
ATOM 11371 C C . PHE B 1 681 ? 5.281 -45.688 -35.781 1 87 681 PHE B C 1
ATOM 11373 O O . PHE B 1 681 ? 5.746 -46.75 -36.125 1 87 681 PHE B O 1
ATOM 11380 N N . ASP B 1 682 ? 5.07 -45.406 -34.594 1 88.5 682 ASP B N 1
ATOM 11381 C CA . ASP B 1 682 ? 5.375 -46.375 -33.531 1 88.5 682 ASP B CA 1
ATOM 11382 C C . ASP B 1 682 ? 4.383 -47.531 -33.562 1 88.5 682 ASP B C 1
ATOM 11384 O O . ASP B 1 682 ? 4.754 -48.688 -33.312 1 88.5 682 ASP B O 1
ATOM 11388 N N . MET B 1 683 ? 3.156 -47.188 -33.875 1 90.06 683 MET B N 1
ATOM 11389 C CA . MET B 1 683 ? 2.131 -48.219 -33.906 1 90.06 683 MET B CA 1
ATOM 11390 C C . MET B 1 683 ? 1.118 -47.969 -35.031 1 90.06 683 MET B C 1
ATOM 11392 O O . MET B 1 683 ? 0.94 -46.812 -35.438 1 90.06 683 MET B O 1
ATOM 11396 N N . GLN B 1 684 ? 0.599 -49.031 -35.5 1 89.5 684 GLN B N 1
ATOM 11397 C CA . GLN B 1 684 ? -0.57 -49.031 -36.375 1 89.5 684 GLN B CA 1
ATOM 11398 C C . GLN B 1 684 ? -1.668 -49.938 -35.812 1 89.5 684 GLN B C 1
ATOM 11400 O O . GLN B 1 684 ? -1.489 -51.156 -35.688 1 89.5 684 GLN B O 1
ATOM 11405 N N . LEU B 1 685 ? -2.768 -49.312 -35.5 1 90.31 685 LEU B N 1
ATOM 11406 C CA . LEU B 1 685 ? -3.787 -50.031 -34.75 1 90.31 685 LEU B CA 1
ATOM 11407 C C . LEU B 1 685 ? -5.105 -50.062 -35.531 1 90.31 685 LEU B C 1
ATOM 11409 O O . LEU B 1 685 ? -5.637 -49 -35.875 1 90.31 685 LEU B O 1
ATOM 11413 N N . PHE B 1 686 ? -5.598 -51.25 -35.688 1 89.44 686 PHE B N 1
ATOM 11414 C CA . PHE B 1 686 ? -6.922 -51.438 -36.281 1 89.44 686 PHE B CA 1
ATOM 11415 C C . PHE B 1 686 ? -8.008 -51.25 -35.219 1 89.44 686 PHE B C 1
ATOM 11417 O O . PHE B 1 686 ? -8 -51.906 -34.188 1 89.44 686 PHE B O 1
ATOM 11424 N N . VAL B 1 687 ? -8.875 -50.281 -35.531 1 89.69 687 VAL B N 1
ATOM 11425 C CA . VAL B 1 687 ? -10.008 -50.031 -34.625 1 89.69 687 VAL B CA 1
ATOM 11426 C C . VAL B 1 687 ? -11.273 -50.656 -35.219 1 89.69 687 VAL B C 1
ATOM 11428 O O . VAL B 1 687 ? -11.883 -50.062 -36.125 1 89.69 687 VAL B O 1
ATOM 11431 N N . GLY B 1 688 ? -11.625 -51.719 -34.688 1 86.06 688 GLY B N 1
ATOM 11432 C CA . GLY B 1 688 ? -12.82 -52.375 -35.125 1 86.06 688 GLY B CA 1
ATOM 11433 C C . GLY B 1 688 ? -14.047 -52.094 -34.281 1 86.06 688 GLY B C 1
ATOM 11434 O O . GLY B 1 688 ? -14.086 -51.062 -33.594 1 86.06 688 GLY B O 1
ATOM 11435 N N . THR B 1 689 ? -15.016 -52.938 -34.5 1 86.12 689 THR B N 1
ATOM 11436 C CA . THR B 1 689 ? -16.266 -52.812 -33.75 1 86.12 689 THR B CA 1
ATOM 11437 C C . THR B 1 689 ? -16.078 -53.281 -32.312 1 86.12 689 THR B C 1
ATOM 11439 O O . THR B 1 689 ? -15.117 -54 -32 1 86.12 689 THR B O 1
ATOM 11442 N N . PRO B 1 690 ? -16.906 -52.844 -31.453 1 88.44 690 PRO B N 1
ATOM 11443 C CA . PRO B 1 690 ? -16.781 -53.281 -30.062 1 88.44 690 PRO B CA 1
ATOM 11444 C C . PRO B 1 690 ? -16.734 -54.781 -29.906 1 88.44 690 PRO B C 1
ATOM 11446 O O . PRO B 1 690 ? -17.438 -55.5 -30.609 1 88.44 690 PRO B O 1
ATOM 11449 N N . ASN B 1 691 ? -15.945 -55.188 -28.969 1 88.88 691 ASN B N 1
ATOM 11450 C CA . ASN B 1 691 ? -15.805 -56.625 -28.781 1 88.88 691 ASN B CA 1
ATOM 11451 C C . ASN B 1 691 ? -16.953 -57.188 -27.969 1 88.88 691 ASN B C 1
ATOM 11453 O O . ASN B 1 691 ? -17.906 -56.5 -27.641 1 88.88 691 ASN B O 1
ATOM 11457 N N . LEU B 1 692 ? -16.844 -58.5 -27.75 1 87.56 692 LEU B N 1
ATOM 11458 C CA . LEU B 1 692 ? -17.938 -59.219 -27.125 1 87.56 692 LEU B CA 1
ATOM 11459 C C . LEU B 1 692 ? -18.25 -58.656 -25.734 1 87.56 692 LEU B C 1
ATOM 11461 O O . LEU B 1 692 ? -19.406 -58.406 -25.406 1 87.56 692 LEU B O 1
ATOM 11465 N N . GLU B 1 693 ? -17.203 -58.469 -24.984 1 87.75 693 GLU B N 1
ATOM 11466 C CA . GLU B 1 693 ? -17.406 -57.938 -23.641 1 87.75 693 GLU B CA 1
ATOM 11467 C C . GLU B 1 693 ? -18.047 -56.531 -23.688 1 87.75 693 GLU B C 1
ATOM 11469 O O . GLU B 1 693 ? -18.859 -56.188 -22.828 1 87.75 693 GLU B O 1
ATOM 11474 N N . ALA B 1 694 ? -17.641 -55.781 -24.578 1 89.5 694 ALA B N 1
ATOM 11475 C CA . ALA B 1 694 ? -18.203 -54.438 -24.75 1 89.5 694 ALA B CA 1
ATOM 11476 C C . ALA B 1 694 ? -19.688 -54.5 -25.062 1 89.5 694 ALA B C 1
ATOM 11478 O O . ALA B 1 694 ? -20.453 -53.625 -24.641 1 89.5 694 ALA B O 1
ATOM 11479 N N . ARG B 1 695 ? -20.109 -55.438 -25.75 1 89.44 695 ARG B N 1
ATOM 11480 C CA . ARG B 1 695 ? -21.531 -55.625 -26.094 1 89.44 695 ARG B CA 1
ATOM 11481 C C . ARG B 1 695 ? -22.344 -55.969 -24.859 1 89.44 695 ARG B C 1
ATOM 11483 O O . ARG B 1 695 ? -23.484 -55.5 -24.719 1 89.44 695 ARG B O 1
ATOM 11490 N N . VAL B 1 696 ? -21.734 -56.719 -24.141 1 89.5 696 VAL B N 1
ATOM 11491 C CA . VAL B 1 696 ? -22.406 -57.094 -22.906 1 89.5 696 VAL B CA 1
ATOM 11492 C C . VAL B 1 696 ? -22.594 -55.875 -22.031 1 89.5 696 VAL B C 1
ATOM 11494 O O . VAL B 1 696 ? -23.641 -55.688 -21.391 1 89.5 696 VAL B O 1
ATOM 11497 N N . ILE B 1 697 ? -21.625 -55.094 -22.047 1 88.69 697 ILE B N 1
ATOM 11498 C CA . ILE B 1 697 ? -21.672 -53.844 -21.281 1 88.69 697 ILE B CA 1
ATOM 11499 C C . ILE B 1 697 ? -22.797 -52.969 -21.828 1 88.69 697 ILE B C 1
ATOM 11501 O O . ILE B 1 697 ? -23.516 -52.312 -21.062 1 88.69 697 ILE B O 1
ATOM 11505 N N . GLN B 1 698 ? -22.922 -52.875 -23.078 1 87.56 698 GLN B N 1
ATOM 11506 C CA . GLN B 1 698 ? -24 -52.125 -23.703 1 87.56 698 GLN B CA 1
ATOM 11507 C C . GLN B 1 698 ? -25.359 -52.625 -23.266 1 87.56 698 GLN B C 1
ATOM 11509 O O . GLN B 1 698 ? -26.266 -51.844 -23 1 87.56 698 GLN B O 1
ATOM 11514 N N . LEU B 1 699 ? -25.438 -53.906 -23.219 1 91.06 699 LEU B N 1
ATOM 11515 C CA . LEU B 1 699 ? -26.703 -54.469 -22.797 1 91.06 699 LEU B CA 1
ATOM 11516 C C . LEU B 1 699 ? -27 -54.156 -21.344 1 91.06 699 LEU B C 1
ATOM 11518 O O . LEU B 1 699 ? -28.141 -53.812 -20.984 1 91.06 699 LEU B O 1
ATOM 11522 N N . ARG B 1 700 ? -25.984 -54.281 -20.609 1 90.06 700 ARG B N 1
ATOM 11523 C CA . ARG B 1 700 ? -26.141 -53.969 -19.188 1 90.06 700 ARG B CA 1
ATOM 11524 C C . ARG B 1 700 ? -26.625 -52.531 -19 1 90.06 700 ARG B C 1
ATOM 11526 O O . ARG B 1 700 ? -27.453 -52.25 -18.141 1 90.06 700 ARG B O 1
ATOM 11533 N N . GLY B 1 701 ? -26.156 -51.688 -19.719 1 87.56 701 GLY B N 1
ATOM 11534 C CA . GLY B 1 701 ? -26.578 -50.281 -19.672 1 87.56 701 GLY B CA 1
ATOM 11535 C C . GLY B 1 701 ? -28.031 -50.094 -20.016 1 87.56 701 GLY B C 1
ATOM 11536 O O . GLY B 1 701 ? -28.703 -49.219 -19.453 1 87.56 701 GLY B O 1
ATOM 11537 N N . GLN B 1 702 ? -28.5 -50.938 -20.922 1 87.38 702 GLN B N 1
ATOM 11538 C CA . GLN B 1 702 ? -29.891 -50.844 -21.328 1 87.38 702 GLN B CA 1
ATOM 11539 C C . GLN B 1 702 ? -30.828 -51.469 -20.297 1 87.38 702 GLN B C 1
ATOM 11541 O O . GLN B 1 702 ? -31.984 -51.062 -20.156 1 87.38 702 GLN B O 1
ATOM 11546 N N . LEU B 1 703 ? -30.344 -52.375 -19.547 1 90.81 703 LEU B N 1
ATOM 11547 C CA . LEU B 1 703 ? -31.156 -53.094 -18.578 1 90.81 703 LEU B CA 1
ATOM 11548 C C . LEU B 1 703 ? -31.234 -52.312 -17.25 1 90.81 703 LEU B C 1
ATOM 11550 O O . LEU B 1 703 ? -32.188 -52.5 -16.484 1 90.81 703 LEU B O 1
ATOM 11554 N N . ALA B 1 704 ? -30.266 -51.531 -17.047 1 87.88 704 ALA B N 1
ATOM 11555 C CA . ALA B 1 704 ? -30.078 -50.906 -15.75 1 87.88 704 ALA B CA 1
ATOM 11556 C C . ALA B 1 704 ? -31.281 -50.062 -15.367 1 87.88 704 ALA B C 1
ATOM 11558 O O . ALA B 1 704 ? -31.797 -50.156 -14.242 1 87.88 704 ALA B O 1
ATOM 11559 N N . PRO B 1 705 ? -31.797 -49.312 -16.328 1 86.06 705 PRO B N 1
ATOM 11560 C CA . PRO B 1 705 ? -32.906 -48.438 -15.938 1 86.06 705 PRO B CA 1
ATOM 11561 C C . PRO B 1 705 ? -34.219 -49.219 -15.812 1 86.06 705 PRO B C 1
ATOM 11563 O O . PRO B 1 705 ? -35.219 -48.688 -15.273 1 86.06 705 PRO B O 1
ATOM 11566 N N . LEU B 1 706 ? -34.312 -50.406 -16.203 1 86.62 706 LEU B N 1
ATOM 11567 C CA . LEU B 1 706 ? -35.531 -51.188 -16.234 1 86.62 706 LEU B CA 1
ATOM 11568 C C . LEU B 1 706 ? -35.844 -51.781 -14.867 1 86.62 706 LEU B C 1
ATOM 11570 O O . LEU B 1 706 ? -34.938 -52.219 -14.164 1 86.62 706 LEU B O 1
ATOM 11574 N N . PRO B 1 707 ? -37.031 -51.625 -14.398 1 87 707 PRO B N 1
ATOM 11575 C CA . PRO B 1 707 ? -37.438 -52.188 -13.102 1 87 707 PRO B CA 1
ATOM 11576 C C . PRO B 1 707 ? -37.531 -53.719 -13.109 1 87 707 PRO B C 1
ATOM 11578 O O . PRO B 1 707 ? -38.625 -54.25 -13.07 1 87 707 PRO B O 1
ATOM 11581 N N . LEU B 1 708 ? -36.5 -54.375 -13.312 1 87.5 708 LEU B N 1
ATOM 11582 C CA . LEU B 1 708 ? -36.438 -55.844 -13.344 1 87.5 708 LEU B CA 1
ATOM 11583 C C . LEU B 1 708 ? -35.625 -56.375 -12.172 1 87.5 708 LEU B C 1
ATOM 11585 O O . LEU B 1 708 ? -34.781 -55.688 -11.625 1 87.5 708 LEU B O 1
ATOM 11589 N N . LYS B 1 709 ? -36.031 -57.562 -11.758 1 82.25 709 LYS B N 1
ATOM 11590 C CA . LYS B 1 709 ? -35.25 -58.219 -10.727 1 82.25 709 LYS B CA 1
ATOM 11591 C C . LYS B 1 709 ? -33.844 -58.531 -11.219 1 82.25 709 LYS B C 1
ATOM 11593 O O . LYS B 1 709 ? -33.656 -58.812 -12.406 1 82.25 709 LYS B O 1
ATOM 11598 N N . GLN B 1 710 ? -32.812 -58.594 -10.453 1 88.38 710 GLN B N 1
ATOM 11599 C CA . GLN B 1 710 ? -31.422 -58.812 -10.805 1 88.38 710 GLN B CA 1
ATOM 11600 C C . GLN B 1 710 ? -31.234 -60.188 -11.43 1 88.38 710 GLN B C 1
ATOM 11602 O O . GLN B 1 710 ? -30.406 -60.344 -12.336 1 88.38 710 GLN B O 1
ATOM 11607 N N . SER B 1 711 ? -32.031 -61 -10.961 1 89.44 711 SER B N 1
ATOM 11608 C CA . SER B 1 711 ? -31.938 -62.375 -11.492 1 89.44 711 SER B CA 1
ATOM 11609 C C . SER B 1 711 ? -32.312 -62.406 -12.969 1 89.44 711 SER B C 1
ATOM 11611 O O . SER B 1 711 ? -31.672 -63.125 -13.758 1 89.44 711 SER B O 1
ATOM 11613 N N . VAL B 1 712 ? -33.281 -61.688 -13.289 1 89.38 712 VAL B N 1
ATOM 11614 C CA . VAL B 1 712 ? -33.719 -61.656 -14.68 1 89.38 712 VAL B CA 1
ATOM 11615 C C . VAL B 1 712 ? -32.656 -60.938 -15.531 1 89.38 712 VAL B C 1
ATOM 11617 O O . VAL B 1 712 ? -32.406 -61.375 -16.656 1 89.38 712 VAL B O 1
ATOM 11620 N N . LYS B 1 713 ? -32.062 -59.938 -14.961 1 91.56 713 LYS B N 1
ATOM 11621 C CA . LYS B 1 713 ? -31.016 -59.25 -15.688 1 91.56 713 LYS B CA 1
ATOM 11622 C C . LYS B 1 713 ? -29.797 -60.125 -15.938 1 91.56 713 LYS B C 1
ATOM 11624 O O . LYS B 1 713 ? -29.25 -60.156 -17.047 1 91.56 713 LYS B O 1
ATOM 11629 N N . ASP B 1 714 ? -29.5 -60.906 -14.961 1 91.69 714 ASP B N 1
ATOM 11630 C CA . ASP B 1 714 ? -28.344 -61.812 -15.078 1 91.69 714 ASP B CA 1
ATOM 11631 C C . ASP B 1 714 ? -28.625 -62.906 -16.109 1 91.69 714 ASP B C 1
ATOM 11633 O O . ASP B 1 714 ? -27.734 -63.281 -16.891 1 91.69 714 ASP B O 1
ATOM 11637 N N . GLU B 1 715 ? -29.797 -63.406 -15.984 1 90.25 715 GLU B N 1
ATOM 11638 C CA . GLU B 1 715 ? -30.188 -64.438 -16.938 1 90.25 715 GLU B CA 1
ATOM 11639 C C . GLU B 1 715 ? -30.203 -63.906 -18.359 1 90.25 715 GLU B C 1
ATOM 11641 O O . GLU B 1 715 ? -29.797 -64.625 -19.297 1 90.25 715 GLU B O 1
ATOM 11646 N N . THR B 1 716 ? -30.672 -62.75 -18.438 1 91.44 716 THR B N 1
ATOM 11647 C CA . THR B 1 716 ? -30.719 -62.125 -19.75 1 91.44 716 THR B CA 1
ATOM 11648 C C . THR B 1 716 ? -29.297 -61.906 -20.297 1 91.44 716 THR B C 1
ATOM 11650 O O . THR B 1 716 ? -29.031 -62.156 -21.469 1 91.44 716 THR B O 1
ATOM 11653 N N . GLU B 1 717 ? -28.422 -61.438 -19.469 1 92.5 717 GLU B N 1
ATOM 11654 C CA . GLU B 1 717 ? -27.031 -61.25 -19.859 1 92.5 717 GLU B CA 1
ATOM 11655 C C . GLU B 1 717 ? -26.359 -62.562 -20.281 1 92.5 717 GLU B C 1
ATOM 11657 O O . GLU B 1 717 ? -25.578 -62.594 -21.234 1 92.5 717 GLU B O 1
ATOM 11662 N N . GLU B 1 718 ? -26.656 -63.5 -19.531 1 91.56 718 GLU B N 1
ATOM 11663 C CA . GLU B 1 718 ? -26.094 -64.812 -19.828 1 91.56 718 GLU B CA 1
ATOM 11664 C C . GLU B 1 718 ? -26.594 -65.375 -21.172 1 91.56 718 GLU B C 1
ATOM 11666 O O . GLU B 1 718 ? -25.812 -65.875 -21.969 1 91.56 718 GLU B O 1
ATOM 11671 N N . ALA B 1 719 ? -27.875 -65.188 -21.359 1 90.62 719 ALA B N 1
ATOM 11672 C CA . ALA B 1 719 ? -28.469 -65.625 -22.625 1 90.62 719 ALA B CA 1
ATOM 11673 C C . ALA B 1 719 ? -27.875 -64.875 -23.797 1 90.62 719 ALA B C 1
ATOM 11675 O O . ALA B 1 719 ? -27.594 -65.438 -24.859 1 90.62 719 ALA B O 1
ATOM 11676 N N . PHE B 1 720 ? -27.781 -63.656 -23.531 1 92 720 PHE B N 1
ATOM 11677 C CA . PHE B 1 720 ? -27.219 -62.781 -24.531 1 92 720 PHE B CA 1
ATOM 11678 C C . PHE B 1 720 ? -25.781 -63.156 -24.859 1 92 720 PHE B C 1
ATOM 11680 O O . PHE B 1 720 ? -25.422 -63.281 -26.031 1 92 720 PHE B O 1
ATOM 11687 N N . ARG B 1 721 ? -24.906 -63.375 -23.906 1 90.75 721 ARG B N 1
ATOM 11688 C CA . ARG B 1 721 ? -23.516 -63.75 -24.062 1 90.75 721 ARG B CA 1
ATOM 11689 C C . ARG B 1 721 ? -23.375 -65.125 -24.781 1 90.75 721 ARG B C 1
ATOM 11691 O O . ARG B 1 721 ? -22.531 -65.25 -25.672 1 90.75 721 ARG B O 1
ATOM 11698 N N . GLU B 1 722 ? -24.188 -65.938 -24.328 1 89.88 722 GLU B N 1
ATOM 11699 C CA . GLU B 1 722 ? -24.141 -67.25 -24.938 1 89.88 722 GLU B CA 1
ATOM 11700 C C . GLU B 1 722 ? -24.484 -67.25 -26.422 1 89.88 722 GLU B C 1
ATOM 11702 O O . GLU B 1 722 ? -23.844 -67.875 -27.25 1 89.88 722 GLU B O 1
ATOM 11707 N N . TYR B 1 723 ? -25.469 -66.5 -26.672 1 90.56 723 TYR B N 1
ATOM 11708 C CA . TYR B 1 723 ? -25.875 -66.375 -28.062 1 90.56 723 TYR B CA 1
ATOM 11709 C C . TYR B 1 723 ? -24.781 -65.688 -28.891 1 90.56 723 TYR B C 1
ATOM 11711 O O . TYR B 1 723 ? -24.422 -66.188 -29.969 1 90.56 723 TYR B O 1
ATOM 11719 N N . LEU B 1 724 ? -24.297 -64.625 -28.391 1 89.69 724 LEU B N 1
ATOM 11720 C CA . LEU B 1 724 ? -23.266 -63.875 -29.125 1 89.69 724 LEU B CA 1
ATOM 11721 C C . LEU B 1 724 ? -22.031 -64.75 -29.359 1 89.69 724 LEU B C 1
ATOM 11723 O O . LEU B 1 724 ? -21.438 -64.688 -30.438 1 89.69 724 LEU B O 1
ATOM 11727 N N . THR B 1 725 ? -21.609 -65.438 -28.359 1 87.69 725 THR B N 1
ATOM 11728 C CA . THR B 1 725 ? -20.453 -66.375 -28.484 1 87.69 725 THR B CA 1
ATOM 11729 C C . THR B 1 725 ? -20.672 -67.375 -29.609 1 87.69 725 THR B C 1
ATOM 11731 O O . THR B 1 725 ? -19.734 -67.688 -30.328 1 87.69 725 THR B O 1
ATOM 11734 N N . SER B 1 726 ? -21.891 -67.812 -29.719 1 87.06 726 SER B N 1
ATOM 11735 C CA . SER B 1 726 ? -22.203 -68.812 -30.703 1 87.06 726 SER B CA 1
ATOM 11736 C C . SER B 1 726 ? -22.219 -68.25 -32.125 1 87.06 726 SER B C 1
ATOM 11738 O O . SER B 1 726 ? -21.891 -69 -33.062 1 87.06 726 SER B O 1
ATOM 11740 N N . VAL B 1 727 ? -22.562 -67.062 -32.25 1 86.12 727 VAL B N 1
ATOM 11741 C CA . VAL B 1 727 ? -22.75 -66.5 -33.625 1 86.12 727 VAL B CA 1
ATOM 11742 C C . VAL B 1 727 ? -21.766 -65.375 -33.875 1 86.12 727 VAL B C 1
ATOM 11744 O O . VAL B 1 727 ? -21.938 -64.625 -34.812 1 86.12 727 VAL B O 1
ATOM 11747 N N . TRP B 1 728 ? -20.812 -65.188 -33.156 1 85.38 728 TRP B N 1
ATOM 11748 C CA . TRP B 1 728 ? -19.938 -64 -33.188 1 85.38 728 TRP B CA 1
ATOM 11749 C C . TRP B 1 728 ? -19.359 -63.781 -34.562 1 85.38 728 TRP B C 1
ATOM 11751 O O . TRP B 1 728 ? -19.453 -62.688 -35.125 1 85.38 728 TRP B O 1
ATOM 11761 N N . SER B 1 729 ? -18.75 -64.75 -35.188 1 78.5 729 SER B N 1
ATOM 11762 C CA . SER B 1 729 ? -17.984 -64.625 -36.406 1 78.5 729 SER B CA 1
ATOM 11763 C C . SER B 1 729 ? -18.906 -64.438 -37.625 1 78.5 729 SER B C 1
ATOM 11765 O O . SER B 1 729 ? -18.453 -64.125 -38.719 1 78.5 729 SER B O 1
ATOM 11767 N N . GLU B 1 730 ? -20.156 -64.688 -37.406 1 79.44 730 GLU B N 1
ATOM 11768 C CA . GLU B 1 730 ? -21.062 -64.688 -38.531 1 79.44 730 GLU B CA 1
ATOM 11769 C C . GLU B 1 730 ? -21.484 -63.219 -38.875 1 79.44 730 GLU B C 1
ATOM 11771 O O . GLU B 1 730 ? -21.172 -62.719 -39.938 1 79.44 730 GLU B O 1
ATOM 11776 N N . ASP B 1 731 ? -22.219 -62.594 -38 1 78.06 731 ASP B N 1
ATOM 11777 C CA . ASP B 1 731 ? -22.719 -61.25 -38.344 1 78.06 731 ASP B CA 1
ATOM 11778 C C . ASP B 1 731 ? -22.594 -60.281 -37.156 1 78.06 731 ASP B C 1
ATOM 11780 O O . ASP B 1 731 ? -22.297 -59.125 -37.375 1 78.06 731 ASP B O 1
ATOM 11784 N N . VAL B 1 732 ? -22.594 -60.688 -36.031 1 82.62 732 VAL B N 1
ATOM 11785 C CA . VAL B 1 732 ? -22.734 -59.812 -34.906 1 82.62 732 VAL B CA 1
ATOM 11786 C C . VAL B 1 732 ? -21.422 -59.062 -34.656 1 82.62 732 VAL B C 1
ATOM 11788 O O . VAL B 1 732 ? -21.438 -57.906 -34.188 1 82.62 732 VAL B O 1
ATOM 11791 N N . MET B 1 733 ? -20.344 -59.688 -35 1 83.88 733 MET B N 1
ATOM 11792 C CA . MET B 1 733 ? -19.031 -59.062 -34.781 1 83.88 733 MET B CA 1
ATOM 11793 C C . MET B 1 733 ? -18.891 -57.812 -35.625 1 83.88 733 MET B C 1
ATOM 11795 O O . MET B 1 733 ? -18.094 -56.938 -35.312 1 83.88 733 MET B O 1
ATOM 11799 N N . PHE B 1 734 ? -19.719 -57.625 -36.594 1 83.94 734 PHE B N 1
ATOM 11800 C CA . PHE B 1 734 ? -19.547 -56.531 -37.531 1 83.94 734 PHE B CA 1
ATOM 11801 C C . PHE B 1 734 ? -20.5 -55.375 -37.219 1 83.94 734 PHE B C 1
ATOM 11803 O O . PHE B 1 734 ? -20.547 -54.375 -37.938 1 83.94 734 PHE B O 1
ATOM 11810 N N . PHE B 1 735 ? -21.234 -55.438 -36.094 1 82.56 735 PHE B N 1
ATOM 11811 C CA . PHE B 1 735 ? -22.094 -54.312 -35.688 1 82.56 735 PHE B CA 1
ATOM 11812 C C . PHE B 1 735 ? -21.266 -53.156 -35.188 1 82.56 735 PHE B C 1
ATOM 11814 O O . PHE B 1 735 ? -20.422 -53.312 -34.281 1 82.56 735 PHE B O 1
ATOM 11821 N N . ASN B 1 736 ? -21.484 -52 -35.812 1 79.94 736 ASN B N 1
ATOM 11822 C CA . ASN B 1 736 ? -20.797 -50.812 -35.312 1 79.94 736 ASN B CA 1
ATOM 11823 C C . ASN B 1 736 ? -21.391 -50.375 -33.969 1 79.94 736 ASN B C 1
ATOM 11825 O O . ASN B 1 736 ? -22.234 -51.062 -33.406 1 79.94 736 ASN B O 1
ATOM 11829 N N . TYR B 1 737 ? -20.922 -49.281 -33.406 1 81.44 737 TYR B N 1
ATOM 11830 C CA . TYR B 1 737 ? -21.297 -48.812 -32.094 1 81.44 737 TYR B CA 1
ATOM 11831 C C . TYR B 1 737 ? -22.797 -48.594 -31.984 1 81.44 737 TYR B C 1
ATOM 11833 O O . TYR B 1 737 ? -23.453 -49.094 -31.078 1 81.44 737 TYR B O 1
ATOM 11841 N N . LEU B 1 738 ? -23.312 -47.875 -32.906 1 79.81 738 LEU B N 1
ATOM 11842 C CA . LEU B 1 738 ? -24.734 -47.531 -32.906 1 79.81 738 LEU B CA 1
ATOM 11843 C C . LEU B 1 738 ? -25.578 -48.781 -33.094 1 79.81 738 LEU B C 1
ATOM 11845 O O . LEU B 1 738 ? -26.609 -48.938 -32.438 1 79.81 738 LEU B O 1
ATOM 11849 N N . GLU B 1 739 ? -25.188 -49.625 -33.938 1 83 739 GLU B N 1
ATOM 11850 C CA . GLU B 1 739 ? -25.922 -50.875 -34.219 1 83 739 GLU B CA 1
ATOM 11851 C C . GLU B 1 739 ? -25.906 -51.812 -33.031 1 83 739 GLU B C 1
ATOM 11853 O O . GLU B 1 739 ? -26.891 -52.5 -32.75 1 83 739 GLU B O 1
ATOM 11858 N N . GLY B 1 740 ? -24.828 -51.75 -32.344 1 82.56 740 GLY B N 1
ATOM 11859 C CA . GLY B 1 740 ? -24.734 -52.531 -31.109 1 82.56 740 GLY B CA 1
ATOM 11860 C C . GLY B 1 740 ? -25.703 -52.062 -30.047 1 82.56 740 GLY B C 1
ATOM 11861 O O . GLY B 1 740 ? -26.344 -52.875 -29.375 1 82.56 740 GLY B O 1
ATOM 11862 N N . ILE B 1 741 ? -25.812 -50.781 -29.984 1 85.19 741 ILE B N 1
ATOM 11863 C CA . ILE B 1 741 ? -26.719 -50.219 -29 1 85.19 741 ILE B CA 1
ATOM 11864 C C . ILE B 1 741 ? -28.156 -50.562 -29.375 1 85.19 741 ILE B C 1
ATOM 11866 O O . ILE B 1 741 ? -28.984 -50.844 -28.516 1 85.19 741 ILE B O 1
ATOM 11870 N N . GLN B 1 742 ? -28.406 -50.469 -30.609 1 85.44 742 GLN B N 1
ATOM 11871 C CA . GLN B 1 742 ? -29.75 -50.781 -31.094 1 85.44 742 GLN B CA 1
ATOM 11872 C C . GLN B 1 742 ? -30.094 -52.25 -30.828 1 85.44 742 GLN B C 1
ATOM 11874 O O . GLN B 1 742 ? -31.219 -52.562 -30.422 1 85.44 742 GLN B O 1
ATOM 11879 N N . PHE B 1 743 ? -29.141 -53.031 -31.094 1 87.81 743 PHE B N 1
ATOM 11880 C CA . PHE B 1 743 ? -29.312 -54.469 -30.812 1 87.81 743 PHE B CA 1
ATOM 11881 C C . PHE B 1 743 ? -29.594 -54.688 -29.328 1 87.81 743 PHE B C 1
ATOM 11883 O O . PHE B 1 743 ? -30.547 -55.375 -28.969 1 87.81 743 PHE B O 1
ATOM 11890 N N . ALA B 1 744 ? -28.797 -54.094 -28.516 1 89 744 ALA B N 1
ATOM 11891 C CA . ALA B 1 744 ? -28.969 -54.219 -27.062 1 89 744 ALA B CA 1
ATOM 11892 C C . ALA B 1 744 ? -30.312 -53.688 -26.609 1 89 744 ALA B C 1
ATOM 11894 O O . ALA B 1 744 ? -30.969 -54.25 -25.734 1 89 744 ALA B O 1
ATOM 11895 N N . SER B 1 745 ? -30.672 -52.656 -27.203 1 90.62 745 SER B N 1
ATOM 11896 C CA . SER B 1 745 ? -31.953 -52.062 -26.859 1 90.62 745 SER B CA 1
ATOM 11897 C C . SER B 1 745 ? -33.125 -52.938 -27.25 1 90.62 745 SER B C 1
ATOM 11899 O O . SER B 1 745 ? -34.094 -53.031 -26.516 1 90.62 745 SER B O 1
ATOM 11901 N N . ALA B 1 746 ? -33.031 -53.469 -28.375 1 89.69 746 ALA B N 1
ATOM 11902 C CA . ALA B 1 746 ? -34.062 -54.406 -28.828 1 89.69 746 ALA B CA 1
ATOM 11903 C C . ALA B 1 746 ? -34.219 -55.594 -27.906 1 89.69 746 ALA B C 1
ATOM 11905 O O . ALA B 1 746 ? -35.312 -56.031 -27.609 1 89.69 746 ALA B O 1
ATOM 11906 N N . CYS B 1 747 ? -33.125 -56.062 -27.484 1 90.62 747 CYS B N 1
ATOM 11907 C CA . CYS B 1 747 ? -33.156 -57.188 -26.547 1 90.62 747 CYS B CA 1
ATOM 11908 C C . CYS B 1 747 ? -33.75 -56.781 -25.203 1 90.62 747 CYS B C 1
ATOM 11910 O O . CYS B 1 747 ? -34.531 -57.531 -24.625 1 90.62 747 CYS B O 1
ATOM 11912 N N . ALA B 1 748 ? -33.375 -55.656 -24.797 1 90.62 748 ALA B N 1
ATOM 11913 C CA . ALA B 1 748 ? -33.875 -55.156 -23.516 1 90.62 748 ALA B CA 1
ATOM 11914 C C . ALA B 1 748 ? -35.406 -54.938 -23.578 1 90.62 748 ALA B C 1
ATOM 11916 O O . ALA B 1 748 ? -36.094 -55.125 -22.594 1 90.62 748 ALA B O 1
ATOM 11917 N N . ARG B 1 749 ? -35.812 -54.531 -24.703 1 89.19 749 ARG B N 1
ATOM 11918 C CA . ARG B 1 749 ? -37.219 -54.312 -24.875 1 89.19 749 ARG B CA 1
ATOM 11919 C C . ARG B 1 749 ? -38 -55.594 -24.766 1 89.19 749 ARG B C 1
ATOM 11921 O O . ARG B 1 749 ? -39.125 -55.625 -24.234 1 89.19 749 ARG B O 1
ATOM 11928 N N . VAL B 1 750 ? -37.531 -56.594 -25.266 1 90.06 750 VAL B N 1
ATOM 11929 C CA . VAL B 1 750 ? -38.156 -57.906 -25.172 1 90.06 750 VAL B CA 1
ATOM 11930 C C . VAL B 1 750 ? -38.312 -58.312 -23.719 1 90.06 750 VAL B C 1
ATOM 11932 O O . VAL B 1 750 ? -39.375 -58.781 -23.312 1 90.06 750 VAL B O 1
ATOM 11935 N N . VAL B 1 751 ? -37.375 -58.062 -22.984 1 89.69 751 VAL B N 1
ATOM 11936 C CA . VAL B 1 751 ? -37.375 -58.438 -21.578 1 89.69 751 VAL B CA 1
ATOM 11937 C C . VAL B 1 751 ? -38.25 -57.5 -20.781 1 89.69 751 VAL B C 1
ATOM 11939 O O . VAL B 1 751 ? -38.938 -57.906 -19.844 1 89.69 751 VAL B O 1
ATOM 11942 N N . ALA B 1 752 ? -38.25 -56.312 -21.188 1 88.56 752 ALA B N 1
ATOM 11943 C CA . ALA B 1 752 ? -39.094 -55.312 -20.516 1 88.56 752 ALA B CA 1
ATOM 11944 C C . ALA B 1 752 ? -40.562 -55.656 -20.688 1 88.56 752 ALA B C 1
ATOM 11946 O O . ALA B 1 752 ? -41.375 -55.344 -19.812 1 88.56 752 ALA B O 1
ATOM 11947 N N . ASN B 1 753 ? -40.875 -56.219 -21.781 1 87.19 753 ASN B N 1
ATOM 11948 C CA . ASN B 1 753 ? -42.25 -56.625 -22.062 1 87.19 753 ASN B CA 1
ATOM 11949 C C . ASN B 1 753 ? -42.625 -57.938 -21.375 1 87.19 753 ASN B C 1
ATOM 11951 O O . ASN B 1 753 ? -43.719 -58.469 -21.578 1 87.19 753 ASN B O 1
ATOM 11955 N N . GLY B 1 754 ? -41.75 -58.5 -20.594 1 81.94 754 GLY B N 1
ATOM 11956 C CA . GLY B 1 754 ? -42.031 -59.656 -19.781 1 81.94 754 GLY B CA 1
ATOM 11957 C C . GLY B 1 754 ? -41.656 -60.969 -20.453 1 81.94 754 GLY B C 1
ATOM 11958 O O . GLY B 1 754 ? -42 -62.031 -19.953 1 81.94 754 GLY B O 1
ATOM 11959 N N . GLU B 1 755 ? -41.062 -60.844 -21.562 1 84.44 755 GLU B N 1
ATOM 11960 C CA . GLU B 1 755 ? -40.656 -62.062 -22.297 1 84.44 755 GLU B CA 1
ATOM 11961 C C . GLU B 1 755 ? -39.219 -62.438 -21.984 1 84.44 755 GLU B C 1
ATOM 11963 O O . GLU B 1 755 ? -38.438 -61.594 -21.531 1 84.44 755 GLU B O 1
ATOM 11968 N N . THR B 1 756 ? -38.938 -63.688 -22.031 1 85.62 756 THR B N 1
ATOM 11969 C CA . THR B 1 756 ? -37.562 -64.188 -21.844 1 85.62 756 THR B CA 1
ATOM 11970 C C . THR B 1 756 ? -36.812 -64.125 -23.156 1 85.62 756 THR B C 1
ATOM 11972 O O . THR B 1 756 ? -37.375 -64.438 -24.219 1 85.62 756 THR B O 1
ATOM 11975 N N . LEU B 1 757 ? -35.625 -63.75 -23.094 1 86.06 757 LEU B N 1
ATOM 11976 C CA . LEU B 1 757 ? -34.812 -63.719 -24.297 1 86.06 757 LEU B CA 1
ATOM 11977 C C . LEU B 1 757 ? -34.375 -65.125 -24.719 1 86.06 757 LEU B C 1
ATOM 11979 O O . LEU B 1 757 ? -33.562 -65.75 -24.047 1 86.06 757 LEU B O 1
ATOM 11983 N N . THR B 1 758 ? -35.031 -65.625 -25.75 1 86.38 758 THR B N 1
ATOM 11984 C CA . THR B 1 758 ? -34.719 -66.938 -26.266 1 86.38 758 THR B CA 1
ATOM 11985 C C . THR B 1 758 ? -33.812 -66.875 -27.484 1 86.38 758 THR B C 1
ATOM 11987 O O . THR B 1 758 ? -33.656 -65.75 -28.062 1 86.38 758 THR B O 1
ATOM 11990 N N . THR B 1 759 ? -33.188 -67.875 -27.797 1 87.12 759 THR B N 1
ATOM 11991 C CA . THR B 1 759 ? -32.312 -67.938 -28.953 1 87.12 759 THR B CA 1
ATOM 11992 C C . THR B 1 759 ? -33.062 -67.562 -30.234 1 87.12 759 THR B C 1
ATOM 11994 O O . THR B 1 759 ? -32.5 -66.875 -31.094 1 87.12 759 THR B O 1
ATOM 11997 N N . GLU B 1 760 ? -34.281 -68.062 -30.25 1 86.19 760 GLU B N 1
ATOM 11998 C CA . GLU B 1 760 ? -35.094 -67.75 -31.422 1 86.19 760 GLU B CA 1
ATOM 11999 C C . GLU B 1 760 ? -35.406 -66.25 -31.484 1 86.19 760 GLU B C 1
ATOM 12001 O O . GLU B 1 760 ? -35.406 -65.688 -32.562 1 86.19 760 GLU B O 1
ATOM 12006 N N . GLY B 1 761 ? -35.688 -65.75 -30.344 1 85.81 761 GLY B N 1
ATOM 12007 C CA . GLY B 1 761 ? -35.938 -64.312 -30.281 1 85.81 761 GLY B CA 1
ATOM 12008 C C . GLY B 1 761 ? -34.75 -63.469 -30.672 1 85.81 761 GLY B C 1
ATOM 12009 O O . GLY B 1 761 ? -34.844 -62.469 -31.391 1 85.81 761 GLY B O 1
ATOM 12010 N N . LEU B 1 762 ? -33.625 -63.875 -30.188 1 89.81 762 LEU B N 1
ATOM 12011 C CA . LEU B 1 762 ? -32.375 -63.188 -30.484 1 89.81 762 LEU B CA 1
ATOM 12012 C C . LEU B 1 762 ? -32.062 -63.281 -31.969 1 89.81 762 LEU B C 1
ATOM 12014 O O . LEU B 1 762 ? -31.594 -62.312 -32.594 1 89.81 762 LEU B O 1
ATOM 12018 N N . GLU B 1 763 ? -32.281 -64.438 -32.531 1 87.62 763 GLU B N 1
ATOM 12019 C CA . GLU B 1 763 ? -32.031 -64.625 -33.969 1 87.62 763 GLU B CA 1
ATOM 12020 C C . GLU B 1 763 ? -32.906 -63.688 -34.812 1 87.62 763 GLU B C 1
ATOM 12022 O O . GLU B 1 763 ? -32.438 -63.188 -35.844 1 87.62 763 GLU B O 1
ATOM 12027 N N . ASN B 1 764 ? -34.094 -63.531 -34.375 1 86.88 764 ASN B N 1
ATOM 12028 C CA . ASN B 1 764 ? -35 -62.656 -35.125 1 86.88 764 ASN B CA 1
ATOM 12029 C C . ASN B 1 764 ? -34.562 -61.219 -35.031 1 86.88 764 ASN B C 1
ATOM 12031 O O . ASN B 1 764 ? -34.656 -60.469 -36.031 1 86.88 764 ASN B O 1
ATOM 12035 N N . ILE B 1 765 ? -34.062 -60.875 -33.938 1 87.88 765 ILE B N 1
ATOM 12036 C CA . ILE B 1 765 ? -33.594 -59.531 -33.75 1 87.88 765 ILE B CA 1
ATOM 12037 C C . ILE B 1 765 ? -32.344 -59.281 -34.594 1 87.88 765 ILE B C 1
ATOM 12039 O O . ILE B 1 765 ? -32.219 -58.25 -35.25 1 87.88 765 ILE B O 1
ATOM 12043 N N . VAL B 1 766 ? -31.406 -60.188 -34.594 1 88.56 766 VAL B N 1
ATOM 12044 C CA . VAL B 1 766 ? -30.172 -60.062 -35.375 1 88.56 766 VAL B CA 1
ATOM 12045 C C . VAL B 1 766 ? -30.5 -60 -36.875 1 88.56 766 VAL B C 1
ATOM 12047 O O . VAL B 1 766 ? -29.906 -59.25 -37.625 1 88.56 766 VAL B O 1
ATOM 12050 N N . LYS B 1 767 ? -31.453 -60.812 -37.312 1 85.31 767 LYS B N 1
ATOM 12051 C CA . LYS B 1 767 ? -31.875 -60.812 -38.719 1 85.31 767 LYS B CA 1
ATOM 12052 C C . LYS B 1 767 ? -32.438 -59.469 -39.125 1 85.31 767 LYS B C 1
ATOM 12054 O O . LYS B 1 767 ? -32.188 -59 -40.219 1 85.31 767 LYS B O 1
ATOM 12059 N N . ALA B 1 768 ? -33.156 -58.906 -38.219 1 83 768 ALA B N 1
ATOM 12060 C CA . ALA B 1 768 ? -33.719 -57.594 -38.5 1 83 768 ALA B CA 1
ATOM 12061 C C . ALA B 1 768 ? -32.625 -56.531 -38.562 1 83 768 ALA B C 1
ATOM 12063 O O . ALA B 1 768 ? -32.688 -55.625 -39.406 1 83 768 ALA B O 1
ATOM 12064 N N . GLN B 1 769 ? -31.688 -56.688 -37.781 1 81.94 769 GLN B N 1
ATOM 12065 C CA . GLN B 1 769 ? -30.609 -55.688 -37.688 1 81.94 769 GLN B CA 1
ATOM 12066 C C . GLN B 1 769 ? -29.625 -55.844 -38.844 1 81.94 769 GLN B C 1
ATOM 12068 O O . GLN B 1 769 ? -29 -54.875 -39.281 1 81.94 769 GLN B O 1
ATOM 12073 N N . LYS B 1 770 ? -29.359 -56.969 -39.312 1 79.88 770 LYS B N 1
ATOM 12074 C CA . LYS B 1 770 ? -28.422 -57.312 -40.375 1 79.88 770 LYS B CA 1
ATOM 12075 C C . LYS B 1 770 ? -28.766 -56.531 -41.656 1 79.88 770 LYS B C 1
ATOM 12077 O O . LYS B 1 770 ? -27.875 -56.188 -42.438 1 79.88 770 LYS B O 1
ATOM 12082 N N . VAL B 1 771 ? -30 -56.25 -41.812 1 76.38 771 VAL B N 1
ATOM 12083 C CA . VAL B 1 771 ? -30.469 -55.594 -43.031 1 76.38 771 VAL B CA 1
ATOM 12084 C C . VAL B 1 771 ? -29.969 -54.156 -43.062 1 76.38 771 VAL B C 1
ATOM 12086 O O . VAL B 1 771 ? -29.719 -53.594 -44.156 1 76.38 771 VAL B O 1
ATOM 12089 N N . VAL B 1 772 ? -29.672 -53.625 -42 1 75.62 772 VAL B N 1
ATOM 12090 C CA . VAL B 1 772 ? -29.344 -52.188 -41.938 1 75.62 772 VAL B CA 1
ATOM 12091 C C . VAL B 1 772 ? -27.891 -52 -41.531 1 75.62 772 VAL B C 1
ATOM 12093 O O . VAL B 1 772 ? -27.453 -50.875 -41.25 1 75.62 772 VAL B O 1
ATOM 12096 N N . MET B 1 773 ? -27.156 -53.031 -41.5 1 78.75 773 MET B N 1
ATOM 12097 C CA . MET B 1 773 ? -25.781 -52.969 -41 1 78.75 773 MET B CA 1
ATOM 12098 C C . MET B 1 773 ? -24.875 -52.25 -42 1 78.75 773 MET B C 1
ATOM 12100 O O . MET B 1 773 ? -25.062 -52.375 -43.219 1 78.75 773 MET B O 1
ATOM 12104 N N . THR B 1 774 ? -23.906 -51.5 -41.469 1 76.5 774 THR B N 1
ATOM 12105 C CA . THR B 1 774 ? -23 -50.688 -42.281 1 76.5 774 THR B CA 1
ATOM 12106 C C . THR B 1 774 ? -21.828 -51.531 -42.781 1 76.5 774 THR B C 1
ATOM 12108 O O . THR B 1 774 ? -21.391 -51.375 -43.938 1 76.5 774 THR B O 1
ATOM 12111 N N . VAL B 1 775 ? -21.328 -52.469 -41.969 1 78.31 775 VAL B N 1
ATOM 12112 C CA . VAL B 1 775 ? -20.188 -53.312 -42.344 1 78.31 775 VAL B CA 1
ATOM 12113 C C . VAL B 1 775 ? -20.672 -54.562 -43.094 1 78.31 775 VAL B C 1
ATOM 12115 O O . VAL B 1 775 ? -20.797 -55.625 -42.5 1 78.31 775 VAL B O 1
ATOM 12118 N N . ARG B 1 776 ? -20.969 -54.375 -44.344 1 76.06 776 ARG B N 1
ATOM 12119 C CA . ARG B 1 776 ? -21.453 -55.469 -45.188 1 76.06 776 ARG B CA 1
ATOM 12120 C C . ARG B 1 776 ? -20.766 -55.469 -46.531 1 76.06 776 ARG B C 1
ATOM 12122 O O . ARG B 1 776 ? -20.125 -54.5 -46.906 1 76.06 776 ARG B O 1
ATOM 12129 N N . GLY B 1 777 ? -20.828 -56.531 -47.125 1 75.81 777 GLY B N 1
ATOM 12130 C CA . GLY B 1 777 ? -20.297 -56.625 -48.469 1 75.81 777 GLY B CA 1
ATOM 12131 C C . GLY B 1 777 ? -18.797 -56.375 -48.531 1 75.81 777 GLY B C 1
ATOM 12132 O O . GLY B 1 777 ? -18.016 -56.969 -47.812 1 75.81 777 GLY B O 1
ATOM 12133 N N . GLN B 1 778 ? -18.5 -55.375 -49.344 1 75.75 778 GLN B N 1
ATOM 12134 C CA . GLN B 1 778 ? -17.094 -55.062 -49.562 1 75.75 778 GLN B CA 1
ATOM 12135 C C . GLN B 1 778 ? -16.453 -54.5 -48.281 1 75.75 778 GLN B C 1
ATOM 12137 O O . GLN B 1 778 ? -15.273 -54.781 -48.031 1 75.75 778 GLN B O 1
ATOM 12142 N N . VAL B 1 779 ? -17.188 -53.906 -47.562 1 76.69 779 VAL B N 1
ATOM 12143 C CA . VAL B 1 779 ? -16.688 -53.312 -46.344 1 76.69 779 VAL B CA 1
ATOM 12144 C C . VAL B 1 779 ? -16.344 -54.406 -45.344 1 76.69 779 VAL B C 1
ATOM 12146 O O . VAL B 1 779 ? -15.359 -54.312 -44.594 1 76.69 779 VAL B O 1
ATOM 12149 N N . ARG B 1 780 ? -17.125 -55.438 -45.344 1 79.62 780 ARG B N 1
ATOM 12150 C CA . ARG B 1 780 ? -16.859 -56.562 -44.5 1 79.62 780 ARG B CA 1
ATOM 12151 C C . ARG B 1 780 ? -15.562 -57.281 -44.875 1 79.62 780 ARG B C 1
ATOM 12153 O O . ARG B 1 780 ? -14.773 -57.656 -44.031 1 79.62 780 ARG B O 1
ATOM 12160 N N . ASP B 1 781 ? -15.445 -57.375 -46.125 1 78.44 781 ASP B N 1
ATOM 12161 C CA . ASP B 1 781 ? -14.227 -58.031 -46.625 1 78.44 781 ASP B CA 1
ATOM 12162 C C . ASP B 1 781 ? -12.992 -57.219 -46.25 1 78.44 781 ASP B C 1
ATOM 12164 O O . ASP B 1 781 ? -11.961 -57.75 -45.875 1 78.44 781 ASP B O 1
ATOM 12168 N N . GLU B 1 782 ? -13.195 -56 -46.406 1 77.38 782 GLU B N 1
ATOM 12169 C CA . GLU B 1 782 ? -12.109 -55.094 -46.031 1 77.38 782 GLU B CA 1
ATOM 12170 C C . GLU B 1 782 ? -11.836 -55.156 -44.531 1 77.38 782 GLU B C 1
ATOM 12172 O O . GLU B 1 782 ? -10.68 -55.062 -44.094 1 77.38 782 GLU B O 1
ATOM 12177 N N . TYR B 1 783 ? -12.859 -55.219 -43.812 1 80.62 783 TYR B N 1
ATOM 12178 C CA . TYR B 1 783 ? -12.742 -55.312 -42.375 1 80.62 783 TYR B CA 1
ATOM 12179 C C . TYR B 1 783 ? -11.93 -56.562 -41.969 1 80.62 783 TYR B C 1
ATOM 12181 O O . TYR B 1 783 ? -10.984 -56.438 -41.188 1 80.62 783 TYR B O 1
ATOM 12189 N N . VAL B 1 784 ? -12.266 -57.625 -42.531 1 78.88 784 VAL B N 1
ATOM 12190 C CA . VAL B 1 784 ? -11.625 -58.875 -42.188 1 78.88 784 VAL B CA 1
ATOM 12191 C C . VAL B 1 784 ? -10.164 -58.875 -42.625 1 78.88 784 VAL B C 1
ATOM 12193 O O . VAL B 1 784 ? -9.289 -59.344 -41.906 1 78.88 784 VAL B O 1
ATOM 12196 N N . SER B 1 785 ? -9.977 -58.25 -43.719 1 78 785 SER B N 1
ATOM 12197 C CA . SER B 1 785 ? -8.617 -58.188 -44.219 1 78 785 SER B CA 1
ATOM 12198 C C . SER B 1 785 ? -7.75 -57.25 -43.375 1 78 785 SER B C 1
ATOM 12200 O O . SER B 1 785 ? -6.535 -57.438 -43.281 1 78 785 SER B O 1
ATOM 12202 N N . SER B 1 786 ? -8.367 -56.312 -42.844 1 80.75 786 SER B N 1
ATOM 12203 C CA . SER B 1 786 ? -7.648 -55.281 -42.094 1 80.75 786 SER B CA 1
ATOM 12204 C C . SER B 1 786 ? -7.406 -55.688 -40.656 1 80.75 786 SER B C 1
ATOM 12206 O O . SER B 1 786 ? -6.543 -55.125 -39.969 1 80.75 786 SER B O 1
ATOM 12208 N N . MET B 1 787 ? -8.109 -56.656 -40.156 1 77.81 787 MET B N 1
ATOM 12209 C CA . MET B 1 787 ? -8.062 -57.062 -38.75 1 77.81 787 MET B CA 1
ATOM 12210 C C . MET B 1 787 ? -6.664 -57.5 -38.375 1 77.81 787 MET B C 1
ATOM 12212 O O . MET B 1 787 ? -6.234 -57.312 -37.219 1 77.81 787 MET B O 1
ATOM 12216 N N . ASN B 1 788 ? -5.945 -58 -39.281 1 77.5 788 ASN B N 1
ATOM 12217 C CA . ASN B 1 788 ? -4.637 -58.562 -38.969 1 77.5 788 ASN B CA 1
ATOM 12218 C C . ASN B 1 788 ? -3.512 -57.594 -39.344 1 77.5 788 ASN B C 1
ATOM 12220 O O . ASN B 1 788 ? -2.336 -57.969 -39.281 1 77.5 788 ASN B O 1
ATOM 12224 N N . LEU B 1 789 ? -3.818 -56.438 -39.594 1 78.62 789 LEU B N 1
ATOM 12225 C CA . LEU B 1 789 ? -2.803 -55.5 -40.062 1 78.62 789 LEU B CA 1
ATOM 12226 C C . LEU B 1 789 ? -2.275 -54.625 -38.906 1 78.62 789 LEU B C 1
ATOM 12228 O O . LEU B 1 789 ? -1.393 -53.812 -39.094 1 78.62 789 LEU B O 1
ATOM 12232 N N . SER B 1 790 ? -2.736 -54.875 -37.719 1 83.25 790 SER B N 1
ATOM 12233 C CA . SER B 1 790 ? -2.25 -54.094 -36.594 1 83.25 790 SER B CA 1
ATOM 12234 C C . SER B 1 790 ? -0.785 -54.375 -36.312 1 83.25 790 SER B C 1
ATOM 12236 O O . SER B 1 790 ? -0.356 -55.531 -36.375 1 83.25 790 SER B O 1
ATOM 12238 N N . ARG B 1 791 ? -0.022 -53.375 -36.094 1 80.38 791 ARG B N 1
ATOM 12239 C CA . ARG B 1 791 ? 1.389 -53.469 -35.719 1 80.38 791 ARG B CA 1
ATOM 12240 C C . ARG B 1 791 ? 1.68 -52.75 -34.406 1 80.38 791 ARG B C 1
ATOM 12242 O O . ARG B 1 791 ? 1.393 -51.562 -34.281 1 80.38 791 ARG B O 1
ATOM 12249 N N . LEU B 1 792 ? 2.285 -53.562 -33.5 1 80.81 792 LEU B N 1
ATOM 12250 C CA . LEU B 1 792 ? 2.516 -53.031 -32.156 1 80.81 792 LEU B CA 1
ATOM 12251 C C . LEU B 1 792 ? 3.984 -52.688 -31.953 1 80.81 792 LEU B C 1
ATOM 12253 O O . LEU B 1 792 ? 4.871 -53.469 -32.281 1 80.81 792 LEU B O 1
#

Organism: NCBI:txid267567

Solvent-accessible surface area (backbone atoms only — not comparable to full-atom values): 88182 Å² total; per-residue (Å²): 140,86,87,84,89,83,90,79,86,75,80,79,81,79,84,81,77,77,81,75,77,75,75,76,73,76,73,76,70,73,70,72,72,70,73,70,72,70,74,66,75,63,76,66,72,63,75,58,75,68,70,73,80,47,71,67,55,50,49,51,51,42,52,55,36,52,58,54,53,72,45,39,54,62,39,57,53,63,22,51,35,75,94,63,41,32,22,24,52,45,70,84,66,83,82,68,76,33,62,64,21,30,41,35,37,50,50,27,48,60,72,55,36,63,84,63,32,47,84,42,35,37,80,73,57,71,81,73,78,76,75,72,76,78,78,89,79,72,81,69,73,72,75,80,81,49,46,53,47,55,60,27,55,53,43,56,64,68,43,93,77,54,75,79,38,65,63,54,40,23,46,48,51,31,43,51,54,64,72,41,69,84,34,68,66,59,35,84,83,44,52,70,66,59,36,51,44,50,21,47,46,52,49,38,52,61,71,62,48,67,66,85,62,66,75,84,68,45,70,59,22,44,60,36,48,25,37,44,35,50,24,52,32,49,32,56,69,46,26,63,76,74,55,81,70,64,76,75,86,76,75,79,84,74,81,73,80,82,71,52,75,39,70,36,37,26,40,70,87,34,53,58,90,63,46,63,64,50,46,53,52,35,40,52,36,40,28,52,50,18,46,49,47,29,19,39,31,46,22,25,54,75,29,65,32,67,87,76,35,36,66,47,44,34,52,25,13,46,49,20,22,45,50,26,18,60,62,38,41,80,48,75,19,54,49,80,50,88,91,68,47,42,34,87,81,45,52,42,58,69,65,60,63,45,55,51,50,39,50,52,52,50,50,60,68,59,45,43,91,68,33,47,57,74,58,52,58,44,48,60,68,69,56,86,69,92,57,81,56,62,87,43,56,64,50,59,48,41,55,52,24,53,50,53,69,73,43,65,50,75,76,44,63,89,42,48,67,56,50,48,32,31,52,50,36,55,65,70,52,54,37,77,37,71,51,61,76,46,56,42,84,84,77,63,51,58,48,46,60,75,40,49,30,23,56,50,77,88,57,57,86,84,59,84,86,54,42,29,30,36,46,25,20,32,41,50,37,18,44,54,38,50,37,52,34,51,45,49,48,47,24,52,52,42,34,56,74,55,68,32,48,80,37,85,63,46,64,39,56,64,58,43,70,68,51,70,43,22,44,45,36,57,77,84,44,89,82,54,45,37,48,60,58,50,46,38,62,26,45,45,53,30,66,63,52,87,58,89,62,65,48,96,71,56,49,44,32,34,34,40,27,31,59,83,69,46,53,67,68,54,52,50,53,22,48,16,30,48,65,8,24,22,35,36,67,45,46,53,60,70,40,43,70,81,34,82,87,45,34,66,60,35,46,52,52,51,48,59,46,56,60,45,36,60,51,25,34,36,35,37,44,60,48,52,85,47,35,45,37,72,79,47,88,79,64,49,72,65,55,41,52,41,22,51,52,47,51,51,49,50,50,52,45,54,70,63,65,41,35,36,37,35,40,37,37,64,51,67,81,54,37,18,68,74,67,68,33,87,76,70,40,58,27,35,41,43,40,45,33,50,27,72,69,37,49,51,50,49,30,49,62,52,45,63,81,47,98,63,61,67,65,57,53,51,51,45,49,49,46,50,50,53,49,45,69,73,42,31,90,74,60,63,51,48,34,40,54,68,52,44,47,51,50,27,43,54,54,39,49,45,43,72,73,72,42,77,78,40,72,70,56,50,49,54,50,49,59,61,49,60,77,71,51,81,52,44,71,69,49,35,52,48,48,64,64,41,33,71,63,49,41,120,135,91,78,84,90,84,92,82,86,79,85,83,84,83,81,79,80,76,81,78,76,78,73,76,71,74,75,76,72,76,73,73,72,72,73,70,70,70,75,67,76,62,77,65,72,63,74,59,74,69,71,73,78,47,72,66,54,50,49,52,53,42,50,55,34,51,57,54,53,70,45,39,54,62,40,57,54,63,23,51,36,76,93,62,41,33,22,24,53,45,68,85,66,83,80,69,76,34,62,65,21,29,41,34,37,49,51,27,49,60,72,54,35,64,84,63,33,46,81,41,34,36,81,74,58,70,82,73,78,75,74,72,74,78,78,87,79,74,82,71,72,77,72,83,80,48,46,54,47,56,60,29,55,54,43,55,65,68,42,95,77,55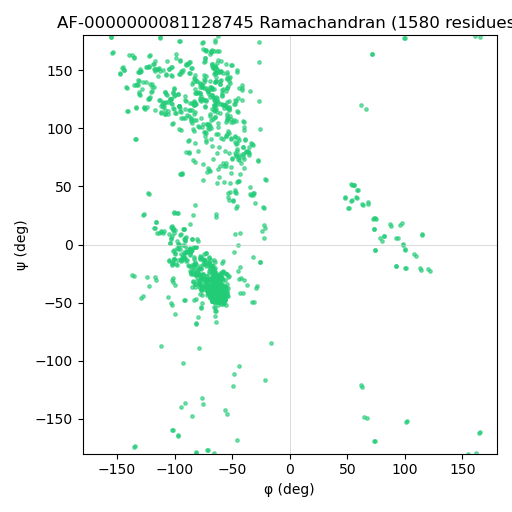,75,80,39,65,62,54,41,22,45,47,53,31,42,50,53,64,71,41,69,81,34,67,63,61,36,83,81,45,53,71,66,58,36,50,42,50,23,46,46,52,47,38,52,60,71,63,48,67,64,83,61,66,75,86,67,44,88,60,25,43,62,37,47,24,36,42,35,50,24,52,31,49,32,57,70,46,26,66,76,74,55,80,69,62,76,75,86,74,73,80,85,74,81,74,80,85,70,51,73,37,71,36,36,26,41,68,87,35,51,57,90,62,45,62,63,48,46,52,52,33,40,52,37,38,27,53,50,18,46,49,48,28,19,39,30,45,21,25,53,74,30,65,32,67,88,77,34,36,66,47,44,35,53,25,12,46,48,21,22,45,50,25,18,60,62,39,41,80,47,76,19,52,48,80,50,92,88,68,47,42,36,88,83,46,52,41,57,69,68,60,63,45,53,50,50,40,50,54,53,51,49,61,69,60,45,43,93,69,33,46,57,74,56,51,58,39,53,47,68,90,51,84,64,82,66,70,70,54,90,42,55,63,50,58,50,41,54,51,26,51,50,52,68,73,43,64,51,73,77,44,63,91,41,49,66,58,53,49,33,32,50,50,36,54,66,72,51,54,37,78,37,71,50,61,77,46,56,41,83,84,76,64,51,57,48,46,59,74,42,49,30,23,57,48,78,87,49,61,81,81,62,83,88,55,43,29,30,37,48,24,19,31,41,48,35,19,44,53,38,50,38,53,34,51,44,50,48,47,23,51,50,42,34,56,74,56,68,31,49,81,37,85,62,46,64,40,57,64,57,44,69,67,51,72,43,22,42,46,35,57,76,84,43,91,81,52,45,38,48,59,58,50,44,38,65,26,45,45,52,31,65,63,52,87,58,91,63,64,47,94,72,55,49,42,31,34,35,42,28,31,61,83,69,46,53,68,66,56,52,52,52,23,48,16,30,50,65,8,24,23,35,36,66,46,45,53,63,72,40,43,69,81,34,84,87,44,34,65,61,34,46,52,52,51,49,59,46,56,61,44,36,59,52,26,32,35,36,36,43,60,47,52,82,48,34,45,36,72,77,46,88,80,64,47,72,66,55,41,52,41,23,51,52,47,50,52,48,48,49,51,45,55,70,63,65,43,35,34,37,36,39,37,37,66,50,66,81,55,37,17,67,75,66,67,33,88,77,72,41,58,27,34,40,44,42,44,33,48,28,72,69,36,50,50,49,47,30,49,62,50,45,63,82,48,95,64,58,67,65,56,53,50,52,45,50,49,44,50,49,52,49,44,69,73,42,29,89,74,59,64,52,48,34,39,55,68,53,44,48,50,51,26,43,54,53,39,48,43,42,73,74,72,42,78,77,39,71,68,56,50,50,53,51,49,58,61,47,60,77,72,52,81,54,42,70,71,49,35,54,50,48,62,64,42,33,70,62,50,41,120

pLDDT: mean 76.84, std 21.9, range [15.96, 98.19]

Sequence (1584 aa):
MMLHHLPLTLLLSAAALPSSSAFLASSSISRAATSKSTKSYAITTQQNQQQSITFDEMKSIESRLITLEKQSPEILSAFYEPHLKSFSVRPGSTSSLSVTSTCFALQSIATGGGDKFDDFVDFNMKKSAENSSDSSGASTTTTNKLLPLRGILKAVLRANWRDEDMFQVPLLLSTVLKLDSDRSILNSSMDEELSHRVKQLIDATLNSRPKRRNGITQPVSDYILYLLTDSLASLVESTPPRMMDSGNNKSDEEEEHDELQGLGNLPASVLPEGAASSTLLALTRCVEVSYNELCRQLAFRSAGDSSSFDVIRLAYSLLAYIRASNAMAGTAGREVTRGEGPAAGTAVGTPNKRLVKAALNAFFAEQNEDGSWDKGQPIFVSFRRKRDVGNAFVFGADTVGILLDALPAEDFRPHLDGLERLLSWMEQHKEVEIIPDYCDPITGQCYGKPLQGWNSPHMTSTQSSGPAAWSTAQTITCIMRMKKVVQRLLHIDVLEEFRGTSNNGIIKLQSWERLLDTDLGDPQSEGCRTLKDVLNERMIQPFSKTSTLPTFGAAYSSILFGPPGTAKSTICEALSERMGWDFVTIDTATFLEDGLTCVASRIKYVFARLQSLTDCVILFDEIEEFCLDRESPGLGMESRMLTTSSLTAINDLRRAKKSIFFLATNRLRAFDAAIIRPGRFDMQLFVGTPNLEARVIQLRGQLAPLPLKQSVKDETEEAFREYLTSVWSEDVMFFNYLEGIQFASACARVVANGETLTTEGLENIVKAQKVVMTVRGQVRDEYVSSMNLSRLMMLHHLPLTLLLSAAALPSSSAFLASSSISRAATSKSTKSYAITTQQNQQQSITFDEMKSIESRLITLEKQSPEILSAFYEPHLKSFSVRPGSTSSLSVTSTCFALQSIATGGGDKFDDFVDFNMKKSAENSSDSSGASTTTTNKLLPLRGILKAVLRANWRDEDMFQVPLLLSTVLKLDSDRSILNSSMDEELSHRVKQLIDATLNSRPKRRNGITQPVSDYILYLLTDSLASLVESTPPRMMDSGNNKSDEEEEHDELQGLGNLPASVLPEGAASSTLLALTRCVEVSYNELCRQLAFRSAGDSSSFDVIRLAYSLLAYIRASNAMAGTAGREVTRGEGPAAGTAVGTPNKRLVKAALNAFFAEQNEDGSWDKGQPIFVSFRRKRDVGNAFVFGADTVGILLDALPAEDFRPHLDGLERLLSWMEQHKEVEIIPDYCDPITGQCYGKPLQGWNSPHMTSTQSSGPAAWSTAQTITCIMRMKKVVQRLLHIDVLEEFRGTSNNGIIKLQSWERLLDTDLGDPQSEGCRTLKDVLNERMIQPFSKTSTLPTFGAAYSSILFGPPGTAKSTICEALSERMGWDFVTIDTATFLEDGLTCVASRIKYVFARLQSLTDCVILFDEIEEFCLDRESPGLGMESRMLTTSSLTAINDLRRAKKSIFFLATNRLRAFDAAIIRPGRFDMQLFVGTPNLEARVIQLRGQLAPLPLKQSVKDETEEAFREYLTSVWSEDVMFFNYLEGIQFASACARVVANGETLTTEGLENIVKAQKVVMTVRGQVRDEYVSSMNLSRL

InterPro domains:
  IPR003593 AAA+ ATPase domain [SM00382] (554-691)
  IPR003959 ATPase, AAA-type, core [PF00004] (559-688)
  IPR027417 P-loop containing nucleoside triphosphate hydrolase [G3DSA:3.40.50.300] (527-689)
  IPR027417 P-loop containing nucleoside triphosphate hydrolase [SSF52540] (557-723)
  IPR050168 AAA ATPase domain-containing protein [PTHR23077] (531-713)

Secondary structure (DSSP, 8-state):
------------------------------------------------------HHHHHHHHHHHHHHHHHHHHHHHTTEETTTTEE-SSTT--S---HHHHHHHHHHHHHHHHHHHTTTEE---S-----------S--------EEHHHHHHHHHHS---TT-TTHHHHHHHHHHHH-TT-SSSSTT--HHHHHHHHHHHHHHHHTPPPSS-GGG-SS-HHHHHHHHHHHHHHHHTS-GGGGG-SS-------------SGGG--GGGSPTTHHHHHHHHHHHHHHHHHHHHHHHHHHHHHT-TTT--HHHHHHHHHHHHHHHHHHTT-----SSTTS-S-TT---PPP-HHHHHHHHHHHHHT--TTS-----S-S-----SS---------HHHHHHHHHHHS-GGGGGGGHHHHHHHHHHHHHT-EEEEEEEEE-TTT-PEEEEEEEE---GGG-SSS--S--HHHHHHHHHHHHHHHHHHHHHHHHHHHHHTT-B--TT----HHHHHSPPBEES-TTSTTPEEHHHHHIIIIIHHHHSS-SS--TT---EEEEE--TTS-HHHHHHHHHHHHT-EEEEE-HHHHSTT-STTHHHHHHHHHHHHTT--SEEEEEES-GGGSB-TTSTT--HHHHHHHHHHHHHHHHHHHH-SSEEEEEES-GGGB-HHHHSBTTBSEEEE--SB-HHHHHHHHHHHHTTS---HHHHHHHHHHHHHHHHHHTTTTGGG--HHHHHHHHHHHHHHHHTT----HHHHHHHHHHHHTT-SS-THHHHHHHHHGGG-B-/------------------------------------------------------HHHHHHHHHHHHHHHHTHHHHHHTTEETTTTEE-SSTT--S---HHHHHHHHHHHHHHHHHHHTTTEE---S-----------S--------EEHHHHHHHHHHS---TT-TTHHHHHHHHHHHH-TT-SSSSTT--HHHHHHHHHHHHHHHHTPPPSS-GGG-SS-HHHHHHHHHHHHHHHHTS-GGGGG--S-------------SGGG--GGGSPTTHHHHHHHHHHHHHHHHHHHHHHHHHHHHHT-TTT--HHHHHHHHHHHHHHHHHHTT-----SSTTS-S-TT-------HHHHHHHHHHHHHT--TTS-----S-S----SS-----S----HHHHHHHHHHHS-GGGGGGGHHHHHHHHHHHHHT-EEEEEEEEE-TTT--EEEEEEEE---GGGTTTS--S--HHHHHHHHHHHHHHHHHHHHHHHHHHHHHTT-B--TT----HHHHHSPPBEES-TTSTTPEEHHHHHIIIIIHHHHSS-SS--TT---EEEEE--TTS-HHHHHHHHHHHHT-EEEEE-HHHHSTT-STTHHHHHHHHHHHHTT--SEEEEEES-GGGSB-TTSTT--HHHHHHHHHHHHHHHHHHHH-SSEEEEEES-GGGB-HHHHSBTTBSEEEE--SB-HHHHHHHHHHHHTTS---HHHHHHHHHHHHHHHHHHTTTTGGG--HHHHHHHHHHHHHHHHTT----HHHHHHHHHHHHTT-SS-THHHHHHHHHGGG-B-

Radius of gyration: 48.75 Å; Cα contacts (8 Å, |Δi|>4): 2269; chains: 2; bounding box: 214×144×114 Å